Protein AF-0000000067995454 (afdb_homodimer)

Nearest PDB structures (foldseek):
  1fc0-assembly1_A  TM=9.622E-01  e=3.680E-82  Homo sapiens
  2g9v-assembly1_A-2  TM=9.650E-01  e=3.398E-81  Oryctolagus cuniculus
  1ww3-assembly1_A-2  TM=9.632E-01  e=4.732E-81  Oryctolagus cuniculus
  1z62-assembly1_A  TM=9.639E-01  e=2.363E-80  Oryctolagus cuniculus
  1l5s-assembly1_A  TM=9.608E-01  e=2.855E-80  Homo sapiens

pLDDT: mean 94.26, std 7.18, range [24.08, 98.8]

Foldseek 3Di:
DPPCPPPDDALVNLLVQLQCCLCPVVVDDLVPDDLVSSLLSLLLSLLVLLVVQAVVLVVCCQVVLFFEEEEEDQAAQQFQCRCVSCQQQVCNVSNQVSCVVSVHGPVSSSVPQDGQQRAAADLNQLVNQLQQLCFQLFHAYEYFYARAQFRAFFWDDDLLFTDGHGHHNCVPHDSQKDWDPVQKDKDAWFADWDDDPNAIDGDGPDIWIWTWIWGWRAYRNRNHIYIYIHTFGDDDPVQAQVPCVVVVNRCVRCVSVVVSRLLRHYRQADCPDPVSVLSLLVNLRVRLLSSLVVLVVVCVVNDVDCLCVLVRAAYEHSELSNLLNLLNQLCCCCNPVNDDNVSSLVSQQSRYEYEYFFLPQVPQDKDFLVSCCRTPVSSSVSQVVLQVVQVVLCPPDPDGDGCDDDGIGGSVVSSLSSYQAYEFAFPVLLVSCCVPVPVVSCVSPVQRYYYFHAFGQCCQLPVVLQVQVVVLQCVQQNDDCNSFVLSLLSLLVCLQPPVSLVSLVVSLLVLLVQLQVCCCVVPVDHDDLQAAEEEEERAQDVQQPLVLVLLVVVLVLVVCVVPVPPPAGAYEYEYEHYYRPVRPVSSLSSSLLSLVQVVQCPDPSCVRRYHYDYDTRDGSVSCSRRLLNHQAYERAGQAPGGRAPNVVLSNLLNLHQYEYECHHNLVVLCVQLDVLLHLYFDDHPVVLVVLQPDAQSQQVLCVVDPSNVVSLVCQQCCVRNVVDNNSCVVVSVCSRHPPNSCSSVGNVRSVVSVVVVRVQVVVVSSSSSSSSSSNSRSSSRHSSVSSVCCCVSGSVGDRPD/DPPCPPPDDALVNLLVQLQCCLCPVVVDDLVPDDLVSSLLSLLLSLLVLLVVQAVVLVVCCQVVLFFEEEEEDQAAQQFQCRCVSCQQQVCNVSNQVSCVVSVHGPVSSSVPQDGQQRAAADLNQLVNQLQQLCFQLFHAYEYFYARAQFRAFFWDDDLLFTDGHGHHNCVPHDSQKDWDPVQKDKDAWFADWDDDPNAIDGDGPDIWIWTWIWGWRAYRNRNHIYIYIHTFGDDDPVQADVPCVVVVNRCVRCVSVVVSRLLRHYDQADCPDPVSVLSLLVNLRVRLLSSLVVLVVVCVVNDVDCLCVLVRAAYEHSELSNLLNLLNQLCCCCNPVNDDNVSSLVSQQSRYEYEYFFLPQVPQDKDFLVSCCRTPVSSSVSQVVLQVVQVVLCPPDPDGDGCDDDGIGGSVVSSLSSYQAYEFAFPVLLVSCCVPVPVVSCVSPVQRYYYFHAFGQCCQLPVVLQVQVVVLQCVQQNDDCNSFVLSLLSLLVCLQPPVSLVSLVVSLLVLLVQLQVCCCVVPVDHDDLQAAEEEEERAQDVQQPLVLVLLVVVLVLVVCVVPVPPPAGAYEYEYEHYYRPVRPVSSLSSSLLVLVQVVQCPDPSCVRRYHYDYDTRDGSVSCSRRLLNHQAYERAGQAPGGRAPNVVLSNLLNLHQYEYECHHNLVVLCVQLDVLLHLYFDDHPVVLVVLQPDAQSQQVLCVVDPSNVVSLVCQQQQVRNVVDNNSCVVVSVCSRHPPNSCSSVGNVRSVVSVVVVRVQVVVVSSSSSSSSSSNSRSSSRHSSVSSVCCCVSGSVGDRPD

Radius of gyration: 38.08 Å; Cα contacts (8 Å, |Δi|>4): 3136; chains: 2; bounding box: 84×118×91 Å

Organism: NCBI:txid85336

Sequence (1602 aa):
MAEHNRPEPSVASFRSSLLQHLQYTAGKDPKHSTTFDWRIALSHALRDMAVEPWFNSTRRTWDEDRKRVYYLSMEFLIGRLMEDLAINLGVRDIAREALADLGVDFDTIAQSEPDAALGNGGLGRLAACYLESMATVGCPAYGYGLRYEHGLFEQSFENGRQQENPENWLAHGNPWDFDRPESVYGVGFGGGIHEENGVYRWTPGTHVQAQAFDTPVVGYGGAWANTLRLWAATPNADLFDLGRFNAGDFAAAAEPEALARSLSRVLYPNDTTDGGKQLRLSQEYFLTSASVQDIVRRHLVSHSSLENLDQHVAIQMNDTHPAIAGPELIRILVDEHGFDFDRAADLSTRVLGYTNHTLLPEALERWTVGLMRNVLPRHLQIIERLDQQFVDLQAGSAHPARLISGDQVNMGDLAFTTSHRVNGVSALHTELVKTELFPVHDALHPDRIVNITNGITPRRWLKLANPALADLITETIGEGWETDLERLRGLEAYADDPAFLDAFGQTKMAAKQRFADWMRDEHGVELPIDALFDSQVKRMHEYKRQLLNILWTVAHYQRIKRDPNAGWVPRVKIFAGKAAPSYHTAKDIIKLINDVAQVVNNDPDTKHLLRIVFPPNYNVSMAERLIPASDLSEQISTAGMEASGTGNMKFALNGALTIGTLDGANVEIREHVGAENFFLFGLTTEEVAQRRTQPGHSRAAIENSQALRDILQAVAEGAFSPDEPYRFGQLVDNMWNSDWFLVASDFDDYDRAQQEVEAAYRDTRRWQRMAVLNIARMGYFSSDRSVREYMTEVWGIDSALMAEHNRPEPSVASFRSSLLQHLQYTAGKDPKHSTTFDWRIALSHALRDMAVEPWFNSTRRTWDEDRKRVYYLSMEFLIGRLMEDLAINLGVRDIAREALADLGVDFDTIAQSEPDAALGNGGLGRLAACYLESMATVGCPAYGYGLRYEHGLFEQSFENGRQQENPENWLAHGNPWDFDRPESVYGVGFGGGIHEENGVYRWTPGTHVQAQAFDTPVVGYGGAWANTLRLWAATPNADLFDLGRFNAGDFAAAAEPEALARSLSRVLYPNDTTDGGKQLRLSQEYFLTSASVQDIVRRHLVSHSSLENLDQHVAIQMNDTHPAIAGPELIRILVDEHGFDFDRAADLSTRVLGYTNHTLLPEALERWTVGLMRNVLPRHLQIIERLDQQFVDLQAGSAHPARLISGDQVNMGDLAFTTSHRVNGVSALHTELVKTELFPVHDALHPDRIVNITNGITPRRWLKLANPALADLITETIGEGWETDLERLRGLEAYADDPAFLDAFGQTKMAAKQRFADWMRDEHGVELPIDALFDSQVKRMHEYKRQLLNILWTVAHYQRIKRDPNAGWVPRVKIFAGKAAPSYHTAKDIIKLINDVAQVVNNDPDTKHLLRIVFPPNYNVSMAERLIPASDLSEQISTAGMEASGTGNMKFALNGALTIGTLDGANVEIREHVGAENFFLFGLTTEEVAQRRTQPGHSRAAIENSQALRDILQAVAEGAFSPDEPYRFGQLVDNMWNSDWFLVASDFDDYDRAQQEVEAAYRDTRRWQRMAVLNIARMGYFSSDRSVREYMTEVWGIDSAL

InterPro domains:
  IPR000811 Glycosyl transferase, family 35 [PF00343] (100-797)
  IPR000811 Glycosyl transferase, family 35 [PIRSF000460] (6-798)
  IPR000811 Glycosyl transferase, family 35 [PTHR11468] (7-799)
  IPR011833 Glycogen/starch/alpha-glucan phosphorylase [TIGR02093] (11-797)
  IPR035090 Phosphorylase pyridoxal-phosphate attachment site [PS00102] (642-654)

Solvent-accessible surface area (backbone atoms only — not comparable to full-atom values): 80417 Å² total; per-residue (Å²): 126,81,79,73,71,70,72,78,86,43,42,66,58,48,36,51,41,31,52,48,28,23,38,62,68,47,64,38,52,82,93,76,51,50,67,65,38,50,35,52,8,48,44,45,44,53,50,47,64,47,43,56,28,29,51,53,37,51,49,48,38,61,76,66,64,51,52,33,38,38,40,38,32,81,30,43,34,60,34,52,54,61,60,55,50,26,54,18,58,70,38,45,68,40,52,36,50,27,32,46,75,71,74,38,60,47,66,62,36,52,67,65,50,60,54,53,39,26,39,86,47,67,68,9,34,41,45,30,29,42,52,36,27,30,10,47,56,23,38,54,39,36,39,40,31,46,44,33,51,20,8,66,52,37,47,40,68,60,96,44,30,81,38,82,36,54,31,59,54,52,76,83,51,61,83,66,54,33,75,32,85,86,49,60,38,81,42,68,34,29,56,51,76,44,75,56,99,89,41,68,45,77,47,52,66,45,76,44,44,34,36,36,31,35,30,76,33,58,3,63,73,38,77,20,23,27,38,39,36,24,34,28,42,55,74,49,48,86,34,44,38,56,70,41,36,45,68,39,38,49,49,67,14,38,31,58,30,40,55,47,32,51,58,18,30,51,50,79,55,38,61,87,39,71,52,14,40,52,48,49,54,47,32,31,45,50,52,30,50,48,50,51,53,50,51,52,51,59,48,51,72,79,32,96,61,71,88,58,42,53,74,40,38,26,37,35,21,64,35,59,65,42,26,60,37,41,47,48,50,28,45,48,35,33,66,72,65,68,40,55,66,69,60,24,49,52,49,37,15,64,23,25,32,32,34,50,72,68,78,53,68,89,66,40,56,66,44,41,49,66,58,37,44,54,46,36,40,67,47,46,54,49,47,53,52,50,31,51,54,52,45,60,73,39,68,86,52,91,76,68,73,57,34,59,54,90,60,29,34,34,32,54,54,43,28,52,70,28,23,57,33,34,29,21,32,12,70,64,35,25,52,42,41,42,66,67,74,34,38,66,58,32,73,76,38,69,84,30,65,41,69,47,47,62,33,46,42,52,52,57,58,31,47,62,34,29,49,63,50,40,50,52,48,32,73,71,68,42,80,61,40,73,85,36,42,56,56,35,44,60,49,56,81,40,45,80,35,65,69,52,46,53,54,49,52,49,35,43,47,51,30,24,46,54,33,31,50,48,37,31,74,76,67,70,41,87,62,73,67,89,34,48,30,39,32,38,70,45,68,43,38,69,53,48,33,60,61,45,54,49,50,48,51,52,41,52,48,52,51,37,69,75,43,66,81,72,72,73,76,32,33,34,42,36,42,34,48,57,48,58,92,86,39,58,67,31,40,49,47,47,28,48,51,42,30,43,23,57,53,45,53,66,31,85,84,42,35,84,43,36,38,54,49,65,64,68,51,64,46,56,72,53,45,38,34,48,38,37,29,24,46,31,34,56,50,53,36,35,32,67,70,48,32,32,62,67,60,58,54,46,23,25,56,41,30,14,36,44,38,26,21,58,26,26,34,45,46,57,48,32,66,54,40,30,64,91,45,37,41,66,32,59,50,41,43,70,50,43,61,53,48,72,70,39,83,60,47,34,40,53,34,33,72,73,27,68,63,54,43,53,46,54,47,38,50,53,69,8,75,53,32,71,95,44,31,61,73,49,43,66,61,53,51,37,46,53,73,61,36,86,58,43,44,52,65,26,42,65,43,44,51,52,36,49,51,51,49,52,58,42,56,73,37,55,68,60,39,46,29,38,20,46,38,32,31,15,40,40,26,81,44,24,14,54,56,32,47,53,47,40,25,62,76,67,56,70,50,73,56,75,104,125,82,80,75,73,70,71,78,87,42,42,66,59,49,36,51,41,32,53,47,28,23,38,61,67,47,64,37,53,83,92,76,51,52,68,66,39,51,35,52,8,49,46,46,44,52,51,48,63,46,43,55,27,29,51,52,35,51,49,48,37,60,76,64,65,50,53,34,37,39,40,36,33,83,29,43,33,62,33,53,53,62,63,56,49,26,53,18,58,71,39,46,67,40,52,35,52,27,32,45,74,70,75,40,60,47,67,63,39,51,67,65,52,61,54,51,40,28,38,87,48,67,66,8,34,40,44,30,28,41,52,36,27,30,9,48,57,22,40,55,40,35,37,39,32,47,44,32,52,20,9,66,51,37,48,41,68,59,93,43,30,79,40,81,36,54,31,59,55,53,76,82,51,62,82,66,54,32,75,33,87,86,50,58,39,83,45,67,33,28,56,51,78,44,75,56,98,89,41,67,45,77,46,52,66,44,77,44,44,33,35,36,30,35,30,76,33,58,3,63,74,37,78,18,23,26,37,38,35,24,34,29,42,54,73,49,49,85,34,45,39,57,69,40,36,44,69,40,38,48,49,69,15,38,32,58,30,40,54,47,31,51,56,17,30,51,50,78,56,38,61,86,40,70,53,13,41,50,47,49,53,49,31,32,44,49,50,29,50,47,48,50,53,51,51,53,50,58,48,50,73,78,32,96,62,71,86,58,42,54,75,40,37,25,37,36,21,63,36,59,66,43,26,58,37,39,50,50,50,28,46,49,34,32,67,73,64,68,40,54,66,68,60,25,50,52,50,37,14,64,22,24,31,33,33,51,72,68,80,53,68,90,66,43,57,65,43,41,50,66,59,38,44,53,45,36,38,67,47,45,53,49,50,53,52,50,29,51,53,53,45,58,74,40,67,87,53,92,75,69,72,57,36,60,53,93,59,31,34,34,32,54,53,42,29,52,72,30,24,58,32,35,31,20,32,11,70,63,34,24,52,45,41,42,66,67,72,35,37,65,59,33,72,76,38,69,84,32,66,41,71,47,47,61,33,46,42,51,53,59,58,30,48,62,34,29,48,63,50,40,49,52,48,32,74,70,69,42,80,60,40,75,84,36,42,57,54,34,45,62,48,56,80,40,45,81,34,65,70,54,46,53,52,49,52,49,34,44,46,51,29,24,46,54,34,33,49,48,36,32,74,77,67,70,40,86,60,73,68,91,34,47,31,37,32,37,70,45,69,43,39,68,53,48,30,60,62,46,54,50,51,50,49,51,40,51,50,52,50,38,70,75,43,65,81,72,71,74,76,33,32,33,41,37,41,33,50,56,50,59,91,84,37,59,67,32,40,49,46,47,27,48,51,43,30,43,22,56,54,44,55,67,31,85,84,41,36,85,41,36,38,53,47,64,64,66,51,63,46,57,72,53,45,36,34,48,38,37,29,25,46,31,34,56,49,52,35,36,30,66,70,47,34,32,62,66,60,59,54,44,25,26,55,41,29,15,34,43,37,27,21,58,26,27,35,45,47,56,48,34,65,54,39,30,64,91,46,38,42,67,33,59,50,43,43,68,49,44,62,53,48,73,70,40,83,60,47,34,41,53,36,35,74,72,26,66,63,54,44,52,44,53,49,38,50,52,66,9,76,52,31,72,94,44,31,62,74,51,42,67,61,52,49,37,46,52,72,63,36,86,57,42,46,51,65,29,42,66,44,43,52,52,38,50,51,52,49,53,57,41,56,72,38,54,67,60,38,46,30,37,20,48,37,32,30,16,41,42,26,82,46,22,15,54,57,34,48,52,47,40,24,63,76,67,56,70,52,73,57,75,104

Structure (mmCIF, N/CA/C/O backbone):
data_AF-0000000067995454-model_v1
#
loop_
_entity.id
_entity.type
_entity.pdbx_description
1 polymer 'Alpha-1,4 glucan phosphorylase'
#
loop_
_atom_site.group_PDB
_atom_site.id
_atom_site.type_symbol
_atom_site.label_atom_id
_atom_site.label_alt_id
_atom_site.label_comp_id
_atom_site.label_asym_id
_atom_site.label_entity_id
_atom_site.label_seq_id
_atom_site.pdbx_PDB_ins_code
_atom_site.Cartn_x
_atom_site.Cartn_y
_atom_site.Cartn_z
_atom_site.occupancy
_atom_site.B_iso_or_equiv
_atom_site.auth_seq_id
_atom_site.auth_comp_id
_atom_site.auth_asym_id
_atom_site.auth_atom_id
_atom_site.pdbx_PDB_model_num
ATOM 1 N N . MET A 1 1 ? 24.507 -12.408 22.206 1 24.49 1 MET A N 1
ATOM 2 C CA . MET A 1 1 ? 23.176 -12.655 21.659 1 24.49 1 MET A CA 1
ATOM 3 C C . MET A 1 1 ? 22.542 -13.883 22.304 1 24.49 1 MET A C 1
ATOM 5 O O . MET A 1 1 ? 23.059 -14.994 22.176 1 24.49 1 MET A O 1
ATOM 9 N N . ALA A 1 2 ? 21.904 -13.622 23.37 1 29.91 2 ALA A N 1
ATOM 10 C CA . ALA A 1 2 ? 21.353 -14.705 24.181 1 29.91 2 ALA A CA 1
ATOM 11 C C . ALA A 1 2 ? 20.685 -15.761 23.306 1 29.91 2 ALA A C 1
ATOM 13 O O . ALA A 1 2 ? 19.873 -15.434 22.437 1 29.91 2 ALA A O 1
ATOM 14 N N . GLU A 1 3 ? 21.235 -16.784 23.054 1 33.87 3 GLU A N 1
ATOM 15 C CA . GLU A 1 3 ? 20.713 -18.022 22.482 1 33.87 3 GLU A CA 1
ATOM 16 C C . GLU A 1 3 ? 19.263 -18.254 22.897 1 33.87 3 GLU A C 1
ATOM 18 O O . GLU A 1 3 ? 18.995 -18.695 24.017 1 33.87 3 GLU A O 1
ATOM 23 N N . HIS A 1 4 ? 18.356 -17.349 22.687 1 39.26 4 HIS A N 1
ATOM 24 C CA . HIS A 1 4 ? 16.959 -17.561 23.049 1 39.26 4 HIS A CA 1
ATOM 25 C C . HIS A 1 4 ? 16.425 -18.857 22.447 1 39.26 4 HIS A C 1
ATOM 27 O O . HIS A 1 4 ? 16.21 -18.941 21.236 1 39.26 4 HIS A O 1
ATOM 33 N N . ASN A 1 5 ? 16.862 -19.896 22.892 1 40.81 5 ASN A N 1
ATOM 34 C CA . ASN A 1 5 ? 16.24 -21.198 22.674 1 40.81 5 ASN A CA 1
ATOM 35 C C . ASN A 1 5 ? 14.721 -21.122 22.801 1 40.81 5 ASN A C 1
ATOM 37 O O . ASN A 1 5 ? 14.191 -21.025 23.91 1 40.81 5 ASN A O 1
ATOM 41 N N . ARG A 1 6 ? 14.085 -20.633 21.91 1 53.54 6 ARG A N 1
ATOM 42 C CA . ARG A 1 6 ? 12.628 -20.648 21.984 1 53.54 6 ARG A CA 1
ATOM 43 C C . ARG A 1 6 ? 12.111 -22.041 22.328 1 53.54 6 ARG A C 1
ATOM 45 O O . ARG A 1 6 ? 12.504 -23.027 21.7 1 53.54 6 ARG A O 1
ATOM 52 N N . PRO A 1 7 ? 11.448 -22.108 23.384 1 61.77 7 PRO A N 1
ATOM 53 C CA . PRO A 1 7 ? 10.826 -23.392 23.715 1 61.77 7 PRO A CA 1
ATOM 54 C C . PRO A 1 7 ? 10.012 -23.969 22.559 1 61.77 7 PRO A C 1
ATOM 56 O O . PRO A 1 7 ? 9.572 -23.226 21.678 1 61.77 7 PRO A O 1
ATOM 59 N N . GLU A 1 8 ? 10.08 -25.221 22.392 1 77.81 8 GLU A N 1
ATOM 60 C CA . GLU A 1 8 ? 9.219 -25.907 21.433 1 77.81 8 GLU A CA 1
ATOM 61 C C . GLU A 1 8 ? 7.791 -25.373 21.494 1 77.81 8 GLU A C 1
ATOM 63 O O . GLU A 1 8 ? 7.261 -25.124 22.578 1 77.81 8 GLU A O 1
ATOM 68 N N . PRO A 1 9 ? 7.317 -25.05 20.373 1 86.91 9 PRO A N 1
ATOM 69 C CA . PRO A 1 9 ? 5.964 -24.487 20.361 1 86.91 9 PRO A CA 1
ATOM 70 C C . PRO A 1 9 ? 4.934 -25.414 21.002 1 86.91 9 PRO A C 1
ATOM 72 O O . PRO A 1 9 ? 5.016 -26.635 20.847 1 86.91 9 PRO A O 1
ATOM 75 N N . SER A 1 10 ? 4.169 -24.925 21.874 1 94.45 10 SER A N 1
ATOM 76 C CA . SER A 1 10 ? 3.031 -25.609 22.479 1 94.45 10 SER A CA 1
ATOM 77 C C . SER A 1 10 ? 1.711 -24.995 22.024 1 94.45 10 SER A C 1
ATOM 79 O O . SER A 1 10 ? 1.694 -23.907 21.445 1 94.45 10 SER A O 1
ATOM 81 N N . VAL A 1 11 ? 0.693 -25.757 22.212 1 97.15 11 VAL A N 1
ATOM 82 C CA . VAL A 1 11 ? -0.636 -25.264 21.866 1 97.15 11 VAL A CA 1
ATOM 83 C C . VAL A 1 11 ? -0.924 -23.972 22.627 1 97.15 11 VAL A C 1
ATOM 85 O O . VAL A 1 11 ? -1.453 -23.014 22.059 1 97.15 11 VAL A O 1
ATOM 88 N N . ALA A 1 12 ? -0.497 -23.903 23.84 1 96.26 12 ALA A N 1
ATOM 89 C CA . ALA A 1 12 ? -0.752 -22.745 24.692 1 96.26 12 ALA A CA 1
ATOM 90 C C . ALA A 1 12 ? 0.011 -21.52 24.195 1 96.26 12 ALA A C 1
ATOM 92 O O . ALA A 1 12 ? -0.539 -20.417 24.145 1 96.26 12 ALA A O 1
ATOM 93 N N . SER A 1 13 ? 1.252 -21.762 23.915 1 95.64 13 SER A N 1
ATOM 94 C CA . SER A 1 13 ? 2.064 -20.643 23.448 1 95.64 13 SER A CA 1
ATOM 95 C C . SER A 1 13 ? 1.581 -20.138 22.092 1 95.64 13 SER A C 1
ATOM 97 O O . SER A 1 13 ? 1.605 -18.935 21.828 1 95.64 13 SER A O 1
ATOM 99 N N . PHE A 1 14 ? 1.196 -21.067 21.277 1 96.79 14 PHE A N 1
ATOM 100 C CA . PHE A 1 14 ? 0.694 -20.668 19.967 1 96.79 14 PHE A CA 1
ATOM 101 C C . PHE A 1 14 ? -0.625 -19.917 20.098 1 96.79 14 PHE A C 1
ATOM 103 O O . PHE A 1 14 ? -0.857 -18.931 19.395 1 96.79 14 PHE A O 1
ATOM 110 N N . ARG A 1 15 ? -1.457 -20.392 20.944 1 96.99 15 ARG A N 1
ATOM 111 C CA . ARG A 1 15 ? -2.72 -19.715 21.217 1 96.99 15 ARG A CA 1
ATOM 112 C C . ARG A 1 15 ? -2.485 -18.279 21.672 1 96.99 15 ARG A C 1
ATOM 114 O O . ARG A 1 15 ? -3.175 -17.36 21.226 1 96.99 15 ARG A O 1
ATOM 121 N N . SER A 1 16 ? -1.547 -18.112 22.518 1 95.96 16 SER A N 1
ATOM 122 C CA . SER A 1 16 ? -1.203 -16.78 23.006 1 95.96 16 SER A CA 1
ATOM 123 C C . SER A 1 16 ? -0.731 -15.88 21.869 1 95.96 16 SER A C 1
ATOM 125 O O . SER A 1 16 ? -1.073 -14.696 21.825 1 95.96 16 SER A O 1
ATOM 127 N N . SER A 1 17 ? 0.08 -16.444 20.986 1 96.12 17 SER A N 1
ATOM 128 C CA . SER A 1 17 ? 0.567 -15.696 19.832 1 96.12 17 SER A CA 1
ATOM 129 C C . SER A 1 17 ? -0.581 -15.275 18.92 1 96.12 17 SER A C 1
ATOM 131 O O . SER A 1 17 ? -0.607 -14.146 18.426 1 96.12 17 SER A O 1
ATOM 133 N N . LEU A 1 18 ? -1.526 -16.145 18.713 1 97.25 18 LEU A N 1
ATOM 134 C CA . LEU A 1 18 ? -2.697 -15.846 17.896 1 97.25 18 LEU A CA 1
ATOM 135 C C . LEU A 1 18 ? -3.476 -14.669 18.472 1 97.25 18 LEU A C 1
ATOM 137 O O . LEU A 1 18 ? -3.836 -13.741 17.744 1 97.25 18 LEU A O 1
ATOM 141 N N . LEU A 1 19 ? -3.689 -14.732 19.728 1 96.71 19 LEU A N 1
ATOM 142 C CA . LEU A 1 19 ? -4.476 -13.696 20.388 1 96.71 19 LEU A CA 1
ATOM 143 C C . LEU A 1 19 ? -3.735 -12.363 20.38 1 96.71 19 LEU A C 1
ATOM 145 O O . LEU A 1 19 ? -4.354 -11.304 20.25 1 96.71 19 LEU A O 1
ATOM 149 N N . GLN A 1 20 ? -2.47 -12.43 20.536 1 95.63 20 GLN A N 1
ATOM 150 C CA . GLN A 1 20 ? -1.658 -11.219 20.474 1 95.63 20 GLN A CA 1
ATOM 151 C C . GLN A 1 20 ? -1.785 -10.541 19.113 1 95.63 20 GLN A C 1
ATOM 153 O O . GLN A 1 20 ? -1.986 -9.328 19.034 1 95.63 20 GLN A O 1
ATOM 158 N N . HIS A 1 21 ? -1.68 -11.306 18.032 1 97.11 21 HIS A N 1
ATOM 159 C CA . HIS A 1 21 ? -1.765 -10.73 16.695 1 97.11 21 HIS A CA 1
ATOM 160 C C . HIS A 1 21 ? -3.187 -10.279 16.379 1 97.11 21 HIS A C 1
ATOM 162 O O . HIS A 1 21 ? -3.386 -9.289 15.672 1 97.11 21 HIS A O 1
ATOM 168 N N . LEU A 1 22 ? -4.173 -11.03 16.877 1 96.76 22 LEU A N 1
ATOM 169 C CA . LEU A 1 22 ? -5.551 -10.597 16.672 1 96.76 22 LEU A CA 1
ATOM 170 C C . LEU A 1 22 ? -5.785 -9.221 17.286 1 96.76 22 LEU A C 1
ATOM 172 O O . LEU A 1 22 ? -6.403 -8.355 16.661 1 96.76 22 LEU A O 1
ATOM 176 N N . GLN A 1 23 ? -5.225 -9.014 18.439 1 94.88 23 GLN A N 1
ATOM 177 C CA . GLN A 1 23 ? -5.457 -7.793 19.202 1 94.88 23 GLN A CA 1
ATOM 178 C C . GLN A 1 23 ? -4.592 -6.647 18.684 1 94.88 23 GLN A C 1
ATOM 180 O O . GLN A 1 23 ? -5.084 -5.537 18.471 1 94.88 23 GLN A O 1
ATOM 185 N N . TYR A 1 24 ? -3.312 -6.902 18.447 1 94.83 24 TYR A N 1
ATOM 186 C CA . TYR A 1 24 ? -2.374 -5.801 18.26 1 94.83 24 TYR A CA 1
ATOM 187 C C . TYR A 1 24 ? -2.048 -5.608 16.784 1 94.83 24 TYR A C 1
ATOM 189 O O . TYR A 1 24 ? -1.647 -4.518 16.368 1 94.83 24 TYR A O 1
ATOM 197 N N . THR A 1 25 ? -2.138 -6.711 15.949 1 94.45 25 THR A N 1
ATOM 198 C CA . THR A 1 25 ? -1.884 -6.585 14.518 1 94.45 25 THR A CA 1
ATOM 199 C C . THR A 1 25 ? -3.171 -6.256 13.767 1 94.45 25 THR A C 1
ATOM 201 O O . THR A 1 25 ? -3.213 -5.305 12.984 1 94.45 25 THR A O 1
ATOM 204 N N . ALA A 1 26 ? -4.249 -6.96 14.102 1 93.32 26 ALA A N 1
ATOM 205 C CA . ALA A 1 26 ? -5.52 -6.749 13.416 1 93.32 26 ALA A CA 1
ATOM 206 C C . ALA A 1 26 ? -6.364 -5.699 14.133 1 93.32 26 ALA A C 1
ATOM 208 O O . ALA A 1 26 ? -7.278 -5.119 13.543 1 93.32 26 ALA A O 1
ATOM 209 N N . GLY A 1 27 ? -6.068 -5.467 15.442 1 93.12 27 GLY A N 1
ATOM 210 C CA . GLY A 1 27 ? -6.843 -4.514 16.22 1 93.12 27 GLY A CA 1
ATOM 211 C C . GLY A 1 27 ? -8.267 -4.97 16.475 1 93.12 27 GLY A C 1
ATOM 212 O O . GLY A 1 27 ? -9.205 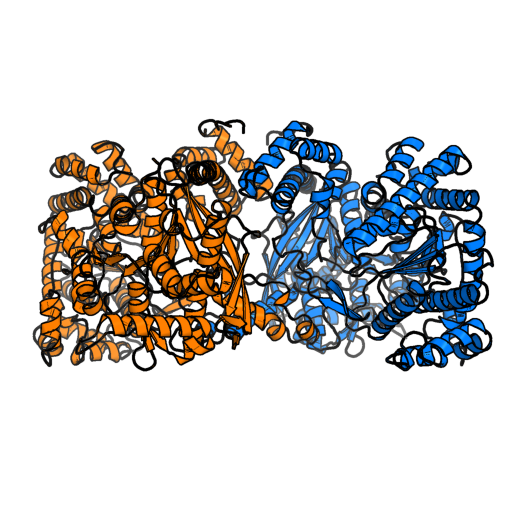-4.174 16.384 1 93.12 27 GLY A O 1
ATOM 213 N N . LYS A 1 28 ? -8.413 -6.295 16.762 1 92.8 28 LYS A N 1
ATOM 214 C CA . LYS A 1 28 ? -9.75 -6.852 16.945 1 92.8 28 LYS A CA 1
ATOM 215 C C . LYS A 1 28 ? -9.829 -7.682 18.223 1 92.8 28 LYS A C 1
ATOM 217 O O . LYS A 1 28 ? -8.829 -8.256 18.66 1 92.8 28 LYS A O 1
ATOM 222 N N . ASP A 1 29 ? -11.005 -7.713 18.79 1 89.88 29 ASP A N 1
ATOM 223 C CA . ASP A 1 29 ? -11.332 -8.647 19.863 1 89.88 29 ASP A CA 1
ATOM 224 C C . ASP A 1 29 ? -11.91 -9.945 19.304 1 89.88 29 ASP A C 1
ATOM 226 O O . ASP A 1 29 ? -12.633 -9.929 18.306 1 89.88 29 ASP A O 1
ATOM 230 N N . PRO A 1 30 ? -11.58 -11.048 19.931 1 87.8 30 PRO A N 1
ATOM 231 C CA . PRO A 1 30 ? -12.045 -12.342 19.428 1 87.8 30 PRO A CA 1
ATOM 232 C C . PRO A 1 30 ? -13.553 -12.374 19.186 1 87.8 30 PRO A C 1
ATOM 234 O O . PRO A 1 30 ? -14.013 -12.974 18.211 1 87.8 30 PRO A O 1
ATOM 237 N N . LYS A 1 31 ? -14.38 -11.745 20.032 1 86.06 31 LYS A N 1
ATOM 238 C CA . LYS A 1 31 ? -15.837 -11.788 19.944 1 86.06 31 LYS A CA 1
ATOM 239 C C . LYS A 1 31 ? -16.331 -11.097 18.676 1 86.06 31 LYS A C 1
ATOM 241 O O . LYS A 1 31 ? -17.405 -11.421 18.165 1 86.06 31 LYS A O 1
ATOM 246 N N . HIS A 1 32 ? -15.561 -10.182 18.165 1 87.3 32 HIS A N 1
ATOM 247 C CA . HIS A 1 32 ? -15.992 -9.41 17.006 1 87.3 32 HIS A CA 1
ATOM 248 C C . HIS A 1 32 ? -15.061 -9.632 15.818 1 87.3 32 HIS A C 1
ATOM 250 O O . HIS A 1 32 ? -15.036 -8.827 14.884 1 87.3 32 HIS A O 1
ATOM 256 N N . SER A 1 33 ? -14.382 -10.707 15.845 1 92.31 33 SER A N 1
ATOM 257 C CA . SER A 1 33 ? -13.397 -10.974 14.803 1 92.31 33 SER A CA 1
ATOM 258 C C . SER A 1 33 ? -14.032 -11.677 13.608 1 92.31 33 SER A C 1
ATOM 260 O O . SER A 1 33 ? -15.033 -12.381 13.756 1 92.31 33 SER A O 1
ATOM 262 N N . THR A 1 34 ? -13.545 -11.433 12.472 1 92.9 34 THR A N 1
ATOM 263 C CA . THR A 1 34 ? -13.963 -12.055 11.22 1 92.9 34 THR A CA 1
ATOM 264 C C . THR A 1 34 ? -12.933 -13.079 10.754 1 92.9 34 THR A C 1
ATOM 266 O O . THR A 1 34 ? -11.872 -13.224 11.366 1 92.9 34 THR A O 1
ATOM 269 N N . THR A 1 35 ? -13.251 -13.836 9.678 1 94.38 35 THR A N 1
ATOM 270 C CA . THR A 1 35 ? -12.326 -14.774 9.051 1 94.38 35 THR A CA 1
ATOM 271 C C . THR A 1 35 ? -11.055 -14.06 8.599 1 94.38 35 THR A C 1
ATOM 273 O O . THR A 1 35 ? -9.954 -14.596 8.734 1 94.38 35 THR A O 1
ATOM 276 N N . PHE A 1 36 ? -11.211 -12.87 8.127 1 94.08 36 PHE A N 1
ATOM 277 C CA . PHE A 1 36 ? -10.065 -12.085 7.684 1 94.08 36 PHE A CA 1
ATOM 278 C C . PHE A 1 36 ? -9.134 -11.778 8.851 1 94.08 36 PHE A C 1
ATOM 280 O O . PHE A 1 36 ? -7.913 -11.891 8.725 1 94.08 36 PHE A O 1
ATOM 287 N N . ASP A 1 37 ? -9.699 -11.406 9.99 1 96.06 37 ASP A N 1
ATOM 288 C CA . ASP A 1 37 ? -8.906 -11.069 11.168 1 96.06 37 ASP A CA 1
ATOM 289 C C . ASP A 1 37 ? -8.085 -12.267 11.638 1 96.06 37 ASP A C 1
ATOM 291 O O . ASP A 1 37 ? -6.906 -12.126 11.97 1 96.06 37 ASP A O 1
ATOM 295 N N . TRP A 1 38 ? -8.745 -13.384 11.676 1 97.18 38 TRP A N 1
ATOM 296 C CA . TRP A 1 38 ? -8.065 -14.6 12.11 1 97.18 38 TRP A CA 1
ATOM 297 C C . TRP A 1 38 ? -6.992 -15.011 11.107 1 97.18 38 TRP A C 1
ATOM 299 O O . TRP A 1 38 ? -5.952 -15.552 11.489 1 97.18 38 TRP A O 1
ATOM 309 N N . ARG A 1 39 ? -7.26 -14.83 9.819 1 96.99 39 ARG A N 1
ATOM 310 C CA . ARG A 1 39 ? -6.252 -15.122 8.805 1 96.99 39 ARG A CA 1
ATOM 311 C C . ARG A 1 39 ? -5 -14.279 9.019 1 96.99 39 ARG A C 1
ATOM 313 O O . ARG A 1 39 ? -3.88 -14.783 8.912 1 96.99 39 ARG A O 1
ATOM 320 N N . ILE A 1 40 ? -5.223 -13.016 9.318 1 96.7 40 ILE A N 1
ATOM 321 C CA . ILE A 1 40 ? -4.1 -12.124 9.581 1 96.7 40 ILE A CA 1
ATOM 322 C C . ILE A 1 40 ? -3.342 -12.599 10.819 1 96.7 40 ILE A C 1
ATOM 324 O O . ILE A 1 40 ? -2.112 -12.685 10.806 1 96.7 40 ILE A O 1
ATOM 328 N N . ALA A 1 41 ? -4.054 -12.908 11.86 1 97.63 41 ALA A N 1
ATOM 329 C CA . ALA A 1 41 ? -3.439 -13.356 13.106 1 97.63 41 ALA A CA 1
ATOM 330 C C . ALA A 1 41 ? -2.637 -14.637 12.893 1 97.63 41 ALA A C 1
ATOM 332 O O . ALA A 1 41 ? -1.494 -14.744 13.342 1 97.63 41 ALA A O 1
ATOM 333 N N . LEU A 1 42 ? -3.251 -15.57 12.201 1 98.21 42 LEU A N 1
ATOM 334 C CA . LEU A 1 42 ? -2.591 -16.849 11.962 1 98.21 42 LEU A CA 1
ATOM 335 C C . LEU A 1 42 ? -1.364 -16.67 11.074 1 98.21 42 LEU A C 1
ATOM 337 O O . LEU A 1 42 ? -0.318 -17.273 11.325 1 98.21 42 LEU A O 1
ATOM 341 N N . SER A 1 43 ? -1.478 -15.919 10.012 1 98.14 43 SER A N 1
ATOM 342 C CA . SER A 1 43 ? -0.353 -15.673 9.116 1 98.14 43 SER A CA 1
ATOM 343 C C . SER A 1 43 ? 0.843 -15.106 9.875 1 98.14 43 SER A C 1
ATOM 345 O O . SER A 1 43 ? 1.971 -15.574 9.706 1 98.14 43 SER A O 1
ATOM 347 N N . HIS A 1 44 ? 0.585 -14.122 10.708 1 97.72 44 HIS A N 1
ATOM 348 C CA . HIS A 1 44 ? 1.681 -13.483 11.427 1 97.72 44 HIS A CA 1
ATOM 349 C C . HIS A 1 44 ? 2.255 -14.409 12.493 1 97.72 44 HIS A C 1
ATOM 351 O O . HIS A 1 44 ? 3.459 -14.388 12.758 1 97.72 44 HIS A O 1
ATOM 357 N N . ALA A 1 45 ? 1.391 -15.167 13.176 1 97.75 45 ALA A N 1
ATOM 358 C CA . ALA A 1 45 ? 1.884 -16.126 14.161 1 97.75 45 ALA A CA 1
ATOM 359 C C . ALA A 1 45 ? 2.839 -17.13 13.52 1 97.75 45 ALA A C 1
ATOM 361 O O . ALA A 1 45 ? 3.884 -17.452 14.089 1 97.75 45 ALA A O 1
ATOM 362 N N . LEU A 1 46 ? 2.457 -17.593 12.351 1 97.96 46 LEU A N 1
ATOM 363 C CA . LEU A 1 46 ? 3.303 -18.537 11.63 1 97.96 46 LEU A CA 1
ATOM 364 C C . LEU A 1 46 ? 4.558 -17.85 11.103 1 97.96 46 LEU A C 1
ATOM 366 O O . LEU A 1 46 ? 5.65 -18.42 11.154 1 97.96 46 LEU A O 1
ATOM 370 N N . ARG A 1 47 ? 4.391 -16.695 10.527 1 97.6 47 ARG A N 1
ATOM 371 C CA . ARG A 1 47 ? 5.536 -15.95 10.013 1 97.6 47 ARG A CA 1
ATOM 372 C C . ARG A 1 47 ? 6.574 -15.718 11.105 1 97.6 47 ARG A C 1
ATOM 374 O O . ARG A 1 47 ? 7.778 -15.795 10.851 1 97.6 47 ARG A O 1
ATOM 381 N N . ASP A 1 48 ? 6.132 -15.421 12.353 1 96.7 48 ASP A N 1
ATOM 382 C CA . ASP A 1 48 ? 7.038 -15.233 13.482 1 96.7 48 ASP A CA 1
ATOM 383 C C . ASP A 1 48 ? 7.924 -16.46 13.686 1 96.7 48 ASP A C 1
ATOM 385 O O . ASP A 1 48 ? 9.109 -16.331 13.999 1 96.7 48 ASP A O 1
ATOM 389 N N . MET A 1 49 ? 7.366 -17.58 13.476 1 96.57 49 MET A N 1
ATOM 390 C CA . MET A 1 49 ? 8.103 -18.821 13.696 1 96.57 49 MET A CA 1
ATOM 391 C C . MET A 1 49 ? 9.12 -19.053 12.584 1 96.57 49 MET A C 1
ATOM 393 O O . MET A 1 49 ? 10.104 -19.77 12.776 1 96.57 49 MET A O 1
ATOM 397 N N . ALA A 1 50 ? 8.871 -18.468 11.447 1 96.84 50 ALA A N 1
ATOM 398 C CA . ALA A 1 50 ? 9.77 -18.627 10.307 1 96.84 50 ALA A CA 1
ATOM 399 C C . ALA A 1 50 ? 11.006 -17.745 10.456 1 96.84 50 ALA A C 1
ATOM 401 O O . ALA A 1 50 ? 12.027 -17.979 9.805 1 96.84 50 ALA A O 1
ATOM 402 N N . VAL A 1 51 ? 10.979 -16.736 11.302 1 95.65 51 VAL A N 1
ATOM 403 C CA . VAL A 1 51 ? 12.012 -15.709 11.392 1 95.65 51 VAL A CA 1
ATOM 404 C C . VAL A 1 51 ? 13.291 -16.311 11.969 1 95.65 51 VAL A C 1
ATOM 406 O O . VAL A 1 51 ? 14.393 -15.996 11.513 1 95.65 51 VAL A O 1
ATOM 409 N N . GLU A 1 52 ? 13.119 -17.157 12.949 1 93.74 52 GLU A N 1
ATOM 410 C CA . GLU A 1 52 ? 14.304 -17.712 13.595 1 93.74 52 GLU A CA 1
ATOM 411 C C . GLU A 1 52 ? 15.135 -18.535 12.614 1 93.74 52 GLU A C 1
ATOM 413 O O . GLU A 1 52 ? 16.328 -18.28 12.437 1 93.74 52 GLU A O 1
ATOM 418 N N . PRO A 1 53 ? 14.475 -19.546 11.945 1 96.14 53 PRO A N 1
ATOM 419 C CA . PRO A 1 53 ? 15.269 -20.254 10.938 1 96.14 53 PRO A CA 1
ATOM 420 C C . PRO A 1 53 ? 15.816 -19.325 9.857 1 96.14 53 PRO A C 1
ATOM 422 O O . PRO A 1 53 ? 16.923 -19.538 9.356 1 96.14 53 PRO A O 1
ATOM 425 N N . TRP A 1 54 ? 15.104 -18.368 9.521 1 96.89 54 TRP A N 1
ATOM 426 C CA . TRP A 1 54 ? 15.494 -17.415 8.487 1 96.89 54 TRP A CA 1
ATOM 427 C C . TRP A 1 54 ? 16.73 -16.628 8.91 1 96.89 54 TRP A C 1
ATOM 429 O O . TRP A 1 54 ? 17.702 -16.535 8.157 1 96.89 54 TRP A O 1
ATOM 439 N N . PHE A 1 55 ? 16.789 -16.141 10.131 1 95.21 55 PHE A N 1
ATOM 440 C CA . PHE A 1 55 ? 17.91 -15.372 10.657 1 95.21 55 PHE A CA 1
ATOM 441 C C . PHE A 1 55 ? 19.125 -16.267 10.874 1 95.21 55 PHE A C 1
ATOM 443 O O . PHE A 1 55 ? 20.252 -15.879 10.56 1 95.21 55 PHE A O 1
ATOM 450 N N . ASN A 1 56 ? 18.841 -17.443 11.44 1 95.72 56 ASN A N 1
ATOM 451 C CA . ASN A 1 56 ? 19.935 -18.377 11.684 1 95.72 56 ASN A CA 1
ATOM 452 C C . ASN A 1 56 ? 20.642 -18.762 10.387 1 95.72 56 ASN A C 1
ATOM 454 O O . ASN A 1 56 ? 21.873 -18.797 10.333 1 95.72 56 ASN A O 1
ATOM 458 N N . SER A 1 57 ? 19.824 -19.052 9.39 1 97.33 57 SER A N 1
ATOM 459 C CA . SER A 1 57 ? 20.405 -19.427 8.105 1 97.33 57 SER A CA 1
ATOM 460 C C . SER A 1 57 ? 21.192 -18.272 7.496 1 97.33 57 SER A C 1
ATOM 462 O O . SER A 1 57 ? 22.268 -18.478 6.931 1 97.33 57 SER A O 1
ATOM 464 N N . THR A 1 58 ? 20.687 -17.091 7.58 1 94.8 58 THR A N 1
ATOM 465 C CA . THR A 1 58 ? 21.357 -15.911 7.044 1 94.8 58 THR A CA 1
ATOM 466 C C . THR A 1 58 ? 22.67 -15.655 7.779 1 94.8 58 THR A C 1
ATOM 468 O O . THR A 1 58 ? 23.703 -15.415 7.15 1 94.8 58 THR A O 1
ATOM 471 N N . ARG A 1 59 ? 22.673 -15.719 9.088 1 94.26 59 ARG A N 1
ATOM 472 C CA . ARG A 1 59 ? 23.866 -15.505 9.902 1 94.26 59 ARG A CA 1
ATOM 473 C C . ARG A 1 59 ? 24.934 -16.549 9.592 1 94.26 59 ARG A C 1
ATOM 475 O O . ARG A 1 59 ? 26.111 -16.215 9.444 1 94.26 59 ARG A O 1
ATOM 482 N N . ARG A 1 60 ? 24.492 -17.741 9.514 1 96.07 60 ARG A N 1
ATOM 483 C CA . ARG A 1 60 ? 25.433 -18.821 9.231 1 96.07 60 ARG A CA 1
ATOM 484 C C . ARG A 1 60 ? 26.057 -18.655 7.85 1 96.07 60 ARG A C 1
ATOM 486 O O . ARG A 1 60 ? 27.243 -18.933 7.661 1 96.07 60 ARG A O 1
ATOM 493 N N . THR A 1 61 ? 25.25 -18.259 6.896 1 96.33 61 THR A N 1
ATOM 494 C CA . THR A 1 61 ? 25.755 -18.026 5.547 1 96.33 61 THR A CA 1
ATOM 495 C C . THR A 1 61 ? 26.859 -16.972 5.559 1 96.33 61 THR A C 1
ATOM 497 O O . THR A 1 61 ? 27.888 -17.136 4.899 1 96.33 61 THR A O 1
ATOM 500 N N . TRP A 1 62 ? 26.666 -15.922 6.283 1 93.72 62 TRP A N 1
ATOM 501 C CA . TRP A 1 62 ? 27.642 -14.841 6.364 1 93.72 62 TRP A CA 1
ATOM 502 C C . TRP A 1 62 ? 28.859 -15.267 7.18 1 93.72 62 TRP A C 1
ATOM 504 O O . TRP A 1 62 ? 29.999 -15.071 6.753 1 93.72 62 TRP A O 1
ATOM 514 N N . ASP A 1 63 ? 28.593 -15.899 8.321 1 94.8 63 ASP A N 1
ATOM 515 C CA . ASP A 1 63 ? 29.668 -16.278 9.234 1 94.8 63 ASP A CA 1
ATOM 516 C C . ASP A 1 63 ? 30.592 -17.312 8.596 1 94.8 63 ASP A C 1
ATOM 518 O O . ASP A 1 63 ? 31.805 -17.286 8.812 1 94.8 63 ASP A O 1
ATOM 522 N N . GLU A 1 64 ? 30.005 -18.151 7.828 1 96.56 64 GLU A N 1
ATOM 523 C CA . GLU A 1 64 ? 30.787 -19.217 7.209 1 96.56 64 GLU A CA 1
ATOM 524 C C . GLU A 1 64 ? 31.208 -18.841 5.792 1 96.56 64 GLU A C 1
ATOM 526 O O . GLU A 1 64 ? 31.846 -19.634 5.097 1 96.56 64 GLU A O 1
ATOM 531 N N . ASP A 1 65 ? 30.844 -17.657 5.352 1 96.03 65 ASP A N 1
ATOM 532 C CA . ASP A 1 65 ? 31.155 -17.142 4.022 1 96.03 65 ASP A CA 1
ATOM 533 C C . ASP A 1 65 ? 30.77 -18.148 2.94 1 96.03 65 ASP A C 1
ATOM 535 O O . ASP A 1 65 ? 31.592 -18.5 2.092 1 96.03 65 ASP A O 1
ATOM 539 N N . ARG A 1 66 ? 29.609 -18.605 3.008 1 96.67 66 ARG A N 1
ATOM 540 C CA . ARG A 1 66 ? 29.129 -19.64 2.099 1 96.67 66 ARG A CA 1
ATOM 541 C C . ARG A 1 66 ? 28.756 -19.048 0.744 1 96.67 66 ARG A C 1
ATOM 543 O O . ARG A 1 66 ? 28.212 -17.944 0.671 1 96.67 66 ARG A O 1
ATOM 550 N N . LYS A 1 67 ? 29.039 -19.855 -0.323 1 97.56 67 LYS A N 1
ATOM 551 C CA . LYS A 1 67 ? 28.548 -19.499 -1.651 1 97.56 67 LYS A CA 1
ATOM 552 C C . LYS A 1 67 ? 27.023 -19.525 -1.697 1 97.56 67 LYS A C 1
ATOM 554 O O . LYS A 1 67 ? 26.393 -20.408 -1.112 1 97.56 67 LYS A O 1
ATOM 559 N N . ARG A 1 68 ? 26.436 -18.556 -2.334 1 96.92 68 ARG A N 1
ATOM 560 C CA . ARG A 1 68 ? 24.985 -18.415 -2.391 1 96.92 68 ARG A CA 1
ATOM 561 C C . ARG A 1 68 ? 24.479 -18.535 -3.825 1 96.92 68 ARG A C 1
ATOM 563 O O . ARG A 1 68 ? 25.121 -18.049 -4.758 1 96.92 68 ARG A O 1
ATOM 570 N N . VAL A 1 69 ? 23.321 -19.125 -3.964 1 98.68 69 VAL A N 1
ATOM 571 C CA . VAL A 1 69 ? 22.637 -19.211 -5.251 1 98.68 69 VAL A CA 1
ATOM 572 C C . VAL A 1 69 ? 21.59 -18.104 -5.355 1 98.68 69 VAL A C 1
ATOM 574 O O . VAL A 1 69 ? 20.796 -17.903 -4.433 1 98.68 69 VAL A O 1
ATOM 577 N N . TYR A 1 70 ? 21.654 -17.394 -6.413 1 98.79 70 TYR A N 1
ATOM 578 C CA . TYR A 1 70 ? 20.64 -16.397 -6.736 1 98.79 70 TYR A CA 1
ATOM 579 C C . TYR A 1 70 ? 19.819 -16.826 -7.946 1 98.79 70 TYR A C 1
ATOM 581 O O . TYR A 1 70 ? 20.294 -16.76 -9.082 1 98.79 70 TYR A O 1
ATOM 589 N N . TYR A 1 71 ? 18.61 -17.265 -7.654 1 98.74 71 TYR A N 1
ATOM 590 C CA . TYR A 1 71 ? 17.719 -17.864 -8.642 1 98.74 71 TYR A CA 1
ATOM 591 C C . TYR A 1 71 ? 16.781 -16.82 -9.235 1 98.74 71 TYR A C 1
ATOM 593 O O . TYR A 1 71 ? 15.786 -16.444 -8.612 1 98.74 71 TYR A O 1
ATOM 601 N N . LEU A 1 72 ? 16.981 -16.376 -10.526 1 98.49 72 LEU A N 1
ATOM 602 C CA . LEU A 1 72 ? 16.184 -15.35 -11.19 1 98.49 72 LEU A CA 1
ATOM 603 C C . LEU A 1 72 ? 15.066 -15.979 -12.015 1 98.49 72 LEU A C 1
ATOM 605 O O . LEU A 1 72 ? 15.33 -16.759 -12.932 1 98.49 72 LEU A O 1
ATOM 609 N N . SER A 1 73 ? 13.87 -15.605 -11.694 1 97.25 73 SER A N 1
ATOM 610 C CA . SER A 1 73 ? 12.702 -16.088 -12.423 1 97.25 73 SER A CA 1
ATOM 611 C C . SER A 1 73 ? 11.616 -15.02 -12.5 1 97.25 73 SER A C 1
ATOM 613 O O . SER A 1 73 ? 11.392 -14.285 -11.536 1 97.25 73 SER A O 1
ATOM 615 N N . MET A 1 74 ? 10.946 -15.002 -13.622 1 94.89 74 MET A N 1
ATOM 616 C CA . MET A 1 74 ? 9.84 -14.063 -13.78 1 94.89 74 MET A CA 1
ATOM 617 C C . MET A 1 74 ? 8.627 -14.51 -12.97 1 94.89 74 MET A C 1
ATOM 619 O O . MET A 1 74 ? 7.736 -13.708 -12.685 1 94.89 74 MET A O 1
ATOM 623 N N . GLU A 1 75 ? 8.7 -15.857 -12.596 1 95.04 75 GLU A N 1
ATOM 624 C CA . GLU A 1 75 ? 7.501 -16.382 -11.95 1 95.04 75 GLU A CA 1
ATOM 625 C C . GLU A 1 75 ? 7.857 -17.233 -10.734 1 95.04 75 GLU A C 1
ATOM 627 O O . GLU A 1 75 ? 8.844 -17.971 -10.754 1 95.04 75 GLU A O 1
ATOM 632 N N . PHE A 1 76 ? 7.058 -17.09 -9.686 1 96.96 76 PHE A N 1
ATOM 633 C CA . PHE A 1 76 ? 7.044 -17.976 -8.528 1 96.96 76 PHE A CA 1
ATOM 634 C C . PHE A 1 76 ? 5.614 -18.276 -8.094 1 96.96 76 PHE A C 1
ATOM 636 O O . PHE A 1 76 ? 5.032 -17.533 -7.301 1 96.96 76 PHE A O 1
ATOM 643 N N . LEU A 1 77 ? 5.097 -19.368 -8.558 1 96.13 77 LEU A N 1
ATOM 644 C CA . LEU A 1 77 ? 3.752 -19.742 -8.136 1 96.13 77 LEU A CA 1
ATOM 645 C C . LEU A 1 77 ? 3.786 -20.482 -6.803 1 96.13 77 LEU A C 1
ATOM 647 O O . LEU A 1 77 ? 3.582 -21.698 -6.757 1 96.13 77 LEU A O 1
ATOM 651 N N . ILE A 1 78 ? 3.816 -19.806 -5.738 1 96.26 78 ILE A N 1
ATOM 652 C CA . ILE A 1 78 ? 4.102 -20.371 -4.423 1 96.26 78 ILE A CA 1
ATOM 653 C C . ILE A 1 78 ? 2.815 -20.903 -3.798 1 96.26 78 ILE A C 1
ATOM 655 O O . ILE A 1 78 ? 2.856 -21.672 -2.835 1 96.26 78 ILE A O 1
ATOM 659 N N . GLY A 1 79 ? 1.627 -20.489 -4.374 1 95.58 79 GLY A N 1
ATOM 660 C CA . GLY A 1 79 ? 0.376 -20.882 -3.746 1 95.58 79 GLY A CA 1
ATOM 661 C C . GLY A 1 79 ? 0.169 -20.249 -2.382 1 95.58 79 GLY A C 1
ATOM 662 O O . GLY A 1 79 ? 0.802 -19.243 -2.056 1 95.58 79 GLY A O 1
ATOM 663 N N . ARG A 1 80 ? -0.739 -20.782 -1.649 1 96.69 80 ARG A N 1
ATOM 664 C CA . ARG A 1 80 ? -0.985 -20.337 -0.281 1 96.69 80 ARG A CA 1
ATOM 665 C C . ARG A 1 80 ? 0.119 -20.813 0.657 1 96.69 80 ARG A C 1
ATOM 667 O O . ARG A 1 80 ? 0.634 -21.923 0.505 1 96.69 80 ARG A O 1
ATOM 674 N N . LEU A 1 81 ? 0.5 -20.044 1.543 1 97.6 81 LEU A N 1
ATOM 675 C CA . LEU A 1 81 ? 1.694 -20.317 2.334 1 97.6 81 LEU A CA 1
ATOM 676 C C . LEU A 1 81 ? 1.322 -20.825 3.723 1 97.6 81 LEU A C 1
ATOM 678 O O . LEU A 1 81 ? 2.14 -21.455 4.398 1 97.6 81 LEU A O 1
ATOM 682 N N . MET A 1 82 ? 0.108 -20.568 4.21 1 97.36 82 MET A N 1
ATOM 683 C CA . MET A 1 82 ? -0.269 -20.799 5.601 1 97.36 82 MET A CA 1
ATOM 684 C C . MET A 1 82 ? -0.075 -22.263 5.981 1 97.36 82 MET A C 1
ATOM 686 O O . MET A 1 82 ? 0.694 -22.576 6.892 1 97.36 82 MET A O 1
ATOM 690 N N . GLU A 1 83 ? -0.734 -23.157 5.285 1 96.88 83 GLU A N 1
ATOM 691 C CA . GLU A 1 83 ? -0.641 -24.572 5.628 1 96.88 83 GLU A CA 1
ATOM 692 C C . GLU A 1 83 ? 0.719 -25.146 5.242 1 96.88 83 GLU A C 1
ATOM 694 O O . GLU A 1 83 ? 1.26 -26.001 5.946 1 96.88 83 GLU A O 1
ATOM 699 N N . ASP A 1 84 ? 1.247 -24.71 4.15 1 96.84 84 ASP A N 1
ATOM 700 C CA . ASP A 1 84 ? 2.567 -25.141 3.7 1 96.84 84 ASP A CA 1
ATOM 701 C C . ASP A 1 84 ? 3.633 -24.837 4.751 1 96.84 84 ASP A C 1
ATOM 703 O O . ASP A 1 84 ? 4.432 -25.707 5.101 1 96.84 84 ASP A O 1
ATOM 707 N N . LEU A 1 85 ? 3.623 -23.66 5.245 1 97.62 85 LEU A N 1
ATOM 708 C CA . LEU A 1 85 ? 4.586 -23.244 6.258 1 97.62 85 LEU A CA 1
ATOM 709 C C . LEU A 1 85 ? 4.365 -24.002 7.563 1 97.62 85 LEU A C 1
ATOM 711 O O . LEU A 1 85 ? 5.326 -24.384 8.234 1 97.62 85 LEU A O 1
ATOM 715 N N . ALA A 1 86 ? 3.08 -24.172 7.986 1 97.96 86 ALA A N 1
ATOM 716 C CA . ALA A 1 86 ? 2.772 -24.923 9.2 1 97.96 86 ALA A CA 1
ATOM 717 C C . ALA A 1 86 ? 3.328 -26.342 9.123 1 97.96 86 ALA A C 1
ATOM 719 O O . ALA A 1 86 ? 3.834 -26.872 10.116 1 97.96 86 ALA A O 1
ATOM 720 N N . ILE A 1 87 ? 3.265 -26.912 7.931 1 97.58 87 ILE A N 1
ATOM 721 C CA . ILE A 1 87 ? 3.779 -28.26 7.713 1 97.58 87 ILE A CA 1
ATOM 722 C C . ILE A 1 87 ? 5.304 -28.248 7.785 1 97.58 87 ILE A C 1
ATOM 724 O O . ILE A 1 87 ? 5.906 -29.071 8.48 1 97.58 87 ILE A O 1
ATOM 728 N N . ASN A 1 88 ? 5.907 -27.342 7.139 1 97.72 88 ASN A N 1
ATOM 729 C CA . ASN A 1 88 ? 7.363 -27.278 7.093 1 97.72 88 ASN A CA 1
ATOM 730 C C . ASN A 1 88 ? 7.955 -26.991 8.47 1 97.72 88 ASN A C 1
ATOM 732 O O . ASN A 1 88 ? 9.05 -27.458 8.79 1 97.72 88 ASN A O 1
ATOM 736 N N . LEU A 1 89 ? 7.155 -26.276 9.3 1 97.14 89 LEU A N 1
ATOM 737 C CA . LEU A 1 89 ? 7.612 -25.936 10.643 1 97.14 89 LEU A CA 1
ATOM 738 C C . LEU A 1 89 ? 7.238 -27.029 11.638 1 97.14 89 LEU A C 1
ATOM 740 O O . LEU A 1 89 ? 7.698 -27.017 12.782 1 97.14 89 LEU A O 1
ATOM 744 N N . GLY A 1 90 ? 6.371 -27.981 11.249 1 96.16 90 GLY A N 1
ATOM 745 C CA . GLY A 1 90 ? 5.934 -29.07 12.108 1 96.16 90 GLY A CA 1
ATOM 746 C C . GLY A 1 90 ? 4.934 -28.633 13.162 1 96.16 90 GLY A C 1
ATOM 747 O O . GLY A 1 90 ? 4.88 -29.209 14.251 1 96.16 90 GLY A O 1
ATOM 748 N N . VAL A 1 91 ? 4.098 -27.557 12.826 1 97.29 91 VAL A N 1
ATOM 749 C CA . VAL A 1 91 ? 3.232 -27.021 13.871 1 97.29 91 VAL A CA 1
ATOM 750 C C . VAL A 1 91 ? 1.78 -27.043 13.401 1 97.29 91 VAL A C 1
ATOM 752 O O . VAL A 1 91 ? 0.915 -26.407 14.007 1 97.29 91 VAL A O 1
ATOM 755 N N . ARG A 1 92 ? 1.477 -27.713 12.313 1 96.89 92 ARG A N 1
ATOM 756 C CA . ARG A 1 92 ? 0.124 -27.733 11.765 1 96.89 92 ARG A CA 1
ATOM 757 C C . ARG A 1 92 ? -0.883 -28.204 12.808 1 96.89 92 ARG A C 1
ATOM 759 O O . ARG A 1 92 ? -1.934 -27.585 12.988 1 96.89 92 ARG A O 1
ATOM 766 N N . ASP A 1 93 ? -0.582 -29.283 13.525 1 96.42 93 ASP A N 1
ATOM 767 C CA . ASP A 1 93 ? -1.506 -29.833 14.512 1 96.42 93 ASP A CA 1
ATOM 768 C C . ASP A 1 93 ? -1.646 -28.9 15.713 1 96.42 93 ASP A C 1
ATOM 770 O O . ASP A 1 93 ? -2.736 -28.758 16.271 1 96.42 93 ASP A O 1
ATOM 774 N N . ILE A 1 94 ? -0.56 -28.3 16.05 1 97.49 94 ILE A N 1
ATOM 775 C CA . ILE A 1 94 ? -0.573 -27.334 17.144 1 97.49 94 ILE A CA 1
ATOM 776 C C . ILE A 1 94 ? -1.478 -26.158 16.783 1 97.49 94 ILE A C 1
ATOM 778 O O . ILE A 1 94 ? -2.301 -25.729 17.594 1 97.49 94 ILE A O 1
ATOM 782 N N . ALA A 1 95 ? -1.321 -25.635 15.584 1 97.86 95 ALA A N 1
ATOM 783 C CA . ALA A 1 95 ? -2.124 -24.509 15.115 1 97.86 95 ALA A CA 1
ATOM 784 C C . ALA A 1 95 ? -3.604 -24.877 15.058 1 97.86 95 ALA A C 1
ATOM 786 O O . ALA A 1 95 ? -4.463 -24.084 15.449 1 97.86 95 ALA A O 1
ATOM 787 N N . ARG A 1 96 ? -3.863 -26.053 14.582 1 97.5 96 ARG A N 1
ATOM 788 C CA . ARG A 1 96 ? -5.236 -26.536 14.484 1 97.5 96 ARG A CA 1
ATOM 789 C C . ARG A 1 96 ? -5.888 -26.616 15.861 1 97.5 96 ARG A C 1
ATOM 791 O O . ARG A 1 96 ? -7.008 -26.137 16.052 1 97.5 96 ARG A O 1
ATOM 798 N N . GLU A 1 97 ? -5.199 -27.172 16.793 1 97.92 97 GLU A N 1
ATOM 799 C CA . GLU A 1 97 ? -5.723 -27.319 18.147 1 97.92 97 GLU A CA 1
ATOM 800 C C . GLU A 1 97 ? -5.899 -25.961 18.821 1 97.92 97 GLU A C 1
ATOM 802 O O . GLU A 1 97 ? -6.896 -25.727 19.507 1 97.92 97 GLU A O 1
ATOM 807 N N . ALA A 1 98 ? -4.91 -25.117 18.623 1 97.87 98 ALA A N 1
ATOM 808 C CA . ALA A 1 98 ? -4.972 -23.786 19.222 1 97.87 98 ALA A CA 1
ATOM 809 C C . ALA A 1 98 ? -6.188 -23.014 18.717 1 97.87 98 ALA A C 1
ATOM 811 O O . ALA A 1 98 ? -6.88 -22.355 19.497 1 97.87 98 ALA A O 1
ATOM 812 N N . LEU A 1 99 ? -6.428 -23.017 17.45 1 97.93 99 LEU A N 1
ATOM 813 C CA . LEU A 1 99 ? -7.576 -22.332 16.868 1 97.93 99 LEU A CA 1
ATOM 814 C C . LEU A 1 99 ? -8.882 -22.965 17.336 1 97.93 99 LEU A C 1
ATOM 816 O O . LEU A 1 99 ? -9.854 -22.26 17.617 1 97.93 99 LEU A O 1
ATOM 820 N N . ALA A 1 100 ? -8.884 -24.285 17.395 1 97.51 100 ALA A N 1
ATOM 821 C CA . ALA A 1 100 ? -10.077 -24.991 17.855 1 97.51 100 ALA A CA 1
ATOM 822 C C . ALA A 1 100 ? -10.448 -24.571 19.275 1 97.51 100 ALA A C 1
ATOM 824 O O . ALA A 1 100 ? -11.629 -24.429 19.598 1 97.51 100 ALA A O 1
ATOM 825 N N . ASP A 1 101 ? -9.463 -24.381 20.084 1 96.43 101 ASP A N 1
ATOM 826 C CA . ASP A 1 101 ? -9.672 -23.922 21.454 1 96.43 101 ASP A CA 1
ATOM 827 C C . ASP A 1 101 ? -10.359 -22.558 21.477 1 96.43 101 ASP A C 1
ATOM 829 O O . ASP A 1 101 ? -11.004 -22.199 22.464 1 96.43 101 ASP A O 1
ATOM 833 N N . LEU A 1 102 ? -10.179 -21.853 20.468 1 96.12 102 LEU A N 1
ATOM 834 C CA . LEU A 1 102 ? -10.749 -20.512 20.39 1 96.12 102 LEU A CA 1
ATOM 835 C C . LEU A 1 102 ? -12.035 -20.515 19.57 1 96.12 102 LEU A C 1
ATOM 837 O O . LEU A 1 102 ? -12.567 -19.453 19.24 1 96.12 102 LEU A O 1
ATOM 841 N N . GLY A 1 103 ? -12.446 -21.693 19.125 1 95.99 103 GLY A N 1
ATOM 842 C CA . GLY A 1 103 ? -13.695 -21.834 18.395 1 95.99 103 GLY A CA 1
ATOM 843 C C . GLY A 1 103 ? -13.561 -21.522 16.917 1 95.99 103 GLY A C 1
ATOM 844 O O . GLY A 1 103 ? -14.55 -21.208 16.251 1 95.99 103 GLY A O 1
ATOM 845 N N . VAL A 1 104 ? -12.381 -21.533 16.402 1 96.86 104 VAL A N 1
ATOM 846 C CA . VAL A 1 104 ? -12.11 -21.207 15.006 1 96.86 104 VAL A CA 1
ATOM 847 C C . VAL A 1 104 ? -11.561 -22.435 14.284 1 96.86 104 VAL A C 1
ATOM 849 O O . VAL A 1 104 ? -10.757 -23.184 14.845 1 96.86 104 VAL A O 1
ATOM 852 N N . ASP A 1 105 ? -11.943 -22.683 13.113 1 97.2 105 ASP A N 1
ATOM 853 C CA . ASP A 1 105 ? -11.506 -23.83 12.322 1 97.2 105 ASP A CA 1
ATOM 854 C C . ASP A 1 105 ? -10.294 -23.476 11.464 1 97.2 105 ASP A C 1
ATOM 856 O O . ASP A 1 105 ? -10.37 -22.594 10.606 1 97.2 105 ASP A O 1
ATOM 860 N N . PHE A 1 106 ? -9.263 -24.257 11.615 1 97.19 106 PHE A N 1
ATOM 861 C CA . PHE A 1 106 ? -8.01 -24.01 10.912 1 97.19 106 PHE A CA 1
ATOM 862 C C . PHE A 1 106 ? -8.215 -24.072 9.403 1 97.19 106 PHE A C 1
ATOM 864 O O . PHE A 1 106 ? -7.699 -23.23 8.665 1 97.19 106 PHE A O 1
ATOM 871 N N . ASP A 1 107 ? -8.879 -25.024 8.92 1 95.25 107 ASP A N 1
ATOM 872 C CA . ASP A 1 107 ? -9.02 -25.252 7.486 1 95.25 107 ASP A CA 1
ATOM 873 C C . ASP A 1 107 ? -9.791 -24.113 6.822 1 95.25 107 ASP A C 1
ATOM 875 O O . ASP A 1 107 ? -9.462 -23.7 5.708 1 95.25 107 ASP A O 1
ATOM 879 N N . THR A 1 108 ? -10.752 -23.648 7.543 1 95.65 108 THR A N 1
ATOM 880 C CA . THR A 1 108 ? -11.521 -22.518 7.034 1 95.65 108 THR A CA 1
ATOM 881 C C . THR A 1 108 ? -10.629 -21.292 6.855 1 95.65 108 THR A C 1
ATOM 883 O O . THR A 1 108 ? -10.714 -20.6 5.839 1 95.65 108 THR A O 1
ATOM 886 N N . ILE A 1 109 ? -9.787 -21.051 7.822 1 96.95 109 ILE A N 1
ATOM 887 C CA . ILE A 1 109 ? -8.899 -19.895 7.773 1 96.95 109 ILE A CA 1
ATOM 888 C C . ILE A 1 109 ? -7.862 -20.088 6.669 1 96.95 109 ILE A C 1
ATOM 890 O O . ILE A 1 109 ? -7.618 -19.179 5.872 1 96.95 109 ILE A O 1
ATOM 894 N N . ALA A 1 110 ? -7.314 -21.27 6.609 1 95.8 110 ALA A N 1
ATOM 895 C CA . ALA A 1 110 ? -6.281 -21.557 5.616 1 95.8 110 ALA A CA 1
ATOM 896 C C . ALA A 1 110 ? -6.833 -21.431 4.199 1 95.8 110 ALA A C 1
ATOM 898 O O . ALA A 1 110 ? -6.142 -20.953 3.297 1 95.8 110 ALA A O 1
ATOM 899 N N . GLN A 1 111 ? -8.049 -21.82 4.016 1 94.15 111 GLN A N 1
ATOM 900 C CA . GLN A 1 111 ? -8.666 -21.796 2.694 1 94.15 111 GLN A CA 1
ATOM 901 C C . GLN A 1 111 ? -9.026 -20.371 2.281 1 94.15 111 GLN A C 1
ATOM 903 O O . GLN A 1 111 ? -9.225 -20.095 1.096 1 94.15 111 GLN A O 1
ATOM 908 N N . SER A 1 112 ? -9.094 -19.5 3.24 1 94.81 112 SER A N 1
ATOM 909 C CA . SER A 1 112 ? -9.464 -18.121 2.941 1 94.81 112 SER A CA 1
ATOM 910 C C . SER A 1 112 ? -8.267 -17.325 2.432 1 94.81 112 SER A C 1
ATOM 912 O O . SER A 1 112 ? -8.428 -16.224 1.901 1 94.81 112 SER A O 1
ATOM 914 N N . GLU A 1 113 ? -7.083 -17.875 2.505 1 96.3 113 GLU A N 1
ATOM 915 C CA . GLU A 1 113 ? -5.896 -17.211 1.976 1 96.3 113 GLU A CA 1
ATOM 916 C C . GLU A 1 113 ? -5.918 -17.172 0.451 1 96.3 113 GLU A C 1
ATOM 918 O O . GLU A 1 113 ? -6.163 -18.192 -0.197 1 96.3 113 GLU A O 1
ATOM 923 N N . PRO A 1 114 ? -5.646 -16.073 -0.137 1 94.77 114 PRO A N 1
ATOM 924 C CA . PRO A 1 114 ? -5.595 -16.039 -1.6 1 94.77 114 PRO A CA 1
ATOM 925 C C . PRO A 1 114 ? -4.322 -16.668 -2.161 1 94.77 114 PRO A C 1
ATOM 927 O O . PRO A 1 114 ? -3.272 -16.628 -1.514 1 94.77 114 PRO A O 1
ATOM 930 N N . ASP A 1 115 ? -4.447 -17.21 -3.337 1 95.85 115 ASP A N 1
ATOM 931 C CA . ASP A 1 115 ? -3.25 -17.609 -4.07 1 95.85 115 ASP A CA 1
ATOM 932 C C . ASP A 1 115 ? -2.464 -16.389 -4.546 1 95.85 115 ASP A C 1
ATOM 934 O O . ASP A 1 115 ? -3.031 -15.478 -5.153 1 95.85 115 ASP A O 1
ATOM 938 N N . ALA A 1 116 ? -1.236 -16.398 -4.277 1 94.8 116 ALA A N 1
ATOM 939 C CA . ALA A 1 116 ? -0.421 -15.3 -4.79 1 94.8 116 ALA A CA 1
ATOM 940 C C . ALA A 1 116 ? -0.346 -15.338 -6.313 1 94.8 116 ALA A C 1
ATOM 942 O O . ALA A 1 116 ? -0.086 -16.39 -6.902 1 94.8 116 ALA A O 1
ATOM 943 N N . ALA A 1 117 ? -0.563 -14.27 -6.985 1 94.12 117 ALA A N 1
ATOM 944 C CA . ALA A 1 117 ? -0.556 -14.195 -8.443 1 94.12 117 ALA A CA 1
ATOM 945 C C . ALA A 1 117 ? 0.829 -13.826 -8.967 1 94.12 117 ALA A C 1
ATOM 947 O O . ALA A 1 117 ? 0.997 -12.795 -9.623 1 94.12 117 ALA A O 1
ATOM 948 N N . LEU A 1 118 ? 1.782 -14.708 -8.748 1 95.81 118 LEU A N 1
ATOM 949 C CA . LEU A 1 118 ? 3.178 -14.428 -9.066 1 95.81 118 LEU A CA 1
ATOM 950 C C . LEU A 1 118 ? 3.661 -15.307 -10.214 1 95.81 118 LEU A C 1
ATOM 952 O O . LEU A 1 118 ? 4.866 -15.415 -10.453 1 95.81 118 LEU A O 1
ATOM 956 N N . GLY A 1 119 ? 2.658 -16.005 -10.877 1 92.05 119 GLY A N 1
ATOM 957 C CA . GLY A 1 119 ? 3.001 -16.882 -11.985 1 92.05 119 GLY A CA 1
ATOM 958 C C . GLY A 1 119 ? 1.786 -17.453 -12.692 1 92.05 119 GLY A C 1
ATOM 959 O O . GLY A 1 119 ? 0.649 -17.156 -12.32 1 92.05 119 GLY A O 1
ATOM 960 N N . ASN A 1 120 ? 1.893 -18.214 -13.765 1 84.33 120 ASN A N 1
ATOM 961 C CA . ASN A 1 120 ? 0.77 -18.689 -14.567 1 84.33 120 ASN A CA 1
ATOM 962 C C . ASN A 1 120 ? 0.929 -20.161 -14.936 1 84.33 120 ASN A C 1
ATOM 964 O O . ASN A 1 120 ? 0.011 -20.769 -15.49 1 84.33 120 ASN A O 1
ATOM 968 N N . GLY A 1 121 ? 2.094 -20.823 -14.489 1 81.46 121 GLY A N 1
ATOM 969 C CA . GLY A 1 121 ? 2.201 -22.175 -15.014 1 81.46 121 GLY A CA 1
ATOM 970 C C . GLY A 1 121 ? 3.302 -22.985 -14.357 1 81.46 121 GLY A C 1
ATOM 971 O O . GLY A 1 121 ? 3.611 -22.783 -13.18 1 81.46 121 GLY A O 1
ATOM 972 N N . GLY A 1 122 ? 3.63 -23.962 -15.22 1 87.04 122 GLY A N 1
ATOM 973 C CA . GLY A 1 122 ? 4.547 -24.96 -14.692 1 87.04 122 GLY A CA 1
ATOM 974 C C . GLY A 1 122 ? 5.902 -24.388 -14.32 1 87.04 122 GLY A C 1
ATOM 975 O O . GLY A 1 122 ? 6.516 -24.818 -13.341 1 87.04 122 GLY A O 1
ATOM 976 N N . LEU A 1 123 ? 6.287 -23.351 -15.057 1 89.57 123 LEU A N 1
ATOM 977 C CA . LEU A 1 123 ? 7.589 -22.757 -14.776 1 89.57 123 LEU A CA 1
ATOM 978 C C . LEU A 1 123 ? 7.601 -22.1 -13.399 1 89.57 123 LEU A C 1
ATOM 980 O O . LEU A 1 123 ? 8.561 -22.256 -12.641 1 89.57 123 LEU A O 1
ATOM 984 N N . GLY A 1 124 ? 6.499 -21.381 -13.181 1 93.92 124 GLY A N 1
ATOM 985 C CA . GLY A 1 124 ? 6.408 -20.731 -11.884 1 93.92 124 GLY A CA 1
ATOM 986 C C . GLY A 1 124 ? 6.277 -21.711 -10.733 1 93.92 124 GLY A C 1
ATOM 987 O O . GLY A 1 124 ? 6.805 -21.473 -9.645 1 93.92 124 GLY A O 1
ATOM 988 N N . ARG A 1 125 ? 5.535 -22.716 -10.966 1 95.62 125 ARG A N 1
ATOM 989 C CA . ARG A 1 125 ? 5.376 -23.722 -9.921 1 95.62 125 ARG A CA 1
ATOM 990 C C . ARG A 1 125 ? 6.685 -24.462 -9.668 1 95.62 125 ARG A C 1
ATOM 992 O O . ARG A 1 125 ? 7.017 -24.774 -8.523 1 95.62 125 ARG A O 1
ATOM 999 N N . LEU A 1 126 ? 7.394 -24.782 -10.739 1 96.63 126 LEU A N 1
ATOM 1000 C CA . LEU A 1 126 ? 8.704 -25.409 -10.603 1 96.63 126 LEU A CA 1
ATOM 1001 C C . LEU A 1 126 ? 9.64 -24.538 -9.773 1 96.63 126 LEU A C 1
ATOM 1003 O O . LEU A 1 126 ? 10.309 -25.031 -8.861 1 96.63 126 LEU A O 1
ATOM 1007 N N . ALA A 1 127 ? 9.682 -23.257 -10.128 1 97.27 127 ALA A N 1
ATOM 1008 C CA . ALA A 1 127 ? 10.542 -22.331 -9.396 1 97.27 127 ALA A CA 1
ATOM 1009 C C . ALA A 1 127 ? 10.195 -22.317 -7.91 1 97.27 127 ALA A C 1
ATOM 1011 O O . ALA A 1 127 ? 11.085 -22.254 -7.059 1 97.27 127 ALA A O 1
ATOM 1012 N N . ALA A 1 128 ? 8.911 -22.391 -7.618 1 97.48 128 ALA A N 1
ATOM 1013 C CA . ALA A 1 128 ? 8.465 -22.42 -6.228 1 97.48 128 ALA A CA 1
ATOM 1014 C C . ALA A 1 128 ? 8.908 -23.705 -5.536 1 97.48 128 ALA A C 1
ATOM 1016 O O . ALA A 1 128 ? 9.35 -23.677 -4.385 1 97.48 128 ALA A O 1
ATOM 1017 N N . CYS A 1 129 ? 8.78 -24.813 -6.18 1 97.69 129 CYS A N 1
ATOM 1018 C CA . CYS A 1 129 ? 9.24 -26.085 -5.635 1 97.69 129 CYS A CA 1
ATOM 1019 C C . CYS A 1 129 ? 10.739 -26.051 -5.363 1 97.69 129 CYS A C 1
ATOM 1021 O O . CYS A 1 129 ? 11.196 -26.525 -4.321 1 97.69 129 CYS A O 1
ATOM 1023 N N . TYR A 1 130 ? 11.482 -25.513 -6.286 1 98.08 130 TYR A N 1
ATOM 1024 C CA . TYR A 1 130 ? 12.934 -25.468 -6.151 1 98.08 130 TYR A CA 1
ATOM 1025 C C . TYR A 1 130 ? 13.345 -24.607 -4.963 1 98.08 130 TYR A C 1
ATOM 1027 O O . TYR A 1 130 ? 14.264 -24.961 -4.221 1 98.08 130 TYR A O 1
ATOM 1035 N N . LEU A 1 131 ? 12.672 -23.519 -4.811 1 97.92 131 LEU A N 1
ATOM 1036 C CA . LEU A 1 131 ? 13.016 -22.639 -3.7 1 97.92 131 LEU A CA 1
ATOM 1037 C C . LEU A 1 131 ? 12.793 -23.34 -2.363 1 97.92 131 LEU A C 1
ATOM 1039 O O . LEU A 1 131 ? 13.614 -23.221 -1.451 1 97.92 131 LEU A O 1
ATOM 1043 N N . GLU A 1 132 ? 11.681 -23.99 -2.232 1 97.81 132 GLU A N 1
ATOM 1044 C CA . GLU A 1 132 ? 11.413 -24.752 -1.016 1 97.81 132 GLU A CA 1
ATOM 1045 C C . GLU A 1 132 ? 12.433 -25.873 -0.831 1 97.81 132 GLU A C 1
ATOM 1047 O O . GLU A 1 132 ? 12.913 -26.105 0.28 1 97.81 132 GLU A O 1
ATOM 1052 N N . SER A 1 133 ? 12.766 -26.568 -1.869 1 98.39 133 SER A N 1
ATOM 1053 C CA . SER A 1 133 ? 13.725 -27.666 -1.802 1 98.39 133 SER A CA 1
ATOM 1054 C C . SER A 1 133 ? 15.124 -27.158 -1.472 1 98.39 133 SER A C 1
ATOM 1056 O O . SER A 1 133 ? 15.877 -27.82 -0.755 1 98.39 133 SER A O 1
ATOM 1058 N N . MET A 1 134 ? 15.517 -26.009 -2.05 1 98.66 134 MET A N 1
ATOM 1059 C CA . MET A 1 134 ? 16.799 -25.408 -1.69 1 98.66 134 MET A CA 1
ATOM 1060 C C . MET A 1 134 ? 16.898 -25.199 -0.183 1 98.66 134 MET A C 1
ATOM 1062 O O . MET A 1 134 ? 17.941 -25.464 0.417 1 98.66 134 MET A O 1
ATOM 1066 N N . ALA A 1 135 ? 15.799 -24.72 0.377 1 98.45 135 ALA A N 1
ATOM 1067 C CA . ALA A 1 135 ? 15.775 -24.542 1.827 1 98.45 135 ALA A CA 1
ATOM 1068 C C . ALA A 1 135 ? 15.849 -25.885 2.546 1 98.45 135 ALA A C 1
ATOM 1070 O O . ALA A 1 135 ? 16.572 -26.028 3.535 1 98.45 135 ALA A O 1
ATOM 1071 N N . THR A 1 136 ? 15.13 -26.868 2.088 1 98.37 136 THR A N 1
ATOM 1072 C CA . THR A 1 136 ? 15.035 -28.173 2.732 1 98.37 136 THR A CA 1
ATOM 1073 C C . THR A 1 136 ? 16.388 -28.88 2.723 1 98.37 136 THR A C 1
ATOM 1075 O O . THR A 1 136 ? 16.754 -29.543 3.696 1 98.37 136 THR A O 1
ATOM 1078 N N . VAL A 1 137 ? 17.178 -28.694 1.662 1 98.06 137 VAL A N 1
ATOM 1079 C CA . VAL A 1 137 ? 18.429 -29.437 1.553 1 98.06 137 VAL A CA 1
ATOM 1080 C C . VAL A 1 137 ? 19.588 -28.572 2.044 1 98.06 137 VAL A C 1
ATOM 1082 O O . VAL A 1 137 ? 20.752 -28.971 1.949 1 98.06 137 VAL A O 1
ATOM 1085 N N . GLY A 1 138 ? 19.313 -27.388 2.515 1 97.93 138 GLY A N 1
ATOM 1086 C CA . GLY A 1 138 ? 20.321 -26.539 3.13 1 97.93 138 GLY A CA 1
ATOM 1087 C C . GLY A 1 138 ? 21.154 -25.773 2.12 1 97.93 138 GLY A C 1
ATOM 1088 O O . GLY A 1 138 ? 22.348 -25.553 2.331 1 97.93 138 GLY A O 1
ATOM 1089 N N . CYS A 1 139 ? 20.624 -25.415 0.973 1 98.4 139 CYS A N 1
ATOM 1090 C CA . CYS A 1 139 ? 21.283 -24.596 -0.038 1 98.4 139 CYS A CA 1
ATOM 1091 C C . CYS A 1 139 ? 21.05 -23.113 0.225 1 98.4 139 CYS A C 1
ATOM 1093 O O . CYS A 1 139 ? 19.924 -22.626 0.106 1 98.4 139 CYS A O 1
ATOM 1095 N N . PRO A 1 140 ? 22.057 -22.356 0.598 1 98.26 140 PRO A N 1
ATOM 1096 C CA . PRO A 1 140 ? 21.851 -20.914 0.745 1 98.26 140 PRO A CA 1
ATOM 1097 C C . PRO A 1 140 ? 21.415 -20.244 -0.557 1 98.26 140 PRO A C 1
ATOM 1099 O O . PRO A 1 140 ? 22.131 -20.311 -1.56 1 98.26 140 PRO A O 1
ATOM 1102 N N . ALA A 1 141 ? 20.255 -19.599 -0.507 1 98.37 141 ALA A N 1
ATOM 1103 C CA . ALA A 1 141 ? 19.755 -19.128 -1.796 1 98.37 141 ALA A CA 1
ATOM 1104 C C . ALA A 1 141 ? 18.797 -17.954 -1.617 1 98.37 141 ALA A C 1
ATOM 1106 O O . ALA A 1 141 ? 18.247 -17.752 -0.532 1 98.37 141 ALA A O 1
ATOM 1107 N N . TYR A 1 142 ? 18.684 -17.123 -2.657 1 98.2 142 TYR A N 1
ATOM 1108 C CA . TYR A 1 142 ? 17.635 -16.135 -2.882 1 98.2 142 TYR A CA 1
ATOM 1109 C C . TYR A 1 142 ? 16.853 -16.449 -4.152 1 98.2 142 TYR A C 1
ATOM 1111 O O . TYR A 1 142 ? 17.433 -16.853 -5.162 1 98.2 142 TYR A O 1
ATOM 1119 N N . GLY A 1 143 ? 15.562 -16.42 -4.054 1 98.57 143 GLY A N 1
ATOM 1120 C CA . GLY A 1 143 ? 14.755 -16.289 -5.257 1 98.57 143 GLY A CA 1
ATOM 1121 C C . GLY A 1 143 ? 14.41 -14.85 -5.59 1 98.57 143 GLY A C 1
ATOM 1122 O O . GLY A 1 143 ? 14.009 -14.083 -4.713 1 98.57 143 GLY A O 1
ATOM 1123 N N . TYR A 1 144 ? 14.703 -14.432 -6.844 1 98.61 144 TYR A N 1
ATOM 1124 C CA . TYR A 1 144 ? 14.389 -13.08 -7.29 1 98.61 144 TYR A CA 1
ATOM 1125 C C . TYR A 1 144 ? 13.256 -13.091 -8.31 1 98.61 144 TYR A C 1
ATOM 1127 O O . TYR A 1 144 ? 13.309 -13.826 -9.299 1 98.61 144 TYR A O 1
ATOM 1135 N N . GLY A 1 145 ? 12.213 -12.33 -8.058 1 97.95 145 GLY A N 1
ATOM 1136 C CA . GLY A 1 145 ? 11.093 -12.184 -8.974 1 97.95 145 GLY A CA 1
ATOM 1137 C C . GLY A 1 145 ? 10.454 -10.809 -8.922 1 97.95 145 GLY A C 1
ATOM 1138 O O . GLY A 1 145 ? 11.033 -9.87 -8.37 1 97.95 145 GLY A O 1
ATOM 1139 N N . LEU A 1 146 ? 9.33 -10.641 -9.612 1 97.6 146 LEU A N 1
ATOM 1140 C CA . LEU A 1 146 ? 8.57 -9.396 -9.588 1 97.6 146 LEU A CA 1
ATOM 1141 C C . LEU A 1 146 ? 7.315 -9.542 -8.734 1 97.6 146 LEU A C 1
ATOM 1143 O O . LEU A 1 146 ? 6.698 -10.61 -8.707 1 97.6 146 LEU A O 1
ATOM 1147 N N . ARG A 1 147 ? 6.992 -8.537 -8.062 1 96.93 147 ARG A N 1
ATOM 1148 C CA . ARG A 1 147 ? 5.778 -8.489 -7.253 1 96.93 147 ARG A CA 1
ATOM 1149 C C . ARG A 1 147 ? 4.585 -8.026 -8.084 1 96.93 147 ARG A C 1
ATOM 1151 O O . ARG A 1 147 ? 4.08 -6.918 -7.891 1 96.93 147 ARG A O 1
ATOM 1158 N N . TYR A 1 148 ? 4.025 -8.899 -8.878 1 96.28 148 TYR A N 1
ATOM 1159 C CA . TYR A 1 148 ? 2.921 -8.547 -9.764 1 96.28 148 TYR A CA 1
ATOM 1160 C C . TYR A 1 148 ? 1.682 -8.162 -8.965 1 96.28 148 TYR A C 1
ATOM 1162 O O . TYR A 1 148 ? 1.256 -8.901 -8.074 1 96.28 148 TYR A O 1
ATOM 1170 N N . GLU A 1 149 ? 1.075 -7.117 -9.381 1 92.59 149 GLU A N 1
ATOM 1171 C CA . GLU A 1 149 ? -0.135 -6.683 -8.689 1 92.59 149 GLU A CA 1
ATOM 1172 C C . GLU A 1 149 ? -1.334 -7.539 -9.086 1 92.59 149 GLU A C 1
ATOM 1174 O O . GLU A 1 149 ? -2.172 -7.87 -8.244 1 92.59 149 GLU A O 1
ATOM 1179 N N . HIS A 1 150 ? -1.408 -7.907 -10.438 1 92.51 150 HIS A N 1
ATOM 1180 C CA . HIS A 1 150 ? -2.603 -8.573 -10.946 1 92.51 150 HIS A CA 1
ATOM 1181 C C . HIS A 1 150 ? -2.251 -9.891 -11.627 1 92.51 150 HIS A C 1
ATOM 1183 O O . HIS A 1 150 ? -3.074 -10.46 -12.349 1 92.51 150 HIS A O 1
ATOM 1189 N N . GLY A 1 151 ? -0.997 -10.299 -11.409 1 91.93 151 GLY A N 1
ATOM 1190 C CA . GLY A 1 151 ? -0.615 -11.554 -12.035 1 91.93 151 GLY A CA 1
ATOM 1191 C C . GLY A 1 151 ? -0.888 -11.584 -13.527 1 91.93 151 GLY A C 1
ATOM 1192 O O . GLY A 1 151 ? -0.689 -10.584 -14.22 1 91.93 151 GLY A O 1
ATOM 1193 N N . LEU A 1 152 ? -1.24 -12.693 -14.056 1 91.78 152 LEU A N 1
ATOM 1194 C CA . LEU A 1 152 ? -1.694 -12.795 -15.439 1 91.78 152 LEU A CA 1
ATOM 1195 C C . LEU A 1 152 ? -3.131 -12.303 -15.577 1 91.78 152 LEU A C 1
ATOM 1197 O O . LEU A 1 152 ? -3.383 -11.284 -16.224 1 91.78 152 LEU A O 1
ATOM 1201 N N . PHE A 1 153 ? -4.073 -13.02 -15.05 1 92.98 153 PHE A N 1
ATOM 1202 C CA . PHE A 1 153 ? -5.471 -12.623 -14.932 1 92.98 153 PHE A CA 1
ATOM 1203 C C . PHE A 1 153 ? -6.269 -13.672 -14.167 1 92.98 153 PHE A C 1
ATOM 1205 O O . PHE A 1 153 ? -5.795 -14.79 -13.958 1 92.98 153 PHE A O 1
ATOM 1212 N N . GLU A 1 154 ? -7.325 -13.329 -13.72 1 94.63 154 GLU A N 1
ATOM 1213 C CA . GLU A 1 154 ? -8.336 -14.247 -13.204 1 94.63 154 GLU A CA 1
ATOM 1214 C C . GLU A 1 154 ? -9.305 -14.675 -14.302 1 94.63 154 GLU A C 1
ATOM 1216 O O . GLU A 1 154 ? -9.902 -13.831 -14.974 1 94.63 154 GLU A O 1
ATOM 1221 N N . GLN A 1 155 ? -9.448 -15.943 -14.438 1 96.19 155 GLN A N 1
ATOM 1222 C CA . GLN A 1 155 ? -10.28 -16.491 -15.504 1 96.19 155 GLN A CA 1
ATOM 1223 C C . GLN A 1 155 ? -11.723 -16.67 -15.038 1 96.19 155 GLN A C 1
ATOM 1225 O O . GLN A 1 155 ? -11.967 -17.125 -13.919 1 96.19 155 GLN A O 1
ATOM 1230 N N . SER A 1 156 ? -12.6 -16.248 -15.866 1 96.21 156 SER A N 1
ATOM 1231 C CA . SER A 1 156 ? -14.021 -16.558 -15.743 1 96.21 156 SER A CA 1
ATOM 1232 C C . SER A 1 156 ? -14.619 -16.953 -17.089 1 96.21 156 SER A C 1
ATOM 1234 O O . SER A 1 156 ? -13.953 -16.859 -18.122 1 96.21 156 SER A O 1
ATOM 1236 N N . PHE A 1 157 ? -15.804 -17.539 -17.07 1 97.17 157 PHE A N 1
ATOM 1237 C CA . PHE A 1 157 ? -16.478 -17.918 -18.307 1 97.17 157 PHE A CA 1
ATOM 1238 C C . PHE A 1 157 ? -17.766 -17.123 -18.487 1 97.17 157 PHE A C 1
ATOM 1240 O O . PHE A 1 157 ? -18.591 -17.053 -17.574 1 97.17 157 PHE A O 1
ATOM 1247 N N . GLU A 1 158 ? -17.88 -16.466 -19.568 1 96.02 158 GLU A N 1
ATOM 1248 C CA . GLU A 1 158 ? -19.131 -15.848 -20 1 96.02 158 GLU A CA 1
ATOM 1249 C C . GLU A 1 158 ? -19.706 -16.561 -21.22 1 96.02 158 GLU A C 1
ATOM 1251 O O . GLU A 1 158 ? -19.135 -16.496 -22.311 1 96.02 158 GLU A O 1
ATOM 1256 N N . ASN A 1 159 ? -20.8 -17.165 -21.096 1 94.52 159 ASN A N 1
ATOM 1257 C CA . ASN A 1 159 ? -21.383 -17.985 -22.152 1 94.52 159 ASN A CA 1
ATOM 1258 C C . ASN A 1 159 ? -20.382 -19.004 -22.688 1 94.52 159 ASN A C 1
ATOM 1260 O O . ASN A 1 159 ? -20.256 -19.179 -23.901 1 94.52 159 ASN A O 1
ATOM 1264 N N . GLY A 1 160 ? -19.574 -19.521 -21.805 1 95.5 160 GLY A N 1
ATOM 1265 C CA . GLY A 1 160 ? -18.629 -20.574 -22.139 1 95.5 160 GLY A CA 1
ATOM 1266 C C . GLY A 1 160 ? -17.316 -20.047 -22.686 1 95.5 160 GLY A C 1
ATOM 1267 O O . GLY A 1 160 ? -16.386 -20.818 -22.935 1 95.5 160 GLY A O 1
ATOM 1268 N N . ARG A 1 161 ? -17.245 -18.787 -22.849 1 96.79 161 ARG A N 1
ATOM 1269 C CA . ARG A 1 161 ? -16.02 -18.181 -23.36 1 96.79 161 ARG A CA 1
ATOM 1270 C C . ARG A 1 161 ? -15.139 -17.681 -22.22 1 96.79 161 ARG A C 1
ATOM 1272 O O . ARG A 1 161 ? -15.641 -17.141 -21.231 1 96.79 161 ARG A O 1
ATOM 1279 N N . GLN A 1 162 ? -13.863 -17.834 -22.364 1 97.11 162 GLN A N 1
ATOM 1280 C CA . GLN A 1 162 ? -12.926 -17.332 -21.364 1 97.11 162 GLN A CA 1
ATOM 1281 C C . GLN A 1 162 ? -12.936 -15.807 -21.319 1 97.11 162 GLN A C 1
ATOM 1283 O O . GLN A 1 162 ? -12.828 -15.149 -22.355 1 97.11 162 GLN A O 1
ATOM 1288 N N . GLN A 1 163 ? -13.119 -15.283 -20.11 1 95.2 163 GLN A N 1
ATOM 1289 C CA . GLN A 1 163 ? -12.939 -13.865 -19.819 1 95.2 163 GLN A CA 1
ATOM 1290 C C . GLN A 1 163 ? -11.755 -13.641 -18.883 1 95.2 163 GLN A C 1
ATOM 1292 O O . GLN A 1 163 ? -11.538 -14.418 -17.951 1 95.2 163 GLN A O 1
ATOM 1297 N N . GLU A 1 164 ? -10.99 -12.581 -19.147 1 93.58 164 GLU A N 1
ATOM 1298 C CA . GLU A 1 164 ? -9.811 -12.256 -18.351 1 93.58 164 GLU A CA 1
ATOM 1299 C C . GLU A 1 164 ? -10.064 -11.045 -17.458 1 93.58 164 GLU A C 1
ATOM 1301 O O . GLU A 1 164 ? -10.385 -9.961 -17.949 1 93.58 164 GLU A O 1
ATOM 1306 N N . ASN A 1 165 ? -9.919 -11.278 -16.176 1 93.16 165 ASN A N 1
ATOM 1307 C CA . ASN A 1 165 ? -10.074 -10.213 -15.192 1 93.16 165 ASN A CA 1
ATOM 1308 C C . ASN A 1 165 ? -8.803 -10.019 -14.37 1 93.16 165 ASN A C 1
ATOM 1310 O O . ASN A 1 165 ? -8.032 -10.962 -14.181 1 93.16 165 ASN A O 1
ATOM 1314 N N . PRO A 1 166 ? -8.564 -8.802 -13.872 1 91.8 166 PRO A N 1
ATOM 1315 C CA . PRO A 1 166 ? -7.385 -8.619 -13.022 1 91.8 166 PRO A CA 1
ATOM 1316 C C . PRO A 1 166 ? -7.474 -9.402 -11.714 1 91.8 166 PRO A C 1
ATOM 1318 O O . PRO A 1 166 ? -8.539 -9.457 -11.095 1 91.8 166 PRO A O 1
ATOM 1321 N N . GLU A 1 167 ? -6.368 -10.001 -11.314 1 92.84 167 GLU A N 1
ATOM 1322 C CA . GLU A 1 167 ? -6.27 -10.647 -10.008 1 92.84 167 GLU A CA 1
ATOM 1323 C C . GLU A 1 167 ? -6.247 -9.617 -8.883 1 92.84 167 GLU A C 1
ATOM 1325 O O . GLU A 1 167 ? -5.75 -8.504 -9.063 1 92.84 167 GLU A O 1
ATOM 1330 N N . ASN A 1 168 ? -6.736 -9.941 -7.728 1 90.03 168 ASN A N 1
ATOM 1331 C CA . ASN A 1 168 ? -6.807 -9.008 -6.609 1 90.03 168 ASN A CA 1
ATOM 1332 C C . ASN A 1 168 ? -6.209 -9.607 -5.34 1 90.03 168 ASN A C 1
ATOM 1334 O O . ASN A 1 168 ? -6.728 -9.394 -4.243 1 90.03 168 ASN A O 1
ATOM 1338 N N . TRP A 1 169 ? -5.123 -10.329 -5.467 1 92.95 169 TRP A N 1
ATOM 1339 C CA . TRP A 1 169 ? -4.562 -11.06 -4.336 1 92.95 169 TRP A CA 1
ATOM 1340 C C . TRP A 1 169 ? -3.918 -10.105 -3.337 1 92.95 169 TRP A C 1
ATOM 1342 O O . TRP A 1 169 ? -3.768 -10.438 -2.158 1 92.95 169 TRP A O 1
ATOM 1352 N N . LEU A 1 170 ? -3.57 -8.875 -3.756 1 91.58 170 LEU A N 1
ATOM 1353 C CA . LEU A 1 170 ? -2.9 -7.895 -2.908 1 91.58 170 LEU A CA 1
ATOM 1354 C C . LEU A 1 170 ? -3.894 -6.869 -2.375 1 91.58 170 LEU A C 1
ATOM 1356 O O . LEU A 1 170 ? -3.495 -5.83 -1.844 1 91.58 170 LEU A O 1
ATOM 1360 N N . ALA A 1 171 ? -5.159 -7.111 -2.533 1 86.32 171 ALA A N 1
ATOM 1361 C CA . ALA A 1 171 ? -6.189 -6.137 -2.183 1 86.32 171 ALA A CA 1
ATOM 1362 C C . ALA A 1 171 ? -6.034 -5.671 -0.738 1 86.32 171 ALA A C 1
ATOM 1364 O O . ALA A 1 171 ? -6.327 -4.516 -0.417 1 86.32 171 ALA A O 1
ATOM 1365 N N . HIS A 1 172 ? -5.545 -6.545 0.125 1 85.64 172 HIS A N 1
ATOM 1366 C CA . HIS A 1 172 ? -5.413 -6.201 1.537 1 85.64 172 HIS A CA 1
ATOM 1367 C C . HIS A 1 172 ? -3.989 -6.433 2.029 1 85.64 172 HIS A C 1
ATOM 1369 O O . HIS A 1 172 ? -3.777 -6.752 3.202 1 85.64 172 HIS A O 1
ATOM 1375 N N . GLY A 1 173 ? -3.077 -6.337 1.054 1 86.58 173 GLY A N 1
ATOM 1376 C CA . GLY A 1 173 ? -1.687 -6.569 1.413 1 86.58 173 GLY A CA 1
ATOM 1377 C C . GLY A 1 173 ? -1.33 -8.041 1.5 1 86.58 173 GLY A C 1
ATOM 1378 O O . GLY A 1 173 ? -2.183 -8.905 1.286 1 86.58 173 GLY A O 1
ATOM 1379 N N . ASN A 1 174 ? -0.109 -8.324 1.722 1 93.78 174 ASN A N 1
ATOM 1380 C CA . ASN A 1 174 ? 0.423 -9.668 1.922 1 93.78 174 ASN A CA 1
ATOM 1381 C C . ASN A 1 174 ? 1.135 -9.795 3.265 1 93.78 174 ASN A C 1
ATOM 1383 O O . ASN A 1 174 ? 2.208 -9.222 3.46 1 93.78 174 ASN A O 1
ATOM 1387 N N . PRO A 1 175 ? 0.541 -10.499 4.203 1 95.48 175 PRO A N 1
ATOM 1388 C CA . PRO A 1 175 ? 1.091 -10.571 5.558 1 95.48 175 PRO A CA 1
ATOM 1389 C C . PRO A 1 175 ? 2.45 -11.263 5.608 1 95.48 175 PRO A C 1
ATOM 1391 O O . PRO A 1 175 ? 3.167 -11.155 6.606 1 95.48 175 PRO A O 1
ATOM 1394 N N . TRP A 1 176 ? 2.827 -11.89 4.537 1 96.87 176 TRP A N 1
ATOM 1395 C CA . TRP A 1 176 ? 4.064 -12.665 4.535 1 96.87 176 TRP A CA 1
ATOM 1396 C C . TRP A 1 176 ? 5.256 -11.787 4.168 1 96.87 176 TRP A C 1
ATOM 1398 O O . TRP A 1 176 ? 6.408 -12.185 4.355 1 96.87 176 TRP A O 1
ATOM 1408 N N . ASP A 1 177 ? 5.028 -10.588 3.726 1 94.76 177 ASP A N 1
ATOM 1409 C CA . ASP A 1 177 ? 6.068 -9.703 3.209 1 94.76 177 ASP A CA 1
ATOM 1410 C C . ASP A 1 177 ? 6.779 -8.97 4.344 1 94.76 177 ASP A C 1
ATOM 1412 O O . ASP A 1 177 ? 6.148 -8.572 5.325 1 94.76 177 ASP A O 1
ATOM 1416 N N . PHE A 1 178 ? 8.053 -8.891 4.216 1 95.3 178 PHE A N 1
ATOM 1417 C CA . PHE A 1 178 ? 8.853 -7.891 4.913 1 95.3 178 PHE A CA 1
ATOM 1418 C C . PHE A 1 178 ? 9.321 -6.806 3.951 1 95.3 178 PHE A C 1
ATOM 1420 O O . PHE A 1 178 ? 10.102 -7.075 3.036 1 95.3 178 PHE A O 1
ATOM 1427 N N . ASP A 1 179 ? 8.824 -5.597 4.113 1 90.85 179 ASP A N 1
ATOM 1428 C CA . ASP A 1 179 ? 9.262 -4.476 3.288 1 90.85 179 ASP A CA 1
ATOM 1429 C C . ASP A 1 179 ? 10.716 -4.113 3.581 1 90.85 179 ASP A C 1
ATOM 1431 O O . ASP A 1 179 ? 11.126 -4.06 4.742 1 90.85 179 ASP A O 1
ATOM 1435 N N . ARG A 1 180 ? 11.441 -3.824 2.515 1 93.38 180 ARG A N 1
ATOM 1436 C CA . ARG A 1 180 ? 12.844 -3.451 2.663 1 93.38 180 ARG A CA 1
ATOM 1437 C C . ARG A 1 180 ? 13.113 -2.08 2.052 1 93.38 180 ARG A C 1
ATOM 1439 O O . ARG A 1 180 ? 13.676 -1.981 0.96 1 93.38 180 ARG A O 1
ATOM 1446 N N . PRO A 1 181 ? 12.807 -1.058 2.757 1 86.96 181 PRO A N 1
ATOM 1447 C CA . PRO A 1 181 ? 13.013 0.279 2.196 1 86.96 181 PRO A CA 1
ATOM 1448 C C . PRO A 1 181 ? 14.49 0.619 2.009 1 86.96 181 PRO A C 1
ATOM 1450 O O . PRO A 1 181 ? 14.824 1.562 1.286 1 86.96 181 PRO A O 1
ATOM 1453 N N . GLU A 1 182 ? 15.331 -0.12 2.665 1 87.71 182 GLU A N 1
ATOM 1454 C CA . GLU A 1 182 ? 16.769 0.096 2.539 1 87.71 182 GLU A CA 1
ATOM 1455 C C . GLU A 1 182 ? 17.317 -0.562 1.276 1 87.71 182 GLU A C 1
ATOM 1457 O O . GLU A 1 182 ? 18.44 -0.273 0.856 1 87.71 182 GLU A O 1
ATOM 1462 N N . SER A 1 183 ? 16.589 -1.465 0.742 1 91.69 183 SER A N 1
ATOM 1463 C CA . SER A 1 183 ? 16.975 -2.142 -0.492 1 91.69 183 SER A CA 1
ATOM 1464 C C . SER A 1 183 ? 16.178 -1.62 -1.682 1 91.69 183 SER A C 1
ATOM 1466 O O . SER A 1 183 ? 15.223 -2.262 -2.126 1 91.69 183 SER A O 1
ATOM 1468 N N . VAL A 1 184 ? 16.55 -0.512 -2.111 1 93.73 184 VAL A N 1
ATOM 1469 C CA . VAL A 1 184 ? 15.955 0.158 -3.263 1 93.73 184 VAL A CA 1
ATOM 1470 C C . VAL A 1 184 ? 17.033 0.455 -4.303 1 93.73 184 VAL A C 1
ATOM 1472 O O . VAL A 1 184 ? 18.108 0.956 -3.966 1 93.73 184 VAL A O 1
ATOM 1475 N N . TYR A 1 185 ? 16.769 0.136 -5.516 1 96.46 185 TYR A N 1
ATOM 1476 C CA . TYR A 1 185 ? 17.748 0.316 -6.582 1 96.46 185 TYR A CA 1
ATOM 1477 C C . TYR A 1 185 ? 17.146 1.087 -7.751 1 96.46 185 TYR A C 1
ATOM 1479 O O . TYR A 1 185 ? 15.99 0.866 -8.119 1 96.46 185 TYR A O 1
ATOM 1487 N N . GLY A 1 186 ? 17.881 2.013 -8.308 1 95.39 186 GLY A N 1
ATOM 1488 C CA . GLY A 1 186 ? 17.466 2.712 -9.513 1 95.39 186 GLY A CA 1
ATOM 1489 C C . GLY A 1 186 ? 17.722 1.92 -10.781 1 95.39 186 GLY A C 1
ATOM 1490 O O . GLY A 1 186 ? 18.797 1.34 -10.95 1 95.39 186 GLY A O 1
ATOM 1491 N N . VAL A 1 187 ? 16.743 1.824 -11.61 1 97.15 187 VAL A N 1
ATOM 1492 C CA . VAL A 1 187 ? 16.867 1.158 -12.902 1 97.15 187 VAL A CA 1
ATOM 1493 C C . VAL A 1 187 ? 16.632 2.164 -14.027 1 97.15 187 VAL A C 1
ATOM 1495 O O . VAL A 1 187 ? 15.577 2.799 -14.09 1 97.15 187 VAL A O 1
ATOM 1498 N N . GLY A 1 188 ? 17.567 2.309 -14.91 1 96.06 188 GLY A N 1
ATOM 1499 C CA . GLY A 1 188 ? 17.503 3.28 -15.991 1 96.06 188 GLY A CA 1
ATOM 1500 C C . GLY A 1 188 ? 17.066 2.675 -17.311 1 96.06 188 GLY A C 1
ATOM 1501 O O . GLY A 1 188 ? 17.341 1.505 -17.585 1 96.06 188 GLY A O 1
ATOM 1502 N N . PHE A 1 189 ? 16.432 3.474 -18.189 1 96.79 189 PHE A N 1
ATOM 1503 C CA . PHE A 1 189 ? 16.01 3.055 -19.521 1 96.79 189 PHE A CA 1
ATOM 1504 C C . PHE A 1 189 ? 16.298 4.144 -20.547 1 96.79 189 PHE A C 1
ATOM 1506 O O . PHE A 1 189 ? 16.26 5.333 -20.226 1 96.79 189 PHE A O 1
ATOM 1513 N N . GLY A 1 190 ? 16.564 3.728 -21.746 1 96.9 190 GLY A N 1
ATOM 1514 C CA . GLY A 1 190 ? 16.771 4.665 -22.839 1 96.9 190 GLY A CA 1
ATOM 1515 C C . GLY A 1 190 ? 17.931 5.613 -22.6 1 96.9 190 GLY A C 1
ATOM 1516 O O . GLY A 1 190 ? 18.933 5.234 -21.991 1 96.9 190 GLY A O 1
ATOM 1517 N N . GLY A 1 191 ? 17.857 6.72 -23.222 1 95.67 191 GLY A N 1
ATOM 1518 C CA . GLY A 1 191 ? 18.883 7.736 -23.049 1 95.67 191 GLY A CA 1
ATOM 1519 C C . GLY A 1 191 ? 20.035 7.593 -24.025 1 95.67 191 GLY A C 1
ATOM 1520 O O . GLY A 1 191 ? 19.865 7.05 -25.118 1 95.67 191 GLY A O 1
ATOM 1521 N N . GLY A 1 192 ? 21.152 8.312 -23.573 1 94.77 192 GLY A N 1
ATOM 1522 C CA . GLY A 1 192 ? 22.279 8.374 -24.489 1 94.77 192 GLY A CA 1
ATOM 1523 C C . GLY A 1 192 ? 23.571 7.861 -23.883 1 94.77 192 GLY A C 1
ATOM 1524 O O . GLY A 1 192 ? 23.65 7.64 -22.672 1 94.77 192 GLY A O 1
ATOM 1525 N N . ILE A 1 193 ? 24.495 7.426 -24.803 1 95.36 193 ILE A N 1
ATOM 1526 C CA . ILE A 1 193 ? 25.82 6.958 -24.41 1 95.36 193 ILE A CA 1
ATOM 1527 C C . ILE A 1 193 ? 26.869 8.002 -24.787 1 95.36 193 ILE A C 1
ATOM 1529 O O . ILE A 1 193 ? 26.845 8.543 -25.895 1 95.36 193 ILE A O 1
ATOM 1533 N N . HIS A 1 194 ? 27.617 8.35 -23.802 1 92.7 194 HIS A N 1
ATOM 1534 C CA . HIS A 1 194 ? 28.722 9.267 -24.061 1 92.7 194 HIS A CA 1
ATOM 1535 C C . HIS A 1 194 ? 30.068 8.567 -23.905 1 92.7 194 HIS A C 1
ATOM 1537 O O . HIS A 1 194 ? 30.24 7.736 -23.01 1 92.7 194 HIS A O 1
ATOM 1543 N N . GLU A 1 195 ? 30.921 8.722 -24.868 1 88.63 195 GLU A N 1
ATOM 1544 C CA . GLU A 1 195 ? 32.261 8.147 -24.817 1 88.63 195 GLU A CA 1
ATOM 1545 C C . GLU A 1 195 ? 33.306 9.209 -24.488 1 88.63 195 GLU A C 1
ATOM 1547 O O . GLU A 1 195 ? 33.331 10.275 -25.107 1 88.63 195 GLU A O 1
ATOM 1552 N N . GLU A 1 196 ? 34.027 9.025 -23.462 1 84.7 196 GLU A N 1
ATOM 1553 C CA . GLU A 1 196 ? 35.163 9.879 -23.129 1 84.7 196 GLU A CA 1
ATOM 1554 C C . GLU A 1 196 ? 36.425 9.052 -22.898 1 84.7 196 GLU A C 1
ATOM 1556 O O . GLU A 1 196 ? 36.5 8.277 -21.943 1 84.7 196 GLU A O 1
ATOM 1561 N N . ASN A 1 197 ? 37.526 9.234 -23.707 1 82.98 197 ASN A N 1
ATOM 1562 C CA . ASN A 1 197 ? 38.825 8.579 -23.597 1 82.98 197 ASN A CA 1
ATOM 1563 C C . ASN A 1 197 ? 38.683 7.061 -23.523 1 82.98 197 ASN A C 1
ATOM 1565 O O . ASN A 1 197 ? 39.293 6.417 -22.668 1 82.98 197 ASN A O 1
ATOM 1569 N N . GLY A 1 198 ? 37.74 6.454 -24.207 1 76.66 198 GLY A N 1
ATOM 1570 C CA . GLY A 1 198 ? 37.596 5.009 -24.279 1 76.66 198 GLY A CA 1
ATOM 1571 C C . GLY A 1 198 ? 36.648 4.451 -23.234 1 76.66 198 GLY A C 1
ATOM 1572 O O . GLY A 1 198 ? 36.396 3.245 -23.198 1 76.66 198 GLY A O 1
ATOM 1573 N N . VAL A 1 199 ? 36.198 5.364 -22.427 1 86.15 199 VAL A N 1
ATOM 1574 C CA . VAL A 1 199 ? 35.271 4.949 -21.38 1 86.15 199 VAL A CA 1
ATOM 1575 C C . VAL A 1 199 ? 33.852 5.375 -21.747 1 86.15 199 VAL A C 1
ATOM 1577 O O . VAL A 1 199 ? 33.611 6.54 -22.073 1 86.15 199 VAL A O 1
ATOM 1580 N N . TYR A 1 200 ? 32.973 4.42 -21.741 1 90.5 200 TYR A N 1
ATOM 1581 C CA . TYR A 1 200 ? 31.576 4.683 -22.07 1 90.5 200 TYR A CA 1
ATOM 1582 C C . TYR A 1 200 ? 30.77 4.999 -20.816 1 90.5 200 TYR A C 1
ATOM 1584 O O . TYR A 1 200 ? 30.955 4.364 -19.776 1 90.5 200 TYR A O 1
ATOM 1592 N N . ARG A 1 201 ? 29.977 6.124 -20.928 1 89.83 201 ARG A N 1
ATOM 1593 C CA . ARG A 1 201 ? 29.063 6.489 -19.851 1 89.83 201 ARG A CA 1
ATOM 1594 C C . ARG A 1 201 ? 27.623 6.542 -20.35 1 89.83 201 ARG A C 1
ATOM 1596 O O . ARG A 1 201 ? 27.327 7.216 -21.338 1 89.83 201 ARG A O 1
ATOM 1603 N N . TRP A 1 202 ? 26.768 5.722 -19.763 1 95.91 202 TRP A N 1
ATOM 1604 C CA . TRP A 1 202 ? 25.348 5.66 -20.091 1 95.91 202 TRP A CA 1
ATOM 1605 C C . TRP A 1 202 ? 24.543 6.609 -19.209 1 95.91 202 TRP A C 1
ATOM 1607 O O . TRP A 1 202 ? 24.672 6.586 -17.982 1 95.91 202 TRP A O 1
ATOM 1617 N N . THR A 1 203 ? 23.771 7.557 -19.798 1 95.76 203 THR A N 1
ATOM 1618 C CA . THR A 1 203 ? 22.807 8.412 -19.114 1 95.76 203 THR A CA 1
ATOM 1619 C C . THR A 1 203 ? 21.38 8.03 -19.494 1 95.76 203 THR A C 1
ATOM 1621 O O . THR A 1 203 ? 20.878 8.445 -20.541 1 95.76 203 THR A O 1
ATOM 1624 N N . PRO A 1 204 ? 20.72 7.364 -18.563 1 95.21 204 PRO A N 1
ATOM 1625 C CA . PRO A 1 204 ? 19.361 6.921 -18.883 1 95.21 204 PRO A CA 1
ATOM 1626 C C . PRO A 1 204 ? 18.391 8.084 -19.073 1 95.21 204 PRO A C 1
ATOM 1628 O O . PRO A 1 204 ? 18.532 9.123 -18.423 1 95.21 204 PRO A O 1
ATOM 1631 N N . GLY A 1 205 ? 17.444 7.973 -19.937 1 92.24 205 GLY A N 1
ATOM 1632 C CA . GLY A 1 205 ? 16.396 8.96 -20.14 1 92.24 205 GLY A CA 1
ATOM 1633 C C . GLY A 1 205 ? 15.362 8.97 -19.031 1 92.24 205 GLY A C 1
ATOM 1634 O O . GLY A 1 205 ? 14.746 10.003 -18.758 1 92.24 205 GLY A O 1
ATOM 1635 N N . THR A 1 206 ? 15.092 7.802 -18.456 1 90.47 206 THR A N 1
ATOM 1636 C CA . THR A 1 206 ? 14.143 7.659 -17.357 1 90.47 206 THR A CA 1
ATOM 1637 C C . THR A 1 206 ? 14.708 6.749 -16.27 1 90.47 206 THR A C 1
ATOM 1639 O O . THR A 1 206 ? 15.545 5.887 -16.547 1 90.47 206 THR A O 1
ATOM 1642 N N . HIS A 1 207 ? 14.273 6.983 -15.048 1 91.67 207 HIS A N 1
ATOM 1643 C CA . HIS A 1 207 ? 14.673 6.172 -13.904 1 91.67 207 HIS A CA 1
ATOM 1644 C C . HIS A 1 207 ? 13.458 5.684 -13.122 1 91.67 207 HIS A C 1
ATOM 1646 O O . HIS A 1 207 ? 12.491 6.428 -12.942 1 91.67 207 HIS A O 1
ATOM 1652 N N . VAL A 1 208 ? 13.485 4.438 -12.78 1 93.83 208 VAL A N 1
ATOM 1653 C CA . VAL A 1 208 ? 12.453 3.846 -11.936 1 93.83 208 VAL A CA 1
ATOM 1654 C C . VAL A 1 208 ? 13.096 3.184 -10.72 1 93.83 208 VAL A C 1
ATOM 1656 O O . VAL A 1 208 ? 14.178 2.601 -10.822 1 93.83 208 VAL A O 1
ATOM 1659 N N . GLN A 1 209 ? 12.44 3.253 -9.588 1 94.27 209 GLN A N 1
ATOM 1660 C CA . GLN A 1 209 ? 12.957 2.631 -8.373 1 94.27 209 GLN A CA 1
ATOM 1661 C C . GLN A 1 209 ? 12.369 1.237 -8.176 1 94.27 209 GLN A C 1
ATOM 1663 O O . GLN A 1 209 ? 11.166 1.035 -8.353 1 94.27 209 GLN A O 1
ATOM 1668 N N . ALA A 1 210 ? 13.216 0.302 -7.903 1 96.87 210 ALA A N 1
ATOM 1669 C CA . ALA A 1 210 ? 12.814 -1.055 -7.541 1 96.87 210 ALA A CA 1
ATOM 1670 C C . ALA A 1 210 ? 12.948 -1.285 -6.039 1 96.87 210 ALA A C 1
ATOM 1672 O O . ALA A 1 210 ? 14.047 -1.198 -5.487 1 96.87 210 ALA A O 1
ATOM 1673 N N . GLN A 1 211 ? 11.839 -1.543 -5.392 1 95.4 211 GLN A N 1
ATOM 1674 C CA . GLN A 1 211 ? 11.85 -1.807 -3.957 1 95.4 211 GLN A CA 1
ATOM 1675 C C . GLN A 1 211 ? 11.656 -3.293 -3.669 1 95.4 211 GLN A C 1
ATOM 1677 O O . GLN A 1 211 ? 10.845 -3.956 -4.319 1 95.4 211 GLN A O 1
ATOM 1682 N N . ALA A 1 212 ? 12.353 -3.757 -2.665 1 97.11 212 ALA A N 1
ATOM 1683 C CA . ALA A 1 212 ? 12.35 -5.186 -2.362 1 97.11 212 ALA A CA 1
ATOM 1684 C C . ALA A 1 212 ? 11.285 -5.524 -1.322 1 97.11 212 ALA A C 1
ATOM 1686 O O . ALA A 1 212 ? 11.062 -4.759 -0.381 1 97.11 212 ALA A O 1
ATOM 1687 N N . PHE A 1 213 ? 10.652 -6.659 -1.426 1 96.72 213 PHE A N 1
ATOM 1688 C CA . PHE A 1 213 ? 9.792 -7.336 -0.464 1 96.72 213 PHE A CA 1
ATOM 1689 C C . PHE A 1 213 ? 10.258 -8.768 -0.234 1 96.72 213 PHE A C 1
ATOM 1691 O O . PHE A 1 213 ? 10.34 -9.558 -1.177 1 96.72 213 PHE A O 1
ATOM 1698 N N . ASP A 1 214 ? 10.524 -9.09 0.993 1 97.74 214 ASP A N 1
ATOM 1699 C CA . ASP A 1 214 ? 11.088 -10.405 1.284 1 97.74 214 ASP A CA 1
ATOM 1700 C C . ASP A 1 214 ? 10.046 -11.32 1.924 1 97.74 214 ASP A C 1
ATOM 1702 O O . ASP A 1 214 ? 9.244 -10.875 2.747 1 97.74 214 ASP A O 1
ATOM 1706 N N . THR A 1 215 ? 10.014 -12.542 1.535 1 97.87 215 THR A N 1
ATOM 1707 C CA . THR A 1 215 ? 9.261 -13.617 2.172 1 97.87 215 THR A CA 1
ATOM 1708 C C . THR A 1 215 ? 10.182 -14.774 2.548 1 97.87 215 THR A C 1
ATOM 1710 O O . THR A 1 215 ? 10.873 -15.328 1.69 1 97.87 215 THR A O 1
ATOM 1713 N N . PRO A 1 216 ? 10.227 -15.166 3.804 1 97.69 216 PRO A N 1
ATOM 1714 C CA . PRO A 1 216 ? 11.018 -16.344 4.168 1 97.69 216 PRO A CA 1
ATOM 1715 C C . PRO A 1 216 ? 10.428 -17.642 3.622 1 97.69 216 PRO A C 1
ATOM 1717 O O . PRO A 1 216 ? 9.212 -17.845 3.682 1 97.69 216 PRO A O 1
ATOM 1720 N N . VAL A 1 217 ? 11.21 -18.441 3.043 1 98.27 217 VAL A N 1
ATOM 1721 C CA . VAL A 1 217 ? 10.833 -19.772 2.578 1 98.27 217 VAL A CA 1
ATOM 1722 C C . VAL A 1 217 ? 11.517 -20.832 3.438 1 98.27 217 VAL A C 1
ATOM 1724 O O . VAL A 1 217 ? 12.704 -21.115 3.258 1 98.27 217 VAL A O 1
ATOM 1727 N N . VAL A 1 218 ? 10.759 -21.47 4.291 1 98.09 218 VAL A N 1
ATOM 1728 C CA . VAL A 1 218 ? 11.303 -22.405 5.27 1 98.09 218 VAL A CA 1
ATOM 1729 C C . VAL A 1 218 ? 11.299 -23.818 4.692 1 98.09 218 VAL A C 1
ATOM 1731 O O . VAL A 1 218 ? 10.307 -24.251 4.1 1 98.09 218 VAL A O 1
ATOM 1734 N N . GLY A 1 219 ? 12.407 -24.488 4.807 1 97.88 219 GLY A N 1
ATOM 1735 C CA . GLY A 1 219 ? 12.464 -25.887 4.416 1 97.88 219 GLY A CA 1
ATOM 1736 C C . GLY A 1 219 ? 11.776 -26.812 5.402 1 97.88 219 GLY A C 1
ATOM 1737 O O . GLY A 1 219 ? 11.436 -26.4 6.513 1 97.88 219 GLY A O 1
ATOM 1738 N N . TYR A 1 220 ? 11.566 -28.056 5.014 1 97.74 220 TYR A N 1
ATOM 1739 C CA . TYR A 1 220 ? 10.9 -29.047 5.853 1 97.74 220 TYR A CA 1
ATOM 1740 C C . TYR A 1 220 ? 11.711 -29.329 7.112 1 97.74 220 TYR A C 1
ATOM 1742 O O . TYR A 1 220 ? 12.917 -29.576 7.039 1 97.74 220 TYR A O 1
ATOM 1750 N N . GLY A 1 221 ? 11.102 -29.213 8.25 1 95.38 221 GLY A N 1
ATOM 1751 C CA . GLY A 1 221 ? 11.763 -29.416 9.529 1 95.38 221 GLY A CA 1
ATOM 1752 C C . GLY A 1 221 ? 12.303 -28.134 10.133 1 95.38 221 GLY A C 1
ATOM 1753 O O . GLY A 1 221 ? 12.721 -28.115 11.292 1 95.38 221 GLY A O 1
ATOM 1754 N N . GLY A 1 222 ? 12.393 -27.049 9.317 1 95.51 222 GLY A N 1
ATOM 1755 C CA . GLY A 1 222 ? 12.693 -25.717 9.819 1 95.51 222 GLY A CA 1
ATOM 1756 C C . GLY A 1 222 ? 14.167 -25.507 10.108 1 95.51 222 GLY A C 1
ATOM 1757 O O . GLY A 1 222 ? 14.539 -24.562 10.807 1 95.51 222 GLY A O 1
ATOM 1758 N N . ALA A 1 223 ? 14.986 -26.328 9.573 1 95.43 223 ALA A N 1
ATOM 1759 C CA . ALA A 1 223 ? 16.412 -26.249 9.883 1 95.43 223 ALA A CA 1
ATOM 1760 C C . ALA A 1 223 ? 17.086 -25.138 9.084 1 95.43 223 ALA A C 1
ATOM 1762 O O . ALA A 1 223 ? 18.139 -24.632 9.479 1 95.43 223 ALA A O 1
ATOM 1763 N N . TRP A 1 224 ? 16.516 -24.838 7.964 1 97.46 224 TRP A N 1
ATOM 1764 C CA . TRP A 1 224 ? 17.057 -23.819 7.07 1 97.46 224 TRP A CA 1
ATOM 1765 C C . TRP A 1 224 ? 15.937 -23.054 6.374 1 97.46 224 TRP A C 1
ATOM 1767 O O . TRP A 1 224 ? 14.861 -23.604 6.129 1 97.46 224 TRP A O 1
ATOM 1777 N N . ALA A 1 225 ? 16.138 -21.774 6.132 1 98.1 225 ALA A N 1
ATOM 1778 C CA . ALA A 1 225 ? 15.184 -20.942 5.403 1 98.1 225 ALA A CA 1
ATOM 1779 C C . ALA A 1 225 ? 15.9 -20.015 4.424 1 98.1 225 ALA A C 1
ATOM 1781 O O . ALA A 1 225 ? 17.014 -19.56 4.693 1 98.1 225 ALA A O 1
ATOM 1782 N N . ASN A 1 226 ? 15.366 -19.808 3.304 1 98.38 226 ASN A N 1
ATOM 1783 C CA . ASN A 1 226 ? 15.858 -18.898 2.275 1 98.38 226 ASN A CA 1
ATOM 1784 C C . ASN A 1 226 ? 14.932 -17.698 2.1 1 98.38 226 ASN A C 1
ATOM 1786 O O . ASN A 1 226 ? 13.961 -17.543 2.843 1 98.38 226 ASN A O 1
ATOM 1790 N N . THR A 1 227 ? 15.243 -16.822 1.157 1 98.27 227 THR A N 1
ATOM 1791 C CA . THR A 1 227 ? 14.487 -15.594 0.94 1 98.27 227 THR A CA 1
ATOM 1792 C C . THR A 1 227 ? 13.917 -15.552 -0.475 1 98.27 227 THR A C 1
ATOM 1794 O O . THR A 1 227 ? 14.641 -15.772 -1.448 1 98.27 227 THR A O 1
ATOM 1797 N N . LEU A 1 228 ? 12.681 -15.408 -0.589 1 98.63 228 LEU A N 1
ATOM 1798 C CA . LEU A 1 228 ? 12.09 -14.953 -1.843 1 98.63 228 LEU A CA 1
ATOM 1799 C C . LEU A 1 228 ? 11.978 -13.432 -1.871 1 98.63 228 LEU A C 1
ATOM 1801 O O . LEU A 1 228 ? 11.239 -12.845 -1.077 1 98.63 228 LEU A O 1
ATOM 1805 N N . ARG A 1 229 ? 12.714 -12.803 -2.719 1 98.12 229 ARG A N 1
ATOM 1806 C CA . ARG A 1 229 ? 12.687 -11.349 -2.839 1 98.12 229 ARG A CA 1
ATOM 1807 C C . ARG A 1 229 ? 11.948 -10.917 -4.102 1 98.12 229 ARG A C 1
ATOM 1809 O O . ARG A 1 229 ? 12.386 -11.212 -5.215 1 98.12 229 ARG A O 1
ATOM 1816 N N . LEU A 1 230 ? 10.957 -10.159 -3.941 1 98.42 230 LEU A N 1
ATOM 1817 C CA . LEU A 1 230 ? 10.153 -9.658 -5.05 1 98.42 230 LEU A CA 1
ATOM 1818 C C . LEU A 1 230 ? 10.329 -8.152 -5.212 1 98.42 230 LEU A C 1
ATOM 1820 O O . LEU A 1 230 ? 10.306 -7.411 -4.227 1 98.42 230 LEU A O 1
ATOM 1824 N N . TRP A 1 231 ? 10.565 -7.713 -6.46 1 98.02 231 TRP A N 1
ATOM 1825 C CA . TRP A 1 231 ? 10.743 -6.295 -6.752 1 98.02 231 TRP A CA 1
ATOM 1826 C C . TRP A 1 231 ? 9.424 -5.656 -7.172 1 98.02 231 TRP A C 1
ATOM 1828 O O . TRP A 1 231 ? 8.681 -6.223 -7.977 1 98.02 231 TRP A O 1
ATOM 1838 N N . ALA A 1 232 ? 9.133 -4.598 -6.62 1 95.71 232 ALA A N 1
ATOM 1839 C CA . ALA A 1 232 ? 8.016 -3.765 -7.059 1 95.71 232 ALA A CA 1
ATOM 1840 C C . ALA A 1 232 ? 8.507 -2.408 -7.556 1 95.71 232 ALA A C 1
ATOM 1842 O O . ALA A 1 232 ? 9.421 -1.82 -6.973 1 95.71 232 ALA A O 1
ATOM 1843 N N . ALA A 1 233 ? 7.967 -1.997 -8.684 1 93.77 233 ALA A N 1
ATOM 1844 C CA . ALA A 1 233 ? 8.197 -0.618 -9.106 1 93.77 233 ALA A CA 1
ATOM 1845 C C . ALA A 1 233 ? 7.354 0.354 -8.287 1 93.77 233 ALA A C 1
ATOM 1847 O O . ALA A 1 233 ? 6.131 0.407 -8.44 1 93.77 233 ALA A O 1
ATOM 1848 N N . THR A 1 234 ? 7.84 1.039 -7.349 1 82.84 234 THR A N 1
ATOM 1849 C CA . THR A 1 234 ? 7.068 1.872 -6.434 1 82.84 234 THR A CA 1
ATOM 1850 C C . THR A 1 234 ? 7.092 3.331 -6.88 1 82.84 234 THR A C 1
ATOM 1852 O O . THR A 1 234 ? 8.136 3.843 -7.292 1 82.84 234 THR A O 1
ATOM 1855 N N . PRO A 1 235 ? 5.839 3.859 -6.896 1 73.48 235 PRO A N 1
ATOM 1856 C CA . PRO A 1 235 ? 5.798 5.289 -7.214 1 73.48 235 PRO A CA 1
ATOM 1857 C C . PRO A 1 235 ? 6.429 6.153 -6.125 1 73.48 235 PRO A C 1
ATOM 1859 O O . PRO A 1 235 ? 6.381 5.799 -4.945 1 73.48 235 PRO A O 1
ATOM 1862 N N . ASN A 1 236 ? 7.319 6.97 -6.476 1 74.03 236 ASN A N 1
ATOM 1863 C CA . ASN A 1 236 ? 7.793 8.002 -5.56 1 74.03 236 ASN A CA 1
ATOM 1864 C C . ASN A 1 236 ? 7.1 9.338 -5.814 1 74.03 236 ASN A C 1
ATOM 1866 O O . ASN A 1 236 ? 6.46 9.523 -6.85 1 74.03 236 ASN A O 1
ATOM 1870 N N . ALA A 1 237 ? 7.047 10.095 -4.835 1 76.31 237 ALA A N 1
ATOM 1871 C CA . ALA A 1 237 ? 6.39 11.397 -4.926 1 76.31 237 ALA A CA 1
ATOM 1872 C C . ALA A 1 237 ? 6.873 12.171 -6.149 1 76.31 237 ALA A C 1
ATOM 1874 O O . ALA A 1 237 ? 6.139 12.995 -6.699 1 76.31 237 ALA A O 1
ATOM 1875 N N . ASP A 1 238 ? 7.969 11.752 -6.637 1 78.1 238 ASP A N 1
ATOM 1876 C CA . ASP A 1 238 ? 8.555 12.453 -7.776 1 78.1 238 ASP A CA 1
ATOM 1877 C C . ASP A 1 238 ? 7.822 12.107 -9.07 1 78.1 238 ASP A C 1
ATOM 1879 O O . ASP A 1 238 ? 7.958 12.811 -10.073 1 78.1 238 ASP A O 1
ATOM 1883 N N . LEU A 1 239 ? 7.046 11.065 -8.937 1 83.73 239 LEU A N 1
ATOM 1884 C CA . LEU A 1 239 ? 6.363 10.617 -10.146 1 83.73 239 LEU A CA 1
ATOM 1885 C C . LEU A 1 239 ? 4.956 11.199 -10.223 1 83.73 239 LEU A C 1
ATOM 1887 O O . LEU A 1 239 ? 4.225 10.944 -11.183 1 83.73 239 LEU A O 1
ATOM 1891 N N . PHE A 1 240 ? 4.618 11.964 -9.263 1 86.65 240 PHE A N 1
ATOM 1892 C CA . PHE A 1 240 ? 3.332 12.65 -9.266 1 86.65 240 PHE A CA 1
ATOM 1893 C C . PHE A 1 240 ? 3.504 14.124 -9.613 1 86.65 240 PHE A C 1
ATOM 1895 O O . PHE A 1 240 ? 4.22 14.85 -8.921 1 86.65 240 PHE A O 1
ATOM 1902 N N . ASP A 1 241 ? 2.878 14.498 -10.659 1 87.89 241 ASP A N 1
ATOM 1903 C CA . ASP A 1 241 ? 2.988 15.882 -11.109 1 87.89 241 ASP A CA 1
ATOM 1904 C C . ASP A 1 241 ? 1.941 16.765 -10.434 1 87.89 241 ASP A C 1
ATOM 1906 O O . ASP A 1 241 ? 0.84 16.943 -10.96 1 87.89 241 ASP A O 1
ATOM 1910 N N . LEU A 1 242 ? 2.312 17.34 -9.429 1 87.98 242 LEU A N 1
ATOM 1911 C CA . LEU A 1 242 ? 1.398 18.18 -8.662 1 87.98 242 LEU A CA 1
ATOM 1912 C C . LEU A 1 242 ? 0.923 19.367 -9.494 1 87.98 242 LEU A C 1
ATOM 1914 O O . LEU A 1 242 ? -0.218 19.812 -9.353 1 87.98 242 LEU A O 1
ATOM 1918 N N . GLY A 1 243 ? 1.805 19.913 -10.346 1 86.81 243 GLY A N 1
ATOM 1919 C CA . GLY A 1 243 ? 1.416 21.011 -11.217 1 86.81 243 GLY A CA 1
ATOM 1920 C C . GLY A 1 243 ? 0.261 20.663 -12.136 1 86.81 243 GLY A C 1
ATOM 1921 O O . GLY A 1 243 ? -0.706 21.421 -12.241 1 86.81 243 GLY A O 1
ATOM 1922 N N . ARG A 1 244 ? 0.346 19.58 -12.795 1 86.86 244 ARG A N 1
ATOM 1923 C CA . ARG A 1 244 ? -0.727 19.117 -13.67 1 86.86 244 ARG A CA 1
ATOM 1924 C C . ARG A 1 244 ? -1.994 18.822 -12.874 1 86.86 244 ARG A C 1
ATOM 1926 O O . ARG A 1 244 ? -3.105 19.035 -13.364 1 86.86 244 ARG A O 1
ATOM 1933 N N . PHE A 1 245 ? -1.809 18.231 -11.759 1 88.95 245 PHE A N 1
ATOM 1934 C CA . PHE A 1 245 ? -2.957 17.968 -10.899 1 88.95 245 PHE A CA 1
ATOM 1935 C C . PHE A 1 245 ? -3.705 19.259 -10.585 1 88.95 245 PHE A C 1
ATOM 1937 O O . PHE A 1 245 ? -4.93 19.318 -10.706 1 88.95 245 PHE A O 1
ATOM 1944 N N . ASN A 1 246 ? -2.951 20.21 -10.21 1 86.72 246 ASN A N 1
ATOM 1945 C CA . ASN A 1 246 ? -3.539 21.496 -9.853 1 86.72 246 ASN A CA 1
ATOM 1946 C C . ASN A 1 246 ? -4.17 22.18 -11.063 1 86.72 246 ASN A C 1
ATOM 1948 O O . ASN A 1 246 ? -5.047 23.033 -10.912 1 86.72 246 ASN A O 1
ATOM 1952 N N . ALA A 1 247 ? -3.738 21.79 -12.246 1 85.86 247 ALA A N 1
ATOM 1953 C CA . ALA A 1 247 ? -4.312 22.331 -13.475 1 85.86 247 ALA A CA 1
ATOM 1954 C C . ALA A 1 247 ? -5.585 21.583 -13.862 1 85.86 247 ALA A C 1
ATOM 1956 O O . ALA A 1 247 ? -6.245 21.934 -14.843 1 85.86 247 ALA A O 1
ATOM 1957 N N . GLY A 1 248 ? -5.901 20.499 -13.099 1 83.47 248 GLY A N 1
ATOM 1958 C CA . GLY A 1 248 ? -7.152 19.792 -13.319 1 83.47 248 GLY A CA 1
ATOM 1959 C C . GLY A 1 248 ? -6.994 18.552 -14.179 1 83.47 248 GLY A C 1
ATOM 1960 O O . GLY A 1 248 ? -7.975 17.868 -14.477 1 83.47 248 GLY A O 1
ATOM 1961 N N . ASP A 1 249 ? -5.797 18.302 -14.586 1 87.5 249 ASP A N 1
ATOM 1962 C CA . ASP A 1 249 ? -5.543 17.113 -15.393 1 87.5 249 ASP A CA 1
ATOM 1963 C C . ASP A 1 249 ? -5.085 15.946 -14.521 1 87.5 249 ASP A C 1
ATOM 1965 O O . ASP A 1 249 ? -3.908 15.581 -14.532 1 87.5 249 ASP A O 1
ATOM 1969 N N . PHE A 1 250 ? -5.982 15.327 -13.983 1 86.62 250 PHE A N 1
ATOM 1970 C CA . PHE A 1 250 ? -5.714 14.349 -12.936 1 86.62 250 PHE A CA 1
ATOM 1971 C C . PHE A 1 250 ? -5.114 13.077 -13.524 1 86.62 250 PHE A C 1
ATOM 1973 O O . PHE A 1 250 ? -4.199 12.49 -12.942 1 86.62 250 PHE A O 1
ATOM 1980 N N . ALA A 1 251 ? -5.566 12.68 -14.658 1 85.17 251 ALA A N 1
ATOM 1981 C CA . ALA A 1 251 ? -5.025 11.491 -15.311 1 85.17 251 ALA A CA 1
ATOM 1982 C C . ALA A 1 251 ? -3.579 11.714 -15.745 1 85.17 251 ALA A C 1
ATOM 1984 O O . ALA A 1 251 ? -2.721 10.855 -15.53 1 85.17 251 ALA A O 1
ATOM 1985 N N . ALA A 1 252 ? -3.365 12.864 -16.298 1 87.29 252 ALA A N 1
ATOM 1986 C CA . ALA A 1 252 ? -2.019 13.174 -16.774 1 87.29 252 ALA A CA 1
ATOM 1987 C C . ALA A 1 252 ? -1.044 13.313 -15.609 1 87.29 252 ALA A C 1
ATOM 1989 O O . ALA A 1 252 ? 0.132 12.96 -15.73 1 87.29 252 ALA A O 1
ATOM 1990 N N . ALA A 1 253 ? -1.532 13.789 -14.507 1 88.39 253 ALA A N 1
ATOM 1991 C CA . ALA A 1 253 ? -0.703 13.957 -13.316 1 88.39 253 ALA A CA 1
ATOM 1992 C C . ALA A 1 253 ? -0.181 12.613 -12.818 1 88.39 253 ALA A C 1
ATOM 1994 O O . ALA A 1 253 ? 0.91 12.537 -12.248 1 88.39 253 ALA A O 1
ATOM 1995 N N . ALA A 1 254 ? -0.922 11.57 -13.09 1 88.63 254 ALA A N 1
ATOM 1996 C CA . ALA A 1 254 ? -0.588 10.248 -12.567 1 88.63 254 ALA A CA 1
ATOM 1997 C C . ALA A 1 254 ? 0.087 9.391 -13.635 1 88.63 254 ALA A C 1
ATOM 1999 O O . ALA A 1 254 ? 0.479 8.252 -13.369 1 88.63 254 ALA A O 1
ATOM 2000 N N . GLU A 1 255 ? 0.241 9.89 -14.793 1 89.14 255 GLU A N 1
ATOM 2001 C CA . GLU A 1 255 ? 0.709 9.106 -15.932 1 89.14 255 GLU A CA 1
ATOM 2002 C C . GLU A 1 255 ? 2.104 8.543 -15.68 1 89.14 255 GLU A C 1
ATOM 2004 O O . GLU A 1 255 ? 2.349 7.355 -15.9 1 89.14 255 GLU A O 1
ATOM 2009 N N . PRO A 1 256 ? 3.045 9.334 -15.159 1 87.27 256 PRO A N 1
ATOM 2010 C CA . PRO A 1 256 ? 4.371 8.762 -14.915 1 87.27 256 PRO A CA 1
ATOM 2011 C C . PRO A 1 256 ? 4.343 7.618 -13.903 1 87.27 256 PRO A C 1
ATOM 2013 O O . PRO A 1 256 ? 5.074 6.636 -14.056 1 87.27 256 PRO A O 1
ATOM 2016 N N . GLU A 1 257 ? 3.521 7.85 -12.967 1 88.48 257 GLU A N 1
ATOM 2017 C CA . GLU A 1 257 ? 3.363 6.792 -11.974 1 88.48 257 GLU A CA 1
ATOM 2018 C C . GLU A 1 257 ? 2.788 5.526 -12.603 1 88.48 257 GLU A C 1
ATOM 2020 O O . GLU A 1 257 ? 3.234 4.418 -12.3 1 88.48 257 GLU A O 1
ATOM 2025 N N . ALA A 1 258 ? 1.78 5.676 -13.391 1 88.42 258 ALA A N 1
ATOM 2026 C CA . ALA A 1 258 ? 1.132 4.549 -14.057 1 88.42 258 ALA A CA 1
ATOM 2027 C C . ALA A 1 258 ? 2.118 3.8 -14.95 1 88.42 258 ALA A C 1
ATOM 2029 O O . ALA A 1 258 ? 2.114 2.567 -14.991 1 88.42 258 ALA A O 1
ATOM 2030 N N . LEU A 1 259 ? 2.921 4.506 -15.577 1 88.06 259 LEU A N 1
ATOM 2031 C CA . LEU A 1 259 ? 3.896 3.907 -16.483 1 88.06 259 LEU A CA 1
ATOM 2032 C C . LEU A 1 259 ? 4.965 3.147 -15.705 1 88.06 259 LEU A C 1
ATOM 2034 O O . LEU A 1 259 ? 5.351 2.042 -16.091 1 88.06 259 LEU A O 1
ATOM 2038 N N . ALA A 1 260 ? 5.408 3.692 -14.651 1 91.31 260 ALA A N 1
ATOM 2039 C CA . ALA A 1 260 ? 6.388 3.003 -13.816 1 91.31 260 ALA A CA 1
ATOM 2040 C C . ALA A 1 260 ? 5.801 1.726 -13.221 1 91.31 260 ALA A C 1
ATOM 2042 O O . ALA A 1 260 ? 6.437 0.67 -13.251 1 91.31 260 ALA A O 1
ATOM 2043 N N . ARG A 1 261 ? 4.616 1.807 -12.768 1 90.92 261 ARG A N 1
ATOM 2044 C CA . ARG A 1 261 ? 3.951 0.681 -12.12 1 90.92 261 ARG A CA 1
ATOM 2045 C C . ARG A 1 261 ? 3.684 -0.444 -13.115 1 90.92 261 ARG A C 1
ATOM 2047 O O . ARG A 1 261 ? 3.53 -1.602 -12.724 1 90.92 261 ARG A O 1
ATOM 2054 N N . SER A 1 262 ? 3.604 -0.107 -14.3 1 92.7 262 SER A N 1
ATOM 2055 C CA . SER A 1 262 ? 3.339 -1.116 -15.321 1 92.7 262 SER A CA 1
ATOM 2056 C C . SER A 1 262 ? 4.409 -2.202 -15.315 1 92.7 262 SER A C 1
ATOM 2058 O O . SER A 1 262 ? 4.152 -3.337 -15.721 1 92.7 262 SER A O 1
ATOM 2060 N N . LEU A 1 263 ? 5.559 -1.916 -14.781 1 94.99 263 LEU A N 1
ATOM 2061 C CA . LEU A 1 263 ? 6.677 -2.852 -14.764 1 94.99 263 LEU A CA 1
ATOM 2062 C C . LEU A 1 263 ? 6.399 -4.016 -13.82 1 94.99 263 LEU A C 1
ATOM 2064 O O . LEU A 1 263 ? 7.009 -5.081 -13.943 1 94.99 263 LEU A O 1
ATOM 2068 N N . SER A 1 264 ? 5.542 -3.834 -12.896 1 94.48 264 SER A N 1
ATOM 2069 C CA . SER A 1 264 ? 5.245 -4.905 -11.95 1 94.48 264 SER A CA 1
ATOM 2070 C C . SER A 1 264 ? 3.741 -5.111 -11.804 1 94.48 264 SER A C 1
ATOM 2072 O O . SER A 1 264 ? 3.278 -5.655 -10.798 1 94.48 264 SER A O 1
ATOM 2074 N N . ARG A 1 265 ? 2.997 -4.757 -12.739 1 92.34 265 ARG A N 1
ATOM 2075 C CA . ARG A 1 265 ? 1.545 -4.817 -12.603 1 92.34 265 ARG A CA 1
ATOM 2076 C C . ARG A 1 265 ? 1.001 -6.145 -13.117 1 92.34 265 ARG A C 1
ATOM 2078 O O . ARG A 1 265 ? 0.17 -6.777 -12.461 1 92.34 265 ARG A O 1
ATOM 2085 N N . VAL A 1 266 ? 1.435 -6.456 -14.344 1 92.86 266 VAL A N 1
ATOM 2086 C CA . VAL A 1 266 ? 0.868 -7.634 -14.991 1 92.86 266 VAL A CA 1
ATOM 2087 C C . VAL A 1 266 ? 1.99 -8.522 -15.524 1 92.86 266 VAL A C 1
ATOM 2089 O O . VAL A 1 266 ? 2.986 -8.024 -16.053 1 92.86 266 VAL A O 1
ATOM 2092 N N . LEU A 1 267 ? 1.804 -9.742 -15.366 1 92.27 267 LEU A N 1
ATOM 2093 C CA . LEU A 1 267 ? 2.719 -10.747 -15.897 1 92.27 267 LEU A CA 1
ATOM 2094 C C . LEU A 1 267 ? 2.459 -10.988 -17.38 1 92.27 267 LEU A C 1
ATOM 2096 O O . LEU A 1 267 ? 1.312 -11.181 -17.791 1 92.27 267 LEU A O 1
ATOM 2100 N N . TYR A 1 268 ? 3.423 -10.928 -18.287 1 84.43 268 TYR A N 1
ATOM 2101 C CA . TYR A 1 268 ? 3.408 -11.261 -19.707 1 84.43 268 TYR A CA 1
ATOM 2102 C C . TYR A 1 268 ? 2.444 -10.36 -20.468 1 84.43 268 TYR A C 1
ATOM 2104 O O . TYR A 1 268 ? 1.458 -10.836 -21.037 1 84.43 268 TYR A O 1
ATOM 2112 N N . PRO A 1 269 ? 2.673 -9.17 -20.528 1 83.49 269 PRO A N 1
ATOM 2113 C CA . PRO A 1 269 ? 1.809 -8.321 -21.351 1 83.49 269 PRO A CA 1
ATOM 2114 C C . PRO A 1 269 ? 1.753 -8.773 -22.809 1 83.49 269 PRO A C 1
ATOM 2116 O O . PRO A 1 269 ? 2.656 -9.47 -23.278 1 83.49 269 PRO A O 1
ATOM 2119 N N . ASN A 1 270 ? 0.736 -8.396 -23.432 1 80.61 270 ASN A N 1
ATOM 2120 C CA . ASN A 1 270 ? 0.542 -8.759 -24.832 1 80.61 270 ASN A CA 1
ATOM 2121 C C . ASN A 1 270 ? 1.666 -8.219 -25.712 1 80.61 270 ASN A C 1
ATOM 2123 O O . ASN A 1 270 ? 1.81 -7.005 -25.866 1 80.61 270 ASN A O 1
ATOM 2127 N N . ASP A 1 271 ? 2.407 -9.084 -26.301 1 76.7 271 ASP A N 1
ATOM 2128 C CA . ASP A 1 271 ? 3.594 -8.657 -27.036 1 76.7 271 ASP A CA 1
ATOM 2129 C C . ASP A 1 271 ? 3.316 -8.588 -28.535 1 76.7 271 ASP A C 1
ATOM 2131 O O . ASP A 1 271 ? 4.233 -8.719 -29.349 1 76.7 271 ASP A O 1
ATOM 2135 N N . THR A 1 272 ? 2.095 -8.465 -28.857 1 79.9 272 THR A N 1
ATOM 2136 C CA . THR A 1 272 ? 1.765 -8.31 -30.269 1 79.9 272 THR A CA 1
ATOM 2137 C C . THR A 1 272 ? 1.828 -6.842 -30.682 1 79.9 272 THR A C 1
ATOM 2139 O O . THR A 1 272 ? 1.855 -6.527 -31.873 1 79.9 272 THR A O 1
ATOM 2142 N N . THR A 1 273 ? 1.905 -5.978 -29.746 1 82.86 273 THR A N 1
ATOM 2143 C CA . THR A 1 273 ? 2.024 -4.549 -30.016 1 82.86 273 THR A CA 1
ATOM 2144 C C . THR A 1 273 ? 3.43 -4.053 -29.691 1 82.86 273 THR A C 1
ATOM 2146 O O . THR A 1 273 ? 4.155 -4.685 -28.919 1 82.86 273 THR A O 1
ATOM 2149 N N . ASP A 1 274 ? 3.816 -2.987 -30.209 1 85.97 274 ASP A N 1
ATOM 2150 C CA . ASP A 1 274 ? 5.12 -2.4 -29.92 1 85.97 274 ASP A CA 1
ATOM 2151 C C . ASP A 1 274 ? 5.238 -2.024 -28.444 1 85.97 274 ASP A C 1
ATOM 2153 O O . ASP A 1 274 ? 6.282 -2.24 -27.825 1 85.97 274 ASP A O 1
ATOM 2157 N N . GLY A 1 275 ? 4.145 -1.504 -28.012 1 87 275 GLY A N 1
ATOM 2158 C CA . GLY A 1 275 ? 4.121 -1.171 -26.596 1 87 275 GLY A CA 1
ATOM 2159 C C . GLY A 1 275 ? 4.272 -2.383 -25.696 1 87 275 GLY A C 1
ATOM 2160 O O . GLY A 1 275 ? 4.963 -2.323 -24.676 1 87 275 GLY A O 1
ATOM 2161 N N . GLY A 1 276 ? 3.661 -3.37 -26.067 1 89.47 276 GLY A N 1
ATOM 2162 C CA . GLY A 1 276 ? 3.754 -4.603 -25.303 1 89.47 276 GLY A CA 1
ATOM 2163 C C . GLY A 1 276 ? 5.143 -5.214 -25.323 1 89.47 276 GLY A C 1
ATOM 2164 O O . GLY A 1 276 ? 5.621 -5.715 -24.303 1 89.47 276 GLY A O 1
ATOM 2165 N N . LYS A 1 277 ? 5.764 -5.177 -26.463 1 92.3 277 LYS A N 1
ATOM 2166 C CA . LYS A 1 277 ? 7.126 -5.69 -26.58 1 92.3 277 LYS A CA 1
ATOM 2167 C C . LYS A 1 277 ? 8.098 -4.865 -25.741 1 92.3 277 LYS A C 1
ATOM 2169 O O . LYS A 1 277 ? 8.966 -5.418 -25.063 1 92.3 277 LYS A O 1
ATOM 2174 N N . GLN A 1 278 ? 7.905 -3.632 -25.865 1 94.39 278 GLN A N 1
ATOM 2175 C CA . GLN A 1 278 ? 8.759 -2.742 -25.085 1 94.39 278 GLN A CA 1
ATOM 2176 C C . GLN A 1 278 ? 8.592 -2.993 -23.589 1 94.39 278 GLN A C 1
ATOM 2178 O O . GLN A 1 278 ? 9.576 -3.025 -22.846 1 94.39 278 GLN A O 1
ATOM 2183 N N . LEU A 1 279 ? 7.377 -3.106 -23.159 1 94.37 279 LEU A N 1
ATOM 2184 C CA . LEU A 1 279 ? 7.119 -3.358 -21.745 1 94.37 279 LEU A CA 1
ATOM 2185 C C . LEU A 1 279 ? 7.732 -4.685 -21.31 1 94.37 279 LEU A C 1
ATOM 2187 O O . LEU A 1 279 ? 8.311 -4.78 -20.225 1 94.37 279 LEU A O 1
ATOM 2191 N N . ARG A 1 280 ? 7.607 -5.697 -22.099 1 94.13 280 ARG A N 1
ATOM 2192 C CA . ARG A 1 280 ? 8.143 -7.012 -21.763 1 94.13 280 ARG A CA 1
ATOM 2193 C C . ARG A 1 280 ? 9.658 -6.96 -21.601 1 94.13 280 ARG A C 1
ATOM 2195 O O . ARG A 1 280 ? 10.201 -7.481 -20.624 1 94.13 280 ARG A O 1
ATOM 2202 N N . LEU A 1 281 ? 10.299 -6.33 -22.518 1 95.97 281 LEU A N 1
ATOM 2203 C CA . LEU A 1 281 ? 11.746 -6.182 -22.408 1 95.97 281 LEU A CA 1
ATOM 2204 C C . LEU A 1 281 ? 12.117 -5.372 -21.171 1 95.97 281 LEU A C 1
ATOM 2206 O O . LEU A 1 281 ? 13.066 -5.714 -20.462 1 95.97 281 LEU A O 1
ATOM 2210 N N . SER A 1 282 ? 11.362 -4.336 -20.935 1 96.65 282 SER A N 1
ATOM 2211 C CA . SER A 1 282 ? 11.622 -3.486 -19.778 1 96.65 282 SER A CA 1
ATOM 2212 C C . SER A 1 282 ? 11.439 -4.256 -18.474 1 96.65 282 SER A C 1
ATOM 2214 O O . SER A 1 282 ? 12.183 -4.047 -17.514 1 96.65 282 SER A O 1
ATOM 2216 N N . GLN A 1 283 ? 10.463 -5.103 -18.409 1 96.68 283 GLN A N 1
ATOM 2217 C CA . GLN A 1 283 ? 10.232 -5.93 -17.229 1 96.68 283 GLN A CA 1
ATOM 2218 C C . GLN A 1 283 ? 11.405 -6.872 -16.979 1 96.68 283 GLN A C 1
ATOM 2220 O O . GLN A 1 283 ? 11.849 -7.031 -15.84 1 96.68 283 GLN A O 1
ATOM 2225 N N . GLU A 1 284 ? 11.816 -7.45 -17.987 1 96.96 284 GLU A N 1
ATOM 2226 C CA . GLU A 1 284 ? 12.946 -8.368 -17.882 1 96.96 284 GLU A CA 1
ATOM 2227 C C . GLU A 1 284 ? 14.19 -7.654 -17.362 1 96.96 284 GLU A C 1
ATOM 2229 O O . GLU A 1 284 ? 14.879 -8.163 -16.475 1 96.96 284 GLU A O 1
ATOM 2234 N N . TYR A 1 285 ? 14.43 -6.52 -17.911 1 97.9 285 TYR A N 1
ATOM 2235 C CA . TYR A 1 285 ? 15.594 -5.754 -17.48 1 97.9 285 TYR A CA 1
ATOM 2236 C C . TYR A 1 285 ? 15.412 -5.24 -16.057 1 97.9 285 TYR A C 1
ATOM 2238 O O . TYR A 1 285 ? 16.363 -5.217 -15.272 1 97.9 285 TYR A O 1
ATOM 2246 N N . PHE A 1 286 ? 14.219 -4.79 -15.74 1 97.91 286 PHE A N 1
ATOM 2247 C CA . PHE A 1 286 ? 13.914 -4.311 -14.397 1 97.91 286 PHE A CA 1
ATOM 2248 C C . PHE A 1 286 ? 14.241 -5.373 -13.356 1 97.91 286 PHE A C 1
ATOM 2250 O O . PHE A 1 286 ? 14.927 -5.093 -12.37 1 97.91 286 PHE A O 1
ATOM 2257 N N . LEU A 1 287 ? 13.822 -6.556 -13.564 1 98.15 287 LEU A N 1
ATOM 2258 C CA . LEU A 1 287 ? 14.091 -7.689 -12.685 1 98.15 287 LEU A CA 1
ATOM 2259 C C . LEU A 1 287 ? 15.59 -7.942 -12.568 1 98.15 287 LEU A C 1
ATOM 2261 O O . LEU A 1 287 ? 16.123 -8.037 -11.46 1 98.15 287 LEU A O 1
ATOM 2265 N N . THR A 1 288 ? 16.237 -8.016 -13.644 1 98.22 288 THR A N 1
ATOM 2266 C CA . THR A 1 288 ? 17.634 -8.434 -13.68 1 98.22 288 THR A CA 1
ATOM 2267 C C . THR A 1 288 ? 18.539 -7.346 -13.109 1 98.22 288 THR A C 1
ATOM 2269 O O . THR A 1 288 ? 19.471 -7.638 -12.358 1 98.22 288 THR A O 1
ATOM 2272 N N . SER A 1 289 ? 18.236 -6.112 -13.517 1 98.55 289 SER A N 1
ATOM 2273 C CA . SER A 1 289 ? 19.072 -5.013 -13.044 1 98.55 289 SER A CA 1
ATOM 2274 C C . SER A 1 289 ? 18.997 -4.875 -11.527 1 98.55 289 SER A C 1
ATOM 2276 O O . SER A 1 289 ? 20.027 -4.794 -10.854 1 98.55 289 SER A O 1
ATOM 2278 N N . ALA A 1 290 ? 17.786 -4.852 -11.004 1 98.44 290 ALA A N 1
ATOM 2279 C CA . ALA A 1 290 ? 17.623 -4.75 -9.556 1 98.44 290 ALA A CA 1
ATOM 2280 C C . ALA A 1 290 ? 18.319 -5.905 -8.843 1 98.44 290 ALA A C 1
ATOM 2282 O O . ALA A 1 290 ? 18.987 -5.703 -7.826 1 98.44 290 ALA A O 1
ATOM 2283 N N . SER A 1 291 ? 18.222 -7.084 -9.365 1 98.74 291 SER A N 1
ATOM 2284 C CA . SER A 1 291 ? 18.775 -8.283 -8.743 1 98.74 291 SER A CA 1
ATOM 2285 C C . SER A 1 291 ? 20.3 -8.269 -8.777 1 98.74 291 SER A C 1
ATOM 2287 O O . SER A 1 291 ? 20.951 -8.545 -7.767 1 98.74 291 SER A O 1
ATOM 2289 N N . VAL A 1 292 ? 20.846 -7.931 -9.913 1 98.77 292 VAL A N 1
ATOM 2290 C CA . VAL A 1 292 ? 22.298 -7.959 -10.056 1 98.77 292 VAL A CA 1
ATOM 2291 C C . VAL A 1 292 ? 22.924 -6.876 -9.181 1 98.77 292 VAL A C 1
ATOM 2293 O O . VAL A 1 292 ? 23.964 -7.098 -8.556 1 98.77 292 VAL A O 1
ATOM 2296 N N . GLN A 1 293 ? 22.334 -5.715 -9.17 1 98.48 293 GLN A N 1
ATOM 2297 C CA . GLN A 1 293 ? 22.809 -4.665 -8.274 1 98.48 293 GLN A CA 1
ATOM 2298 C C . GLN A 1 293 ? 22.809 -5.139 -6.823 1 98.48 293 GLN A C 1
ATOM 2300 O O . GLN A 1 293 ? 23.76 -4.883 -6.081 1 98.48 293 GLN A O 1
ATOM 2305 N N . ASP A 1 294 ? 21.756 -5.775 -6.422 1 98.39 294 ASP A N 1
ATOM 2306 C CA . ASP A 1 294 ? 21.635 -6.279 -5.057 1 98.39 294 ASP A CA 1
ATOM 2307 C C . ASP A 1 294 ? 22.714 -7.317 -4.758 1 98.39 294 ASP A C 1
ATOM 2309 O O . ASP A 1 294 ? 23.289 -7.326 -3.667 1 98.39 294 ASP A O 1
ATOM 2313 N N . ILE A 1 295 ? 22.966 -8.213 -5.66 1 98.49 295 ILE A N 1
ATOM 2314 C CA . ILE A 1 295 ? 23.945 -9.284 -5.511 1 98.49 295 ILE A CA 1
ATOM 2315 C C . ILE A 1 295 ? 25.341 -8.688 -5.342 1 98.49 295 ILE A C 1
ATOM 2317 O O . ILE A 1 295 ? 26.092 -9.091 -4.451 1 98.49 295 ILE A O 1
ATOM 2321 N N . VAL A 1 296 ? 25.659 -7.757 -6.199 1 98.29 296 VAL A N 1
ATOM 2322 C CA . VAL A 1 296 ? 26.968 -7.113 -6.149 1 98.29 296 VAL A CA 1
ATOM 2323 C C . VAL A 1 296 ? 27.136 -6.388 -4.816 1 98.29 296 VAL A C 1
ATOM 2325 O O . VAL A 1 296 ? 28.181 -6.497 -4.171 1 98.29 296 VAL A O 1
ATOM 2328 N N . ARG A 1 297 ? 26.116 -5.667 -4.446 1 96.98 297 ARG A N 1
ATOM 2329 C CA . ARG A 1 297 ? 26.163 -4.961 -3.169 1 96.98 297 ARG A CA 1
ATOM 2330 C C . ARG A 1 297 ? 26.408 -5.929 -2.017 1 96.98 297 ARG A C 1
ATOM 2332 O O . ARG A 1 297 ? 27.232 -5.662 -1.14 1 96.98 297 ARG A O 1
ATOM 2339 N N . ARG A 1 298 ? 25.66 -7.005 -1.952 1 95.79 298 ARG A N 1
ATOM 2340 C CA . ARG A 1 298 ? 25.784 -7.99 -0.881 1 95.79 298 ARG A CA 1
ATOM 2341 C C . ARG A 1 298 ? 27.194 -8.567 -0.829 1 95.79 298 ARG A C 1
ATOM 2343 O O . ARG A 1 298 ? 27.738 -8.794 0.253 1 95.79 298 ARG A O 1
ATOM 2350 N N . HIS A 1 299 ? 27.763 -8.878 -1.991 1 97.59 299 HIS A N 1
ATOM 2351 C CA . HIS A 1 299 ? 29.127 -9.392 -2.05 1 97.59 299 HIS A CA 1
ATOM 2352 C C . HIS A 1 299 ? 30.12 -8.385 -1.479 1 97.59 299 HIS A C 1
ATOM 2354 O O . HIS A 1 299 ? 31.016 -8.755 -0.716 1 97.59 299 HIS A O 1
ATOM 2360 N N . LEU A 1 300 ? 29.934 -7.169 -1.802 1 96.91 300 LEU A N 1
ATOM 2361 C CA . LEU A 1 300 ? 30.876 -6.122 -1.423 1 96.91 300 LEU A CA 1
ATOM 2362 C C . LEU A 1 300 ? 30.752 -5.791 0.061 1 96.91 300 LEU A C 1
ATOM 2364 O O . LEU A 1 300 ? 31.64 -5.157 0.636 1 96.91 300 LEU A O 1
ATOM 2368 N N . VAL A 1 301 ? 29.699 -6.17 0.633 1 92.17 301 VAL A N 1
ATOM 2369 C CA . VAL A 1 301 ? 29.561 -5.998 2.076 1 92.17 301 VAL A CA 1
ATOM 2370 C C . VAL A 1 301 ? 30.599 -6.852 2.8 1 92.17 301 VAL A C 1
ATOM 2372 O O . VAL A 1 301 ? 31.139 -6.444 3.831 1 92.17 301 VAL A O 1
ATOM 2375 N N . SER A 1 302 ? 30.902 -7.968 2.237 1 91.92 302 SER A N 1
ATOM 2376 C CA . SER A 1 302 ? 31.764 -8.907 2.948 1 91.92 302 SER A CA 1
ATOM 2377 C C . SER A 1 302 ? 33.113 -9.054 2.251 1 91.92 302 SER A C 1
ATOM 2379 O O . SER A 1 302 ? 34.054 -9.609 2.821 1 91.92 302 SER A O 1
ATOM 2381 N N . HIS A 1 303 ? 33.176 -8.573 1.009 1 95.35 303 HIS A N 1
ATOM 2382 C CA . HIS A 1 303 ? 34.407 -8.73 0.242 1 95.35 303 HIS A CA 1
ATOM 2383 C C . HIS A 1 303 ? 34.862 -7.4 -0.348 1 95.35 303 HIS A C 1
ATOM 2385 O O . HIS A 1 303 ? 34.036 -6.584 -0.764 1 95.35 303 HIS A O 1
ATOM 2391 N N . SER A 1 304 ? 36.085 -7.188 -0.441 1 92.99 304 SER A N 1
ATOM 2392 C CA . SER A 1 304 ? 36.631 -5.908 -0.882 1 92.99 304 SER A CA 1
ATOM 2393 C C . SER A 1 304 ? 36.82 -5.88 -2.395 1 92.99 304 SER A C 1
ATOM 2395 O O . SER A 1 304 ? 37.135 -4.835 -2.967 1 92.99 304 SER A O 1
ATOM 2397 N N . SER A 1 305 ? 36.654 -7.112 -2.976 1 94.65 305 SER A N 1
ATOM 2398 C CA . SER A 1 305 ? 36.884 -7.189 -4.415 1 94.65 305 SER A CA 1
ATOM 2399 C C . SER A 1 305 ? 35.803 -8.016 -5.104 1 94.65 305 SER A C 1
ATOM 2401 O O . SER A 1 305 ? 35.204 -8.9 -4.488 1 94.65 305 SER A O 1
ATOM 2403 N N . LEU A 1 306 ? 35.645 -7.71 -6.369 1 97.63 306 LEU A N 1
ATOM 2404 C CA . LEU A 1 306 ? 34.698 -8.474 -7.174 1 97.63 306 LEU A CA 1
ATOM 2405 C C . LEU A 1 306 ? 35.414 -9.557 -7.974 1 97.63 306 LEU A C 1
ATOM 2407 O O . LEU A 1 306 ? 34.77 -10.374 -8.636 1 97.63 306 LEU A O 1
ATOM 2411 N N . GLU A 1 307 ? 36.686 -9.665 -7.851 1 96.12 307 GLU A N 1
ATOM 2412 C CA . GLU A 1 307 ? 37.479 -10.627 -8.611 1 96.12 307 GLU A CA 1
ATOM 2413 C C . GLU A 1 307 ? 37.14 -12.06 -8.211 1 96.12 307 GLU A C 1
ATOM 2415 O O . GLU A 1 307 ? 37.304 -12.987 -9.006 1 96.12 307 GLU A O 1
ATOM 2420 N N . ASN A 1 308 ? 36.705 -12.207 -7.005 1 96.59 308 ASN A N 1
ATOM 2421 C CA . ASN A 1 308 ? 36.387 -13.54 -6.506 1 96.59 308 ASN A CA 1
ATOM 2422 C C . ASN A 1 308 ? 34.881 -13.786 -6.482 1 96.59 308 ASN A C 1
ATOM 2424 O O . ASN A 1 308 ? 34.396 -14.619 -5.715 1 96.59 308 ASN A O 1
ATOM 2428 N N . LEU A 1 309 ? 34.152 -13.048 -7.247 1 97.92 309 LEU A N 1
ATOM 2429 C CA . LEU A 1 309 ? 32.695 -13.12 -7.264 1 97.92 309 LEU A CA 1
ATOM 2430 C C . LEU A 1 309 ? 32.224 -14.543 -7.545 1 97.92 309 LEU A C 1
ATOM 2432 O O . LEU A 1 309 ? 31.28 -15.025 -6.916 1 97.92 309 LEU A O 1
ATOM 2436 N N . ASP A 1 310 ? 32.827 -15.272 -8.461 1 97.16 310 ASP A N 1
ATOM 2437 C CA . ASP A 1 310 ? 32.407 -16.601 -8.893 1 97.16 310 ASP A CA 1
ATOM 2438 C C . ASP A 1 310 ? 32.63 -17.633 -7.789 1 97.16 310 ASP A C 1
ATOM 2440 O O . ASP A 1 310 ? 32.031 -18.71 -7.809 1 97.16 310 ASP A O 1
ATOM 2444 N N . GLN A 1 311 ? 33.424 -17.343 -6.841 1 97.02 311 GLN A N 1
ATOM 2445 C CA . GLN A 1 311 ? 33.692 -18.26 -5.737 1 97.02 311 GLN A CA 1
ATOM 2446 C C . GLN A 1 311 ? 32.576 -18.209 -4.697 1 97.02 311 GLN A C 1
ATOM 2448 O O . GLN A 1 311 ? 32.416 -19.141 -3.906 1 97.02 311 GLN A O 1
ATOM 2453 N N . HIS A 1 312 ? 31.781 -17.118 -4.787 1 97.32 312 HIS A N 1
ATOM 2454 C CA . HIS A 1 312 ? 30.823 -16.911 -3.706 1 97.32 312 HIS A CA 1
ATOM 2455 C C . HIS A 1 312 ? 29.407 -16.749 -4.248 1 97.32 312 HIS A C 1
ATOM 2457 O O . HIS A 1 312 ? 28.437 -16.807 -3.489 1 97.32 312 HIS A O 1
ATOM 2463 N N . VAL A 1 313 ? 29.272 -16.572 -5.556 1 98.16 313 VAL A N 1
ATOM 2464 C CA . VAL A 1 313 ? 27.98 -16.238 -6.146 1 98.16 313 VAL A CA 1
ATOM 2465 C C . VAL A 1 313 ? 27.695 -17.167 -7.324 1 98.16 313 VAL A C 1
ATOM 2467 O O . VAL A 1 313 ? 28.563 -17.39 -8.171 1 98.16 313 VAL A O 1
ATOM 2470 N N . ALA A 1 314 ? 26.585 -17.744 -7.35 1 98.64 314 ALA A N 1
ATOM 2471 C CA . ALA A 1 314 ? 26.027 -18.421 -8.518 1 98.64 314 ALA A CA 1
ATOM 2472 C C . ALA A 1 314 ? 24.68 -17.819 -8.909 1 98.64 314 ALA A C 1
ATOM 2474 O O . ALA A 1 314 ? 23.74 -17.815 -8.111 1 98.64 314 ALA A O 1
ATOM 2475 N N . ILE A 1 315 ? 24.55 -17.278 -10.105 1 98.73 315 ILE A N 1
ATOM 2476 C CA . ILE A 1 315 ? 23.294 -16.728 -10.603 1 98.73 315 ILE A CA 1
ATOM 2477 C C . ILE A 1 315 ? 22.664 -17.699 -11.598 1 98.73 315 ILE A C 1
ATOM 2479 O O . ILE A 1 315 ? 23.274 -18.038 -12.615 1 98.73 315 ILE A O 1
ATOM 2483 N N . GLN A 1 316 ? 21.516 -18.167 -11.285 1 98.68 316 GLN A N 1
ATOM 2484 C CA . GLN A 1 316 ? 20.813 -19.079 -12.182 1 98.68 316 GLN A CA 1
ATOM 2485 C C . GLN A 1 316 ? 19.691 -18.361 -12.927 1 98.68 316 GLN A C 1
ATOM 2487 O O . GLN A 1 316 ? 18.774 -17.82 -12.306 1 98.68 316 GLN A O 1
ATOM 2492 N N . MET A 1 317 ? 19.758 -18.312 -14.23 1 98.1 317 MET A N 1
ATOM 2493 C CA . MET A 1 317 ? 18.655 -17.85 -15.068 1 98.1 317 MET A CA 1
ATOM 2494 C C . MET A 1 317 ? 17.683 -18.986 -15.365 1 98.1 317 MET A C 1
ATOM 2496 O O . MET A 1 317 ? 17.985 -19.875 -16.164 1 98.1 317 MET A O 1
ATOM 2500 N N . ASN A 1 318 ? 16.502 -18.938 -14.818 1 95.64 318 ASN A N 1
ATOM 2501 C CA . ASN A 1 318 ? 15.561 -20.053 -14.855 1 95.64 318 ASN A CA 1
ATOM 2502 C C . ASN A 1 318 ? 14.951 -20.225 -16.243 1 95.64 318 ASN A C 1
ATOM 2504 O O . ASN A 1 318 ? 14.352 -21.261 -16.539 1 95.64 318 ASN A O 1
ATOM 2508 N N . ASP A 1 319 ? 15.095 -19.187 -17.067 1 92.68 319 ASP A N 1
ATOM 2509 C CA . ASP A 1 319 ? 14.65 -19.19 -18.457 1 92.68 319 ASP A CA 1
ATOM 2510 C C . ASP A 1 319 ? 15.285 -18.043 -19.239 1 92.68 319 ASP A C 1
ATOM 2512 O O . ASP A 1 319 ? 16.285 -17.467 -18.804 1 92.68 319 ASP A O 1
ATOM 2516 N N . THR A 1 320 ? 14.775 -17.789 -20.348 1 93.67 320 THR A N 1
ATOM 2517 C CA . THR A 1 320 ? 15.405 -16.793 -21.207 1 93.67 320 THR A CA 1
ATOM 2518 C C . THR A 1 320 ? 15.041 -15.381 -20.756 1 93.67 320 THR A C 1
ATOM 2520 O O . THR A 1 320 ? 15.686 -14.41 -21.158 1 93.67 320 THR A O 1
ATOM 2523 N N . HIS A 1 321 ? 14.092 -15.235 -19.919 1 93.65 321 HIS A N 1
ATOM 2524 C CA . HIS A 1 321 ? 13.623 -13.914 -19.517 1 93.65 321 HIS A CA 1
ATOM 2525 C C . HIS A 1 321 ? 14.73 -13.121 -18.831 1 93.65 321 HIS A C 1
ATOM 2527 O O . HIS A 1 321 ? 14.896 -11.927 -19.089 1 93.65 321 HIS A O 1
ATOM 2533 N N . PRO A 1 322 ? 15.459 -13.771 -17.988 1 96.8 322 PRO A N 1
ATOM 2534 C CA . PRO A 1 322 ? 16.521 -13.014 -17.322 1 96.8 322 PRO A CA 1
ATOM 2535 C C . PRO A 1 322 ? 17.832 -13.024 -18.105 1 96.8 322 PRO A C 1
ATOM 2537 O O . PRO A 1 322 ? 18.905 -12.847 -17.522 1 96.8 322 PRO A O 1
ATOM 2540 N N . ALA A 1 323 ? 17.796 -13.234 -19.372 1 96.99 323 ALA A N 1
ATOM 2541 C CA . ALA A 1 323 ? 18.993 -13.416 -20.188 1 96.99 323 ALA A CA 1
ATOM 2542 C C . ALA A 1 323 ? 19.827 -12.139 -20.229 1 96.99 323 ALA A C 1
ATOM 2544 O O . ALA A 1 323 ? 21.036 -12.187 -20.47 1 96.99 323 ALA A O 1
ATOM 2545 N N . ILE A 1 324 ? 19.209 -11.012 -19.98 1 97.76 324 ILE A N 1
ATOM 2546 C CA . ILE A 1 324 ? 19.915 -9.735 -20.005 1 97.76 324 ILE A CA 1
ATOM 2547 C C . ILE A 1 324 ? 20.826 -9.626 -18.785 1 97.76 324 ILE A C 1
ATOM 2549 O O . ILE A 1 324 ? 21.639 -8.702 -18.69 1 97.76 324 ILE A O 1
ATOM 2553 N N . ALA A 1 325 ? 20.804 -10.55 -17.856 1 98.39 325 ALA A N 1
ATOM 2554 C CA . ALA A 1 325 ? 21.628 -10.54 -16.651 1 98.39 325 ALA A CA 1
ATOM 2555 C C . ALA A 1 325 ? 23.113 -10.553 -17.001 1 98.39 325 ALA A C 1
ATOM 2557 O O . ALA A 1 325 ? 23.927 -9.94 -16.306 1 98.39 325 ALA A O 1
ATOM 2558 N N . GLY A 1 326 ? 23.496 -11.267 -18.063 1 98.27 326 GLY A N 1
ATOM 2559 C CA . GLY A 1 326 ? 24.881 -11.283 -18.506 1 98.27 326 GLY A CA 1
ATOM 2560 C C . GLY A 1 326 ? 25.406 -9.907 -18.871 1 98.27 326 GLY A C 1
ATOM 2561 O O . GLY A 1 326 ? 26.313 -9.39 -18.216 1 98.27 326 GLY A O 1
ATOM 2562 N N . PRO A 1 327 ? 24.723 -9.288 -19.904 1 98.38 327 PRO A N 1
ATOM 2563 C CA . PRO A 1 327 ? 25.124 -7.93 -20.28 1 98.38 327 PRO A CA 1
ATOM 2564 C C . PRO A 1 327 ? 25.044 -6.947 -19.115 1 98.38 327 PRO A C 1
ATOM 2566 O O . PRO A 1 327 ? 25.862 -6.03 -19.018 1 98.38 327 PRO A O 1
ATOM 2569 N N . GLU A 1 328 ? 24.112 -7.048 -18.242 1 98.57 328 GLU A N 1
ATOM 2570 C CA . GLU A 1 328 ? 23.969 -6.14 -17.108 1 98.57 328 GLU A CA 1
ATOM 2571 C C . GLU A 1 328 ? 25.135 -6.286 -16.134 1 98.57 328 GLU A C 1
ATOM 2573 O O . GLU A 1 328 ? 25.66 -5.29 -15.633 1 98.57 328 GLU A O 1
ATOM 2578 N N . LEU A 1 329 ? 25.507 -7.502 -15.786 1 98.75 329 LEU A N 1
ATOM 2579 C CA . LEU A 1 329 ? 26.649 -7.715 -14.903 1 98.75 329 LEU A CA 1
ATOM 2580 C C . LEU A 1 329 ? 27.924 -7.15 -15.519 1 98.75 329 LEU A C 1
ATOM 2582 O O . LEU A 1 329 ? 28.724 -6.515 -14.828 1 98.75 329 LEU A O 1
ATOM 2586 N N . ILE A 1 330 ? 28.15 -7.404 -16.831 1 98.55 330 ILE A N 1
ATOM 2587 C CA . ILE A 1 330 ? 29.309 -6.861 -17.53 1 98.55 330 ILE A CA 1
ATOM 2588 C C . ILE A 1 330 ? 29.303 -5.337 -17.433 1 98.55 330 ILE A C 1
ATOM 2590 O O . ILE A 1 330 ? 30.334 -4.723 -17.147 1 98.55 330 ILE A O 1
ATOM 2594 N N . ARG A 1 331 ? 28.148 -4.737 -17.671 1 98.07 331 ARG A N 1
ATOM 2595 C CA . ARG A 1 331 ? 28.027 -3.284 -17.603 1 98.07 331 ARG A CA 1
ATOM 2596 C C . ARG A 1 331 ? 28.447 -2.764 -16.232 1 98.07 331 ARG A C 1
ATOM 2598 O O . ARG A 1 331 ? 29.226 -1.814 -16.135 1 98.07 331 ARG A O 1
ATOM 2605 N N . ILE A 1 332 ? 27.906 -3.323 -15.186 1 97.8 332 ILE A N 1
ATOM 2606 C CA . ILE A 1 332 ? 28.195 -2.886 -13.825 1 97.8 332 ILE A CA 1
ATOM 2607 C C . ILE A 1 332 ? 29.688 -3.034 -13.542 1 97.8 332 ILE A C 1
ATOM 2609 O O . ILE A 1 332 ? 30.313 -2.128 -12.984 1 97.8 332 ILE A O 1
ATOM 2613 N N . LEU A 1 333 ? 30.312 -4.144 -13.926 1 97.95 333 LEU A N 1
ATOM 2614 C CA . LEU A 1 333 ? 31.729 -4.398 -13.692 1 97.95 333 LEU A CA 1
ATOM 2615 C C . LEU A 1 333 ? 32.593 -3.397 -14.451 1 97.95 333 LEU A C 1
ATOM 2617 O O . LEU A 1 333 ? 33.562 -2.866 -13.902 1 97.95 333 LEU A O 1
ATOM 2621 N N . VAL A 1 334 ? 32.246 -3.136 -15.683 1 97.05 334 VAL A N 1
ATOM 2622 C CA . VAL A 1 334 ? 33.057 -2.284 -16.546 1 97.05 334 VAL A CA 1
ATOM 2623 C C . VAL A 1 334 ? 32.82 -0.817 -16.194 1 97.05 334 VAL A C 1
ATOM 2625 O O . VAL A 1 334 ? 33.767 -0.076 -15.922 1 97.05 334 VAL A O 1
ATOM 2628 N N . ASP A 1 335 ? 31.59 -0.438 -16.17 1 95.55 335 ASP A N 1
ATOM 2629 C CA . ASP A 1 335 ? 31.244 0.978 -16.091 1 95.55 335 ASP A CA 1
ATOM 2630 C C . ASP A 1 335 ? 31.344 1.489 -14.655 1 95.55 335 ASP A C 1
ATOM 2632 O O . ASP A 1 335 ? 31.617 2.669 -14.429 1 95.55 335 ASP A O 1
ATOM 2636 N N . GLU A 1 336 ? 31.08 0.658 -13.721 1 94.69 336 GLU A N 1
ATOM 2637 C CA . GLU A 1 336 ? 30.971 1.149 -12.351 1 94.69 336 GLU A CA 1
ATOM 2638 C C . GLU A 1 336 ? 32.145 0.673 -11.499 1 94.69 336 GLU A C 1
ATOM 2640 O O . GLU A 1 336 ? 32.481 1.299 -10.492 1 94.69 336 GLU A O 1
ATOM 2645 N N . HIS A 1 337 ? 32.796 -0.411 -11.92 1 95.71 337 HIS A N 1
ATOM 2646 C CA . HIS A 1 337 ? 33.822 -0.957 -11.038 1 95.71 337 HIS A CA 1
ATOM 2647 C C . HIS A 1 337 ? 35.165 -1.059 -11.753 1 95.71 337 HIS A C 1
ATOM 2649 O O . HIS A 1 337 ? 36.11 -1.651 -11.227 1 95.71 337 HIS A O 1
ATOM 2655 N N . GLY A 1 338 ? 35.266 -0.638 -13.032 1 93.14 338 GLY A N 1
ATOM 2656 C CA . GLY A 1 338 ? 36.532 -0.382 -13.699 1 93.14 338 GLY A CA 1
ATOM 2657 C C . GLY A 1 338 ? 37.152 -1.628 -14.302 1 93.14 338 GLY A C 1
ATOM 2658 O O . GLY A 1 338 ? 38.345 -1.648 -14.611 1 93.14 338 GLY A O 1
ATOM 2659 N N . PHE A 1 339 ? 36.457 -2.687 -14.501 1 96.67 339 PHE A N 1
ATOM 2660 C CA . PHE A 1 339 ? 36.981 -3.889 -15.139 1 96.67 339 PHE A CA 1
ATOM 2661 C C . PHE A 1 339 ? 37.208 -3.656 -16.628 1 96.67 339 PHE A C 1
ATOM 2663 O O . PHE A 1 339 ? 36.481 -2.887 -17.259 1 96.67 339 PHE A O 1
ATOM 2670 N N . ASP A 1 340 ? 38.206 -4.398 -17.085 1 95.29 340 ASP A N 1
ATOM 2671 C CA . ASP A 1 340 ? 38.276 -4.531 -18.537 1 95.29 340 ASP A CA 1
ATOM 2672 C C . ASP A 1 340 ? 37.157 -5.428 -19.061 1 95.29 340 ASP A C 1
ATOM 2674 O O . ASP A 1 340 ? 36.699 -6.332 -18.359 1 95.29 340 ASP A O 1
ATOM 2678 N N . PHE A 1 341 ? 36.815 -5.185 -20.291 1 96.68 341 PHE A N 1
ATOM 2679 C CA . PHE A 1 341 ? 35.66 -5.858 -20.874 1 96.68 341 PHE A CA 1
ATOM 2680 C C . PHE A 1 341 ? 35.856 -7.369 -20.873 1 96.68 341 PHE A C 1
ATOM 2682 O O . PHE A 1 341 ? 34.952 -8.117 -20.494 1 96.68 341 PHE A O 1
ATOM 2689 N N . ASP A 1 342 ? 36.975 -7.816 -21.265 1 97.01 342 ASP A N 1
ATOM 2690 C CA . ASP A 1 342 ? 37.194 -9.25 -21.419 1 97.01 342 ASP A CA 1
ATOM 2691 C C . ASP A 1 342 ? 37.18 -9.957 -20.065 1 97.01 342 ASP A C 1
ATOM 2693 O O . ASP A 1 342 ? 36.633 -11.054 -19.938 1 97.01 342 ASP A O 1
ATOM 2697 N N . ARG A 1 343 ? 37.746 -9.335 -19.129 1 97.25 343 ARG A N 1
ATOM 2698 C CA . ARG A 1 343 ? 37.737 -9.885 -17.777 1 97.25 343 ARG A CA 1
ATOM 2699 C C . ARG A 1 343 ? 36.322 -9.921 -17.21 1 97.25 343 ARG A C 1
ATOM 2701 O O . ARG A 1 343 ? 35.94 -10.883 -16.541 1 97.25 343 ARG A O 1
ATOM 2708 N N . ALA A 1 344 ? 35.609 -8.854 -17.51 1 97.95 344 ALA A N 1
ATOM 2709 C CA . ALA A 1 344 ? 34.224 -8.782 -17.052 1 97.95 344 ALA A CA 1
ATOM 2710 C C . ALA A 1 344 ? 33.377 -9.876 -17.697 1 97.95 344 ALA A C 1
ATOM 2712 O O . ALA A 1 344 ? 32.551 -10.504 -17.03 1 97.95 344 ALA A O 1
ATOM 2713 N N . ALA A 1 345 ? 33.566 -10.072 -18.96 1 98.13 345 ALA A N 1
ATOM 2714 C CA . ALA A 1 345 ? 32.817 -11.093 -19.688 1 98.13 345 ALA A CA 1
ATOM 2715 C C . ALA A 1 345 ? 33.139 -12.489 -19.162 1 98.13 345 ALA A C 1
ATOM 2717 O O . ALA A 1 345 ? 32.241 -13.316 -18.99 1 98.13 345 ALA A O 1
ATOM 2718 N N . ASP A 1 346 ? 34.383 -12.703 -18.899 1 97.82 346 ASP A N 1
ATOM 2719 C CA . ASP A 1 346 ? 34.815 -13.995 -18.376 1 97.82 346 ASP A CA 1
ATOM 2720 C C . ASP A 1 346 ? 34.221 -14.255 -16.994 1 97.82 346 ASP A C 1
ATOM 2722 O O . ASP A 1 346 ? 33.69 -15.337 -16.733 1 97.82 346 ASP A O 1
ATOM 2726 N N . LEU A 1 347 ? 34.34 -13.284 -16.159 1 98.12 347 LEU A N 1
ATOM 2727 C CA . LEU A 1 347 ? 33.802 -13.415 -14.809 1 98.12 347 LEU A CA 1
ATOM 2728 C C . LEU A 1 347 ? 32.295 -13.643 -14.844 1 98.12 347 LEU A C 1
ATOM 2730 O O . LEU A 1 347 ? 31.772 -14.481 -14.106 1 98.12 347 LEU A O 1
ATOM 2734 N N . SER A 1 348 ? 31.619 -12.879 -15.692 1 97.89 348 SER A N 1
ATOM 2735 C CA . SER A 1 348 ? 30.173 -13.023 -15.822 1 97.89 348 SER A CA 1
ATOM 2736 C C . SER A 1 348 ? 29.794 -14.44 -16.239 1 97.89 348 SER A C 1
ATOM 2738 O O . SER A 1 348 ? 28.851 -15.021 -15.698 1 97.89 348 SER A O 1
ATOM 2740 N N . THR A 1 349 ? 30.508 -14.974 -17.156 1 97.83 349 THR A N 1
ATOM 2741 C CA . THR A 1 349 ? 30.236 -16.325 -17.636 1 97.83 349 THR A CA 1
ATOM 2742 C C . THR A 1 349 ? 30.421 -17.344 -16.516 1 97.83 349 THR A C 1
ATOM 2744 O O . THR A 1 349 ? 29.639 -18.289 -16.394 1 97.83 349 THR A O 1
ATOM 2747 N N . ARG A 1 350 ? 31.395 -17.16 -15.677 1 97.98 350 ARG A N 1
ATOM 2748 C CA . ARG A 1 350 ? 31.698 -18.104 -14.607 1 97.98 350 ARG A CA 1
ATOM 2749 C C . ARG A 1 350 ? 30.63 -18.06 -13.519 1 97.98 350 ARG A C 1
ATOM 2751 O O . ARG A 1 350 ? 30.435 -19.037 -12.793 1 97.98 350 ARG A O 1
ATOM 2758 N N . VAL A 1 351 ? 29.886 -16.957 -13.459 1 97.84 351 VAL A N 1
ATOM 2759 C CA . VAL A 1 351 ? 28.935 -16.736 -12.374 1 97.84 351 VAL A CA 1
ATOM 2760 C C . VAL A 1 351 ? 27.543 -17.191 -12.808 1 97.84 351 VAL A C 1
ATOM 2762 O O . VAL A 1 351 ? 26.736 -17.617 -11.978 1 97.84 351 VAL A O 1
ATOM 2765 N N . LEU A 1 352 ? 27.21 -17.206 -14.109 1 98.59 352 LEU A N 1
ATOM 2766 C CA . LEU A 1 352 ? 25.843 -17.383 -14.587 1 98.59 352 LEU A CA 1
ATOM 2767 C C . LEU A 1 352 ? 25.624 -18.805 -15.092 1 98.59 352 LEU A C 1
ATOM 2769 O O . LEU A 1 352 ? 26.533 -19.413 -15.662 1 98.59 352 LEU A O 1
ATOM 2773 N N . GLY A 1 353 ? 24.461 -19.382 -14.792 1 98.35 353 GLY A N 1
ATOM 2774 C CA . GLY A 1 353 ? 23.898 -20.587 -15.38 1 98.35 353 GLY A CA 1
ATOM 2775 C C . GLY A 1 353 ? 22.558 -20.353 -16.051 1 98.35 353 GLY A C 1
ATOM 2776 O O . GLY A 1 353 ? 21.864 -19.382 -15.742 1 98.35 353 GLY A O 1
ATOM 2777 N N . TYR A 1 354 ? 22.224 -21.223 -17.019 1 97.57 354 TYR A N 1
ATOM 2778 C CA . TYR A 1 354 ? 21.004 -21.043 -17.797 1 97.57 354 TYR A CA 1
ATOM 2779 C C . TYR A 1 354 ? 20.24 -22.356 -17.924 1 97.57 354 TYR A C 1
ATOM 2781 O O . TYR A 1 354 ? 20.81 -23.378 -18.313 1 97.57 354 TYR A O 1
ATOM 2789 N N . THR A 1 355 ? 18.901 -22.288 -17.546 1 96.94 355 THR A N 1
ATOM 2790 C CA . THR A 1 355 ? 18.017 -23.424 -17.782 1 96.94 355 THR A CA 1
ATOM 2791 C C . THR A 1 355 ? 17.139 -23.18 -19.006 1 96.94 355 THR A C 1
ATOM 2793 O O . THR A 1 355 ? 16.446 -22.164 -19.087 1 96.94 355 THR A O 1
ATOM 2796 N N . ASN A 1 356 ? 17.143 -24.055 -19.896 1 94.07 356 ASN A N 1
ATOM 2797 C CA . ASN A 1 356 ? 16.271 -23.971 -21.063 1 94.07 356 ASN A CA 1
ATOM 2798 C C . ASN A 1 356 ? 15.027 -24.839 -20.898 1 94.07 356 ASN A C 1
ATOM 2800 O O . ASN A 1 356 ? 15.131 -26.03 -20.597 1 94.07 356 ASN A O 1
ATOM 2804 N N . HIS A 1 357 ? 13.873 -24.237 -21.096 1 89.21 357 HIS A N 1
ATOM 2805 C CA . HIS A 1 357 ? 12.618 -24.953 -20.898 1 89.21 357 HIS A CA 1
ATOM 2806 C C . HIS A 1 357 ? 11.845 -25.082 -22.206 1 89.21 357 HIS A C 1
ATOM 2808 O O . HIS A 1 357 ? 10.641 -25.351 -22.196 1 89.21 357 HIS A O 1
ATOM 2814 N N . THR A 1 358 ? 12.462 -24.804 -23.3 1 83.13 358 THR A N 1
ATOM 2815 C CA . THR A 1 358 ? 11.673 -24.845 -24.526 1 83.13 358 THR A CA 1
ATOM 2816 C C . THR A 1 358 ? 12.518 -25.333 -25.699 1 83.13 358 THR A C 1
ATOM 2818 O O . THR A 1 358 ? 13.743 -25.189 -25.69 1 83.13 358 THR A O 1
ATOM 2821 N N . LEU A 1 359 ? 11.872 -25.957 -26.631 1 79.2 359 LEU A N 1
ATOM 2822 C CA . LEU A 1 359 ? 12.501 -26.357 -27.885 1 79.2 359 LEU A CA 1
ATOM 2823 C C . LEU A 1 359 ? 11.992 -25.507 -29.044 1 79.2 359 LEU A C 1
ATOM 2825 O O . LEU A 1 359 ? 12.495 -25.614 -30.165 1 79.2 359 LEU A O 1
ATOM 2829 N N . LEU A 1 360 ? 10.889 -24.776 -28.748 1 71.59 360 LEU A N 1
ATOM 2830 C CA . LEU A 1 360 ? 10.305 -23.957 -29.805 1 71.59 360 LEU A CA 1
ATOM 2831 C C . LEU A 1 360 ? 11.12 -22.687 -30.021 1 71.59 360 LEU A C 1
ATOM 2833 O O . LEU A 1 360 ? 11.04 -21.75 -29.224 1 71.59 360 LEU A O 1
ATOM 2837 N N . PRO A 1 361 ? 11.87 -22.68 -31.023 1 59.98 361 PRO A N 1
ATOM 2838 C CA . PRO A 1 361 ? 12.72 -21.511 -31.261 1 59.98 361 PRO A CA 1
ATOM 2839 C C . PRO A 1 361 ? 11.943 -20.198 -31.22 1 59.98 361 PRO A C 1
ATOM 2841 O O . PRO A 1 361 ? 12.451 -19.191 -30.719 1 59.98 361 PRO A O 1
ATOM 2844 N N . GLU A 1 362 ? 10.552 -20.246 -31.595 1 53.39 362 GLU A N 1
ATOM 2845 C CA . GLU A 1 362 ? 9.713 -19.052 -31.594 1 53.39 362 GLU A CA 1
ATOM 2846 C C . GLU A 1 362 ? 9.371 -18.619 -30.172 1 53.39 362 GLU A C 1
ATOM 2848 O O . GLU A 1 362 ? 8.963 -17.477 -29.946 1 53.39 362 GLU A O 1
ATOM 2853 N N . ALA A 1 363 ? 9.96 -19.639 -29.447 1 64.55 363 ALA A N 1
ATOM 2854 C CA . ALA A 1 363 ? 9.585 -19.321 -28.072 1 64.55 363 ALA A CA 1
ATOM 2855 C C . ALA A 1 363 ? 10.768 -18.744 -27.3 1 64.55 363 ALA A C 1
ATOM 2857 O O . ALA A 1 363 ? 10.604 -18.241 -26.186 1 64.55 363 ALA A O 1
ATOM 2858 N N . LEU A 1 364 ? 11.834 -18.881 -28.057 1 77.77 364 LEU A N 1
ATOM 2859 C CA . LEU A 1 364 ? 12.947 -18.155 -27.456 1 77.77 364 LEU A CA 1
ATOM 2860 C C . LEU A 1 364 ? 12.853 -16.664 -27.762 1 77.77 364 LEU A C 1
ATOM 2862 O O . LEU A 1 364 ? 12.685 -16.274 -28.92 1 77.77 364 LEU A O 1
ATOM 2866 N N . GLU A 1 365 ? 12.851 -15.985 -26.893 1 86.88 365 GLU A N 1
ATOM 2867 C CA . GLU A 1 365 ? 12.594 -14.554 -27.027 1 86.88 365 GLU A CA 1
ATOM 2868 C C . GLU A 1 365 ? 13.625 -13.891 -27.937 1 86.88 365 GLU A C 1
ATOM 2870 O O . GLU A 1 365 ? 14.812 -14.215 -27.878 1 86.88 365 GLU A O 1
ATOM 2875 N N . ARG A 1 366 ? 13.207 -13.104 -28.804 1 93.25 366 ARG A N 1
ATOM 2876 C CA . ARG A 1 366 ? 14.025 -12.257 -29.665 1 93.25 366 ARG A CA 1
ATOM 2877 C C . ARG A 1 366 ? 13.552 -10.808 -29.619 1 93.25 366 ARG A C 1
ATOM 2879 O O . ARG A 1 366 ? 12.351 -10.545 -29.529 1 93.25 366 ARG A O 1
ATOM 2886 N N . TRP A 1 367 ? 14.485 -9.961 -29.651 1 94.76 367 TRP A N 1
ATOM 2887 C CA . TRP A 1 367 ? 14.152 -8.541 -29.683 1 94.76 367 TRP A CA 1
ATOM 2888 C C . TRP A 1 367 ? 14.825 -7.85 -30.864 1 94.76 367 TRP A C 1
ATOM 2890 O O . TRP A 1 367 ? 15.968 -8.163 -31.206 1 94.76 367 TRP A O 1
ATOM 2900 N N . THR A 1 368 ? 14.146 -6.89 -31.445 1 95.84 368 THR A N 1
ATOM 2901 C CA . THR A 1 368 ? 14.761 -6.151 -32.542 1 95.84 368 THR A CA 1
ATOM 2902 C C . THR A 1 368 ? 15.898 -5.271 -32.032 1 95.84 368 THR A C 1
ATOM 2904 O O . THR A 1 368 ? 15.859 -4.794 -30.896 1 95.84 368 THR A O 1
ATOM 2907 N N . VAL A 1 369 ? 16.829 -5.1 -32.861 1 97.55 369 VAL A N 1
ATOM 2908 C CA . VAL A 1 369 ? 17.946 -4.219 -32.538 1 97.55 369 VAL A CA 1
ATOM 2909 C C . VAL A 1 369 ? 17.427 -2.813 -32.243 1 97.55 369 VAL A C 1
ATOM 2911 O O . VAL A 1 369 ? 17.933 -2.134 -31.347 1 97.55 369 VAL A O 1
ATOM 2914 N N . GLY A 1 370 ? 16.442 -2.438 -32.986 1 96.78 370 GLY A N 1
ATOM 2915 C CA . GLY A 1 370 ? 15.837 -1.134 -32.764 1 96.78 370 GLY A CA 1
ATOM 2916 C C . GLY A 1 370 ? 15.231 -0.984 -31.382 1 96.78 370 GLY A C 1
ATOM 2917 O O . GLY A 1 370 ? 15.426 0.038 -30.72 1 96.78 370 GLY A O 1
ATOM 2918 N N . LEU A 1 371 ? 14.466 -1.948 -31.014 1 96.48 371 LEU A N 1
ATOM 2919 C CA . LEU A 1 371 ? 13.855 -1.926 -29.69 1 96.48 371 LEU A CA 1
ATOM 2920 C C . LEU A 1 371 ? 14.921 -1.889 -28.6 1 96.48 371 LEU A C 1
ATOM 2922 O O . LEU A 1 371 ? 14.817 -1.11 -27.65 1 96.48 371 LEU A O 1
ATOM 2926 N N . MET A 1 372 ? 15.935 -2.67 -28.764 1 97.38 372 MET A N 1
ATOM 2927 C CA . MET A 1 372 ? 17.009 -2.715 -27.776 1 97.38 372 MET A CA 1
ATOM 2928 C C . MET A 1 372 ? 17.758 -1.388 -27.725 1 97.38 372 MET A C 1
ATOM 2930 O O . MET A 1 372 ? 18.122 -0.916 -26.646 1 97.38 372 MET A O 1
ATOM 2934 N N . ARG A 1 373 ? 17.981 -0.848 -28.821 1 96.93 373 ARG A N 1
ATOM 2935 C CA . ARG A 1 373 ? 18.665 0.439 -28.891 1 96.93 373 ARG A CA 1
ATOM 2936 C C . ARG A 1 373 ? 17.887 1.515 -28.141 1 96.93 373 ARG A C 1
ATOM 2938 O O . ARG A 1 373 ? 18.476 2.335 -27.433 1 96.93 373 ARG A O 1
ATOM 2945 N N . ASN A 1 374 ? 16.663 1.475 -28.287 1 96.54 374 ASN A N 1
ATOM 2946 C CA . ASN A 1 374 ? 15.806 2.486 -27.677 1 96.54 374 ASN A CA 1
ATOM 2947 C C . ASN A 1 374 ? 15.69 2.286 -26.168 1 96.54 374 ASN A C 1
ATOM 2949 O O . ASN A 1 374 ? 15.63 3.258 -25.412 1 96.54 374 ASN A O 1
ATOM 2953 N N . VAL A 1 375 ? 15.626 1.066 -25.738 1 97.05 375 VAL A N 1
ATOM 2954 C CA . VAL A 1 375 ? 15.351 0.773 -24.335 1 97.05 375 VAL A CA 1
ATOM 2955 C C . VAL A 1 375 ? 16.664 0.603 -23.575 1 97.05 375 VAL A C 1
ATOM 2957 O O . VAL A 1 375 ? 16.79 1.049 -22.432 1 97.05 375 VAL A O 1
ATOM 2960 N N . LEU A 1 376 ? 17.66 -0.041 -24.24 1 98.12 376 LEU A N 1
ATOM 2961 C CA . LEU A 1 376 ? 18.901 -0.417 -23.571 1 98.12 376 LEU A CA 1
ATOM 2962 C C . LEU A 1 376 ? 20.1 -0.204 -24.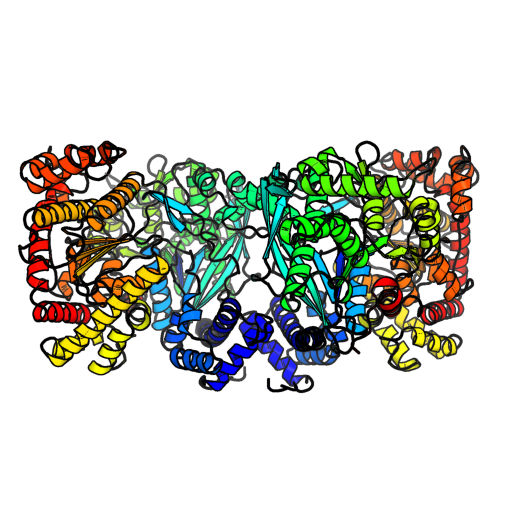49 1 98.12 376 LEU A C 1
ATOM 2964 O O . LEU A 1 376 ? 20.821 -1.153 -24.806 1 98.12 376 LEU A O 1
ATOM 2968 N N . PRO A 1 377 ? 20.364 1.002 -24.727 1 97.96 377 PRO A N 1
ATOM 2969 C CA . PRO A 1 377 ? 21.417 1.27 -25.709 1 97.96 377 PRO A CA 1
ATOM 2970 C C . PRO A 1 377 ? 22.789 0.777 -25.254 1 97.96 377 PRO A C 1
ATOM 2972 O O . PRO A 1 377 ? 23.557 0.245 -26.06 1 97.96 377 PRO A O 1
ATOM 2975 N N . ARG A 1 378 ? 23.158 0.916 -24.069 1 97.81 378 ARG A N 1
ATOM 2976 C CA . ARG A 1 378 ? 24.46 0.481 -23.574 1 97.81 378 ARG A CA 1
ATOM 2977 C C . ARG A 1 378 ? 24.578 -1.039 -23.606 1 97.81 378 ARG A C 1
ATOM 2979 O O . ARG A 1 378 ? 25.623 -1.578 -23.978 1 97.81 378 ARG A O 1
ATOM 2986 N N . HIS A 1 379 ? 23.589 -1.726 -23.272 1 98.38 379 HIS A N 1
ATOM 2987 C CA . HIS A 1 379 ? 23.57 -3.184 -23.295 1 98.38 379 HIS A CA 1
ATOM 2988 C C . HIS A 1 379 ? 23.708 -3.714 -24.719 1 98.38 379 HIS A C 1
ATOM 2990 O O . HIS A 1 379 ? 24.351 -4.743 -24.943 1 98.38 379 HIS A O 1
ATOM 2996 N N . LEU A 1 380 ? 23.059 -3.022 -25.615 1 98.08 380 LEU A N 1
ATOM 2997 C CA . LEU A 1 380 ? 23.209 -3.425 -27.009 1 98.08 380 LEU A CA 1
ATOM 2998 C C . LEU A 1 380 ? 24.67 -3.361 -27.44 1 98.08 380 LEU A C 1
ATOM 3000 O O . LEU A 1 380 ? 25.156 -4.255 -28.137 1 98.08 380 LEU A O 1
ATOM 3004 N N . GLN A 1 381 ? 25.368 -2.336 -27.012 1 97.1 381 GLN A N 1
ATOM 3005 C CA . GLN A 1 381 ? 26.788 -2.217 -27.326 1 97.1 381 GLN A CA 1
ATOM 3006 C C . GLN A 1 381 ? 27.577 -3.395 -26.762 1 97.1 381 GLN A C 1
ATOM 3008 O O . GLN A 1 381 ? 28.53 -3.866 -27.386 1 97.1 381 GLN A O 1
ATOM 3013 N N . ILE A 1 382 ? 27.273 -3.747 -25.653 1 97.99 382 ILE A N 1
ATOM 3014 C CA . ILE A 1 382 ? 27.934 -4.874 -25.004 1 97.99 382 ILE A CA 1
ATOM 3015 C C . ILE A 1 382 ? 27.629 -6.161 -25.767 1 97.99 382 ILE A C 1
ATOM 3017 O O . ILE A 1 382 ? 28.523 -6.977 -26.003 1 97.99 382 ILE A O 1
ATOM 3021 N N . ILE A 1 383 ? 26.419 -6.349 -26.173 1 98.36 383 ILE A N 1
ATOM 3022 C CA . ILE A 1 383 ? 26.003 -7.537 -26.911 1 98.36 383 ILE A CA 1
ATOM 3023 C C . ILE A 1 383 ? 26.714 -7.581 -28.262 1 98.36 383 ILE A C 1
ATOM 3025 O O . ILE A 1 383 ? 27.116 -8.651 -28.724 1 98.36 383 ILE A O 1
ATOM 3029 N N . GLU A 1 384 ? 26.831 -6.419 -28.859 1 97.3 384 GLU A N 1
ATOM 3030 C CA . GLU A 1 384 ? 27.544 -6.341 -30.13 1 97.3 384 GLU A CA 1
ATOM 3031 C C . GLU A 1 384 ? 28.994 -6.793 -29.979 1 97.3 384 GLU A C 1
ATOM 3033 O O . GLU A 1 384 ? 29.523 -7.498 -30.84 1 97.3 384 GLU A O 1
ATOM 3038 N N . ARG A 1 385 ? 29.569 -6.41 -28.937 1 96.77 385 ARG A N 1
ATOM 3039 C CA . ARG A 1 385 ? 30.945 -6.825 -28.687 1 96.77 385 ARG A CA 1
ATOM 3040 C C . ARG A 1 385 ? 31.023 -8.321 -28.402 1 96.77 385 ARG A C 1
ATOM 3042 O O . ARG A 1 385 ? 31.932 -9.003 -28.879 1 96.77 385 ARG A O 1
ATOM 3049 N N . LEU A 1 386 ? 30.131 -8.814 -27.628 1 97.55 386 LEU A N 1
ATOM 3050 C CA . LEU A 1 386 ? 30.063 -10.247 -27.366 1 97.55 386 LEU A CA 1
ATOM 3051 C C . LEU A 1 386 ? 29.849 -11.027 -28.659 1 97.55 386 LEU A C 1
ATOM 3053 O O . LEU A 1 386 ? 30.382 -12.127 -28.821 1 97.55 386 LEU A O 1
ATOM 3057 N N . ASP A 1 387 ? 28.979 -10.453 -29.489 1 96.58 387 ASP A N 1
ATOM 3058 C CA . ASP A 1 387 ? 28.703 -11.087 -30.774 1 96.58 387 ASP A CA 1
ATOM 3059 C C . ASP A 1 387 ? 29.979 -11.23 -31.601 1 96.58 387 ASP A C 1
ATOM 3061 O O . ASP A 1 387 ? 30.216 -12.274 -32.212 1 96.58 387 ASP A O 1
ATOM 3065 N N . GLN A 1 388 ? 30.741 -10.234 -31.613 1 94.14 388 GLN A N 1
ATOM 3066 C CA . GLN A 1 388 ? 32.007 -10.276 -32.337 1 94.14 388 GLN A CA 1
ATOM 3067 C C . GLN A 1 388 ? 32.932 -11.347 -31.766 1 94.14 388 GLN A C 1
ATOM 3069 O O . GLN A 1 388 ? 33.552 -12.104 -32.517 1 94.14 388 GLN A O 1
ATOM 3074 N N . GLN A 1 389 ? 32.988 -11.374 -30.536 1 94.19 389 GLN A N 1
ATOM 3075 C CA . GLN A 1 389 ? 33.815 -12.389 -29.89 1 94.19 389 GLN A CA 1
ATOM 3076 C C . GLN A 1 389 ? 33.33 -13.794 -30.235 1 94.19 389 GLN A C 1
ATOM 3078 O O . GLN A 1 389 ? 34.138 -14.701 -30.446 1 94.19 389 GLN A O 1
ATOM 3083 N N . PHE A 1 390 ? 32.069 -13.963 -30.246 1 93.4 390 PHE A N 1
ATOM 3084 C CA . PHE A 1 390 ? 31.462 -15.256 -30.539 1 93.4 390 PHE A CA 1
ATOM 3085 C C . PHE A 1 390 ? 31.745 -15.673 -31.978 1 93.4 390 PHE A C 1
ATOM 3087 O O . PHE A 1 390 ? 32.036 -16.841 -32.245 1 93.4 390 PHE A O 1
ATOM 3094 N N . VAL A 1 391 ? 31.684 -14.745 -32.85 1 91.31 391 VAL A N 1
ATOM 3095 C CA . VAL A 1 391 ? 31.973 -15.01 -34.255 1 91.31 391 VAL A CA 1
ATOM 3096 C C . VAL A 1 391 ? 33.442 -15.396 -34.417 1 91.31 391 VAL A C 1
ATOM 3098 O O . VAL A 1 391 ? 33.772 -16.293 -35.196 1 91.31 391 VAL A O 1
ATOM 3101 N N . ASP A 1 392 ? 34.244 -14.732 -33.703 1 91.23 392 ASP A N 1
ATOM 3102 C CA . ASP A 1 392 ? 35.678 -14.992 -33.788 1 91.23 392 ASP A CA 1
ATOM 3103 C C . ASP A 1 392 ? 36.009 -16.404 -33.311 1 91.23 392 ASP A C 1
ATOM 3105 O O . ASP A 1 392 ? 36.94 -17.034 -33.818 1 91.23 392 ASP A O 1
ATOM 3109 N N . LEU A 1 393 ? 35.28 -16.834 -32.368 1 88.92 393 LEU A N 1
ATOM 3110 C CA . LEU A 1 393 ? 35.498 -18.173 -31.833 1 88.92 393 LEU A CA 1
ATOM 3111 C C . LEU A 1 393 ? 35.137 -19.236 -32.864 1 88.92 393 LEU A C 1
ATOM 3113 O O . LEU A 1 393 ? 35.577 -20.383 -32.76 1 88.92 393 LEU A O 1
ATOM 3117 N N . GLN A 1 394 ? 34.331 -18.834 -33.816 1 86.79 394 GLN A N 1
ATOM 3118 C CA . GLN A 1 394 ? 33.836 -19.778 -34.813 1 86.79 394 GLN A CA 1
ATOM 3119 C C . GLN A 1 394 ? 34.627 -19.669 -36.113 1 86.79 394 GLN A C 1
ATOM 3121 O O . GLN A 1 394 ? 34.156 -20.096 -37.17 1 86.79 394 GLN A O 1
ATOM 3126 N N . ALA A 1 395 ? 35.671 -19.16 -36.036 1 77.86 395 ALA A N 1
ATOM 3127 C CA . ALA A 1 395 ? 36.468 -18.902 -37.233 1 77.86 395 ALA A CA 1
ATOM 3128 C C . ALA A 1 395 ? 36.572 -20.152 -38.102 1 77.86 395 ALA A C 1
ATOM 3130 O O . ALA A 1 395 ? 36.938 -21.225 -37.617 1 77.86 395 ALA A O 1
ATOM 3131 N N . GLY A 1 396 ? 36.092 -20.13 -39.27 1 70.77 396 GLY A N 1
ATOM 3132 C CA . GLY A 1 396 ? 36.189 -21.215 -40.233 1 70.77 396 GLY A CA 1
ATOM 3133 C C . GLY A 1 396 ? 34.878 -21.95 -40.439 1 70.77 396 GLY A C 1
ATOM 3134 O O . GLY A 1 396 ? 34.773 -22.809 -41.317 1 70.77 396 GLY A O 1
ATOM 3135 N N . SER A 1 397 ? 33.992 -21.553 -39.426 1 75.56 397 SER A N 1
ATOM 3136 C CA . SER A 1 397 ? 32.712 -22.239 -39.571 1 75.56 397 SER A CA 1
ATOM 3137 C C . SER A 1 397 ? 31.939 -21.716 -40.777 1 75.56 397 SER A C 1
ATOM 3139 O O . SER A 1 397 ? 31.939 -20.514 -41.048 1 75.56 397 SER A O 1
ATOM 3141 N N . ALA A 1 398 ? 31.435 -22.528 -41.563 1 70.6 398 ALA A N 1
ATOM 3142 C CA . ALA A 1 398 ? 30.66 -22.2 -42.757 1 70.6 398 ALA A CA 1
ATOM 3143 C C . ALA A 1 398 ? 29.332 -21.546 -42.385 1 70.6 398 ALA A C 1
ATOM 3145 O O . ALA A 1 398 ? 28.79 -20.747 -43.153 1 70.6 398 ALA A O 1
ATOM 3146 N N . HIS A 1 399 ? 28.725 -21.821 -41.248 1 77.08 399 HIS A N 1
ATOM 3147 C CA . HIS A 1 399 ? 27.445 -21.291 -40.79 1 77.08 399 HIS A CA 1
ATOM 3148 C C . HIS A 1 399 ? 27.518 -20.857 -39.33 1 77.08 399 HIS A C 1
ATOM 3150 O O . HIS A 1 399 ? 26.982 -21.533 -38.449 1 77.08 399 HIS A O 1
ATOM 3156 N N . PRO A 1 400 ? 28.076 -19.761 -39.173 1 79.98 400 PRO A N 1
ATOM 3157 C CA . PRO A 1 400 ? 28.268 -19.334 -37.785 1 79.98 400 PRO A CA 1
ATOM 3158 C C . PRO A 1 400 ? 26.979 -18.836 -37.137 1 79.98 400 PRO A C 1
ATOM 3160 O O . PRO A 1 400 ? 26.131 -18.248 -37.813 1 79.98 400 PRO A O 1
ATOM 3163 N N . ALA A 1 401 ? 26.672 -19.263 -35.888 1 86.17 401 ALA A N 1
ATOM 3164 C CA . ALA A 1 401 ? 25.601 -18.685 -35.08 1 86.17 401 ALA A CA 1
ATOM 3165 C C . ALA A 1 401 ? 25.969 -17.283 -34.603 1 86.17 401 ALA A C 1
ATOM 3167 O O . ALA A 1 401 ? 27.151 -16.944 -34.507 1 86.17 401 ALA A O 1
ATOM 3168 N N . ARG A 1 402 ? 24.991 -16.453 -34.5 1 91.85 402 ARG A N 1
ATOM 3169 C CA . ARG A 1 402 ? 25.201 -15.07 -34.086 1 91.85 402 ARG A CA 1
ATOM 3170 C C . ARG A 1 402 ? 24.262 -14.691 -32.945 1 91.85 402 ARG A C 1
ATOM 3172 O O . ARG A 1 402 ? 23.155 -15.224 -32.842 1 91.85 402 ARG A O 1
ATOM 3179 N N . LEU A 1 403 ? 24.756 -13.87 -32.127 1 95.57 403 LEU A N 1
ATOM 3180 C CA . LEU A 1 403 ? 23.877 -13.281 -31.123 1 95.57 403 LEU A CA 1
ATOM 3181 C C . LEU A 1 403 ? 22.925 -12.273 -31.759 1 95.57 403 LEU A C 1
ATOM 3183 O O . LEU A 1 403 ? 21.804 -12.084 -31.281 1 95.57 403 LEU A O 1
ATOM 3187 N N . ILE A 1 404 ? 23.381 -11.62 -32.725 1 96.11 404 ILE A N 1
ATOM 3188 C CA . ILE A 1 404 ? 22.573 -10.702 -33.521 1 96.11 404 ILE A CA 1
ATOM 3189 C C . ILE A 1 404 ? 22.466 -11.218 -34.954 1 96.11 404 ILE A C 1
ATOM 3191 O O . ILE A 1 404 ? 23.468 -11.297 -35.669 1 96.11 404 ILE A O 1
ATOM 3195 N N . SER A 1 405 ? 21.351 -11.65 -35.335 1 91.81 405 SER A N 1
ATOM 3196 C CA . SER A 1 405 ? 21.081 -12.122 -36.689 1 91.81 405 SER A CA 1
ATOM 3197 C C . SER A 1 405 ? 20.079 -11.219 -37.401 1 91.81 405 SER A C 1
ATOM 3199 O O . SER A 1 405 ? 18.909 -11.159 -37.018 1 91.81 405 SER A O 1
ATOM 3201 N N . GLY A 1 406 ? 20.581 -10.605 -38.443 1 90.24 406 GLY A N 1
ATOM 3202 C CA . GLY A 1 406 ? 19.72 -9.608 -39.059 1 90.24 406 GLY A CA 1
ATOM 3203 C C . GLY A 1 406 ? 19.414 -8.437 -38.145 1 90.24 406 GLY A C 1
ATOM 3204 O O . GLY A 1 406 ? 20.328 -7.765 -37.662 1 90.24 406 GLY A O 1
ATOM 3205 N N . ASP A 1 407 ? 18.144 -8.303 -37.836 1 93.87 407 ASP A N 1
ATOM 3206 C CA . ASP A 1 407 ? 17.736 -7.197 -36.975 1 93.87 407 ASP A CA 1
ATOM 3207 C C . ASP A 1 407 ? 17.22 -7.708 -35.632 1 93.87 407 ASP A C 1
ATOM 3209 O O . ASP A 1 407 ? 16.403 -7.05 -34.984 1 93.87 407 ASP A O 1
ATOM 3213 N N . GLN A 1 408 ? 17.675 -8.983 -35.313 1 95.06 408 GLN A N 1
ATOM 3214 C CA . GLN A 1 408 ? 17.156 -9.582 -34.088 1 95.06 408 GLN A CA 1
ATOM 3215 C C . GLN A 1 408 ? 18.288 -9.964 -33.139 1 95.06 408 GLN A C 1
ATOM 3217 O O . GLN A 1 408 ? 19.319 -10.485 -33.572 1 95.06 408 GLN A O 1
ATOM 3222 N N . VAL A 1 409 ? 18.137 -9.631 -31.959 1 96.04 409 VAL A N 1
ATOM 3223 C CA . VAL A 1 409 ? 19.001 -10.134 -30.896 1 96.04 409 VAL A CA 1
ATOM 3224 C C . VAL A 1 409 ? 18.454 -11.458 -30.368 1 96.04 409 VAL A C 1
ATOM 3226 O O . VAL A 1 409 ? 17.322 -11.519 -29.882 1 96.04 409 VAL A O 1
ATOM 3229 N N . ASN A 1 410 ? 19.195 -12.494 -30.401 1 95.07 410 ASN A N 1
ATOM 3230 C CA . ASN A 1 410 ? 18.781 -13.824 -29.969 1 95.07 410 ASN A CA 1
ATOM 3231 C C . ASN A 1 410 ? 19.076 -14.05 -28.489 1 95.07 410 ASN A C 1
ATOM 3233 O O . ASN A 1 410 ? 20.18 -14.46 -28.127 1 95.07 410 ASN A O 1
ATOM 3237 N N . MET A 1 411 ? 18.056 -14.029 -27.727 1 95.67 411 MET A N 1
ATOM 3238 C CA . MET A 1 411 ? 18.23 -14.008 -26.277 1 95.67 411 MET A CA 1
ATOM 3239 C C . MET A 1 411 ? 18.674 -15.374 -25.763 1 95.67 411 MET A C 1
ATOM 3241 O O . MET A 1 411 ? 19.386 -15.463 -24.761 1 95.67 411 MET A O 1
ATOM 3245 N N . GLY A 1 412 ? 18.197 -16.481 -26.389 1 94.54 412 GLY A N 1
ATOM 3246 C CA . GLY A 1 412 ? 18.676 -17.799 -26.004 1 94.54 412 GLY A CA 1
ATOM 3247 C C . GLY A 1 412 ? 20.175 -17.962 -26.171 1 94.54 412 GLY A C 1
ATOM 3248 O O . GLY A 1 412 ? 20.854 -18.461 -25.271 1 94.54 412 GLY A O 1
ATOM 3249 N N . ASP A 1 413 ? 20.686 -17.52 -27.29 1 94.43 413 ASP A N 1
ATOM 3250 C CA . ASP A 1 413 ? 22.12 -17.567 -27.559 1 94.43 413 ASP A CA 1
ATOM 3251 C C . ASP A 1 413 ? 22.89 -16.669 -26.594 1 94.43 413 ASP A C 1
ATOM 3253 O O . ASP A 1 413 ? 24.003 -17.002 -26.182 1 94.43 413 ASP A O 1
ATOM 3257 N N . LEU A 1 414 ? 22.247 -15.58 -26.369 1 96.64 414 LEU A N 1
ATOM 3258 C CA . LEU A 1 414 ? 22.867 -14.656 -25.425 1 96.64 414 LEU A CA 1
ATOM 3259 C C . LEU A 1 414 ? 23.013 -15.3 -24.05 1 96.64 414 LEU A C 1
ATOM 3261 O O . LEU A 1 414 ? 24.068 -15.195 -23.42 1 96.64 414 LEU A O 1
ATOM 3265 N N . ALA A 1 415 ? 21.942 -15.947 -23.595 1 96.79 415 ALA A N 1
ATOM 3266 C CA . ALA A 1 415 ? 21.98 -16.637 -22.309 1 96.79 415 ALA A CA 1
ATOM 3267 C C . ALA A 1 415 ? 23.052 -17.724 -22.3 1 96.79 415 ALA A C 1
ATOM 3269 O O . ALA A 1 415 ? 23.793 -17.864 -21.325 1 96.79 415 ALA A O 1
ATOM 3270 N N . PHE A 1 416 ? 23.168 -18.437 -23.328 1 95.86 416 PHE A N 1
ATOM 3271 C CA . PHE A 1 416 ? 24.164 -19.497 -23.438 1 95.86 416 PHE A CA 1
ATOM 3272 C C . PHE A 1 416 ? 25.574 -18.921 -23.399 1 95.86 416 PHE A C 1
ATOM 3274 O O . PHE A 1 416 ? 26.425 -19.399 -22.647 1 95.86 416 PHE A O 1
ATOM 3281 N N . THR A 1 417 ? 25.799 -17.912 -24.166 1 96.02 417 THR A N 1
ATOM 3282 C CA . THR A 1 417 ? 27.123 -17.324 -24.331 1 96.02 417 THR A CA 1
ATOM 3283 C C . THR A 1 417 ? 27.63 -16.753 -23.009 1 96.02 417 THR A C 1
ATOM 3285 O O . THR A 1 417 ? 28.832 -16.779 -22.736 1 96.02 417 THR A O 1
ATOM 3288 N N . THR A 1 418 ? 26.733 -16.339 -22.229 1 97.45 418 THR A N 1
ATOM 3289 C CA . THR A 1 418 ? 27.133 -15.689 -20.986 1 97.45 418 THR A CA 1
ATOM 3290 C C . THR A 1 418 ? 27.04 -16.66 -19.813 1 97.45 418 THR A C 1
ATOM 3292 O O . THR A 1 418 ? 27.058 -16.244 -18.652 1 97.45 418 THR A O 1
ATOM 3295 N N . SER A 1 419 ? 26.896 -17.958 -20.018 1 97.76 419 SER A N 1
ATOM 3296 C CA . SER A 1 419 ? 26.75 -18.939 -18.948 1 97.76 419 SER A CA 1
ATOM 3297 C C . SER A 1 419 ? 27.844 -20 -19.017 1 97.76 419 SER A C 1
ATOM 3299 O O . SER A 1 419 ? 28.263 -20.396 -20.107 1 97.76 419 SER A O 1
ATOM 3301 N N . HIS A 1 420 ? 28.266 -20.47 -17.89 1 97.69 420 HIS A N 1
ATOM 3302 C CA . HIS A 1 420 ? 29.288 -21.511 -17.847 1 97.69 420 HIS A CA 1
ATOM 3303 C C . HIS A 1 420 ? 28.665 -22.899 -17.953 1 97.69 420 HIS A C 1
ATOM 3305 O O . HIS A 1 420 ? 29.352 -23.868 -18.283 1 97.69 420 HIS A O 1
ATOM 3311 N N . ARG A 1 421 ? 27.382 -22.971 -17.581 1 97.72 421 ARG A N 1
ATOM 3312 C CA . ARG A 1 421 ? 26.608 -24.204 -17.68 1 97.72 421 ARG A CA 1
ATOM 3313 C C . ARG A 1 421 ? 25.2 -23.927 -18.197 1 97.72 421 ARG A C 1
ATOM 3315 O O . ARG A 1 421 ? 24.589 -22.918 -17.839 1 97.72 421 ARG A O 1
ATOM 3322 N N . VAL A 1 422 ? 24.695 -24.793 -19.014 1 97.08 422 VAL A N 1
ATOM 3323 C CA . VAL A 1 422 ? 23.334 -24.761 -19.54 1 97.08 422 VAL A CA 1
ATOM 3324 C C . VAL A 1 422 ? 22.681 -26.131 -19.368 1 97.08 422 VAL A C 1
ATOM 3326 O O . VAL A 1 422 ? 23.318 -27.162 -19.599 1 97.08 422 VAL A O 1
ATOM 3329 N N . ASN A 1 423 ? 21.5 -26.165 -18.873 1 95.51 423 ASN A N 1
ATOM 3330 C CA . ASN A 1 423 ? 20.921 -27.493 -18.703 1 95.51 423 ASN A CA 1
ATOM 3331 C C . ASN A 1 423 ? 19.553 -27.599 -19.372 1 95.51 423 ASN A C 1
ATOM 3333 O O . ASN A 1 423 ? 18.787 -26.633 -19.384 1 95.51 423 ASN A O 1
ATOM 3337 N N . GLY A 1 424 ? 19.246 -28.774 -19.921 1 94.2 424 GLY A N 1
ATOM 3338 C CA . GLY A 1 424 ? 17.888 -29.18 -20.245 1 94.2 424 GLY A CA 1
ATOM 3339 C C . GLY A 1 424 ? 17.136 -29.751 -19.058 1 94.2 424 GLY A C 1
ATOM 3340 O O . GLY A 1 424 ? 17.714 -29.946 -17.986 1 94.2 424 GLY A O 1
ATOM 3341 N N . VAL A 1 425 ? 15.884 -30.032 -19.277 1 93.84 425 VAL A N 1
ATOM 3342 C CA . VAL A 1 425 ? 15.083 -30.309 -18.089 1 93.84 425 VAL A CA 1
ATOM 3343 C C . VAL A 1 425 ? 14.499 -31.717 -18.177 1 93.84 425 VAL A C 1
ATOM 3345 O O . VAL A 1 425 ? 13.642 -32.092 -17.373 1 93.84 425 VAL A O 1
ATOM 3348 N N . SER A 1 426 ? 14.814 -32.521 -19.11 1 91.82 426 SER A N 1
ATOM 3349 C CA . SER A 1 426 ? 14.653 -33.964 -19.259 1 91.82 426 SER A CA 1
ATOM 3350 C C . SER A 1 426 ? 15.707 -34.545 -20.195 1 91.82 426 SER A C 1
ATOM 3352 O O . SER A 1 426 ? 16.375 -33.805 -20.921 1 91.82 426 SER A O 1
ATOM 3354 N N . ALA A 1 427 ? 15.867 -35.796 -20.16 1 89.63 427 ALA A N 1
ATOM 3355 C CA . ALA A 1 427 ? 16.889 -36.414 -21 1 89.63 427 ALA A CA 1
ATOM 3356 C C . ALA A 1 427 ? 16.612 -36.159 -22.478 1 89.63 427 ALA A C 1
ATOM 3358 O O . ALA A 1 427 ? 17.504 -35.741 -23.22 1 89.63 427 ALA A O 1
ATOM 3359 N N . LEU A 1 428 ? 15.432 -36.406 -22.849 1 87.42 428 LEU A N 1
ATOM 3360 C CA . LEU A 1 428 ? 15.046 -36.179 -24.237 1 87.42 428 LEU A CA 1
ATOM 3361 C C . LEU A 1 428 ? 15.192 -34.707 -24.608 1 87.42 428 LEU A C 1
ATOM 3363 O O . LEU A 1 428 ? 15.731 -34.38 -25.668 1 87.42 428 LEU A O 1
ATOM 3367 N N . HIS A 1 429 ? 14.715 -33.863 -23.828 1 89.42 429 HIS A N 1
ATOM 3368 C CA . HIS A 1 429 ? 14.811 -32.427 -24.066 1 89.42 429 HIS A CA 1
ATOM 3369 C C . HIS A 1 429 ? 16.266 -31.985 -24.183 1 89.42 429 HIS A C 1
ATOM 3371 O O . HIS A 1 429 ? 16.596 -31.141 -25.019 1 89.42 429 HIS A O 1
ATOM 3377 N N . THR A 1 430 ? 17.136 -32.48 -23.331 1 93.16 430 THR A N 1
ATOM 3378 C CA . THR A 1 430 ? 18.549 -32.121 -23.33 1 93.16 430 THR A CA 1
ATOM 3379 C C . THR A 1 430 ? 19.202 -32.488 -24.659 1 93.16 430 THR A C 1
ATOM 3381 O O . THR A 1 430 ? 19.973 -31.703 -25.216 1 93.16 430 THR A O 1
ATOM 3384 N N . GLU A 1 431 ? 18.865 -33.616 -25.078 1 90.98 431 GLU A N 1
ATOM 3385 C CA . GLU A 1 431 ? 19.421 -34.05 -26.356 1 90.98 431 GLU A CA 1
ATOM 3386 C C . GLU A 1 431 ? 18.962 -33.145 -27.495 1 90.98 431 GLU A C 1
ATOM 3388 O O . GLU A 1 431 ? 19.746 -32.812 -28.386 1 90.98 431 GLU A O 1
ATOM 3393 N N . LEU A 1 432 ? 17.778 -32.798 -27.439 1 88.18 432 LEU A N 1
ATOM 3394 C CA . LEU A 1 432 ? 17.239 -31.93 -28.481 1 88.18 432 LEU A CA 1
ATOM 3395 C C . LEU A 1 432 ? 17.84 -30.532 -28.389 1 88.18 432 LEU A C 1
ATOM 3397 O O . LEU A 1 432 ? 18.032 -29.866 -29.409 1 88.18 432 LEU A O 1
ATOM 3401 N N . VAL A 1 433 ? 18.092 -30.087 -27.175 1 92.01 433 VAL A N 1
ATOM 3402 C CA . VAL A 1 433 ? 18.748 -28.798 -26.979 1 92.01 433 VAL A CA 1
ATOM 3403 C C . VAL A 1 433 ? 20.136 -28.822 -27.614 1 92.01 433 VAL A C 1
ATOM 3405 O O . VAL A 1 433 ? 20.543 -27.86 -28.269 1 92.01 433 VAL A O 1
ATOM 3408 N N . LYS A 1 434 ? 20.867 -29.867 -27.485 1 93.41 434 LYS A N 1
ATOM 3409 C CA . LYS A 1 434 ? 22.216 -30.022 -28.024 1 93.41 434 LYS A CA 1
ATOM 3410 C C . LYS A 1 434 ? 22.197 -30.064 -29.549 1 93.41 434 LYS A C 1
ATOM 3412 O O . LYS A 1 434 ? 22.999 -29.394 -30.203 1 93.41 434 LYS A O 1
ATOM 3417 N N . THR A 1 435 ? 21.206 -30.718 -30.074 1 89.59 435 THR A N 1
ATOM 3418 C CA . THR A 1 435 ? 21.292 -31.073 -31.486 1 89.59 435 THR A CA 1
ATOM 3419 C C . THR A 1 435 ? 20.503 -30.086 -32.341 1 89.59 435 THR A C 1
ATOM 3421 O O . THR A 1 435 ? 20.834 -29.865 -33.509 1 89.59 435 THR A O 1
ATOM 3424 N N . GLU A 1 436 ? 19.491 -29.551 -31.764 1 86.34 436 GLU A N 1
ATOM 3425 C CA . GLU A 1 436 ? 18.586 -28.767 -32.598 1 86.34 436 GLU A CA 1
ATOM 3426 C C . GLU A 1 436 ? 18.642 -27.286 -32.234 1 86.34 436 GLU A C 1
ATOM 3428 O O . GLU A 1 436 ? 18.608 -26.423 -33.114 1 86.34 436 GLU A O 1
ATOM 3433 N N . LEU A 1 437 ? 18.652 -26.974 -31.064 1 89.87 437 LEU A N 1
ATOM 3434 C CA . LEU A 1 437 ? 18.523 -25.582 -30.648 1 89.87 437 LEU A CA 1
ATOM 3435 C C . LEU A 1 437 ? 19.881 -24.89 -30.636 1 89.87 437 LEU A C 1
ATOM 3437 O O . LEU A 1 437 ? 20.018 -23.773 -31.141 1 89.87 437 LEU A O 1
ATOM 3441 N N . PHE A 1 438 ? 20.879 -25.606 -29.988 1 92.05 438 PHE A N 1
ATOM 3442 C CA . PHE A 1 438 ? 22.192 -24.99 -29.837 1 92.05 438 PHE A CA 1
ATOM 3443 C C . PHE A 1 438 ? 23.283 -25.897 -30.391 1 92.05 438 PHE A C 1
ATOM 3445 O O . PHE A 1 438 ? 24.279 -26.164 -29.715 1 92.05 438 PHE A O 1
ATOM 3452 N N . PRO A 1 439 ? 23.204 -26.266 -31.531 1 91.2 439 PRO A N 1
ATOM 3453 C CA . PRO A 1 439 ? 24.22 -27.176 -32.064 1 91.2 439 PRO A CA 1
ATOM 3454 C C . PRO A 1 439 ? 25.599 -26.529 -32.162 1 91.2 439 PRO A C 1
ATOM 3456 O O . PRO A 1 439 ? 26.612 -27.185 -31.903 1 91.2 439 PRO A O 1
ATOM 3459 N N . VAL A 1 440 ? 25.649 -25.313 -32.527 1 92.28 440 VAL A N 1
ATOM 3460 C CA . VAL A 1 440 ? 26.915 -24.604 -32.679 1 92.28 440 VAL A CA 1
ATOM 3461 C C . VAL A 1 440 ? 27.576 -24.429 -31.314 1 92.28 440 VAL A C 1
ATOM 3463 O O . VAL A 1 440 ? 28.783 -24.637 -31.17 1 92.28 440 VAL A O 1
ATOM 3466 N N . HIS A 1 441 ? 26.784 -24.007 -30.398 1 93.36 441 HIS A N 1
ATOM 3467 C CA . HIS A 1 441 ? 27.298 -23.829 -29.045 1 93.36 441 HIS A CA 1
ATOM 3468 C C . HIS A 1 441 ? 27.843 -25.138 -28.485 1 93.36 441 HIS A C 1
ATOM 3470 O O . HIS A 1 441 ? 28.88 -25.149 -27.817 1 93.36 441 HIS A O 1
ATOM 3476 N N . ASP A 1 442 ? 27.111 -26.205 -28.738 1 93.87 442 ASP A N 1
ATOM 3477 C CA . ASP A 1 442 ? 27.531 -27.51 -28.237 1 93.87 442 ASP A CA 1
ATOM 3478 C C . ASP A 1 442 ? 28.835 -27.957 -28.893 1 93.87 442 ASP A C 1
ATOM 3480 O O . ASP A 1 442 ? 29.675 -28.591 -28.25 1 93.87 442 ASP A O 1
ATOM 3484 N N . ALA A 1 443 ? 28.98 -27.694 -30.149 1 92.56 443 ALA A N 1
ATOM 3485 C CA . ALA A 1 443 ? 30.205 -28.032 -30.868 1 92.56 443 ALA A CA 1
ATOM 3486 C C . ALA A 1 443 ? 31.399 -27.263 -30.309 1 92.56 443 ALA A C 1
ATOM 3488 O O . ALA A 1 443 ? 32.505 -27.802 -30.218 1 92.56 443 ALA A O 1
ATOM 3489 N N . LEU A 1 444 ? 31.139 -26.065 -29.917 1 92.21 444 LEU A N 1
ATOM 3490 C CA . LEU A 1 444 ? 32.188 -25.192 -29.402 1 92.21 444 LEU A CA 1
ATOM 3491 C C . LEU A 1 444 ? 32.503 -25.522 -27.947 1 92.21 444 LEU A C 1
ATOM 3493 O O . LEU A 1 444 ? 33.642 -25.362 -27.502 1 92.21 444 LEU A O 1
ATOM 3497 N N . HIS A 1 445 ? 31.438 -25.953 -27.218 1 92.8 445 HIS A N 1
ATOM 3498 C CA . HIS A 1 445 ? 31.568 -26.236 -25.793 1 92.8 445 HIS A CA 1
ATOM 3499 C C . HIS A 1 445 ? 30.889 -27.552 -25.428 1 92.8 445 HIS A C 1
ATOM 3501 O O . HIS A 1 445 ? 29.894 -27.561 -24.699 1 92.8 445 HIS A O 1
ATOM 3507 N N . PRO A 1 446 ? 31.352 -28.716 -25.743 1 90.71 446 PRO A N 1
ATOM 3508 C CA . PRO A 1 446 ? 30.673 -30.011 -25.647 1 90.71 446 PRO A CA 1
ATOM 3509 C C . PRO A 1 446 ? 30.282 -30.367 -24.215 1 90.71 446 PRO A C 1
ATOM 3511 O O . PRO A 1 446 ? 29.318 -31.106 -24 1 90.71 446 PRO A O 1
ATOM 3514 N N . ASP A 1 447 ? 30.924 -29.884 -23.183 1 91.51 447 ASP A N 1
ATOM 3515 C CA . ASP A 1 447 ? 30.624 -30.311 -21.82 1 91.51 447 ASP A CA 1
ATOM 3516 C C . ASP A 1 447 ? 29.826 -29.245 -21.073 1 91.51 447 ASP A C 1
ATOM 3518 O O . ASP A 1 447 ? 29.573 -29.378 -19.874 1 91.51 447 ASP A O 1
ATOM 3522 N N . ARG A 1 448 ? 29.271 -28.335 -21.814 1 96.21 448 ARG A N 1
ATOM 3523 C CA . ARG A 1 448 ? 28.602 -27.223 -21.147 1 96.21 448 ARG A CA 1
ATOM 3524 C C . ARG A 1 448 ? 27.119 -27.517 -20.946 1 96.21 448 ARG A C 1
ATOM 3526 O O . ARG A 1 448 ? 26.518 -27.067 -19.968 1 96.21 448 ARG A O 1
ATOM 3533 N N . ILE A 1 449 ? 26.458 -28.233 -21.88 1 97.21 449 ILE A N 1
ATOM 3534 C CA . ILE A 1 449 ? 25.047 -28.582 -21.766 1 97.21 449 ILE A CA 1
ATOM 3535 C C . ILE A 1 449 ? 24.896 -29.86 -20.943 1 97.21 449 ILE A C 1
ATOM 3537 O O . ILE A 1 449 ? 25.462 -30.899 -21.291 1 97.21 449 ILE A O 1
ATOM 3541 N N . VAL A 1 450 ? 24.168 -29.796 -19.838 1 96.78 450 VAL A N 1
ATOM 3542 C CA . VAL A 1 450 ? 23.962 -30.943 -18.961 1 96.78 450 VAL A CA 1
ATOM 3543 C C . VAL A 1 450 ? 22.468 -31.217 -18.809 1 96.78 450 VAL A C 1
ATOM 3545 O O . VAL A 1 450 ? 21.636 -30.419 -19.249 1 96.78 450 VAL A O 1
ATOM 3548 N N . ASN A 1 451 ? 22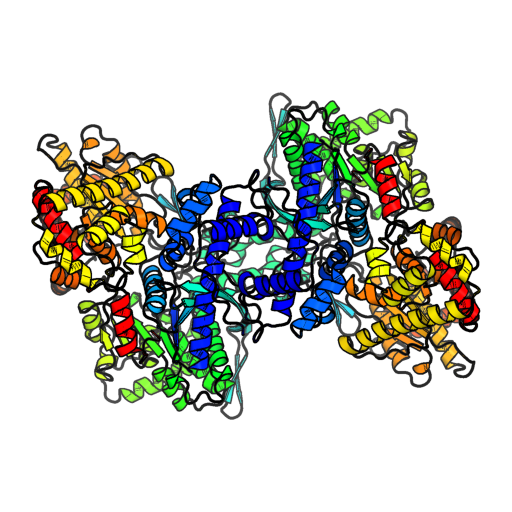.171 -32.367 -18.298 1 94.9 451 ASN A N 1
ATOM 3549 C CA . ASN A 1 451 ? 20.782 -32.751 -18.07 1 94.9 451 ASN A CA 1
ATOM 3550 C C . ASN A 1 451 ? 20.437 -32.751 -16.583 1 94.9 451 ASN A C 1
ATOM 3552 O O . ASN A 1 451 ? 21.115 -33.399 -15.784 1 94.9 451 ASN A O 1
ATOM 3556 N N . ILE A 1 452 ? 19.421 -32.048 -16.22 1 96.33 452 ILE A N 1
ATOM 3557 C CA . ILE A 1 452 ? 18.827 -32.132 -14.89 1 96.33 452 ILE A CA 1
ATOM 3558 C C . ILE A 1 452 ? 17.308 -32.237 -15.009 1 96.33 452 ILE A C 1
ATOM 3560 O O . ILE A 1 452 ? 16.627 -31.237 -15.25 1 96.33 452 ILE A O 1
ATOM 3564 N N . THR A 1 453 ? 16.784 -33.416 -14.803 1 95.66 453 THR A N 1
ATOM 3565 C CA . THR A 1 453 ? 15.344 -33.632 -14.893 1 95.66 453 THR A CA 1
ATOM 3566 C C . THR A 1 453 ? 14.614 -32.876 -13.787 1 95.66 453 THR A C 1
ATOM 3568 O O . THR A 1 453 ? 15.004 -32.945 -12.619 1 95.66 453 THR A O 1
ATOM 3571 N N . ASN A 1 454 ? 13.566 -32.234 -14.154 1 95.67 454 ASN A N 1
ATOM 3572 C CA . ASN A 1 454 ? 12.768 -31.498 -13.179 1 95.67 454 ASN A CA 1
ATOM 3573 C C . ASN A 1 454 ? 12.177 -32.427 -12.123 1 95.67 454 ASN A C 1
ATOM 3575 O O . ASN A 1 454 ? 12.121 -33.642 -12.32 1 95.67 454 ASN A O 1
ATOM 3579 N N . GLY A 1 455 ? 11.803 -31.885 -11.054 1 96.55 455 GLY A N 1
ATOM 3580 C CA . GLY A 1 455 ? 11.105 -32.575 -9.981 1 96.55 455 GLY A CA 1
ATOM 3581 C C . GLY A 1 455 ? 10.076 -31.706 -9.282 1 96.55 455 GLY A C 1
ATOM 3582 O O . GLY A 1 455 ? 10.003 -30.501 -9.53 1 96.55 455 GLY A O 1
ATOM 3583 N N . ILE A 1 456 ? 9.219 -32.354 -8.461 1 97.41 456 ILE A N 1
ATOM 3584 C CA . ILE A 1 456 ? 8.187 -31.636 -7.721 1 97.41 456 ILE A CA 1
ATOM 3585 C C . ILE A 1 456 ? 8.368 -31.872 -6.223 1 97.41 456 ILE A C 1
ATOM 3587 O O . ILE A 1 456 ? 9.005 -32.846 -5.814 1 97.41 456 ILE A O 1
ATOM 3591 N N . THR A 1 457 ? 7.89 -31.033 -5.39 1 97.08 457 THR A N 1
ATOM 3592 C CA . THR A 1 457 ? 8.024 -31.152 -3.943 1 97.08 457 THR A CA 1
ATOM 3593 C C . THR A 1 457 ? 6.955 -32.082 -3.375 1 97.08 457 THR A C 1
ATOM 3595 O O . THR A 1 457 ? 5.76 -31.806 -3.492 1 97.08 457 THR A O 1
ATOM 3598 N N . PRO A 1 458 ? 7.365 -33.138 -2.725 1 96.95 458 PRO A N 1
ATOM 3599 C CA . PRO A 1 458 ? 6.359 -34.066 -2.202 1 96.95 458 PRO A CA 1
ATOM 3600 C C . PRO A 1 458 ? 5.582 -33.488 -1.022 1 96.95 458 PRO A C 1
ATOM 3602 O O . PRO A 1 458 ? 4.463 -33.925 -0.741 1 96.95 458 PRO A O 1
ATOM 3605 N N . ARG A 1 459 ? 6.116 -32.514 -0.312 1 97.66 459 ARG A N 1
ATOM 3606 C CA . ARG A 1 459 ? 5.442 -31.915 0.836 1 97.66 459 ARG A CA 1
ATOM 3607 C C . ARG A 1 459 ? 4.167 -31.196 0.409 1 97.66 459 ARG A C 1
ATOM 3609 O O . ARG A 1 459 ? 3.133 -31.309 1.071 1 97.66 459 ARG A O 1
ATOM 3616 N N . ARG A 1 460 ? 4.238 -30.509 -0.685 1 96.74 460 ARG A N 1
ATOM 3617 C CA . ARG A 1 460 ? 3.06 -29.807 -1.183 1 96.74 460 ARG A CA 1
ATOM 3618 C C . ARG A 1 460 ? 2.125 -30.761 -1.919 1 96.74 460 ARG A C 1
ATOM 3620 O O . ARG A 1 460 ? 0.916 -30.766 -1.675 1 96.74 460 ARG A O 1
ATOM 3627 N N . TRP A 1 461 ? 2.653 -31.569 -2.742 1 98.05 461 TRP A N 1
ATOM 3628 C CA . TRP A 1 461 ? 1.829 -32.238 -3.743 1 98.05 461 TRP A CA 1
ATOM 3629 C C . TRP A 1 461 ? 1.403 -33.621 -3.262 1 98.05 461 TRP A C 1
ATOM 3631 O O . TRP A 1 461 ? 0.654 -34.32 -3.948 1 98.05 461 TRP A O 1
ATOM 3641 N N . LEU A 1 462 ? 1.889 -34.008 -2.071 1 98.19 462 LEU A N 1
ATOM 3642 C CA . LEU A 1 462 ? 1.411 -35.246 -1.464 1 98.19 462 LEU A CA 1
ATOM 3643 C C . LEU A 1 462 ? 1.026 -35.023 -0.006 1 98.19 462 LEU A C 1
ATOM 3645 O O . LEU A 1 462 ? -0.147 -35.143 0.357 1 98.19 462 LEU A O 1
ATOM 3649 N N . LYS A 1 463 ? 1.895 -34.576 0.768 1 97.78 463 LYS A N 1
ATOM 3650 C CA . LYS A 1 463 ? 1.627 -34.416 2.194 1 97.78 463 LYS A CA 1
ATOM 3651 C C . LYS A 1 463 ? 0.506 -33.409 2.433 1 97.78 463 LYS A C 1
ATOM 3653 O O . LYS A 1 463 ? -0.411 -33.667 3.215 1 97.78 463 LYS A O 1
ATOM 3658 N N . LEU A 1 464 ? 0.58 -32.27 1.802 1 97.59 464 LEU A N 1
ATOM 3659 C CA . LEU A 1 464 ? -0.426 -31.226 1.967 1 97.59 464 LEU A CA 1
ATOM 3660 C C . LEU A 1 464 ? -1.656 -31.518 1.114 1 97.59 464 LEU A C 1
ATOM 3662 O O . LEU A 1 464 ? -2.784 -31.475 1.61 1 97.59 464 LEU A O 1
ATOM 3666 N N . ALA A 1 465 ? -1.504 -31.839 -0.13 1 97.85 465 ALA A N 1
ATOM 3667 C CA . ALA A 1 465 ? -2.593 -31.936 -1.099 1 97.85 465 ALA A CA 1
ATOM 3668 C C . ALA A 1 465 ? -3.422 -33.196 -0.869 1 97.85 465 ALA A C 1
ATOM 3670 O O . ALA A 1 465 ? -4.6 -33.246 -1.229 1 97.85 465 ALA A O 1
ATOM 3671 N N . ASN A 1 466 ? -2.81 -34.243 -0.256 1 98.27 466 ASN A N 1
ATOM 3672 C CA . ASN A 1 466 ? -3.463 -35.536 -0.086 1 98.27 466 ASN A CA 1
ATOM 3673 C C . ASN A 1 466 ? -3.159 -36.143 1.28 1 98.27 466 ASN A C 1
ATOM 3675 O O . ASN A 1 466 ? -2.504 -37.183 1.371 1 98.27 466 ASN A O 1
ATOM 3679 N N . PRO A 1 467 ? -3.73 -35.547 2.305 1 96.9 467 PRO A N 1
ATOM 3680 C CA . PRO A 1 467 ? -3.354 -35.951 3.662 1 96.9 467 PRO A CA 1
ATOM 3681 C C . PRO A 1 467 ? -3.713 -37.403 3.966 1 96.9 467 PRO A C 1
ATOM 3683 O O . PRO A 1 467 ? -2.959 -38.1 4.65 1 96.9 467 PRO A O 1
ATOM 368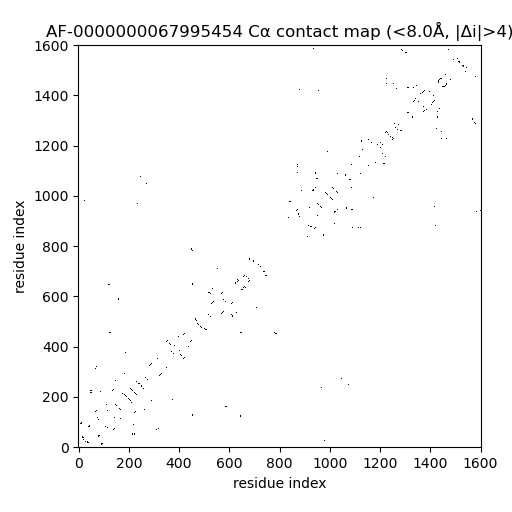6 N N . ALA A 1 468 ? -4.838 -37.925 3.465 1 97.99 468 ALA A N 1
ATOM 3687 C CA . ALA A 1 468 ? -5.244 -39.304 3.725 1 97.99 468 ALA A CA 1
ATOM 3688 C C . ALA A 1 468 ? -4.226 -40.291 3.158 1 97.99 468 ALA A C 1
ATOM 3690 O O . ALA A 1 468 ? -3.854 -41.259 3.825 1 97.99 468 ALA A O 1
ATOM 3691 N N . LEU A 1 469 ? -3.785 -40.038 1.953 1 98.58 469 LEU A N 1
ATOM 3692 C CA . LEU A 1 469 ? -2.788 -40.905 1.335 1 98.58 469 LEU A CA 1
ATOM 3693 C C . LEU A 1 469 ? -1.44 -40.766 2.035 1 98.58 469 LEU A C 1
ATOM 3695 O O . LEU A 1 469 ? -0.744 -41.761 2.253 1 98.58 469 LEU A O 1
ATOM 3699 N N . ALA A 1 470 ? -1.049 -39.59 2.35 1 98.28 470 ALA A N 1
ATOM 3700 C CA . ALA A 1 470 ? 0.21 -39.349 3.05 1 98.28 470 ALA A CA 1
ATOM 3701 C C . ALA A 1 470 ? 0.258 -40.114 4.37 1 98.28 470 ALA A C 1
ATOM 3703 O O . ALA A 1 470 ? 1.286 -40.701 4.717 1 98.28 470 ALA A O 1
ATOM 3704 N N . ASP A 1 471 ? -0.843 -40.091 5.076 1 97.94 471 ASP A N 1
ATOM 3705 C CA . ASP A 1 471 ? -0.925 -40.805 6.346 1 97.94 471 ASP A CA 1
ATOM 3706 C C . ASP A 1 471 ? -0.795 -42.313 6.138 1 97.94 471 ASP A C 1
ATOM 3708 O O . ASP A 1 471 ? -0.101 -42.992 6.897 1 97.94 471 ASP A O 1
ATOM 3712 N N . LEU A 1 472 ? -1.489 -42.797 5.144 1 98.59 472 LEU A N 1
ATOM 3713 C CA . LEU A 1 472 ? -1.411 -44.223 4.845 1 98.59 472 LEU A CA 1
ATOM 3714 C C . LEU A 1 472 ? 0.021 -44.632 4.52 1 98.59 472 LEU A C 1
ATOM 3716 O O . LEU A 1 472 ? 0.49 -45.679 4.973 1 98.59 472 LEU A O 1
ATOM 3720 N N . ILE A 1 473 ? 0.69 -43.821 3.699 1 98.51 473 ILE A N 1
ATOM 3721 C CA . ILE A 1 473 ? 2.075 -44.094 3.331 1 98.51 473 ILE A CA 1
ATOM 3722 C C . ILE A 1 473 ? 2.949 -44.108 4.583 1 98.51 473 ILE A C 1
ATOM 3724 O O . ILE A 1 473 ? 3.733 -45.037 4.79 1 98.51 473 ILE A O 1
ATOM 3728 N N . THR A 1 474 ? 2.791 -43.153 5.396 1 98.26 474 THR A N 1
ATOM 3729 C CA . THR A 1 474 ? 3.591 -43.039 6.61 1 98.26 474 THR A CA 1
ATOM 3730 C C . THR A 1 474 ? 3.341 -44.227 7.535 1 98.26 474 THR A C 1
ATOM 3732 O O . THR A 1 474 ? 4.277 -44.762 8.133 1 98.26 474 THR A O 1
ATOM 3735 N N . GLU A 1 475 ? 2.122 -44.612 7.662 1 98.16 475 GLU A N 1
ATOM 3736 C CA . GLU A 1 475 ? 1.761 -45.753 8.498 1 98.16 475 GLU A CA 1
ATOM 3737 C C . GLU A 1 475 ? 2.366 -47.046 7.959 1 98.16 475 GLU A C 1
ATOM 3739 O O . GLU A 1 475 ? 2.681 -47.958 8.727 1 98.16 475 GLU A O 1
ATOM 3744 N N . THR A 1 476 ? 2.518 -47.088 6.703 1 98.3 476 THR A N 1
ATOM 3745 C CA . THR A 1 476 ? 2.92 -48.326 6.043 1 98.3 476 THR A CA 1
ATOM 3746 C C . THR A 1 476 ? 4.441 -48.441 5.991 1 98.3 476 THR A C 1
ATOM 3748 O O . THR A 1 476 ? 4.999 -49.5 6.29 1 98.3 476 THR A O 1
ATOM 3751 N N . ILE A 1 477 ? 5.1 -47.328 5.625 1 98 477 ILE A N 1
ATOM 3752 C CA . ILE A 1 477 ? 6.534 -47.465 5.393 1 98 477 ILE A CA 1
ATOM 3753 C C . ILE A 1 477 ? 7.299 -46.538 6.334 1 98 477 ILE A C 1
ATOM 3755 O O . ILE A 1 477 ? 8.531 -46.486 6.298 1 98 477 ILE A O 1
ATOM 3759 N N . GLY A 1 478 ? 6.613 -45.8 7.148 1 96.99 478 GLY A N 1
ATOM 3760 C CA . GLY A 1 478 ? 7.257 -44.9 8.092 1 96.99 478 GLY A CA 1
ATOM 3761 C C . GLY A 1 478 ? 7.512 -43.518 7.52 1 96.99 478 GLY A C 1
ATOM 3762 O O . GLY A 1 478 ? 7.327 -43.292 6.322 1 96.99 478 GLY A O 1
ATOM 3763 N N . GLU A 1 479 ? 7.982 -42.63 8.387 1 95.2 479 GLU A N 1
ATOM 3764 C CA . GLU A 1 479 ? 8.32 -41.262 8.005 1 95.2 479 GLU A CA 1
ATOM 3765 C C . GLU A 1 479 ? 9.64 -41.212 7.24 1 95.2 479 GLU A C 1
ATOM 3767 O O . GLU A 1 479 ? 10.322 -42.23 7.102 1 95.2 479 GLU A O 1
ATOM 3772 N N . GLY A 1 480 ? 9.922 -40.058 6.712 1 96.21 480 GLY A N 1
ATOM 3773 C CA . GLY A 1 480 ? 11.193 -39.863 6.033 1 96.21 480 GLY A CA 1
ATOM 3774 C C . GLY A 1 480 ? 11.046 -39.672 4.535 1 96.21 480 GLY A C 1
ATOM 3775 O O . GLY A 1 480 ? 11.905 -39.063 3.894 1 96.21 480 GLY A O 1
ATOM 3776 N N . TRP A 1 481 ? 9.983 -40.189 3.971 1 97.72 481 TRP A N 1
ATOM 3777 C CA . TRP A 1 481 ? 9.773 -40.069 2.532 1 97.72 481 TRP A CA 1
ATOM 3778 C C . TRP A 1 481 ? 9.616 -38.607 2.125 1 97.72 481 TRP A C 1
ATOM 3780 O O . TRP A 1 481 ? 9.822 -38.255 0.961 1 97.72 481 TRP A O 1
ATOM 3790 N N . GLU A 1 482 ? 9.308 -37.71 3.101 1 97.16 482 GLU A N 1
ATOM 3791 C CA . GLU A 1 482 ? 9.097 -36.29 2.833 1 97.16 482 GLU A CA 1
ATOM 3792 C C . GLU A 1 482 ? 10.382 -35.624 2.349 1 97.16 482 GLU A C 1
ATOM 3794 O O . GLU A 1 482 ? 10.336 -34.655 1.588 1 97.16 482 GLU A O 1
ATOM 3799 N N . THR A 1 483 ? 11.54 -36.159 2.747 1 97.02 483 THR A N 1
ATOM 3800 C CA . THR A 1 483 ? 12.821 -35.573 2.368 1 97.02 483 THR A CA 1
ATOM 3801 C C . THR A 1 483 ? 13.637 -36.551 1.528 1 97.02 483 THR A C 1
ATOM 3803 O O . THR A 1 483 ? 14.71 -36.205 1.03 1 97.02 483 THR A O 1
ATOM 3806 N N . ASP A 1 484 ? 13.182 -37.751 1.469 1 97.57 484 ASP A N 1
ATOM 3807 C CA . ASP A 1 484 ? 13.755 -38.78 0.608 1 97.57 484 ASP A CA 1
ATOM 3808 C C . ASP A 1 484 ? 12.661 -39.569 -0.107 1 97.57 484 ASP A C 1
ATOM 3810 O O . ASP A 1 484 ? 12.261 -40.642 0.351 1 97.57 484 ASP A O 1
ATOM 3814 N N . LEU A 1 485 ? 12.351 -39.122 -1.235 1 98.04 485 LEU A N 1
ATOM 3815 C CA . LEU A 1 485 ? 11.178 -39.65 -1.923 1 98.04 485 LEU A CA 1
ATOM 3816 C C . LEU A 1 485 ? 11.436 -41.064 -2.432 1 98.04 485 LEU A C 1
ATOM 3818 O O . LEU A 1 485 ? 10.495 -41.806 -2.722 1 98.04 485 LEU A O 1
ATOM 3822 N N . GLU A 1 486 ? 12.648 -41.497 -2.514 1 97.53 486 GLU A N 1
ATOM 3823 C CA . GLU A 1 486 ? 12.972 -42.853 -2.947 1 97.53 486 GLU A CA 1
ATOM 3824 C C . GLU A 1 486 ? 12.455 -43.889 -1.953 1 97.53 486 GLU A C 1
ATOM 3826 O O . GLU A 1 486 ? 12.288 -45.06 -2.299 1 97.53 486 GLU A O 1
ATOM 3831 N N . ARG A 1 487 ? 12.183 -43.436 -0.8 1 97.96 487 ARG A N 1
ATOM 3832 C CA . ARG A 1 487 ? 11.661 -44.341 0.218 1 97.96 487 ARG A CA 1
ATOM 3833 C C . ARG A 1 487 ? 10.29 -44.879 -0.179 1 97.96 487 ARG A C 1
ATOM 3835 O O . ARG A 1 487 ? 9.855 -45.916 0.325 1 97.96 487 ARG A O 1
ATOM 3842 N N . LEU A 1 488 ? 9.641 -44.236 -1.072 1 98.49 488 LEU A N 1
ATOM 3843 C CA . LEU A 1 488 ? 8.332 -44.693 -1.528 1 98.49 488 LEU A CA 1
ATOM 3844 C C . LEU A 1 488 ? 8.429 -46.079 -2.155 1 98.49 488 LEU A C 1
ATOM 3846 O O . LEU A 1 488 ? 7.426 -46.79 -2.257 1 98.49 488 LEU A O 1
ATOM 3850 N N . ARG A 1 489 ? 9.601 -46.457 -2.624 1 98.09 489 ARG A N 1
ATOM 3851 C CA . ARG A 1 489 ? 9.804 -47.778 -3.211 1 98.09 489 ARG A CA 1
ATOM 3852 C C . ARG A 1 489 ? 9.365 -48.878 -2.251 1 98.09 489 ARG A C 1
ATOM 3854 O O . ARG A 1 489 ? 8.971 -49.964 -2.681 1 98.09 489 ARG A O 1
ATOM 3861 N N . GLY A 1 490 ? 9.345 -48.55 -0.989 1 98.21 490 GLY A N 1
ATOM 3862 C CA . GLY A 1 490 ? 8.894 -49.494 0.021 1 98.21 490 GLY A CA 1
ATOM 3863 C C . GLY A 1 490 ? 7.448 -49.915 -0.159 1 98.21 490 GLY A C 1
ATOM 3864 O O . GLY A 1 490 ? 7.041 -50.978 0.316 1 98.21 490 GLY A O 1
ATOM 3865 N N . LEU A 1 491 ? 6.705 -49.211 -0.829 1 98.51 491 LEU A N 1
ATOM 3866 C CA . LEU A 1 491 ? 5.296 -49.517 -1.048 1 98.51 491 LEU A CA 1
ATOM 3867 C C . LEU A 1 491 ? 5.137 -50.706 -1.989 1 98.51 491 LEU A C 1
ATOM 3869 O O . LEU A 1 491 ? 4.067 -51.316 -2.052 1 98.51 491 LEU A O 1
ATOM 3873 N N . GLU A 1 492 ? 6.159 -51.025 -2.806 1 98.13 492 GLU A N 1
ATOM 3874 C CA . GLU A 1 492 ? 6.09 -52.137 -3.75 1 98.13 492 GLU A CA 1
ATOM 3875 C C . GLU A 1 492 ? 5.773 -53.448 -3.036 1 98.13 492 GLU A C 1
ATOM 3877 O O . GLU A 1 492 ? 5.098 -54.316 -3.592 1 98.13 492 GLU A O 1
ATOM 3882 N N . ALA A 1 493 ? 6.173 -53.547 -1.832 1 98.02 493 ALA A N 1
ATOM 3883 C CA . ALA A 1 493 ? 5.962 -54.761 -1.049 1 98.02 493 ALA A CA 1
ATOM 3884 C C . ALA A 1 493 ? 4.481 -54.963 -0.739 1 98.02 493 ALA A C 1
ATOM 3886 O O . ALA A 1 493 ? 4.058 -56.068 -0.391 1 98.02 493 ALA A O 1
ATOM 3887 N N . TYR A 1 494 ? 3.742 -53.943 -0.887 1 98.02 494 TYR A N 1
ATOM 3888 C CA . TYR A 1 494 ? 2.337 -53.999 -0.503 1 98.02 494 TYR A CA 1
ATOM 3889 C C . TYR A 1 494 ? 1.433 -53.928 -1.727 1 98.02 494 TYR A C 1
ATOM 3891 O O . TYR A 1 494 ? 0.207 -53.894 -1.601 1 98.02 494 TYR A O 1
ATOM 3899 N N . ALA A 1 495 ? 1.998 -53.962 -2.917 1 96.94 495 ALA A N 1
ATOM 3900 C CA . ALA A 1 495 ? 1.252 -53.758 -4.156 1 96.94 495 ALA A CA 1
ATOM 3901 C C . ALA A 1 495 ? 0.294 -54.917 -4.416 1 96.94 495 ALA A C 1
ATOM 3903 O O . ALA A 1 495 ? -0.635 -54.796 -5.219 1 96.94 495 ALA A O 1
ATOM 3904 N N . ASP A 1 496 ? 0.516 -56.064 -3.721 1 96.58 496 ASP A N 1
ATOM 3905 C CA . ASP A 1 496 ? -0.359 -57.22 -3.896 1 96.58 496 ASP A CA 1
ATOM 3906 C C . ASP A 1 496 ? -1.103 -57.546 -2.603 1 96.58 496 ASP A C 1
ATOM 3908 O O . ASP A 1 496 ? -1.79 -58.566 -2.517 1 96.58 496 ASP A O 1
ATOM 3912 N N . ASP A 1 497 ? -0.984 -56.727 -1.626 1 97.75 497 ASP A N 1
ATOM 3913 C CA . ASP A 1 497 ? -1.682 -56.915 -0.357 1 97.75 497 ASP A CA 1
ATOM 3914 C C . ASP A 1 497 ? -3.115 -56.394 -0.437 1 97.75 497 ASP A C 1
ATOM 3916 O O . ASP A 1 497 ? -3.337 -55.185 -0.536 1 97.75 497 ASP A O 1
ATOM 3920 N N . PRO A 1 498 ? -4.019 -57.266 -0.326 1 96.81 498 PRO A N 1
ATOM 3921 C CA . PRO A 1 498 ? -5.412 -56.851 -0.502 1 96.81 498 PRO A CA 1
ATOM 3922 C C . PRO A 1 498 ? -5.852 -55.808 0.523 1 96.81 498 PRO A C 1
ATOM 3924 O O . PRO A 1 498 ? -6.596 -54.883 0.188 1 96.81 498 PRO A O 1
ATOM 3927 N N . ALA A 1 499 ? -5.389 -55.969 1.736 1 97.43 499 ALA A N 1
ATOM 3928 C CA . ALA A 1 499 ? -5.774 -55.02 2.777 1 97.43 499 ALA A CA 1
ATOM 3929 C C . ALA A 1 499 ? -5.227 -53.627 2.479 1 97.43 499 ALA A C 1
ATOM 3931 O O . ALA A 1 499 ? -5.911 -52.625 2.699 1 97.43 499 ALA A O 1
ATOM 3932 N N . PHE A 1 500 ? -4.02 -53.6 2.055 1 97.76 500 PHE A N 1
ATOM 3933 C CA . PHE A 1 500 ? -3.418 -52.321 1.697 1 97.76 500 PHE A CA 1
ATOM 3934 C C . PHE A 1 500 ? -4.131 -51.704 0.499 1 97.76 500 PHE A C 1
ATOM 3936 O O . PHE A 1 500 ? -4.393 -50.5 0.479 1 97.76 500 PHE A O 1
ATOM 3943 N N . LEU A 1 501 ? -4.403 -52.465 -0.489 1 97.83 501 LEU A N 1
ATOM 3944 C CA . LEU A 1 501 ? -5.06 -51.973 -1.696 1 97.83 501 LEU A CA 1
ATOM 3945 C C . LEU A 1 501 ? -6.45 -51.433 -1.376 1 97.83 501 LEU A C 1
ATOM 3947 O O . LEU A 1 501 ? -6.892 -50.451 -1.976 1 97.83 501 LEU A O 1
ATOM 3951 N N . ASP A 1 502 ? -7.149 -52.082 -0.454 1 97.49 502 ASP A N 1
ATOM 3952 C CA . ASP A 1 502 ? -8.449 -51.582 -0.017 1 97.49 502 ASP A CA 1
ATOM 3953 C C . ASP A 1 502 ? -8.314 -50.222 0.663 1 97.49 502 ASP A C 1
ATOM 3955 O O . ASP A 1 502 ? -9.103 -49.311 0.404 1 97.49 502 ASP A O 1
ATOM 3959 N N . ALA A 1 503 ? -7.332 -50.132 1.534 1 98.19 503 ALA A N 1
ATOM 3960 C CA . ALA A 1 503 ? -7.075 -48.866 2.217 1 98.19 503 ALA A CA 1
ATOM 3961 C C . ALA A 1 503 ? -6.704 -47.771 1.221 1 98.19 503 ALA A C 1
ATOM 3963 O O . ALA A 1 503 ? -7.146 -46.627 1.353 1 98.19 503 ALA A O 1
ATOM 3964 N N . PHE A 1 504 ? -5.905 -48.172 0.278 1 98.11 504 PHE A N 1
ATOM 3965 C CA . PHE A 1 504 ? -5.512 -47.239 -0.771 1 98.11 504 PHE A CA 1
ATOM 3966 C C . PHE A 1 504 ? -6.73 -46.756 -1.55 1 98.11 504 PHE A C 1
ATOM 3968 O O . PHE A 1 504 ? -6.873 -45.559 -1.809 1 98.11 504 PHE A O 1
ATOM 3975 N N . GLY A 1 505 ? -7.557 -47.622 -1.938 1 97.5 505 GLY A N 1
ATOM 3976 C CA . GLY A 1 505 ? -8.784 -47.264 -2.631 1 97.5 505 GLY A CA 1
ATOM 3977 C C . GLY A 1 505 ? -9.642 -46.282 -1.857 1 97.5 505 GLY A C 1
ATOM 3978 O O . GLY A 1 505 ? -10.275 -45.404 -2.446 1 97.5 505 GLY A O 1
ATOM 3979 N N . GLN A 1 506 ? -9.664 -46.429 -0.559 1 97.61 506 GLN A N 1
ATOM 3980 C CA . GLN A 1 506 ? -10.437 -45.532 0.293 1 97.61 506 GLN A CA 1
ATOM 3981 C C . GLN A 1 506 ? -9.859 -44.12 0.272 1 97.61 506 GLN A C 1
ATOM 3983 O O . GLN A 1 506 ? -10.602 -43.138 0.326 1 97.61 506 GLN A O 1
ATOM 3988 N N . THR A 1 507 ? -8.526 -43.984 0.283 1 98.18 507 THR A N 1
ATOM 3989 C CA . THR A 1 507 ? -7.918 -42.661 0.205 1 98.18 507 THR A CA 1
ATOM 3990 C C . THR A 1 507 ? -8.259 -41.986 -1.12 1 98.18 507 THR A C 1
ATOM 3992 O O . THR A 1 507 ? -8.462 -40.771 -1.17 1 98.18 507 THR A O 1
ATOM 3995 N N . LYS A 1 508 ? -8.292 -42.789 -2.206 1 97.79 508 LYS A N 1
ATOM 3996 C CA . LYS A 1 508 ? -8.665 -42.256 -3.513 1 97.79 508 LYS A CA 1
ATOM 3997 C C . LYS A 1 508 ? -10.103 -41.743 -3.508 1 97.79 508 LYS A C 1
ATOM 3999 O O . LYS A 1 508 ? -10.385 -40.666 -4.036 1 97.79 508 LYS A O 1
ATOM 4004 N N . MET A 1 509 ? -10.967 -42.458 -2.898 1 97.53 509 MET A N 1
ATOM 4005 C CA . MET A 1 509 ? -12.37 -42.061 -2.804 1 97.53 509 MET A CA 1
ATOM 4006 C C . MET A 1 509 ? -12.522 -40.793 -1.971 1 97.53 509 MET A C 1
ATOM 4008 O O . MET A 1 509 ? -13.337 -39.927 -2.294 1 97.53 509 MET A O 1
ATOM 4012 N N . ALA A 1 510 ? -11.739 -40.742 -0.941 1 97.95 510 ALA A N 1
ATOM 4013 C CA . ALA A 1 510 ? -11.776 -39.557 -0.087 1 97.95 510 ALA A CA 1
ATOM 4014 C C . ALA A 1 510 ? -11.331 -38.314 -0.854 1 97.95 510 ALA A C 1
ATOM 4016 O O . ALA A 1 510 ? -11.891 -37.231 -0.671 1 97.95 510 ALA A O 1
ATOM 4017 N N . ALA A 1 511 ? -10.316 -38.426 -1.62 1 98.44 511 ALA A N 1
ATOM 4018 C CA . ALA A 1 511 ? -9.833 -37.314 -2.435 1 98.44 511 ALA A CA 1
ATOM 4019 C C . ALA A 1 511 ? -10.882 -36.888 -3.458 1 98.44 511 ALA A C 1
ATOM 4021 O O . ALA A 1 511 ? -11.091 -35.694 -3.683 1 98.44 511 ALA A O 1
ATOM 4022 N N . LYS A 1 512 ? -11.519 -37.873 -4.093 1 98.41 512 LYS A N 1
ATOM 4023 C CA . LYS A 1 512 ? -12.583 -37.577 -5.049 1 98.41 512 LYS A CA 1
ATOM 4024 C C . LYS A 1 512 ? -13.749 -36.864 -4.37 1 98.41 512 LYS A C 1
ATOM 4026 O O . LYS A 1 512 ? -14.327 -35.933 -4.934 1 98.41 512 LYS A O 1
ATOM 4031 N N . GLN A 1 513 ? -14.045 -37.26 -3.192 1 98.35 513 GLN A N 1
ATOM 4032 C CA . GLN A 1 513 ? -15.128 -36.63 -2.444 1 98.35 513 GLN A CA 1
ATOM 4033 C C . GLN A 1 513 ? -14.804 -35.173 -2.13 1 98.35 513 GLN A C 1
ATOM 4035 O O . GLN A 1 513 ? -15.662 -34.298 -2.262 1 98.35 513 GLN A O 1
ATOM 4040 N N . ARG A 1 514 ? -13.64 -34.961 -1.696 1 97.51 514 ARG A N 1
ATOM 4041 C CA . ARG A 1 514 ? -13.204 -33.603 -1.385 1 97.51 514 ARG A CA 1
ATOM 4042 C C . ARG A 1 514 ? -13.332 -32.695 -2.604 1 97.51 514 ARG A C 1
ATOM 4044 O O . ARG A 1 514 ? -13.784 -31.554 -2.489 1 97.51 514 ARG A O 1
ATOM 4051 N N . PHE A 1 515 ? -12.936 -33.157 -3.725 1 98 515 PHE A N 1
ATOM 4052 C CA . PHE A 1 515 ? -13.033 -32.379 -4.955 1 98 515 PHE A CA 1
ATOM 4053 C C . PHE A 1 515 ? -14.489 -32.167 -5.349 1 98 515 PHE A C 1
ATOM 4055 O O . PHE A 1 515 ? -14.883 -31.059 -5.72 1 98 515 PHE A O 1
ATOM 4062 N N . ALA A 1 516 ? -15.237 -33.2 -5.271 1 98.31 516 ALA A N 1
ATOM 4063 C CA . ALA A 1 516 ? -16.653 -33.118 -5.619 1 98.31 516 ALA A CA 1
ATOM 4064 C C . ALA A 1 516 ? -17.382 -32.121 -4.723 1 98.31 516 ALA A C 1
ATOM 4066 O O . ALA A 1 516 ? -18.238 -31.367 -5.191 1 98.31 516 ALA A O 1
ATOM 4067 N N . ASP A 1 517 ? -17.052 -32.144 -3.488 1 97.8 517 ASP A N 1
ATOM 4068 C CA . ASP A 1 517 ? -17.645 -31.189 -2.557 1 97.8 517 ASP A CA 1
ATOM 4069 C C . ASP A 1 517 ? -17.282 -29.755 -2.936 1 97.8 517 ASP A C 1
ATOM 4071 O O . ASP A 1 517 ? -18.131 -28.862 -2.892 1 97.8 517 ASP A O 1
ATOM 4075 N N . TRP A 1 518 ? -16.052 -29.529 -3.238 1 96.7 518 TRP A N 1
ATOM 4076 C CA . TRP A 1 518 ? -15.6 -28.204 -3.65 1 96.7 518 TRP A CA 1
ATOM 4077 C C . TRP A 1 518 ? -16.333 -27.746 -4.907 1 96.7 518 TRP A C 1
ATOM 4079 O O . TRP A 1 518 ? -16.75 -26.59 -5.003 1 96.7 518 TRP A O 1
ATOM 4089 N N . MET A 1 519 ? -16.498 -28.639 -5.883 1 97.66 519 MET A N 1
ATOM 4090 C CA . MET A 1 519 ? -17.209 -28.334 -7.121 1 97.66 519 MET A CA 1
ATOM 4091 C C . MET A 1 519 ? -18.659 -27.956 -6.837 1 97.66 519 MET A C 1
ATOM 4093 O O . MET A 1 519 ? -19.197 -27.034 -7.453 1 97.66 519 MET A O 1
ATOM 4097 N N . ARG A 1 520 ? -19.248 -28.662 -5.952 1 97.54 520 ARG A N 1
ATOM 4098 C CA . ARG A 1 520 ? -20.623 -28.372 -5.56 1 97.54 520 ARG A CA 1
ATOM 4099 C C . ARG A 1 520 ? -20.72 -27.016 -4.869 1 97.54 520 ARG A C 1
ATOM 4101 O O . ARG A 1 520 ? -21.534 -26.174 -5.253 1 97.54 520 ARG A O 1
ATOM 4108 N N . ASP A 1 521 ? -19.897 -26.791 -3.978 1 95.75 521 ASP A N 1
ATOM 4109 C CA . ASP A 1 521 ? -19.984 -25.611 -3.124 1 95.75 521 ASP A CA 1
ATOM 4110 C C . ASP A 1 521 ? -19.587 -24.35 -3.889 1 95.75 521 ASP A C 1
ATOM 4112 O O . ASP A 1 521 ? -20.204 -23.296 -3.721 1 95.75 521 ASP A O 1
ATOM 4116 N N . GLU A 1 522 ? -18.596 -24.44 -4.716 1 93.96 522 GLU A N 1
ATOM 4117 C CA . GLU A 1 522 ? -18.045 -23.259 -5.375 1 93.96 522 GLU A CA 1
ATOM 4118 C C . GLU A 1 522 ? -18.684 -23.042 -6.744 1 93.96 522 GLU A C 1
ATOM 4120 O O . GLU A 1 522 ? -18.766 -21.909 -7.223 1 93.96 522 GLU A O 1
ATOM 4125 N N . HIS A 1 523 ? -19.132 -24.143 -7.368 1 94.42 523 HIS A N 1
ATOM 4126 C CA . HIS A 1 523 ? -19.564 -24.004 -8.754 1 94.42 523 HIS A CA 1
ATOM 4127 C C . HIS A 1 523 ? -20.965 -24.573 -8.954 1 94.42 523 HIS A C 1
ATOM 4129 O O . HIS A 1 523 ? -21.515 -24.507 -10.056 1 94.42 523 HIS A O 1
ATOM 4135 N N . GLY A 1 524 ? -21.582 -25.209 -7.965 1 94.73 524 GLY A N 1
ATOM 4136 C CA . GLY A 1 524 ? -22.923 -25.766 -8.052 1 94.73 524 GLY A CA 1
ATOM 4137 C C . GLY A 1 524 ? -22.998 -27.006 -8.922 1 94.73 524 GLY A C 1
ATOM 4138 O O . GLY A 1 524 ? -24.046 -27.302 -9.501 1 94.73 524 GLY A O 1
ATOM 4139 N N . VAL A 1 525 ? -21.876 -27.77 -9.076 1 95.79 525 VAL A N 1
ATOM 4140 C CA . VAL A 1 525 ? -21.825 -28.937 -9.951 1 95.79 525 VAL A CA 1
ATOM 4141 C C . VAL A 1 525 ? -21.686 -30.205 -9.112 1 95.79 525 VAL A C 1
ATOM 4143 O O . VAL A 1 525 ? -20.783 -30.311 -8.28 1 95.79 525 VAL A O 1
ATOM 4146 N N . GLU A 1 526 ? -22.53 -31.125 -9.329 1 95.98 526 GLU A N 1
ATOM 4147 C CA . GLU A 1 526 ? -22.469 -32.421 -8.659 1 95.98 526 GLU A CA 1
ATOM 4148 C C . GLU A 1 526 ? -21.733 -33.449 -9.514 1 95.98 526 GLU A C 1
ATOM 4150 O O . GLU A 1 526 ? -22.048 -33.625 -10.692 1 95.98 526 GLU A O 1
ATOM 4155 N N . LEU A 1 527 ? -20.783 -34.121 -8.961 1 97.13 527 LEU A N 1
ATOM 4156 C CA . LEU A 1 527 ? -19.991 -35.112 -9.682 1 97.13 527 LEU A CA 1
ATOM 4157 C C . LEU A 1 527 ? -20.148 -36.494 -9.056 1 97.13 527 LEU A C 1
ATOM 4159 O O . LEU A 1 527 ? -20.186 -36.624 -7.83 1 97.13 527 LEU A O 1
ATOM 4163 N N . PRO A 1 528 ? -20.325 -37.491 -9.835 1 96.37 528 PRO A N 1
ATOM 4164 C CA . PRO A 1 528 ? -20.338 -38.856 -9.305 1 96.37 528 PRO A CA 1
ATOM 4165 C C . PRO A 1 528 ? -18.949 -39.35 -8.909 1 96.37 528 PRO A C 1
ATOM 4167 O O . PRO A 1 528 ? -18.073 -39.491 -9.767 1 96.37 528 PRO A O 1
ATOM 4170 N N . ILE A 1 529 ? -18.686 -39.779 -7.734 1 95.83 529 ILE A N 1
ATOM 4171 C CA . ILE A 1 529 ? -17.351 -40.078 -7.229 1 95.83 529 ILE A CA 1
ATOM 4172 C C . ILE A 1 529 ? -16.979 -41.519 -7.574 1 95.83 529 ILE A C 1
ATOM 4174 O O . ILE A 1 529 ? -15.817 -41.913 -7.45 1 95.83 529 ILE A O 1
ATOM 4178 N N . ASP A 1 530 ? -17.939 -42.337 -8.012 1 94.68 530 ASP A N 1
ATOM 4179 C CA . ASP A 1 530 ? -17.656 -43.716 -8.399 1 94.68 530 ASP A CA 1
ATOM 4180 C C . ASP A 1 530 ? -17.242 -43.802 -9.866 1 94.68 530 ASP A C 1
ATOM 4182 O O . ASP A 1 530 ? -16.881 -44.875 -10.353 1 94.68 530 ASP A O 1
ATOM 4186 N N . ALA A 1 531 ? -17.18 -42.707 -10.523 1 97.55 531 ALA A N 1
ATOM 4187 C CA . ALA A 1 531 ? -16.771 -42.64 -11.924 1 97.55 531 ALA A CA 1
ATOM 4188 C C . ALA A 1 531 ? -15.256 -42.51 -12.047 1 97.55 531 ALA A C 1
ATOM 4190 O O . ALA A 1 531 ? -14.575 -42.165 -11.078 1 97.55 531 ALA A O 1
ATOM 4191 N N . LEU A 1 532 ? -14.71 -42.823 -13.253 1 98.37 532 LEU A N 1
ATOM 4192 C CA . LEU A 1 532 ? -13.315 -42.558 -13.586 1 98.37 532 LEU A CA 1
ATOM 4193 C C . LEU A 1 532 ? -13.078 -41.065 -13.786 1 98.37 532 LEU A C 1
ATOM 4195 O O . LEU A 1 532 ? -13.653 -40.456 -14.692 1 98.37 532 LEU A O 1
ATOM 4199 N N . PHE A 1 533 ? -12.34 -40.437 -12.879 1 98.75 533 PHE A N 1
ATOM 4200 C CA . PHE A 1 533 ? -11.965 -39.04 -13.064 1 98.75 533 PHE A CA 1
ATOM 4201 C C . PHE A 1 533 ? -10.798 -38.917 -14.036 1 98.75 533 PHE A C 1
ATOM 4203 O O . PHE A 1 533 ? -9.663 -39.261 -13.699 1 98.75 533 PHE A O 1
ATOM 4210 N N . ASP A 1 534 ? -11.029 -38.491 -15.227 1 98.72 534 ASP A N 1
ATOM 4211 C CA . ASP A 1 534 ? -10.113 -38.335 -16.352 1 98.72 534 ASP A CA 1
ATOM 4212 C C . ASP A 1 534 ? -9.776 -36.864 -16.587 1 98.72 534 ASP A C 1
ATOM 4214 O O . ASP A 1 534 ? -10.601 -36.107 -17.103 1 98.72 534 ASP A O 1
ATOM 4218 N N . SER A 1 535 ? -8.519 -36.485 -16.217 1 98.7 535 SER A N 1
ATOM 4219 C CA . SER A 1 535 ? -8.218 -35.062 -16.102 1 98.7 535 SER A CA 1
ATOM 4220 C C . SER A 1 535 ? -7.141 -34.642 -17.097 1 98.7 535 SER A C 1
ATOM 4222 O O . SER A 1 535 ? -6.118 -35.317 -17.233 1 98.7 535 SER A O 1
ATOM 4224 N N . GLN A 1 536 ? -7.344 -33.595 -17.778 1 98.27 536 GLN A N 1
ATOM 4225 C CA . GLN A 1 536 ? -6.326 -32.881 -18.541 1 98.27 536 GLN A CA 1
ATOM 4226 C C . GLN A 1 536 ? -6.169 -31.448 -18.04 1 98.27 536 GLN A C 1
ATOM 4228 O O . GLN A 1 536 ? -6.928 -30.56 -18.434 1 98.27 536 GLN A O 1
ATOM 4233 N N . VAL A 1 537 ? -5.188 -31.265 -17.25 1 95.96 537 VAL A N 1
ATOM 4234 C CA . VAL A 1 537 ? -4.94 -29.971 -16.624 1 95.96 537 VAL A CA 1
ATOM 4235 C C . VAL A 1 537 ? -3.604 -29.41 -17.108 1 95.96 537 VAL A C 1
ATOM 4237 O O . VAL A 1 537 ? -2.546 -29.78 -16.595 1 95.96 537 VAL A O 1
ATOM 4240 N N . LYS A 1 538 ? -3.659 -28.562 -18.055 1 93.32 538 LYS A N 1
ATOM 4241 C CA . LYS A 1 538 ? -2.526 -27.904 -18.699 1 93.32 538 LYS A CA 1
ATOM 4242 C C . LYS A 1 538 ? -2.911 -26.515 -19.201 1 93.32 538 LYS A C 1
ATOM 4244 O O . LYS A 1 538 ? -4.094 -26.22 -19.385 1 93.32 538 LYS A O 1
ATOM 4249 N N . ARG A 1 539 ? -1.816 -25.716 -19.382 1 92.25 539 ARG A N 1
ATOM 4250 C CA . ARG A 1 539 ? -2.092 -24.486 -20.118 1 92.25 539 ARG A CA 1
ATOM 4251 C C . ARG A 1 539 ? -2.79 -24.784 -21.44 1 92.25 539 ARG A C 1
ATOM 4253 O O . ARG A 1 539 ? -2.439 -25.743 -22.132 1 92.25 539 ARG A O 1
ATOM 4260 N N . MET A 1 540 ? -3.8 -23.985 -21.751 1 94.63 540 MET A N 1
ATOM 4261 C CA . MET A 1 540 ? -4.542 -24.185 -22.992 1 94.63 540 MET A CA 1
ATOM 4262 C C . MET A 1 540 ? -3.727 -23.72 -24.194 1 94.63 540 MET A C 1
ATOM 4264 O O . MET A 1 540 ? -3.432 -22.531 -24.327 1 94.63 540 MET A O 1
ATOM 4268 N N . HIS A 1 541 ? -3.291 -24.63 -24.934 1 91.89 541 HIS A N 1
ATOM 4269 C CA . HIS A 1 541 ? -2.538 -24.435 -26.168 1 91.89 541 HIS A CA 1
ATOM 4270 C C . HIS A 1 541 ? -2.779 -25.579 -27.147 1 91.89 541 HIS A C 1
ATOM 4272 O O . HIS A 1 541 ? -3.023 -26.715 -26.732 1 91.89 541 HIS A O 1
ATOM 4278 N N . GLU A 1 542 ? -2.587 -25.33 -28.342 1 93.82 542 GLU A N 1
ATOM 4279 C CA . GLU A 1 542 ? -2.926 -26.321 -29.359 1 93.82 542 GLU A CA 1
ATOM 4280 C C . GLU A 1 542 ? -2.023 -27.547 -29.258 1 93.82 542 GLU A C 1
ATOM 4282 O O . GLU A 1 542 ? -2.469 -28.674 -29.484 1 93.82 542 GLU A O 1
ATOM 4287 N N . TYR A 1 543 ? -0.759 -27.401 -28.887 1 91.93 543 TYR A N 1
ATOM 4288 C CA . TYR A 1 543 ? 0.154 -28.538 -28.889 1 91.93 543 TYR A CA 1
ATOM 4289 C C . TYR A 1 543 ? -0.101 -29.445 -27.692 1 91.93 543 TYR A C 1
ATOM 4291 O O . TYR A 1 543 ? 0.377 -30.581 -27.652 1 91.93 543 TYR A O 1
ATOM 4299 N N . LYS A 1 544 ? -0.771 -28.966 -26.725 1 94.32 544 LYS A N 1
ATOM 4300 C CA . LYS A 1 544 ? -1.147 -29.779 -25.572 1 94.32 544 LYS A CA 1
ATOM 4301 C C . LYS A 1 544 ? -2.368 -30.64 -25.881 1 94.32 544 LYS A C 1
ATOM 4303 O O . LYS A 1 544 ? -2.687 -31.566 -25.132 1 94.32 544 LYS A O 1
ATOM 4308 N N . ARG A 1 545 ? -3.1 -30.384 -26.925 1 97.16 545 ARG A N 1
ATOM 4309 C CA . ARG A 1 545 ? -4.073 -31.192 -27.653 1 97.16 545 ARG A CA 1
ATOM 4310 C C . ARG A 1 545 ? -5.296 -31.485 -26.791 1 97.16 545 ARG A C 1
ATOM 4312 O O . ARG A 1 545 ? -5.744 -32.63 -26.709 1 97.16 545 ARG A O 1
ATOM 4319 N N . GLN A 1 546 ? -5.739 -30.402 -26.152 1 98.24 546 GLN A N 1
ATOM 4320 C CA . GLN A 1 546 ? -7.059 -30.508 -25.54 1 98.24 546 GLN A CA 1
ATOM 4321 C C . GLN A 1 546 ? -8.131 -30.787 -26.59 1 98.24 546 GLN A C 1
ATOM 4323 O O . GLN A 1 546 ? -9.139 -31.435 -26.299 1 98.24 546 GLN A O 1
ATOM 4328 N N . LEU A 1 547 ? -7.87 -30.376 -27.799 1 98.1 547 LEU A N 1
ATOM 4329 C CA . LEU A 1 547 ? -8.782 -30.637 -28.907 1 98.1 547 LEU A CA 1
ATOM 4330 C C . LEU A 1 547 ? -8.923 -32.135 -29.155 1 98.1 547 LEU A C 1
ATOM 4332 O O . LEU A 1 547 ? -10.027 -32.626 -29.404 1 98.1 547 LEU A O 1
ATOM 4336 N N . LEU A 1 548 ? -7.833 -32.908 -29.14 1 98.31 548 LEU A N 1
ATOM 4337 C CA . LEU A 1 548 ? -7.878 -34.358 -29.3 1 98.31 548 LEU A CA 1
ATOM 4338 C C . LEU A 1 548 ? -8.766 -34.994 -28.236 1 98.31 548 LEU A C 1
ATOM 4340 O O . LEU A 1 548 ? -9.592 -35.856 -28.545 1 98.31 548 LEU A O 1
ATOM 4344 N N . ASN A 1 549 ? -8.572 -34.603 -27.046 1 98.63 549 ASN A N 1
ATOM 4345 C CA . ASN A 1 549 ? -9.323 -35.152 -25.922 1 98.63 549 ASN A CA 1
ATOM 4346 C C . ASN A 1 549 ? -10.818 -34.882 -26.061 1 98.63 549 ASN A C 1
ATOM 4348 O O . ASN A 1 549 ? -11.637 -35.781 -25.86 1 98.63 549 ASN A O 1
ATOM 4352 N N . ILE A 1 550 ? -11.177 -33.637 -26.407 1 98.52 550 ILE A N 1
ATOM 4353 C CA . ILE A 1 550 ? -12.595 -33.296 -26.463 1 98.52 550 ILE A CA 1
ATOM 4354 C C . ILE A 1 550 ? -13.239 -33.965 -27.675 1 98.52 550 ILE A C 1
ATOM 4356 O O . ILE A 1 550 ? -14.402 -34.373 -27.621 1 98.52 550 ILE A O 1
ATOM 4360 N N . LEU A 1 551 ? -12.549 -34.068 -28.756 1 98.18 551 LEU A N 1
ATOM 4361 C CA . LEU A 1 551 ? -13.087 -34.782 -29.908 1 98.18 551 LEU A CA 1
ATOM 4362 C C . LEU A 1 551 ? -13.334 -36.249 -29.572 1 98.18 551 LEU A C 1
ATOM 4364 O O . LEU A 1 551 ? -14.374 -36.806 -29.931 1 98.18 551 LEU A O 1
ATOM 4368 N N . TRP A 1 552 ? -12.39 -36.844 -28.96 1 98.44 552 TRP A N 1
ATOM 4369 C CA . TRP A 1 552 ? -12.596 -38.227 -28.544 1 98.44 552 TRP A CA 1
ATOM 4370 C C . TRP A 1 552 ? -13.795 -38.341 -27.609 1 98.44 552 TRP A C 1
ATOM 4372 O O . TRP A 1 552 ? -14.554 -39.311 -27.678 1 98.44 552 TRP A O 1
ATOM 4382 N N . THR A 1 553 ? -13.92 -37.404 -26.693 1 98.42 553 THR A N 1
ATOM 4383 C CA . THR A 1 553 ? -15.034 -37.401 -25.751 1 98.42 553 THR A CA 1
ATOM 4384 C C . THR A 1 553 ? -16.368 -37.379 -26.492 1 98.42 553 THR A C 1
ATOM 4386 O O . THR A 1 553 ? -17.315 -38.061 -26.096 1 98.42 553 THR A O 1
ATOM 4389 N N . VAL A 1 554 ? -16.43 -36.604 -27.526 1 98 554 VAL A N 1
ATOM 4390 C CA . VAL A 1 554 ? -17.636 -36.55 -28.345 1 98 554 VAL A CA 1
ATOM 4391 C C . VAL A 1 554 ? -17.877 -37.908 -29 1 98 554 VAL A C 1
ATOM 4393 O O . VAL A 1 554 ? -19.014 -38.383 -29.059 1 98 554 VAL A O 1
ATOM 4396 N N . ALA A 1 555 ? -16.839 -38.511 -29.516 1 97.31 555 ALA A N 1
ATOM 4397 C CA . ALA A 1 555 ? -16.974 -39.84 -30.106 1 97.31 555 ALA A CA 1
ATOM 4398 C C . ALA A 1 555 ? -17.504 -40.843 -29.085 1 97.31 555 ALA A C 1
ATOM 4400 O O . ALA A 1 555 ? -18.347 -41.683 -29.41 1 97.31 555 ALA A O 1
ATOM 4401 N N . HIS A 1 556 ? -16.912 -40.817 -27.946 1 97.15 556 HIS A N 1
ATOM 4402 C CA . HIS A 1 556 ? -17.342 -41.694 -26.863 1 97.15 556 HIS A CA 1
ATOM 4403 C C . HIS A 1 556 ? -18.809 -41.463 -26.517 1 97.15 556 HIS A C 1
ATOM 4405 O O . HIS A 1 556 ? -19.558 -42.418 -26.298 1 97.15 556 HIS A O 1
ATOM 4411 N N . TYR A 1 557 ? -19.245 -40.236 -26.456 1 96.92 557 TYR A N 1
ATOM 4412 C CA . TYR A 1 557 ? -20.635 -39.859 -26.229 1 96.92 557 TYR A CA 1
ATOM 4413 C C . TYR A 1 557 ? -21.547 -40.478 -27.281 1 96.92 557 TYR A C 1
ATOM 4415 O O . TYR A 1 557 ? -22.598 -41.034 -26.952 1 96.92 557 TYR A O 1
ATOM 4423 N N . GLN A 1 558 ? -21.116 -40.37 -28.511 1 96.3 558 GLN A N 1
ATOM 4424 C CA . GLN A 1 558 ? -21.901 -40.912 -29.615 1 96.3 558 GLN A CA 1
ATOM 4425 C C . GLN A 1 558 ? -22.031 -42.428 -29.505 1 96.3 558 GLN A C 1
ATOM 4427 O O . GLN A 1 558 ? -23.084 -42.99 -29.812 1 96.3 558 GLN A O 1
ATOM 4432 N N . ARG A 1 559 ? -20.987 -43.062 -29.086 1 96.2 559 ARG A N 1
ATOM 4433 C CA . ARG A 1 559 ? -21.035 -44.507 -28.885 1 96.2 559 ARG A CA 1
ATOM 4434 C C . ARG A 1 559 ? -22.003 -44.872 -27.765 1 96.2 559 ARG A C 1
ATOM 4436 O O . ARG A 1 559 ? -22.775 -45.825 -27.891 1 96.2 559 ARG A O 1
ATOM 4443 N N . ILE A 1 560 ? -21.922 -44.165 -26.674 1 96.65 560 ILE A N 1
ATOM 4444 C CA . ILE A 1 560 ? -22.819 -44.409 -25.549 1 96.65 560 ILE A CA 1
ATOM 4445 C C . ILE A 1 560 ? -24.267 -44.211 -25.992 1 96.65 560 ILE A C 1
ATOM 4447 O O . ILE A 1 560 ? -25.147 -44.994 -25.626 1 96.65 560 ILE A O 1
ATOM 4451 N N . LYS A 1 561 ? -24.459 -43.165 -26.758 1 94.46 561 LYS A N 1
ATOM 4452 C CA . LYS A 1 561 ? -25.802 -42.843 -27.232 1 94.46 561 LYS A CA 1
ATOM 4453 C C . LYS A 1 561 ? -26.358 -43.963 -28.107 1 94.46 561 LYS A C 1
ATOM 4455 O O . LYS A 1 561 ? -27.564 -44.22 -28.102 1 94.46 561 LYS A O 1
ATOM 4460 N N . ARG A 1 562 ? -25.526 -44.539 -28.851 1 94.32 562 ARG A N 1
ATOM 4461 C CA . ARG A 1 562 ? -25.939 -45.617 -29.744 1 94.32 562 ARG A CA 1
ATOM 4462 C C . ARG A 1 562 ? -26.309 -46.869 -28.956 1 94.32 562 ARG A C 1
ATOM 4464 O O . ARG A 1 562 ? -27.193 -47.626 -29.363 1 94.32 562 ARG A O 1
ATOM 4471 N N . ASP A 1 563 ? -25.555 -47.101 -27.849 1 94.39 563 ASP A N 1
ATOM 4472 C CA . ASP A 1 563 ? -25.846 -48.255 -27.003 1 94.39 563 ASP A CA 1
ATOM 4473 C C . ASP A 1 563 ? -25.596 -47.934 -25.531 1 94.39 563 ASP A C 1
ATOM 4475 O O . ASP A 1 563 ? -24.584 -48.348 -24.963 1 94.39 563 ASP A O 1
ATOM 4479 N N . PRO A 1 564 ? -26.53 -47.341 -24.922 1 91.43 564 PRO A N 1
ATOM 4480 C CA . PRO A 1 564 ? -26.347 -46.885 -23.542 1 91.43 564 PRO A CA 1
ATOM 4481 C C . PRO A 1 564 ? -26.202 -48.04 -22.553 1 91.43 564 PRO A C 1
ATOM 4483 O O . PRO A 1 564 ? -25.695 -47.848 -21.445 1 91.43 564 PRO A O 1
ATOM 4486 N N . ASN A 1 565 ? -26.599 -49.299 -23.016 1 91.38 565 ASN A N 1
ATOM 4487 C CA . ASN A 1 565 ? -26.615 -50.421 -22.083 1 91.38 565 ASN A CA 1
ATOM 4488 C C . ASN A 1 565 ? -25.43 -51.356 -22.31 1 91.38 565 ASN A C 1
ATOM 4490 O O . ASN A 1 565 ? -25.444 -52.503 -21.859 1 91.38 565 ASN A O 1
ATOM 4494 N N . ALA A 1 566 ? -24.423 -50.869 -22.921 1 92.8 566 ALA A N 1
ATOM 4495 C CA . ALA A 1 566 ? -23.28 -51.71 -23.267 1 92.8 566 ALA A CA 1
ATOM 4496 C C . ALA A 1 566 ? -22.319 -51.841 -22.088 1 92.8 566 ALA A C 1
ATOM 4498 O O . ALA A 1 566 ? -21.202 -52.339 -22.243 1 92.8 566 ALA A O 1
ATOM 4499 N N . GLY A 1 567 ? -22.719 -51.436 -20.906 1 92.75 567 GLY A N 1
ATOM 4500 C CA . GLY A 1 567 ? -21.885 -51.578 -19.723 1 92.75 567 GLY A CA 1
ATOM 4501 C C . GLY A 1 567 ? -20.696 -50.637 -19.715 1 92.75 567 GLY A C 1
ATOM 4502 O O . GLY A 1 567 ? -19.585 -51.035 -19.359 1 92.75 567 GLY A O 1
ATOM 4503 N N . TRP A 1 568 ? -20.9 -49.422 -20.045 1 95.34 568 TRP A N 1
ATOM 4504 C CA . TRP A 1 568 ? -19.843 -48.418 -20.11 1 95.34 568 TRP A CA 1
ATOM 4505 C C . TRP A 1 568 ? -19.313 -48.095 -18.717 1 95.34 568 TRP A C 1
ATOM 4507 O O . TRP A 1 568 ? -20.063 -48.124 -17.738 1 95.34 568 TRP A O 1
ATOM 4517 N N . VAL A 1 569 ? -18.021 -47.823 -18.537 1 95.94 569 VAL A N 1
ATOM 4518 C CA . VAL A 1 569 ? -17.458 -47.272 -17.309 1 95.94 569 VAL A CA 1
ATOM 4519 C C . VAL A 1 569 ? -17.841 -45.799 -17.181 1 95.94 569 VAL A C 1
ATOM 4521 O O . VAL A 1 569 ? -17.544 -44.994 -18.067 1 95.94 569 VAL A O 1
ATOM 4524 N N . PRO A 1 570 ? -18.576 -45.472 -16.137 1 97.01 570 PRO A N 1
ATOM 4525 C CA . PRO A 1 570 ? -18.878 -44.048 -15.969 1 97.01 570 PRO A CA 1
ATOM 4526 C C . PRO A 1 570 ? -17.622 -43.185 -15.879 1 97.01 570 PRO A C 1
ATOM 4528 O O . PRO A 1 570 ? -16.636 -43.586 -15.255 1 97.01 570 PRO A O 1
ATOM 4531 N N . ARG A 1 571 ? -17.677 -42.009 -16.509 1 97.73 571 ARG A N 1
ATOM 4532 C CA . ARG A 1 571 ? -16.474 -41.191 -16.623 1 97.73 571 ARG A CA 1
ATOM 4533 C C . ARG A 1 571 ? -16.796 -39.713 -16.431 1 97.73 571 ARG A C 1
ATOM 4535 O O . ARG A 1 571 ? -17.826 -39.23 -16.906 1 97.73 571 ARG A O 1
ATOM 4542 N N . VAL A 1 572 ? -15.971 -38.993 -15.687 1 98.42 572 VAL A N 1
ATOM 4543 C CA . VAL A 1 572 ? -15.982 -37.536 -15.608 1 98.42 572 VAL A CA 1
ATOM 4544 C C . VAL A 1 572 ? -14.758 -36.969 -16.322 1 98.42 572 VAL A C 1
ATOM 4546 O O . VAL A 1 572 ? -13.623 -37.188 -15.891 1 98.42 572 VAL A O 1
ATOM 4549 N N . LYS A 1 573 ? -14.945 -36.296 -17.438 1 98.64 573 LYS A N 1
ATOM 4550 C CA . LYS A 1 573 ? -13.876 -35.596 -18.145 1 98.64 573 LYS A CA 1
ATOM 4551 C C . LYS A 1 573 ? -13.625 -34.219 -17.537 1 98.64 573 LYS A C 1
ATOM 4553 O O . LYS A 1 573 ? -14.502 -33.354 -17.564 1 98.64 573 LYS A O 1
ATOM 4558 N N . ILE A 1 574 ? -12.455 -34.008 -17.01 1 98.73 574 ILE A N 1
ATOM 4559 C CA . ILE A 1 574 ? -12.137 -32.763 -16.319 1 98.73 574 ILE A CA 1
ATOM 4560 C C . ILE A 1 574 ? -11.063 -32.002 -17.094 1 98.73 574 ILE A C 1
ATOM 4562 O O . ILE A 1 574 ? -9.955 -32.507 -17.289 1 98.73 574 ILE A O 1
ATOM 4566 N N . PHE A 1 575 ? -11.409 -30.872 -17.533 1 98.51 575 PHE A N 1
ATOM 4567 C CA . PHE A 1 575 ? -10.466 -29.957 -18.166 1 98.51 575 PHE A CA 1
ATOM 4568 C C . PHE A 1 575 ? -10.178 -28.765 -17.261 1 98.51 575 PHE A C 1
ATOM 4570 O O . PHE A 1 575 ? -11.069 -28.283 -16.558 1 98.51 575 PHE A O 1
ATOM 4577 N N . ALA A 1 576 ? -8.945 -28.348 -17.264 1 97.15 576 ALA A N 1
ATOM 4578 C CA . ALA A 1 576 ? -8.606 -27.118 -16.553 1 97.15 576 ALA A CA 1
ATOM 4579 C C . ALA A 1 576 ? -7.36 -26.467 -17.146 1 97.15 576 ALA A C 1
ATOM 4581 O O . ALA A 1 576 ? -6.468 -27.159 -17.644 1 97.15 576 ALA A O 1
ATOM 4582 N N . GLY A 1 577 ? -7.277 -25.175 -17.081 1 95.89 577 GLY A N 1
ATOM 4583 C CA . GLY A 1 577 ? -6.18 -24.392 -17.628 1 95.89 577 GLY A CA 1
ATOM 4584 C C . GLY A 1 577 ? -6.625 -23.06 -18.201 1 95.89 577 GLY A C 1
ATOM 4585 O O . GLY A 1 577 ? -7.82 -22.833 -18.401 1 95.89 577 GLY A O 1
ATOM 4586 N N . LYS A 1 578 ? -5.658 -22.22 -18.425 1 95.07 578 LYS A N 1
ATOM 4587 C CA . LYS A 1 578 ? -5.921 -20.89 -18.967 1 95.07 578 LYS A CA 1
ATOM 4588 C C . LYS A 1 578 ? -5.263 -20.712 -20.332 1 95.07 578 LYS A C 1
ATOM 4590 O O . LYS A 1 578 ? -4.206 -21.288 -20.597 1 95.07 578 LYS A O 1
ATOM 4595 N N . ALA A 1 579 ? -5.93 -20.021 -21.169 1 94.01 579 ALA A N 1
ATOM 4596 C CA . ALA A 1 579 ? -5.339 -19.603 -22.438 1 94.01 579 ALA A CA 1
ATOM 4597 C C . ALA A 1 579 ? -4.833 -18.165 -22.36 1 94.01 579 ALA A C 1
ATOM 4599 O O . ALA A 1 579 ? -5.51 -17.291 -21.814 1 94.01 579 ALA A O 1
ATOM 4600 N N . ALA A 1 580 ? -3.661 -17.956 -22.842 1 88.37 580 ALA A N 1
ATOM 4601 C CA . ALA A 1 580 ? -3.18 -16.578 -22.896 1 88.37 580 ALA A CA 1
ATOM 4602 C C . ALA A 1 580 ? -4.127 -15.698 -23.707 1 88.37 580 ALA A C 1
ATOM 4604 O O . ALA A 1 580 ? -4.823 -16.184 -24.601 1 88.37 580 ALA A O 1
ATOM 4605 N N . PRO A 1 581 ? -4.106 -14.439 -23.478 1 83.63 581 PRO A N 1
ATOM 4606 C CA . PRO A 1 581 ? -5.055 -13.54 -24.138 1 83.63 581 PRO A CA 1
ATOM 4607 C C . PRO A 1 581 ? -4.938 -13.573 -25.66 1 83.63 581 PRO A C 1
ATOM 4609 O O . PRO A 1 581 ? -5.947 -13.468 -26.363 1 83.63 581 PRO A O 1
ATOM 4612 N N . SER A 1 582 ? -3.803 -13.841 -26.204 1 83.47 582 SER A N 1
ATOM 4613 C CA . SER A 1 582 ? -3.567 -13.766 -27.642 1 83.47 582 SER A CA 1
ATOM 4614 C C . SER A 1 582 ? -3.826 -15.11 -28.315 1 83.47 582 SER A C 1
ATOM 4616 O O . SER A 1 582 ? -3.767 -15.217 -29.542 1 83.47 582 SER A O 1
ATOM 4618 N N . TYR A 1 583 ? -4.163 -16.139 -27.577 1 89.65 583 TYR A N 1
ATOM 4619 C CA . TYR A 1 583 ? -4.336 -17.478 -28.128 1 89.65 583 TYR A CA 1
ATOM 4620 C C . TYR A 1 583 ? -5.785 -17.719 -28.533 1 89.65 583 TYR A C 1
ATOM 4622 O O . TYR A 1 583 ? -6.522 -18.422 -27.838 1 89.65 583 TYR A O 1
ATOM 4630 N N . HIS A 1 584 ? -6.131 -17.277 -29.617 1 91.46 584 HIS A N 1
ATOM 4631 C CA . HIS A 1 584 ? -7.518 -17.282 -30.068 1 91.46 584 HIS A CA 1
ATOM 4632 C C . HIS A 1 584 ? -8.02 -18.704 -30.292 1 91.46 584 HIS A C 1
ATOM 4634 O O . HIS A 1 584 ? -9.139 -19.041 -29.9 1 91.46 584 HIS A O 1
ATOM 4640 N N . THR A 1 585 ? -7.217 -19.525 -30.941 1 95.32 585 THR A N 1
ATOM 4641 C CA . THR A 1 585 ? -7.63 -20.9 -31.199 1 95.32 585 THR A CA 1
ATOM 4642 C C . THR A 1 585 ? -7.832 -21.658 -29.89 1 95.32 585 THR A C 1
ATOM 4644 O O . THR A 1 585 ? -8.783 -22.43 -29.754 1 95.32 585 THR A O 1
ATOM 4647 N N . ALA A 1 586 ? -6.903 -21.453 -28.996 1 96.49 586 ALA A N 1
ATOM 4648 C CA . ALA A 1 586 ? -7.032 -22.096 -27.691 1 96.49 586 ALA A CA 1
ATOM 4649 C C . ALA A 1 586 ? -8.327 -21.68 -27 1 96.49 586 ALA A C 1
ATOM 4651 O O . ALA A 1 586 ? -8.982 -22.498 -26.349 1 96.49 586 ALA A O 1
ATOM 4652 N N . LYS A 1 587 ? -8.694 -20.473 -27.102 1 96.55 587 LYS A N 1
ATOM 4653 C CA . LYS A 1 587 ? -9.934 -19.977 -26.513 1 96.55 587 LYS A CA 1
ATOM 4654 C C . LYS A 1 587 ? -11.152 -20.599 -27.191 1 96.55 587 LYS A C 1
ATOM 4656 O O . LYS A 1 587 ? -12.161 -20.871 -26.537 1 96.55 587 LYS A O 1
ATOM 4661 N N . ASP A 1 588 ? -11.054 -20.801 -28.478 1 97.02 588 ASP A N 1
ATOM 4662 C CA . ASP A 1 588 ? -12.13 -21.475 -29.197 1 97.02 588 ASP A CA 1
ATOM 4663 C C . ASP A 1 588 ? -12.283 -22.92 -28.728 1 97.02 588 ASP A C 1
ATOM 4665 O O . ASP A 1 588 ? -13.397 -23.444 -28.668 1 97.02 588 ASP A O 1
ATOM 4669 N N . ILE A 1 589 ? -11.166 -23.534 -28.486 1 98.2 589 ILE A N 1
ATOM 4670 C CA . ILE A 1 589 ? -11.206 -24.901 -27.978 1 98.2 589 ILE A CA 1
ATOM 4671 C C . ILE A 1 589 ? -11.885 -24.924 -26.611 1 98.2 589 ILE A C 1
ATOM 4673 O O . ILE A 1 589 ? -12.688 -25.815 -26.324 1 98.2 589 ILE A O 1
ATOM 4677 N N . ILE A 1 590 ? -11.548 -23.946 -25.775 1 98.47 590 ILE A N 1
ATOM 4678 C CA . ILE A 1 590 ? -12.21 -23.834 -24.48 1 98.47 590 ILE A CA 1
ATOM 4679 C C . ILE A 1 590 ? -13.719 -23.705 -24.681 1 98.47 590 ILE A C 1
ATOM 4681 O O . ILE A 1 590 ? -14.501 -24.376 -24.003 1 98.47 590 ILE A O 1
ATOM 4685 N N . LYS A 1 591 ? -14.129 -22.859 -25.605 1 98.13 591 LYS A N 1
ATOM 4686 C CA . LYS A 1 591 ? -15.545 -22.665 -25.906 1 98.13 591 LYS A CA 1
ATOM 4687 C C . LYS A 1 591 ? -16.189 -23.966 -26.378 1 98.13 591 LYS A C 1
ATOM 4689 O O . LYS A 1 591 ? -17.307 -24.293 -25.974 1 98.13 591 LYS A O 1
ATOM 4694 N N . LEU A 1 592 ? -15.489 -24.665 -27.201 1 98.12 592 LEU A N 1
ATOM 4695 C CA . LEU A 1 592 ? -16.006 -25.942 -27.68 1 98.12 592 LEU A CA 1
ATOM 4696 C C . LEU A 1 592 ? -16.22 -26.911 -26.522 1 98.12 592 LEU A C 1
ATOM 4698 O O . LEU A 1 592 ? -17.253 -27.58 -26.45 1 98.12 592 LEU A O 1
ATOM 4702 N N . ILE A 1 593 ? -15.23 -27.043 -25.684 1 98.59 593 ILE A N 1
ATOM 4703 C CA . ILE A 1 593 ? -15.328 -27.937 -24.535 1 98.59 593 ILE A CA 1
ATOM 4704 C C . ILE A 1 593 ? -16.566 -27.587 -23.713 1 98.59 593 ILE A C 1
ATOM 4706 O O . ILE A 1 593 ? -17.34 -28.471 -23.338 1 98.59 593 ILE A O 1
ATOM 4710 N N . ASN A 1 594 ? -16.739 -26.318 -23.454 1 98.18 594 ASN A N 1
ATOM 4711 C CA . ASN A 1 594 ? -17.867 -25.878 -22.639 1 98.18 594 ASN A CA 1
ATOM 4712 C C . ASN A 1 594 ? -19.197 -26.116 -23.348 1 98.18 594 ASN A C 1
ATOM 4714 O O . ASN A 1 594 ? -20.2 -26.432 -22.706 1 98.18 594 ASN A O 1
ATOM 4718 N N . ASP A 1 595 ? -19.239 -25.907 -24.662 1 97.85 595 ASP A N 1
ATOM 4719 C CA . ASP A 1 595 ? -20.459 -26.161 -25.42 1 97.85 595 ASP A CA 1
ATOM 4720 C C . ASP A 1 595 ? -20.811 -27.647 -25.413 1 97.85 595 ASP A C 1
ATOM 4722 O O . ASP A 1 595 ? -21.979 -28.013 -25.264 1 97.85 595 ASP A O 1
ATOM 4726 N N . VAL A 1 596 ? -19.818 -28.475 -25.629 1 98.01 596 VAL A N 1
ATOM 4727 C CA . VAL A 1 596 ? -20.036 -29.917 -25.583 1 98.01 596 VAL A CA 1
ATOM 4728 C C . VAL A 1 596 ? -20.526 -30.321 -24.194 1 98.01 596 VAL A C 1
ATOM 4730 O O . VAL A 1 596 ? -21.428 -31.152 -24.065 1 98.01 596 VAL A O 1
ATOM 4733 N N . ALA A 1 597 ? -19.902 -29.787 -23.188 1 97.89 597 ALA A N 1
ATOM 4734 C CA . ALA A 1 597 ? -20.302 -30.074 -21.813 1 97.89 597 ALA A CA 1
ATOM 4735 C C . ALA A 1 597 ? -21.78 -29.761 -21.596 1 97.89 597 ALA A C 1
ATOM 4737 O O . ALA A 1 597 ? -22.491 -30.52 -20.933 1 97.89 597 ALA A O 1
ATOM 4738 N N . GLN A 1 598 ? -22.22 -28.653 -22.129 1 96.24 598 GLN A N 1
ATOM 4739 C CA . GLN A 1 598 ? -23.61 -28.238 -21.965 1 96.24 598 GLN A CA 1
ATOM 4740 C C . GLN A 1 598 ? -24.565 -29.263 -22.568 1 96.24 598 GLN A C 1
ATOM 4742 O O . GLN A 1 598 ? -25.586 -29.599 -21.964 1 96.24 598 GLN A O 1
ATOM 4747 N N . VAL A 1 599 ? -24.233 -29.761 -23.674 1 95.94 599 VAL A N 1
ATOM 4748 C CA . VAL A 1 599 ? -25.087 -30.713 -24.376 1 95.94 599 VAL A CA 1
ATOM 4749 C C . VAL A 1 599 ? -25.042 -32.066 -23.669 1 95.94 599 VAL A C 1
ATOM 4751 O O . VAL A 1 599 ? -26.085 -32.654 -23.374 1 95.94 599 VAL A O 1
ATOM 4754 N N . VAL A 1 600 ? -23.893 -32.548 -23.397 1 96.78 600 VAL A N 1
ATOM 4755 C CA . VAL A 1 600 ? -23.687 -33.884 -22.848 1 96.78 600 VAL A CA 1
ATOM 4756 C C . VAL A 1 600 ? -24.25 -33.953 -21.43 1 96.78 600 VAL A C 1
ATOM 4758 O O . VAL A 1 600 ? -24.918 -34.924 -21.066 1 96.78 600 VAL A O 1
ATOM 4761 N N . ASN A 1 601 ? -23.978 -32.972 -20.615 1 96.56 601 ASN A N 1
ATOM 4762 C CA . ASN A 1 601 ? -24.363 -32.979 -19.207 1 96.56 601 ASN A CA 1
ATOM 4763 C C . ASN A 1 601 ? -25.874 -32.848 -19.038 1 96.56 601 ASN A C 1
ATOM 4765 O O . ASN A 1 601 ? -26.408 -33.123 -17.962 1 96.56 601 ASN A O 1
ATOM 4769 N N . ASN A 1 602 ? -26.56 -32.439 -20.097 1 94.89 602 ASN A N 1
ATOM 4770 C CA . ASN A 1 602 ? -28.006 -32.265 -20.006 1 94.89 602 ASN A CA 1
ATOM 4771 C C . ASN A 1 602 ? -28.751 -33.357 -20.768 1 94.89 602 ASN A C 1
ATOM 4773 O O . ASN A 1 602 ? -29.98 -33.328 -20.858 1 94.89 602 ASN A O 1
ATOM 4777 N N . ASP A 1 603 ? -27.998 -34.29 -21.288 1 94.98 603 ASP A N 1
ATOM 4778 C CA . ASP A 1 603 ? -28.62 -35.411 -21.986 1 94.98 603 ASP A CA 1
ATOM 4779 C C . ASP A 1 603 ? -29.065 -36.491 -21.003 1 94.98 603 ASP A C 1
ATOM 4781 O O . ASP A 1 603 ? -28.233 -37.133 -20.359 1 94.98 603 ASP A O 1
ATOM 4785 N N . PRO A 1 604 ? -30.229 -36.796 -20.86 1 92.4 604 PRO A N 1
ATOM 4786 C CA . PRO A 1 604 ? -30.728 -37.733 -19.851 1 92.4 604 PRO A CA 1
ATOM 4787 C C . PRO A 1 604 ? -30.27 -39.168 -20.1 1 92.4 604 PRO A C 1
ATOM 4789 O O . PRO A 1 604 ? -30.18 -39.963 -19.16 1 92.4 604 PRO A O 1
ATOM 4792 N N . ASP A 1 605 ? -29.959 -39.501 -21.309 1 91.52 605 ASP A N 1
ATOM 4793 C CA . ASP A 1 605 ? -29.578 -40.866 -21.66 1 91.52 605 ASP A CA 1
ATOM 4794 C C . ASP A 1 605 ? -28.14 -41.16 -21.238 1 91.52 605 ASP A C 1
ATOM 4796 O O . ASP A 1 605 ? -27.784 -42.314 -20.991 1 91.52 605 ASP A O 1
ATOM 4800 N N . THR A 1 606 ? -27.392 -40.101 -21.133 1 91.64 606 THR A N 1
ATOM 4801 C CA . THR A 1 606 ? -25.964 -40.376 -21.018 1 91.64 606 THR A CA 1
ATOM 4802 C C . THR A 1 606 ? -25.373 -39.664 -19.805 1 91.64 606 THR A C 1
ATOM 4804 O O . THR A 1 606 ? -24.257 -39.972 -19.38 1 91.64 606 THR A O 1
ATOM 4807 N N . LYS A 1 607 ? -26.119 -38.801 -19.165 1 90.1 607 LYS A N 1
ATOM 4808 C CA . LYS A 1 607 ? -25.586 -37.932 -18.12 1 90.1 607 LYS A CA 1
ATOM 4809 C C . LYS A 1 607 ? -25.058 -38.747 -16.943 1 90.1 607 LYS A C 1
ATOM 4811 O O . LYS A 1 607 ? -24.176 -38.292 -16.212 1 90.1 607 LYS A O 1
ATOM 4816 N N . HIS A 1 608 ? -25.519 -39.936 -16.73 1 91.91 608 HIS A N 1
ATOM 4817 C CA . HIS A 1 608 ? -25.058 -40.778 -15.632 1 91.91 608 HIS A CA 1
ATOM 4818 C C . HIS A 1 608 ? -23.805 -41.555 -16.021 1 91.91 608 HIS A C 1
ATOM 4820 O O . HIS A 1 608 ? -23.135 -42.132 -15.161 1 91.91 608 HIS A O 1
ATOM 4826 N N . LEU A 1 609 ? -23.45 -41.526 -17.29 1 96.08 609 LEU A N 1
ATOM 4827 C CA . LEU A 1 609 ? -22.318 -42.301 -17.787 1 96.08 609 LEU A CA 1
ATOM 4828 C C . LEU A 1 609 ? -21.157 -41.387 -18.165 1 96.08 609 LEU A C 1
ATOM 4830 O O . LEU A 1 609 ? -20.004 -41.822 -18.196 1 96.08 609 LEU A O 1
ATOM 4834 N N . LEU A 1 610 ? -21.494 -40.109 -18.45 1 97.52 610 LEU A N 1
ATOM 4835 C CA . LEU A 1 610 ? -20.461 -39.192 -18.92 1 97.52 610 LEU A CA 1
ATOM 4836 C C . LEU A 1 610 ? -20.754 -37.765 -18.47 1 97.52 610 LEU A C 1
ATOM 4838 O O . LEU A 1 610 ? -21.848 -37.247 -18.708 1 97.52 610 LEU A O 1
ATOM 4842 N N . ARG A 1 611 ? -19.825 -37.194 -17.79 1 97.41 611 ARG A N 1
ATOM 4843 C CA . ARG A 1 611 ? -19.87 -35.796 -17.374 1 97.41 611 ARG A CA 1
ATOM 4844 C C . ARG A 1 611 ? -18.623 -35.048 -17.834 1 97.41 611 ARG A C 1
ATOM 4846 O O . ARG A 1 611 ? -17.524 -35.606 -17.838 1 97.41 611 ARG A O 1
ATOM 4853 N N . ILE A 1 612 ? -18.8 -33.814 -18.254 1 98.34 612 ILE A N 1
ATOM 4854 C CA . ILE A 1 612 ? -17.69 -32.958 -18.659 1 98.34 612 ILE A CA 1
ATOM 4855 C C . ILE A 1 612 ? -17.69 -31.682 -17.82 1 98.34 612 ILE A C 1
ATOM 4857 O O . ILE A 1 612 ? -18.707 -30.991 -17.729 1 98.34 612 ILE A O 1
ATOM 4861 N N . VAL A 1 613 ? -16.538 -31.36 -17.157 1 98.07 613 VAL A N 1
ATOM 4862 C CA . VAL A 1 613 ? -16.481 -30.145 -16.351 1 98.07 613 VAL A CA 1
ATOM 4863 C C . VAL A 1 613 ? -15.201 -29.375 -16.668 1 98.07 613 VAL A C 1
ATOM 4865 O O . VAL A 1 613 ? -14.171 -29.973 -16.986 1 98.07 613 VAL A O 1
ATOM 4868 N N . PHE A 1 614 ? -15.271 -28.08 -16.602 1 98.32 614 PHE A N 1
ATOM 4869 C CA . PHE A 1 614 ? -14.161 -27.147 -16.759 1 98.32 614 PHE A CA 1
ATOM 4870 C C . PHE A 1 614 ? -14.231 -26.041 -15.712 1 98.32 614 PHE A C 1
ATOM 4872 O O . PHE A 1 614 ? -14.665 -24.926 -16.007 1 98.32 614 PHE A O 1
ATOM 4879 N N . PRO A 1 615 ? -13.736 -26.357 -14.489 1 97.34 615 PRO A N 1
ATOM 4880 C CA . PRO A 1 615 ? -13.728 -25.288 -13.487 1 97.34 615 PRO A CA 1
ATOM 4881 C C . PRO A 1 615 ? -12.816 -24.126 -13.872 1 97.34 615 PRO A C 1
ATOM 4883 O O . PRO A 1 615 ? -11.684 -24.344 -14.312 1 97.34 615 PRO A O 1
ATOM 4886 N N . PRO A 1 616 ? -13.28 -22.93 -13.74 1 97.25 616 PRO A N 1
ATOM 4887 C CA . PRO A 1 616 ? -12.485 -21.772 -14.154 1 97.25 616 PRO A CA 1
ATOM 4888 C C . PRO A 1 616 ? -11.361 -21.446 -13.174 1 97.25 616 PRO A C 1
ATOM 4890 O O . PRO A 1 616 ? -11.411 -21.858 -12.012 1 97.25 616 PRO A O 1
ATOM 4893 N N . ASN A 1 617 ? -10.355 -20.785 -13.675 1 95.96 617 ASN A N 1
ATOM 4894 C CA . ASN A 1 617 ? -9.29 -20.136 -12.918 1 95.96 617 ASN A CA 1
ATOM 4895 C C . ASN A 1 617 ? -8.41 -21.155 -12.201 1 95.96 617 ASN A C 1
ATOM 4897 O O . ASN A 1 617 ? -8.224 -21.075 -10.986 1 95.96 617 ASN A O 1
ATOM 4901 N N . TYR A 1 618 ? -7.926 -22.047 -12.953 1 96.2 618 TYR A N 1
ATOM 4902 C CA . TYR A 1 618 ? -6.998 -23.043 -12.429 1 96.2 618 TYR A CA 1
ATOM 4903 C C . TYR A 1 618 ? -5.825 -22.375 -11.721 1 96.2 618 TYR A C 1
ATOM 4905 O O . TYR A 1 618 ? -5.163 -21.504 -12.29 1 96.2 618 TYR A O 1
ATOM 4913 N N . ASN A 1 619 ? -5.633 -22.658 -10.5 1 95.31 619 ASN A N 1
ATOM 4914 C CA . ASN A 1 619 ? -4.546 -22.162 -9.663 1 95.31 619 ASN A CA 1
ATOM 4915 C C . ASN A 1 619 ? -4.002 -23.253 -8.746 1 95.31 619 ASN A C 1
ATOM 4917 O O . ASN A 1 619 ? -4.336 -24.428 -8.906 1 95.31 619 ASN A O 1
ATOM 4921 N N . VAL A 1 620 ? -3.155 -22.928 -7.857 1 96.63 620 VAL A N 1
ATOM 4922 C CA . VAL A 1 620 ? -2.49 -23.927 -7.027 1 96.63 620 VAL A CA 1
ATOM 4923 C C . VAL A 1 620 ? -3.504 -24.573 -6.084 1 96.63 620 VAL A C 1
ATOM 4925 O O . VAL A 1 620 ? -3.484 -25.789 -5.881 1 96.63 620 VAL A O 1
ATOM 4928 N N . SER A 1 621 ? -4.387 -23.795 -5.553 1 96.47 621 SER A N 1
ATOM 4929 C CA . SER A 1 621 ? -5.396 -24.298 -4.627 1 96.47 621 SER A CA 1
ATOM 4930 C C . SER A 1 621 ? -6.303 -25.322 -5.302 1 96.47 621 SER A C 1
ATOM 4932 O O . SER A 1 621 ? -6.639 -26.349 -4.707 1 96.47 621 SER A O 1
ATOM 4934 N N . MET A 1 622 ? -6.709 -25.073 -6.483 1 96.74 622 MET A N 1
ATOM 4935 C CA . MET A 1 622 ? -7.504 -26.044 -7.229 1 96.74 622 MET A CA 1
ATOM 4936 C C . MET A 1 622 ? -6.704 -27.314 -7.494 1 96.74 622 MET A C 1
ATOM 4938 O O . MET A 1 622 ? -7.229 -28.422 -7.369 1 96.74 622 MET A O 1
ATOM 4942 N N . ALA A 1 623 ? -5.494 -27.114 -7.898 1 97.16 623 ALA A N 1
ATOM 4943 C CA . ALA A 1 623 ? -4.631 -28.254 -8.197 1 97.16 623 ALA A CA 1
ATOM 4944 C C . ALA A 1 623 ? -4.506 -29.179 -6.99 1 97.16 623 ALA A C 1
ATOM 4946 O O . ALA A 1 623 ? -4.468 -30.403 -7.139 1 97.16 623 ALA A O 1
ATOM 4947 N N . GLU A 1 624 ? -4.439 -28.601 -5.85 1 97.22 624 GLU A N 1
ATOM 4948 C CA . GLU A 1 624 ? -4.276 -29.367 -4.617 1 97.22 624 GLU A CA 1
ATOM 4949 C C . GLU A 1 624 ? -5.493 -30.25 -4.351 1 97.22 624 GLU A C 1
ATOM 4951 O O . GLU A 1 624 ? -5.412 -31.211 -3.584 1 97.22 624 GLU A O 1
ATOM 4956 N N . ARG A 1 625 ? -6.582 -29.976 -4.963 1 97.74 625 ARG A N 1
ATOM 4957 C CA . ARG A 1 625 ? -7.788 -30.785 -4.82 1 97.74 625 ARG A CA 1
ATOM 4958 C C . ARG A 1 625 ? -7.957 -31.731 -6.004 1 97.74 625 ARG A C 1
ATOM 4960 O O . ARG A 1 625 ? -8.287 -32.905 -5.825 1 97.74 625 ARG A O 1
ATOM 4967 N N . LEU A 1 626 ? -7.639 -31.227 -7.121 1 98.29 626 LEU A N 1
ATOM 4968 C CA . LEU A 1 626 ? -7.944 -31.926 -8.365 1 98.29 626 LEU A CA 1
ATOM 4969 C C . LEU A 1 626 ? -6.938 -33.043 -8.622 1 98.29 626 LEU A C 1
ATOM 4971 O O . LEU A 1 626 ? -7.316 -34.142 -9.035 1 98.29 626 LEU A O 1
ATOM 4975 N N . ILE A 1 627 ? -5.741 -32.819 -8.36 1 98.41 627 ILE A N 1
ATOM 4976 C CA . ILE A 1 627 ? -4.684 -33.764 -8.703 1 98.41 627 ILE A CA 1
ATOM 4977 C C . ILE A 1 627 ? -4.852 -35.044 -7.887 1 98.41 627 ILE A C 1
ATOM 4979 O O . ILE A 1 627 ? -4.89 -36.143 -8.446 1 98.41 627 ILE A O 1
ATOM 4983 N N . PRO A 1 628 ? -5.092 -34.953 -6.584 1 98.52 628 PRO A N 1
ATOM 4984 C CA . PRO A 1 628 ? -5.307 -36.18 -5.814 1 98.52 628 PRO A CA 1
ATOM 4985 C C . PRO A 1 628 ? -6.574 -36.925 -6.232 1 98.52 628 PRO A C 1
ATOM 4987 O O . PRO A 1 628 ? -6.641 -38.151 -6.115 1 98.52 628 PRO A O 1
ATOM 4990 N N . ALA A 1 629 ? -7.525 -36.222 -6.721 1 98.69 629 ALA A N 1
ATOM 4991 C CA . ALA A 1 629 ? -8.829 -36.792 -7.049 1 98.69 629 ALA A CA 1
ATOM 4992 C C . ALA A 1 629 ? -8.785 -37.531 -8.383 1 98.69 629 ALA A C 1
ATOM 4994 O O . ALA A 1 629 ? -9.679 -38.324 -8.691 1 98.69 629 ALA A O 1
ATOM 4995 N N . SER A 1 630 ? -7.811 -37.359 -9.188 1 98.77 630 SER A N 1
ATOM 4996 C CA . SER A 1 630 ? -7.767 -37.86 -10.558 1 98.77 630 SER A CA 1
ATOM 4997 C C . SER A 1 630 ? -7.31 -39.314 -10.6 1 98.77 630 SER A C 1
ATOM 4999 O O . SER A 1 630 ? -6.412 -39.71 -9.854 1 98.77 630 SER A O 1
ATOM 5001 N N . ASP A 1 631 ? -7.959 -40.087 -11.449 1 98.67 631 ASP A N 1
ATOM 5002 C CA . ASP A 1 631 ? -7.589 -41.48 -11.681 1 98.67 631 ASP A CA 1
ATOM 5003 C C . ASP A 1 631 ? -6.674 -41.61 -12.896 1 98.67 631 ASP A C 1
ATOM 5005 O O . ASP A 1 631 ? -5.773 -42.451 -12.915 1 98.67 631 ASP A O 1
ATOM 5009 N N . LEU A 1 632 ? -6.977 -40.857 -13.86 1 98.72 632 LEU A N 1
ATOM 5010 C CA . LEU A 1 632 ? -6.243 -40.857 -15.121 1 98.72 632 LEU A CA 1
ATOM 5011 C C . LEU A 1 632 ? -5.754 -39.454 -15.466 1 98.72 632 LEU A C 1
ATOM 5013 O O . LEU A 1 632 ? -6.499 -38.481 -15.326 1 98.72 632 LEU A O 1
ATOM 5017 N N . SER A 1 633 ? -4.525 -39.38 -15.837 1 98.19 633 SER A N 1
ATOM 5018 C CA . SER A 1 633 ? -3.916 -38.113 -16.227 1 98.19 633 SER A CA 1
ATOM 5019 C C . SER A 1 633 ? -3.622 -38.078 -17.723 1 98.19 633 SER A C 1
ATOM 5021 O O . SER A 1 633 ? -2.848 -38.894 -18.228 1 98.19 633 SER A O 1
ATOM 5023 N N . GLU A 1 634 ? -4.219 -37.094 -18.392 1 98.02 634 GLU A N 1
ATOM 5024 C CA . GLU A 1 634 ? -4.003 -36.909 -19.824 1 98.02 634 GLU A CA 1
ATOM 5025 C C . GLU A 1 634 ? -2.738 -36.1 -20.092 1 98.02 634 GLU A C 1
ATOM 5027 O O . GLU A 1 634 ? -2.686 -34.903 -19.798 1 98.02 634 GLU A O 1
ATOM 5032 N N . GLN A 1 635 ? -1.723 -36.74 -20.519 1 97.04 635 GLN A N 1
ATOM 5033 C CA . GLN A 1 635 ? -0.466 -36.116 -20.919 1 97.04 635 GLN A CA 1
ATOM 5034 C C . GLN A 1 635 ? -0.174 -36.364 -22.396 1 97.04 635 GLN A C 1
ATOM 5036 O O . GLN A 1 635 ? 0.771 -37.079 -22.736 1 97.04 635 GLN A O 1
ATOM 5041 N N . ILE A 1 636 ? -0.894 -35.662 -23.287 1 97.2 636 ILE A N 1
ATOM 5042 C CA . ILE A 1 636 ? -1.041 -36.144 -24.656 1 97.2 636 ILE A CA 1
ATOM 5043 C C . ILE A 1 636 ? -0.476 -35.112 -25.63 1 97.2 636 ILE A C 1
ATOM 5045 O O . ILE A 1 636 ? -0.937 -35.007 -26.77 1 97.2 636 ILE A O 1
ATOM 5049 N N . SER A 1 637 ? 0.4 -34.279 -25.161 1 94.81 637 SER A N 1
ATOM 5050 C CA . SER A 1 637 ? 1.022 -33.292 -26.037 1 94.81 637 SER A CA 1
ATOM 5051 C C . SER A 1 637 ? 1.627 -33.953 -27.272 1 94.81 637 SER A C 1
ATOM 5053 O O . SER A 1 637 ? 1.949 -35.142 -27.251 1 94.81 637 SER A O 1
ATOM 5055 N N . THR A 1 638 ? 1.744 -33.131 -28.293 1 94.37 638 THR A N 1
ATOM 5056 C CA . THR A 1 638 ? 2.445 -33.632 -29.469 1 94.37 638 THR A CA 1
ATOM 5057 C C . THR A 1 638 ? 3.891 -33.982 -29.128 1 94.37 638 THR A C 1
ATOM 5059 O O . THR A 1 638 ? 4.605 -33.177 -28.527 1 94.37 638 THR A O 1
ATOM 5062 N N . ALA A 1 639 ? 4.284 -35.174 -29.473 1 91.99 639 ALA A N 1
ATOM 5063 C CA . ALA A 1 639 ? 5.63 -35.632 -29.136 1 91.99 639 ALA A CA 1
ATOM 5064 C C . ALA A 1 639 ? 6.686 -34.659 -29.652 1 91.99 639 ALA A C 1
ATOM 5066 O O . ALA A 1 639 ? 6.623 -34.217 -30.802 1 91.99 639 ALA A O 1
ATOM 5067 N N . GLY A 1 640 ? 7.539 -34.31 -28.755 1 86.43 640 GLY A N 1
ATOM 5068 C CA . GLY A 1 640 ? 8.63 -33.424 -29.129 1 86.43 640 GLY A CA 1
ATOM 5069 C C . GLY A 1 640 ? 8.372 -31.974 -28.766 1 86.43 640 GLY A C 1
ATOM 5070 O O . GLY A 1 640 ? 9.269 -31.134 -28.864 1 86.43 640 GLY A O 1
ATOM 5071 N N . MET A 1 641 ? 7.212 -31.656 -28.211 1 87.97 641 MET A N 1
ATOM 5072 C CA . MET A 1 641 ? 6.877 -30.251 -27.997 1 87.97 641 MET A CA 1
ATOM 5073 C C . MET A 1 641 ? 6.885 -29.909 -26.511 1 87.97 641 MET A C 1
ATOM 5075 O O . MET A 1 641 ? 6.968 -28.737 -26.14 1 87.97 641 MET A O 1
ATOM 5079 N N . GLU A 1 642 ? 6.837 -30.905 -25.686 1 85.28 642 GLU A N 1
ATOM 5080 C CA . GLU A 1 642 ? 6.882 -30.677 -24.245 1 85.28 642 GLU A CA 1
ATOM 5081 C C . GLU A 1 642 ? 8.302 -30.831 -23.707 1 85.28 642 GLU A C 1
ATOM 5083 O O . GLU A 1 642 ? 8.967 -31.834 -23.973 1 85.28 642 GLU A O 1
ATOM 5088 N N . ALA A 1 643 ? 8.796 -29.883 -22.901 1 81.3 643 ALA A N 1
ATOM 5089 C CA . ALA A 1 643 ? 10.138 -29.962 -22.329 1 81.3 643 ALA A CA 1
ATOM 5090 C C . ALA A 1 643 ? 10.199 -31.004 -21.216 1 81.3 643 ALA A C 1
ATOM 5092 O O . ALA A 1 643 ? 11 -31.94 -21.277 1 81.3 643 ALA A O 1
ATOM 5093 N N . SER A 1 644 ? 9.378 -30.945 -20.199 1 77.86 644 SER A N 1
ATOM 5094 C CA . SER A 1 644 ? 9.396 -31.885 -19.082 1 77.86 644 SER A CA 1
ATOM 5095 C C . SER A 1 644 ? 7.986 -32.171 -18.577 1 77.86 644 SER A C 1
ATOM 5097 O O . SER A 1 644 ? 7.58 -33.331 -18.478 1 77.86 644 SER A O 1
ATOM 5099 N N . GLY A 1 645 ? 7.17 -31.166 -18.415 1 82 645 GLY A N 1
ATOM 5100 C CA . GLY A 1 645 ? 5.813 -31.277 -17.904 1 82 645 GLY A CA 1
ATOM 5101 C C . GLY A 1 645 ? 5.753 -31.782 -16.475 1 82 645 GLY A C 1
ATOM 5102 O O . GLY A 1 645 ? 5.537 -32.972 -16.24 1 82 645 GLY A O 1
ATOM 5103 N N . THR A 1 646 ? 5.843 -30.964 -15.462 1 91.56 646 THR A N 1
ATOM 5104 C CA . THR A 1 646 ? 5.802 -31.356 -14.058 1 91.56 646 THR A CA 1
ATOM 5105 C C . THR A 1 646 ? 4.375 -31.686 -13.63 1 91.56 646 THR A C 1
ATOM 5107 O O . THR A 1 646 ? 4.162 -32.318 -12.593 1 91.56 646 THR A O 1
ATOM 5110 N N . GLY A 1 647 ? 3.483 -31.323 -14.438 1 93.4 647 GLY A N 1
ATOM 5111 C CA . GLY A 1 647 ? 2.105 -31.697 -14.161 1 93.4 647 GLY A CA 1
ATOM 5112 C C . GLY A 1 647 ? 1.904 -33.196 -14.049 1 93.4 647 GLY A C 1
ATOM 5113 O O . GLY A 1 647 ? 1.229 -33.671 -13.133 1 93.4 647 GLY A O 1
ATOM 5114 N N . ASN A 1 648 ? 2.515 -33.884 -14.95 1 95.39 648 ASN A N 1
ATOM 5115 C CA . ASN A 1 648 ? 2.373 -35.336 -14.944 1 95.39 648 ASN A CA 1
ATOM 5116 C C . ASN A 1 648 ? 2.962 -35.952 -13.678 1 95.39 648 ASN A C 1
ATOM 5118 O O . ASN A 1 648 ? 2.435 -36.938 -13.159 1 95.39 648 ASN A O 1
ATOM 5122 N N . MET A 1 649 ? 4.056 -35.358 -13.237 1 97.08 649 MET A N 1
ATOM 5123 C CA . MET A 1 649 ? 4.71 -35.869 -12.036 1 97.08 649 MET A CA 1
ATOM 5124 C C . MET A 1 649 ? 3.789 -35.755 -10.825 1 97.08 649 MET A C 1
ATOM 5126 O O . MET A 1 649 ? 3.732 -36.665 -9.996 1 97.08 649 MET A O 1
ATOM 5130 N N . LYS A 1 650 ? 3.112 -34.673 -10.701 1 97.74 650 LYS A N 1
ATOM 5131 C CA . LYS A 1 650 ? 2.195 -34.456 -9.586 1 97.74 650 LYS A CA 1
ATOM 5132 C C . LYS A 1 650 ? 1.051 -35.465 -9.611 1 97.74 650 LYS A C 1
ATOM 5134 O O . LYS A 1 650 ? 0.676 -36.012 -8.571 1 97.74 650 LYS A O 1
ATOM 5139 N N . PHE A 1 651 ? 0.512 -35.717 -10.771 1 98.07 651 PHE A N 1
ATOM 5140 C CA . PHE A 1 651 ? -0.57 -36.683 -10.919 1 98.07 651 PHE A CA 1
ATOM 5141 C C . PHE A 1 651 ? -0.087 -38.09 -10.588 1 98.07 651 PHE A C 1
ATOM 5143 O O . PHE A 1 651 ? -0.74 -38.815 -9.833 1 98.07 651 PHE A O 1
ATOM 5150 N N . ALA A 1 652 ? 1.042 -38.426 -11.135 1 97.91 652 ALA A N 1
ATOM 5151 C CA . ALA A 1 652 ? 1.581 -39.766 -10.917 1 97.91 652 ALA A CA 1
ATOM 5152 C C . ALA A 1 652 ? 1.879 -40.004 -9.439 1 97.91 652 ALA A C 1
ATOM 5154 O O . ALA A 1 652 ? 1.622 -41.09 -8.914 1 97.91 652 ALA A O 1
ATOM 5155 N N . LEU A 1 653 ? 2.37 -38.988 -8.799 1 98.2 653 LEU A N 1
ATOM 5156 C CA . LEU A 1 653 ? 2.71 -39.077 -7.383 1 98.2 653 LEU A CA 1
ATOM 5157 C C . LEU A 1 653 ? 1.462 -39.31 -6.538 1 98.2 653 LEU A C 1
ATOM 5159 O O . LEU A 1 653 ? 1.554 -39.802 -5.41 1 98.2 653 LEU A O 1
ATOM 5163 N N . ASN A 1 654 ? 0.335 -39.011 -7.079 1 98.42 654 ASN A N 1
ATOM 5164 C CA . ASN A 1 654 ? -0.92 -39.185 -6.354 1 98.42 654 ASN A CA 1
ATOM 5165 C C . ASN A 1 654 ? -1.707 -40.383 -6.876 1 98.42 654 ASN A C 1
ATOM 5167 O O . ASN A 1 654 ? -2.904 -40.508 -6.611 1 98.42 654 ASN A O 1
ATOM 5171 N N . GLY A 1 655 ? -1.11 -41.155 -7.741 1 97.94 655 GLY A N 1
ATOM 5172 C CA . GLY A 1 655 ? -1.691 -42.43 -8.131 1 97.94 655 GLY A CA 1
ATOM 5173 C C . GLY A 1 655 ? -2.52 -42.345 -9.399 1 97.94 655 GLY A C 1
ATOM 5174 O O . GLY A 1 655 ? -3.191 -43.309 -9.774 1 97.94 655 GLY A O 1
ATOM 5175 N N . ALA A 1 656 ? -2.536 -41.28 -9.996 1 98.42 656 ALA A N 1
ATOM 5176 C CA . ALA A 1 656 ? -3.206 -41.203 -11.292 1 98.42 656 ALA A CA 1
ATOM 5177 C C . ALA A 1 656 ? -2.362 -41.853 -12.385 1 98.42 656 ALA A C 1
ATOM 5179 O O . ALA A 1 656 ? -1.183 -41.53 -12.542 1 98.42 656 ALA A O 1
ATOM 5180 N N . LEU A 1 657 ? -2.906 -42.745 -13.094 1 98.46 657 LEU A N 1
ATOM 5181 C CA . LEU A 1 657 ? -2.193 -43.371 -14.202 1 98.46 657 LEU A CA 1
ATOM 5182 C C . LEU A 1 657 ? -2.131 -42.436 -15.405 1 98.46 657 LEU A C 1
ATOM 5184 O O . LEU A 1 657 ? -3.013 -41.594 -15.589 1 98.46 657 LEU A O 1
ATOM 5188 N N . THR A 1 658 ? -1.092 -42.584 -16.198 1 98.2 658 THR A N 1
ATOM 5189 C CA . THR A 1 658 ? -0.856 -41.668 -17.309 1 98.2 658 THR A CA 1
ATOM 5190 C C . THR A 1 658 ? -1.288 -42.298 -18.63 1 98.2 658 THR A C 1
ATOM 5192 O O . THR A 1 658 ? -0.964 -43.455 -18.907 1 98.2 658 THR A O 1
ATOM 5195 N N . ILE A 1 659 ? -2.065 -41.636 -19.357 1 98.53 659 ILE A N 1
ATOM 5196 C CA . ILE A 1 659 ? -2.197 -41.898 -20.786 1 98.53 659 ILE A CA 1
ATOM 5197 C C . ILE A 1 659 ? -1.48 -40.808 -21.579 1 98.53 659 ILE A C 1
ATOM 5199 O O . ILE A 1 659 ? -1.711 -39.616 -21.358 1 98.53 659 ILE A O 1
ATOM 5203 N N . GLY A 1 660 ? -0.536 -41.2 -22.385 1 97.21 660 GLY A N 1
ATOM 5204 C CA . GLY A 1 660 ? 0.226 -40.122 -22.996 1 97.21 660 GLY A CA 1
ATOM 5205 C C . GLY A 1 660 ? 1.159 -40.599 -24.093 1 97.21 660 GLY A C 1
ATOM 5206 O O . GLY A 1 660 ? 1.212 -41.793 -24.395 1 97.21 660 GLY A O 1
ATOM 5207 N N . THR A 1 661 ? 1.759 -39.624 -24.751 1 96.28 661 THR A N 1
ATOM 5208 C CA . THR A 1 661 ? 2.753 -39.843 -25.795 1 96.28 661 THR A CA 1
ATOM 5209 C C . THR A 1 661 ? 4.161 -39.864 -25.206 1 96.28 661 THR A C 1
ATOM 5211 O O . THR A 1 661 ? 4.352 -39.546 -24.03 1 96.28 661 THR A O 1
ATOM 5214 N N . LEU A 1 662 ? 5.091 -40.336 -25.984 1 93.72 662 LEU A N 1
ATOM 5215 C CA . LEU A 1 662 ? 6.483 -40.306 -25.549 1 93.72 662 LEU A CA 1
ATOM 5216 C C . LEU A 1 662 ? 7.084 -38.918 -25.746 1 93.72 662 LEU A C 1
ATOM 5218 O O . LEU A 1 662 ? 7.763 -38.667 -26.745 1 93.72 662 LEU A O 1
ATOM 5222 N N . ASP A 1 663 ? 6.848 -38.185 -24.776 1 90.62 663 ASP A N 1
ATOM 5223 C CA . ASP A 1 663 ? 7.249 -36.782 -24.809 1 90.62 663 ASP A CA 1
ATOM 5224 C C . ASP A 1 663 ? 7.704 -36.309 -23.43 1 90.62 663 ASP A C 1
ATOM 5226 O O . ASP A 1 663 ? 7.159 -36.736 -22.41 1 90.62 663 ASP A O 1
ATOM 5230 N N . GLY A 1 664 ? 8.763 -35.509 -23.449 1 87.67 664 GLY A N 1
ATOM 5231 C CA . GLY A 1 664 ? 9.226 -34.917 -22.204 1 87.67 664 GLY A CA 1
ATOM 5232 C C . GLY A 1 664 ? 9.452 -35.939 -21.105 1 87.67 664 GLY A C 1
ATOM 5233 O O . GLY A 1 664 ? 10.154 -36.931 -21.307 1 87.67 664 GLY A O 1
ATOM 5234 N N . ALA A 1 665 ? 8.792 -35.688 -19.963 1 87.16 665 ALA A N 1
ATOM 5235 C CA . ALA A 1 665 ? 9.006 -36.529 -18.789 1 87.16 665 ALA A CA 1
ATOM 5236 C C . ALA A 1 665 ? 8.258 -37.853 -18.917 1 87.16 665 ALA A C 1
ATOM 5238 O O . ALA A 1 665 ? 8.538 -38.805 -18.185 1 87.16 665 ALA A O 1
ATOM 5239 N N . ASN A 1 666 ? 7.32 -37.881 -19.819 1 94.2 666 ASN A N 1
ATOM 5240 C CA . ASN A 1 666 ? 6.567 -39.12 -19.987 1 94.2 666 ASN A CA 1
ATOM 5241 C C . ASN A 1 666 ? 7.489 -40.3 -20.282 1 94.2 666 ASN A C 1
ATOM 5243 O O . ASN A 1 666 ? 7.217 -41.426 -19.862 1 94.2 666 ASN A O 1
ATOM 5247 N N . VAL A 1 667 ? 8.548 -39.995 -21.013 1 93.88 667 VAL A N 1
ATOM 5248 C CA . VAL A 1 667 ? 9.506 -41.04 -21.36 1 93.88 667 VAL A CA 1
ATOM 5249 C C . VAL A 1 667 ? 10.151 -41.592 -20.091 1 93.88 667 VAL A C 1
ATOM 5251 O O . VAL A 1 667 ? 10.172 -42.806 -19.875 1 93.88 667 VAL A O 1
ATOM 5254 N N . GLU A 1 668 ? 10.565 -40.708 -19.294 1 95.08 668 GLU A N 1
ATOM 5255 C CA . GLU A 1 668 ? 11.249 -41.104 -18.067 1 95.08 668 GLU A CA 1
ATOM 5256 C C . GLU A 1 668 ? 10.274 -41.711 -17.063 1 95.08 668 GLU A C 1
ATOM 5258 O O . GLU A 1 668 ? 10.611 -42.668 -16.362 1 95.08 668 GLU A O 1
ATOM 5263 N N . ILE A 1 669 ? 9.103 -41.181 -16.955 1 96.17 669 ILE A N 1
ATOM 5264 C CA . ILE A 1 669 ? 8.111 -41.714 -16.027 1 96.17 669 ILE A CA 1
ATOM 5265 C C . ILE A 1 669 ? 7.763 -43.15 -16.413 1 96.17 669 ILE A C 1
ATOM 5267 O O . ILE A 1 669 ? 7.727 -44.038 -15.558 1 96.17 669 ILE A O 1
ATOM 5271 N N . ARG A 1 670 ? 7.509 -43.364 -17.696 1 97.19 670 ARG A N 1
ATOM 5272 C CA . ARG A 1 670 ? 7.192 -44.713 -18.151 1 97.19 670 ARG A CA 1
ATOM 5273 C C . ARG A 1 670 ? 8.323 -45.682 -17.824 1 97.19 670 ARG A C 1
ATOM 5275 O O . ARG A 1 670 ? 8.076 -46.828 -17.445 1 97.19 670 ARG A O 1
ATOM 5282 N N . GLU A 1 671 ? 9.538 -45.181 -17.954 1 96.34 671 GLU A N 1
ATOM 5283 C CA . GLU A 1 671 ? 10.703 -46.008 -17.649 1 96.34 671 GLU A CA 1
ATOM 5284 C C . GLU A 1 671 ? 10.75 -46.371 -16.168 1 96.34 671 GLU A C 1
ATOM 5286 O O . GLU A 1 671 ? 11.085 -47.502 -15.811 1 96.34 671 GLU A O 1
ATOM 5291 N N . HIS A 1 672 ? 10.436 -45.48 -15.334 1 96.54 672 HIS A N 1
ATOM 5292 C CA . HIS A 1 672 ? 10.541 -45.697 -13.895 1 96.54 672 HIS A CA 1
ATOM 5293 C C . HIS A 1 672 ? 9.342 -46.477 -13.367 1 96.54 672 HIS A C 1
ATOM 5295 O O . HIS A 1 672 ? 9.497 -47.375 -12.536 1 96.54 672 HIS A O 1
ATOM 5301 N N . VAL A 1 673 ? 8.135 -46.189 -13.833 1 96.94 673 VAL A N 1
ATOM 5302 C CA . VAL A 1 673 ? 6.934 -46.793 -13.265 1 96.94 673 VAL A CA 1
ATOM 5303 C C . VAL A 1 673 ? 6.671 -48.143 -13.927 1 96.94 673 VAL A C 1
ATOM 5305 O O . VAL A 1 673 ? 5.956 -48.983 -13.375 1 96.94 673 VAL A O 1
ATOM 5308 N N . GLY A 1 674 ? 7.205 -48.32 -15.163 1 96.62 674 GLY A N 1
ATOM 5309 C CA . GLY A 1 674 ? 6.981 -49.535 -15.931 1 96.62 674 GLY A CA 1
ATOM 5310 C C . GLY A 1 674 ? 5.933 -49.371 -17.015 1 96.62 674 GLY A C 1
ATOM 5311 O O . GLY A 1 674 ? 4.909 -48.719 -16.803 1 96.62 674 GLY A O 1
ATOM 5312 N N . ALA A 1 675 ? 6.177 -49.961 -18.106 1 96.69 675 ALA A N 1
ATOM 5313 C CA . ALA A 1 675 ? 5.297 -49.849 -19.267 1 96.69 675 ALA A CA 1
ATOM 5314 C C . ALA A 1 675 ? 3.899 -50.37 -18.947 1 96.69 675 ALA A C 1
ATOM 5316 O O . ALA A 1 675 ? 2.906 -49.865 -19.475 1 96.69 675 ALA A O 1
ATOM 5317 N N . GLU A 1 676 ? 3.793 -51.334 -18.081 1 96.01 676 GLU A N 1
ATOM 5318 C CA . GLU A 1 676 ? 2.516 -51.954 -17.742 1 96.01 676 GLU A CA 1
ATOM 5319 C C . GLU A 1 676 ? 1.643 -51.007 -16.923 1 96.01 676 GLU A C 1
ATOM 5321 O O . GLU A 1 676 ? 0.439 -51.23 -16.783 1 96.01 676 GLU A O 1
ATOM 5326 N N . ASN A 1 677 ? 2.264 -50.021 -16.352 1 97.59 677 ASN A N 1
ATOM 5327 C CA . ASN A 1 677 ? 1.532 -49.047 -15.549 1 97.59 677 ASN A CA 1
ATOM 5328 C C . ASN A 1 677 ? 1.345 -47.73 -16.297 1 97.59 677 ASN A C 1
ATOM 5330 O O . ASN A 1 677 ? 1.164 -46.68 -15.678 1 97.59 677 ASN A O 1
ATOM 5334 N N . PHE A 1 678 ? 1.524 -47.731 -17.601 1 97.77 678 PHE A N 1
ATOM 5335 C CA . PHE A 1 678 ? 1.449 -46.573 -18.485 1 97.77 678 PHE A CA 1
ATOM 5336 C C . PHE A 1 678 ? 0.662 -46.905 -19.746 1 97.77 678 PHE A C 1
ATOM 5338 O O . PHE A 1 678 ? 0.86 -47.963 -20.348 1 97.77 678 PHE A O 1
ATOM 5345 N N . PHE A 1 679 ? -0.297 -46.052 -20.111 1 98.61 679 PHE A N 1
ATOM 5346 C CA . PHE A 1 679 ? -1.033 -46.248 -21.354 1 98.61 679 PHE A CA 1
ATOM 5347 C C . PHE A 1 679 ? -0.433 -45.408 -22.477 1 98.61 679 PHE A C 1
ATOM 5349 O O . PHE A 1 679 ? -0.68 -44.203 -22.557 1 98.61 679 PHE A O 1
ATOM 5356 N N . LEU A 1 680 ? 0.266 -45.984 -23.327 1 98.08 680 LEU A N 1
ATOM 5357 C CA . LEU A 1 680 ? 1.019 -45.304 -24.376 1 98.08 680 LEU A CA 1
ATOM 5358 C C . LEU A 1 680 ? 0.217 -45.249 -25.672 1 98.08 680 LEU A C 1
ATOM 5360 O O . LEU A 1 680 ? -0.44 -46.224 -26.042 1 98.08 680 LEU A O 1
ATOM 5364 N N . PHE A 1 681 ? 0.256 -44.085 -26.338 1 98.08 681 PHE A N 1
ATOM 5365 C CA . PHE A 1 681 ? -0.268 -43.987 -27.694 1 98.08 681 PHE A CA 1
ATOM 5366 C C . PHE A 1 681 ? 0.495 -42.939 -28.495 1 98.08 681 PHE A C 1
ATOM 5368 O O . PHE A 1 681 ? 1.303 -42.192 -27.939 1 98.08 681 PHE A O 1
ATOM 5375 N N . GLY A 1 682 ? 0.249 -42.936 -29.768 1 96.07 682 GLY A N 1
ATOM 5376 C CA . GLY A 1 682 ? 0.639 -41.81 -30.602 1 96.07 682 GLY A CA 1
ATOM 5377 C C . GLY A 1 682 ? 2.001 -41.987 -31.245 1 96.07 682 GLY A C 1
ATOM 5378 O O . GLY A 1 682 ? 2.68 -42.989 -31.008 1 96.07 682 GLY A O 1
ATOM 5379 N N . LEU A 1 683 ? 2.389 -40.959 -31.949 1 96.28 683 LEU A N 1
ATOM 5380 C CA . LEU A 1 683 ? 3.625 -40.935 -32.723 1 96.28 683 LEU A CA 1
ATOM 5381 C C . LEU A 1 683 ? 4.809 -40.543 -31.845 1 96.28 683 LEU A C 1
ATOM 5383 O O . LEU A 1 683 ? 4.652 -39.781 -30.888 1 96.28 683 LEU A O 1
ATOM 5387 N N . THR A 1 684 ? 5.926 -41.094 -32.125 1 94.34 684 THR A N 1
ATOM 5388 C CA . THR A 1 684 ? 7.167 -40.628 -31.516 1 94.34 684 THR A CA 1
ATOM 5389 C C . THR A 1 684 ? 7.612 -39.308 -32.14 1 94.34 684 THR A C 1
ATOM 5391 O O . THR A 1 684 ? 7.044 -38.864 -33.14 1 94.34 684 THR A O 1
ATOM 5394 N N . THR A 1 685 ? 8.617 -38.746 -31.565 1 90.9 685 THR A N 1
ATOM 5395 C CA . THR A 1 685 ? 9.131 -37.474 -32.061 1 90.9 685 THR A CA 1
ATOM 5396 C C . THR A 1 685 ? 9.578 -37.601 -33.514 1 90.9 685 THR A C 1
ATOM 5398 O O . THR A 1 685 ? 9.298 -36.724 -34.334 1 90.9 685 THR A O 1
ATOM 5401 N N . GLU A 1 686 ? 10.237 -38.716 -33.853 1 91.29 686 GLU A N 1
ATOM 5402 C CA . GLU A 1 686 ? 10.713 -38.956 -35.212 1 91.29 686 GLU A CA 1
ATOM 5403 C C . GLU A 1 686 ? 9.548 -39.151 -36.178 1 91.29 686 GLU A C 1
ATOM 5405 O O . GLU A 1 686 ? 9.565 -38.625 -37.293 1 91.29 686 GLU A O 1
ATOM 5410 N N . GLU A 1 687 ? 8.573 -39.853 -35.738 1 95.2 687 GLU A N 1
ATOM 5411 C CA . GLU A 1 687 ? 7.403 -40.111 -36.572 1 95.2 687 GLU A CA 1
ATOM 5412 C C . GLU A 1 687 ? 6.606 -38.832 -36.815 1 95.2 687 GLU A C 1
ATOM 5414 O O . GLU A 1 687 ? 6.012 -38.659 -37.881 1 95.2 687 GLU A O 1
ATOM 5419 N N . VAL A 1 688 ? 6.554 -37.979 -35.813 1 94.06 688 VAL A N 1
ATOM 5420 C CA . VAL A 1 688 ? 5.881 -36.691 -35.944 1 94.06 688 VAL A CA 1
ATOM 5421 C C . VAL A 1 688 ? 6.53 -35.879 -37.062 1 94.06 688 VAL A C 1
ATOM 5423 O O . VAL A 1 688 ? 5.838 -35.327 -37.92 1 94.06 688 VAL A O 1
ATOM 5426 N N . ALA A 1 689 ? 7.871 -35.812 -37.049 1 90.21 689 ALA A N 1
ATOM 5427 C CA . ALA A 1 689 ? 8.608 -35.075 -38.072 1 90.21 689 ALA A CA 1
ATOM 5428 C C . ALA A 1 689 ? 8.332 -35.641 -39.462 1 90.21 689 ALA A C 1
ATOM 5430 O O . ALA A 1 689 ? 8.145 -34.887 -40.42 1 90.21 689 ALA A O 1
ATOM 5431 N N . GLN A 1 690 ? 8.249 -36.921 -39.54 1 94.2 690 GLN A N 1
ATOM 5432 C CA . GLN A 1 690 ? 8.007 -37.592 -40.813 1 94.2 690 GLN A CA 1
ATOM 5433 C C . GLN A 1 690 ? 6.574 -37.37 -41.288 1 94.2 690 GLN A C 1
ATOM 5435 O O . GLN A 1 690 ? 6.341 -37.094 -42.467 1 94.2 690 GLN A O 1
ATOM 5440 N N . ARG A 1 691 ? 5.654 -37.516 -40.397 1 95.01 691 ARG A N 1
ATOM 5441 C CA . ARG A 1 691 ? 4.241 -37.391 -40.74 1 95.01 691 ARG A CA 1
ATOM 5442 C C . ARG A 1 691 ? 3.929 -35.998 -41.277 1 95.01 691 ARG A C 1
ATOM 5444 O O . ARG A 1 691 ? 3.13 -35.849 -42.204 1 95.01 691 ARG A O 1
ATOM 5451 N N . ARG A 1 692 ? 4.521 -34.987 -40.72 1 91.5 692 ARG A N 1
ATOM 5452 C CA . ARG A 1 692 ? 4.265 -33.599 -41.094 1 91.5 692 ARG A CA 1
ATOM 5453 C C . ARG A 1 692 ? 4.708 -33.329 -42.528 1 91.5 692 ARG A C 1
ATOM 5455 O O . ARG A 1 692 ? 4.207 -32.406 -43.175 1 91.5 692 ARG A O 1
ATOM 5462 N N . THR A 1 693 ? 5.619 -34.161 -43.022 1 91.97 693 THR A N 1
ATOM 5463 C CA . THR A 1 693 ? 6.111 -33.962 -44.381 1 91.97 693 THR A CA 1
ATOM 5464 C C . THR A 1 693 ? 5.192 -34.64 -45.394 1 91.97 693 THR A C 1
ATOM 5466 O O . THR A 1 693 ? 5.302 -34.399 -46.598 1 91.97 693 THR A O 1
ATOM 5469 N N . GLN A 1 694 ? 4.335 -35.429 -44.973 1 93.04 694 GLN A N 1
ATOM 5470 C CA . GLN A 1 694 ? 3.421 -36.135 -45.864 1 93.04 694 GLN A CA 1
ATOM 5471 C C . GLN A 1 694 ? 2.224 -35.262 -46.23 1 93.04 694 GLN A C 1
ATOM 5473 O O . GLN A 1 694 ? 1.421 -34.906 -45.365 1 93.04 694 GLN A O 1
ATOM 5478 N N . PRO A 1 695 ? 2.129 -34.992 -47.496 1 91.12 695 PRO A N 1
ATOM 5479 C CA . PRO A 1 695 ? 0.992 -34.162 -47.898 1 91.12 695 PRO A CA 1
ATOM 5480 C C . PRO A 1 695 ? -0.353 -34.843 -47.652 1 91.12 695 PRO A C 1
ATOM 5482 O O . PRO A 1 695 ? -0.495 -36.043 -47.898 1 91.12 695 PRO A O 1
ATOM 5485 N N . GLY A 1 696 ? -1.2 -34.252 -47.097 1 92.07 696 GLY A N 1
ATOM 5486 C CA . GLY A 1 696 ? -2.561 -34.733 -46.92 1 92.07 696 GLY A CA 1
ATOM 5487 C C . GLY A 1 696 ? -2.701 -35.72 -45.776 1 92.07 696 GLY A C 1
ATOM 5488 O O . GLY A 1 696 ? -3.688 -36.455 -45.701 1 92.07 696 GLY A O 1
ATOM 5489 N N . HIS A 1 697 ? -1.498 -35.795 -44.973 1 93.45 697 HIS A N 1
ATOM 5490 C CA . HIS A 1 697 ? -1.512 -36.765 -43.883 1 93.45 697 HIS A CA 1
ATOM 5491 C C . HIS A 1 697 ? -2.776 -36.629 -43.041 1 93.45 697 HIS A C 1
ATOM 5493 O O . HIS A 1 697 ? -3.341 -37.631 -42.595 1 93.45 697 HIS A O 1
ATOM 5499 N N . SER A 1 698 ? -3.487 -35.414 -42.781 1 94.78 698 SER A N 1
ATOM 5500 C CA . SER A 1 698 ? -4.669 -35.164 -41.963 1 94.78 698 SER A CA 1
ATOM 5501 C C . SER A 1 698 ? -5.93 -35.696 -42.637 1 94.78 698 SER A C 1
ATOM 5503 O O . SER A 1 698 ? -6.732 -36.389 -42.007 1 94.78 698 SER A O 1
ATOM 5505 N N . ARG A 1 699 ? -6.143 -35.341 -43.837 1 94.87 699 ARG A N 1
ATOM 5506 C CA . ARG A 1 699 ? -7.305 -35.792 -44.596 1 94.87 699 ARG A CA 1
ATOM 5507 C C . ARG A 1 699 ? -7.362 -37.314 -44.658 1 94.87 699 ARG A C 1
ATOM 5509 O O . ARG A 1 699 ? -8.429 -37.908 -44.486 1 94.87 699 ARG A O 1
ATOM 5516 N N . ALA A 1 700 ? -6.243 -37.868 -44.958 1 95.38 700 ALA A N 1
ATOM 5517 C CA . ALA A 1 700 ? -6.173 -39.325 -45.027 1 95.38 700 ALA A CA 1
ATOM 5518 C C . ALA A 1 700 ? -6.584 -39.957 -43.7 1 95.38 700 ALA A C 1
ATOM 5520 O O . ALA A 1 700 ? -7.3 -40.961 -43.679 1 95.38 700 ALA A O 1
ATOM 5521 N N . ALA A 1 701 ? -6.075 -39.398 -42.651 1 96 701 ALA A N 1
ATOM 5522 C CA . ALA A 1 701 ? -6.411 -39.917 -41.328 1 96 701 ALA A CA 1
ATOM 5523 C C . ALA A 1 701 ? -7.907 -39.792 -41.053 1 96 701 ALA A C 1
ATOM 5525 O O . ALA A 1 701 ? -8.519 -40.703 -40.49 1 96 701 ALA A O 1
ATOM 5526 N N . ILE A 1 702 ? -8.537 -38.699 -41.438 1 96.83 702 ILE A N 1
ATOM 5527 C CA . ILE A 1 702 ? -9.954 -38.443 -41.205 1 96.83 702 ILE A CA 1
ATOM 5528 C C . ILE A 1 702 ? -10.796 -39.374 -42.075 1 96.83 702 ILE A C 1
ATOM 5530 O O . ILE A 1 702 ? -11.78 -39.952 -41.605 1 96.83 702 ILE A O 1
ATOM 5534 N N . GLU A 1 703 ? -10.373 -39.501 -43.258 1 95.98 703 GLU A N 1
ATOM 5535 C CA . GLU A 1 703 ? -11.122 -40.342 -44.188 1 95.98 703 GLU A CA 1
ATOM 5536 C C . GLU A 1 703 ? -11.076 -41.808 -43.766 1 95.98 703 GLU A C 1
ATOM 5538 O O . GLU A 1 703 ? -12.018 -42.562 -44.02 1 95.98 703 GLU A O 1
ATOM 5543 N N . ASN A 1 704 ? -10.072 -42.156 -43.136 1 95.69 704 ASN A N 1
ATOM 5544 C CA . ASN A 1 704 ? -9.889 -43.548 -42.739 1 95.69 704 ASN A CA 1
ATOM 5545 C C . ASN A 1 704 ? -10.524 -43.832 -41.381 1 95.69 704 ASN A C 1
ATOM 5547 O O . ASN A 1 704 ? -10.522 -44.974 -40.917 1 95.69 704 ASN A O 1
ATOM 5551 N N . SER A 1 705 ? -11.017 -42.848 -40.768 1 96.73 705 SER A N 1
ATOM 5552 C CA . SER A 1 705 ? -11.62 -43.01 -39.449 1 96.73 705 SER A CA 1
ATOM 5553 C C . SER A 1 705 ? -13.087 -42.593 -39.458 1 96.73 705 SER A C 1
ATOM 5555 O O . SER A 1 705 ? -13.399 -41.401 -39.503 1 96.73 705 SER A O 1
ATOM 5557 N N . GLN A 1 706 ? -13.945 -43.501 -39.396 1 95.39 706 GLN A N 1
ATOM 5558 C CA . GLN A 1 706 ? -15.37 -43.186 -39.399 1 95.39 706 GLN A CA 1
ATOM 5559 C C . GLN A 1 706 ? -15.747 -42.335 -38.19 1 95.39 706 GLN A C 1
ATOM 5561 O O . GLN A 1 706 ? -16.533 -41.393 -38.309 1 95.39 706 GLN A O 1
ATOM 5566 N N . ALA A 1 707 ? -15.219 -42.703 -37.095 1 95.55 707 ALA A N 1
ATOM 5567 C CA . ALA A 1 707 ? -15.518 -41.958 -35.875 1 95.55 707 ALA A CA 1
ATOM 5568 C C . ALA A 1 707 ? -15.124 -40.491 -36.018 1 95.55 707 ALA A C 1
ATOM 5570 O O . ALA A 1 707 ? -15.864 -39.599 -35.597 1 95.55 707 ALA A O 1
ATOM 5571 N N . LEU A 1 708 ? -13.954 -40.209 -36.555 1 96.45 708 LEU A N 1
ATOM 5572 C CA . LEU A 1 708 ? -13.476 -38.839 -36.71 1 96.45 708 LEU A CA 1
ATOM 5573 C C . LEU A 1 708 ? -14.346 -38.069 -37.697 1 96.45 708 LEU A C 1
ATOM 5575 O O . LEU A 1 708 ? -14.623 -36.884 -37.495 1 96.45 708 LEU A O 1
ATOM 5579 N N . ARG A 1 709 ? -14.768 -38.721 -38.736 1 96.38 709 ARG A N 1
ATOM 5580 C CA . ARG A 1 709 ? -15.661 -38.083 -39.698 1 96.38 709 ARG A CA 1
ATOM 5581 C C . ARG A 1 709 ? -16.985 -37.7 -39.047 1 96.38 709 ARG A C 1
ATOM 5583 O O . ARG A 1 709 ? -17.485 -36.591 -39.25 1 96.38 709 ARG A O 1
ATOM 5590 N N . ASP A 1 710 ? -17.489 -38.595 -38.322 1 96.52 710 ASP A N 1
ATOM 5591 C CA . ASP A 1 710 ? -18.776 -38.355 -37.678 1 96.52 710 ASP A CA 1
ATOM 5592 C C . ASP A 1 710 ? -18.696 -37.175 -36.712 1 96.52 710 ASP A C 1
ATOM 5594 O O . ASP A 1 710 ? -19.613 -36.354 -36.649 1 96.52 710 ASP A O 1
ATOM 5598 N N . ILE A 1 711 ? -17.671 -37.097 -35.96 1 96.55 711 ILE A N 1
ATOM 5599 C CA . ILE A 1 711 ? -17.496 -36.045 -34.965 1 96.55 711 ILE A CA 1
ATOM 5600 C C . ILE A 1 711 ? -17.359 -34.693 -35.662 1 96.55 711 ILE A C 1
ATOM 5602 O O . ILE A 1 711 ? -17.988 -33.713 -35.257 1 96.55 711 ILE A O 1
ATOM 5606 N N . LEU A 1 712 ? -16.46 -34.596 -36.643 1 96.48 712 LEU A N 1
ATOM 5607 C CA . LEU A 1 712 ? -16.213 -33.336 -37.337 1 96.48 712 LEU A CA 1
ATOM 5608 C C . LEU A 1 712 ? -17.476 -32.846 -38.039 1 96.48 712 LEU A C 1
ATOM 5610 O O . LEU A 1 712 ? -17.728 -31.641 -38.101 1 96.48 712 LEU A O 1
ATOM 5614 N N . GLN A 1 713 ? -18.211 -33.816 -38.517 1 95.34 713 GLN A N 1
ATOM 5615 C CA . GLN A 1 713 ? -19.49 -33.459 -39.123 1 95.34 713 GLN A CA 1
ATOM 5616 C C . GLN A 1 713 ? -20.449 -32.884 -38.085 1 95.34 713 GLN A C 1
ATOM 5618 O O . GLN A 1 713 ? -21.1 -31.866 -38.33 1 95.34 713 GLN A O 1
ATOM 5623 N N . ALA A 1 714 ? -20.546 -33.507 -37 1 96.21 714 ALA A N 1
ATOM 5624 C CA . ALA A 1 714 ? -21.42 -33.031 -35.931 1 96.21 714 ALA A CA 1
ATOM 5625 C C . ALA A 1 714 ? -21.033 -31.622 -35.492 1 96.21 714 ALA A C 1
ATOM 5627 O O . ALA A 1 714 ? -21.901 -30.774 -35.271 1 96.21 714 ALA A O 1
ATOM 5628 N N . VAL A 1 715 ? -19.748 -31.347 -35.298 1 96.29 715 VAL A N 1
ATOM 5629 C CA . VAL A 1 715 ? -19.262 -30.035 -34.882 1 96.29 715 VAL A CA 1
ATOM 5630 C C . VAL A 1 715 ? -19.567 -29.004 -35.966 1 96.29 715 VAL A C 1
ATOM 5632 O O . VAL A 1 715 ? -20.009 -27.892 -35.666 1 96.29 715 VAL A O 1
ATOM 5635 N N . ALA A 1 716 ? -19.355 -29.382 -37.181 1 94.84 716 ALA A N 1
ATOM 5636 C CA . ALA A 1 716 ? -19.555 -28.488 -38.319 1 94.84 716 ALA A CA 1
ATOM 5637 C C . ALA A 1 716 ? -21.03 -28.136 -38.487 1 94.84 716 ALA A C 1
ATOM 5639 O O . ALA A 1 716 ? -21.366 -27.024 -38.901 1 94.84 716 ALA A O 1
ATOM 5640 N N . GLU A 1 717 ? -21.847 -29.072 -38.15 1 93.74 717 GLU A N 1
ATOM 5641 C CA . GLU A 1 717 ? -23.279 -28.886 -38.362 1 93.74 717 GLU A CA 1
ATOM 5642 C C . GLU A 1 717 ? -23.926 -28.181 -37.173 1 93.74 717 GLU A C 1
ATOM 5644 O O . GLU A 1 717 ? -25.135 -27.941 -37.17 1 93.74 717 GLU A O 1
ATOM 5649 N N . GLY A 1 718 ? -23.192 -27.974 -36.153 1 94.5 718 GLY A N 1
ATOM 5650 C CA . GLY A 1 718 ? -23.685 -27.173 -35.044 1 94.5 718 GLY A CA 1
ATOM 5651 C C . GLY A 1 718 ? -24.391 -27.995 -33.982 1 94.5 718 GLY A C 1
ATOM 5652 O O . GLY A 1 718 ? -25.226 -27.475 -33.24 1 94.5 718 GLY A O 1
ATOM 5653 N N . ALA A 1 719 ? -24.093 -29.244 -33.897 1 94.27 719 ALA A N 1
ATOM 5654 C CA . ALA A 1 719 ? -24.7 -30.106 -32.885 1 94.27 719 ALA A CA 1
ATOM 5655 C C . ALA A 1 719 ? -24.417 -29.584 -31.479 1 94.27 719 ALA A C 1
ATOM 5657 O O . ALA A 1 719 ? -25.213 -29.795 -30.561 1 94.27 719 ALA A O 1
ATOM 5658 N N . PHE A 1 720 ? -23.413 -28.818 -31.337 1 96.04 720 PHE A N 1
ATOM 5659 C CA . PHE A 1 720 ? -22.999 -28.323 -30.029 1 96.04 720 PHE A CA 1
ATOM 5660 C C . PHE A 1 720 ? -23.072 -26.802 -29.978 1 96.04 720 PHE A C 1
ATOM 5662 O O . PHE A 1 720 ? -22.617 -26.185 -29.013 1 96.04 720 PHE A O 1
ATOM 5669 N N . SER A 1 721 ? -23.448 -26.185 -30.915 1 93.32 721 SER A N 1
ATOM 5670 C CA . SER A 1 721 ? -23.675 -24.746 -30.994 1 93.32 721 SER A CA 1
ATOM 5671 C C . SER A 1 721 ? -24.895 -24.425 -31.85 1 93.32 721 SER A C 1
ATOM 5673 O O . SER A 1 721 ? -24.788 -23.714 -32.852 1 93.32 721 SER A O 1
ATOM 5675 N N . PRO A 1 722 ? -25.93 -24.805 -31.448 1 90.25 722 PRO A N 1
ATOM 5676 C CA . PRO A 1 722 ? -27.12 -24.695 -32.294 1 90.25 722 PRO A CA 1
ATOM 5677 C C . PRO A 1 722 ? -27.471 -23.248 -32.633 1 90.25 722 PRO A C 1
ATOM 5679 O O . PRO A 1 722 ? -27.996 -22.973 -33.716 1 90.25 722 PRO A O 1
ATOM 5682 N N . ASP A 1 723 ? -27.211 -22.375 -31.739 1 90.2 723 ASP A N 1
ATOM 5683 C CA . ASP A 1 723 ? -27.554 -20.975 -31.967 1 90.2 723 ASP A CA 1
ATOM 5684 C C . ASP A 1 723 ? -26.586 -20.326 -32.954 1 90.2 723 ASP A C 1
ATOM 5686 O O . ASP A 1 723 ? -26.907 -19.307 -33.569 1 90.2 723 ASP A O 1
ATOM 5690 N N . GLU A 1 724 ? -25.378 -20.963 -33.121 1 92.74 724 GLU A N 1
ATOM 5691 C CA . GLU A 1 724 ? -24.354 -20.51 -34.057 1 92.74 724 GLU A CA 1
ATOM 5692 C C . GLU A 1 724 ? -23.667 -21.691 -34.737 1 92.74 724 GLU A C 1
ATOM 5694 O O . GLU A 1 724 ? -22.505 -21.989 -34.452 1 92.74 724 GLU A O 1
ATOM 5699 N N . PRO A 1 725 ? -24.265 -22.241 -35.647 1 89.81 725 PRO A N 1
ATOM 5700 C CA . PRO A 1 725 ? -23.811 -23.524 -36.19 1 89.81 725 PRO A CA 1
ATOM 5701 C C . PRO A 1 725 ? -22.411 -23.447 -36.795 1 89.81 725 PRO A C 1
ATOM 5703 O O . PRO A 1 725 ? -21.687 -24.446 -36.814 1 89.81 725 PRO A O 1
ATOM 5706 N N . TYR A 1 726 ? -21.957 -22.284 -37.216 1 89.91 726 TYR A N 1
ATOM 5707 C CA . TYR A 1 726 ? -20.673 -22.208 -37.903 1 89.91 726 TYR A CA 1
ATOM 5708 C C . TYR A 1 726 ? -19.594 -21.652 -36.982 1 89.91 726 TYR A C 1
ATOM 5710 O O . TYR A 1 726 ? -18.504 -21.294 -37.436 1 89.91 726 TYR A O 1
ATOM 5718 N N . ARG A 1 727 ? -19.914 -21.66 -35.756 1 92.59 727 ARG A N 1
ATOM 5719 C CA . ARG A 1 727 ? -19.017 -21.065 -34.77 1 92.59 727 ARG A CA 1
ATOM 5720 C C . ARG A 1 727 ? -17.628 -21.69 -34.846 1 92.59 727 ARG A C 1
ATOM 5722 O O . ARG A 1 727 ? -16.62 -20.993 -34.714 1 92.59 727 ARG A O 1
ATOM 5729 N N . PHE A 1 728 ? -17.555 -23.018 -35.104 1 96.32 728 PHE A N 1
ATOM 5730 C CA . PHE A 1 728 ? -16.294 -23.744 -35.013 1 96.32 728 PHE A CA 1
ATOM 5731 C C . PHE A 1 728 ? -15.775 -24.103 -36.4 1 96.32 728 PHE A C 1
ATOM 5733 O O . PHE A 1 728 ? -14.991 -25.042 -36.552 1 96.32 728 PHE A O 1
ATOM 5740 N N . GLY A 1 729 ? -16.219 -23.41 -37.336 1 94.23 729 GLY A N 1
ATOM 5741 C CA . GLY A 1 729 ? -15.819 -23.657 -38.712 1 94.23 729 GLY A CA 1
ATOM 5742 C C . GLY A 1 729 ? -14.316 -23.62 -38.913 1 94.23 729 GLY A C 1
ATOM 5743 O O . GLY A 1 729 ? -13.757 -24.463 -39.618 1 94.23 729 GLY A O 1
ATOM 5744 N N . GLN A 1 730 ? -13.692 -22.681 -38.312 1 93.68 730 GLN A N 1
ATOM 5745 C CA . GLN A 1 730 ? -12.246 -22.539 -38.452 1 93.68 730 GLN A CA 1
ATOM 5746 C C . GLN A 1 730 ? -11.514 -23.726 -37.832 1 93.68 730 GLN A C 1
ATOM 5748 O O . GLN A 1 730 ? -10.483 -24.164 -38.347 1 93.68 730 GLN A O 1
ATOM 5753 N N . LEU A 1 731 ? -11.987 -24.173 -36.72 1 95.07 731 LEU A N 1
ATOM 5754 C CA . LEU A 1 731 ? -11.386 -25.328 -36.062 1 95.07 731 LEU A CA 1
ATOM 5755 C C . LEU A 1 731 ? -11.491 -26.57 -36.941 1 95.07 731 LEU A C 1
ATOM 5757 O O . LEU A 1 731 ? -10.528 -27.329 -37.07 1 95.07 731 LEU A O 1
ATOM 5761 N N . VAL A 1 732 ? -12.612 -26.776 -37.538 1 95.41 732 VAL A N 1
ATOM 5762 C CA . VAL A 1 732 ? -12.861 -27.917 -38.412 1 95.41 732 VAL A CA 1
ATOM 5763 C C . VAL A 1 732 ? -11.997 -27.806 -39.666 1 95.41 732 VAL A C 1
ATOM 5765 O O . VAL A 1 732 ? -11.406 -28.793 -40.111 1 95.41 732 VAL A O 1
ATOM 5768 N N . ASP A 1 733 ? -11.958 -26.638 -40.172 1 94.68 733 ASP A N 1
ATOM 5769 C CA . ASP A 1 733 ? -11.144 -26.396 -41.359 1 94.68 733 ASP A CA 1
ATOM 5770 C C . ASP A 1 733 ? -9.67 -26.685 -41.083 1 94.68 733 ASP A C 1
ATOM 5772 O O . ASP A 1 733 ? -8.989 -27.302 -41.905 1 94.68 733 ASP A O 1
ATOM 5776 N N . ASN A 1 734 ? -9.202 -26.297 -39.966 1 93.75 734 ASN A N 1
ATOM 5777 C CA . ASN A 1 734 ? -7.816 -26.544 -39.58 1 93.75 734 ASN A CA 1
ATOM 5778 C C . ASN A 1 734 ? -7.528 -28.036 -39.448 1 93.75 734 ASN A C 1
ATOM 5780 O O . ASN A 1 734 ? -6.436 -28.494 -39.788 1 93.75 734 ASN A O 1
ATOM 5784 N N . MET A 1 735 ? -8.467 -28.758 -38.965 1 94.48 735 MET A N 1
ATOM 5785 C CA . MET A 1 735 ? -8.311 -30.202 -38.818 1 94.48 735 MET A CA 1
ATOM 5786 C C . MET A 1 735 ? -8.169 -30.876 -40.178 1 94.48 735 MET A C 1
ATOM 5788 O O . MET A 1 735 ? -7.314 -31.745 -40.359 1 94.48 735 MET A O 1
ATOM 5792 N N . TRP A 1 736 ? -8.872 -30.436 -41.136 1 93.61 736 TRP A N 1
ATOM 5793 C CA . TRP A 1 736 ? -8.897 -31.066 -42.452 1 93.61 736 TRP A CA 1
ATOM 5794 C C . TRP A 1 736 ? -7.665 -30.682 -43.263 1 93.61 736 TRP A C 1
ATOM 5796 O O . TRP A 1 736 ? -7.157 -31.485 -44.05 1 93.61 736 TRP A O 1
ATOM 5806 N N . ASN A 1 737 ? -7.18 -29.475 -43.043 1 90.81 737 ASN A N 1
ATOM 5807 C CA . ASN A 1 737 ? -6.244 -28.951 -44.032 1 90.81 737 ASN A CA 1
ATOM 5808 C C . ASN A 1 737 ? -4.87 -28.691 -43.421 1 90.81 737 ASN A C 1
ATOM 5810 O O . ASN A 1 737 ? -3.873 -28.601 -44.14 1 90.81 737 ASN A O 1
ATOM 5814 N N . SER A 1 738 ? -4.625 -28.461 -42.228 1 87.43 738 SER A N 1
ATOM 5815 C CA . SER A 1 738 ? -3.342 -28.074 -41.649 1 87.43 738 SER A CA 1
ATOM 5816 C C . SER A 1 738 ? -2.926 -29.032 -40.537 1 87.43 738 SER A C 1
ATOM 5818 O O . SER A 1 738 ? -1.813 -29.56 -40.551 1 87.43 738 SER A O 1
ATOM 5820 N N . ASP A 1 739 ? -3.743 -29.482 -39.62 1 93.56 739 ASP A N 1
ATOM 5821 C CA . ASP A 1 739 ? -3.567 -30.316 -38.435 1 93.56 739 ASP A CA 1
ATOM 5822 C C . ASP A 1 739 ? -2.093 -30.423 -38.052 1 93.56 739 ASP A C 1
ATOM 5824 O O . ASP A 1 739 ? -1.554 -31.525 -37.938 1 93.56 739 ASP A O 1
ATOM 5828 N N . TRP A 1 740 ? -1.48 -29.32 -37.85 1 91.84 740 TRP A N 1
ATOM 5829 C CA . TRP A 1 740 ? -0.059 -29.189 -37.543 1 91.84 740 TRP A CA 1
ATOM 5830 C C . TRP A 1 740 ? 0.302 -29.976 -36.288 1 91.84 740 TRP A C 1
ATOM 5832 O O . TRP A 1 740 ? 1.403 -30.523 -36.186 1 91.84 740 TRP A O 1
ATOM 5842 N N . PHE A 1 741 ? -0.648 -30.225 -35.422 1 95.22 741 PHE A N 1
ATOM 5843 C CA . PHE A 1 741 ? -0.355 -30.858 -34.141 1 95.22 741 PHE A CA 1
ATOM 5844 C C . PHE A 1 741 ? -0.799 -32.316 -34.145 1 95.22 741 PHE A C 1
ATOM 5846 O O . PHE A 1 741 ? -0.826 -32.965 -33.097 1 95.22 741 PHE A O 1
ATOM 5853 N N . LEU A 1 742 ? -1.233 -32.853 -35.253 1 96.88 742 LEU A N 1
ATOM 5854 C CA . LEU A 1 742 ? -1.447 -34.264 -35.552 1 96.88 742 LEU A CA 1
ATOM 5855 C C . LEU A 1 742 ? -2.542 -34.848 -34.665 1 96.88 742 LEU A C 1
ATOM 5857 O O . LEU A 1 742 ? -2.395 -35.952 -34.136 1 96.88 742 LEU A O 1
ATOM 5861 N N . VAL A 1 743 ? -3.533 -34.099 -34.493 1 97.27 743 VAL A N 1
ATOM 5862 C CA . VAL A 1 743 ? -4.701 -34.533 -33.734 1 97.27 743 VAL A CA 1
ATOM 5863 C C . VAL A 1 743 ? -5.407 -35.667 -34.473 1 97.27 743 VAL A C 1
ATOM 5865 O O . VAL A 1 743 ? -5.72 -36.702 -33.881 1 97.27 743 VAL A O 1
ATOM 5868 N N . ALA A 1 744 ? -5.56 -35.505 -35.749 1 96.8 744 ALA A N 1
ATOM 5869 C CA . ALA A 1 744 ? -6.233 -36.514 -36.562 1 96.8 744 ALA A CA 1
ATOM 5870 C C . ALA A 1 744 ? -5.386 -37.778 -36.68 1 96.8 744 ALA A C 1
ATOM 5872 O O . ALA A 1 744 ? -5.905 -38.892 -36.578 1 96.8 744 ALA A O 1
ATOM 5873 N N . SER A 1 745 ? -4.111 -37.637 -36.823 1 95.7 745 SER A N 1
ATOM 5874 C CA . SER A 1 745 ? -3.198 -38.752 -37.054 1 95.7 745 SER A CA 1
ATOM 5875 C C . SER A 1 745 ? -3.12 -39.663 -35.833 1 95.7 745 SER A C 1
ATOM 5877 O O . SER A 1 745 ? -2.833 -40.856 -35.96 1 95.7 745 SER A O 1
ATOM 5879 N N . ASP A 1 746 ? -3.33 -39.082 -34.721 1 97.4 746 ASP A N 1
ATOM 5880 C CA . ASP A 1 746 ? -3.155 -39.846 -33.49 1 97.4 746 ASP A CA 1
ATOM 5881 C C . ASP A 1 746 ? -4.501 -40.293 -32.925 1 97.4 746 ASP A C 1
ATOM 5883 O O . ASP A 1 746 ? -4.553 -40.992 -31.91 1 97.4 746 ASP A O 1
ATOM 5887 N N . PHE A 1 747 ? -5.604 -39.963 -33.542 1 97.83 747 PHE A N 1
ATOM 5888 C CA . PHE A 1 747 ? -6.935 -40.137 -32.972 1 97.83 747 PHE A CA 1
ATOM 5889 C C . PHE A 1 747 ? -7.239 -41.613 -32.746 1 97.83 747 PHE A C 1
ATOM 5891 O O . PHE A 1 747 ? -7.671 -42.004 -31.66 1 97.83 747 PHE A O 1
ATOM 5898 N N . ASP A 1 748 ? -7.025 -42.457 -33.702 1 97.4 748 ASP A N 1
ATOM 5899 C CA . ASP A 1 748 ? -7.394 -43.864 -33.586 1 97.4 748 ASP A CA 1
ATOM 5900 C C . ASP A 1 748 ? -6.516 -44.579 -32.561 1 97.4 748 ASP A C 1
ATOM 5902 O O . ASP A 1 748 ? -6.983 -45.473 -31.852 1 97.4 748 ASP A O 1
ATOM 5906 N N . ASP A 1 749 ? -5.293 -44.203 -32.591 1 97.83 749 ASP A N 1
ATOM 5907 C CA . ASP A 1 749 ? -4.411 -44.777 -31.579 1 97.83 749 ASP A CA 1
ATOM 5908 C C . ASP A 1 749 ? -4.833 -44.348 -30.176 1 97.83 749 ASP A C 1
ATOM 5910 O O . ASP A 1 749 ? -4.764 -45.138 -29.232 1 97.83 749 ASP A O 1
ATOM 5914 N N . TYR A 1 750 ? -5.18 -43.143 -30.05 1 98.38 750 TYR A N 1
ATOM 5915 C CA . TYR A 1 750 ? -5.694 -42.629 -28.785 1 98.38 750 TYR A CA 1
ATOM 5916 C C . TYR A 1 750 ? -6.962 -43.366 -28.372 1 98.38 750 TYR A C 1
ATOM 5918 O O . TYR A 1 750 ? -7.141 -43.696 -27.197 1 98.38 750 TYR A O 1
ATOM 5926 N N . ASP A 1 751 ? -7.824 -43.632 -29.241 1 97.95 751 ASP A N 1
ATOM 5927 C CA . ASP A 1 751 ? -9.053 -44.377 -28.985 1 97.95 751 ASP A CA 1
ATOM 5928 C C . ASP A 1 751 ? -8.747 -45.79 -28.493 1 97.95 751 ASP A C 1
ATOM 5930 O O . ASP A 1 751 ? -9.386 -46.28 -27.56 1 97.95 751 ASP A O 1
ATOM 5934 N N . ARG A 1 752 ? -7.813 -46.398 -29.126 1 97.82 752 ARG A N 1
ATOM 5935 C CA . ARG A 1 752 ? -7.4 -47.733 -28.704 1 97.82 752 ARG A CA 1
ATOM 5936 C C . ARG A 1 752 ? -6.869 -47.715 -27.274 1 97.82 752 ARG A C 1
ATOM 5938 O O . ARG A 1 752 ? -7.217 -48.577 -26.466 1 97.82 752 ARG A O 1
ATOM 5945 N N . ALA A 1 753 ? -6.015 -46.775 -27.037 1 98.49 753 ALA A N 1
ATOM 5946 C CA . ALA A 1 753 ? -5.451 -46.656 -25.695 1 98.49 753 ALA A CA 1
ATOM 5947 C C . ALA A 1 753 ? -6.546 -46.42 -24.659 1 98.49 753 ALA A C 1
ATOM 5949 O O . ALA A 1 753 ? -6.458 -46.912 -23.531 1 98.49 753 ALA A O 1
ATOM 5950 N N . GLN A 1 754 ? -7.556 -45.699 -25.01 1 98.19 754 GLN A N 1
ATOM 5951 C CA . GLN A 1 754 ? -8.666 -45.422 -24.104 1 98.19 754 GLN A CA 1
ATOM 5952 C C . GLN A 1 754 ? -9.47 -46.687 -23.816 1 98.19 754 GLN A C 1
ATOM 5954 O O . GLN A 1 754 ? -10.006 -46.851 -22.718 1 98.19 754 GLN A O 1
ATOM 5959 N N . GLN A 1 755 ? -9.541 -47.511 -24.731 1 96.89 755 GLN A N 1
ATOM 5960 C CA . GLN A 1 755 ? -10.198 -48.793 -24.498 1 96.89 755 GLN A CA 1
ATOM 5961 C C . GLN A 1 755 ? -9.415 -49.638 -23.496 1 96.89 755 GLN A C 1
ATOM 5963 O O . GLN A 1 755 ? -10.006 -50.32 -22.656 1 96.89 755 GLN A O 1
ATOM 5968 N N . GLU A 1 756 ? -8.143 -49.521 -23.635 1 97.92 756 GLU A N 1
ATOM 5969 C CA . GLU A 1 756 ? -7.299 -50.217 -22.668 1 97.92 756 GLU A CA 1
ATOM 5970 C C . GLU A 1 756 ? -7.498 -49.661 -21.261 1 97.92 756 GLU A C 1
ATOM 5972 O O . GLU A 1 756 ? -7.484 -50.412 -20.284 1 97.92 756 GLU A O 1
ATOM 5977 N N . VAL A 1 757 ? -7.685 -48.392 -21.158 1 98.42 757 VAL A N 1
ATOM 5978 C CA . VAL A 1 757 ? -7.935 -47.741 -19.876 1 98.42 757 VAL A CA 1
ATOM 5979 C C . VAL A 1 757 ? -9.224 -48.284 -19.263 1 98.42 757 VAL A C 1
ATOM 5981 O O . VAL A 1 757 ? -9.258 -48.629 -18.079 1 98.42 757 VAL A O 1
ATOM 5984 N N . GLU A 1 758 ? -10.252 -48.381 -20.055 1 97 758 GLU A N 1
ATOM 5985 C CA . GLU A 1 758 ? -11.542 -48.855 -19.562 1 97 758 GLU A CA 1
ATOM 5986 C C . GLU A 1 758 ? -11.454 -50.304 -19.093 1 97 758 GLU A C 1
ATOM 5988 O O . GLU A 1 758 ? -12.02 -50.663 -18.058 1 97 758 GLU A O 1
ATOM 5993 N N . ALA A 1 759 ? -10.753 -51.048 -19.863 1 96.68 759 ALA A N 1
ATOM 5994 C CA . ALA A 1 759 ? -10.589 -52.454 -19.503 1 96.68 759 ALA A CA 1
ATOM 5995 C C . ALA A 1 759 ? -9.848 -52.598 -18.177 1 96.68 759 ALA A C 1
ATOM 5997 O O . ALA A 1 759 ? -10.212 -53.43 -17.342 1 96.68 759 ALA A O 1
ATOM 5998 N N . ALA A 1 760 ? -8.859 -51.84 -18.042 1 97.59 760 ALA A N 1
ATOM 5999 C CA . ALA A 1 760 ? -8.071 -51.892 -16.813 1 97.59 760 ALA A CA 1
ATOM 6000 C C . ALA A 1 760 ? -8.882 -51.398 -15.619 1 97.59 760 ALA A C 1
ATOM 6002 O O . ALA A 1 760 ? -8.789 -51.956 -14.524 1 97.59 760 ALA A O 1
ATOM 6003 N N . TYR A 1 761 ? -9.679 -50.385 -15.779 1 97.65 761 TYR A N 1
ATOM 6004 C CA . TYR A 1 761 ? -10.425 -49.76 -14.693 1 97.65 761 TYR A CA 1
ATOM 6005 C C . TYR A 1 761 ? -11.529 -50.681 -14.189 1 97.65 761 TYR A C 1
ATOM 6007 O O . TYR A 1 761 ? -11.907 -50.624 -13.016 1 97.65 761 TYR A O 1
ATOM 6015 N N . ARG A 1 762 ? -12.028 -51.549 -15.072 1 96.32 762 ARG A N 1
ATOM 6016 C CA . ARG A 1 762 ? -13.062 -52.502 -14.682 1 96.32 762 ARG A CA 1
ATOM 6017 C C . ARG A 1 762 ? -12.534 -53.488 -13.645 1 96.32 762 ARG A C 1
ATOM 6019 O O . ARG A 1 762 ? -13.289 -53.969 -12.798 1 96.32 762 ARG A O 1
ATOM 6026 N N . ASP A 1 763 ? -11.285 -53.729 -13.816 1 96.05 763 ASP A N 1
ATOM 6027 C CA . ASP A 1 763 ? -10.619 -54.558 -12.816 1 96.05 763 ASP A CA 1
ATOM 6028 C C . ASP A 1 763 ? -10.03 -53.703 -11.696 1 96.05 763 ASP A C 1
ATOM 6030 O O . ASP A 1 763 ? -8.86 -53.32 -11.752 1 96.05 763 ASP A O 1
ATOM 6034 N N . THR A 1 764 ? -10.751 -53.538 -10.694 1 95.11 764 THR A N 1
ATOM 6035 C CA . THR A 1 764 ? -10.42 -52.595 -9.632 1 95.11 764 THR A CA 1
ATOM 6036 C C . THR A 1 764 ? -9.104 -52.977 -8.96 1 95.11 764 THR A C 1
ATOM 6038 O O . THR A 1 764 ? -8.292 -52.108 -8.635 1 95.11 764 THR A O 1
ATOM 6041 N N . ARG A 1 765 ? -8.886 -54.168 -8.736 1 95.79 765 ARG A N 1
ATOM 6042 C CA . ARG A 1 765 ? -7.665 -54.63 -8.083 1 95.79 765 ARG A CA 1
ATOM 6043 C C . ARG A 1 765 ? -6.442 -54.352 -8.95 1 95.79 765 ARG A C 1
ATOM 6045 O O . ARG A 1 765 ? -5.416 -53.882 -8.453 1 95.79 765 ARG A O 1
ATOM 6052 N N . ARG A 1 766 ? -6.612 -54.636 -10.163 1 96.18 766 ARG A N 1
ATOM 6053 C CA . ARG A 1 766 ? -5.526 -54.354 -11.097 1 96.18 766 ARG A CA 1
ATOM 6054 C C . ARG A 1 766 ? -5.234 -52.859 -11.162 1 96.18 766 ARG A C 1
ATOM 6056 O O . ARG A 1 766 ? -4.073 -52.445 -11.134 1 96.18 766 ARG A O 1
ATOM 6063 N N . TRP A 1 767 ? -6.252 -52.11 -11.235 1 97.76 767 TRP A N 1
ATOM 6064 C CA . TRP A 1 767 ? -6.096 -50.662 -11.322 1 97.76 767 TRP A CA 1
ATOM 6065 C C . TRP A 1 767 ? -5.374 -50.117 -10.094 1 97.76 767 TRP A C 1
ATOM 6067 O O . TRP A 1 767 ? -4.456 -49.303 -10.217 1 97.76 767 TRP A O 1
ATOM 6077 N N . GLN A 1 768 ? -5.765 -50.551 -8.931 1 97.83 768 GLN A N 1
ATOM 6078 C CA . GLN A 1 768 ? -5.158 -50.083 -7.69 1 97.83 768 GLN A CA 1
ATOM 6079 C C . GLN A 1 768 ? -3.691 -50.497 -7.605 1 97.83 768 GLN A C 1
ATOM 6081 O O . GLN A 1 768 ? -2.846 -49.719 -7.16 1 97.83 768 GLN A O 1
ATOM 6086 N N . ARG A 1 769 ? -3.431 -51.702 -7.992 1 98.07 769 ARG A N 1
ATOM 6087 C CA . ARG A 1 769 ? -2.049 -52.172 -8 1 98.07 769 ARG A CA 1
ATOM 6088 C C . ARG A 1 769 ? -1.18 -51.299 -8.9 1 98.07 769 ARG A C 1
ATOM 6090 O O . ARG A 1 769 ? -0.074 -50.911 -8.516 1 98.07 769 ARG A O 1
ATOM 6097 N N . MET A 1 770 ? -1.67 -51.002 -10.091 1 98.49 770 MET A N 1
ATOM 6098 C CA . MET A 1 770 ? -0.952 -50.125 -11.012 1 98.49 770 MET A CA 1
ATOM 6099 C C . MET A 1 770 ? -0.701 -48.761 -10.38 1 98.49 770 MET A C 1
ATOM 6101 O O . MET A 1 770 ? 0.401 -48.218 -10.482 1 98.49 770 MET A O 1
ATOM 6105 N N . ALA A 1 771 ? -1.708 -48.254 -9.741 1 98.52 771 ALA A N 1
ATOM 6106 C CA . ALA A 1 771 ? -1.623 -46.933 -9.124 1 98.52 771 ALA A CA 1
ATOM 6107 C C . ALA A 1 771 ? -0.585 -46.915 -8.006 1 98.52 771 ALA A C 1
ATOM 6109 O O . ALA A 1 771 ? 0.197 -45.969 -7.891 1 98.52 771 ALA A O 1
ATOM 6110 N N . VAL A 1 772 ? -0.58 -47.89 -7.179 1 98.54 772 VAL A N 1
ATOM 6111 C CA . VAL A 1 772 ? 0.364 -47.993 -6.071 1 98.54 772 VAL A CA 1
ATOM 6112 C C . VAL A 1 772 ? 1.79 -48.069 -6.611 1 98.54 772 VAL A C 1
ATOM 6114 O O . VAL A 1 772 ? 2.695 -47.416 -6.086 1 98.54 772 VAL A O 1
ATOM 6117 N N . LEU A 1 773 ? 2.015 -48.808 -7.629 1 98.31 773 LEU A N 1
ATOM 6118 C CA . LEU A 1 773 ? 3.34 -48.937 -8.226 1 98.31 773 LEU A CA 1
ATOM 6119 C C . LEU A 1 773 ? 3.778 -47.623 -8.863 1 98.31 773 LEU A C 1
ATOM 6121 O O . LEU A 1 773 ? 4.965 -47.289 -8.854 1 98.31 773 LEU A O 1
ATOM 6125 N N . ASN A 1 774 ? 2.797 -46.968 -9.435 1 97.56 774 ASN A N 1
ATOM 6126 C CA . ASN A 1 774 ? 3.087 -45.633 -9.948 1 97.56 774 ASN A CA 1
ATOM 6127 C C . ASN A 1 774 ? 3.659 -44.727 -8.861 1 97.56 774 ASN A C 1
ATOM 6129 O O . ASN A 1 774 ? 4.691 -44.085 -9.061 1 97.56 774 ASN A O 1
ATOM 6133 N N . ILE A 1 775 ? 3.029 -44.695 -7.704 1 98.45 775 ILE A N 1
ATOM 6134 C CA . ILE A 1 775 ? 3.461 -43.857 -6.591 1 98.45 775 ILE A CA 1
ATOM 6135 C C . ILE A 1 775 ? 4.829 -44.321 -6.095 1 98.45 775 ILE A C 1
ATOM 6137 O O . ILE A 1 775 ? 5.741 -43.511 -5.922 1 98.45 775 ILE A O 1
ATOM 6141 N N . ALA A 1 776 ? 4.995 -45.593 -5.96 1 98.56 776 ALA A N 1
ATOM 6142 C CA . ALA A 1 776 ? 6.179 -46.195 -5.352 1 98.56 776 ALA A CA 1
ATOM 6143 C C . ALA A 1 776 ? 7.435 -45.867 -6.154 1 98.56 776 ALA A C 1
ATOM 6145 O O . ALA A 1 776 ? 8.53 -45.777 -5.595 1 98.56 776 ALA A O 1
ATOM 6146 N N . ARG A 1 777 ? 7.285 -45.626 -7.385 1 98.18 777 ARG A N 1
ATOM 6147 C CA . ARG A 1 777 ? 8.449 -45.543 -8.262 1 98.18 777 ARG A CA 1
ATOM 6148 C C . ARG A 1 777 ? 8.662 -44.116 -8.756 1 98.18 777 ARG A C 1
ATOM 6150 O O . ARG A 1 777 ? 9.335 -43.897 -9.765 1 98.18 777 ARG A O 1
ATOM 6157 N N . MET A 1 778 ? 8.089 -43.137 -8.091 1 97.6 778 MET A N 1
ATOM 6158 C CA . MET A 1 778 ? 8.173 -41.735 -8.489 1 97.6 778 MET A CA 1
ATOM 6159 C C . MET A 1 778 ? 9.298 -41.025 -7.743 1 97.6 778 MET A C 1
ATOM 6161 O O . MET A 1 778 ? 9.458 -39.809 -7.864 1 97.6 778 MET A O 1
ATOM 6165 N N . GLY A 1 779 ? 10.115 -41.719 -7.048 1 97.38 779 GLY A N 1
ATOM 6166 C CA . GLY A 1 779 ? 11.16 -41.134 -6.223 1 97.38 779 GLY A CA 1
ATOM 6167 C C . GLY A 1 779 ? 12.122 -40.263 -7.007 1 97.38 779 GLY A C 1
ATOM 6168 O O . GLY A 1 779 ? 12.594 -39.241 -6.504 1 97.38 779 GLY A O 1
ATOM 6169 N N . TYR A 1 780 ? 12.395 -40.639 -8.231 1 96.53 780 TYR A N 1
ATOM 6170 C CA . TYR A 1 780 ? 13.339 -39.948 -9.102 1 96.53 780 TYR A CA 1
ATOM 6171 C C . TYR A 1 780 ? 12.866 -38.531 -9.404 1 96.53 780 TYR A C 1
ATOM 6173 O O . TYR A 1 780 ? 13.678 -37.643 -9.675 1 96.53 780 TYR A O 1
ATOM 6181 N N . PHE A 1 781 ? 11.612 -38.285 -9.339 1 97.48 781 PHE A N 1
ATOM 6182 C CA . PHE A 1 781 ? 11.033 -37.014 -9.757 1 97.48 781 PHE A CA 1
ATOM 6183 C C . PHE A 1 781 ? 10.786 -36.11 -8.555 1 97.48 781 PHE A C 1
ATOM 6185 O O . PHE A 1 781 ? 9.713 -35.517 -8.427 1 97.48 781 PHE A O 1
ATOM 6192 N N . SER A 1 782 ? 11.752 -36.064 -7.712 1 97.29 782 SER A N 1
ATOM 6193 C CA . SER A 1 782 ? 11.764 -35.164 -6.564 1 97.29 782 SER A CA 1
ATOM 6194 C C . SER A 1 782 ? 12.534 -33.884 -6.872 1 97.29 782 SER A C 1
ATOM 6196 O O . SER A 1 782 ? 13.579 -33.924 -7.524 1 97.29 782 SER A O 1
ATOM 6198 N N . SER A 1 783 ? 11.983 -32.794 -6.431 1 97.83 783 SER A N 1
ATOM 6199 C CA . SER A 1 783 ? 12.702 -31.535 -6.592 1 97.83 783 SER A CA 1
ATOM 6200 C C . SER A 1 783 ? 13.948 -31.494 -5.713 1 97.83 783 SER A C 1
ATOM 6202 O O . SER A 1 783 ? 14.927 -30.821 -6.046 1 97.83 783 SER A O 1
ATOM 6204 N N . ASP A 1 784 ? 13.972 -32.225 -4.554 1 98.31 784 ASP A N 1
ATOM 6205 C CA . ASP A 1 784 ? 15.166 -32.301 -3.718 1 98.31 784 ASP A CA 1
ATOM 6206 C C . ASP A 1 784 ? 16.336 -32.915 -4.485 1 98.31 784 ASP A C 1
ATOM 6208 O O . ASP A 1 784 ? 17.461 -32.417 -4.415 1 98.31 784 ASP A O 1
ATOM 6212 N N . ARG A 1 785 ? 16.055 -33.952 -5.173 1 97.7 785 ARG A N 1
ATOM 6213 C CA . ARG A 1 785 ? 17.079 -34.581 -6.001 1 97.7 785 ARG A CA 1
ATOM 6214 C C . ARG A 1 785 ? 17.584 -33.619 -7.071 1 97.7 785 ARG A C 1
ATOM 6216 O O . ARG A 1 785 ? 18.793 -33.483 -7.27 1 97.7 785 ARG A O 1
ATOM 6223 N N . SER A 1 786 ? 16.686 -33.022 -7.753 1 97.49 786 SER A N 1
ATOM 6224 C CA . SER A 1 786 ? 17.053 -32.084 -8.809 1 97.49 786 SER A CA 1
ATOM 6225 C C . SER A 1 786 ? 17.952 -30.974 -8.275 1 97.49 786 SER A C 1
ATOM 6227 O O . SER A 1 786 ? 18.957 -30.627 -8.899 1 97.49 786 SER A O 1
ATOM 6229 N N . VAL A 1 787 ? 17.552 -30.41 -7.148 1 98.3 787 VAL A N 1
ATOM 6230 C CA . VAL A 1 787 ? 18.309 -29.307 -6.564 1 98.3 787 VAL A CA 1
ATOM 6231 C C . VAL A 1 787 ? 19.702 -29.791 -6.167 1 98.3 787 VAL A C 1
ATOM 6233 O O . VAL A 1 787 ? 20.692 -29.084 -6.368 1 98.3 787 VAL A O 1
ATOM 6236 N N . ARG A 1 788 ? 19.804 -30.959 -5.585 1 98.14 788 ARG A N 1
ATOM 6237 C CA . ARG A 1 788 ? 21.113 -31.514 -5.257 1 98.14 788 ARG A CA 1
ATOM 6238 C C . ARG A 1 788 ? 21.975 -31.659 -6.506 1 98.14 788 ARG A C 1
ATOM 6240 O O . ARG A 1 788 ? 23.183 -31.418 -6.465 1 98.14 788 ARG A O 1
ATOM 6247 N N . GLU A 1 789 ? 21.361 -32.069 -7.575 1 97.9 789 GLU A N 1
ATOM 6248 C CA . GLU A 1 789 ? 22.087 -32.179 -8.837 1 97.9 789 GLU A CA 1
ATOM 6249 C C . GLU A 1 789 ? 22.549 -30.811 -9.329 1 97.9 789 GLU A C 1
ATOM 6251 O O . GLU A 1 789 ? 23.67 -30.668 -9.82 1 97.9 789 GLU A O 1
ATOM 6256 N N . TYR A 1 790 ? 21.729 -29.808 -9.224 1 98.36 790 TYR A N 1
ATOM 6257 C CA . TYR A 1 790 ? 22.136 -28.448 -9.557 1 98.36 790 TYR A CA 1
ATOM 6258 C C . TYR A 1 790 ? 23.327 -28.012 -8.711 1 98.36 790 TYR A C 1
ATOM 6260 O O . TYR A 1 790 ? 24.265 -27.394 -9.22 1 98.36 790 TYR A O 1
ATOM 6268 N N . MET A 1 791 ? 23.202 -28.281 -7.392 1 98.43 791 MET A N 1
ATOM 6269 C CA . MET A 1 791 ? 24.25 -27.887 -6.454 1 98.43 791 MET A CA 1
ATOM 6270 C C . MET A 1 791 ? 25.599 -28.461 -6.874 1 98.43 791 MET A C 1
ATOM 6272 O O . MET A 1 791 ? 26.623 -27.781 -6.785 1 98.43 791 MET A O 1
ATOM 6276 N N . THR A 1 792 ? 25.561 -29.654 -7.424 1 97.48 792 THR A N 1
ATOM 6277 C CA . THR A 1 792 ? 26.804 -30.337 -7.768 1 97.48 792 THR A CA 1
ATOM 6278 C C . THR A 1 792 ? 27.22 -30.013 -9.2 1 97.48 792 THR A C 1
ATOM 6280 O O . THR A 1 792 ? 28.384 -29.702 -9.459 1 97.48 792 THR A O 1
ATOM 6283 N N . GLU A 1 793 ? 26.296 -29.991 -10.12 1 96.97 793 GLU A N 1
ATOM 6284 C CA . GLU A 1 793 ? 26.619 -29.971 -11.544 1 96.97 793 GLU A CA 1
ATOM 6285 C C . GLU A 1 793 ? 26.678 -28.542 -12.077 1 96.97 793 GLU A C 1
ATOM 6287 O O . GLU A 1 793 ? 27.302 -28.284 -13.108 1 96.97 793 GLU A O 1
ATOM 6292 N N . VAL A 1 794 ? 26.044 -27.63 -11.408 1 97.88 794 VAL A N 1
ATOM 6293 C CA . VAL A 1 794 ? 25.912 -26.304 -12.002 1 97.88 794 VAL A CA 1
ATOM 6294 C C . VAL A 1 794 ? 26.47 -25.252 -11.045 1 97.88 794 VAL A C 1
ATOM 6296 O O . VAL A 1 794 ? 27.285 -24.415 -11.44 1 97.88 794 VAL A O 1
ATOM 6299 N N . TRP A 1 795 ? 26.139 -25.327 -9.787 1 98.16 795 TRP A N 1
ATOM 6300 C CA . TRP A 1 795 ? 26.375 -24.205 -8.885 1 98.16 795 TRP A CA 1
ATOM 6301 C C . TRP A 1 795 ? 27.671 -24.397 -8.105 1 98.16 795 TRP A C 1
ATOM 6303 O O . TRP A 1 795 ? 28.272 -23.427 -7.638 1 98.16 795 TRP A O 1
ATOM 6313 N N . GLY A 1 796 ? 28.132 -25.645 -7.894 1 96.75 796 GLY A N 1
ATOM 6314 C CA . GLY A 1 796 ? 29.319 -25.899 -7.093 1 96.75 796 GLY A CA 1
ATOM 6315 C C . GLY A 1 796 ? 29.16 -25.484 -5.643 1 96.75 796 GLY A C 1
ATOM 6316 O O . GLY A 1 796 ? 29.997 -24.755 -5.105 1 96.75 796 GLY A O 1
ATOM 6317 N N . ILE A 1 797 ? 28.066 -25.992 -5.044 1 96.29 797 ILE A N 1
ATOM 6318 C CA . ILE A 1 797 ? 27.756 -25.606 -3.672 1 96.29 797 ILE A CA 1
ATOM 6319 C C . ILE A 1 797 ? 27.505 -26.853 -2.828 1 96.29 797 ILE A C 1
ATOM 6321 O O . ILE A 1 797 ? 26.898 -27.817 -3.3 1 96.29 797 ILE A O 1
ATOM 6325 N N . ASP A 1 798 ? 27.907 -26.754 -1.559 1 95.35 798 ASP A N 1
ATOM 6326 C CA . ASP A 1 798 ? 27.653 -27.834 -0.611 1 95.35 798 ASP A CA 1
ATOM 6327 C C . ASP A 1 798 ? 26.478 -27.496 0.304 1 95.35 798 ASP A C 1
ATOM 6329 O O . ASP A 1 798 ? 26.211 -26.323 0.574 1 95.35 798 ASP A O 1
ATOM 6333 N N . SER A 1 799 ? 25.807 -28.543 0.722 1 97.07 799 SER A N 1
ATOM 6334 C CA . SER A 1 799 ? 24.708 -28.361 1.665 1 97.07 799 SER A CA 1
ATOM 6335 C C . SER A 1 799 ? 25.205 -27.794 2.991 1 97.07 799 SER A C 1
ATOM 6337 O O . SER A 1 799 ? 26.274 -28.175 3.473 1 97.07 799 SER A O 1
ATOM 6339 N N . ALA A 1 800 ? 24.431 -26.91 3.565 1 96.08 800 ALA A N 1
ATOM 6340 C CA . ALA A 1 800 ? 24.756 -26.361 4.879 1 96.08 800 ALA A CA 1
ATOM 6341 C C . ALA A 1 800 ? 24.282 -27.289 5.993 1 96.08 800 ALA A C 1
ATOM 6343 O O . ALA A 1 800 ? 24.538 -27.034 7.173 1 96.08 800 ALA A O 1
ATOM 6344 N N . LEU A 1 801 ? 23.6 -28.326 5.621 1 94 801 LEU A N 1
ATOM 6345 C CA . LEU A 1 801 ? 23.035 -29.262 6.587 1 94 801 LEU A CA 1
ATOM 6346 C C . LEU A 1 801 ? 23.771 -30.597 6.544 1 94 801 LEU A C 1
ATOM 6348 O O . LEU A 1 801 ? 24.336 -30.967 5.512 1 94 801 LEU A O 1
ATOM 6352 N N . MET B 1 1 ? -13.831 -13.204 29.635 1 24.08 1 MET B N 1
ATOM 6353 C CA . MET B 1 1 ? -12.74 -12.387 29.11 1 24.08 1 MET B CA 1
ATOM 6354 C C . MET B 1 1 ? -11.723 -12.071 30.202 1 24.08 1 MET B C 1
ATOM 6356 O O . MET B 1 1 ? -12.05 -11.41 31.189 1 24.08 1 MET B O 1
ATOM 6360 N N . ALA B 1 2 ? -10.828 -12.93 30.391 1 29.56 2 ALA B N 1
ATOM 6361 C CA . ALA B 1 2 ? -9.866 -12.802 31.483 1 29.56 2 ALA B CA 1
ATOM 6362 C C . ALA B 1 2 ? -9.335 -11.375 31.582 1 29.56 2 ALA B C 1
ATOM 6364 O O . ALA B 1 2 ? -8.919 -10.79 30.579 1 29.56 2 ALA B O 1
ATOM 6365 N N . GLU B 1 3 ? -9.747 -10.631 32.424 1 32.8 3 GLU B N 1
ATOM 6366 C CA . GLU B 1 3 ? -9.249 -9.333 32.87 1 32.8 3 GLU B CA 1
ATOM 6367 C C . GLU B 1 3 ? -7.726 -9.273 32.801 1 32.8 3 GLU B C 1
ATOM 6369 O O . GLU B 1 3 ? -7.038 -9.825 33.662 1 32.8 3 GLU B O 1
ATOM 6374 N N . HIS B 1 4 ? -7.081 -9.517 31.701 1 39.11 4 HIS B N 1
ATOM 6375 C CA . HIS B 1 4 ? -5.629 -9.437 31.6 1 39.11 4 HIS B CA 1
ATOM 6376 C C . HIS B 1 4 ? -5.115 -8.088 32.093 1 39.11 4 HIS B C 1
ATOM 6378 O O . HIS B 1 4 ? -5.299 -7.068 31.426 1 39.11 4 HIS B O 1
ATOM 6384 N N . ASN B 1 5 ? -5.195 -7.899 33.281 1 40.07 5 ASN B N 1
ATOM 6385 C CA . ASN B 1 5 ? -4.489 -6.823 33.968 1 40.07 5 ASN B CA 1
ATOM 6386 C C . ASN B 1 5 ? -3.043 -6.71 33.496 1 40.07 5 ASN B C 1
ATOM 6388 O O . ASN B 1 5 ? -2.198 -7.526 33.867 1 40.07 5 ASN B O 1
ATOM 6392 N N . ARG B 1 6 ? -2.82 -6.246 32.415 1 53.47 6 ARG B N 1
ATOM 6393 C CA . ARG B 1 6 ? -1.437 -6.038 31.998 1 53.47 6 ARG B CA 1
ATOM 6394 C C . ARG B 1 6 ? -0.636 -5.334 33.088 1 53.47 6 ARG B C 1
ATOM 6396 O O . ARG B 1 6 ? -1.06 -4.3 33.608 1 53.47 6 ARG B O 1
ATOM 6403 N N . PRO B 1 7 ? 0.337 -5.987 33.525 1 62.16 7 PRO B N 1
ATOM 6404 C CA . PRO B 1 7 ? 1.221 -5.335 34.494 1 62.16 7 PRO B CA 1
ATOM 6405 C C . PRO B 1 7 ? 1.692 -3.959 34.03 1 62.16 7 PRO B C 1
ATOM 6407 O O . PRO B 1 7 ? 1.703 -3.679 32.828 1 62.16 7 PRO B O 1
ATOM 6410 N N . GLU B 1 8 ? 1.783 -3.059 34.922 1 77.9 8 GLU B N 1
ATOM 6411 C CA . GLU B 1 8 ? 2.38 -1.757 34.638 1 77.9 8 GLU B CA 1
ATOM 6412 C C . GLU B 1 8 ? 3.652 -1.903 33.808 1 77.9 8 GLU B C 1
ATOM 6414 O O . GLU B 1 8 ? 4.459 -2.802 34.053 1 77.9 8 GLU B O 1
ATOM 6419 N N . PRO B 1 9 ? 3.678 -1.173 32.785 1 87.14 9 PRO B N 1
ATOM 6420 C CA . PRO B 1 9 ? 4.853 -1.291 31.917 1 87.14 9 PRO B CA 1
ATOM 6421 C C . PRO B 1 9 ? 6.163 -1.042 32.66 1 87.14 9 PRO B C 1
ATOM 6423 O O . PRO B 1 9 ? 6.223 -0.181 33.542 1 87.14 9 PRO B O 1
ATOM 6426 N N . SER B 1 10 ? 7.083 -1.89 32.523 1 94.52 10 SER B N 1
ATOM 6427 C CA . SER B 1 10 ? 8.446 -1.747 33.025 1 94.52 10 SER B CA 1
ATOM 6428 C C . SER B 1 10 ? 9.441 -1.581 31.882 1 94.52 10 SER B C 1
ATOM 6430 O O . SER B 1 10 ? 9.104 -1.815 30.72 1 94.52 10 SER B O 1
ATOM 6432 N N . VAL B 1 11 ? 10.578 -1.095 32.248 1 97.22 11 VAL B N 1
ATOM 6433 C CA . VAL B 1 11 ? 11.634 -0.932 31.255 1 97.22 11 VAL B CA 1
ATOM 6434 C C . VAL B 1 11 ? 11.94 -2.278 30.601 1 97.22 11 VAL B C 1
ATOM 6436 O O . VAL B 1 11 ? 12.105 -2.359 29.381 1 97.22 11 VAL B O 1
ATOM 6439 N N . ALA B 1 12 ? 11.924 -3.316 31.368 1 96.32 12 ALA B N 1
ATOM 6440 C CA . ALA B 1 12 ? 12.251 -4.652 30.878 1 96.32 12 ALA B CA 1
ATOM 6441 C C . ALA B 1 12 ? 11.188 -5.156 29.906 1 96.32 12 ALA B C 1
ATOM 6443 O O . ALA B 1 12 ? 11.513 -5.722 28.859 1 96.32 12 ALA B O 1
ATOM 6444 N N . SER B 1 13 ? 9.969 -4.99 30.328 1 95.68 13 SER B N 1
ATOM 6445 C CA . SER B 1 13 ? 8.886 -5.457 29.468 1 95.68 13 SER B CA 1
ATOM 6446 C C . SER B 1 13 ? 8.829 -4.66 28.169 1 95.68 13 SER B C 1
ATOM 6448 O O . SER B 1 13 ? 8.531 -5.212 27.108 1 95.68 13 SER B O 1
ATOM 6450 N N . PHE B 1 14 ? 9.072 -3.392 28.286 1 96.91 14 PHE B N 1
ATOM 6451 C CA . PHE B 1 14 ? 9.065 -2.56 27.088 1 96.91 14 PHE B CA 1
ATOM 6452 C C . PHE B 1 14 ? 10.223 -2.927 26.167 1 96.91 14 PHE B C 1
ATOM 6454 O O . PHE B 1 14 ? 10.06 -2.974 24.946 1 96.91 14 PHE B O 1
ATOM 6461 N N . ARG B 1 15 ? 11.35 -3.149 26.757 1 97.05 15 ARG B N 1
ATOM 6462 C CA . ARG B 1 15 ? 12.511 -3.586 25.99 1 97.05 15 ARG B CA 1
ATOM 6463 C C . ARG B 1 15 ? 12.209 -4.87 25.224 1 97.05 15 ARG B C 1
ATOM 6465 O O . ARG B 1 15 ? 12.57 -4.999 24.052 1 97.05 15 ARG B O 1
ATOM 6472 N N . SER B 1 16 ? 11.576 -5.762 25.876 1 95.99 16 SER B N 1
ATOM 6473 C CA . SER B 1 16 ? 11.2 -7.022 25.243 1 95.99 16 SER B CA 1
ATOM 6474 C C . SER B 1 16 ? 10.254 -6.79 24.069 1 95.99 16 SER B C 1
ATOM 6476 O O . SER B 1 16 ? 10.372 -7.445 23.032 1 95.99 16 SER B O 1
ATOM 6478 N N . SER B 1 17 ? 9.305 -5.897 24.264 1 96.18 17 SER B N 1
ATOM 6479 C CA . SER B 1 17 ? 8.364 -5.56 23.202 1 96.18 17 SER B CA 1
ATOM 6480 C C . SER B 1 17 ? 9.08 -4.951 22.001 1 96.18 17 SER B C 1
ATOM 6482 O O . SER B 1 17 ? 8.768 -5.278 20.854 1 96.18 17 SER B O 1
ATOM 6484 N N . LEU B 1 18 ? 10.037 -4.096 22.24 1 97.3 18 LEU B N 1
ATOM 6485 C CA . LEU B 1 18 ? 10.824 -3.479 21.178 1 97.3 18 LEU B CA 1
ATOM 6486 C C . LEU B 1 18 ? 11.55 -4.537 20.355 1 97.3 18 LEU B C 1
ATOM 6488 O O . LEU B 1 18 ? 11.51 -4.507 19.123 1 97.3 18 LEU B O 1
ATOM 6492 N N . LEU B 1 19 ? 12.164 -5.424 21.041 1 96.79 19 LEU B N 1
ATOM 6493 C CA . LEU B 1 19 ? 12.947 -6.456 20.37 1 96.79 19 LEU B CA 1
ATOM 6494 C C . LEU B 1 19 ? 12.043 -7.4 19.584 1 96.79 19 LEU B C 1
ATOM 6496 O O . LEU B 1 19 ? 12.414 -7.866 18.505 1 96.79 19 LEU B O 1
ATOM 6500 N N . GLN B 1 20 ? 10.918 -7.673 20.127 1 95.69 20 GLN B N 1
ATOM 6501 C CA . GLN B 1 20 ? 9.95 -8.511 19.427 1 95.69 20 GLN B CA 1
ATOM 6502 C C . GLN B 1 20 ? 9.528 -7.877 18.105 1 95.69 20 GLN B C 1
ATOM 6504 O O . GLN B 1 20 ? 9.499 -8.546 17.07 1 95.69 20 GLN B O 1
ATOM 6509 N N . HIS B 1 21 ? 9.207 -6.589 18.113 1 97.13 21 HIS B N 1
ATOM 6510 C CA . HIS B 1 21 ? 8.769 -5.916 16.896 1 97.13 21 HIS B CA 1
ATOM 6511 C C . HIS B 1 21 ? 9.927 -5.736 15.92 1 97.13 21 HIS B C 1
ATOM 6513 O O . HIS B 1 21 ? 9.733 -5.785 14.703 1 97.13 21 HIS B O 1
ATOM 6519 N N . LEU B 1 22 ? 11.127 -5.495 16.457 1 96.81 22 LEU B N 1
ATOM 6520 C CA . LEU B 1 22 ? 12.282 -5.396 15.572 1 96.81 22 LEU B CA 1
ATOM 6521 C C . LEU B 1 22 ? 12.481 -6.691 14.791 1 96.81 22 LEU B C 1
ATOM 6523 O O . LEU B 1 22 ? 12.729 -6.66 13.584 1 96.81 22 LEU B O 1
ATOM 6527 N N . GLN B 1 23 ? 12.292 -7.784 15.469 1 94.93 23 GLN B N 1
ATOM 6528 C CA . GLN B 1 23 ? 12.562 -9.097 14.892 1 94.93 23 GLN B CA 1
ATOM 6529 C C . GLN B 1 23 ? 11.41 -9.553 14 1 94.93 23 GLN B C 1
ATOM 6531 O O . GLN B 1 23 ? 11.631 -10.01 12.877 1 94.93 23 GLN B O 1
ATOM 6536 N N . TYR B 1 24 ? 10.176 -9.411 14.467 1 94.86 24 TYR B N 1
ATOM 6537 C CA . TYR B 1 24 ? 9.067 -10.103 13.819 1 94.86 24 TYR B CA 1
ATOM 6538 C C . TYR B 1 24 ? 8.263 -9.147 12.946 1 94.86 24 TYR B C 1
ATOM 6540 O O . TYR B 1 24 ? 7.588 -9.573 12.006 1 94.86 24 TYR B O 1
ATOM 6548 N N . THR B 1 25 ? 8.248 -7.807 13.285 1 94.56 25 THR B N 1
ATOM 6549 C CA . THR B 1 25 ? 7.534 -6.834 12.467 1 94.56 25 THR B CA 1
ATOM 6550 C C . THR B 1 25 ? 8.447 -6.264 11.385 1 94.56 25 THR B C 1
ATOM 6552 O O . THR B 1 25 ? 8.089 -6.255 10.205 1 94.56 25 THR B O 1
ATOM 6555 N N . ALA B 1 26 ? 9.671 -5.906 11.772 1 93.46 26 ALA B N 1
ATOM 6556 C CA . ALA B 1 26 ? 10.609 -5.315 10.82 1 93.46 26 ALA B CA 1
ATOM 6557 C C . ALA B 1 26 ? 11.462 -6.39 10.152 1 93.46 26 ALA B C 1
ATOM 6559 O O . ALA B 1 26 ? 12.035 -6.161 9.084 1 93.46 26 ALA B O 1
ATOM 6560 N N . GLY B 1 27 ? 11.568 -7.583 10.802 1 93.23 27 GLY B N 1
ATOM 6561 C CA . GLY B 1 27 ? 12.39 -8.655 10.263 1 93.23 27 GLY B CA 1
ATOM 6562 C C . GLY B 1 27 ? 13.875 -8.343 10.297 1 93.23 27 GLY B C 1
ATOM 6563 O O . GLY B 1 27 ? 14.594 -8.619 9.334 1 93.23 27 GLY B O 1
ATOM 6564 N N . LYS B 1 28 ? 14.317 -7.713 11.425 1 92.85 28 LYS B N 1
ATOM 6565 C CA . LYS B 1 28 ? 15.713 -7.298 11.524 1 92.85 28 LYS B CA 1
ATOM 6566 C C . LYS B 1 28 ? 16.327 -7.745 12.848 1 92.85 28 LYS B C 1
ATOM 6568 O O . LYS B 1 28 ? 15.62 -7.89 13.848 1 92.85 28 LYS B O 1
ATOM 6573 N N . ASP B 1 29 ? 17.61 -7.973 12.816 1 89.81 29 ASP B N 1
ATOM 6574 C CA . ASP B 1 29 ? 18.407 -8.159 14.025 1 89.81 29 ASP B CA 1
ATOM 6575 C C . ASP B 1 29 ? 18.973 -6.829 14.519 1 89.81 29 ASP B C 1
ATOM 6577 O O . ASP B 1 29 ? 19.317 -5.959 13.717 1 89.81 29 ASP B O 1
ATOM 6581 N N . PRO B 1 30 ? 19.033 -6.681 15.817 1 87.8 30 PRO B N 1
ATOM 6582 C CA . PRO B 1 30 ? 19.511 -5.415 16.377 1 87.8 30 PRO B CA 1
ATOM 6583 C C . PRO B 1 30 ? 20.848 -4.975 15.784 1 87.8 30 PRO B C 1
ATOM 6585 O O . PRO B 1 30 ? 21.061 -3.784 15.546 1 87.8 30 PRO B O 1
ATOM 6588 N N . LYS B 1 31 ? 21.737 -5.902 15.502 1 86.31 31 LYS B N 1
ATOM 6589 C CA . LYS B 1 31 ? 23.077 -5.581 15.019 1 86.31 31 LYS B CA 1
ATOM 6590 C C . LYS B 1 31 ? 23.026 -4.963 13.624 1 86.31 31 LYS B C 1
ATOM 6592 O O . LYS B 1 31 ? 23.918 -4.203 13.243 1 86.31 31 LYS B O 1
ATOM 6597 N N . HIS B 1 32 ? 22.055 -5.259 12.897 1 87.46 32 HIS B N 1
ATOM 6598 C CA . HIS B 1 32 ? 21.967 -4.787 11.519 1 87.46 32 HIS B CA 1
ATOM 6599 C C . HIS B 1 32 ? 20.75 -3.889 11.321 1 87.46 32 HIS B C 1
ATOM 6601 O O . HIS B 1 32 ? 20.304 -3.682 10.191 1 87.46 32 HIS B O 1
ATOM 6607 N N . SER B 1 33 ? 20.299 -3.322 12.374 1 92.3 33 SER B N 1
ATOM 6608 C CA . SER B 1 33 ? 19.084 -2.517 12.308 1 92.3 33 SER B CA 1
ATOM 6609 C C . SER B 1 33 ? 19.402 -1.063 11.975 1 92.3 33 SER B C 1
ATOM 6611 O O . SER B 1 33 ? 20.488 -0.572 12.289 1 92.3 33 SER B O 1
ATOM 6613 N N . THR B 1 34 ? 18.544 -0.422 11.293 1 93.01 34 THR B N 1
ATOM 6614 C CA . THR B 1 34 ? 18.632 0.988 10.932 1 93.01 34 THR B CA 1
ATOM 6615 C C . THR B 1 34 ? 17.68 1.824 11.784 1 93.01 34 THR B C 1
ATOM 6617 O O . THR B 1 34 ? 16.912 1.281 12.58 1 93.01 34 THR B O 1
ATOM 6620 N N . THR B 1 35 ? 17.744 3.173 11.657 1 94.46 35 THR B N 1
ATOM 6621 C CA . THR B 1 35 ? 16.826 4.094 12.317 1 94.46 35 THR B CA 1
ATOM 6622 C C . THR B 1 35 ? 15.383 3.794 11.923 1 94.46 35 THR B C 1
ATOM 6624 O O . THR B 1 35 ? 14.48 3.856 12.76 1 94.46 35 THR B O 1
ATOM 6627 N N . PHE B 1 36 ? 15.201 3.43 10.695 1 94.1 36 PHE B N 1
ATOM 6628 C CA . PHE B 1 36 ? 13.865 3.097 10.214 1 94.1 36 PHE B CA 1
ATOM 6629 C C . PHE B 1 36 ? 13.321 1.868 10.933 1 94.1 36 PHE B C 1
ATOM 6631 O O . PHE B 1 36 ? 12.157 1.844 11.339 1 94.1 36 PHE B O 1
ATOM 6638 N N . ASP B 1 37 ? 14.15 0.856 11.111 1 96.12 37 ASP B N 1
ATOM 6639 C CA . ASP B 1 37 ? 13.733 -0.378 11.769 1 96.12 37 ASP B CA 1
ATOM 6640 C C . ASP B 1 37 ? 13.301 -0.114 13.21 1 96.12 37 ASP B C 1
ATOM 6642 O O . ASP B 1 37 ? 12.283 -0.638 13.665 1 96.12 37 ASP B O 1
ATOM 6646 N N . TRP B 1 38 ? 14.11 0.661 13.868 1 97.21 38 TRP B N 1
ATOM 6647 C CA . TRP B 1 38 ? 13.802 0.986 15.257 1 97.21 38 TRP B CA 1
ATOM 6648 C C . TRP B 1 38 ? 12.543 1.841 15.35 1 97.21 38 TRP B C 1
ATOM 6650 O O . TRP B 1 38 ? 11.776 1.726 16.309 1 97.21 38 TRP B O 1
ATOM 6660 N N . ARG B 1 39 ? 12.347 2.748 14.396 1 97.01 39 ARG B N 1
ATOM 6661 C CA . ARG B 1 39 ? 11.125 3.547 14.371 1 97.01 39 ARG B CA 1
ATOM 6662 C C . ARG B 1 39 ? 9.892 2.658 14.25 1 97.01 39 ARG B C 1
ATOM 6664 O O . ARG B 1 39 ? 8.89 2.882 14.932 1 97.01 39 ARG B O 1
ATOM 6671 N N . ILE B 1 40 ? 10 1.672 13.391 1 96.73 40 ILE B N 1
ATOM 6672 C CA . ILE B 1 40 ? 8.895 0.735 13.221 1 96.73 40 ILE B CA 1
ATOM 6673 C C . ILE B 1 40 ? 8.659 -0.027 14.523 1 96.73 40 ILE B C 1
ATOM 6675 O O . ILE B 1 40 ? 7.52 -0.155 14.977 1 96.73 40 ILE B O 1
ATOM 6679 N N . ALA B 1 41 ? 9.706 -0.509 15.114 1 97.68 41 ALA B N 1
ATOM 6680 C CA . ALA B 1 41 ? 9.601 -1.272 16.356 1 97.68 41 ALA B CA 1
ATOM 6681 C C . ALA B 1 41 ? 8.982 -0.429 17.467 1 97.68 41 ALA B C 1
ATOM 6683 O O . ALA B 1 41 ? 8.074 -0.883 18.167 1 97.68 41 ALA B O 1
ATOM 6684 N N . LEU B 1 42 ? 9.481 0.782 17.594 1 98.24 42 LEU B N 1
ATOM 6685 C CA . LEU B 1 42 ? 8.988 1.664 18.646 1 98.24 42 LEU B CA 1
ATOM 6686 C C . LEU B 1 42 ? 7.529 2.038 18.402 1 98.24 42 LEU B C 1
ATOM 6688 O O . LEU B 1 42 ? 6.726 2.064 19.338 1 98.24 42 LEU B O 1
ATOM 6692 N N . SER B 1 43 ? 7.18 2.389 17.191 1 98.16 43 SER B N 1
ATOM 6693 C CA . SER B 1 43 ? 5.804 2.742 16.859 1 98.16 43 SER B CA 1
ATOM 6694 C C . SER B 1 43 ? 4.84 1.622 17.237 1 98.16 43 SER B C 1
ATOM 6696 O O . SER B 1 43 ? 3.804 1.87 17.858 1 98.16 43 SER B O 1
ATOM 6698 N N . HIS B 1 44 ? 5.196 0.41 16.88 1 97.74 44 HIS B N 1
ATOM 6699 C CA . HIS B 1 44 ? 4.3 -0.709 17.148 1 97.74 44 HIS B CA 1
ATOM 6700 C C . HIS B 1 44 ? 4.249 -1.031 18.637 1 97.74 44 HIS B C 1
ATOM 6702 O O . HIS B 1 44 ? 3.205 -1.434 19.155 1 97.74 44 HIS B O 1
ATOM 6708 N N . ALA B 1 45 ? 5.395 -0.94 19.323 1 97.79 45 ALA B N 1
ATOM 6709 C CA . ALA B 1 45 ? 5.399 -1.165 20.766 1 97.79 45 ALA B CA 1
ATOM 6710 C C . ALA B 1 45 ? 4.459 -0.195 21.475 1 97.79 45 ALA B C 1
ATOM 6712 O O . ALA B 1 45 ? 3.715 -0.589 22.376 1 97.79 45 ALA B O 1
ATOM 6713 N N . LEU B 1 46 ? 4.511 1.049 21.045 1 97.99 46 LEU B N 1
ATOM 6714 C CA . LEU B 1 46 ? 3.636 2.06 21.629 1 97.99 46 LEU B CA 1
ATOM 6715 C C . LEU B 1 46 ? 2.187 1.833 21.209 1 97.99 46 LEU B C 1
ATOM 6717 O O . LEU B 1 46 ? 1.271 1.981 22.021 1 97.99 46 LEU B O 1
ATOM 6721 N N . ARG B 1 47 ? 1.985 1.572 19.949 1 97.64 47 ARG B N 1
ATOM 6722 C CA . ARG B 1 47 ? 0.634 1.32 19.457 1 97.64 47 ARG B CA 1
ATOM 6723 C C . ARG B 1 47 ? -0.024 0.178 20.225 1 97.64 47 ARG B C 1
ATOM 6725 O O . ARG B 1 47 ? -1.219 0.23 20.522 1 97.64 47 ARG B O 1
ATOM 6732 N N . ASP B 1 48 ? 0.741 -0.889 20.563 1 96.73 48 ASP B N 1
ATOM 6733 C CA . ASP B 1 48 ? 0.225 -2.008 21.345 1 96.73 48 ASP B CA 1
ATOM 6734 C C . ASP B 1 48 ? -0.347 -1.53 22.677 1 96.73 48 ASP B C 1
ATOM 6736 O O . ASP B 1 48 ? -1.376 -2.034 23.133 1 96.73 48 ASP B O 1
ATOM 6740 N N . MET B 1 49 ? 0.279 -0.582 23.23 1 96.64 49 MET B N 1
ATOM 6741 C CA . MET B 1 49 ? -0.147 -0.084 24.535 1 96.64 49 MET B CA 1
ATOM 6742 C C . MET B 1 49 ? -1.416 0.754 24.41 1 96.64 49 MET B C 1
ATOM 6744 O O . MET B 1 49 ? -2.161 0.908 25.379 1 96.64 49 MET B O 1
ATOM 6748 N N . ALA B 1 50 ? -1.636 1.285 23.242 1 96.89 50 ALA B N 1
ATOM 6749 C CA . ALA B 1 50 ? -2.815 2.114 23.008 1 96.89 50 ALA B CA 1
ATOM 6750 C C . ALA B 1 50 ? -4.06 1.253 22.811 1 96.89 50 ALA B C 1
ATOM 6752 O O . ALA B 1 50 ? -5.186 1.739 22.946 1 96.89 50 ALA B O 1
ATOM 6753 N N . VAL B 1 51 ? -3.925 -0.022 22.521 1 95.69 51 VAL B N 1
ATOM 6754 C CA . VAL B 1 51 ? -5.023 -0.895 22.12 1 95.69 51 VAL B CA 1
ATOM 6755 C C . VAL B 1 51 ? -5.941 -1.154 23.313 1 95.69 51 VAL B C 1
ATOM 6757 O O . VAL B 1 51 ? -7.165 -1.171 23.169 1 95.69 51 VAL B O 1
ATOM 6760 N N . GLU B 1 52 ? -5.331 -1.344 24.447 1 93.79 52 GLU B N 1
ATOM 6761 C CA . GLU B 1 52 ? -6.147 -1.672 25.612 1 93.79 52 GLU B CA 1
ATOM 6762 C C . GLU B 1 52 ? -7.106 -0.534 25.953 1 93.79 52 GLU B C 1
ATOM 6764 O O . GLU B 1 52 ? -8.318 -0.742 26.041 1 93.79 52 GLU B O 1
ATOM 6769 N N . PRO B 1 53 ? -6.543 0.71 26.135 1 96.17 53 PRO B N 1
ATOM 6770 C CA . PRO B 1 53 ? -7.493 1.801 26.363 1 96.17 53 PRO B CA 1
ATOM 6771 C C . PRO B 1 53 ? -8.495 1.959 25.221 1 96.17 53 PRO B C 1
ATOM 6773 O O . PRO B 1 53 ? -9.656 2.304 25.456 1 96.17 53 PRO B O 1
ATOM 6776 N N . TRP B 1 54 ? -8.087 1.721 24.077 1 96.92 54 TRP B N 1
ATOM 6777 C CA . TRP B 1 54 ? -8.931 1.854 22.894 1 96.92 54 TRP B CA 1
ATOM 6778 C C . TRP B 1 54 ? -10.077 0.848 22.926 1 96.92 54 TRP B C 1
ATOM 6780 O O . TRP B 1 54 ? -11.24 1.216 22.741 1 96.92 54 TRP B O 1
ATOM 6790 N N . PHE B 1 55 ? -9.817 -0.397 23.26 1 95.26 55 PHE B N 1
ATOM 6791 C CA . PHE B 1 55 ? -10.821 -1.452 23.328 1 95.26 55 PHE B CA 1
ATOM 6792 C C . PHE B 1 55 ? -11.748 -1.241 24.519 1 95.26 55 PHE B C 1
ATOM 6794 O O . PHE B 1 55 ? -12.963 -1.414 24.405 1 95.26 55 PHE B O 1
ATOM 6801 N N . ASN B 1 56 ? -11.119 -0.896 25.642 1 95.78 56 ASN B N 1
ATOM 6802 C CA . ASN B 1 56 ? -11.92 -0.661 26.839 1 95.78 56 ASN B CA 1
ATOM 6803 C C . ASN B 1 56 ? -12.932 0.461 26.625 1 95.78 56 ASN B C 1
ATOM 6805 O O . ASN B 1 56 ? -14.095 0.336 27.015 1 95.78 56 ASN B O 1
ATOM 6809 N N . SER B 1 57 ? -12.441 1.532 26.018 1 97.37 57 SER B N 1
ATOM 6810 C CA . SER B 1 57 ? -13.332 2.66 25.762 1 97.37 57 SER B CA 1
ATOM 6811 C C . SER B 1 57 ? -14.445 2.277 24.792 1 97.37 57 SER B C 1
ATOM 6813 O O . SER B 1 57 ? -15.597 2.675 24.973 1 97.37 57 SER B O 1
ATOM 6815 N N . THR B 1 58 ? -14.128 1.548 23.788 1 94.8 58 THR B N 1
ATOM 6816 C CA . THR B 1 58 ? -15.111 1.112 22.802 1 94.8 58 THR B CA 1
ATOM 6817 C C . THR B 1 58 ? -16.147 0.191 23.442 1 94.8 58 THR B C 1
ATOM 6819 O O . THR B 1 58 ? -17.35 0.364 23.235 1 94.8 58 THR B O 1
ATOM 6822 N N . ARG B 1 59 ? -15.72 -0.772 24.228 1 94.28 59 ARG B N 1
ATOM 6823 C CA . ARG B 1 59 ? -16.612 -1.709 24.905 1 94.28 59 ARG B CA 1
ATOM 6824 C C . ARG B 1 59 ? -17.542 -0.98 25.869 1 94.28 59 ARG B C 1
ATOM 6826 O O . ARG B 1 59 ? -18.742 -1.256 25.91 1 94.28 59 ARG B O 1
ATOM 6833 N N . ARG B 1 60 ? -16.967 -0.107 26.589 1 96.09 60 ARG B N 1
ATOM 6834 C CA . ARG B 1 60 ? -17.766 0.644 27.552 1 96.09 60 ARG B CA 1
ATOM 6835 C C . ARG B 1 60 ? -18.815 1.498 26.848 1 96.09 60 ARG B C 1
ATOM 6837 O O . ARG B 1 60 ? -19.939 1.635 27.333 1 96.09 60 ARG B O 1
ATOM 6844 N N . THR B 1 61 ? -18.422 2.103 25.752 1 96.37 61 THR B N 1
ATOM 6845 C CA . THR B 1 61 ? -19.362 2.905 24.977 1 96.37 61 THR B CA 1
ATOM 6846 C C . THR B 1 61 ? -20.556 2.064 24.534 1 96.37 61 THR B C 1
ATOM 6848 O O . THR B 1 61 ? -21.702 2.51 24.617 1 96.37 61 THR B O 1
ATOM 6851 N N . TRP B 1 62 ? -20.302 0.877 24.077 1 93.72 62 TRP B N 1
ATOM 6852 C CA . TRP B 1 62 ? -21.358 -0.017 23.615 1 93.72 62 TRP B CA 1
ATOM 6853 C C . TRP B 1 62 ? -22.169 -0.554 24.789 1 93.72 62 TRP B C 1
ATOM 6855 O O . TRP B 1 62 ? -23.402 -0.52 24.768 1 93.72 62 TRP B O 1
ATOM 6865 N N . ASP B 1 63 ? -21.463 -0.989 25.828 1 94.86 63 ASP B N 1
ATOM 6866 C CA . ASP B 1 63 ? -22.118 -1.614 26.974 1 94.86 63 ASP B CA 1
ATOM 6867 C C . ASP B 1 63 ? -23.017 -0.619 27.703 1 94.86 63 ASP B C 1
ATOM 6869 O O . ASP B 1 63 ? -24.086 -0.986 28.197 1 94.86 63 ASP B O 1
ATOM 6873 N N . GLU B 1 64 ? -22.579 0.59 27.721 1 96.58 64 GLU B N 1
ATOM 6874 C CA . GLU B 1 64 ? -23.335 1.611 28.439 1 96.58 64 GLU B CA 1
ATOM 6875 C C . GLU B 1 64 ? -24.24 2.395 27.494 1 96.58 64 GLU B C 1
ATOM 6877 O O . GLU B 1 64 ? -24.933 3.324 27.916 1 96.58 64 GLU B O 1
ATOM 6882 N N . ASP B 1 65 ? -24.228 2.05 26.236 1 96.03 65 ASP B N 1
ATOM 6883 C CA . ASP B 1 65 ? -25.026 2.695 25.198 1 96.03 65 ASP B CA 1
ATOM 6884 C C . ASP B 1 65 ? -24.849 4.212 25.231 1 96.03 65 ASP B C 1
ATOM 6886 O O . ASP B 1 65 ? -25.831 4.955 25.291 1 96.03 65 ASP B O 1
ATOM 6890 N N . ARG B 1 66 ? -23.675 4.617 25.242 1 96.67 66 ARG B N 1
ATOM 6891 C CA . ARG B 1 66 ? -23.35 6.034 25.365 1 96.67 66 ARG B CA 1
ATOM 6892 C C . ARG B 1 66 ? -23.525 6.754 24.031 1 96.67 66 ARG B C 1
ATOM 6894 O O . ARG B 1 66 ? -23.214 6.199 22.975 1 96.67 66 ARG B O 1
ATOM 6901 N N . LYS B 1 67 ? -24.008 8.027 24.137 1 97.55 67 LYS B N 1
ATOM 6902 C CA . LYS B 1 67 ? -24.029 8.894 22.961 1 97.55 67 LYS B CA 1
ATOM 6903 C C . LYS B 1 67 ? -22.615 9.182 22.466 1 97.55 67 LYS B C 1
ATOM 6905 O O . LYS B 1 67 ? -21.7 9.383 23.267 1 97.55 67 LYS B O 1
ATOM 6910 N N . ARG B 1 68 ? -22.422 9.157 21.18 1 96.87 68 ARG B N 1
ATOM 6911 C CA . ARG B 1 68 ? -21.106 9.336 20.575 1 96.87 68 ARG B CA 1
ATOM 6912 C C . ARG B 1 68 ? -21.072 10.584 19.698 1 96.87 68 ARG B C 1
ATOM 6914 O O . ARG B 1 68 ? -22.047 10.891 19.009 1 96.87 68 ARG B O 1
ATOM 6921 N N . VAL B 1 69 ? -19.94 11.239 19.703 1 98.68 69 VAL B N 1
ATOM 6922 C CA . VAL B 1 69 ? -19.698 12.38 18.825 1 98.68 69 VAL B CA 1
ATOM 6923 C C . VAL B 1 69 ? -18.925 11.926 17.589 1 98.68 69 VAL B C 1
ATOM 6925 O O . VAL B 1 69 ? -17.921 11.219 17.701 1 98.68 69 VAL B O 1
ATOM 6928 N N . TYR B 1 70 ? -19.431 12.271 16.467 1 98.8 70 TYR B N 1
ATOM 6929 C CA . TYR B 1 70 ? -18.743 12.048 15.2 1 98.8 70 TYR B CA 1
ATOM 6930 C C . TYR B 1 70 ? -18.293 13.367 14.583 1 98.8 70 TYR B C 1
ATOM 6932 O O . TYR B 1 70 ? -19.111 14.119 14.048 1 98.8 70 TYR B O 1
ATOM 6940 N N . TYR B 1 71 ? -17.004 13.611 14.701 1 98.75 71 TYR B N 1
ATOM 6941 C CA . TYR B 1 71 ? -16.391 14.879 14.321 1 98.75 71 TYR B CA 1
ATOM 6942 C C . TYR B 1 71 ? -15.867 14.825 12.891 1 98.75 71 TYR B C 1
ATOM 6944 O O . TYR B 1 71 ? -14.796 14.269 12.636 1 98.75 71 TYR B O 1
ATOM 6952 N N . LEU B 1 72 ? -16.537 15.503 11.891 1 98.49 72 LEU B N 1
ATOM 6953 C CA . LEU B 1 72 ? -16.165 15.491 10.48 1 98.49 72 LEU B CA 1
ATOM 6954 C C . LEU B 1 72 ? -15.283 16.688 10.141 1 98.49 72 LEU B C 1
ATOM 6956 O O . LEU B 1 72 ? -15.695 17.837 10.314 1 98.49 72 LEU B O 1
ATOM 6960 N N . SER B 1 73 ? -14.121 16.394 9.655 1 97.24 73 SER B N 1
ATOM 6961 C CA . SER B 1 73 ? -13.186 17.435 9.243 1 97.24 73 SER B CA 1
ATOM 6962 C C . SER B 1 73 ? -12.363 16.993 8.037 1 97.24 73 SER B C 1
ATOM 6964 O O . SER B 1 73 ? -11.963 15.831 7.944 1 97.24 73 SER B O 1
ATOM 6966 N N . MET B 1 74 ? -12.098 17.937 7.175 1 94.86 74 MET B N 1
ATOM 6967 C CA . MET B 1 74 ? -11.26 17.64 6.016 1 94.86 74 MET B CA 1
ATOM 6968 C C . MET B 1 74 ? -9.798 17.497 6.424 1 94.86 74 MET B C 1
ATOM 6970 O O . MET B 1 74 ? -8.997 16.918 5.688 1 94.86 74 MET B O 1
ATOM 6974 N N . GLU B 1 75 ? -9.535 18.044 7.69 1 95.07 75 GLU B N 1
ATOM 6975 C CA . GLU B 1 75 ? -8.127 18.073 8.073 1 95.07 75 GLU B CA 1
ATOM 6976 C C . GLU B 1 75 ? -7.939 17.617 9.517 1 95.07 75 GLU B C 1
ATOM 6978 O O . GLU B 1 75 ? -8.752 17.938 10.386 1 95.07 75 GLU B O 1
ATOM 6983 N N . PHE B 1 76 ? -6.88 16.847 9.74 1 96.97 76 PHE B N 1
ATOM 6984 C CA . PHE B 1 76 ? -6.359 16.519 11.062 1 96.97 76 PHE B CA 1
ATOM 6985 C C . PHE B 1 76 ? -4.837 16.596 11.078 1 96.97 76 PHE B C 1
ATOM 6987 O O . PHE B 1 76 ? -4.157 15.615 10.771 1 96.97 76 PHE B O 1
ATOM 6994 N N . LEU B 1 77 ? -4.335 17.72 11.483 1 96.17 77 LEU B N 1
ATOM 6995 C CA . LEU B 1 77 ? -2.884 17.84 11.576 1 96.17 77 LEU B CA 1
ATOM 6996 C C . LEU B 1 77 ? -2.376 17.286 12.902 1 96.17 77 LEU B C 1
ATOM 6998 O O . LEU B 1 77 ? -1.982 18.048 13.788 1 96.17 77 LEU B O 1
ATOM 7002 N N . ILE B 1 78 ? -2.166 16.046 13.001 1 96.29 78 ILE B N 1
ATOM 7003 C CA . ILE B 1 78 ? -1.927 15.354 14.263 1 96.29 78 ILE B CA 1
ATOM 7004 C C . ILE B 1 78 ? -0.441 15.409 14.609 1 96.29 78 ILE B C 1
ATOM 7006 O O . ILE B 1 78 ? -0.052 15.149 15.75 1 96.29 78 ILE B O 1
ATOM 7010 N N . GLY B 1 79 ? 0.416 15.777 13.586 1 95.67 79 GLY B N 1
ATOM 7011 C CA . GLY B 1 79 ? 1.848 15.735 13.838 1 95.67 79 GLY B CA 1
ATOM 7012 C C . GLY B 1 79 ? 2.375 14.328 14.052 1 95.67 79 GLY B C 1
ATOM 7013 O O . GLY B 1 79 ? 1.73 13.352 13.662 1 95.67 79 GLY B O 1
ATOM 7014 N N . ARG B 1 80 ? 3.541 14.238 14.583 1 96.73 80 ARG B N 1
ATOM 7015 C CA . ARG B 1 80 ? 4.136 12.952 14.931 1 96.73 80 ARG B CA 1
ATOM 7016 C C . ARG B 1 80 ? 3.479 12.364 16.176 1 96.73 80 ARG B C 1
ATOM 7018 O O . ARG B 1 80 ? 3.128 13.097 17.103 1 96.73 80 ARG B O 1
ATOM 7025 N N . LEU B 1 81 ? 3.288 11.145 16.206 1 97.63 81 LEU B N 1
ATOM 7026 C CA . LEU B 1 81 ? 2.465 10.528 17.241 1 97.63 81 LEU B CA 1
ATOM 7027 C C . LEU B 1 81 ? 3.334 9.844 18.29 1 97.63 81 LEU B C 1
ATOM 7029 O O . LEU B 1 81 ? 2.884 9.601 19.413 1 97.63 81 LEU B O 1
ATOM 7033 N N . MET B 1 82 ? 4.584 9.498 17.984 1 97.39 82 MET B N 1
ATOM 7034 C CA . MET B 1 82 ? 5.413 8.636 18.822 1 97.39 82 MET B CA 1
ATOM 7035 C C . MET B 1 82 ? 5.582 9.233 20.216 1 97.39 82 MET B C 1
ATOM 7037 O O . MET B 1 82 ? 5.201 8.614 21.211 1 97.39 82 MET B O 1
ATOM 7041 N N . GLU B 1 83 ? 6.121 10.428 20.3 1 96.95 83 GLU B N 1
ATOM 7042 C CA . GLU B 1 83 ? 6.368 11.037 21.603 1 96.95 83 GLU B CA 1
ATOM 7043 C C . GLU B 1 83 ? 5.064 11.483 22.26 1 96.95 83 GLU B C 1
ATOM 7045 O O . GLU B 1 83 ? 4.917 11.397 23.48 1 96.95 83 GLU B O 1
ATOM 7050 N N . ASP B 1 84 ? 4.151 11.958 21.478 1 96.94 84 ASP B N 1
ATOM 7051 C CA . ASP B 1 84 ? 2.842 12.369 21.977 1 96.94 84 ASP B CA 1
ATOM 7052 C C . ASP B 1 84 ? 2.132 11.211 22.676 1 96.94 84 ASP B C 1
ATOM 7054 O O . ASP B 1 84 ? 1.635 11.365 23.793 1 96.94 84 ASP B O 1
ATOM 7058 N N . LEU B 1 85 ? 2.113 10.1 22.049 1 97.67 85 LEU B N 1
ATOM 7059 C CA . LEU B 1 85 ? 1.469 8.916 22.608 1 97.67 85 LEU B CA 1
ATOM 7060 C C . LEU B 1 85 ? 2.209 8.429 23.849 1 97.67 85 LEU B C 1
ATOM 7062 O O . LEU B 1 85 ? 1.584 8.009 24.825 1 97.67 85 LEU B O 1
ATOM 7066 N N . ALA B 1 86 ? 3.571 8.409 23.806 1 98 86 ALA B N 1
ATOM 7067 C CA . ALA B 1 86 ? 4.362 8 24.964 1 98 86 ALA B CA 1
ATOM 7068 C C . ALA B 1 86 ? 4.04 8.862 26.181 1 98 86 ALA B C 1
ATOM 7070 O O . ALA B 1 86 ? 3.966 8.359 27.304 1 98 86 ALA B O 1
ATOM 7071 N N . ILE B 1 87 ? 3.809 10.136 25.931 1 97.64 87 ILE B N 1
ATOM 7072 C CA . ILE B 1 87 ? 3.469 11.069 27 1 97.64 87 ILE B CA 1
ATOM 7073 C C . ILE B 1 87 ? 2.064 10.769 27.518 1 97.64 87 ILE B C 1
ATOM 7075 O O . ILE B 1 87 ? 1.851 10.663 28.728 1 97.64 87 ILE B O 1
ATOM 7079 N N . ASN B 1 88 ? 1.157 10.597 26.651 1 97.75 88 ASN B N 1
ATOM 7080 C CA . ASN B 1 88 ? -0.23 10.364 27.041 1 97.75 88 ASN B CA 1
ATOM 7081 C C . ASN B 1 88 ? -0.388 9.04 27.784 1 97.75 88 ASN B C 1
ATOM 7083 O O . ASN B 1 88 ? -1.236 8.918 28.669 1 97.75 88 ASN B O 1
ATOM 7087 N N . LEU B 1 89 ? 0.513 8.085 27.449 1 97.15 89 LEU B N 1
ATOM 7088 C CA . LEU B 1 89 ? 0.462 6.776 28.09 1 97.15 89 LEU B CA 1
ATOM 7089 C C . LEU B 1 89 ? 1.302 6.76 29.362 1 97.15 89 LEU B C 1
ATOM 7091 O O . LEU B 1 89 ? 1.24 5.805 30.14 1 97.15 89 LEU B O 1
ATOM 7095 N N . GLY B 1 90 ? 2.129 7.791 29.596 1 96.2 90 GLY B N 1
ATOM 7096 C CA . GLY B 1 90 ? 2.981 7.886 30.771 1 96.2 90 GLY B CA 1
ATOM 7097 C C . GLY B 1 90 ? 4.184 6.964 30.712 1 96.2 90 GLY B C 1
ATOM 7098 O O . GLY B 1 90 ? 4.672 6.503 31.746 1 96.2 90 GLY B O 1
ATOM 7099 N N . VAL B 1 91 ? 4.693 6.679 29.44 1 97.31 91 VAL B N 1
ATOM 7100 C CA . VAL B 1 91 ? 5.752 5.679 29.344 1 97.31 91 VAL B CA 1
ATOM 7101 C C . VAL B 1 91 ? 6.962 6.276 28.629 1 97.31 91 VAL B C 1
ATOM 7103 O O . VAL B 1 91 ? 7.858 5.546 28.198 1 97.31 91 VAL B O 1
ATOM 7106 N N . ARG B 1 92 ? 7.003 7.576 28.436 1 96.94 92 ARG B N 1
ATOM 7107 C CA . ARG B 1 92 ? 8.095 8.215 27.709 1 96.94 92 ARG B CA 1
ATOM 7108 C C . ARG B 1 92 ? 9.444 7.869 28.331 1 96.94 92 ARG B C 1
ATOM 7110 O O . ARG B 1 92 ? 10.385 7.507 27.623 1 96.94 92 ARG B O 1
ATOM 7117 N N . ASP B 1 93 ? 9.559 7.951 29.655 1 96.45 93 ASP B N 1
ATOM 7118 C CA . ASP B 1 93 ? 10.823 7.685 30.335 1 96.45 93 ASP B CA 1
ATOM 7119 C C . ASP B 1 93 ? 11.191 6.205 30.251 1 96.45 93 ASP B C 1
ATOM 7121 O O . ASP B 1 93 ? 12.365 5.859 30.105 1 96.45 93 ASP B O 1
ATOM 7125 N N . ILE B 1 94 ? 10.189 5.399 30.33 1 97.53 94 ILE B N 1
ATOM 7126 C CA . ILE B 1 94 ? 10.398 3.96 30.202 1 97.53 94 ILE B CA 1
ATOM 7127 C C . ILE B 1 94 ? 10.943 3.639 28.813 1 97.53 94 ILE B C 1
ATOM 7129 O O . ILE B 1 94 ? 11.904 2.877 28.677 1 97.53 94 ILE B O 1
ATOM 7133 N N . ALA B 1 95 ? 10.34 4.2 27.788 1 97.87 95 ALA B N 1
ATOM 7134 C CA . ALA B 1 95 ? 10.764 3.977 26.409 1 97.87 95 ALA B CA 1
ATOM 7135 C C . ALA B 1 95 ? 12.187 4.48 26.185 1 97.87 95 ALA B C 1
ATOM 7137 O O . ALA B 1 95 ? 12.99 3.817 25.524 1 97.87 95 ALA B O 1
ATOM 7138 N N . ARG B 1 96 ? 12.456 5.635 26.738 1 97.5 96 ARG B N 1
ATOM 7139 C CA . ARG B 1 96 ? 13.785 6.226 26.612 1 97.5 96 ARG B CA 1
ATOM 7140 C C . ARG B 1 96 ? 14.846 5.324 27.236 1 97.5 96 ARG B C 1
ATOM 7142 O O . ARG B 1 96 ? 15.878 5.054 26.619 1 97.5 96 ARG B O 1
ATOM 7149 N N . GLU B 1 97 ? 14.581 4.849 28.401 1 97.94 97 GLU B N 1
ATOM 7150 C CA . GLU B 1 97 ? 15.526 3.988 29.106 1 97.94 97 GLU B CA 1
ATOM 7151 C C . GLU B 1 97 ? 15.691 2.65 28.391 1 97.94 97 GLU B C 1
ATOM 7153 O O . GLU B 1 97 ? 16.805 2.134 28.278 1 97.94 97 GLU B O 1
ATOM 7158 N N . ALA B 1 98 ? 14.579 2.108 27.959 1 97.88 98 ALA B N 1
ATOM 7159 C CA . ALA B 1 98 ? 14.619 0.827 27.259 1 97.88 98 ALA B CA 1
ATOM 7160 C C . ALA B 1 98 ? 15.471 0.917 25.996 1 97.88 98 ALA B C 1
ATOM 7162 O O . ALA B 1 98 ? 16.264 0.017 25.71 1 97.88 98 ALA B O 1
ATOM 7163 N N . LEU B 1 99 ? 15.299 1.924 25.208 1 97.92 99 LEU B N 1
ATOM 7164 C CA . LEU B 1 99 ? 16.078 2.117 23.989 1 97.92 99 LEU B CA 1
ATOM 7165 C C . LEU B 1 99 ? 17.547 2.36 24.315 1 97.92 99 LEU B C 1
ATOM 7167 O O . LEU B 1 99 ? 18.433 1.856 23.621 1 97.92 99 LEU B O 1
ATOM 7171 N N . ALA B 1 100 ? 17.765 3.148 25.356 1 97.53 100 ALA B N 1
ATOM 7172 C CA . ALA B 1 100 ? 19.138 3.425 25.77 1 97.53 100 ALA B CA 1
ATOM 7173 C C . ALA B 1 100 ? 19.874 2.136 26.125 1 97.53 100 ALA B C 1
ATOM 7175 O O . ALA B 1 100 ? 21.058 1.985 25.818 1 97.53 100 ALA B O 1
ATOM 7176 N N . ASP B 1 101 ? 19.181 1.242 26.754 1 96.4 101 ASP B N 1
ATOM 7177 C CA . ASP B 1 101 ? 19.742 -0.059 27.105 1 96.4 101 ASP B CA 1
ATOM 7178 C C . ASP B 1 101 ? 20.176 -0.825 25.857 1 96.4 101 ASP B C 1
ATOM 7180 O O . ASP B 1 101 ? 21.037 -1.704 25.93 1 96.4 101 ASP B O 1
ATOM 7184 N N . LEU B 1 102 ? 19.577 -0.526 24.811 1 96.11 102 LEU B N 1
ATOM 7185 C CA . LEU B 1 102 ? 19.872 -1.218 23.561 1 96.11 102 LEU B CA 1
ATOM 7186 C C . LEU B 1 102 ? 20.811 -0.391 22.69 1 96.11 102 LEU B C 1
ATOM 7188 O O . LEU B 1 102 ? 21.034 -0.72 21.523 1 96.11 102 LEU B O 1
ATOM 7192 N N . GLY B 1 103 ? 21.246 0.754 23.207 1 95.97 103 GLY B N 1
ATOM 7193 C CA . GLY B 1 103 ? 22.203 1.594 22.505 1 95.97 103 GLY B CA 1
ATOM 7194 C C . GLY B 1 103 ? 21.557 2.509 21.482 1 95.97 103 GLY B C 1
ATOM 7195 O O . GLY B 1 103 ? 22.22 2.977 20.554 1 95.97 103 GLY B O 1
ATOM 7196 N N . VAL B 1 104 ? 20.287 2.721 21.582 1 96.85 104 VAL B N 1
ATOM 7197 C CA . VAL B 1 104 ? 19.537 3.541 20.637 1 96.85 104 VAL B CA 1
ATOM 7198 C C . VAL B 1 104 ? 18.986 4.775 21.347 1 96.85 104 VAL B C 1
ATOM 7200 O O . VAL B 1 104 ? 18.529 4.689 22.49 1 96.85 104 VAL B O 1
ATOM 7203 N N . ASP B 1 105 ? 19.01 5.889 20.76 1 97.22 105 ASP B N 1
ATOM 7204 C CA . ASP B 1 105 ? 18.53 7.142 21.333 1 97.22 105 ASP B CA 1
ATOM 7205 C C . ASP B 1 105 ? 17.068 7.389 20.968 1 97.22 105 ASP B C 1
ATOM 7207 O O . ASP B 1 105 ? 16.728 7.505 19.788 1 97.22 105 ASP B O 1
ATOM 7211 N N . PHE B 1 106 ? 16.275 7.598 21.976 1 97.22 106 PHE B N 1
ATOM 7212 C CA . PHE B 1 106 ? 14.841 7.789 21.792 1 97.22 106 PHE B CA 1
ATOM 7213 C C . PHE B 1 106 ? 14.564 9.011 20.925 1 97.22 106 PHE B C 1
ATOM 7215 O O . PHE B 1 106 ? 13.715 8.967 20.033 1 97.22 106 PHE B O 1
ATOM 7222 N N . ASP B 1 107 ? 15.176 10.084 21.162 1 95.34 107 ASP B N 1
ATOM 7223 C CA . ASP B 1 107 ? 14.889 11.344 20.483 1 95.34 107 ASP B CA 1
ATOM 7224 C C . ASP B 1 107 ? 15.222 11.254 18.995 1 95.34 107 ASP B C 1
ATOM 7226 O O . ASP B 1 107 ? 14.498 11.796 18.158 1 95.34 107 ASP B O 1
ATOM 7230 N N . THR B 1 108 ? 16.274 10.557 18.74 1 95.72 108 THR B N 1
ATOM 7231 C CA . THR B 1 108 ? 16.655 10.356 17.346 1 95.72 108 THR B CA 1
ATOM 7232 C C . THR B 1 108 ? 15.571 9.59 16.594 1 95.72 108 THR B C 1
ATOM 7234 O O . THR B 1 108 ? 15.219 9.947 15.468 1 95.72 108 THR B O 1
ATOM 7237 N N . ILE B 1 109 ? 15.054 8.567 17.221 1 96.96 109 ILE B N 1
ATOM 7238 C CA . ILE B 1 109 ? 14.024 7.745 16.594 1 96.96 109 ILE B CA 1
ATOM 7239 C C . ILE B 1 109 ? 12.736 8.552 16.452 1 96.96 109 ILE B C 1
ATOM 7241 O O . ILE B 1 109 ? 12.112 8.556 15.388 1 96.96 109 ILE B O 1
ATOM 7245 N N . ALA B 1 110 ? 12.386 9.251 17.495 1 95.82 110 ALA B N 1
ATOM 7246 C CA . ALA B 1 110 ? 11.152 10.032 17.486 1 95.82 110 ALA B CA 1
ATOM 7247 C C . ALA B 1 110 ? 11.2 11.121 16.417 1 95.82 110 ALA B C 1
ATOM 7249 O O . ALA B 1 110 ? 10.191 11.405 15.766 1 95.82 110 ALA B O 1
ATOM 7250 N N . GLN B 1 111 ? 12.346 11.695 16.231 1 94.19 111 GLN B N 1
ATOM 7251 C CA . GLN B 1 111 ? 12.501 12.783 15.272 1 94.19 111 GLN B CA 1
ATOM 7252 C C . GLN B 1 111 ? 12.483 12.261 13.838 1 94.19 111 GLN B C 1
ATOM 7254 O O . GLN B 1 111 ? 12.252 13.023 12.897 1 94.19 111 GLN B O 1
ATOM 7259 N N . SER B 1 112 ? 12.705 10.988 13.683 1 94.87 112 SER B N 1
ATOM 7260 C CA . SER B 1 112 ? 12.74 10.409 12.344 1 94.87 112 SER B CA 1
ATOM 7261 C C . SER B 1 112 ? 11.335 10.114 11.832 1 94.87 112 SER B C 1
ATOM 7263 O O . SER B 1 112 ? 11.144 9.853 10.643 1 94.87 112 SER B O 1
ATOM 7265 N N . GLU B 1 113 ? 10.336 10.221 12.677 1 96.31 113 GLU B N 1
ATOM 7266 C CA . GLU B 1 113 ? 8.954 10.025 12.252 1 96.31 113 GLU B CA 1
ATOM 7267 C C . GLU B 1 113 ? 8.485 11.169 11.356 1 96.31 113 GLU B C 1
ATOM 7269 O O . GLU B 1 113 ? 8.67 12.341 11.689 1 96.31 113 GLU B O 1
ATOM 7274 N N . PRO B 1 114 ? 7.87 10.889 10.273 1 94.78 114 PRO B N 1
ATOM 7275 C CA . PRO B 1 114 ? 7.35 11.976 9.441 1 94.78 114 PRO B CA 1
ATOM 7276 C C . PRO B 1 114 ? 6.081 12.603 10.013 1 94.78 114 PRO B C 1
ATOM 7278 O O . PRO B 1 114 ? 5.3 11.923 10.682 1 94.78 114 PRO B O 1
ATOM 7281 N N . ASP B 1 115 ? 5.913 13.864 9.72 1 95.87 115 ASP B N 1
ATOM 7282 C CA . ASP B 1 115 ? 4.623 14.488 9.995 1 95.87 115 ASP B CA 1
ATOM 7283 C C . ASP B 1 115 ? 3.546 13.965 9.047 1 95.87 115 ASP B C 1
ATOM 7285 O O . ASP B 1 115 ? 3.741 13.942 7.83 1 95.87 115 ASP B O 1
ATOM 7289 N N . ALA B 1 116 ? 2.482 13.569 9.601 1 94.83 116 ALA B N 1
ATOM 7290 C CA . ALA B 1 116 ? 1.384 13.148 8.735 1 94.83 116 ALA B CA 1
ATOM 7291 C C . ALA B 1 116 ? 0.837 14.323 7.931 1 94.83 116 ALA B C 1
ATOM 7293 O O . ALA B 1 116 ? 0.578 15.395 8.483 1 94.83 116 ALA B O 1
ATOM 7294 N N . ALA B 1 117 ? 0.659 14.202 6.666 1 94.09 117 ALA B N 1
ATOM 7295 C CA . ALA B 1 117 ? 0.177 15.266 5.79 1 94.09 117 ALA B CA 1
ATOM 7296 C C . ALA B 1 117 ? -1.343 15.22 5.656 1 94.09 117 ALA B C 1
ATOM 7298 O O . ALA B 1 117 ? -1.87 15.04 4.556 1 94.09 117 ALA B O 1
ATOM 7299 N N . LEU B 1 118 ? -2.03 15.469 6.75 1 95.73 118 LEU B N 1
ATOM 7300 C CA . LEU B 1 118 ? -3.48 15.32 6.804 1 95.73 118 LEU B CA 1
ATOM 7301 C C . LEU B 1 118 ? -4.159 16.674 6.983 1 95.73 118 LEU B C 1
ATOM 7303 O O . LEU B 1 118 ? -5.349 16.739 7.302 1 95.73 118 LEU B O 1
ATOM 7307 N N . GLY B 1 119 ? -3.319 17.773 6.839 1 92.08 119 GLY B N 1
ATOM 7308 C CA . GLY B 1 119 ? -3.853 19.116 6.998 1 92.08 119 GLY B CA 1
ATOM 7309 C C . GLY B 1 119 ? -2.852 20.201 6.646 1 92.08 119 GLY B C 1
ATOM 7310 O O . GLY B 1 119 ? -1.716 19.906 6.268 1 92.08 119 GLY B O 1
ATOM 7311 N N . ASN B 1 120 ? -3.183 21.479 6.66 1 84.4 120 ASN B N 1
ATOM 7312 C CA . ASN B 1 120 ? -2.316 22.563 6.21 1 84.4 120 ASN B CA 1
ATOM 7313 C C . ASN B 1 120 ? -2.342 23.741 7.179 1 84.4 120 ASN B C 1
ATOM 7315 O O . ASN B 1 120 ? -1.557 24.682 7.041 1 84.4 120 ASN B O 1
ATOM 7319 N N . GLY B 1 121 ? -3.203 23.637 8.293 1 81.8 121 GLY B N 1
ATOM 7320 C CA . GLY B 1 121 ? -3.257 24.869 9.064 1 81.8 121 GLY B CA 1
ATOM 7321 C C . GLY B 1 121 ? -3.945 24.703 10.406 1 81.8 121 GLY B C 1
ATOM 7322 O O . GLY B 1 121 ? -3.885 23.631 11.011 1 81.8 121 GLY B O 1
ATOM 7323 N N . GLY B 1 122 ? -4.372 25.913 10.777 1 87.1 122 GLY B N 1
ATOM 7324 C CA . GLY B 1 122 ? -4.902 25.993 12.129 1 87.1 122 GLY B CA 1
ATOM 7325 C C . GLY B 1 122 ? -6.139 25.139 12.336 1 87.1 122 GLY B C 1
ATOM 7326 O O . GLY B 1 122 ? -6.33 24.565 13.411 1 87.1 122 GLY B O 1
ATOM 7327 N N . LEU B 1 123 ? -6.896 24.99 11.247 1 89.65 123 LEU B N 1
ATOM 7328 C CA . LEU B 1 123 ? -8.115 24.199 11.367 1 89.65 123 LEU B CA 1
ATOM 7329 C C . LEU B 1 123 ? -7.788 22.736 11.649 1 89.65 123 LEU B C 1
ATOM 7331 O O . LEU B 1 123 ? -8.413 22.11 12.509 1 89.65 123 LEU B O 1
ATOM 7335 N N . GLY B 1 124 ? -6.813 22.29 10.875 1 94 124 GLY B N 1
ATOM 7336 C CA . GLY B 1 124 ? -6.417 20.906 11.082 1 94 124 GLY B CA 1
ATOM 7337 C C . GLY B 1 124 ? -5.772 20.665 12.434 1 94 124 GLY B C 1
ATOM 7338 O O . GLY B 1 124 ? -5.952 19.604 13.033 1 94 124 GLY B O 1
ATOM 7339 N N . ARG B 1 125 ? -4.985 21.59 12.832 1 95.65 125 ARG B N 1
ATOM 7340 C CA . ARG B 1 125 ? -4.342 21.449 14.135 1 95.65 125 ARG B CA 1
ATOM 7341 C C . ARG B 1 125 ? -5.368 21.517 15.261 1 95.65 125 ARG B C 1
ATOM 7343 O O . ARG B 1 125 ? -5.263 20.786 16.248 1 95.65 125 ARG B O 1
ATOM 7350 N N . LEU B 1 126 ? -6.325 22.427 15.132 1 96.67 126 LEU B N 1
ATOM 7351 C CA . LEU B 1 126 ? -7.406 22.513 16.107 1 96.67 126 LEU B CA 1
ATOM 7352 C C . LEU B 1 126 ? -8.152 21.186 16.209 1 96.67 126 LEU B C 1
ATOM 7354 O O . LEU B 1 126 ? -8.409 20.697 17.312 1 96.67 126 LEU B O 1
ATOM 7358 N N . ALA B 1 127 ? -8.502 20.649 15.04 1 97.29 127 ALA B N 1
ATOM 7359 C CA . ALA B 1 127 ? -9.219 19.377 15.021 1 97.29 127 ALA B CA 1
ATOM 7360 C C . ALA B 1 127 ? -8.422 18.287 15.732 1 97.29 127 ALA B C 1
ATOM 7362 O O . ALA B 1 127 ? -8.992 17.459 16.446 1 97.29 127 ALA B O 1
ATOM 7363 N N . ALA B 1 128 ? -7.116 18.307 15.541 1 97.51 128 ALA B N 1
ATOM 7364 C CA . ALA B 1 128 ? -6.251 17.331 16.2 1 97.51 128 ALA B CA 1
ATOM 7365 C C . ALA B 1 128 ? -6.243 17.538 17.712 1 97.51 128 ALA B C 1
ATOM 7367 O O . ALA B 1 128 ? -6.292 16.573 18.477 1 97.51 128 ALA B O 1
ATOM 7368 N N . CYS B 1 129 ? -6.148 18.753 18.157 1 97.74 129 CYS B N 1
ATOM 7369 C CA . CYS B 1 129 ? -6.205 19.061 19.582 1 97.74 129 CYS B CA 1
ATOM 7370 C C . CYS B 1 129 ? -7.526 18.6 20.187 1 97.74 129 CYS B C 1
ATOM 7372 O O . CYS B 1 129 ? -7.549 18.032 21.28 1 97.74 129 CYS B O 1
ATOM 7374 N N . TYR B 1 130 ? -8.6 18.846 19.493 1 98.12 130 TYR B N 1
ATOM 7375 C CA . TYR B 1 130 ? -9.922 18.49 19.996 1 98.12 130 TYR B CA 1
ATOM 7376 C C . TYR B 1 130 ? -10.064 16.979 20.134 1 98.12 130 TYR B C 1
ATOM 7378 O O . TYR B 1 130 ? -10.634 16.49 21.113 1 98.12 130 TYR B O 1
ATOM 7386 N N . LEU B 1 131 ? -9.563 16.29 19.172 1 97.94 131 LEU B N 1
ATOM 7387 C CA . LEU B 1 131 ? -9.668 14.836 19.231 1 97.94 131 LEU B CA 1
ATOM 7388 C C . LEU B 1 131 ? -8.927 14.287 20.445 1 97.94 131 LEU B C 1
ATOM 7390 O O . LEU B 1 131 ? -9.424 13.388 21.127 1 97.94 131 LEU B O 1
ATOM 7394 N N . GLU B 1 132 ? -7.738 14.77 20.662 1 97.81 132 GLU B N 1
ATOM 7395 C CA . GLU B 1 132 ? -6.983 14.357 21.841 1 97.81 132 GLU B CA 1
ATOM 7396 C C . GLU B 1 132 ? -7.704 14.757 23.126 1 97.81 132 GLU B C 1
ATOM 7398 O O . GLU B 1 132 ? -7.766 13.976 24.078 1 97.81 132 GLU B O 1
ATOM 7403 N N . SER B 1 133 ? -8.237 15.937 23.183 1 98.39 133 SER B N 1
ATOM 7404 C CA . SER B 1 133 ? -8.94 16.425 24.365 1 98.39 133 SER B CA 1
ATOM 7405 C C . SER B 1 133 ? -10.224 15.639 24.608 1 98.39 133 SER B C 1
ATOM 7407 O O . SER B 1 133 ? -10.598 15.39 25.756 1 98.39 133 SER B O 1
ATOM 7409 N N . MET B 1 134 ? -10.954 15.294 23.535 1 98.67 134 MET B N 1
ATOM 7410 C CA . MET B 1 134 ? -12.132 14.445 23.686 1 98.67 134 MET B CA 1
ATOM 7411 C C . MET B 1 134 ? -11.78 13.149 24.408 1 98.67 134 MET B C 1
ATOM 7413 O O . MET B 1 134 ? -12.522 12.698 25.282 1 98.67 134 MET B O 1
ATOM 7417 N N . ALA B 1 135 ? -10.651 12.596 24.007 1 98.46 135 ALA B N 1
ATOM 7418 C CA . ALA B 1 135 ? -10.197 11.381 24.679 1 98.46 135 ALA B CA 1
ATOM 7419 C C . ALA B 1 135 ? -9.827 11.664 26.132 1 98.46 135 ALA B C 1
ATOM 7421 O O . ALA B 1 135 ? -10.168 10.888 27.028 1 98.46 135 ALA B O 1
ATOM 7422 N N . THR B 1 136 ? -9.141 12.739 26.393 1 98.38 136 THR B N 1
ATOM 7423 C CA . THR B 1 136 ? -8.644 13.083 27.72 1 98.38 136 THR B CA 1
ATOM 7424 C C . THR B 1 136 ? -9.801 13.325 28.685 1 98.38 136 THR B C 1
ATOM 7426 O O . THR B 1 136 ? -9.731 12.944 29.855 1 98.38 136 THR B O 1
ATOM 7429 N N . VAL B 1 137 ? -10.905 13.894 28.191 1 98.08 137 VAL B N 1
ATOM 7430 C CA . VAL B 1 137 ? -11.994 14.25 29.094 1 98.08 137 VAL B CA 1
ATOM 7431 C C . VAL B 1 137 ? -13.056 13.152 29.08 1 98.08 137 VAL B C 1
ATOM 7433 O O . VAL B 1 137 ? -14.111 13.292 29.704 1 98.08 137 VAL B O 1
ATOM 7436 N N . GLY B 1 138 ? -12.831 12.09 28.351 1 97.94 138 GLY B N 1
ATOM 7437 C CA . GLY B 1 138 ? -13.711 10.933 28.368 1 97.94 138 GLY B CA 1
ATOM 7438 C C . GLY B 1 138 ? -14.93 11.097 27.481 1 97.94 138 GLY B C 1
ATOM 7439 O O . GLY B 1 138 ? -16.015 10.616 27.813 1 97.94 138 GLY B O 1
ATOM 7440 N N . CYS B 1 139 ? -14.858 11.832 26.401 1 98.42 139 CYS B N 1
ATOM 7441 C CA . CYS B 1 139 ? -15.923 11.987 25.417 1 98.42 139 CYS B CA 1
ATOM 7442 C C . CYS B 1 139 ? -15.855 10.89 24.361 1 98.42 139 CYS B C 1
ATOM 7444 O O . CYS B 1 139 ? -14.916 10.848 23.564 1 98.42 139 CYS B O 1
ATOM 7446 N N . PRO B 1 140 ? -16.793 9.965 24.314 1 98.26 140 PRO B N 1
ATOM 7447 C CA . PRO B 1 140 ? -16.782 8.978 23.232 1 98.26 140 PRO B CA 1
ATOM 7448 C C . PRO B 1 140 ? -16.896 9.617 21.849 1 98.26 140 PRO B C 1
ATOM 7450 O O . PRO B 1 140 ? -17.872 10.316 21.566 1 98.26 140 PRO B O 1
ATOM 7453 N N . ALA B 1 141 ? -15.893 9.354 21.018 1 98.37 141 ALA B N 1
ATOM 7454 C CA . ALA B 1 141 ? -15.912 10.12 19.775 1 98.37 141 ALA B CA 1
ATOM 7455 C C . ALA B 1 141 ? -15.142 9.398 18.673 1 98.37 141 ALA B C 1
ATOM 7457 O O . ALA B 1 141 ? -14.311 8.531 18.954 1 98.37 141 ALA B O 1
ATOM 7458 N N . TYR B 1 142 ? -15.505 9.69 17.416 1 98.2 142 TYR B N 1
ATOM 7459 C CA . TYR B 1 142 ? -14.75 9.409 16.2 1 98.2 142 TYR B CA 1
ATOM 7460 C C . TYR B 1 142 ? -14.373 10.699 15.482 1 98.2 142 TYR B C 1
ATOM 7462 O O . TYR B 1 142 ? -15.173 11.636 15.415 1 98.2 142 TYR B O 1
ATOM 7470 N N . GLY B 1 143 ? -13.138 10.808 15.106 1 98.57 143 GLY B N 1
ATOM 7471 C CA . GLY B 1 143 ? -12.787 11.77 14.073 1 98.57 143 GLY B CA 1
ATOM 7472 C C . GLY B 1 143 ? -12.797 11.176 12.677 1 98.57 143 GLY B C 1
ATOM 7473 O O . GLY B 1 143 ? -12.261 10.089 12.455 1 98.57 143 GLY B O 1
ATOM 7474 N N . TYR B 1 144 ? -13.538 11.819 11.742 1 98.62 144 TYR B N 1
ATOM 7475 C CA . TYR B 1 144 ? -13.6 11.36 10.359 1 98.62 144 TYR B CA 1
ATOM 7476 C C . TYR B 1 144 ? -12.866 12.32 9.432 1 98.62 144 TYR B C 1
ATOM 7478 O O . TYR B 1 144 ? -13.112 13.528 9.457 1 98.62 144 TYR B O 1
ATOM 7486 N N . GLY B 1 145 ? -11.932 11.818 8.655 1 97.96 145 GLY B N 1
ATOM 7487 C CA . GLY B 1 145 ? -11.202 12.6 7.67 1 97.96 145 GLY B CA 1
ATOM 7488 C C . GLY B 1 145 ? -10.805 11.797 6.445 1 97.96 145 GLY B C 1
ATOM 7489 O O . GLY B 1 145 ? -11.313 10.696 6.228 1 97.96 145 GLY B O 1
ATOM 7490 N N . LEU B 1 146 ? -10.003 12.391 5.571 1 97.63 146 LEU B N 1
ATOM 7491 C CA . LEU B 1 146 ? -9.481 11.709 4.392 1 97.63 146 LEU B CA 1
ATOM 7492 C C . LEU B 1 146 ? -8.012 11.345 4.58 1 97.63 146 LEU B C 1
ATOM 7494 O O . LEU B 1 146 ? -7.259 12.092 5.209 1 97.63 146 LEU B O 1
ATOM 7498 N N . ARG B 1 147 ? -7.648 10.253 4.091 1 96.94 147 ARG B N 1
ATOM 7499 C CA . ARG B 1 147 ? -6.263 9.794 4.121 1 96.94 147 ARG B CA 1
ATOM 7500 C C . ARG B 1 147 ? -5.485 10.324 2.922 1 96.94 147 ARG B C 1
ATOM 7502 O O . ARG B 1 147 ? -5.126 9.561 2.022 1 96.94 147 ARG B O 1
ATOM 7509 N N . TYR B 1 148 ? -5.076 11.566 2.96 1 96.28 148 TYR B N 1
ATOM 7510 C CA . TYR B 1 148 ? -4.384 12.195 1.84 1 96.28 148 TYR B CA 1
ATOM 7511 C C . TYR B 1 148 ? -3.028 11.543 1.601 1 96.28 148 TYR B C 1
ATOM 7513 O O . TYR B 1 148 ? -2.219 11.422 2.524 1 96.28 148 TYR B O 1
ATOM 7521 N N . GLU B 1 149 ? -2.76 11.281 0.381 1 92.54 149 GLU B N 1
ATOM 7522 C CA . GLU B 1 149 ? -1.476 10.669 0.052 1 92.54 149 GLU B CA 1
ATOM 7523 C C . GLU B 1 149 ? -0.348 11.696 0.094 1 92.54 149 GLU B C 1
ATOM 7525 O O . GLU B 1 149 ? 0.758 11.394 0.546 1 92.54 149 GLU B O 1
ATOM 7530 N N . HIS B 1 150 ? -0.658 12.968 -0.414 1 92.48 150 HIS B N 1
ATOM 7531 C CA . HIS B 1 150 ? 0.397 13.962 -0.58 1 92.48 150 HIS B CA 1
ATOM 7532 C C . HIS B 1 150 ? 0.057 15.254 0.155 1 92.48 150 HIS B C 1
ATOM 7534 O O . HIS B 1 150 ? 0.669 16.295 -0.097 1 92.48 150 HIS B O 1
ATOM 7540 N N . GLY B 1 151 ? -0.977 15.138 1.004 1 91.88 151 GLY B N 1
ATOM 7541 C CA . GLY B 1 151 ? -1.338 16.341 1.738 1 91.88 151 GLY B CA 1
ATOM 7542 C C . GLY B 1 151 ? -1.558 17.544 0.841 1 91.88 151 GLY B C 1
ATOM 7543 O O . GLY B 1 151 ? -2.123 17.418 -0.248 1 91.88 151 GLY B O 1
ATOM 7544 N N . LEU B 1 152 ? -1.215 18.7 1.283 1 91.68 152 LEU B N 1
ATOM 7545 C CA . LEU B 1 152 ? -1.215 19.892 0.442 1 91.68 152 LEU B CA 1
ATOM 7546 C C . LEU B 1 152 ? 0.003 19.911 -0.474 1 91.68 152 LEU B C 1
ATOM 7548 O O . LEU B 1 152 ? -0.13 19.794 -1.694 1 91.68 152 LEU B O 1
ATOM 7552 N N . PHE B 1 153 ? 1.172 20.107 0.068 1 92.96 153 PHE B N 1
ATOM 7553 C CA . PHE B 1 153 ? 2.452 19.986 -0.62 1 92.96 153 PHE B CA 1
ATOM 7554 C C . PHE B 1 153 ? 3.61 20.184 0.352 1 92.96 153 PHE B C 1
ATOM 7556 O O . PHE B 1 153 ? 3.411 20.651 1.475 1 92.96 153 PHE B O 1
ATOM 7563 N N . GLU B 1 154 ? 4.679 19.786 -0.003 1 94.59 154 GLU B N 1
ATOM 7564 C CA . GLU B 1 154 ? 5.935 20.123 0.66 1 94.59 154 GLU B CA 1
ATOM 7565 C C . GLU B 1 154 ? 6.556 21.382 0.06 1 94.59 154 GLU B C 1
ATOM 7567 O O . GLU B 1 154 ? 6.761 21.462 -1.153 1 94.59 154 GLU B O 1
ATOM 7572 N N . GLN B 1 155 ? 6.851 22.3 0.906 1 96.19 155 GLN B N 1
ATOM 7573 C CA . GLN B 1 155 ? 7.375 23.587 0.459 1 96.19 155 GLN B CA 1
ATOM 7574 C C . GLN B 1 155 ? 8.899 23.568 0.394 1 96.19 155 GLN B C 1
ATOM 7576 O O . GLN B 1 155 ? 9.557 23.035 1.29 1 96.19 155 GLN B O 1
ATOM 7581 N N . SER B 1 156 ? 9.391 24.075 -0.676 1 96.22 156 SER B N 1
ATOM 7582 C CA . SER B 1 156 ? 10.806 24.397 -0.825 1 96.22 156 SER B CA 1
ATOM 7583 C C . SER B 1 156 ? 10.997 25.767 -1.469 1 96.22 156 SER B C 1
ATOM 7585 O O . SER B 1 156 ? 10.031 26.388 -1.916 1 96.22 156 SER B O 1
ATOM 7587 N N . PHE B 1 157 ? 12.195 26.307 -1.386 1 97.21 157 PHE B N 1
ATOM 7588 C CA . PHE B 1 157 ? 12.49 27.593 -2.008 1 97.21 157 PHE B CA 1
ATOM 7589 C C . PHE B 1 157 ? 13.51 27.432 -3.129 1 97.21 157 PHE B C 1
ATOM 7591 O O . PHE B 1 157 ? 14.563 26.821 -2.934 1 97.21 157 PHE B O 1
ATOM 7598 N N . GLU B 1 158 ? 13.178 27.863 -4.278 1 96.14 158 GLU B N 1
ATOM 7599 C CA . GLU B 1 158 ? 14.11 27.997 -5.393 1 96.14 158 GLU B CA 1
ATOM 7600 C C . GLU B 1 158 ? 14.374 29.464 -5.72 1 96.14 158 GLU B C 1
ATOM 7602 O O . GLU B 1 158 ? 13.485 30.167 -6.202 1 96.14 158 GLU B O 1
ATOM 7607 N N . ASN B 1 159 ? 15.523 29.91 -5.539 1 94.66 159 ASN B N 1
ATOM 7608 C CA . ASN B 1 159 ? 15.862 31.321 -5.693 1 94.66 159 ASN B CA 1
ATOM 7609 C C . ASN B 1 159 ? 14.917 32.215 -4.896 1 94.66 159 ASN B C 1
ATOM 7611 O O . ASN B 1 159 ? 14.442 33.232 -5.403 1 94.66 159 ASN B O 1
ATOM 7615 N N . GLY B 1 160 ? 14.518 31.741 -3.739 1 95.67 160 GLY B N 1
ATOM 7616 C CA . GLY B 1 160 ? 13.695 32.511 -2.82 1 95.67 160 GLY B CA 1
ATOM 7617 C C . GLY B 1 160 ? 12.21 32.394 -3.107 1 95.67 160 GLY B C 1
ATOM 7618 O O . GLY B 1 160 ? 11.384 32.919 -2.357 1 95.67 160 GLY B O 1
ATOM 7619 N N . ARG B 1 161 ? 11.897 31.719 -4.143 1 96.88 161 ARG B N 1
ATOM 7620 C CA . ARG B 1 161 ? 10.493 31.541 -4.498 1 96.88 161 ARG B CA 1
ATOM 7621 C C . ARG B 1 161 ? 9.955 30.22 -3.958 1 96.88 161 ARG B C 1
ATOM 7623 O O . ARG B 1 161 ? 10.654 29.205 -3.977 1 96.88 161 ARG B O 1
ATOM 7630 N N . GLN B 1 162 ? 8.74 30.221 -3.516 1 97.11 162 GLN B N 1
ATOM 7631 C CA . GLN B 1 162 ? 8.103 28.997 -3.04 1 97.11 162 GLN B CA 1
ATOM 7632 C C . GLN B 1 162 ? 7.883 28.011 -4.183 1 97.11 162 GLN B C 1
ATOM 7634 O O . GLN B 1 162 ? 7.348 28.376 -5.232 1 97.11 162 GLN B O 1
ATOM 7639 N N . GLN B 1 163 ? 8.357 26.79 -3.967 1 95.2 163 GLN B N 1
ATOM 7640 C CA . GLN B 1 163 ? 8.058 25.652 -4.831 1 95.2 163 GLN B CA 1
ATOM 7641 C C . GLN B 1 163 ? 7.217 24.611 -4.098 1 95.2 163 GLN B C 1
ATOM 7643 O O . GLN B 1 163 ? 7.439 24.348 -2.914 1 95.2 163 GLN B O 1
ATOM 7648 N N . GLU B 1 164 ? 6.24 24.036 -4.808 1 93.56 164 GLU B N 1
ATOM 7649 C CA . GLU B 1 164 ? 5.343 23.04 -4.229 1 93.56 164 GLU B CA 1
ATOM 7650 C C . GLU B 1 164 ? 5.677 21.638 -4.734 1 93.56 164 GLU B C 1
ATOM 7652 O O . GLU B 1 164 ? 5.655 21.386 -5.941 1 93.56 164 GLU B O 1
ATOM 7657 N N . ASN B 1 165 ? 5.984 20.787 -3.787 1 93.17 165 ASN B N 1
ATOM 7658 C CA . ASN B 1 165 ? 6.277 19.391 -4.098 1 93.17 165 ASN B CA 1
ATOM 7659 C C . ASN B 1 165 ? 5.321 18.444 -3.378 1 93.17 165 ASN B C 1
ATOM 7661 O O . ASN B 1 165 ? 4.812 18.768 -2.304 1 93.17 165 ASN B O 1
ATOM 7665 N N . PRO B 1 166 ? 5.06 17.261 -3.952 1 91.71 166 PRO B N 1
ATOM 7666 C CA . PRO B 1 166 ? 4.201 16.312 -3.24 1 91.71 166 PRO B CA 1
ATOM 7667 C C . PRO B 1 166 ? 4.823 15.815 -1.937 1 91.71 166 PRO B C 1
ATOM 7669 O O . PRO B 1 166 ? 6.025 15.543 -1.887 1 91.71 166 PRO B O 1
ATOM 7672 N N . GLU B 1 167 ? 4.011 15.719 -0.887 1 92.8 167 GLU B N 1
ATOM 7673 C CA . GLU B 1 167 ? 4.438 15.112 0.37 1 92.8 167 GLU B CA 1
ATOM 7674 C C . GLU B 1 167 ? 4.615 13.604 0.223 1 92.8 167 GLU B C 1
ATOM 7676 O O . GLU B 1 167 ? 3.926 12.968 -0.577 1 92.8 167 GLU B O 1
ATOM 7681 N N . ASN B 1 168 ? 5.48 12.996 0.96 1 89.9 168 ASN B N 1
ATOM 7682 C CA . ASN B 1 168 ? 5.753 11.567 0.854 1 89.9 168 ASN B CA 1
ATOM 7683 C C . ASN B 1 168 ? 5.696 10.882 2.217 1 89.9 168 ASN B C 1
ATOM 7685 O O . ASN B 1 168 ? 6.495 9.988 2.501 1 89.9 168 ASN B O 1
ATOM 7689 N N . TRP B 1 169 ? 4.763 11.277 3.053 1 92.89 169 TRP B N 1
ATOM 7690 C CA . TRP B 1 169 ? 4.718 10.785 4.426 1 92.89 169 TRP B CA 1
ATOM 7691 C C . TRP B 1 169 ? 4.284 9.324 4.467 1 92.89 169 TRP B C 1
ATOM 7693 O O . TRP B 1 169 ? 4.572 8.612 5.432 1 92.89 169 TRP B O 1
ATOM 7703 N N . LEU B 1 170 ? 3.635 8.812 3.408 1 91.54 170 LEU B N 1
ATOM 7704 C CA . LEU B 1 170 ? 3.13 7.444 3.353 1 91.54 170 LEU B CA 1
ATOM 7705 C C . LEU B 1 170 ? 4.071 6.549 2.554 1 91.54 170 LEU B C 1
ATOM 7707 O O . LEU B 1 170 ? 3.706 5.431 2.185 1 91.54 170 LEU B O 1
ATOM 7711 N N . ALA B 1 171 ? 5.244 7.015 2.247 1 86.32 171 ALA B N 1
ATOM 7712 C CA . ALA B 1 171 ? 6.168 6.298 1.373 1 86.32 171 ALA B CA 1
ATOM 7713 C C . ALA B 1 171 ? 6.411 4.878 1.878 1 86.32 171 ALA B C 1
ATOM 7715 O O . ALA B 1 171 ? 6.604 3.955 1.084 1 86.32 171 ALA B O 1
ATOM 7716 N N . HIS B 1 172 ? 6.373 4.691 3.186 1 85.63 172 HIS B N 1
ATOM 7717 C CA . HIS B 1 172 ? 6.645 3.376 3.756 1 85.63 172 HIS B CA 1
ATOM 7718 C C . HIS B 1 172 ? 5.509 2.925 4.667 1 85.63 172 HIS B C 1
ATOM 7720 O O . HIS B 1 172 ? 5.737 2.202 5.64 1 85.63 172 HIS B O 1
ATOM 7726 N N . GLY B 1 173 ? 4.331 3.467 4.339 1 86.53 173 GLY B N 1
ATOM 7727 C CA . GLY B 1 173 ? 3.183 3.121 5.162 1 86.53 173 GLY B CA 1
ATOM 7728 C C . GLY B 1 173 ? 3.106 3.924 6.447 1 86.53 173 GLY B C 1
ATOM 7729 O O . GLY B 1 173 ? 3.975 4.756 6.718 1 86.53 173 GLY B O 1
ATOM 7730 N N . ASN B 1 174 ? 2.078 3.746 7.178 1 93.82 174 ASN B N 1
ATOM 7731 C CA . ASN B 1 174 ? 1.854 4.355 8.485 1 93.82 174 ASN B CA 1
ATOM 7732 C C . ASN B 1 174 ? 1.636 3.3 9.565 1 93.82 174 ASN B C 1
ATOM 7734 O O . ASN B 1 174 ? 0.607 2.622 9.58 1 93.82 174 ASN B O 1
ATOM 7738 N N . PRO B 1 175 ? 2.604 3.12 10.431 1 95.53 175 PRO B N 1
ATOM 7739 C CA . PRO B 1 175 ? 2.534 2.044 11.422 1 95.53 175 PRO B CA 1
ATOM 7740 C C . PRO B 1 175 ? 1.389 2.229 12.415 1 95.53 175 PRO B C 1
ATOM 7742 O O . PRO B 1 175 ? 1.023 1.288 13.123 1 95.53 175 PRO B O 1
ATOM 7745 N N . TRP B 1 176 ? 0.788 3.381 12.414 1 96.91 176 TRP B N 1
ATOM 7746 C CA . TRP B 1 176 ? -0.247 3.674 13.4 1 96.91 176 TRP B CA 1
ATOM 7747 C C . TRP B 1 176 ? -1.615 3.217 12.906 1 96.91 176 TRP B C 1
ATOM 7749 O O . TRP B 1 176 ? -2.57 3.144 13.683 1 96.91 176 TRP B O 1
ATOM 7759 N N . ASP B 1 177 ? -1.727 2.841 11.667 1 94.84 177 ASP B N 1
ATOM 7760 C CA . ASP B 1 177 ? -3.004 2.52 11.036 1 94.84 177 ASP B CA 1
ATOM 7761 C C . ASP B 1 177 ? -3.421 1.083 11.34 1 94.84 177 ASP B C 1
ATOM 7763 O O . ASP B 1 177 ? -2.58 0.183 11.383 1 94.84 177 ASP B O 1
ATOM 7767 N N . PHE B 1 178 ? -4.665 0.932 11.612 1 95.3 178 PHE B N 1
ATOM 7768 C CA . PHE B 1 178 ? -5.346 -0.352 11.495 1 95.3 178 PHE B CA 1
ATOM 7769 C C . PHE B 1 178 ? -6.259 -0.371 10.275 1 95.3 178 PHE B C 1
ATOM 7771 O O . PHE B 1 178 ? -7.235 0.378 10.212 1 95.3 178 PHE B O 1
ATOM 7778 N N . ASP B 1 179 ? -5.934 -1.18 9.289 1 90.86 179 ASP B N 1
ATOM 7779 C CA . ASP B 1 179 ? -6.78 -1.324 8.108 1 90.86 179 ASP B CA 1
ATOM 7780 C C . ASP B 1 179 ? -8.102 -2.003 8.458 1 90.86 179 ASP B C 1
ATOM 7782 O O . ASP B 1 179 ? -8.123 -2.989 9.197 1 90.86 179 ASP B O 1
ATOM 7786 N N . ARG B 1 180 ? -9.17 -1.477 7.875 1 93.39 180 ARG B N 1
ATOM 7787 C CA . ARG B 1 180 ? -10.492 -2.044 8.12 1 93.39 180 ARG B CA 1
ATOM 7788 C C . ARG B 1 180 ? -11.152 -2.479 6.816 1 93.39 180 ARG B C 1
ATOM 7790 O O . ARG B 1 180 ? -12.041 -1.794 6.306 1 93.39 180 ARG B O 1
ATOM 7797 N N . PRO B 1 181 ? -10.807 -3.612 6.338 1 86.97 181 PRO B N 1
ATOM 7798 C CA . PRO B 1 181 ? -11.388 -4.055 5.069 1 86.97 181 PRO B CA 1
ATOM 7799 C C . PRO B 1 181 ? -12.882 -4.355 5.176 1 86.97 181 PRO B C 1
ATOM 7801 O O . PRO B 1 181 ? -13.571 -4.451 4.157 1 86.97 181 PRO B O 1
ATOM 7804 N N . GLU B 1 182 ? -13.34 -4.518 6.38 1 87.64 182 GLU B N 1
ATOM 7805 C CA . GLU B 1 182 ? -14.758 -4.782 6.604 1 87.64 182 GLU B CA 1
ATOM 7806 C C . GLU B 1 182 ? -15.571 -3.491 6.571 1 87.64 182 GLU B C 1
ATOM 7808 O O . GLU B 1 182 ? -16.8 -3.527 6.472 1 87.64 182 GLU B O 1
ATOM 7813 N N . SER B 1 183 ? -14.919 -2.404 6.726 1 91.69 183 SER B N 1
ATOM 7814 C CA . SER B 1 183 ? -15.567 -1.098 6.674 1 91.69 183 SER B CA 1
ATOM 7815 C C . SER B 1 183 ? -15.285 -0.393 5.351 1 91.69 183 SER B C 1
ATOM 7817 O O . SER B 1 183 ? -14.433 0.495 5.285 1 91.69 183 SER B O 1
ATOM 7819 N N . VAL B 1 184 ? -15.943 -0.821 4.378 1 93.75 184 VAL B N 1
ATOM 7820 C CA . VAL B 1 184 ? -15.86 -0.269 3.03 1 93.75 184 VAL B CA 1
ATOM 7821 C C . VAL B 1 184 ? -17.246 0.171 2.565 1 93.75 184 VAL B C 1
ATOM 7823 O O . VAL B 1 184 ? -18.223 -0.565 2.72 1 93.75 184 VAL B O 1
ATOM 7826 N N . TYR B 1 185 ? -17.34 1.338 2.036 1 96.48 185 TYR B N 1
ATOM 7827 C CA . TYR B 1 185 ? -18.623 1.887 1.612 1 96.48 185 TYR B CA 1
ATOM 7828 C C . TYR B 1 185 ? -18.555 2.387 0.174 1 96.48 185 TYR B C 1
ATOM 7830 O O . TYR B 1 185 ? -17.558 2.987 -0.234 1 96.48 185 TYR B O 1
ATOM 7838 N N . GLY B 1 186 ? -19.567 2.116 -0.615 1 95.46 186 GLY B N 1
ATOM 7839 C CA . GLY B 1 186 ? -19.675 2.662 -1.958 1 95.46 186 GLY B CA 1
ATOM 7840 C C . GLY B 1 186 ? -20.195 4.086 -1.984 1 95.46 186 GLY B C 1
ATOM 7841 O O . GLY B 1 186 ? -21.164 4.411 -1.294 1 95.46 186 GLY B O 1
ATOM 7842 N N . VAL B 1 187 ? -19.528 4.932 -2.677 1 97.17 187 VAL B N 1
ATOM 7843 C CA . VAL B 1 187 ? -19.953 6.317 -2.855 1 97.17 187 VAL B CA 1
ATOM 7844 C C . VAL B 1 187 ? -20.25 6.581 -4.329 1 97.17 187 VAL B C 1
ATOM 7846 O O . VAL B 1 187 ? -19.384 6.392 -5.187 1 97.17 187 VAL B O 1
ATOM 7849 N N . GLY B 1 188 ? -21.424 7.026 -4.642 1 96.1 188 GLY B N 1
ATOM 7850 C CA . GLY B 1 188 ? -21.862 7.251 -6.01 1 96.1 188 GLY B CA 1
ATOM 7851 C C . GLY B 1 188 ? -21.779 8.706 -6.432 1 96.1 188 GLY B C 1
ATOM 7852 O O . GLY B 1 188 ? -21.939 9.607 -5.607 1 96.1 188 GLY B O 1
ATOM 7853 N N . PHE B 1 189 ? -21.595 8.965 -7.735 1 96.86 189 PHE B N 1
ATOM 7854 C CA . PHE B 1 189 ? -21.559 10.309 -8.3 1 96.86 189 PHE B CA 1
ATOM 7855 C C . PHE B 1 189 ? -22.325 10.363 -9.616 1 96.86 189 PHE B C 1
ATOM 7857 O O . PHE B 1 189 ? -22.372 9.377 -10.355 1 96.86 189 PHE B O 1
ATOM 7864 N N . GLY B 1 190 ? -22.887 11.501 -9.893 1 96.98 190 GLY B N 1
ATOM 7865 C CA . GLY B 1 190 ? -23.575 11.713 -11.156 1 96.98 190 GLY B CA 1
ATOM 7866 C C . GLY B 1 190 ? -24.736 10.76 -11.371 1 96.98 190 GLY B C 1
ATOM 7867 O O . GLY B 1 190 ? -25.423 10.386 -10.418 1 96.98 190 GLY B O 1
ATOM 7868 N N . GLY B 1 191 ? -25.034 10.54 -12.588 1 95.74 191 GLY B N 1
ATOM 7869 C CA . GLY B 1 191 ? -26.099 9.612 -12.932 1 95.74 191 GLY B CA 1
ATOM 7870 C C . GLY B 1 191 ? -27.463 10.272 -13.009 1 95.74 191 GLY B C 1
ATOM 7871 O O . GLY B 1 191 ? -27.564 11.473 -13.266 1 95.74 191 GLY B O 1
ATOM 7872 N N . GLY B 1 192 ? -28.477 9.306 -12.945 1 94.87 192 GLY B N 1
ATOM 7873 C CA . GLY B 1 192 ? -29.832 9.795 -13.149 1 94.87 192 GLY B CA 1
ATOM 7874 C C . GLY B 1 192 ? -30.768 9.452 -12.006 1 94.87 192 GLY B C 1
ATOM 7875 O O . GLY B 1 192 ? -30.425 8.65 -11.134 1 94.87 192 GLY B O 1
ATOM 7876 N N . ILE B 1 193 ? -31.857 10.286 -11.9 1 95.42 193 ILE B N 1
ATOM 7877 C CA . ILE B 1 193 ? -32.898 10.074 -10.899 1 95.42 193 ILE B CA 1
ATOM 7878 C C . ILE B 1 193 ? -34.161 9.542 -11.573 1 95.42 193 ILE B C 1
ATOM 7880 O O . ILE B 1 193 ? -34.573 10.048 -12.62 1 95.42 193 ILE B O 1
ATOM 7884 N N . HIS B 1 194 ? -34.601 8.454 -11.044 1 92.83 194 HIS B N 1
ATOM 7885 C CA . HIS B 1 194 ? -35.859 7.905 -11.536 1 92.83 194 HIS B CA 1
ATOM 7886 C C . HIS B 1 194 ? -36.958 8.015 -10.484 1 92.83 194 HIS B C 1
ATOM 7888 O O . HIS B 1 194 ? -36.703 7.825 -9.292 1 92.83 194 HIS B O 1
ATOM 7894 N N . GLU B 1 195 ? -38.086 8.521 -10.877 1 88.83 195 GLU B N 1
ATOM 7895 C CA . GLU B 1 195 ? -39.234 8.631 -9.981 1 88.83 195 GLU B CA 1
ATOM 7896 C C . GLU B 1 195 ? -40.267 7.546 -10.271 1 88.83 195 GLU B C 1
ATOM 7898 O O . GLU B 1 195 ? -40.655 7.344 -11.424 1 88.83 195 GLU B O 1
ATOM 7903 N N . GLU B 1 196 ? -40.575 6.768 -9.326 1 84.91 196 GLU B N 1
ATOM 7904 C CA . GLU B 1 196 ? -41.659 5.796 -9.426 1 84.91 196 GLU B CA 1
ATOM 7905 C C . GLU B 1 196 ? -42.639 5.94 -8.265 1 84.91 196 GLU B C 1
ATOM 7907 O O . GLU B 1 196 ? -42.283 5.69 -7.112 1 84.91 196 GLU B O 1
ATOM 7912 N N . ASN B 1 197 ? -43.952 6.265 -8.513 1 83.42 197 ASN B N 1
ATOM 7913 C CA . ASN B 1 197 ? -45.029 6.388 -7.536 1 83.42 197 ASN B CA 1
ATOM 7914 C C . ASN B 1 197 ? -44.641 7.313 -6.387 1 83.42 197 ASN B C 1
ATOM 7916 O O . ASN B 1 197 ? -44.838 6.975 -5.218 1 83.42 197 ASN B O 1
ATOM 7920 N N . GLY B 1 198 ? -43.882 8.373 -6.611 1 77.02 198 GLY B N 1
ATOM 7921 C CA . GLY B 1 198 ? -43.549 9.363 -5.599 1 77.02 198 GLY B CA 1
ATOM 7922 C C . GLY B 1 198 ? -42.243 9.07 -4.885 1 77.02 198 GLY B C 1
ATOM 7923 O O . GLY B 1 198 ? -41.811 9.844 -4.028 1 77.02 198 GLY B O 1
ATOM 7924 N N . VAL B 1 199 ? -41.71 7.95 -5.268 1 86.49 199 VAL B N 1
ATOM 7925 C CA . VAL B 1 199 ? -40.444 7.561 -4.654 1 86.49 199 VAL B CA 1
ATOM 7926 C C . VAL B 1 199 ? -39.3 7.794 -5.638 1 86.49 199 VAL B C 1
ATOM 7928 O O . VAL B 1 199 ? -39.358 7.346 -6.786 1 86.49 199 VAL B O 1
ATOM 7931 N N . TYR B 1 200 ? -38.331 8.536 -5.189 1 90.71 200 TYR B N 1
ATOM 7932 C CA . TYR B 1 200 ? -37.17 8.836 -6.02 1 90.71 200 TYR B CA 1
ATOM 7933 C C . TYR B 1 200 ? -36.068 7.804 -5.81 1 90.71 200 TYR B C 1
ATOM 7935 O O . TYR B 1 200 ? -35.809 7.385 -4.679 1 90.71 200 TYR B O 1
ATOM 7943 N N . ARG B 1 201 ? -35.533 7.301 -6.972 1 90.03 201 ARG B N 1
ATOM 7944 C CA . ARG B 1 201 ? -34.393 6.391 -6.934 1 90.03 201 ARG B CA 1
ATOM 7945 C C . ARG B 1 201 ? -33.212 6.959 -7.713 1 90.03 201 ARG B C 1
ATOM 7947 O O . ARG B 1 201 ? -33.353 7.331 -8.88 1 90.03 201 ARG B O 1
ATOM 7954 N N . TRP B 1 202 ? -32.113 7.159 -7.033 1 95.95 202 TRP B N 1
ATOM 7955 C CA . TRP B 1 202 ? -30.88 7.67 -7.623 1 95.95 202 TRP B CA 1
ATOM 7956 C C . TRP B 1 202 ? -29.993 6.527 -8.106 1 95.95 202 TRP B C 1
ATOM 7958 O O . TRP B 1 202 ? -29.718 5.587 -7.356 1 95.95 202 TRP B O 1
ATOM 7968 N N . THR B 1 203 ? -29.611 6.495 -9.399 1 95.82 203 THR B N 1
ATOM 7969 C CA . THR B 1 203 ? -28.628 5.584 -9.976 1 95.82 203 THR B CA 1
ATOM 7970 C C . THR B 1 203 ? -27.355 6.334 -10.359 1 95.82 203 THR B C 1
ATOM 7972 O O . THR B 1 203 ? -27.287 6.948 -11.426 1 95.82 203 THR B O 1
ATOM 7975 N N . PRO B 1 204 ? -26.341 6.145 -9.526 1 95.4 204 PRO B N 1
ATOM 7976 C CA . PRO B 1 204 ? -25.104 6.878 -9.808 1 95.4 204 PRO B CA 1
ATOM 7977 C C . PRO B 1 204 ? -24.443 6.439 -11.113 1 95.4 204 PRO B C 1
ATOM 7979 O O . PRO B 1 204 ? -24.544 5.271 -11.498 1 95.4 204 PRO B O 1
ATOM 7982 N N . GLY B 1 205 ? -23.82 7.319 -11.803 1 92.6 205 GLY B N 1
ATOM 7983 C CA . GLY B 1 205 ? -23.064 7.009 -13.006 1 92.6 205 GLY B CA 1
ATOM 7984 C C . GLY B 1 205 ? -21.748 6.31 -12.72 1 92.6 205 GLY B C 1
ATOM 7985 O O . GLY B 1 205 ? -21.254 5.542 -13.548 1 92.6 205 GLY B O 1
ATOM 7986 N N . THR B 1 206 ? -21.119 6.647 -11.601 1 90.63 206 THR B N 1
ATOM 7987 C CA . THR B 1 206 ? -19.859 6.043 -11.18 1 90.63 206 THR B CA 1
ATOM 7988 C C . THR B 1 206 ? -19.893 5.703 -9.693 1 90.63 206 THR B C 1
ATOM 7990 O O . THR B 1 206 ? -20.627 6.327 -8.925 1 90.63 206 THR B O 1
ATOM 7993 N N . HIS B 1 207 ? -19.135 4.699 -9.327 1 91.75 207 HIS B N 1
ATOM 7994 C CA . HIS B 1 207 ? -19.011 4.279 -7.935 1 91.75 207 HIS B CA 1
ATOM 7995 C C . HIS B 1 207 ? -17.548 4.181 -7.517 1 91.75 207 HIS B C 1
ATOM 7997 O O . HIS B 1 207 ? -16.704 3.729 -8.295 1 91.75 207 HIS B O 1
ATOM 8003 N N . VAL B 1 208 ? -17.263 4.69 -6.369 1 93.88 208 VAL B N 1
ATOM 8004 C CA . VAL B 1 208 ? -15.935 4.578 -5.775 1 93.88 208 VAL B CA 1
ATOM 8005 C C . VAL B 1 208 ? -16.042 3.966 -4.381 1 93.88 208 VAL B C 1
ATOM 8007 O O . VAL B 1 208 ? -16.992 4.242 -3.646 1 93.88 208 VAL B O 1
ATOM 8010 N N . GLN B 1 209 ? -15.081 3.164 -4.007 1 94.3 209 GLN B N 1
ATOM 8011 C CA . GLN B 1 209 ? -15.077 2.545 -2.686 1 94.3 209 GLN B CA 1
ATOM 8012 C C . GLN B 1 209 ? -14.246 3.36 -1.7 1 94.3 209 GLN B C 1
ATOM 8014 O O . GLN B 1 209 ? -13.145 3.808 -2.029 1 94.3 209 GLN B O 1
ATOM 8019 N N . ALA B 1 210 ? -14.809 3.603 -0.56 1 96.91 210 ALA B N 1
ATOM 8020 C CA . ALA B 1 210 ? -14.104 4.242 0.549 1 96.91 210 ALA B CA 1
ATOM 8021 C C . ALA B 1 210 ? -13.713 3.219 1.612 1 96.91 210 ALA B C 1
ATOM 8023 O O . ALA B 1 210 ? -14.577 2.569 2.205 1 96.91 210 ALA B O 1
ATOM 8024 N N . GLN B 1 211 ? -12.428 3.063 1.817 1 95.47 211 GLN B N 1
ATOM 8025 C CA . GLN B 1 211 ? -11.938 2.132 2.828 1 95.47 211 GLN B CA 1
ATOM 8026 C C . GLN B 1 211 ? -11.431 2.875 4.06 1 95.47 211 GLN B C 1
ATOM 8028 O O . GLN B 1 211 ? -10.774 3.911 3.941 1 95.47 211 GLN B O 1
ATOM 8033 N N . ALA B 1 212 ? -11.681 2.296 5.204 1 97.11 212 ALA B N 1
ATOM 8034 C CA . ALA B 1 212 ? -11.359 2.964 6.462 1 97.11 212 ALA B CA 1
ATOM 8035 C C . ALA B 1 212 ? -9.98 2.549 6.966 1 97.11 212 ALA B C 1
ATOM 8037 O O . ALA B 1 212 ? -9.59 1.386 6.841 1 97.11 212 ALA B O 1
ATOM 8038 N N . PHE B 1 213 ? -9.246 3.433 7.573 1 96.74 213 PHE B N 1
ATOM 8039 C CA . PHE B 1 213 ? -8.028 3.257 8.355 1 96.74 213 PHE B CA 1
ATOM 8040 C C . PHE B 1 213 ? -8.166 3.91 9.726 1 96.74 213 PHE B C 1
ATOM 8042 O O . PHE B 1 213 ? -8.418 5.112 9.824 1 96.74 213 PHE B O 1
ATOM 8049 N N . ASP B 1 214 ? -7.97 3.138 10.746 1 97.75 214 ASP B N 1
ATOM 8050 C CA . ASP B 1 214 ? -8.198 3.651 12.093 1 97.75 214 ASP B CA 1
ATOM 8051 C C . ASP B 1 214 ? -6.877 3.897 12.818 1 97.75 214 ASP B C 1
ATOM 8053 O O . ASP B 1 214 ? -5.935 3.113 12.686 1 97.75 214 ASP B O 1
ATOM 8057 N N . THR B 1 215 ? -6.782 4.963 13.515 1 97.93 215 THR B N 1
ATOM 8058 C CA . THR B 1 215 ? -5.707 5.265 14.454 1 97.93 215 THR B CA 1
ATOM 8059 C C . THR B 1 215 ? -6.268 5.561 15.842 1 97.93 215 THR B C 1
ATOM 8061 O O . THR B 1 215 ? -7.1 6.456 16.004 1 97.93 215 THR B O 1
ATOM 8064 N N . PRO B 1 216 ? -5.847 4.84 16.862 1 97.74 216 PRO B N 1
ATOM 8065 C CA . PRO B 1 216 ? -6.286 5.178 18.218 1 97.74 216 PRO B CA 1
ATOM 8066 C C . PRO B 1 216 ? -5.703 6.498 18.716 1 97.74 216 PRO B C 1
ATOM 8068 O O . PRO B 1 216 ? -4.515 6.766 18.517 1 97.74 216 PRO B O 1
ATOM 8071 N N . VAL B 1 217 ? -6.492 7.319 19.252 1 98.29 217 VAL B N 1
ATOM 8072 C CA . VAL B 1 217 ? -6.078 8.566 19.886 1 98.29 217 VAL B CA 1
ATOM 8073 C C . VAL B 1 217 ? -6.281 8.47 21.396 1 98.29 217 VAL B C 1
ATOM 8075 O O . VAL B 1 217 ? -7.403 8.61 21.888 1 98.29 217 VAL B O 1
ATOM 8078 N N . VAL B 1 218 ? -5.202 8.334 22.122 1 98.11 218 VAL B N 1
ATOM 8079 C CA . VAL B 1 218 ? -5.255 8.091 23.559 1 98.11 218 VAL B CA 1
ATOM 8080 C C . VAL B 1 218 ? -5.211 9.42 24.31 1 98.11 218 VAL B C 1
ATOM 8082 O O . VAL B 1 218 ? -4.399 10.293 23.993 1 98.11 218 VAL B O 1
ATOM 8085 N N . GLY B 1 219 ? -6.107 9.587 25.235 1 97.88 219 GLY B N 1
ATOM 8086 C CA . GLY B 1 219 ? -6.064 10.755 26.1 1 97.88 219 GLY B CA 1
ATOM 8087 C C . GLY B 1 219 ? -4.963 10.687 27.141 1 97.88 219 GLY B C 1
ATOM 8088 O O . GLY B 1 219 ? -4.361 9.631 27.347 1 97.88 219 GLY B O 1
ATOM 8089 N N . TYR B 1 220 ? -4.697 11.795 27.804 1 97.76 220 TYR B N 1
ATOM 8090 C CA . TYR B 1 220 ? -3.652 11.877 28.819 1 97.76 220 TYR B CA 1
ATOM 8091 C C . TYR B 1 220 ? -3.967 10.968 30.001 1 97.76 220 TYR B C 1
ATOM 8093 O O . TYR B 1 220 ? -5.079 10.997 30.535 1 97.76 220 TYR B O 1
ATOM 8101 N N . GLY B 1 221 ? -3.055 10.117 30.357 1 95.43 221 GLY B N 1
ATOM 8102 C CA . GLY B 1 221 ? -3.237 9.168 31.443 1 95.43 221 GLY B CA 1
ATOM 8103 C C . GLY B 1 221 ? -3.754 7.82 30.978 1 95.43 221 GLY B C 1
ATOM 8104 O O . GLY B 1 221 ? -3.779 6.858 31.749 1 95.43 221 GLY B O 1
ATOM 8105 N N . GLY B 1 222 ? -4.271 7.749 29.716 1 95.57 222 GLY B N 1
ATOM 8106 C CA . GLY B 1 222 ? -4.602 6.485 29.077 1 95.57 222 GLY B CA 1
ATOM 8107 C C . GLY B 1 222 ? -5.924 5.908 29.546 1 95.57 222 GLY B C 1
ATOM 8108 O O . GLY B 1 222 ? -6.2 4.725 29.337 1 95.57 222 GLY B O 1
ATOM 8109 N N . ALA B 1 223 ? -6.725 6.708 30.143 1 95.51 223 ALA B N 1
ATOM 8110 C CA . ALA B 1 223 ? -7.974 6.204 30.708 1 95.51 223 ALA B CA 1
ATOM 8111 C C . ALA B 1 223 ? -9.03 6.014 29.622 1 95.51 223 ALA B C 1
ATOM 8113 O O . ALA B 1 223 ? -9.968 5.232 29.791 1 95.51 223 ALA B O 1
ATOM 8114 N N . TRP B 1 224 ? -8.904 6.77 28.585 1 97.49 224 TRP B N 1
ATOM 8115 C CA . TRP B 1 224 ? -9.853 6.729 27.478 1 97.49 224 TRP B CA 1
ATOM 8116 C C . TRP B 1 224 ? -9.145 6.956 26.146 1 97.49 224 TRP B C 1
ATOM 8118 O O . TRP B 1 224 ? -8.134 7.658 26.085 1 97.49 224 TRP B O 1
ATOM 8128 N N . ALA B 1 225 ? -9.603 6.305 25.096 1 98.12 225 ALA B N 1
ATOM 8129 C CA . ALA B 1 225 ? -9.071 6.486 23.748 1 98.12 225 ALA B CA 1
ATOM 8130 C C . ALA B 1 225 ? -10.195 6.542 22.717 1 98.12 225 ALA B C 1
ATOM 8132 O O . ALA B 1 225 ? -11.223 5.88 22.875 1 98.12 225 ALA B O 1
ATOM 8133 N N . ASN B 1 226 ? -10.081 7.345 21.764 1 98.39 226 ASN B N 1
ATOM 8134 C CA . ASN B 1 226 ? -11.011 7.484 20.648 1 98.39 226 ASN B CA 1
ATOM 8135 C C . ASN B 1 226 ? -10.388 7.012 19.338 1 98.39 226 ASN B C 1
ATOM 8137 O O . ASN B 1 226 ? -9.266 6.502 19.327 1 98.39 226 ASN B O 1
ATOM 8141 N N . THR B 1 227 ? -11.119 7.132 18.237 1 98.29 227 THR B N 1
ATOM 8142 C CA . THR B 1 227 ? -10.674 6.643 16.936 1 98.29 227 THR B CA 1
ATOM 8143 C C . THR B 1 227 ? -10.595 7.785 15.927 1 98.29 227 THR B C 1
ATOM 8145 O O . THR B 1 227 ? -11.543 8.56 15.784 1 98.29 227 THR B O 1
ATOM 8148 N N . LEU B 1 228 ? -9.499 7.973 15.36 1 98.64 228 LEU B N 1
ATOM 8149 C CA . LEU B 1 228 ? -9.415 8.737 14.12 1 98.64 228 LEU B CA 1
ATOM 8150 C C . LEU B 1 228 ? -9.558 7.822 12.908 1 98.64 228 LEU B C 1
ATOM 8152 O O . LEU B 1 228 ? -8.706 6.963 12.67 1 98.64 228 LEU B O 1
ATOM 8156 N N . ARG B 1 229 ? -10.614 7.957 12.182 1 98.14 229 ARG B N 1
ATOM 8157 C CA . ARG B 1 229 ? -10.855 7.141 10.996 1 98.14 229 ARG B CA 1
ATOM 8158 C C . ARG B 1 229 ? -10.637 7.949 9.722 1 98.14 229 ARG B C 1
ATOM 8160 O O . ARG B 1 229 ? -11.356 8.915 9.462 1 98.14 229 ARG B O 1
ATOM 8167 N N . LEU B 1 230 ? -9.781 7.512 8.923 1 98.43 230 LEU B N 1
ATOM 8168 C CA . LEU B 1 230 ? -9.466 8.17 7.659 1 98.43 230 LEU B CA 1
ATOM 8169 C C . LEU B 1 230 ? -9.917 7.319 6.476 1 98.43 230 LEU B C 1
ATOM 8171 O O . LEU B 1 230 ? -9.697 6.106 6.459 1 98.43 230 LEU B O 1
ATOM 8175 N N . TRP B 1 231 ? -10.602 7.953 5.512 1 98.02 231 TRP B N 1
ATOM 8176 C CA . TRP B 1 231 ? -11.085 7.258 4.324 1 98.02 231 TRP B CA 1
ATOM 8177 C C . TRP B 1 231 ? -10.087 7.382 3.177 1 98.02 231 TRP B C 1
ATOM 8179 O O . TRP B 1 231 ? -9.562 8.468 2.918 1 98.02 231 TRP B O 1
ATOM 8189 N N . ALA B 1 232 ? -9.812 6.343 2.585 1 95.71 232 ALA B N 1
ATOM 8190 C CA . ALA B 1 232 ? -9.042 6.327 1.343 1 95.71 232 ALA B CA 1
ATOM 8191 C C . ALA B 1 232 ? -9.876 5.779 0.188 1 95.71 232 ALA B C 1
ATOM 8193 O O . ALA B 1 232 ? -10.638 4.826 0.362 1 95.71 232 ALA B O 1
ATOM 8194 N N . ALA B 1 233 ? -9.796 6.471 -0.931 1 93.85 233 ALA B N 1
ATOM 8195 C CA . ALA B 1 233 ? -10.365 5.892 -2.145 1 93.85 233 ALA B CA 1
ATOM 8196 C C . ALA B 1 233 ? -9.467 4.789 -2.699 1 93.85 233 ALA B C 1
ATOM 8198 O O . ALA B 1 233 ? -8.39 5.065 -3.231 1 93.85 233 ALA B O 1
ATOM 8199 N N . THR B 1 234 ? -9.727 3.564 -2.53 1 83.02 234 THR B N 1
ATOM 8200 C CA . THR B 1 234 ? -8.842 2.464 -2.895 1 83.02 234 THR B CA 1
ATOM 8201 C C . THR B 1 234 ? -9.235 1.88 -4.249 1 83.02 234 THR B C 1
ATOM 8203 O O . THR B 1 234 ? -10.421 1.701 -4.533 1 83.02 234 THR B O 1
ATOM 8206 N N . PRO B 1 235 ? -8.149 1.764 -5.066 1 73.73 235 PRO B N 1
ATOM 8207 C CA . PRO B 1 235 ? -8.437 1.113 -6.347 1 73.73 235 PRO B CA 1
ATOM 8208 C C . PRO B 1 235 ? -8.798 -0.362 -6.192 1 73.73 235 PRO B C 1
ATOM 8210 O O . PRO B 1 235 ? -8.314 -1.026 -5.272 1 73.73 235 PRO B O 1
ATOM 8213 N N . ASN B 1 236 ? -9.872 -0.756 -6.725 1 74.11 236 ASN B N 1
ATOM 8214 C CA . ASN B 1 236 ? -10.166 -2.18 -6.841 1 74.11 236 ASN B CA 1
ATOM 8215 C C . ASN B 1 236 ? -9.821 -2.713 -8.229 1 74.11 236 ASN B C 1
ATOM 8217 O O . ASN B 1 236 ? -9.585 -1.935 -9.156 1 74.11 236 ASN B O 1
ATOM 8221 N N . ALA B 1 237 ? -9.597 -3.92 -8.263 1 76.3 237 ALA B N 1
ATOM 8222 C CA . ALA B 1 237 ? -9.224 -4.562 -9.52 1 76.3 237 ALA B CA 1
ATOM 8223 C C . ALA B 1 237 ? -10.191 -4.183 -10.638 1 76.3 237 ALA B C 1
ATOM 8225 O O . ALA B 1 237 ? -9.82 -4.179 -11.814 1 76.3 237 ALA B O 1
ATOM 8226 N N . ASP B 1 238 ? -11.295 -3.708 -10.252 1 78.17 238 ASP B N 1
ATOM 8227 C CA . ASP B 1 238 ? -12.319 -3.362 -11.234 1 78.17 238 ASP B CA 1
ATOM 8228 C C . ASP B 1 238 ? -11.988 -2.044 -11.93 1 78.17 238 ASP B C 1
ATOM 8230 O O . ASP B 1 238 ? -12.548 -1.736 -12.984 1 78.17 238 ASP B O 1
ATOM 8234 N N . LEU B 1 239 ? -11.068 -1.374 -11.29 1 83.75 239 LEU B N 1
ATOM 8235 C CA . LEU B 1 239 ? -10.745 -0.064 -11.843 1 83.75 239 LEU B CA 1
ATOM 8236 C C . LEU B 1 239 ? -9.543 -0.149 -12.777 1 83.75 239 LEU B C 1
ATOM 8238 O O . LEU B 1 239 ? -9.114 0.862 -13.338 1 83.75 239 LEU B O 1
ATOM 8242 N N . PHE B 1 240 ? -9.043 -1.318 -12.977 1 86.88 240 PHE B N 1
ATOM 8243 C CA . PHE B 1 240 ? -7.951 -1.546 -13.916 1 86.88 240 PHE B CA 1
ATOM 8244 C C . PHE B 1 240 ? -8.458 -2.229 -15.18 1 86.88 240 PHE B C 1
ATOM 8246 O O . PHE B 1 240 ? -9.01 -3.329 -15.118 1 86.88 240 PHE B O 1
ATOM 8253 N N . ASP B 1 241 ? -8.225 -1.589 -16.236 1 87.5 241 ASP B N 1
ATOM 8254 C CA . ASP B 1 241 ? -8.685 -2.133 -17.51 1 87.5 241 ASP B CA 1
ATOM 8255 C C . ASP B 1 241 ? -7.628 -3.041 -18.133 1 87.5 241 ASP B C 1
ATOM 8257 O O . ASP B 1 241 ? -6.793 -2.585 -18.917 1 87.5 241 ASP B O 1
ATOM 8261 N N . LEU B 1 242 ? -7.749 -4.231 -17.897 1 88.12 242 LEU B N 1
ATOM 8262 C CA . LEU B 1 242 ? -6.779 -5.2 -18.397 1 88.12 242 LEU B CA 1
ATOM 8263 C C . LEU B 1 242 ? -6.785 -5.237 -19.921 1 88.12 242 LEU B C 1
ATOM 8265 O O . LEU B 1 242 ? -5.742 -5.446 -20.545 1 88.12 242 LEU B O 1
ATOM 8269 N N . GLY B 1 243 ? -7.97 -5.069 -20.535 1 86.96 243 GLY B N 1
ATOM 8270 C CA . GLY B 1 243 ? -8.055 -5.033 -21.986 1 86.96 243 GLY B CA 1
ATOM 8271 C C . GLY B 1 243 ? -7.212 -3.935 -22.606 1 86.96 243 GLY B C 1
ATOM 8272 O O . GLY B 1 243 ? -6.46 -4.182 -23.551 1 86.96 243 GLY B O 1
ATOM 8273 N N . ARG B 1 244 ? -7.33 -2.761 -22.118 1 86.86 244 ARG B N 1
ATOM 8274 C CA . ARG B 1 244 ? -6.533 -1.638 -22.6 1 86.86 244 ARG B CA 1
ATOM 8275 C C . ARG B 1 244 ? -5.049 -1.864 -22.331 1 86.86 244 ARG B C 1
ATOM 8277 O O . ARG B 1 244 ? -4.2 -1.468 -23.133 1 86.86 244 ARG B O 1
ATOM 8284 N N . PHE B 1 245 ? -4.775 -2.377 -21.186 1 89.07 245 PHE B N 1
ATOM 8285 C CA . PHE B 1 245 ? -3.387 -2.692 -20.869 1 89.07 245 PHE B CA 1
ATOM 8286 C C . PHE B 1 245 ? -2.791 -3.627 -21.915 1 89.07 245 PHE B C 1
ATOM 8288 O O . PHE B 1 245 ? -1.694 -3.382 -22.421 1 89.07 245 PHE B O 1
ATOM 8295 N N . ASN B 1 246 ? -3.53 -4.625 -22.194 1 86.74 246 ASN B N 1
ATOM 8296 C CA . ASN B 1 246 ? -3.07 -5.614 -23.163 1 86.74 246 ASN B CA 1
ATOM 8297 C C . ASN B 1 246 ? -2.963 -5.017 -24.564 1 86.74 246 ASN B C 1
ATOM 8299 O O . ASN B 1 246 ? -2.22 -5.526 -25.405 1 86.74 246 ASN B O 1
ATOM 8303 N N . ALA B 1 247 ? -3.691 -3.942 -24.806 1 85.71 247 ALA B N 1
ATOM 8304 C CA . ALA B 1 247 ? -3.629 -3.253 -26.092 1 85.71 247 ALA B CA 1
ATOM 8305 C C . ALA B 1 247 ? -2.445 -2.291 -26.143 1 85.71 247 ALA B C 1
ATOM 8307 O O . ALA B 1 247 ? -2.193 -1.662 -27.173 1 85.71 247 ALA B O 1
ATOM 8308 N N . GLY B 1 248 ? -1.739 -2.136 -24.983 1 83.67 248 GLY B N 1
ATOM 8309 C CA . GLY B 1 248 ? -0.531 -1.327 -24.963 1 83.67 248 GLY B CA 1
ATOM 8310 C C . GLY B 1 248 ? -0.765 0.083 -24.455 1 83.67 248 GLY B C 1
ATOM 8311 O O . GLY B 1 248 ? 0.161 0.896 -24.417 1 83.67 248 GLY B O 1
ATOM 8312 N N . ASP B 1 249 ? -1.977 0.361 -24.108 1 87.48 249 ASP B N 1
ATOM 8313 C CA . ASP B 1 249 ? -2.292 1.683 -23.575 1 87.48 249 ASP B CA 1
ATOM 8314 C C . ASP B 1 249 ? -2.261 1.68 -22.048 1 87.48 249 ASP B C 1
ATOM 8316 O O . ASP B 1 249 ? -3.308 1.727 -21.4 1 87.48 249 ASP B O 1
ATOM 8320 N N . PHE B 1 250 ? -1.155 1.809 -21.559 1 86.63 250 PHE B N 1
ATOM 8321 C CA . PHE B 1 250 ? -0.918 1.587 -20.138 1 86.63 250 PHE B CA 1
ATOM 8322 C C . PHE B 1 250 ? -1.47 2.741 -19.31 1 86.63 250 PHE B C 1
ATOM 8324 O O . PHE B 1 250 ? -2.051 2.526 -18.244 1 86.63 250 PHE B O 1
ATOM 8331 N N . ALA B 1 251 ? -1.344 3.923 -19.79 1 85.26 251 ALA B N 1
ATOM 8332 C CA . ALA B 1 251 ? -1.875 5.083 -19.08 1 85.26 251 ALA B CA 1
ATOM 8333 C C . ALA B 1 251 ? -3.4 5.045 -19.03 1 85.26 251 ALA B C 1
ATOM 8335 O O . ALA B 1 251 ? -3.999 5.287 -17.98 1 85.26 251 ALA B O 1
ATOM 8336 N N . ALA B 1 252 ? -3.963 4.715 -20.159 1 87.54 252 ALA B N 1
ATOM 8337 C CA . ALA B 1 252 ? -5.421 4.669 -20.231 1 87.54 252 ALA B CA 1
ATOM 8338 C C . ALA B 1 252 ? -5.978 3.541 -19.367 1 87.54 252 ALA B C 1
ATOM 8340 O O . ALA B 1 252 ? -7.062 3.668 -18.793 1 87.54 252 ALA B O 1
ATOM 8341 N N . ALA B 1 253 ? -5.243 2.478 -19.263 1 88.54 253 ALA B N 1
ATOM 8342 C CA . ALA B 1 253 ? -5.66 1.335 -18.454 1 88.54 253 ALA B CA 1
ATOM 8343 C C . ALA B 1 253 ? -5.78 1.72 -16.983 1 88.54 253 ALA B C 1
ATOM 8345 O O . ALA B 1 253 ? -6.606 1.163 -16.255 1 88.54 253 ALA B O 1
ATOM 8346 N N . ALA B 1 254 ? -5.005 2.699 -16.579 1 88.83 254 ALA B N 1
ATOM 8347 C CA . ALA B 1 254 ? -4.945 3.08 -15.17 1 88.83 254 ALA B CA 1
ATOM 8348 C C . ALA B 1 254 ? -5.786 4.324 -14.901 1 88.83 254 ALA B C 1
ATOM 8350 O O . ALA B 1 254 ? -5.889 4.777 -13.759 1 88.83 254 ALA B O 1
ATOM 8351 N N . GLU B 1 255 ? -6.374 4.876 -15.885 1 89.26 255 GLU B N 1
ATOM 8352 C CA . GLU B 1 255 ? -7.053 6.164 -15.78 1 89.26 255 GLU B CA 1
ATOM 8353 C C . GLU B 1 255 ? -8.189 6.107 -14.762 1 89.26 255 GLU B C 1
ATOM 8355 O O . GLU B 1 255 ? -8.305 6.985 -13.904 1 89.26 255 GLU B O 1
ATOM 8360 N N . PRO B 1 256 ? -9.033 5.059 -14.772 1 87.42 256 PRO B N 1
ATOM 8361 C CA . PRO B 1 256 ? -10.105 5.026 -13.774 1 87.42 256 PRO B CA 1
ATOM 8362 C C . PRO B 1 256 ? -9.577 4.979 -12.342 1 87.42 256 PRO B C 1
ATOM 8364 O O . PRO B 1 256 ? -10.157 5.597 -11.446 1 87.42 256 PRO B O 1
ATOM 8367 N N . GLU B 1 257 ? -8.539 4.25 -12.253 1 88.71 257 GLU B N 1
ATOM 8368 C CA . GLU B 1 257 ? -7.907 4.181 -10.938 1 88.71 257 GLU B CA 1
ATOM 8369 C C . GLU B 1 257 ? -7.373 5.545 -10.511 1 88.71 257 GLU B C 1
ATOM 8371 O O . GLU B 1 257 ? -7.519 5.939 -9.352 1 88.71 257 GLU B O 1
ATOM 8376 N N . ALA B 1 258 ? -6.706 6.218 -11.394 1 88.57 258 ALA B N 1
ATOM 8377 C CA . ALA B 1 258 ? -6.139 7.534 -11.116 1 88.57 258 ALA B CA 1
ATOM 8378 C C . ALA B 1 258 ? -7.228 8.531 -10.73 1 88.57 258 ALA B C 1
ATOM 8380 O O . ALA B 1 258 ? -7.044 9.338 -9.816 1 88.57 258 ALA B O 1
ATOM 8381 N N . LEU B 1 259 ? -8.296 8.438 -11.363 1 88.26 259 LEU B N 1
ATOM 8382 C CA . LEU B 1 259 ? -9.404 9.35 -11.104 1 88.26 259 LEU B CA 1
ATOM 8383 C C . LEU B 1 259 ? -10.034 9.067 -9.744 1 88.26 259 LEU B C 1
ATOM 8385 O O . LEU B 1 259 ? -10.347 9.995 -8.995 1 88.26 259 LEU B O 1
ATOM 8389 N N . ALA B 1 260 ? -10.193 7.848 -9.428 1 91.48 260 ALA B N 1
ATOM 8390 C CA . ALA B 1 260 ? -10.733 7.49 -8.119 1 91.48 260 ALA B CA 1
ATOM 8391 C C . ALA B 1 260 ? -9.794 7.929 -6.999 1 91.48 260 ALA B C 1
ATOM 8393 O O . ALA B 1 260 ? -10.233 8.518 -6.008 1 91.48 260 ALA B O 1
ATOM 8394 N N . ARG B 1 261 ? -8.551 7.721 -7.191 1 91.06 261 ARG B N 1
ATOM 8395 C CA . ARG B 1 261 ? -7.546 8.036 -6.181 1 91.06 261 ARG B CA 1
ATOM 8396 C C . ARG B 1 261 ? -7.437 9.542 -5.968 1 91.06 261 ARG B C 1
ATOM 8398 O O . ARG B 1 261 ? -6.987 9.994 -4.913 1 91.06 261 ARG B O 1
ATOM 8405 N N . SER B 1 262 ? -7.793 10.248 -6.919 1 92.78 262 SER B N 1
ATOM 8406 C CA . SER B 1 262 ? -7.713 11.7 -6.808 1 92.78 262 SER B CA 1
ATOM 8407 C C . SER B 1 262 ? -8.542 12.211 -5.634 1 92.78 262 SER B C 1
ATOM 8409 O O . SER B 1 262 ? -8.252 13.272 -5.078 1 92.78 262 SER B O 1
ATOM 8411 N N . LEU B 1 263 ? -9.497 11.447 -5.185 1 95.04 263 LEU B N 1
ATOM 8412 C CA . LEU B 1 263 ? -10.393 11.848 -4.106 1 95.04 263 LEU B CA 1
ATOM 8413 C C . LEU B 1 263 ? -9.651 11.9 -2.775 1 95.04 263 LEU B C 1
ATOM 8415 O O . LEU B 1 263 ? -10.093 12.57 -1.839 1 95.04 263 LEU B O 1
ATOM 8419 N N . SER B 1 264 ? -8.581 11.213 -2.667 1 94.51 264 SER B N 1
ATOM 8420 C CA . SER B 1 264 ? -7.836 11.206 -1.412 1 94.51 264 SER B CA 1
ATOM 8421 C C . SER B 1 264 ? -6.35 11.453 -1.65 1 94.51 264 SER B C 1
ATOM 8423 O O . SER B 1 264 ? -5.515 11.09 -0.82 1 94.51 264 SER B O 1
ATOM 8425 N N . ARG B 1 265 ? -6.004 12.068 -2.684 1 92.34 265 ARG B N 1
ATOM 8426 C CA . ARG B 1 265 ? -4.592 12.224 -3.018 1 92.34 265 ARG B CA 1
ATOM 8427 C C . ARG B 1 265 ? -4.042 13.537 -2.472 1 92.34 265 ARG B C 1
ATOM 8429 O O . ARG B 1 265 ? -2.96 13.566 -1.882 1 92.34 265 ARG B O 1
ATOM 8436 N N . VAL B 1 266 ? -4.79 14.603 -2.794 1 92.89 266 VAL B N 1
ATOM 8437 C CA . VAL B 1 266 ? -4.28 15.925 -2.447 1 92.89 266 VAL B CA 1
ATOM 8438 C C . VAL B 1 266 ? -5.356 16.717 -1.707 1 92.89 266 VAL B C 1
ATOM 8440 O O . VAL B 1 266 ? -6.535 16.657 -2.064 1 92.89 266 VAL B O 1
ATOM 8443 N N . LEU B 1 267 ? -4.939 17.382 -0.745 1 92.34 267 LEU B N 1
ATOM 8444 C CA . LEU B 1 267 ? -5.8 18.28 0.017 1 92.34 267 LEU B CA 1
ATOM 8445 C C . LEU B 1 267 ? -5.989 19.604 -0.715 1 92.34 267 LEU B C 1
ATOM 8447 O O . LEU B 1 267 ? -5.016 20.216 -1.161 1 92.34 267 LEU B O 1
ATOM 8451 N N . TYR B 1 268 ? -7.187 20.105 -0.968 1 84.5 268 TYR B N 1
ATOM 8452 C CA . TYR B 1 268 ? -7.57 21.4 -1.52 1 84.5 268 TYR B CA 1
ATOM 8453 C C . TYR B 1 268 ? -7.048 21.561 -2.943 1 84.5 268 TYR B C 1
ATOM 8455 O O . TYR B 1 268 ? -6.23 22.444 -3.214 1 84.5 268 TYR B O 1
ATOM 8463 N N . PRO B 1 269 ? -7.46 20.82 -3.81 1 83.57 269 PRO B N 1
ATOM 8464 C CA . PRO B 1 269 ? -7.045 21.048 -5.196 1 83.57 269 PRO B CA 1
ATOM 8465 C C . PRO B 1 269 ? -7.393 22.449 -5.694 1 83.57 269 PRO B C 1
ATOM 8467 O O . PRO B 1 269 ? -8.282 23.101 -5.14 1 83.57 269 PRO B O 1
ATOM 8470 N N . ASN B 1 270 ? -6.696 22.849 -6.65 1 80.76 270 ASN B N 1
ATOM 8471 C CA . ASN B 1 270 ? -6.918 24.171 -7.226 1 80.76 270 ASN B CA 1
ATOM 8472 C C . ASN B 1 270 ? -8.333 24.31 -7.78 1 80.76 270 ASN B C 1
ATOM 8474 O O . ASN B 1 270 ? -8.697 23.632 -8.743 1 80.76 270 ASN B O 1
ATOM 8478 N N . ASP B 1 271 ? -9.089 25.178 -7.219 1 76.86 271 ASP B N 1
ATOM 8479 C CA . ASP B 1 271 ? -10.499 25.27 -7.587 1 76.86 271 ASP B CA 1
ATOM 8480 C C . ASP B 1 271 ? -10.738 26.42 -8.562 1 76.86 271 ASP B C 1
ATOM 8482 O O . ASP B 1 271 ? -11.837 26.978 -8.614 1 76.86 271 ASP B O 1
ATOM 8486 N N . THR B 1 272 ? -9.724 26.787 -9.234 1 80.12 272 THR B N 1
ATOM 8487 C CA . THR B 1 272 ? -9.898 27.825 -10.244 1 80.12 272 THR B CA 1
ATOM 8488 C C . THR B 1 272 ? -10.327 27.217 -11.576 1 80.12 272 THR B C 1
ATOM 8490 O O . THR B 1 272 ? -10.787 27.93 -12.47 1 80.12 272 THR B O 1
ATOM 8493 N N . THR B 1 273 ? -10.237 25.955 -11.686 1 83.14 273 THR B N 1
ATOM 8494 C CA . THR B 1 273 ? -10.666 25.254 -12.891 1 83.14 273 THR B CA 1
ATOM 8495 C C . THR B 1 273 ? -11.954 24.476 -12.634 1 83.14 273 THR B C 1
ATOM 8497 O O . THR B 1 273 ? -12.282 24.169 -11.486 1 83.14 273 THR B O 1
ATOM 8500 N N . ASP B 1 274 ? -12.642 24.136 -13.62 1 86.19 274 ASP B N 1
ATOM 8501 C CA . ASP B 1 274 ? -13.86 23.343 -13.486 1 86.19 274 ASP B CA 1
ATOM 8502 C C . ASP B 1 274 ? -13.556 21.964 -12.906 1 86.19 274 ASP B C 1
ATOM 8504 O O . ASP B 1 274 ? -14.297 21.465 -12.056 1 86.19 274 ASP B O 1
ATOM 8508 N N . GLY B 1 275 ? -12.487 21.48 -13.407 1 87.25 275 GLY B N 1
ATOM 8509 C CA . GLY B 1 275 ? -12.063 20.195 -12.874 1 87.25 275 GLY B CA 1
ATOM 8510 C C . GLY B 1 275 ? -11.725 20.245 -11.396 1 87.25 275 GLY B C 1
ATOM 8511 O O . GLY B 1 275 ? -12.052 19.322 -10.648 1 87.25 275 GLY B O 1
ATOM 8512 N N . GLY B 1 276 ? -11.108 21.247 -11.052 1 89.62 276 GLY B N 1
ATOM 8513 C CA . GLY B 1 276 ? -10.756 21.423 -9.652 1 89.62 276 GLY B CA 1
ATOM 8514 C C . GLY B 1 276 ? -11.963 21.607 -8.752 1 89.62 276 GLY B C 1
ATOM 8515 O O . GLY B 1 276 ? -12.002 21.075 -7.641 1 89.62 276 GLY B O 1
ATOM 8516 N N . LYS B 1 277 ? -12.913 22.355 -9.225 1 92.46 277 LYS B N 1
ATOM 8517 C CA . LYS B 1 277 ? -14.142 22.553 -8.462 1 92.46 277 LYS B CA 1
ATOM 8518 C C . LYS B 1 277 ? -14.91 21.244 -8.306 1 92.46 277 LYS B C 1
ATOM 8520 O O . LYS B 1 277 ? -15.418 20.941 -7.225 1 92.46 277 LYS B O 1
ATOM 8525 N N . GLN B 1 278 ? -14.968 20.592 -9.374 1 94.49 278 GLN B N 1
ATOM 8526 C CA . GLN B 1 278 ? -15.653 19.304 -9.338 1 94.49 278 GLN B CA 1
ATOM 8527 C C . GLN B 1 278 ? -14.977 18.349 -8.359 1 94.49 278 GLN B C 1
ATOM 8529 O O . GLN B 1 278 ? -15.652 17.649 -7.6 1 94.49 278 GLN B O 1
ATOM 8534 N N . LEU B 1 279 ? -13.687 18.286 -8.423 1 94.43 279 LEU B N 1
ATOM 8535 C CA . LEU B 1 279 ? -12.952 17.411 -7.516 1 94.43 279 LEU B CA 1
ATOM 8536 C C . LEU B 1 279 ? -13.178 17.82 -6.064 1 94.43 279 LEU B C 1
ATOM 8538 O O . LEU B 1 279 ? -13.357 16.964 -5.194 1 94.43 279 LEU B O 1
ATOM 8542 N N . ARG B 1 280 ? -13.148 19.077 -5.777 1 94.23 280 ARG B N 1
ATOM 8543 C CA . ARG B 1 280 ? -13.335 19.567 -4.415 1 94.23 280 ARG B CA 1
ATOM 8544 C C . ARG B 1 280 ? -14.707 19.175 -3.876 1 94.23 280 ARG B C 1
ATOM 8546 O O . ARG B 1 280 ? -14.82 18.676 -2.754 1 94.23 280 ARG B O 1
ATOM 8553 N N . LEU B 1 281 ? -15.703 19.371 -4.662 1 96.08 281 LEU B N 1
ATOM 8554 C CA . LEU B 1 281 ? -17.043 18.97 -4.247 1 96.08 281 LEU B CA 1
ATOM 8555 C C . LEU B 1 281 ? -17.121 17.46 -4.046 1 96.08 281 LEU B C 1
ATOM 8557 O O . LEU B 1 281 ? -17.728 16.989 -3.082 1 96.08 281 LEU B O 1
ATOM 8561 N N . SER B 1 282 ? -16.505 16.744 -4.948 1 96.72 282 SER B N 1
ATOM 8562 C CA . SER B 1 282 ? -16.51 15.288 -4.859 1 96.72 282 SER B CA 1
ATOM 8563 C C . SER B 1 282 ? -15.8 14.809 -3.597 1 96.72 282 SER B C 1
ATOM 8565 O O . SER B 1 282 ? -16.22 13.83 -2.976 1 96.72 282 SER B O 1
ATOM 8567 N N . GLN B 1 283 ? -14.734 15.452 -3.227 1 96.73 283 GLN B N 1
ATOM 8568 C CA . GLN B 1 283 ? -14.012 15.112 -2.006 1 96.73 283 GLN B CA 1
ATOM 8569 C C . GLN B 1 283 ? -14.882 15.33 -0.772 1 96.73 283 GLN B C 1
ATOM 8571 O O . GLN B 1 283 ? -14.907 14.494 0.133 1 96.73 283 GLN B O 1
ATOM 8576 N N . GLU B 1 284 ? -15.502 16.398 -0.766 1 97.02 284 GLU B N 1
ATOM 8577 C CA . GLU B 1 284 ? -16.382 16.718 0.354 1 97.02 284 GLU B CA 1
ATOM 8578 C C . GLU B 1 284 ? -17.489 15.678 0.501 1 97.02 284 GLU B C 1
ATOM 8580 O O . GLU B 1 284 ? -17.769 15.214 1.609 1 97.02 284 GLU B O 1
ATOM 8585 N N . TYR B 1 285 ? -18.066 15.346 -0.602 1 97.94 285 TYR B N 1
ATOM 8586 C CA . TYR B 1 285 ? -19.135 14.354 -0.571 1 97.94 285 TYR B CA 1
ATOM 8587 C C . TYR B 1 285 ? -18.59 12.975 -0.219 1 97.94 285 TYR B C 1
ATOM 8589 O O . TYR B 1 285 ? -19.231 12.214 0.509 1 97.94 285 TYR B O 1
ATOM 8597 N N . PHE B 1 286 ? -17.447 12.63 -0.766 1 97.94 286 PHE B N 1
ATOM 8598 C CA . PHE B 1 286 ? -16.808 11.352 -0.473 1 97.94 286 PHE B CA 1
ATOM 8599 C C . PHE B 1 286 ? -16.614 11.175 1.029 1 97.94 286 PHE B C 1
ATOM 8601 O O . PHE B 1 286 ? -16.983 10.142 1.59 1 97.94 286 PHE B O 1
ATOM 8608 N N . LEU B 1 287 ? -16.093 12.145 1.68 1 98.17 287 LEU B N 1
ATOM 8609 C CA . LEU B 1 287 ? -15.885 12.145 3.124 1 98.17 287 LEU B CA 1
ATOM 8610 C C . LEU B 1 287 ? -17.209 11.981 3.864 1 98.17 287 LEU B C 1
ATOM 8612 O O . LEU B 1 287 ? -17.338 11.111 4.728 1 98.17 287 LEU B O 1
ATOM 8616 N N . THR B 1 288 ? -18.151 12.746 3.522 1 98.25 288 THR B N 1
ATOM 8617 C CA . THR B 1 288 ? -19.4 12.816 4.271 1 98.25 288 THR B CA 1
ATOM 8618 C C . THR B 1 288 ? -20.235 11.558 4.05 1 98.25 288 THR B C 1
ATOM 8620 O O . THR B 1 288 ? -20.824 11.024 4.992 1 98.25 288 THR B O 1
ATOM 8623 N N . SER B 1 289 ? -20.28 11.141 2.78 1 98.56 289 SER B N 1
ATOM 8624 C CA . SER B 1 289 ? -21.082 9.961 2.475 1 98.56 289 SER B CA 1
ATOM 8625 C C . SER B 1 289 ? -20.55 8.729 3.199 1 98.56 289 SER B C 1
ATOM 8627 O O . SER B 1 289 ? -21.31 8.006 3.846 1 98.56 289 SER B O 1
ATOM 8629 N N . ALA B 1 290 ? -19.252 8.5 3.085 1 98.45 290 ALA B N 1
ATOM 8630 C CA . ALA B 1 290 ? -18.653 7.358 3.77 1 98.45 290 ALA B CA 1
ATOM 8631 C C . ALA B 1 290 ? -18.895 7.431 5.274 1 98.45 290 ALA B C 1
ATOM 8633 O O . ALA B 1 290 ? -19.226 6.425 5.906 1 98.45 290 ALA B O 1
ATOM 8634 N N . SER B 1 291 ? -18.786 8.589 5.856 1 98.74 291 SER B N 1
ATOM 8635 C CA . SER B 1 291 ? -18.919 8.781 7.297 1 98.74 291 SER B CA 1
ATOM 8636 C C . SER B 1 291 ? -20.357 8.561 7.754 1 98.74 291 SER B C 1
ATOM 8638 O O . SER B 1 291 ? -20.601 7.864 8.741 1 98.74 291 SER B O 1
ATOM 8640 N N . VAL B 1 292 ? -21.277 9.128 7.026 1 98.78 292 VAL B N 1
ATOM 8641 C CA . VAL B 1 292 ? -22.676 9.03 7.428 1 98.78 292 VAL B CA 1
ATOM 8642 C C . VAL B 1 292 ? -23.152 7.585 7.296 1 98.78 292 VAL B C 1
ATOM 8644 O O . VAL B 1 292 ? -23.89 7.087 8.149 1 98.78 292 VAL B O 1
ATOM 8647 N N . GLN B 1 293 ? -22.788 6.937 6.233 1 98.47 293 GLN B N 1
ATOM 8648 C CA . GLN B 1 293 ? -23.111 5.522 6.089 1 98.47 293 GLN B CA 1
ATOM 8649 C C . GLN B 1 293 ? -22.575 4.712 7.266 1 98.47 293 GLN B C 1
ATOM 8651 O O . GLN B 1 293 ? -23.268 3.839 7.792 1 98.47 293 GLN B O 1
ATOM 8656 N N . ASP B 1 294 ? -21.361 4.963 7.636 1 98.39 294 ASP B N 1
ATOM 8657 C CA . ASP B 1 294 ? -20.733 4.256 8.748 1 98.39 294 ASP B CA 1
ATOM 8658 C C . ASP B 1 294 ? -21.482 4.512 10.054 1 98.39 294 ASP B C 1
ATOM 8660 O O . ASP B 1 294 ? -21.669 3.597 10.858 1 98.39 294 ASP B O 1
ATOM 8664 N N . ILE B 1 295 ? -21.862 5.726 10.313 1 98.49 295 ILE B N 1
ATOM 8665 C CA . ILE B 1 295 ? -22.561 6.131 11.527 1 98.49 295 ILE B CA 1
ATOM 8666 C C . ILE B 1 295 ? -23.906 5.414 11.612 1 98.49 295 ILE B C 1
ATOM 8668 O O . ILE B 1 295 ? -24.263 4.872 12.661 1 98.49 295 ILE B O 1
ATOM 8672 N N . VAL B 1 296 ? -24.622 5.438 10.522 1 98.28 296 VAL B N 1
ATOM 8673 C CA . VAL B 1 296 ? -25.931 4.794 10.476 1 98.28 296 VAL B CA 1
ATOM 8674 C C . VAL B 1 296 ? -25.778 3.295 10.724 1 98.28 296 VAL B C 1
ATOM 8676 O O . VAL B 1 296 ? -26.533 2.709 11.503 1 98.28 296 VAL B O 1
ATOM 8679 N N . ARG B 1 297 ? -24.819 2.715 10.055 1 97 297 ARG B N 1
ATOM 8680 C CA . ARG B 1 297 ? -24.568 1.291 10.249 1 97 297 ARG B CA 1
ATOM 8681 C C . ARG B 1 297 ? -24.28 0.98 11.714 1 97 297 ARG B C 1
ATOM 8683 O O . ARG B 1 297 ? -24.814 0.016 12.267 1 97 297 ARG B O 1
ATOM 8690 N N . ARG B 1 298 ? -23.382 1.721 12.326 1 95.8 298 ARG B N 1
ATOM 8691 C CA . ARG B 1 298 ? -23.005 1.5 13.719 1 95.8 298 ARG B CA 1
ATOM 8692 C C . ARG B 1 298 ? -24.217 1.609 14.638 1 95.8 298 ARG B C 1
ATOM 8694 O O . ARG B 1 298 ? -24.347 0.844 15.595 1 95.8 298 ARG B O 1
ATOM 8701 N N . HIS B 1 299 ? -25.074 2.605 14.41 1 97.59 299 HIS B N 1
ATOM 8702 C CA . HIS B 1 299 ? -26.288 2.763 15.203 1 97.59 299 HIS B CA 1
ATOM 8703 C C . HIS B 1 299 ? -27.194 1.543 15.073 1 97.59 299 HIS B C 1
ATOM 8705 O O . HIS B 1 299 ? -27.73 1.053 16.07 1 97.59 299 HIS B O 1
ATOM 8711 N N . LEU B 1 300 ? -27.308 1.058 13.904 1 96.92 300 LEU B N 1
ATOM 8712 C CA . LEU B 1 300 ? -28.235 -0.033 13.62 1 96.92 300 LEU B CA 1
ATOM 8713 C C . LEU B 1 300 ? -27.701 -1.354 14.164 1 96.92 300 LEU B C 1
ATOM 8715 O O . LEU B 1 300 ? -28.45 -2.325 14.291 1 96.92 300 LEU B O 1
ATOM 8719 N N . VAL B 1 301 ? -26.476 -1.396 14.429 1 92.23 301 VAL B N 1
ATOM 8720 C CA . VAL B 1 301 ? -25.917 -2.584 15.065 1 92.23 301 VAL B CA 1
ATOM 8721 C C . VAL B 1 301 ? -26.519 -2.757 16.457 1 92.23 301 VAL B C 1
ATOM 8723 O O . VAL B 1 301 ? -26.761 -3.882 16.901 1 92.23 301 VAL B O 1
ATOM 8726 N N . SER B 1 302 ? -26.799 -1.664 17.093 1 91.91 302 SER B N 1
ATOM 8727 C CA . SER B 1 302 ? -27.227 -1.744 18.485 1 91.91 302 SER B CA 1
ATOM 8728 C C . SER B 1 302 ? -28.689 -1.338 18.638 1 91.91 302 SER B C 1
ATOM 8730 O O . SER B 1 302 ? -29.301 -1.58 19.68 1 91.91 302 SER B O 1
ATOM 8732 N N . HIS B 1 303 ? -29.217 -0.694 17.584 1 95.36 303 HIS B N 1
ATOM 8733 C CA . HIS B 1 303 ? -30.588 -0.204 17.667 1 95.36 303 HIS B CA 1
ATOM 8734 C C . HIS B 1 303 ? -31.408 -0.654 16.462 1 95.36 303 HIS B C 1
ATOM 8736 O O . HIS B 1 303 ? -30.894 -0.711 15.342 1 95.36 303 HIS B O 1
ATOM 8742 N N . SER B 1 304 ? -32.605 -0.913 16.631 1 92.96 304 SER B N 1
ATOM 8743 C CA . SER B 1 304 ? -33.451 -1.467 15.578 1 92.96 304 SER B CA 1
ATOM 8744 C C . SER B 1 304 ? -34.118 -0.361 14.767 1 92.96 304 SER B C 1
ATOM 8746 O O . SER B 1 304 ? -34.754 -0.631 13.746 1 92.96 304 SER B O 1
ATOM 8748 N N . SER B 1 305 ? -33.96 0.879 15.338 1 94.7 305 SER B N 1
ATOM 8749 C CA . SER B 1 305 ? -34.623 1.99 14.663 1 94.7 305 SER B CA 1
ATOM 8750 C C . SER B 1 305 ? -33.705 3.204 14.563 1 94.7 305 SER B C 1
ATOM 8752 O O . SER B 1 305 ? -32.808 3.38 15.391 1 94.7 305 SER B O 1
ATOM 8754 N N . LEU B 1 306 ? -34.014 3.997 13.567 1 97.64 306 LEU B N 1
ATOM 8755 C CA . LEU B 1 306 ? -33.265 5.238 13.398 1 97.64 306 LEU B CA 1
ATOM 8756 C C . LEU B 1 306 ? -34.021 6.415 14.005 1 97.64 306 LEU B C 1
ATOM 8758 O O . LEU B 1 306 ? -33.503 7.533 14.05 1 97.64 306 LEU B O 1
ATOM 8762 N N . GLU B 1 307 ? -35.156 6.197 14.553 1 96.12 307 GLU B N 1
ATOM 8763 C CA . GLU B 1 307 ? -35.99 7.256 15.113 1 96.12 307 GLU B CA 1
ATOM 8764 C C . GLU B 1 307 ? -35.323 7.904 16.323 1 96.12 307 GLU B C 1
ATOM 8766 O O . GLU B 1 307 ? -35.583 9.068 16.633 1 96.12 307 GLU B O 1
ATOM 8771 N N . ASN B 1 308 ? -34.513 7.148 16.976 1 96.6 308 ASN B N 1
ATOM 8772 C CA . ASN B 1 308 ? -33.85 7.655 18.173 1 96.6 308 ASN B CA 1
ATOM 8773 C C . ASN B 1 308 ? -32.395 8.022 17.895 1 96.6 308 ASN B C 1
ATOM 8775 O O . ASN B 1 308 ? -31.569 8.034 18.809 1 96.6 308 ASN B O 1
ATOM 8779 N N . LEU B 1 309 ? -32.067 8.244 16.673 1 97.92 309 LEU B N 1
ATOM 8780 C CA . LEU B 1 309 ? -30.698 8.528 16.254 1 97.92 309 LEU B CA 1
ATOM 8781 C C . LEU B 1 309 ? -30.124 9.706 17.033 1 97.92 309 LEU B C 1
ATOM 8783 O O . LEU B 1 309 ? -28.965 9.674 17.453 1 97.92 309 LEU B O 1
ATOM 8787 N N . ASP B 1 310 ? -30.87 10.785 17.269 1 97.2 310 ASP B N 1
ATOM 8788 C CA . ASP B 1 310 ? -30.408 12.014 17.907 1 97.2 310 ASP B CA 1
ATOM 8789 C C . ASP B 1 310 ? -30.102 11.784 19.385 1 97.2 310 ASP B C 1
ATOM 8791 O O . ASP B 1 310 ? -29.38 12.569 20.004 1 97.2 310 ASP B O 1
ATOM 8795 N N . GLN B 1 311 ? -30.575 10.745 19.954 1 97.03 311 GLN B N 1
ATOM 8796 C CA . GLN B 1 311 ? -30.328 10.437 21.358 1 97.03 311 GLN B CA 1
ATOM 8797 C C . GLN B 1 311 ? -28.961 9.784 21.545 1 97.03 311 GLN B C 1
ATOM 8799 O O . GLN B 1 311 ? -28.411 9.788 22.648 1 97.03 311 GLN B O 1
ATOM 8804 N N . HIS B 1 312 ? -28.422 9.285 20.406 1 97.32 312 HIS B N 1
ATOM 8805 C CA . HIS B 1 312 ? -27.216 8.477 20.546 1 97.32 312 HIS B CA 1
ATOM 8806 C C . HIS B 1 312 ? -26.09 9.011 19.666 1 97.32 312 HIS B C 1
ATOM 8808 O O . HIS B 1 312 ? -24.932 8.622 19.829 1 97.32 312 HIS B O 1
ATOM 8814 N N . VAL B 1 313 ? -26.415 9.916 18.755 1 98.16 313 VAL B N 1
ATOM 8815 C CA . VAL B 1 313 ? -25.447 10.358 17.756 1 98.16 313 VAL B CA 1
ATOM 8816 C C . VAL B 1 313 ? -25.411 11.884 17.711 1 98.16 313 VAL B C 1
ATOM 8818 O O . VAL B 1 313 ? -26.457 12.536 17.683 1 98.16 313 VAL B O 1
ATOM 8821 N N . ALA B 1 314 ? -24.289 12.443 17.782 1 98.64 314 ALA B N 1
ATOM 8822 C CA . ALA B 1 314 ? -24.032 13.846 17.466 1 98.64 314 ALA B CA 1
ATOM 8823 C C . ALA B 1 314 ? -22.992 13.976 16.357 1 98.64 314 ALA B C 1
ATOM 8825 O O . ALA B 1 314 ? -21.859 13.509 16.502 1 98.64 314 ALA B O 1
ATOM 8826 N N . ILE B 1 315 ? -23.339 14.57 15.23 1 98.74 315 ILE B N 1
ATOM 8827 C CA . ILE B 1 315 ? -22.409 14.798 14.129 1 98.74 315 ILE B CA 1
ATOM 8828 C C . ILE B 1 315 ? -21.986 16.265 14.108 1 98.74 315 ILE B C 1
ATOM 8830 O O . ILE B 1 315 ? -22.827 17.159 13.99 1 98.74 315 ILE B O 1
ATOM 8834 N N . GLN B 1 316 ? -20.738 16.499 14.275 1 98.68 316 GLN B N 1
ATOM 8835 C CA . GLN B 1 316 ? -20.226 17.864 14.241 1 98.68 316 GLN B CA 1
ATOM 8836 C C . GLN B 1 316 ? -19.528 18.157 12.916 1 98.68 316 GLN B C 1
ATOM 8838 O O . GLN B 1 316 ? -18.554 17.489 12.56 1 98.68 316 GLN B O 1
ATOM 8843 N N . MET B 1 317 ? -20.011 19.103 12.162 1 98.12 317 MET B N 1
ATOM 8844 C CA . MET B 1 317 ? -19.319 19.627 10.989 1 98.12 317 MET B CA 1
ATOM 8845 C C . MET B 1 317 ? -18.325 20.714 11.383 1 98.12 317 MET B C 1
ATOM 8847 O O . MET B 1 317 ? -18.72 21.837 11.7 1 98.12 317 MET B O 1
ATOM 8851 N N . ASN B 1 318 ? -17.055 20.448 11.293 1 95.71 318 ASN B N 1
ATOM 8852 C CA . ASN B 1 318 ? -16.014 21.319 11.829 1 95.71 318 ASN B CA 1
ATOM 8853 C C . ASN B 1 318 ? -15.844 22.576 10.982 1 95.71 318 ASN B C 1
ATOM 8855 O O . ASN B 1 318 ? -15.205 23.538 11.411 1 95.71 318 ASN B O 1
ATOM 8859 N N . ASP B 1 319 ? -16.405 22.528 9.778 1 92.78 319 ASP B N 1
ATOM 8860 C CA . ASP B 1 319 ? -16.425 23.661 8.857 1 92.78 319 ASP B CA 1
ATOM 8861 C C . ASP B 1 319 ? -17.452 23.448 7.747 1 92.78 319 ASP B C 1
ATOM 8863 O O . ASP B 1 319 ? -18.341 22.603 7.871 1 92.78 319 ASP B O 1
ATOM 8867 N N . THR B 1 320 ? -17.365 24.228 6.769 1 93.89 320 THR B N 1
ATOM 8868 C CA . THR B 1 320 ? -18.388 24.17 5.73 1 93.89 320 THR B CA 1
ATOM 8869 C C . THR B 1 320 ? -18.133 22.999 4.786 1 93.89 320 THR B C 1
ATOM 8871 O O . THR B 1 320 ? -19.024 22.595 4.035 1 93.89 320 THR B O 1
ATOM 8874 N N . HIS B 1 321 ? -17.003 22.405 4.838 1 93.81 321 HIS B N 1
ATOM 8875 C CA . HIS B 1 321 ? -16.648 21.348 3.898 1 93.81 321 HIS B CA 1
ATOM 8876 C C . HIS B 1 321 ? -17.589 20.155 4.029 1 93.81 321 HIS B C 1
ATOM 8878 O O . HIS B 1 321 ? -18.016 19.582 3.025 1 93.81 321 HIS B O 1
ATOM 8884 N N . PRO B 1 322 ? -17.899 19.802 5.231 1 96.86 322 PRO B N 1
ATOM 8885 C CA . PRO B 1 322 ? -18.799 18.653 5.363 1 96.86 322 PRO B CA 1
ATOM 8886 C C . PRO B 1 322 ? -20.272 19.052 5.339 1 96.86 322 PRO B C 1
ATOM 8888 O O . PRO B 1 322 ? -21.12 18.329 5.867 1 96.86 322 PRO B O 1
ATOM 8891 N N . ALA B 1 323 ? -20.613 20.161 4.781 1 97.04 323 ALA B N 1
ATOM 8892 C CA . ALA B 1 323 ? -21.965 20.712 4.836 1 97.04 323 ALA B CA 1
ATOM 8893 C C . ALA B 1 323 ? -22.955 19.81 4.105 1 97.04 323 ALA B C 1
ATOM 8895 O O . ALA B 1 323 ? -24.154 19.832 4.392 1 97.04 323 ALA B O 1
ATOM 8896 N N . ILE B 1 324 ? -22.471 19.009 3.184 1 97.78 324 ILE B N 1
ATOM 8897 C CA . ILE B 1 324 ? -23.337 18.117 2.421 1 97.78 324 ILE B CA 1
ATOM 8898 C C . ILE B 1 324 ? -23.816 16.975 3.314 1 97.78 324 ILE B C 1
ATOM 8900 O O . ILE B 1 324 ? -24.686 16.194 2.92 1 97.78 324 ILE B O 1
ATOM 8904 N N . ALA B 1 325 ? -23.353 16.846 4.53 1 98.41 325 ALA B N 1
ATOM 8905 C CA . ALA B 1 325 ? -23.742 15.791 5.463 1 98.41 325 ALA B CA 1
ATOM 8906 C C . ALA B 1 325 ? -25.24 15.839 5.75 1 98.41 325 ALA B C 1
ATOM 8908 O O . ALA B 1 325 ? -25.876 14.799 5.935 1 98.41 325 ALA B O 1
ATOM 8909 N N . GLY B 1 326 ? -25.822 17.04 5.82 1 98.29 326 GLY B N 1
ATOM 8910 C CA . GLY B 1 326 ? -27.255 17.176 6.027 1 98.29 326 GLY B CA 1
ATOM 8911 C C . GLY B 1 326 ? -28.08 16.51 4.942 1 98.29 326 GLY B C 1
ATOM 8912 O O . GLY B 1 326 ? -28.8 15.544 5.208 1 98.29 326 GLY B O 1
ATOM 8913 N N . PRO B 1 327 ? -27.87 17.012 3.666 1 98.39 327 PRO B N 1
ATOM 8914 C CA . PRO B 1 327 ? -28.58 16.382 2.55 1 98.39 327 PRO B CA 1
ATOM 8915 C C . PRO B 1 327 ? -28.288 14.888 2.433 1 98.39 327 PRO B C 1
ATOM 8917 O O . PRO B 1 327 ? -29.167 14.112 2.051 1 98.39 327 PRO B O 1
ATOM 8920 N N . GLU B 1 328 ? -27.128 14.426 2.701 1 98.57 328 GLU B N 1
ATOM 8921 C CA . GLU B 1 328 ? -26.777 13.012 2.603 1 98.57 328 G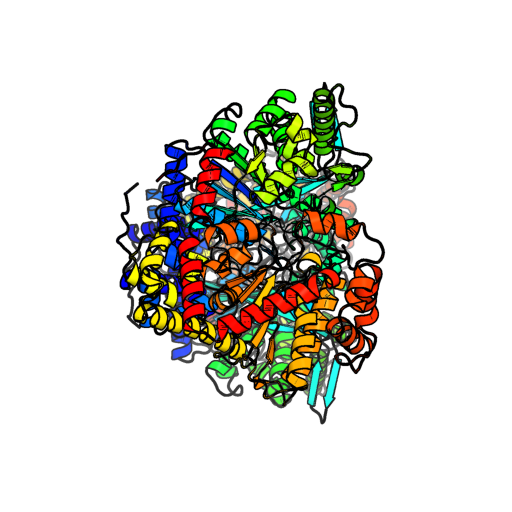LU B CA 1
ATOM 8922 C C . GLU B 1 328 ? -27.534 12.182 3.636 1 98.57 328 GLU B C 1
ATOM 8924 O O . GLU B 1 328 ? -28.022 11.093 3.327 1 98.57 328 GLU B O 1
ATOM 8929 N N . LEU B 1 329 ? -27.572 12.628 4.878 1 98.76 329 LEU B N 1
ATOM 8930 C CA . LEU B 1 329 ? -28.325 11.912 5.903 1 98.76 329 LEU B CA 1
ATOM 8931 C C . LEU B 1 329 ? -29.802 11.83 5.534 1 98.76 329 LEU B C 1
ATOM 8933 O O . LEU B 1 329 ? -30.43 10.781 5.695 1 98.76 329 LEU B O 1
ATOM 8937 N N . ILE B 1 330 ? -30.397 12.954 5.062 1 98.55 330 ILE B N 1
ATOM 8938 C CA . ILE B 1 330 ? -31.789 12.967 4.626 1 98.55 330 ILE B CA 1
ATOM 8939 C C . ILE B 1 330 ? -31.992 11.936 3.517 1 98.55 330 ILE B C 1
ATOM 8941 O O . ILE B 1 330 ? -32.96 11.173 3.541 1 98.55 330 ILE B O 1
ATOM 8945 N N . ARG B 1 331 ? -31.079 11.922 2.55 1 98.09 331 ARG B N 1
ATOM 8946 C CA . ARG B 1 331 ? -31.172 10.974 1.444 1 98.09 331 ARG B CA 1
ATOM 8947 C C . ARG B 1 331 ? -31.208 9.538 1.954 1 98.09 331 ARG B C 1
ATOM 8949 O O . ARG B 1 331 ? -32.056 8.746 1.537 1 98.09 331 ARG B O 1
ATOM 8956 N N . ILE B 1 332 ? -30.287 9.171 2.801 1 97.82 332 ILE B N 1
ATOM 8957 C CA . ILE B 1 332 ? -30.192 7.814 3.328 1 97.82 332 ILE B CA 1
ATOM 8958 C C . ILE B 1 332 ? -31.474 7.46 4.078 1 97.82 332 ILE B C 1
ATOM 8960 O O . ILE B 1 332 ? -32.021 6.368 3.904 1 97.82 332 ILE B O 1
ATOM 8964 N N . LEU B 1 333 ? -32.006 8.36 4.905 1 97.96 333 LEU B N 1
ATOM 8965 C CA . LEU B 1 333 ? -33.217 8.122 5.683 1 97.96 333 LEU B CA 1
ATOM 8966 C C . LEU B 1 333 ? -34.423 7.936 4.769 1 97.96 333 LEU B C 1
ATOM 8968 O O . LEU B 1 333 ? -35.235 7.033 4.981 1 97.96 333 LEU B O 1
ATOM 8972 N N . VAL B 1 334 ? -34.538 8.761 3.769 1 97.12 334 VAL B N 1
ATOM 8973 C CA . VAL B 1 334 ? -35.703 8.756 2.891 1 97.12 334 VAL B CA 1
ATOM 8974 C C . VAL B 1 334 ? -35.596 7.603 1.896 1 97.12 334 VAL B C 1
ATOM 8976 O O . VAL B 1 334 ? -36.51 6.782 1.787 1 97.12 334 VAL B O 1
ATOM 8979 N N . ASP B 1 335 ? -34.506 7.534 1.222 1 95.56 335 ASP B N 1
ATOM 8980 C CA . ASP B 1 335 ? -34.379 6.637 0.077 1 95.56 335 ASP B CA 1
ATOM 8981 C C . ASP B 1 335 ? -34.091 5.207 0.529 1 95.56 335 ASP B C 1
ATOM 8983 O O . ASP B 1 335 ? -34.459 4.249 -0.154 1 95.56 335 ASP B O 1
ATOM 8987 N N . GLU B 1 336 ? -33.41 5.054 1.601 1 94.69 336 GLU B N 1
ATOM 8988 C CA . GLU B 1 336 ? -32.946 3.718 1.964 1 94.69 336 GLU B CA 1
ATOM 8989 C C . GLU B 1 336 ? -33.696 3.185 3.182 1 94.69 336 GLU B C 1
ATOM 8991 O O . GLU B 1 336 ? -33.787 1.971 3.379 1 94.69 336 GLU B O 1
ATOM 8996 N N . HIS B 1 337 ? -34.263 4.089 3.982 1 95.73 337 HIS B N 1
ATOM 8997 C CA . HIS B 1 337 ? -34.854 3.601 5.223 1 95.73 337 HIS B CA 1
ATOM 8998 C C . HIS B 1 337 ? -36.323 4 5.327 1 95.73 337 HIS B C 1
ATOM 9000 O O . HIS B 1 337 ? -36.947 3.816 6.374 1 95.73 337 HIS B O 1
ATOM 9006 N N . GLY B 1 338 ? -36.891 4.705 4.32 1 93.17 338 GLY B N 1
ATOM 9007 C CA . GLY B 1 338 ? -38.328 4.855 4.153 1 93.17 338 GLY B CA 1
ATOM 9008 C C . GLY B 1 338 ? -38.906 6.001 4.962 1 93.17 338 GLY B C 1
ATOM 9009 O O . GLY B 1 338 ? -40.117 6.065 5.18 1 93.17 338 GLY B O 1
ATOM 9010 N N . PHE B 1 339 ? -38.161 6.926 5.435 1 96.69 339 PHE B N 1
ATOM 9011 C CA . PHE B 1 339 ? -38.667 8.086 6.159 1 96.69 339 PHE B CA 1
ATOM 9012 C C . PHE B 1 339 ? -39.392 9.039 5.216 1 96.69 339 PHE B C 1
ATOM 9014 O O . PHE B 1 339 ? -39.033 9.151 4.042 1 96.69 339 PHE B O 1
ATOM 9021 N N . ASP B 1 340 ? -40.344 9.699 5.846 1 95.29 340 ASP B N 1
ATOM 9022 C CA . ASP B 1 340 ? -40.852 10.88 5.155 1 95.29 340 ASP B CA 1
ATOM 9023 C C . ASP B 1 340 ? -39.832 12.015 5.184 1 95.29 340 ASP B C 1
ATOM 9025 O O . ASP B 1 340 ? -39.033 12.116 6.118 1 95.29 340 ASP B O 1
ATOM 9029 N N . PHE B 1 341 ? -39.95 12.857 4.199 1 96.71 341 PHE B N 1
ATOM 9030 C CA . PHE B 1 341 ? -38.951 13.903 4.013 1 96.71 341 PHE B CA 1
ATOM 9031 C C . PHE B 1 341 ? -38.896 14.821 5.228 1 96.71 341 PHE B C 1
ATOM 9033 O O . PHE B 1 341 ? -37.813 15.14 5.723 1 96.71 341 PHE B O 1
ATOM 9040 N N . ASP B 1 342 ? -39.989 15.224 5.706 1 97.04 342 ASP B N 1
ATOM 9041 C CA . ASP B 1 342 ? -40.017 16.208 6.784 1 97.04 342 ASP B CA 1
ATOM 9042 C C . ASP B 1 342 ? -39.461 15.62 8.079 1 97.04 342 ASP B C 1
ATOM 9044 O O . ASP B 1 342 ? -38.738 16.297 8.814 1 97.04 342 ASP B O 1
ATOM 9048 N N . ARG B 1 343 ? -39.795 14.426 8.312 1 97.26 343 ARG B N 1
ATOM 9049 C CA . ARG B 1 343 ? -39.269 13.74 9.488 1 97.26 343 ARG B CA 1
ATOM 9050 C C . ARG B 1 343 ? -37.759 13.551 9.381 1 97.26 343 ARG B C 1
ATOM 9052 O O . ARG B 1 343 ? -37.038 13.703 10.369 1 97.26 343 ARG B O 1
ATOM 9059 N N . ALA B 1 344 ? -37.358 13.222 8.167 1 97.97 344 ALA B N 1
ATOM 9060 C CA . ALA B 1 344 ? -35.928 13.043 7.926 1 97.97 344 ALA B CA 1
ATOM 9061 C C . ALA B 1 344 ? -35.171 14.353 8.127 1 97.97 344 ALA B C 1
ATOM 9063 O O . ALA B 1 344 ? -34.087 14.366 8.716 1 97.97 344 ALA B O 1
ATOM 9064 N N . ALA B 1 345 ? -35.717 15.411 7.628 1 98.13 345 ALA B N 1
ATOM 9065 C CA . ALA B 1 345 ? -35.09 16.724 7.756 1 98.13 345 ALA B CA 1
ATOM 9066 C C . ALA B 1 345 ? -35.003 17.15 9.219 1 98.13 345 ALA B C 1
ATOM 9068 O O . ALA B 1 345 ? -33.978 17.676 9.659 1 98.13 345 ALA B O 1
ATOM 9069 N N . ASP B 1 346 ? -36.044 16.892 9.932 1 97.84 346 ASP B N 1
ATOM 9070 C CA . ASP B 1 346 ? -36.078 17.238 11.35 1 97.84 346 ASP B CA 1
ATOM 9071 C C . ASP B 1 346 ? -35.041 16.437 12.136 1 97.84 346 ASP B C 1
ATOM 9073 O O . ASP B 1 346 ? -34.293 17 12.938 1 97.84 346 ASP B O 1
ATOM 9077 N N . LEU B 1 347 ? -35.039 15.171 11.903 1 98.12 347 LEU B N 1
ATOM 9078 C CA . LEU B 1 347 ? -34.085 14.306 12.59 1 98.12 347 LEU B CA 1
ATOM 9079 C C . LEU B 1 347 ? -32.651 14.71 12.261 1 98.12 347 LEU B C 1
ATOM 9081 O O . LEU B 1 347 ? -31.795 14.751 13.147 1 98.12 347 LEU B O 1
ATOM 9085 N N . SER B 1 348 ? -32.415 14.99 10.983 1 97.92 348 SER B N 1
ATOM 9086 C CA . SER B 1 348 ? -31.082 15.402 10.557 1 97.92 348 SER B CA 1
ATOM 9087 C C . SER B 1 348 ? -30.637 16.669 11.281 1 97.92 348 SER B C 1
ATOM 9089 O O . SER B 1 348 ? -29.492 16.766 11.727 1 97.92 348 SER B O 1
ATOM 9091 N N . THR B 1 349 ? -31.509 17.593 11.401 1 97.83 349 THR B N 1
ATOM 9092 C CA . THR B 1 349 ? -31.196 18.849 12.075 1 97.83 349 THR B CA 1
ATOM 9093 C C . THR B 1 349 ? -30.854 18.605 13.542 1 97.83 349 THR B C 1
ATOM 9095 O O . THR B 1 349 ? -29.937 19.227 14.082 1 97.83 349 THR B O 1
ATOM 9098 N N . ARG B 1 350 ? -31.524 17.692 14.186 1 97.98 350 ARG B N 1
ATOM 9099 C CA . ARG B 1 350 ? -31.319 17.419 15.605 1 97.98 350 ARG B CA 1
ATOM 9100 C C . ARG B 1 350 ? -29.982 16.725 15.842 1 97.98 350 ARG B C 1
ATOM 9102 O O . ARG B 1 350 ? -29.417 16.811 16.935 1 97.98 350 ARG B O 1
ATOM 9109 N N . VAL B 1 351 ? -29.434 16.106 14.795 1 97.86 351 VAL B N 1
ATOM 9110 C CA . VAL B 1 351 ? -28.235 15.286 14.933 1 97.86 351 VAL B CA 1
ATOM 9111 C C . VAL B 1 351 ? -27 16.116 14.589 1 97.86 351 VAL B C 1
ATOM 9113 O O . VAL B 1 351 ? -25.915 15.875 15.124 1 97.86 351 VAL B O 1
ATOM 9116 N N . LEU B 1 352 ? -27.105 17.169 13.763 1 98.6 352 LEU B N 1
ATOM 9117 C CA . LEU B 1 352 ? -25.952 17.858 13.193 1 98.6 352 LEU B CA 1
ATOM 9118 C C . LEU B 1 352 ? -25.686 19.17 13.923 1 98.6 352 LEU B C 1
ATOM 9120 O O . LEU B 1 352 ? -26.623 19.846 14.354 1 98.6 352 LEU B O 1
ATOM 9124 N N . GLY B 1 353 ? -24.408 19.49 14.163 1 98.37 353 GLY B N 1
ATOM 9125 C CA . GLY B 1 353 ? -23.882 20.782 14.574 1 98.37 353 GLY B CA 1
ATOM 9126 C C . GLY B 1 353 ? -22.878 21.357 13.593 1 98.37 353 GLY B C 1
ATOM 9127 O O . GLY B 1 353 ? -22.272 20.619 12.813 1 98.37 353 GLY B O 1
ATOM 9128 N N . TYR B 1 354 ? -22.744 22.691 13.601 1 97.58 354 TYR B N 1
ATOM 9129 C CA . TYR B 1 354 ? -21.881 23.362 12.635 1 97.58 354 TYR B CA 1
ATOM 9130 C C . TYR B 1 354 ? -20.999 24.399 13.319 1 97.58 354 TYR B C 1
ATOM 9132 O O . TYR B 1 354 ? -21.493 25.249 14.064 1 97.58 354 TYR B O 1
ATOM 9140 N N . THR B 1 355 ? -19.637 24.272 13.061 1 96.98 355 THR B N 1
ATOM 9141 C CA . THR B 1 355 ? -18.706 25.302 13.51 1 96.98 355 THR B CA 1
ATOM 9142 C C . THR B 1 355 ? -18.317 26.22 12.354 1 96.98 355 THR B C 1
ATOM 9144 O O . THR B 1 355 ? -17.855 25.752 11.312 1 96.98 355 THR B O 1
ATOM 9147 N N . ASN B 1 356 ? -18.474 27.445 12.516 1 94.13 356 ASN B N 1
ATOM 9148 C CA . ASN B 1 356 ? -18.045 28.419 11.518 1 94.13 356 ASN B CA 1
ATOM 9149 C C . ASN B 1 356 ? -16.692 29.028 11.875 1 94.13 356 ASN B C 1
ATOM 9151 O O . ASN B 1 356 ? -16.507 29.534 12.983 1 94.13 356 ASN B O 1
ATOM 9155 N N . HIS B 1 357 ? -15.767 28.977 10.94 1 89.28 357 HIS B N 1
ATOM 9156 C CA . HIS B 1 357 ? -14.419 29.472 11.196 1 89.28 357 HIS B CA 1
ATOM 9157 C C . HIS B 1 357 ? -14.093 30.668 10.309 1 89.28 357 HIS B C 1
ATOM 9159 O O . HIS B 1 357 ? -12.923 31.019 10.137 1 89.28 357 HIS B O 1
ATOM 9165 N N . THR B 1 358 ? -15.068 31.235 9.678 1 83.22 358 THR B N 1
ATOM 9166 C CA . THR B 1 358 ? -14.711 32.314 8.764 1 83.22 358 THR B CA 1
ATOM 9167 C C . THR B 1 358 ? -15.795 33.389 8.746 1 83.22 358 THR B C 1
ATOM 9169 O O . THR B 1 358 ? -16.962 33.105 9.021 1 83.22 358 THR B O 1
ATOM 9172 N N . LEU B 1 359 ? -15.381 34.584 8.496 1 79.39 359 LEU B N 1
ATOM 9173 C CA . LEU B 1 359 ? -16.301 35.7 8.304 1 79.39 359 LEU B CA 1
ATOM 9174 C C . LEU B 1 359 ? -16.335 36.13 6.841 1 79.39 359 LEU B C 1
ATOM 9176 O O . LEU B 1 359 ? -17.146 36.976 6.457 1 79.39 359 LEU B O 1
ATOM 9180 N N . LEU B 1 360 ? -15.331 35.619 6.09 1 71.98 360 LEU B N 1
ATOM 9181 C CA . LEU B 1 360 ? -15.256 36.002 4.685 1 71.98 360 LEU B CA 1
ATOM 9182 C C . LEU B 1 360 ? -16.29 35.245 3.859 1 71.98 360 LEU B C 1
ATOM 9184 O O . LEU B 1 360 ? -16.107 34.063 3.56 1 71.98 360 LEU B O 1
ATOM 9188 N N . PRO B 1 361 ? -17.31 35.892 3.537 1 60.59 361 PRO B N 1
ATOM 9189 C CA . PRO B 1 361 ? -18.369 35.213 2.786 1 60.59 361 PRO B CA 1
ATOM 9190 C C . PRO B 1 361 ? -17.842 34.482 1.553 1 60.59 361 PRO B C 1
ATOM 9192 O O . PRO B 1 361 ? -18.318 33.391 1.228 1 60.59 361 PRO B O 1
ATOM 9195 N N . GLU B 1 362 ? -16.65 35.009 0.929 1 53.79 362 GLU B N 1
ATOM 9196 C CA . GLU B 1 362 ? -16.055 34.392 -0.253 1 53.79 362 GLU B CA 1
ATOM 9197 C C . GLU B 1 362 ? -15.346 33.088 0.102 1 53.79 362 GLU B C 1
ATOM 9199 O O . GLU B 1 362 ? -15.073 32.266 -0.774 1 53.79 362 GLU B O 1
ATOM 9204 N N . ALA B 1 363 ? -15.52 33.087 1.488 1 64.71 363 ALA B N 1
ATOM 9205 C CA . ALA B 1 363 ? -14.774 31.898 1.893 1 64.71 363 ALA B CA 1
ATOM 9206 C C . ALA B 1 363 ? -15.718 30.759 2.266 1 64.71 363 ALA B C 1
ATOM 9208 O O . ALA B 1 363 ? -15.281 29.623 2.466 1 64.71 363 ALA B O 1
ATOM 9209 N N . LEU B 1 364 ? -16.946 31.253 2.278 1 77.94 364 LEU B N 1
ATOM 9210 C CA . LEU B 1 364 ? -17.902 30.161 2.419 1 77.94 364 LEU B CA 1
ATOM 9211 C C . LEU B 1 364 ? -18.146 29.476 1.078 1 77.94 364 LEU B C 1
ATOM 9213 O O . LEU B 1 364 ? -18.437 30.141 0.081 1 77.94 364 LEU B O 1
ATOM 9217 N N . GLU B 1 365 ? -17.962 28.377 1.037 1 86.98 365 GLU B N 1
ATOM 9218 C CA . GLU B 1 365 ? -17.983 27.625 -0.214 1 86.98 365 GLU B CA 1
ATOM 9219 C C . GLU B 1 365 ? -19.34 27.738 -0.903 1 86.98 365 GLU B C 1
ATOM 9221 O O . GLU B 1 365 ? -20.381 27.703 -0.244 1 86.98 365 GLU B O 1
ATOM 9226 N N . ARG B 1 366 ? -19.355 27.989 -2.125 1 93.37 366 ARG B N 1
ATOM 9227 C CA . ARG B 1 366 ? -20.527 27.986 -2.993 1 93.37 366 ARG B CA 1
ATOM 9228 C C . ARG B 1 366 ? -20.298 27.11 -4.22 1 93.37 366 ARG B C 1
ATOM 9230 O O . ARG B 1 366 ? -19.19 27.065 -4.759 1 93.37 366 ARG B O 1
ATOM 9237 N N . TRP B 1 367 ? -21.32 26.45 -4.581 1 94.88 367 TRP B N 1
ATOM 9238 C CA . TRP B 1 367 ? -21.245 25.631 -5.787 1 94.88 367 TRP B CA 1
ATOM 9239 C C . TRP B 1 367 ? -22.362 25.994 -6.761 1 94.88 367 TRP B C 1
ATOM 9241 O O . TRP B 1 367 ? -23.489 26.275 -6.347 1 94.88 367 TRP B O 1
ATOM 9251 N N . THR B 1 368 ? -22.066 25.939 -8.037 1 95.95 368 THR B N 1
ATOM 9252 C CA . THR B 1 368 ? -23.108 26.218 -9.019 1 95.95 368 THR B CA 1
ATOM 9253 C C . THR B 1 368 ? -24.146 25.1 -9.038 1 95.95 368 THR B C 1
ATOM 9255 O O . THR B 1 368 ? -23.822 23.94 -8.773 1 95.95 368 THR B O 1
ATOM 9258 N N . VAL B 1 369 ? -25.301 25.481 -9.334 1 97.6 369 VAL B N 1
ATOM 9259 C CA . VAL B 1 369 ? -26.38 24.508 -9.47 1 97.6 369 VAL B CA 1
ATOM 9260 C C . VAL B 1 369 ? -26.019 23.481 -10.541 1 97.6 369 VAL B C 1
ATOM 9262 O O . VAL B 1 369 ? -26.317 22.293 -10.396 1 97.6 369 VAL B O 1
ATOM 9265 N N . GLY B 1 370 ? -25.398 23.97 -11.561 1 96.86 370 GLY B N 1
ATOM 9266 C CA . GLY B 1 370 ? -24.965 23.076 -12.623 1 96.86 370 GLY B CA 1
ATOM 9267 C C . GLY B 1 370 ? -23.982 22.021 -12.151 1 96.86 370 GLY B C 1
ATOM 9268 O O . GLY B 1 370 ? -24.11 20.845 -12.5 1 96.86 370 GLY B O 1
ATOM 9269 N N . LEU B 1 371 ? -22.997 22.454 -11.449 1 96.58 371 LEU B N 1
ATOM 9270 C CA . LEU B 1 371 ? -22.008 21.525 -10.913 1 96.58 371 LEU B CA 1
ATOM 9271 C C . LEU B 1 371 ? -22.664 20.507 -9.987 1 96.58 371 LEU B C 1
ATOM 9273 O O . LEU B 1 371 ? -22.386 19.309 -10.077 1 96.58 371 LEU B O 1
ATOM 9277 N N . MET B 1 372 ? -23.549 20.979 -9.165 1 97.45 372 MET B N 1
ATOM 9278 C CA . MET B 1 372 ? -24.234 20.088 -8.233 1 97.45 372 MET B CA 1
ATOM 9279 C C . MET B 1 372 ? -25.123 19.099 -8.98 1 97.45 372 MET B C 1
ATOM 9281 O O . MET B 1 372 ? -25.194 17.924 -8.615 1 97.45 372 MET B O 1
ATOM 9285 N N . ARG B 1 373 ? -25.759 19.557 -9.936 1 96.96 373 ARG B N 1
ATOM 9286 C CA . ARG B 1 373 ? -26.622 18.697 -10.74 1 96.96 373 ARG B CA 1
ATOM 9287 C C . ARG B 1 373 ? -25.823 17.569 -11.385 1 96.96 373 ARG B C 1
ATOM 9289 O O . ARG B 1 373 ? -26.277 16.424 -11.425 1 96.96 373 ARG B O 1
ATOM 9296 N N . ASN B 1 374 ? -24.719 17.891 -11.83 1 96.64 374 ASN B N 1
ATOM 9297 C CA . ASN B 1 374 ? -23.881 16.924 -12.53 1 96.64 374 ASN B CA 1
ATOM 9298 C C . ASN B 1 374 ? -23.262 15.916 -11.566 1 96.64 374 ASN B C 1
ATOM 9300 O O . ASN B 1 374 ? -23.116 14.739 -11.9 1 96.64 374 ASN B O 1
ATOM 9304 N N . VAL B 1 375 ? -22.869 16.364 -10.409 1 97.15 375 VAL B N 1
ATOM 9305 C CA . VAL B 1 375 ? -22.117 15.521 -9.485 1 97.15 375 VAL B CA 1
ATOM 9306 C C . VAL B 1 375 ? -23.074 14.846 -8.506 1 97.15 375 VAL B C 1
ATOM 9308 O O . VAL B 1 375 ? -22.895 13.675 -8.161 1 97.15 375 VAL B O 1
ATOM 9311 N N . LEU B 1 376 ? -24.117 15.608 -8.072 1 98.15 376 LEU B N 1
ATOM 9312 C CA . LEU B 1 376 ? -25.004 15.143 -7.011 1 98.15 376 LEU B CA 1
ATOM 9313 C C . LEU B 1 376 ? -26.451 15.524 -7.305 1 98.15 376 LEU B C 1
ATOM 9315 O O . LEU B 1 376 ? -27.075 16.254 -6.531 1 98.15 376 LEU B O 1
ATOM 9319 N N . PRO B 1 377 ? -26.965 14.905 -8.265 1 97.99 377 PRO B N 1
ATOM 9320 C CA . PRO B 1 377 ? -28.304 15.324 -8.686 1 97.99 377 PRO B CA 1
ATOM 9321 C C . PRO B 1 377 ? -29.364 15.077 -7.614 1 97.99 377 PRO B C 1
ATOM 9323 O O . PRO B 1 377 ? -30.253 15.909 -7.416 1 97.99 377 PRO B O 1
ATOM 9326 N N . ARG B 1 378 ? -29.354 14.028 -6.94 1 97.84 378 ARG B N 1
ATOM 9327 C CA . ARG B 1 378 ? -30.344 13.724 -5.911 1 97.84 378 ARG B CA 1
ATOM 9328 C C . ARG B 1 378 ? -30.224 14.686 -4.734 1 97.84 378 ARG B C 1
ATOM 9330 O O . ARG B 1 378 ? -31.233 15.146 -4.196 1 97.84 378 ARG B O 1
ATOM 9337 N N . HIS B 1 379 ? -29.083 15.012 -4.343 1 98.4 379 HIS B N 1
ATOM 9338 C CA . HIS B 1 379 ? -28.842 15.95 -3.252 1 98.4 379 HIS B CA 1
ATOM 9339 C C . HIS B 1 379 ? -29.341 17.347 -3.605 1 98.4 379 HIS B C 1
ATOM 9341 O O . HIS B 1 379 ? -29.851 18.065 -2.742 1 98.4 379 HIS B O 1
ATOM 9347 N N . LEU B 1 380 ? -29.132 17.699 -4.849 1 98.11 380 LEU B N 1
ATOM 9348 C CA . LEU B 1 380 ? -29.653 18.991 -5.28 1 98.11 380 LEU B CA 1
ATOM 9349 C C . LEU B 1 380 ? -31.166 19.055 -5.1 1 98.11 380 LEU B C 1
ATOM 9351 O O . LEU B 1 380 ? -31.701 20.074 -4.657 1 98.11 380 LEU B O 1
ATOM 9355 N N . GLN B 1 381 ? -31.843 17.976 -5.416 1 97.16 381 GLN B N 1
ATOM 9356 C CA . GLN B 1 381 ? -33.288 17.921 -5.228 1 97.16 381 GLN B CA 1
ATOM 9357 C C . GLN B 1 381 ? -33.66 18.109 -3.76 1 97.16 381 GLN B C 1
ATOM 9359 O O . GLN B 1 381 ? -34.676 18.733 -3.446 1 97.16 381 GLN B O 1
ATOM 9364 N N . ILE B 1 382 ? -32.973 17.533 -2.963 1 98.02 382 ILE B N 1
ATOM 9365 C CA . ILE B 1 382 ? -33.205 17.644 -1.527 1 98.02 382 ILE B CA 1
ATOM 9366 C C . ILE B 1 382 ? -32.959 19.082 -1.074 1 98.02 382 ILE B C 1
ATOM 9368 O O . ILE B 1 382 ? -33.741 19.637 -0.299 1 98.02 382 ILE B O 1
ATOM 9372 N N . ILE B 1 383 ? -31.919 19.698 -1.551 1 98.39 383 ILE B N 1
ATOM 9373 C CA . ILE B 1 383 ? -31.577 21.07 -1.195 1 98.39 383 ILE B CA 1
ATOM 9374 C C . ILE B 1 383 ? -32.665 22.019 -1.693 1 98.39 383 ILE B C 1
ATOM 9376 O O . ILE B 1 383 ? -33.019 22.982 -1.009 1 98.39 383 ILE B O 1
ATOM 9380 N N . GLU B 1 384 ? -33.156 21.729 -2.869 1 97.36 384 GLU B N 1
ATOM 9381 C CA . GLU B 1 384 ? -34.239 22.54 -3.416 1 97.36 384 GLU B CA 1
ATOM 9382 C C . GLU B 1 384 ? -35.475 22.484 -2.523 1 97.36 384 GLU B C 1
ATOM 9384 O O . GLU B 1 384 ? -36.135 23.502 -2.302 1 97.36 384 GLU B O 1
ATOM 9389 N N . ARG B 1 385 ? -35.741 21.363 -2.046 1 96.83 385 ARG B N 1
ATOM 9390 C CA . ARG B 1 385 ? -36.882 21.221 -1.148 1 96.83 385 ARG B CA 1
ATOM 9391 C C . ARG B 1 385 ? -36.628 21.932 0.177 1 96.83 385 ARG B C 1
ATOM 9393 O O . ARG B 1 385 ? -37.522 22.585 0.719 1 96.83 385 ARG B O 1
ATOM 9400 N N . LEU B 1 386 ? -35.467 21.779 0.698 1 97.6 386 LEU B N 1
ATOM 9401 C CA . LEU B 1 386 ? -35.094 22.489 1.917 1 97.6 386 LEU B CA 1
ATOM 9402 C C . LEU B 1 386 ? -35.181 23.998 1.716 1 97.6 386 LEU B C 1
ATOM 9404 O O . LEU B 1 386 ? -35.558 24.73 2.634 1 97.6 386 LEU B O 1
ATOM 9408 N N . ASP B 1 387 ? -34.727 24.406 0.53 1 96.62 387 ASP B N 1
ATOM 9409 C CA . ASP B 1 387 ? -34.778 25.828 0.202 1 96.62 387 ASP B CA 1
ATOM 9410 C C . ASP B 1 387 ? -36.211 26.352 0.254 1 96.62 387 ASP B C 1
ATOM 9412 O O . ASP B 1 387 ? -36.462 27.437 0.783 1 96.62 387 ASP B O 1
ATOM 9416 N N . GLN B 1 388 ? -37.082 25.625 -0.265 1 94.2 388 GLN B N 1
ATOM 9417 C CA . GLN B 1 388 ? -38.489 26.01 -0.235 1 94.2 388 GLN B CA 1
ATOM 9418 C C . GLN B 1 388 ? -39.003 26.103 1.199 1 94.2 388 GLN B C 1
ATOM 9420 O O . GLN B 1 388 ? -39.704 27.054 1.553 1 94.2 388 GLN B O 1
ATOM 9425 N N . GLN B 1 389 ? -38.66 25.174 1.929 1 94.3 389 GLN B N 1
ATOM 9426 C CA . GLN B 1 389 ? -39.069 25.189 3.33 1 94.3 389 GLN B CA 1
ATOM 9427 C C . GLN B 1 389 ? -38.503 26.407 4.054 1 94.3 389 GLN B C 1
ATOM 9429 O O . GLN B 1 389 ? -39.181 27.01 4.888 1 94.3 389 GLN B O 1
ATOM 9434 N N . PHE B 1 390 ? -37.3 26.711 3.769 1 93.47 390 PHE B N 1
ATOM 9435 C CA . PHE B 1 390 ? -36.621 27.837 4.398 1 93.47 390 PHE B CA 1
ATOM 9436 C C . PHE B 1 390 ? -37.275 29.155 4 1 93.47 390 PHE B C 1
ATOM 9438 O O . PHE B 1 390 ? -37.443 30.048 4.833 1 93.47 390 PHE B O 1
ATOM 9445 N N . VAL B 1 391 ? -37.642 29.247 2.789 1 91.43 391 VAL B N 1
ATOM 9446 C CA . VAL B 1 391 ? -38.318 30.443 2.296 1 91.43 391 VAL B CA 1
ATOM 9447 C C . VAL B 1 391 ? -39.681 30.582 2.971 1 91.43 391 VAL B C 1
ATOM 9449 O O . VAL B 1 391 ? -40.094 31.688 3.327 1 91.43 391 VAL B O 1
ATOM 9452 N N . ASP B 1 392 ? -40.312 29.501 3.109 1 91.34 392 ASP B N 1
ATOM 9453 C CA . ASP B 1 392 ? -41.639 29.508 3.717 1 91.34 392 ASP B CA 1
ATOM 9454 C C . ASP B 1 392 ? -41.575 29.976 5.17 1 91.34 392 ASP B C 1
ATOM 9456 O O . ASP B 1 392 ? -42.508 30.614 5.663 1 91.34 392 ASP B O 1
ATOM 9460 N N . LEU B 1 393 ? -40.529 29.635 5.798 1 89.13 393 LEU B N 1
ATOM 9461 C CA . LEU B 1 393 ? -40.352 30.031 7.191 1 89.13 393 LEU B CA 1
ATOM 9462 C C . LEU B 1 393 ? -40.176 31.541 7.309 1 89.13 393 LEU B C 1
ATOM 9464 O O . LEU B 1 393 ? -40.373 32.111 8.384 1 89.13 393 LEU B O 1
ATOM 9468 N N . GLN B 1 394 ? -39.782 32.147 6.204 1 86.96 394 GLN B N 1
ATOM 9469 C CA . GLN B 1 394 ? -39.49 33.577 6.208 1 86.96 394 GLN B CA 1
ATOM 9470 C C . GLN B 1 394 ? -40.662 34.38 5.653 1 86.96 394 GLN B C 1
ATOM 9472 O O . GLN B 1 394 ? -40.497 35.533 5.249 1 86.96 394 GLN B O 1
ATOM 9477 N N . ALA B 1 395 ? -41.688 33.844 5.631 1 77.94 395 ALA B N 1
ATOM 9478 C CA . ALA B 1 395 ? -42.856 34.473 5.019 1 77.94 395 ALA B CA 1
ATOM 9479 C C . ALA B 1 395 ? -43.031 35.905 5.516 1 77.94 395 ALA B C 1
ATOM 9481 O O . ALA B 1 395 ? -43.044 36.153 6.724 1 77.94 395 ALA B O 1
ATOM 9482 N N . GLY B 1 396 ? -42.962 36.846 4.688 1 70.9 396 GLY B N 1
ATOM 9483 C CA . GLY B 1 396 ? -43.186 38.248 5.003 1 70.9 396 GLY B CA 1
ATOM 9484 C C . GLY B 1 396 ? -41.909 39.067 5.02 1 70.9 396 GLY B C 1
ATOM 9485 O O . GLY B 1 396 ? -41.953 40.292 5.149 1 70.9 396 GLY B O 1
ATOM 9486 N N . SER B 1 397 ? -40.825 38.193 4.996 1 75.85 397 SER B N 1
ATOM 9487 C CA . SER B 1 397 ? -39.567 38.932 5.021 1 75.85 397 SER B CA 1
ATOM 9488 C C . SER B 1 397 ? -39.312 39.636 3.692 1 75.85 397 SER B C 1
ATOM 9490 O O . SER B 1 397 ? -39.583 39.079 2.626 1 75.85 397 SER B O 1
ATOM 9492 N N . ALA B 1 398 ? -38.942 40.824 3.711 1 71.1 398 ALA B N 1
ATOM 9493 C CA . ALA B 1 398 ? -38.648 41.642 2.537 1 71.1 398 ALA B CA 1
ATOM 9494 C C . ALA B 1 398 ? -37.388 41.151 1.829 1 71.1 398 ALA B C 1
ATOM 9496 O O . ALA B 1 398 ? -37.249 41.31 0.614 1 71.1 398 ALA B O 1
ATOM 9497 N N . HIS B 1 399 ? -36.41 40.568 2.495 1 77.65 399 HIS B N 1
ATOM 9498 C CA . HIS B 1 399 ? -35.149 40.081 1.947 1 77.65 399 HIS B CA 1
ATOM 9499 C C . HIS B 1 399 ? -34.826 38.684 2.467 1 77.65 399 HIS B C 1
ATOM 9501 O O . HIS B 1 399 ? -33.918 38.515 3.284 1 77.65 399 HIS B O 1
ATOM 9507 N N . PRO B 1 400 ? -35.475 37.776 1.894 1 80.27 400 PRO B N 1
ATOM 9508 C CA . PRO B 1 400 ? -35.285 36.419 2.412 1 80.27 400 PRO B CA 1
ATOM 9509 C C . PRO B 1 400 ? -33.953 35.806 1.986 1 80.27 400 PRO B C 1
ATOM 9511 O O . PRO B 1 400 ? -33.469 36.075 0.883 1 80.27 400 PRO B O 1
ATOM 9514 N N . ALA B 1 401 ? -33.212 35.165 2.922 1 86.42 401 ALA B N 1
ATOM 9515 C CA . ALA B 1 401 ? -32.046 34.349 2.594 1 86.42 401 ALA B CA 1
ATOM 9516 C C . ALA B 1 401 ? -32.46 33.051 1.907 1 86.42 401 ALA B C 1
ATOM 9518 O O . ALA B 1 401 ? -33.59 32.585 2.076 1 86.42 401 ALA B O 1
ATOM 9519 N N . ARG B 1 402 ? -31.643 32.607 1.022 1 91.98 402 ARG B N 1
ATOM 9520 C CA . ARG B 1 402 ? -31.925 31.392 0.265 1 91.98 402 ARG B CA 1
ATOM 9521 C C . ARG B 1 402 ? -30.746 30.427 0.318 1 91.98 402 ARG B C 1
ATOM 9523 O O . ARG B 1 402 ? -29.594 30.852 0.429 1 91.98 402 ARG B O 1
ATOM 9530 N N . LEU B 1 403 ? -31.082 29.211 0.306 1 95.64 403 LEU B N 1
ATOM 9531 C CA . LEU B 1 403 ? -30.034 28.21 0.138 1 95.64 403 LEU B CA 1
ATOM 9532 C C . LEU B 1 403 ? -29.507 28.209 -1.293 1 95.64 403 LEU B C 1
ATOM 9534 O O . LEU B 1 403 ? -28.338 27.896 -1.529 1 95.64 403 LEU B O 1
ATOM 9538 N N . ILE B 1 404 ? -30.348 28.474 -2.185 1 96.21 404 ILE B N 1
ATOM 9539 C CA . ILE B 1 404 ? -29.992 28.631 -3.591 1 96.21 404 ILE B CA 1
ATOM 9540 C C . ILE B 1 404 ? -30.268 30.066 -4.036 1 96.21 404 ILE B C 1
ATOM 9542 O O . ILE B 1 404 ? -31.418 30.51 -4.043 1 96.21 404 ILE B O 1
ATOM 9546 N N . SER B 1 405 ? -29.283 30.782 -4.292 1 92.03 405 SER B N 1
ATOM 9547 C CA . SER B 1 405 ? -29.389 32.152 -4.782 1 92.03 405 SER B CA 1
ATOM 9548 C C . SER B 1 405 ? -28.822 32.281 -6.191 1 92.03 405 SER B C 1
ATOM 9550 O O . SER B 1 405 ? -27.615 32.135 -6.396 1 92.03 405 SER B O 1
ATOM 9552 N N . GLY B 1 406 ? -29.711 32.608 -7.093 1 90.54 406 GLY B N 1
ATOM 9553 C CA . GLY B 1 406 ? -29.264 32.586 -8.477 1 90.54 406 GLY B CA 1
ATOM 9554 C C . GLY B 1 406 ? -28.873 31.201 -8.956 1 90.54 406 GLY B C 1
ATOM 9555 O O . GLY B 1 406 ? -29.678 30.269 -8.902 1 90.54 406 GLY B O 1
ATOM 9556 N N . ASP B 1 407 ? -27.609 31.074 -9.276 1 93.93 407 ASP B N 1
ATOM 9557 C CA . ASP B 1 407 ? -27.124 29.787 -9.765 1 93.93 407 ASP B CA 1
ATOM 9558 C C . ASP B 1 407 ? -26.13 29.167 -8.785 1 93.93 407 ASP B C 1
ATOM 9560 O O . ASP B 1 407 ? -25.258 28.392 -9.184 1 93.93 407 ASP B O 1
ATOM 9564 N N . GLN B 1 408 ? -26.263 29.65 -7.49 1 95.16 408 GLN B N 1
ATOM 9565 C CA . GLN B 1 408 ? -25.291 29.176 -6.509 1 95.16 408 GLN B CA 1
ATOM 9566 C C . GLN B 1 408 ? -25.986 28.519 -5.32 1 95.16 408 GLN B C 1
ATOM 9568 O O . GLN B 1 408 ? -27 29.022 -4.831 1 95.16 408 GLN B O 1
ATOM 9573 N N . VAL B 1 409 ? -25.519 27.438 -4.953 1 96.13 409 VAL B N 1
ATOM 9574 C CA . VAL B 1 409 ? -25.909 26.811 -3.695 1 96.13 409 VAL B CA 1
ATOM 9575 C C . VAL B 1 409 ? -25.021 27.326 -2.564 1 96.13 409 VAL B C 1
ATOM 9577 O O . VAL B 1 409 ? -23.798 27.171 -2.607 1 96.13 409 VAL B O 1
ATOM 9580 N N . ASN B 1 410 ? -25.562 27.889 -1.552 1 95.18 410 ASN B N 1
ATOM 9581 C CA . ASN B 1 410 ? -24.829 28.459 -0.427 1 95.18 410 ASN B CA 1
ATOM 9582 C C . ASN B 1 410 ? -24.596 27.426 0.672 1 95.18 410 ASN B C 1
ATOM 9584 O O . ASN B 1 410 ? -25.448 27.236 1.542 1 95.18 410 ASN B O 1
ATOM 9588 N N . MET B 1 411 ? -23.401 26.989 0.752 1 95.81 411 MET B N 1
ATOM 9589 C CA . MET B 1 411 ? -23.105 25.842 1.605 1 95.81 411 MET B CA 1
ATOM 9590 C C . MET B 1 411 ? -23.14 26.236 3.078 1 95.81 411 MET B C 1
ATOM 9592 O O . MET B 1 411 ? -23.473 25.417 3.936 1 95.81 411 MET B O 1
ATOM 9596 N N . GLY B 1 412 ? -22.711 27.479 3.416 1 94.76 412 GLY B N 1
ATOM 9597 C CA . GLY B 1 412 ? -22.827 27.938 4.791 1 94.76 412 GLY B CA 1
ATOM 9598 C C . GLY B 1 412 ? -24.255 27.938 5.303 1 94.76 412 GLY B C 1
ATOM 9599 O O . GLY B 1 412 ? -24.523 27.467 6.41 1 94.76 412 GLY B O 1
ATOM 9600 N N . ASP B 1 413 ? -25.165 28.435 4.497 1 94.54 413 ASP B N 1
ATOM 9601 C CA . ASP B 1 413 ? -26.583 28.45 4.841 1 94.54 413 ASP B CA 1
ATOM 9602 C C . ASP B 1 413 ? -27.137 27.031 4.949 1 94.54 413 ASP B C 1
ATOM 9604 O O . ASP B 1 413 ? -27.992 26.756 5.793 1 94.54 413 ASP B O 1
ATOM 9608 N N . LEU B 1 414 ? -26.637 26.276 4.042 1 96.7 414 LEU B N 1
ATOM 9609 C CA . LEU B 1 414 ? -27.061 24.881 4.07 1 96.7 414 LEU B CA 1
ATOM 9610 C C . LEU B 1 414 ? -26.659 24.216 5.382 1 96.7 414 LEU B C 1
ATOM 9612 O O . LEU B 1 414 ? -27.46 23.507 5.995 1 96.7 414 LEU B O 1
ATOM 9616 N N . ALA B 1 415 ? -25.407 24.44 5.783 1 96.84 415 ALA B N 1
ATOM 9617 C CA . ALA B 1 415 ? -24.922 23.887 7.045 1 96.84 415 ALA B CA 1
ATOM 9618 C C . ALA B 1 415 ? -25.749 24.396 8.221 1 96.84 415 ALA B C 1
ATOM 9620 O O . ALA B 1 415 ? -26.109 23.626 9.115 1 96.84 415 ALA B O 1
ATOM 9621 N N . PHE B 1 416 ? -26.076 25.616 8.228 1 95.92 416 PHE B N 1
ATOM 9622 C CA . PHE B 1 416 ? -26.875 26.21 9.293 1 95.92 416 PHE B CA 1
ATOM 9623 C C . PHE B 1 416 ? -28.271 25.6 9.328 1 95.92 416 PHE B C 1
ATOM 9625 O O . PHE B 1 416 ? -28.752 25.195 10.389 1 95.92 416 PHE B O 1
ATOM 9632 N N . THR B 1 417 ? -28.879 25.512 8.195 1 96.07 417 THR B N 1
ATOM 9633 C CA . THR B 1 417 ? -30.262 25.063 8.079 1 96.07 417 THR B CA 1
ATOM 9634 C C . THR B 1 417 ? -30.402 23.617 8.548 1 96.07 417 THR B C 1
ATOM 9636 O O . THR B 1 417 ? -31.434 23.237 9.105 1 96.07 417 THR B O 1
ATOM 9639 N N . THR B 1 418 ? -29.382 22.905 8.386 1 97.49 418 THR B N 1
ATOM 9640 C CA . THR B 1 418 ? -29.461 21.486 8.715 1 97.49 418 THR B CA 1
ATOM 9641 C C . THR B 1 418 ? -28.846 21.213 10.084 1 97.49 418 THR B C 1
ATOM 9643 O O . THR B 1 418 ? -28.556 20.063 10.422 1 97.49 418 THR B O 1
ATOM 9646 N N . SER B 1 419 ? -28.57 22.203 10.915 1 97.78 419 SER B N 1
ATOM 9647 C CA . SER B 1 419 ? -27.938 22.021 12.218 1 97.78 419 SER B CA 1
ATOM 9648 C C . SER B 1 419 ? -28.814 22.572 13.338 1 97.78 419 SER B C 1
ATOM 9650 O O . SER B 1 419 ? -29.482 23.594 13.165 1 97.78 419 SER B O 1
ATOM 9652 N N . HIS B 1 420 ? -28.783 21.939 14.464 1 97.69 420 HIS B N 1
ATOM 9653 C CA . HIS B 1 420 ? -29.56 22.401 15.608 1 97.69 420 HIS B CA 1
ATOM 9654 C C . HIS B 1 420 ? -28.796 23.453 16.405 1 97.69 420 HIS B C 1
ATOM 9656 O O . HIS B 1 420 ? -29.392 24.207 17.177 1 97.69 420 HIS B O 1
ATOM 9662 N N . ARG B 1 421 ? -27.468 23.417 16.258 1 97.75 421 ARG B N 1
ATOM 9663 C CA . ARG B 1 421 ? -26.585 24.388 16.896 1 97.75 421 ARG B CA 1
ATOM 9664 C C . ARG B 1 421 ? -25.476 24.827 15.945 1 97.75 421 ARG B C 1
ATOM 9666 O O . ARG B 1 421 ? -24.95 24.015 15.181 1 97.75 421 ARG B O 1
ATOM 9673 N N . VAL B 1 422 ? -25.134 26.072 15.985 1 97.09 422 VAL B N 1
ATOM 9674 C CA . VAL B 1 422 ? -24.032 26.664 15.234 1 97.09 422 VAL B CA 1
ATOM 9675 C C . VAL B 1 422 ? -23.153 27.489 16.171 1 97.09 422 VAL B C 1
ATOM 9677 O O . VAL B 1 422 ? -23.659 28.202 17.041 1 97.09 422 VAL B O 1
ATOM 9680 N N . ASN B 1 423 ? -21.874 27.32 16.097 1 95.54 423 ASN B N 1
ATOM 9681 C CA . ASN B 1 423 ? -21.071 28.112 17.023 1 95.54 423 ASN B CA 1
ATOM 9682 C C . ASN B 1 423 ? -19.987 28.899 16.293 1 95.54 423 ASN B C 1
ATOM 9684 O O . ASN B 1 423 ? -19.425 28.421 15.306 1 95.54 423 ASN B O 1
ATOM 9688 N N . GLY B 1 424 ? -19.689 30.096 16.78 1 94.26 424 GLY B N 1
ATOM 9689 C CA . GLY B 1 424 ? -18.458 30.808 16.476 1 94.26 424 GLY B CA 1
ATOM 9690 C C . GLY B 1 424 ? -17.288 30.373 17.339 1 94.26 424 GLY B C 1
ATOM 9691 O O . GLY B 1 424 ? -17.456 29.58 18.268 1 94.26 424 GLY B O 1
ATOM 9692 N N . VAL B 1 425 ? -16.149 30.911 17.039 1 93.92 425 VAL B N 1
ATOM 9693 C CA . VAL B 1 425 ? -14.98 30.301 17.663 1 93.92 425 VAL B CA 1
ATOM 9694 C C . VAL B 1 425 ? -14.242 31.339 18.506 1 93.92 425 VAL B C 1
ATOM 9696 O O . VAL B 1 425 ? -13.132 31.088 18.981 1 93.92 425 VAL B O 1
ATOM 9699 N N . SER B 1 426 ? -14.698 32.508 18.681 1 91.99 426 SER B N 1
ATOM 9700 C CA . SER B 1 426 ? -14.368 33.55 19.647 1 91.99 426 SER B CA 1
ATOM 9701 C C . SER B 1 426 ? -15.558 34.471 19.896 1 91.99 426 SER B C 1
ATOM 9703 O O . SER B 1 426 ? -16.525 34.464 19.131 1 91.99 426 SER B O 1
ATOM 9705 N N . ALA B 1 427 ? -15.506 35.204 20.915 1 89.82 427 ALA B N 1
ATOM 9706 C CA . ALA B 1 427 ? -16.631 36.077 21.242 1 89.82 427 ALA B CA 1
ATOM 9707 C C . ALA B 1 427 ? -16.881 37.088 20.127 1 89.82 427 ALA B C 1
ATOM 9709 O O . ALA B 1 427 ? -18.016 37.254 19.674 1 89.82 427 ALA B O 1
ATOM 9710 N N . LEU B 1 428 ? -15.858 37.709 19.737 1 87.59 428 LEU B N 1
ATOM 9711 C CA . LEU B 1 428 ? -15.975 38.685 18.66 1 87.59 428 LEU B CA 1
ATOM 9712 C C . LEU B 1 428 ? -16.459 38.022 17.375 1 87.59 428 LEU B C 1
ATOM 9714 O O . LEU B 1 428 ? -17.35 38.543 16.7 1 87.59 428 LEU B O 1
ATOM 9718 N N . HIS B 1 429 ? -15.895 36.974 17.015 1 89.61 429 HIS B N 1
ATOM 9719 C CA . HIS B 1 429 ? -16.284 36.239 15.816 1 89.61 429 HIS B CA 1
ATOM 9720 C C . HIS B 1 429 ? -17.751 35.827 15.875 1 89.61 429 HIS B C 1
ATOM 9722 O O . HIS B 1 429 ? -18.458 35.886 14.867 1 89.61 429 HIS B O 1
ATOM 9728 N N . THR B 1 430 ? -18.215 35.355 17.013 1 93.31 430 THR B N 1
ATOM 9729 C CA . THR B 1 430 ? -19.593 34.911 17.19 1 93.31 430 THR B CA 1
ATOM 9730 C C . THR B 1 430 ? -20.568 36.055 16.929 1 93.31 430 THR B C 1
ATOM 9732 O O . THR B 1 430 ? -21.587 35.869 16.261 1 93.31 430 THR B O 1
ATOM 9735 N N . GLU B 1 431 ? -20.213 37.13 17.446 1 91.21 431 GLU B N 1
ATOM 9736 C CA . GLU B 1 431 ? -21.071 38.293 17.237 1 91.21 431 GLU B CA 1
ATOM 9737 C C . GLU B 1 431 ? -21.143 38.666 15.759 1 91.21 431 GLU B C 1
ATOM 9739 O O . GLU B 1 431 ? -22.211 39.017 15.254 1 91.21 431 GLU B O 1
ATOM 9744 N N . LEU B 1 432 ? -20.076 38.596 15.151 1 88.39 432 LEU B N 1
ATOM 9745 C CA . LEU B 1 432 ? -20.038 38.932 13.732 1 88.39 432 LEU B CA 1
ATOM 9746 C C . LEU B 1 432 ? -20.791 37.894 12.907 1 88.39 432 LEU B C 1
ATOM 9748 O O . LEU B 1 432 ? -21.399 38.227 11.887 1 88.39 432 LEU B O 1
ATOM 9752 N N . VAL B 1 433 ? -20.707 36.648 13.328 1 92.13 433 VAL B N 1
ATOM 9753 C CA . VAL B 1 433 ? -21.46 35.591 12.662 1 92.13 433 VAL B CA 1
ATOM 9754 C C . VAL B 1 433 ? -22.956 35.877 12.767 1 92.13 433 VAL B C 1
ATOM 9756 O O . VAL B 1 433 ? -23.696 35.711 11.794 1 92.13 433 VAL B O 1
ATOM 9759 N N . LYS B 1 434 ? -23.43 36.318 13.873 1 93.61 434 LYS B N 1
ATOM 9760 C CA . LYS B 1 434 ? -24.837 36.618 14.119 1 93.61 434 LYS B CA 1
ATOM 9761 C C . LYS B 1 434 ? -25.298 37.813 13.29 1 93.61 434 LYS B C 1
ATOM 9763 O O . LYS B 1 434 ? -26.362 37.772 12.669 1 93.61 434 LYS B O 1
ATOM 9768 N N . THR B 1 435 ? -24.445 38.777 13.178 1 89.75 435 THR B N 1
ATOM 9769 C CA . THR B 1 435 ? -24.916 40.067 12.685 1 89.75 435 THR B CA 1
ATOM 9770 C C . THR B 1 435 ? -24.608 40.222 11.198 1 89.75 435 THR B C 1
ATOM 9772 O O . THR B 1 435 ? -25.323 40.926 10.481 1 89.75 435 THR B O 1
ATOM 9775 N N . GLU B 1 436 ? -23.564 39.606 10.788 1 86.68 436 GLU B N 1
ATOM 9776 C CA . GLU B 1 436 ? -23.107 39.893 9.431 1 86.68 436 GLU B CA 1
ATOM 9777 C C . GLU B 1 436 ? -23.274 38.677 8.524 1 86.68 436 GLU B C 1
ATOM 9779 O O . GLU B 1 436 ? -23.658 38.812 7.36 1 86.68 436 GLU B O 1
ATOM 9784 N N . LEU B 1 437 ? -22.967 37.586 8.949 1 90.02 437 LEU B N 1
ATOM 9785 C CA . LEU B 1 437 ? -22.931 36.414 8.08 1 90.02 437 LEU B CA 1
ATOM 9786 C C . LEU B 1 437 ? -24.306 35.76 7.993 1 90.02 437 LEU B C 1
ATOM 9788 O O . LEU B 1 437 ? -24.77 35.423 6.901 1 90.02 437 LEU B O 1
ATOM 9792 N N . PHE B 1 438 ? -24.915 35.554 9.223 1 92.19 438 PHE B N 1
ATOM 9793 C CA . PHE B 1 438 ? -26.192 34.85 9.259 1 92.19 438 PHE B CA 1
ATOM 9794 C C . PHE B 1 438 ? -27.245 35.676 9.987 1 92.19 438 PHE B C 1
ATOM 9796 O O . PHE B 1 438 ? -27.919 35.175 10.89 1 92.19 438 PHE B O 1
ATOM 9803 N N . PRO B 1 439 ? -27.481 36.787 9.598 1 91.29 439 PRO B N 1
ATOM 9804 C CA . PRO B 1 439 ? -28.457 37.61 10.317 1 91.29 439 PRO B CA 1
ATOM 9805 C C . PRO B 1 439 ? -29.879 37.066 10.211 1 91.29 439 PRO B C 1
ATOM 9807 O O . PRO B 1 439 ? -30.64 37.122 11.181 1 91.29 439 PRO B O 1
ATOM 9810 N N . VAL B 1 440 ? -30.239 36.581 9.088 1 92.35 440 VAL B N 1
ATOM 9811 C CA . VAL B 1 440 ? -31.582 36.056 8.867 1 92.35 440 VAL B CA 1
ATOM 9812 C C . VAL B 1 440 ? -31.791 34.799 9.71 1 92.35 440 VAL B C 1
ATOM 9814 O O . VAL B 1 440 ? -32.84 34.632 10.337 1 92.35 440 VAL B O 1
ATOM 9817 N N . HIS B 1 441 ? -30.827 33.955 9.646 1 93.41 441 HIS B N 1
ATOM 9818 C CA . HIS B 1 441 ? -30.902 32.729 10.432 1 93.41 441 HIS B CA 1
ATOM 9819 C C . HIS B 1 441 ? -31.029 33.035 11.92 1 93.41 441 HIS B C 1
ATOM 9821 O O . HIS B 1 441 ? -31.786 32.372 12.633 1 93.41 441 HIS B O 1
ATOM 9827 N N . ASP B 1 442 ? -30.252 34.01 12.357 1 93.93 442 ASP B N 1
ATOM 9828 C CA . ASP B 1 442 ? -30.279 34.378 13.769 1 93.93 442 ASP B CA 1
ATOM 9829 C C . ASP B 1 442 ? -31.635 34.961 14.159 1 93.93 442 ASP B C 1
ATOM 9831 O O . ASP B 1 442 ? -32.115 34.739 15.273 1 93.93 442 ASP B O 1
ATOM 9835 N N . ALA B 1 443 ? -32.218 35.737 13.298 1 92.62 443 ALA B N 1
ATOM 9836 C CA . ALA B 1 443 ? -33.539 36.311 13.543 1 92.62 443 ALA B CA 1
ATOM 9837 C C . ALA B 1 443 ? -34.6 35.22 13.652 1 92.62 443 ALA B C 1
ATOM 9839 O O . ALA B 1 443 ? -35.521 35.321 14.466 1 92.62 443 ALA B O 1
ATOM 9840 N N . LEU B 1 444 ? -34.423 34.206 12.886 1 92.27 444 LEU B N 1
ATOM 9841 C CA . LEU B 1 444 ? -35.378 33.104 12.845 1 92.27 444 LEU B CA 1
ATOM 9842 C C . LEU B 1 444 ? -35.157 32.149 14.013 1 92.27 444 LEU B C 1
ATOM 9844 O O . LEU B 1 444 ? -36.106 31.533 14.505 1 92.27 444 LEU B O 1
ATOM 9848 N N . HIS B 1 445 ? -33.857 32.031 14.408 1 92.91 445 HIS B N 1
ATOM 9849 C CA . HIS B 1 445 ? -33.481 31.099 15.465 1 92.91 445 HIS B CA 1
ATOM 9850 C C . HIS B 1 445 ? -32.523 31.748 16.458 1 92.91 445 HIS B C 1
ATOM 9852 O O . HIS B 1 445 ? -31.362 31.347 16.56 1 92.91 445 HIS B O 1
ATOM 9858 N N . PRO B 1 446 ? -32.865 32.651 17.319 1 90.62 446 PRO B N 1
ATOM 9859 C CA . PRO B 1 446 ? -31.994 33.491 18.145 1 90.62 446 PRO B CA 1
ATOM 9860 C C . PRO B 1 446 ? -31.118 32.678 19.095 1 90.62 446 PRO B C 1
ATOM 9862 O O . PRO B 1 446 ? -30.027 33.12 19.465 1 90.62 446 PRO B O 1
ATOM 9865 N N . ASP B 1 447 ? -31.466 31.492 19.517 1 91.5 447 ASP B N 1
ATOM 9866 C CA . ASP B 1 447 ? -30.685 30.765 20.512 1 91.5 447 ASP B CA 1
ATOM 9867 C C . ASP B 1 447 ? -29.88 29.641 19.864 1 91.5 447 ASP B C 1
ATOM 9869 O O . ASP B 1 447 ? -29.248 28.842 20.559 1 91.5 447 ASP B O 1
ATOM 9873 N N . ARG B 1 448 ? -29.733 29.727 18.577 1 96.26 448 ARG B N 1
ATOM 9874 C CA . ARG B 1 448 ? -29.072 28.621 17.891 1 96.26 448 ARG B CA 1
ATOM 9875 C C . ARG B 1 448 ? -27.576 28.879 17.751 1 96.26 448 ARG B C 1
ATOM 9877 O O . ARG B 1 448 ? -26.774 27.942 17.77 1 96.26 448 ARG B O 1
ATOM 9884 N N . ILE B 1 449 ? -27.142 30.142 17.554 1 97.22 449 ILE B N 1
ATOM 9885 C CA . ILE B 1 449 ? -25.73 30.491 17.436 1 97.22 449 ILE B CA 1
ATOM 9886 C C . ILE B 1 449 ? -25.13 30.691 18.826 1 97.22 449 ILE B C 1
ATOM 9888 O O . ILE B 1 449 ? -25.608 31.523 19.601 1 97.22 449 ILE B O 1
ATOM 9892 N N . VAL B 1 450 ? -24.101 29.92 19.169 1 96.82 450 VAL B N 1
ATOM 9893 C CA . VAL B 1 450 ? -23.451 30.006 20.472 1 96.82 450 VAL B CA 1
ATOM 9894 C C . VAL B 1 450 ? -21.962 30.293 20.29 1 96.82 450 VAL B C 1
ATOM 9896 O O . VAL B 1 450 ? -21.45 30.258 19.168 1 96.82 450 VAL B O 1
ATOM 9899 N N . ASN B 1 451 ? -21.346 30.66 21.365 1 94.98 451 ASN B N 1
ATOM 9900 C CA . ASN B 1 451 ? -19.914 30.94 21.345 1 94.98 451 ASN B CA 1
ATOM 9901 C C . ASN B 1 451 ? -19.12 29.857 22.069 1 94.98 451 ASN B C 1
ATOM 9903 O O . ASN B 1 451 ? -19.404 29.543 23.227 1 94.98 451 ASN B O 1
ATOM 9907 N N . ILE B 1 452 ? -18.168 29.301 21.418 1 96.38 452 ILE B N 1
ATOM 9908 C CA . ILE B 1 452 ? -17.178 28.429 22.041 1 96.38 452 ILE B CA 1
ATOM 9909 C C . ILE B 1 452 ? -15.778 28.82 21.573 1 96.38 452 ILE B C 1
ATOM 9911 O O . ILE B 1 452 ? -15.372 28.481 20.46 1 96.38 452 ILE B O 1
ATOM 9915 N N . THR B 1 453 ? -15.035 29.486 22.423 1 95.7 453 THR B N 1
ATOM 9916 C CA . THR B 1 453 ? -13.681 29.912 22.083 1 95.7 453 THR B CA 1
ATOM 9917 C C . THR B 1 453 ? -12.766 28.706 21.893 1 95.7 453 THR B C 1
ATOM 9919 O O . THR B 1 453 ? -12.753 27.794 22.722 1 95.7 453 THR B O 1
ATOM 9922 N N . ASN B 1 454 ? -12.002 28.75 20.868 1 95.69 454 ASN B N 1
ATOM 9923 C CA . ASN B 1 454 ? -11.063 27.668 20.597 1 95.69 454 ASN B CA 1
ATOM 9924 C C . ASN B 1 454 ? -10.029 27.531 21.711 1 95.69 454 ASN B C 1
ATOM 9926 O O . ASN B 1 454 ? -9.851 28.448 22.514 1 95.69 454 ASN B O 1
ATOM 9930 N N . GLY B 1 455 ? -9.421 26.432 21.775 1 96.61 455 GLY B N 1
ATOM 9931 C CA . GLY B 1 455 ? -8.32 26.153 22.683 1 96.61 455 GLY B CA 1
ATOM 9932 C C . GLY B 1 455 ? -7.27 25.236 22.084 1 96.61 455 GLY B C 1
ATOM 9933 O O . GLY B 1 455 ? -7.47 24.679 21.002 1 96.61 455 GLY B O 1
ATOM 9934 N N . ILE B 1 456 ? -6.112 25.147 22.769 1 97.44 456 ILE B N 1
ATOM 9935 C CA . ILE B 1 456 ? -5.023 24.292 22.31 1 97.44 456 ILE B CA 1
ATOM 9936 C C . ILE B 1 456 ? -4.679 23.27 23.39 1 97.44 456 ILE B C 1
ATOM 9938 O O . ILE B 1 456 ? -4.987 23.473 24.567 1 97.44 456 ILE B O 1
ATOM 9942 N N . THR B 1 457 ? -4.101 22.185 23.053 1 97.09 457 THR B N 1
ATOM 9943 C CA . THR B 1 457 ? -3.749 21.133 24 1 97.09 457 THR B CA 1
ATOM 9944 C C . THR B 1 457 ? -2.419 21.441 24.682 1 97.09 457 THR B C 1
ATOM 9946 O O . THR B 1 457 ? -1.384 21.536 24.019 1 97.09 457 THR B O 1
ATOM 9949 N N . PRO B 1 458 ? -2.435 21.547 25.992 1 97.04 458 PRO B N 1
ATOM 9950 C CA . PRO B 1 458 ? -1.18 21.886 26.667 1 97.04 458 PRO B CA 1
ATOM 9951 C C . PRO B 1 458 ? -0.168 20.742 26.639 1 97.04 458 PRO B C 1
ATOM 9953 O O . PRO B 1 458 ? 1.037 20.976 26.766 1 97.04 458 PRO B O 1
ATOM 9956 N N . ARG B 1 459 ? -0.595 19.502 26.463 1 97.68 459 ARG B N 1
ATOM 9957 C CA . ARG B 1 459 ? 0.306 18.355 26.433 1 97.68 459 ARG B CA 1
ATOM 9958 C C . ARG B 1 459 ? 1.247 18.428 25.235 1 97.68 459 ARG B C 1
ATOM 9960 O O . ARG B 1 459 ? 2.441 18.149 25.359 1 97.68 459 ARG B O 1
ATOM 9967 N N . ARG B 1 460 ? 0.72 18.821 24.119 1 96.8 460 ARG B N 1
ATOM 9968 C CA . ARG B 1 460 ? 1.548 18.947 22.924 1 96.8 460 ARG B CA 1
ATOM 9969 C C . ARG B 1 460 ? 2.336 20.252 22.939 1 96.8 460 ARG B C 1
ATOM 9971 O O . ARG B 1 460 ? 3.543 20.258 22.685 1 96.8 460 ARG B O 1
ATOM 9978 N N . TRP B 1 461 ? 1.71 21.309 23.274 1 98.08 461 TRP B N 1
ATOM 9979 C CA . TRP B 1 461 ? 2.263 22.622 22.96 1 98.08 461 TRP B CA 1
ATOM 9980 C C . TRP B 1 461 ? 3.03 23.189 24.15 1 98.08 461 TRP B C 1
ATOM 9982 O O . TRP B 1 461 ? 3.608 24.275 24.064 1 98.08 461 TRP B O 1
ATOM 9992 N N . LEU B 1 462 ? 3.029 22.437 25.262 1 98.23 462 LEU B N 1
ATOM 9993 C CA . LEU B 1 462 ? 3.865 22.824 26.393 1 98.23 462 LEU B CA 1
ATOM 9994 C C . LEU B 1 462 ? 4.653 21.63 26.921 1 98.23 462 LEU B C 1
ATOM 9996 O O . LEU B 1 462 ? 5.883 21.603 26.83 1 98.23 462 LEU B O 1
ATOM 10000 N N . LYS B 1 463 ? 4.018 20.625 27.297 1 97.79 463 LYS B N 1
ATOM 10001 C CA . LYS B 1 463 ? 4.697 19.477 27.891 1 97.79 463 LYS B CA 1
ATOM 10002 C C . LYS B 1 463 ? 5.663 18.835 26.899 1 97.79 463 LYS B C 1
ATOM 10004 O O . LYS B 1 463 ? 6.809 18.541 27.243 1 97.79 463 LYS B O 1
ATOM 10009 N N . LEU B 1 464 ? 5.215 18.594 25.697 1 97.63 464 LEU B N 1
ATOM 10010 C CA . LEU B 1 464 ? 6.044 17.972 24.671 1 97.63 464 LEU B CA 1
ATOM 10011 C C . LEU B 1 464 ? 6.969 18.998 24.024 1 97.63 464 LEU B C 1
ATOM 10013 O O . LEU B 1 464 ? 8.175 18.768 23.911 1 97.63 464 LEU B O 1
ATOM 10017 N N . ALA B 1 465 ? 6.479 20.13 23.624 1 97.88 465 ALA B N 1
ATOM 10018 C CA . ALA B 1 465 ? 7.201 21.1 22.805 1 97.88 465 ALA B CA 1
ATOM 10019 C C . ALA B 1 465 ? 8.245 21.846 23.631 1 97.88 465 ALA B C 1
ATOM 10021 O O . ALA B 1 465 ? 9.238 22.338 23.089 1 97.88 465 ALA B O 1
ATOM 10022 N N . ASN B 1 466 ? 8.034 21.933 24.967 1 98.31 466 ASN B N 1
ATOM 10023 C CA . ASN B 1 466 ? 8.9 22.719 25.839 1 98.31 466 ASN B CA 1
ATOM 10024 C C . ASN B 1 466 ? 9.152 22.008 27.167 1 98.31 466 ASN B C 1
ATOM 10026 O O . ASN B 1 466 ? 8.73 22.487 28.221 1 98.31 466 ASN B O 1
ATOM 10030 N N . PRO B 1 467 ? 9.925 20.945 27.103 1 96.94 467 PRO B N 1
ATOM 10031 C CA . PRO B 1 467 ? 10.073 20.103 28.292 1 96.94 467 PRO B CA 1
ATOM 10032 C C . PRO B 1 467 ? 10.731 20.838 29.458 1 96.94 467 PRO B C 1
ATOM 10034 O O . PRO B 1 467 ? 10.351 20.636 30.614 1 96.94 467 PRO B O 1
ATOM 10037 N N . ALA B 1 468 ? 11.71 21.721 29.217 1 98.03 468 ALA B N 1
ATOM 10038 C CA . ALA B 1 468 ? 12.386 22.451 30.286 1 98.03 468 ALA B CA 1
ATOM 10039 C C . ALA B 1 468 ? 11.408 23.343 31.045 1 98.03 468 ALA B C 1
ATOM 10041 O O . ALA B 1 468 ? 11.423 23.384 32.277 1 98.03 468 ALA B O 1
ATOM 10042 N N . LEU B 1 469 ? 10.566 24.035 30.312 1 98.6 469 LEU B N 1
ATOM 10043 C CA . LEU B 1 469 ? 9.571 24.893 30.944 1 98.6 469 LEU B CA 1
ATOM 10044 C C . LEU B 1 469 ? 8.513 24.062 31.662 1 98.6 469 LEU B C 1
ATOM 10046 O O . LEU B 1 469 ? 8.088 24.41 32.766 1 98.6 469 LEU B O 1
ATOM 10050 N N . ALA B 1 470 ? 8.067 23.027 31.068 1 98.3 470 ALA B N 1
ATOM 10051 C CA . ALA B 1 470 ? 7.077 22.145 31.679 1 98.3 470 ALA B CA 1
ATOM 10052 C C . ALA B 1 470 ? 7.573 21.607 33.018 1 98.3 470 ALA B C 1
ATOM 10054 O O . ALA B 1 470 ? 6.814 21.544 33.988 1 98.3 470 ALA B O 1
ATOM 10055 N N . ASP B 1 471 ? 8.825 21.231 33.043 1 97.96 471 ASP B N 1
ATOM 10056 C CA . ASP B 1 471 ? 9.419 20.721 34.275 1 97.96 471 ASP B CA 1
ATOM 10057 C C . ASP B 1 471 ? 9.467 21.804 35.35 1 97.96 471 ASP B C 1
ATOM 10059 O O . ASP B 1 471 ? 9.169 21.541 36.517 1 97.96 471 ASP B O 1
ATOM 10063 N N . LEU B 1 472 ? 9.871 22.974 34.939 1 98.61 472 LEU B N 1
ATOM 10064 C CA . LEU B 1 472 ? 9.925 24.083 35.885 1 98.61 472 LEU B CA 1
ATOM 10065 C C . LEU B 1 472 ? 8.547 24.365 36.472 1 98.61 472 LEU B C 1
ATOM 10067 O O . LEU B 1 472 ? 8.416 24.603 37.675 1 98.61 472 LEU B O 1
ATOM 10071 N N . ILE B 1 473 ? 7.532 24.381 35.609 1 98.52 473 ILE B N 1
ATOM 10072 C CA . ILE B 1 473 ? 6.163 24.616 36.053 1 98.52 473 ILE B CA 1
ATOM 10073 C C . ILE B 1 473 ? 5.748 23.532 37.045 1 98.52 473 ILE B C 1
ATOM 10075 O O . ILE B 1 473 ? 5.225 23.833 38.12 1 98.52 473 ILE B O 1
ATOM 10079 N N . THR B 1 474 ? 6.003 22.337 36.719 1 98.27 474 THR B N 1
ATOM 10080 C CA . THR B 1 474 ? 5.625 21.213 37.567 1 98.27 474 THR B CA 1
ATOM 10081 C C . THR B 1 474 ? 6.341 21.285 38.913 1 98.27 474 THR B C 1
ATOM 10083 O O . THR B 1 474 ? 5.743 21.013 39.956 1 98.27 474 THR B O 1
ATOM 10086 N N . GLU B 1 475 ? 7.588 21.618 38.885 1 98.18 475 GLU B N 1
ATOM 10087 C CA . GLU B 1 475 ? 8.372 21.748 40.11 1 98.18 475 GLU B CA 1
ATOM 10088 C C . GLU B 1 475 ? 7.838 22.875 40.989 1 98.18 475 GLU B C 1
ATOM 10090 O O . GLU B 1 475 ? 7.929 22.807 42.217 1 98.18 475 GLU B O 1
ATOM 10095 N N . THR B 1 476 ? 7.299 23.839 40.371 1 98.33 476 THR B N 1
ATOM 10096 C CA . THR B 1 476 ? 6.909 25.055 41.075 1 98.33 476 THR B CA 1
ATOM 10097 C C . THR B 1 476 ? 5.489 24.933 41.62 1 98.33 476 THR B C 1
ATOM 10099 O O . THR B 1 476 ? 5.228 25.28 42.774 1 98.33 476 THR B O 1
ATOM 10102 N N . ILE B 1 477 ? 4.579 24.411 40.772 1 98.01 477 ILE B N 1
ATOM 10103 C CA . ILE B 1 477 ? 3.186 24.455 41.205 1 98.01 477 ILE B CA 1
ATOM 10104 C C . ILE B 1 477 ? 2.622 23.038 41.273 1 98.01 477 ILE B C 1
ATOM 10106 O O . ILE B 1 477 ? 1.452 22.844 41.612 1 98.01 477 ILE B O 1
ATOM 10110 N N . GLY B 1 478 ? 3.404 22.057 40.944 1 97.01 478 GLY B N 1
ATOM 10111 C CA . GLY B 1 478 ? 2.96 20.673 40.996 1 97.01 478 GLY B CA 1
ATOM 10112 C C . GLY B 1 478 ? 2.321 20.203 39.703 1 97.01 478 GLY B C 1
ATOM 10113 O O . GLY B 1 478 ? 2.067 21.005 38.802 1 97.01 478 GLY B O 1
ATOM 10114 N N . GLU B 1 479 ? 2.028 18.908 39.66 1 95.21 479 GLU B N 1
ATOM 10115 C CA . GLU B 1 479 ? 1.375 18.289 38.511 1 95.21 479 GLU B CA 1
ATOM 10116 C C . GLU B 1 479 ? -0.11 18.637 38.466 1 95.21 479 GLU B C 1
ATOM 10118 O O . GLU B 1 479 ? -0.634 19.266 39.389 1 95.21 479 GLU B O 1
ATOM 10123 N N . GLY B 1 480 ? -0.724 18.285 37.38 1 96.25 480 GLY B N 1
ATOM 10124 C CA . GLY B 1 480 ? -2.16 18.481 37.255 1 96.25 480 GLY B CA 1
ATOM 10125 C C . GLY B 1 480 ? -2.532 19.528 36.222 1 96.25 480 GLY B C 1
ATOM 10126 O O . GLY B 1 480 ? -3.635 19.499 35.672 1 96.25 480 GLY B O 1
ATOM 10127 N N . TRP B 1 481 ? -1.633 20.45 35.962 1 97.74 481 TRP B N 1
ATOM 10128 C CA . TRP B 1 481 ? -1.915 21.504 34.994 1 97.74 481 TRP B CA 1
ATOM 10129 C C . TRP B 1 481 ? -2.127 20.921 33.6 1 97.74 481 TRP B C 1
ATOM 10131 O O . TRP B 1 481 ? -2.744 21.557 32.742 1 97.74 481 TRP B O 1
ATOM 10141 N N . GLU B 1 482 ? -1.673 19.657 33.36 1 97.18 482 GLU B N 1
ATOM 10142 C CA . GLU B 1 482 ? -1.784 19.003 32.06 1 97.18 482 GLU B CA 1
ATOM 10143 C C . GLU B 1 482 ? -3.244 18.759 31.688 1 97.18 482 GLU B C 1
ATOM 10145 O O . GLU B 1 482 ? -3.595 18.74 30.507 1 97.18 482 GLU B O 1
ATOM 10150 N N . THR B 1 483 ? -4.114 18.617 32.691 1 97.04 483 THR B N 1
ATOM 10151 C CA . THR B 1 483 ? -5.524 18.343 32.439 1 97.04 483 THR B CA 1
ATOM 10152 C C . THR B 1 483 ? -6.399 19.471 32.979 1 97.04 483 THR B C 1
ATOM 10154 O O . THR B 1 483 ? -7.617 19.466 32.785 1 97.04 483 THR B O 1
ATOM 10157 N N . ASP B 1 484 ? -5.807 20.334 33.714 1 97.58 484 ASP B N 1
ATOM 10158 C CA . ASP B 1 484 ? -6.454 21.548 34.201 1 97.58 484 ASP B CA 1
ATOM 10159 C C . ASP B 1 484 ? -5.535 22.759 34.052 1 97.58 484 ASP B C 1
ATOM 10161 O O . ASP B 1 484 ? -4.845 23.142 34.999 1 97.58 484 ASP B O 1
ATOM 10165 N N . LEU B 1 485 ? -5.676 23.391 32.976 1 98.05 485 LEU B N 1
ATOM 10166 C CA . LEU B 1 485 ? -4.718 24.431 32.615 1 98.05 485 LEU B CA 1
ATOM 10167 C C . LEU B 1 485 ? -4.898 25.664 33.495 1 98.05 485 LEU B C 1
ATOM 10169 O O . LEU B 1 485 ? -3.992 26.494 33.601 1 98.05 485 LEU B O 1
ATOM 10173 N N . GLU B 1 486 ? -5.989 25.813 34.172 1 97.56 486 GLU B N 1
ATOM 10174 C CA . GLU B 1 486 ? -6.217 26.941 35.07 1 97.56 486 GLU B CA 1
ATOM 10175 C C . GLU B 1 486 ? -5.251 26.911 36.251 1 97.56 486 GLU B C 1
ATOM 10177 O O . GLU B 1 486 ? -5.015 27.936 36.893 1 97.56 486 GLU B O 1
ATOM 10182 N N . ARG B 1 487 ? -4.703 25.794 36.468 1 97.98 487 ARG B N 1
ATOM 10183 C CA . ARG B 1 487 ? -3.747 25.663 37.562 1 97.98 487 ARG B CA 1
ATOM 10184 C C . ARG B 1 487 ? -2.507 26.516 37.312 1 97.98 487 ARG B C 1
ATOM 10186 O O . ARG B 1 487 ? -1.777 26.849 38.247 1 97.98 487 ARG B O 1
ATOM 10193 N N . LEU B 1 488 ? -2.287 26.892 36.11 1 98.5 488 LEU B N 1
ATOM 10194 C CA . LEU B 1 488 ? -1.139 27.731 35.783 1 98.5 488 LEU B CA 1
ATOM 10195 C C . LEU B 1 488 ? -1.212 29.065 36.518 1 98.5 488 LEU B C 1
ATOM 10197 O O . LEU B 1 488 ? -0.197 29.744 36.685 1 98.5 488 LEU B O 1
ATOM 10201 N N . ARG B 1 489 ? -2.397 29.477 36.918 1 98.12 489 ARG B N 1
ATOM 10202 C CA . ARG B 1 489 ? -2.567 30.72 37.663 1 98.12 489 ARG B CA 1
ATOM 10203 C C . ARG B 1 489 ? -1.677 30.744 38.9 1 98.12 489 ARG B C 1
ATOM 10205 O O . ARG B 1 489 ? -1.278 31.814 39.365 1 98.12 489 ARG B O 1
ATOM 10212 N N . GLY B 1 490 ? -1.303 29.582 39.351 1 98.2 490 GLY B N 1
ATOM 10213 C CA . GLY B 1 490 ? -0.412 29.47 40.495 1 98.2 490 GLY B CA 1
ATOM 10214 C C . GLY B 1 490 ? 0.949 30.094 40.254 1 98.2 490 GLY B C 1
ATOM 10215 O O . GLY B 1 490 ? 1.645 30.464 41.202 1 98.2 490 GLY B O 1
ATOM 10216 N N . LEU B 1 491 ? 1.316 30.284 39.109 1 98.52 491 LEU B N 1
ATOM 10217 C CA . LEU B 1 491 ? 2.612 30.86 38.77 1 98.52 491 LEU B CA 1
ATOM 10218 C C . LEU B 1 491 ? 2.649 32.349 39.099 1 98.52 491 LEU B C 1
ATOM 10220 O O . LEU B 1 491 ? 3.726 32.943 39.188 1 98.52 491 LEU B O 1
ATOM 10224 N N . GLU B 1 492 ? 1.488 33.016 39.205 1 98.1 492 GLU B N 1
ATOM 10225 C CA . GLU B 1 492 ? 1.428 34.444 39.502 1 98.1 492 GLU B CA 1
ATOM 10226 C C . GLU B 1 492 ? 2.157 34.768 40.803 1 98.1 492 GLU B C 1
ATOM 10228 O O . GLU B 1 492 ? 2.749 35.841 40.938 1 98.1 492 GLU B O 1
ATOM 10233 N N . ALA B 1 493 ? 2.173 33.849 41.678 1 98.01 493 ALA B N 1
ATOM 10234 C CA . ALA B 1 493 ? 2.811 34.044 42.977 1 98.01 493 ALA B CA 1
ATOM 10235 C C . ALA B 1 493 ? 4.325 34.163 42.832 1 98.01 493 ALA B C 1
ATOM 10237 O O . ALA B 1 493 ? 5.005 34.656 43.735 1 98.01 493 ALA B O 1
ATOM 10238 N N . TYR B 1 494 ? 4.811 33.757 41.736 1 98.04 494 TYR B N 1
ATOM 10239 C CA . TYR B 1 494 ? 6.257 33.716 41.544 1 98.04 494 TYR B CA 1
ATOM 10240 C C . TYR B 1 494 ? 6.7 34.747 40.513 1 98.04 494 TYR B C 1
ATOM 10242 O O . TYR B 1 494 ? 7.881 34.818 40.165 1 98.04 494 TYR B O 1
ATOM 10250 N N . ALA B 1 495 ? 5.792 35.585 40.045 1 96.98 495 ALA B N 1
ATOM 10251 C CA . ALA B 1 495 ? 6.062 36.521 38.957 1 96.98 495 ALA B CA 1
ATOM 10252 C C . ALA B 1 495 ? 7.054 37.597 39.393 1 96.98 495 ALA B C 1
ATOM 10254 O O . ALA B 1 495 ? 7.644 38.281 38.555 1 96.98 495 ALA B O 1
ATOM 10255 N N . ASP B 1 496 ? 7.256 37.733 40.735 1 96.6 496 ASP B N 1
ATOM 10256 C CA . ASP B 1 496 ? 8.196 38.727 41.244 1 96.6 496 ASP B CA 1
ATOM 10257 C C . ASP B 1 496 ? 9.352 38.061 41.985 1 96.6 496 ASP B C 1
ATOM 10259 O O . ASP B 1 496 ? 10.176 38.741 42.6 1 96.6 496 ASP B O 1
ATOM 10263 N N . ASP B 1 497 ? 9.43 36.792 41.935 1 97.77 497 ASP B N 1
ATOM 10264 C CA . ASP B 1 497 ? 10.514 36.049 42.568 1 97.77 497 ASP B CA 1
ATOM 10265 C C . ASP B 1 497 ? 11.749 36.006 41.671 1 97.77 497 ASP B C 1
ATOM 10267 O O . ASP B 1 497 ? 11.736 35.364 40.619 1 97.77 497 ASP B O 1
ATOM 10271 N N . PRO B 1 498 ? 12.764 36.598 42.114 1 96.85 498 PRO B N 1
ATOM 10272 C CA . PRO B 1 498 ? 13.946 36.69 41.254 1 96.85 498 PRO B CA 1
ATOM 10273 C C . PRO B 1 498 ? 14.52 35.321 40.892 1 96.85 498 PRO B C 1
ATOM 10275 O O . PRO B 1 498 ? 14.965 35.114 39.76 1 96.85 498 PRO B O 1
ATOM 10278 N N . ALA B 1 499 ? 14.497 34.429 41.845 1 97.47 499 ALA B N 1
ATOM 10279 C CA . ALA B 1 499 ? 15.039 33.099 41.582 1 97.47 499 ALA B CA 1
ATOM 10280 C C . ALA B 1 499 ? 14.215 32.37 40.524 1 97.47 499 ALA B C 1
ATOM 10282 O O . ALA B 1 499 ? 14.767 31.68 39.664 1 97.47 499 ALA B O 1
ATOM 10283 N N . PHE B 1 500 ? 12.948 32.49 40.648 1 97.8 500 PHE B N 1
ATOM 10284 C CA . PHE B 1 500 ? 12.072 31.87 39.661 1 97.8 500 PHE B CA 1
ATOM 10285 C C . PHE B 1 500 ? 12.261 32.51 38.291 1 97.8 500 PHE B C 1
ATOM 10287 O O . PHE B 1 500 ? 12.309 31.813 37.276 1 97.8 500 PHE B O 1
ATOM 10294 N N . LEU B 1 501 ? 12.32 33.782 38.225 1 97.85 501 LEU B N 1
ATOM 10295 C CA . LEU B 1 501 ? 12.473 34.498 36.964 1 97.85 501 LEU B CA 1
ATOM 10296 C C . LEU B 1 501 ? 13.79 34.132 36.287 1 97.85 501 LEU B C 1
ATOM 10298 O O . LEU B 1 501 ? 13.859 34.045 35.059 1 97.85 501 LEU B O 1
ATOM 10302 N N . ASP B 1 502 ? 14.838 33.939 37.085 1 97.55 502 ASP B N 1
ATOM 10303 C CA . ASP B 1 502 ? 16.114 33.493 36.533 1 97.55 502 ASP B CA 1
ATOM 10304 C C . ASP B 1 502 ? 15.991 32.101 35.917 1 97.55 502 ASP B C 1
ATOM 10306 O O . ASP B 1 502 ? 16.503 31.853 34.824 1 97.55 502 ASP B O 1
ATOM 10310 N N . ALA B 1 503 ? 15.332 31.232 36.65 1 98.23 503 ALA B N 1
ATOM 10311 C CA . ALA B 1 503 ? 15.111 29.878 36.148 1 98.23 503 ALA B CA 1
ATOM 10312 C C . ALA B 1 503 ? 14.276 29.896 34.872 1 98.23 503 ALA B C 1
ATOM 10314 O O . ALA B 1 503 ? 14.55 29.145 33.932 1 98.23 503 ALA B O 1
ATOM 10315 N N . PHE B 1 504 ? 13.294 30.743 34.907 1 98.15 504 PHE B N 1
ATOM 10316 C CA . PHE B 1 504 ? 12.448 30.9 33.73 1 98.15 504 PHE B CA 1
ATOM 10317 C C . PHE B 1 504 ? 13.264 31.381 32.536 1 98.15 504 PHE B C 1
ATOM 10319 O O . PHE B 1 504 ? 13.128 30.852 31.431 1 98.15 504 PHE B O 1
ATOM 10326 N N . GLY B 1 505 ? 14.043 32.345 32.71 1 97.55 505 GLY B N 1
ATOM 10327 C CA . GLY B 1 505 ? 14.915 32.84 31.657 1 97.55 505 GLY B CA 1
ATOM 10328 C C . GLY B 1 505 ? 15.811 31.766 31.07 1 97.55 505 GLY B C 1
ATOM 10329 O O . GLY B 1 505 ? 16.077 31.762 29.866 1 97.55 505 GLY B O 1
ATOM 10330 N N . GLN B 1 506 ? 16.271 30.872 31.908 1 97.68 506 GLN B N 1
ATOM 10331 C CA . GLN B 1 506 ? 17.124 29.779 31.454 1 97.68 506 GLN B CA 1
ATOM 10332 C C . GLN B 1 506 ? 16.356 28.821 30.549 1 97.68 506 GLN B C 1
ATOM 10334 O O . GLN B 1 506 ? 16.914 28.284 29.59 1 97.68 506 GLN B O 1
ATOM 10339 N N . THR B 1 507 ? 15.095 28.522 30.883 1 98.21 507 THR B N 1
ATOM 10340 C CA . THR B 1 507 ? 14.295 27.657 30.023 1 98.21 507 THR B CA 1
ATOM 10341 C C . THR B 1 507 ? 14.086 28.299 28.654 1 98.21 507 THR B C 1
ATOM 10343 O O . THR B 1 507 ? 14.07 27.607 27.634 1 98.21 507 THR B O 1
ATOM 10346 N N . LYS B 1 508 ? 13.891 29.63 28.642 1 97.82 508 LYS B N 1
ATOM 10347 C CA . LYS B 1 508 ? 13.738 30.35 27.381 1 97.82 508 LYS B CA 1
ATOM 10348 C C . LYS B 1 508 ? 15.003 30.248 26.533 1 97.82 508 LYS B C 1
ATOM 10350 O O . LYS B 1 508 ? 14.929 30.02 25.324 1 97.82 508 LYS B O 1
ATOM 10355 N N . MET B 1 509 ? 16.121 30.367 27.142 1 97.58 509 MET B N 1
ATOM 10356 C CA . MET B 1 509 ? 17.399 30.265 26.442 1 97.58 509 MET B CA 1
ATOM 10357 C C . MET B 1 509 ? 17.609 28.858 25.895 1 97.58 509 MET B C 1
ATOM 10359 O O . MET B 1 509 ? 18.134 28.688 24.793 1 97.58 509 MET B O 1
ATOM 10363 N N . ALA B 1 510 ? 17.196 27.918 26.686 1 97.99 510 ALA B N 1
ATOM 10364 C CA . ALA B 1 510 ? 17.317 26.529 26.249 1 97.99 510 ALA B CA 1
ATOM 10365 C C . ALA B 1 510 ? 16.461 26.265 25.014 1 97.99 510 ALA B C 1
ATOM 10367 O O . ALA B 1 510 ? 16.872 25.531 24.112 1 97.99 510 ALA B O 1
ATOM 10368 N N . ALA B 1 511 ? 15.288 26.761 24.993 1 98.45 511 ALA B N 1
ATOM 10369 C CA . ALA B 1 511 ? 14.403 26.61 23.841 1 98.45 511 ALA B CA 1
ATOM 10370 C C . ALA B 1 511 ? 14.989 27.287 22.605 1 98.45 511 ALA B C 1
ATOM 10372 O O . ALA B 1 511 ? 14.924 26.743 21.501 1 98.45 511 ALA B O 1
ATOM 10373 N N . LYS B 1 512 ? 15.537 28.492 22.797 1 98.43 512 LYS B N 1
ATOM 10374 C CA . LYS B 1 512 ? 16.18 29.2 21.693 1 98.43 512 LYS B CA 1
ATOM 10375 C C . LYS B 1 512 ? 17.374 28.415 21.158 1 98.43 512 LYS B C 1
ATOM 10377 O O . LYS B 1 512 ? 17.587 28.35 19.946 1 98.43 512 LYS B O 1
ATOM 10382 N N . GLN B 1 513 ? 18.089 27.804 22.028 1 98.36 513 GLN B N 1
ATOM 10383 C CA . GLN B 1 513 ? 19.24 27.005 21.621 1 98.36 513 GLN B CA 1
ATOM 10384 C C . GLN B 1 513 ? 18.808 25.801 20.79 1 98.36 513 GLN B C 1
ATOM 10386 O O . GLN B 1 513 ? 19.433 25.484 19.776 1 98.36 513 GLN B O 1
ATOM 10391 N N . ARG B 1 514 ? 17.821 25.156 21.246 1 97.55 514 ARG B N 1
ATOM 10392 C CA . ARG B 1 514 ? 17.299 24.001 20.523 1 97.55 514 ARG B CA 1
ATOM 10393 C C . ARG B 1 514 ? 16.888 24.382 19.105 1 97.55 514 ARG B C 1
ATOM 10395 O O . ARG B 1 514 ? 17.168 23.65 18.154 1 97.55 514 ARG B O 1
ATOM 10402 N N . PHE B 1 515 ? 16.232 25.469 18.951 1 98.01 515 PHE B N 1
ATOM 10403 C CA . PHE B 1 515 ? 15.809 25.935 17.635 1 98.01 515 PHE B CA 1
ATOM 10404 C C . PHE B 1 515 ? 17.013 26.326 16.787 1 98.01 515 PHE B C 1
ATOM 10406 O O . PHE B 1 515 ? 17.087 25.977 15.607 1 98.01 515 PHE B O 1
ATOM 10413 N N . ALA B 1 516 ? 17.9 27.032 17.381 1 98.33 516 ALA B N 1
ATOM 10414 C CA . ALA B 1 516 ? 19.101 27.466 16.671 1 98.33 516 ALA B CA 1
ATOM 10415 C C . ALA B 1 516 ? 19.91 26.269 16.18 1 98.33 516 ALA B C 1
ATOM 10417 O O . ALA B 1 516 ? 20.444 26.286 15.068 1 98.33 516 ALA B O 1
ATOM 10418 N N . ASP B 1 517 ? 19.996 25.286 17.002 1 97.83 517 ASP B N 1
ATOM 10419 C CA . ASP B 1 517 ? 20.697 24.069 16.606 1 97.83 517 ASP B CA 1
ATOM 10420 C C . ASP B 1 517 ? 20.013 23.403 15.414 1 97.83 517 ASP B C 1
ATOM 10422 O O . ASP B 1 517 ? 20.68 22.941 14.486 1 97.83 517 ASP B O 1
ATOM 10426 N N . TRP B 1 518 ? 18.737 23.301 15.461 1 96.73 518 TRP B N 1
ATOM 10427 C CA . TRP B 1 518 ? 17.976 22.716 14.362 1 96.73 518 TRP B CA 1
ATOM 10428 C C . TRP B 1 518 ? 18.19 23.502 13.073 1 96.73 518 TRP B C 1
ATOM 10430 O O . TRP B 1 518 ? 18.369 22.915 12.003 1 96.73 518 TRP B O 1
ATOM 10440 N N . MET B 1 519 ? 18.167 24.843 13.152 1 97.67 519 MET B N 1
ATOM 10441 C CA . MET B 1 519 ? 18.389 25.707 11.996 1 97.67 519 MET B CA 1
ATOM 10442 C C . MET B 1 519 ? 19.776 25.478 11.404 1 97.67 519 MET B C 1
ATOM 10444 O O . MET B 1 519 ? 19.937 25.452 10.183 1 97.67 519 MET B O 1
ATOM 10448 N N . ARG B 1 520 ? 20.723 25.337 12.255 1 97.56 520 ARG B N 1
ATOM 10449 C CA . ARG B 1 520 ? 22.088 25.069 11.814 1 97.56 520 ARG B CA 1
ATOM 10450 C C . ARG B 1 520 ? 22.187 23.707 11.135 1 97.56 520 ARG B C 1
ATOM 10452 O O . ARG B 1 520 ? 22.694 23.6 10.017 1 97.56 520 ARG B O 1
ATOM 10459 N N . ASP B 1 521 ? 21.66 22.755 11.729 1 95.79 521 ASP B N 1
ATOM 10460 C CA . ASP B 1 521 ? 21.828 21.377 11.279 1 95.79 521 ASP B CA 1
ATOM 10461 C C . ASP B 1 521 ? 21.017 21.109 10.013 1 95.79 521 ASP B C 1
ATOM 10463 O O . ASP B 1 521 ? 21.482 20.416 9.107 1 95.79 521 ASP B O 1
ATOM 10467 N N . GLU B 1 522 ? 19.842 21.635 9.938 1 93.94 522 GLU B N 1
ATOM 10468 C CA . GLU B 1 522 ? 18.931 21.31 8.844 1 93.94 522 GLU B CA 1
ATOM 10469 C C . GLU B 1 522 ? 19.052 22.319 7.706 1 93.94 522 GLU B C 1
ATOM 10471 O O . GLU B 1 522 ? 18.794 21.989 6.547 1 93.94 522 GLU B O 1
ATOM 10476 N N . HIS B 1 523 ? 19.452 23.559 8.05 1 94.43 523 HIS B N 1
ATOM 10477 C CA . HIS B 1 523 ? 19.392 24.598 7.029 1 94.43 523 HIS B CA 1
ATOM 10478 C C . HIS B 1 523 ? 20.726 25.325 6.902 1 94.43 523 HIS B C 1
ATOM 10480 O O . HIS B 1 523 ? 20.879 26.209 6.056 1 94.43 523 HIS B O 1
ATOM 10486 N N . GLY B 1 524 ? 21.718 25.07 7.75 1 94.7 524 GLY B N 1
ATOM 10487 C CA . GLY B 1 524 ? 23.032 25.692 7.695 1 94.7 524 GLY B CA 1
ATOM 10488 C C . GLY B 1 524 ? 23.022 27.146 8.129 1 94.7 524 GLY B C 1
ATOM 10489 O O . GLY B 1 524 ? 23.869 27.932 7.7 1 94.7 524 GLY B O 1
ATOM 10490 N N . VAL B 1 525 ? 22.038 27.563 8.979 1 95.78 525 VAL B N 1
ATOM 10491 C CA . VAL B 1 525 ? 21.896 28.955 9.393 1 95.78 525 VAL B CA 1
ATOM 10492 C C . VAL B 1 525 ? 22.235 29.09 10.875 1 95.78 525 VAL B C 1
ATOM 10494 O O . VAL B 1 525 ? 21.675 28.379 11.714 1 95.78 525 VAL B O 1
ATOM 10497 N N . GLU B 1 526 ? 23.101 29.964 11.184 1 96 526 GLU B N 1
ATOM 10498 C CA . GLU B 1 526 ? 23.461 30.258 12.568 1 96 526 GLU B CA 1
ATOM 10499 C C . GLU B 1 526 ? 22.661 31.441 13.107 1 96 526 GLU B C 1
ATOM 10501 O O . GLU B 1 526 ? 22.606 32.498 12.477 1 96 526 GLU B O 1
ATOM 10506 N N . LEU B 1 527 ? 22.054 31.29 14.238 1 97.13 527 LEU B N 1
ATOM 10507 C CA . LEU B 1 527 ? 21.238 32.338 14.841 1 97.13 527 LEU B CA 1
ATOM 10508 C C . LEU B 1 527 ? 21.801 32.752 16.196 1 97.13 527 LEU B C 1
ATOM 10510 O O . LEU B 1 527 ? 22.249 31.906 16.973 1 97.13 527 LEU B O 1
ATOM 10514 N N . PRO B 1 528 ? 21.873 34.009 16.469 1 96.39 528 PRO B N 1
ATOM 10515 C CA . PRO B 1 528 ? 22.27 34.465 17.803 1 96.39 528 PRO B CA 1
ATOM 10516 C C . PRO B 1 528 ? 21.174 34.26 18.847 1 96.39 528 PRO B C 1
ATOM 10518 O O . PRO B 1 528 ? 20.107 34.871 18.754 1 96.39 528 PRO B O 1
ATOM 10521 N N . ILE B 1 529 ? 21.364 33.581 19.909 1 95.92 529 ILE B N 1
ATOM 10522 C CA . ILE B 1 529 ? 20.321 33.177 20.846 1 95.92 529 ILE B CA 1
ATOM 10523 C C . ILE B 1 529 ? 20.091 34.286 21.871 1 95.92 529 ILE B C 1
ATOM 10525 O O . ILE B 1 529 ? 19.105 34.26 22.611 1 95.92 529 ILE B O 1
ATOM 10529 N N . ASP B 1 530 ? 20.979 35.276 21.946 1 94.74 530 ASP B N 1
ATOM 10530 C CA . ASP B 1 530 ? 20.807 36.391 22.872 1 94.74 530 ASP B CA 1
ATOM 10531 C C . ASP B 1 530 ? 19.966 37.5 22.246 1 94.74 530 ASP B C 1
ATOM 10533 O O . ASP B 1 530 ? 19.631 38.483 22.911 1 94.74 530 ASP B O 1
ATOM 10537 N N . ALA B 1 531 ? 19.536 37.307 21.056 1 97.58 531 ALA B N 1
ATOM 10538 C CA . ALA B 1 531 ? 18.696 38.272 20.351 1 97.58 531 ALA B CA 1
ATOM 10539 C C . ALA B 1 531 ? 17.22 38.049 20.667 1 97.58 531 ALA B C 1
ATOM 10541 O O . ALA B 1 531 ? 16.838 36.986 21.161 1 97.58 531 ALA B O 1
ATOM 10542 N N . LEU B 1 532 ? 16.371 39.077 20.403 1 98.38 532 LEU B N 1
ATOM 10543 C CA . LEU B 1 532 ? 14.919 38.947 20.46 1 98.38 532 LEU B CA 1
ATOM 10544 C C . LEU B 1 532 ? 14.401 38.124 19.285 1 98.38 532 LEU B C 1
ATOM 10546 O O . LEU B 1 532 ? 14.558 38.519 18.128 1 98.38 532 LEU B O 1
ATOM 10550 N N . PHE B 1 533 ? 13.894 36.925 19.546 1 98.75 533 PHE B N 1
ATOM 10551 C CA . PHE B 1 533 ? 13.265 36.13 18.497 1 98.75 533 PHE B CA 1
ATOM 10552 C C . PHE B 1 533 ? 11.845 36.613 18.23 1 98.75 533 PHE B C 1
ATOM 10554 O O . PHE B 1 533 ? 10.947 36.401 19.048 1 98.75 533 PHE B O 1
ATOM 10561 N N . ASP B 1 534 ? 11.623 37.293 17.164 1 98.73 534 ASP B N 1
ATOM 10562 C CA . ASP B 1 534 ? 10.384 37.913 16.706 1 98.73 534 ASP B CA 1
ATOM 10563 C C . ASP B 1 534 ? 9.762 37.117 15.56 1 98.73 534 ASP B C 1
ATOM 10565 O O . ASP B 1 534 ? 10.252 37.159 14.43 1 98.73 534 ASP B O 1
ATOM 10569 N N . SER B 1 535 ? 8.644 36.406 15.884 1 98.7 535 SER B N 1
ATOM 10570 C CA . SER B 1 535 ? 8.173 35.38 14.959 1 98.7 535 SER B CA 1
ATOM 10571 C C . SER B 1 535 ? 6.784 35.712 14.425 1 98.7 535 SER B C 1
ATOM 10573 O O . SER B 1 535 ? 5.893 36.088 15.189 1 98.7 535 SER B O 1
ATOM 10575 N N . GLN B 1 536 ? 6.591 35.598 13.18 1 98.28 536 GLN B N 1
ATOM 10576 C CA . GLN B 1 536 ? 5.284 35.577 12.532 1 98.28 536 GLN B CA 1
ATOM 10577 C C . GLN B 1 536 ? 5.069 34.274 11.768 1 98.28 536 GLN B C 1
ATOM 10579 O O . GLN B 1 536 ? 5.507 34.14 10.623 1 98.28 536 GLN B O 1
ATOM 10584 N N . VAL B 1 537 ? 4.378 33.404 12.387 1 95.98 537 VAL B N 1
ATOM 10585 C CA . VAL B 1 537 ? 4.142 32.077 11.828 1 95.98 537 VAL B CA 1
ATOM 10586 C C . VAL B 1 537 ? 2.651 31.887 11.56 1 95.98 537 VAL B C 1
ATOM 10588 O O . VAL B 1 537 ? 1.884 31.579 12.476 1 95.98 537 VAL B O 1
ATOM 10591 N N . LYS B 1 538 ? 2.272 32.067 10.366 1 93.37 538 LYS B N 1
ATOM 10592 C CA . LYS B 1 538 ? 0.904 31.963 9.867 1 93.37 538 LYS B CA 1
ATOM 10593 C C . LYS B 1 538 ? 0.884 31.535 8.402 1 93.37 538 LYS B C 1
ATOM 10595 O O . LYS B 1 538 ? 1.883 31.68 7.694 1 93.37 538 LYS B O 1
ATOM 10600 N N . ARG B 1 539 ? -0.331 31.004 8.025 1 92.46 539 ARG B N 1
ATOM 10601 C CA . ARG B 1 539 ? -0.501 30.84 6.585 1 92.46 539 ARG B CA 1
ATOM 10602 C C . ARG B 1 539 ? -0.223 32.145 5.848 1 92.46 539 ARG B C 1
ATOM 10604 O O . ARG B 1 539 ? -0.622 33.219 6.305 1 92.46 539 ARG B O 1
ATOM 10611 N N . MET B 1 540 ? 0.497 32.047 4.749 1 94.67 540 MET B N 1
ATOM 10612 C CA . MET B 1 540 ? 0.825 33.237 3.969 1 94.67 540 MET B CA 1
ATOM 10613 C C . MET B 1 540 ? -0.393 33.737 3.199 1 94.67 540 MET B C 1
ATOM 10615 O O . MET B 1 540 ? -0.896 33.047 2.311 1 94.67 540 MET B O 1
ATOM 10619 N N . HIS B 1 541 ? -0.889 34.813 3.611 1 91.99 541 HIS B N 1
ATOM 10620 C CA . HIS B 1 541 ? -2.017 35.516 3.008 1 91.99 541 HIS B CA 1
ATOM 10621 C C . HIS B 1 541 ? -1.925 37.018 3.254 1 91.99 541 HIS B C 1
ATOM 10623 O O . HIS B 1 541 ? -1.39 37.453 4.276 1 91.99 541 HIS B O 1
ATOM 10629 N N . GLU B 1 542 ? -2.522 37.74 2.455 1 93.95 542 GLU B N 1
ATOM 10630 C CA . GLU B 1 542 ? -2.376 39.191 2.53 1 93.95 542 GLU B CA 1
ATOM 10631 C C . GLU B 1 542 ? -2.995 39.743 3.811 1 93.95 542 GLU B C 1
ATOM 10633 O O . GLU B 1 542 ? -2.472 40.69 4.402 1 93.95 542 GLU B O 1
ATOM 10638 N N . TYR B 1 543 ? -4.083 39.169 4.31 1 92.19 543 TYR B N 1
ATOM 10639 C CA . TYR B 1 543 ? -4.758 39.743 5.468 1 92.19 543 TYR B CA 1
ATOM 10640 C C . TYR B 1 543 ? -3.995 39.436 6.752 1 92.19 543 TYR B C 1
ATOM 10642 O O . TYR B 1 543 ? -4.251 40.045 7.794 1 92.19 543 TYR B O 1
ATOM 10650 N N . LYS B 1 544 ? -3.13 38.5 6.71 1 94.51 544 LYS B N 1
ATOM 10651 C CA . LYS B 1 544 ? -2.282 38.188 7.857 1 94.51 544 LYS B CA 1
ATOM 10652 C C . LYS B 1 544 ? -1.106 39.156 7.952 1 94.51 544 LYS B C 1
ATOM 10654 O O . LYS B 1 544 ? -0.428 39.218 8.979 1 94.51 544 LYS B O 1
ATOM 10659 N N . ARG B 1 545 ? -0.79 39.908 6.936 1 97.23 545 ARG B N 1
ATOM 10660 C CA . ARG B 1 545 ? 0.013 41.122 6.837 1 97.23 545 ARG B CA 1
ATOM 10661 C C . ARG B 1 545 ? 1.477 40.837 7.156 1 97.23 545 ARG B C 1
ATOM 10663 O O . ARG B 1 545 ? 2.101 41.563 7.933 1 97.23 545 ARG B O 1
ATOM 10670 N N . GLN B 1 546 ? 1.931 39.733 6.547 1 98.26 546 GLN B N 1
ATOM 10671 C CA . GLN B 1 546 ? 3.377 39.54 6.55 1 98.26 546 GLN B CA 1
ATOM 10672 C C . GLN B 1 546 ? 4.086 40.682 5.828 1 98.26 546 GLN B C 1
ATOM 10674 O O . GLN B 1 546 ? 5.223 41.023 6.161 1 98.26 546 GLN B O 1
ATOM 10679 N N . LEU B 1 547 ? 3.389 41.311 4.922 1 98.13 547 LEU B N 1
ATOM 10680 C CA . LEU B 1 547 ? 3.927 42.462 4.205 1 98.13 547 LEU B CA 1
ATOM 10681 C C . LEU B 1 547 ? 4.215 43.613 5.164 1 98.13 547 LEU B C 1
ATOM 10683 O O . LEU B 1 547 ? 5.243 44.283 5.045 1 98.13 547 LEU B O 1
ATOM 10687 N N . LEU B 1 548 ? 3.319 43.916 6.111 1 98.34 548 LEU B N 1
ATOM 10688 C CA . LEU B 1 548 ? 3.539 44.954 7.112 1 98.34 548 LEU B CA 1
ATOM 10689 C C . LEU B 1 548 ? 4.808 44.678 7.911 1 98.34 548 LEU B C 1
ATOM 10691 O O . LEU B 1 548 ? 5.616 45.583 8.133 1 98.34 548 LEU B O 1
ATOM 10695 N N . ASN B 1 549 ? 4.947 43.499 8.345 1 98.64 549 ASN B N 1
ATOM 10696 C CA . ASN B 1 549 ? 6.094 43.102 9.156 1 98.64 549 ASN B CA 1
ATOM 10697 C C . ASN B 1 549 ? 7.405 43.271 8.393 1 98.64 549 ASN B C 1
ATOM 10699 O O . ASN B 1 549 ? 8.376 43.806 8.93 1 98.64 549 ASN B O 1
ATOM 10703 N N . ILE B 1 550 ? 7.435 42.806 7.135 1 98.53 550 ILE B N 1
ATOM 10704 C CA . ILE B 1 550 ? 8.688 42.854 6.389 1 98.53 550 ILE B CA 1
ATOM 10705 C C . ILE B 1 550 ? 9.01 44.298 6.013 1 98.53 550 ILE B C 1
ATOM 10707 O O . ILE B 1 550 ? 10.177 44.694 5.983 1 98.53 550 ILE B O 1
ATOM 10711 N N . LEU B 1 551 ? 8.039 45.081 5.704 1 98.2 551 LEU B N 1
ATOM 10712 C CA . LEU B 1 551 ? 8.287 46.491 5.427 1 98.2 551 LEU B CA 1
ATOM 10713 C C . LEU B 1 551 ? 8.854 47.195 6.655 1 98.2 551 LEU B C 1
ATOM 10715 O O . LEU B 1 551 ? 9.796 47.983 6.545 1 98.2 551 LEU B O 1
ATOM 10719 N N . TRP B 1 552 ? 8.258 46.956 7.754 1 98.45 552 TRP B N 1
ATOM 10720 C CA . TRP B 1 552 ? 8.799 47.54 8.976 1 98.45 552 TRP B CA 1
ATOM 10721 C C . TRP B 1 552 ? 10.236 47.083 9.207 1 98.45 552 TRP B C 1
ATOM 10723 O O . TRP B 1 552 ? 11.075 47.862 9.666 1 98.45 552 TRP B O 1
ATOM 10733 N N . THR B 1 553 ? 10.499 45.812 8.969 1 98.42 553 THR B N 1
ATOM 10734 C CA . THR B 1 553 ? 11.841 45.265 9.138 1 98.42 553 THR B CA 1
ATOM 10735 C C . THR B 1 553 ? 12.847 46.024 8.278 1 98.42 553 THR B C 1
ATOM 10737 O O . THR B 1 553 ? 13.967 46.295 8.717 1 98.42 553 THR B O 1
ATOM 10740 N N . VAL B 1 554 ? 12.452 46.336 7.086 1 98.01 554 VAL B N 1
ATOM 10741 C CA . VAL B 1 554 ? 13.309 47.115 6.198 1 98.01 554 VAL B CA 1
ATOM 10742 C C . VAL B 1 554 ? 13.539 48.504 6.789 1 98.01 554 VAL B C 1
ATOM 10744 O O . VAL B 1 554 ? 14.657 49.023 6.752 1 98.01 554 VAL B O 1
ATOM 10747 N N . ALA B 1 555 ? 12.504 49.114 7.286 1 97.31 555 ALA B N 1
ATOM 10748 C CA . ALA B 1 555 ? 12.65 50.419 7.925 1 97.31 555 ALA B CA 1
ATOM 10749 C C . ALA B 1 555 ? 13.629 50.352 9.093 1 97.31 555 ALA B C 1
ATOM 10751 O O . ALA B 1 555 ? 14.444 51.259 9.281 1 97.31 555 ALA B O 1
ATOM 10752 N N . HIS B 1 556 ? 13.426 49.375 9.906 1 97.13 556 HIS B N 1
ATOM 10753 C CA . HIS B 1 556 ? 14.313 49.166 11.045 1 97.13 556 HIS B CA 1
ATOM 10754 C C . HIS B 1 556 ? 15.758 48.986 10.593 1 97.13 556 HIS B C 1
ATOM 10756 O O . HIS B 1 556 ? 16.677 49.537 11.203 1 97.13 556 HIS B O 1
ATOM 10762 N N . TYR B 1 557 ? 15.998 48.242 9.555 1 96.91 557 TYR B N 1
ATOM 10763 C CA . TYR B 1 557 ? 17.311 48.048 8.949 1 96.91 557 TYR B CA 1
ATOM 10764 C C . TYR B 1 557 ? 17.923 49.38 8.535 1 96.91 557 TYR B C 1
ATOM 10766 O O . TYR B 1 557 ? 19.099 49.64 8.802 1 96.91 557 TYR B O 1
ATOM 10774 N N . GLN B 1 558 ? 17.111 50.177 7.898 1 96.3 558 GLN B N 1
ATOM 10775 C CA . GLN B 1 558 ? 17.576 51.481 7.437 1 96.3 558 GLN B CA 1
ATOM 10776 C C . GLN B 1 558 ? 17.972 52.371 8.612 1 96.3 558 GLN B C 1
ATOM 10778 O O . GLN B 1 558 ? 18.946 53.122 8.528 1 96.3 558 GLN B O 1
ATOM 10783 N N . ARG B 1 559 ? 17.232 52.288 9.665 1 96.2 559 ARG B N 1
ATOM 10784 C CA . ARG B 1 559 ? 17.569 53.05 10.863 1 96.2 559 ARG B CA 1
ATOM 10785 C C . ARG B 1 559 ? 18.889 52.575 11.461 1 96.2 559 ARG B C 1
ATOM 10787 O O . ARG B 1 559 ? 19.72 53.389 11.869 1 96.2 559 ARG B O 1
ATOM 10794 N N . ILE B 1 560 ? 19.046 51.276 11.566 1 96.67 560 ILE B N 1
ATOM 10795 C CA . ILE B 1 560 ? 20.282 50.711 12.096 1 96.67 560 ILE B CA 1
ATOM 10796 C C . ILE B 1 560 ? 21.462 51.149 11.232 1 96.67 560 ILE B C 1
ATOM 10798 O O . ILE B 1 560 ? 22.527 51.493 11.751 1 96.67 560 ILE B O 1
ATOM 10802 N N . LYS B 1 561 ? 21.234 51.112 9.944 1 94.44 561 LYS B N 1
ATOM 10803 C CA . LYS B 1 561 ? 22.286 51.482 9.001 1 94.44 561 LYS B CA 1
ATOM 10804 C C . LYS B 1 561 ? 22.702 52.938 9.185 1 94.44 561 LYS B C 1
ATOM 10806 O O . LYS B 1 561 ? 23.87 53.285 8.992 1 94.44 561 LYS B O 1
ATOM 10811 N N . ARG B 1 562 ? 21.777 53.733 9.481 1 94.31 562 ARG B N 1
ATOM 10812 C CA . ARG B 1 562 ? 22.047 55.155 9.669 1 94.31 562 ARG B CA 1
ATOM 10813 C C . ARG B 1 562 ? 22.839 55.397 10.95 1 94.31 562 ARG B C 1
ATOM 10815 O O . ARG B 1 562 ? 23.648 56.325 11.02 1 94.31 562 ARG B O 1
ATOM 10822 N N . ASP B 1 563 ? 22.523 54.584 11.986 1 94.38 563 ASP B N 1
ATOM 10823 C CA . ASP B 1 563 ? 23.244 54.706 13.25 1 94.38 563 ASP B CA 1
ATOM 10824 C C . ASP B 1 563 ? 23.429 53.341 13.91 1 94.38 563 ASP B C 1
ATOM 10826 O O . ASP B 1 563 ? 22.726 53.007 14.866 1 94.38 563 ASP B O 1
ATOM 10830 N N . PRO B 1 564 ? 24.401 52.648 13.5 1 91.4 564 PRO B N 1
ATOM 10831 C CA . PRO B 1 564 ? 24.601 51.28 13.985 1 91.4 564 PRO B CA 1
ATOM 10832 C C . PRO B 1 564 ? 24.966 51.227 15.466 1 91.4 564 PRO B C 1
ATOM 10834 O O . PRO B 1 564 ? 24.82 50.181 16.104 1 91.4 564 PRO B O 1
ATOM 10837 N N . ASN B 1 565 ? 25.39 52.442 16.047 1 91.35 565 ASN B N 1
ATOM 10838 C CA . ASN B 1 565 ? 25.882 52.433 17.42 1 91.35 565 ASN B CA 1
ATOM 10839 C C . ASN B 1 565 ? 24.852 53.007 18.388 1 91.35 565 ASN B C 1
ATOM 10841 O O . ASN B 1 565 ? 25.19 53.377 19.514 1 91.35 565 ASN B O 1
ATOM 10845 N N . ALA B 1 566 ? 23.636 53.006 17.996 1 92.84 566 ALA B N 1
ATOM 10846 C CA . ALA B 1 566 ? 22.591 53.62 18.811 1 92.84 566 ALA B CA 1
ATOM 10847 C C . ALA B 1 566 ? 22.091 52.655 19.882 1 92.84 566 ALA B C 1
ATOM 10849 O O . ALA B 1 566 ? 21.094 52.927 20.555 1 92.84 566 ALA B O 1
ATOM 10850 N N . GLY B 1 567 ? 22.77 51.56 20.103 1 92.71 567 GLY B N 1
ATOM 10851 C CA . GLY B 1 567 ? 22.389 50.618 21.143 1 92.71 567 GLY B CA 1
ATOM 10852 C C . GLY B 1 567 ? 21.132 49.838 20.811 1 92.71 567 GLY B C 1
ATOM 10853 O O . GLY B 1 567 ? 20.268 49.647 21.669 1 92.71 567 GLY B O 1
ATOM 10854 N N . TRP B 1 568 ? 21.033 49.354 19.636 1 95.32 568 TRP B N 1
ATOM 10855 C CA . TRP B 1 568 ? 19.867 48.611 19.17 1 95.32 568 TRP B CA 1
ATOM 10856 C C . TRP B 1 568 ? 19.761 47.264 19.877 1 95.32 568 TRP B C 1
ATOM 10858 O O . TRP B 1 568 ? 20.777 46.652 20.216 1 95.32 568 TRP B O 1
ATOM 10868 N N . VAL B 1 569 ? 18.571 46.761 20.172 1 95.98 569 VAL B N 1
ATOM 10869 C CA . VAL B 1 569 ? 18.346 45.391 20.622 1 95.98 569 VAL B CA 1
ATOM 10870 C C . VAL B 1 569 ? 18.513 44.428 19.449 1 95.98 569 VAL B C 1
ATOM 10872 O O . VAL B 1 569 ? 17.826 44.553 18.433 1 95.98 569 VAL B O 1
ATOM 10875 N N . PRO B 1 570 ? 19.477 43.547 19.553 1 97.03 570 PRO B N 1
ATOM 10876 C CA . PRO B 1 570 ? 19.59 42.572 18.466 1 97.03 570 PRO B CA 1
ATOM 10877 C C . PRO B 1 570 ? 18.309 41.765 18.262 1 97.03 570 PRO B C 1
ATOM 10879 O O . PRO B 1 570 ? 17.651 41.389 19.234 1 97.03 570 PRO B O 1
ATOM 10882 N N . ARG B 1 571 ? 17.976 41.519 16.992 1 97.75 571 ARG B N 1
ATOM 10883 C CA . ARG B 1 571 ? 16.686 40.905 16.691 1 97.75 571 ARG B CA 1
ATOM 10884 C C . ARG B 1 571 ? 16.817 39.88 15.569 1 97.75 571 ARG B C 1
ATOM 10886 O O . ARG B 1 571 ? 17.55 40.1 14.602 1 97.75 571 ARG B O 1
ATOM 10893 N N . VAL B 1 572 ? 16.167 38.732 15.708 1 98.42 572 VAL B N 1
ATOM 10894 C CA . VAL B 1 572 ? 15.974 37.757 14.639 1 98.42 572 VAL B CA 1
ATOM 10895 C C . VAL B 1 572 ? 14.512 37.756 14.198 1 98.42 572 VAL B C 1
ATOM 10897 O O . VAL B 1 572 ? 13.624 37.393 14.972 1 98.42 572 VAL B O 1
ATOM 10900 N N . LYS B 1 573 ? 14.225 38.208 12.996 1 98.64 573 LYS B N 1
ATOM 10901 C CA . LYS B 1 573 ? 12.891 38.141 12.407 1 98.64 573 LYS B CA 1
ATOM 10902 C C . LYS B 1 573 ? 12.635 36.774 11.779 1 98.64 573 LYS B C 1
ATOM 10904 O O . LYS B 1 573 ? 13.313 36.387 10.824 1 98.64 573 LYS B O 1
ATOM 10909 N N . ILE B 1 574 ? 11.681 36.057 12.291 1 98.72 574 ILE B N 1
ATOM 10910 C CA . ILE B 1 574 ? 11.408 34.7 11.83 1 98.72 574 ILE B CA 1
ATOM 10911 C C . ILE B 1 574 ? 10.037 34.649 11.16 1 98.72 574 ILE B C 1
ATOM 10913 O O . ILE B 1 574 ? 9.02 34.946 11.79 1 98.72 574 ILE B O 1
ATOM 10917 N N . PHE B 1 575 ? 10.04 34.333 9.938 1 98.51 575 PHE B N 1
ATOM 10918 C CA . PHE B 1 575 ? 8.812 34.096 9.187 1 98.51 575 PHE B CA 1
ATOM 10919 C C . PHE B 1 575 ? 8.643 32.613 8.881 1 98.51 575 PHE B C 1
ATOM 10921 O O . PHE B 1 575 ? 9.623 31.91 8.626 1 98.51 575 PHE B O 1
ATOM 10928 N N . ALA B 1 576 ? 7.429 32.165 8.951 1 97.18 576 ALA B N 1
ATOM 10929 C CA . ALA B 1 576 ? 7.146 30.799 8.52 1 97.18 576 ALA B CA 1
ATOM 10930 C C . ALA B 1 576 ? 5.69 30.65 8.089 1 97.18 576 ALA B C 1
ATOM 10932 O O . ALA B 1 576 ? 4.806 31.324 8.623 1 97.18 576 ALA B O 1
ATOM 10933 N N . GLY B 1 577 ? 5.431 29.781 7.164 1 95.9 577 GLY B N 1
ATOM 1093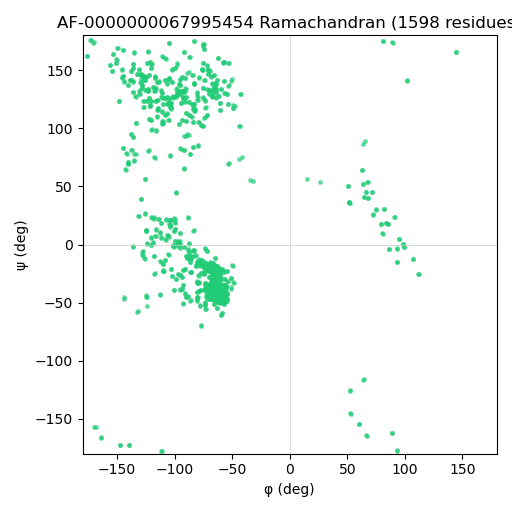4 C CA . GLY B 1 577 ? 4.109 29.537 6.611 1 95.9 577 GLY B CA 1
ATOM 10935 C C . GLY B 1 577 ? 4.134 29.202 5.131 1 95.9 577 GLY B C 1
ATOM 10936 O O . GLY B 1 577 ? 5.151 29.396 4.463 1 95.9 577 GLY B O 1
ATOM 10937 N N . LYS B 1 578 ? 3.025 28.692 4.676 1 95.07 578 LYS B N 1
ATOM 10938 C CA . LYS B 1 578 ? 2.887 28.31 3.273 1 95.07 578 LYS B CA 1
ATOM 10939 C C . LYS B 1 578 ? 1.805 29.135 2.582 1 95.07 578 LYS B C 1
ATOM 10941 O O . LYS B 1 578 ? 0.821 29.529 3.212 1 95.07 578 LYS B O 1
ATOM 10946 N N . ALA B 1 579 ? 2.056 29.452 1.365 1 94.08 579 ALA B N 1
ATOM 10947 C CA . ALA B 1 579 ? 1.031 30.066 0.524 1 94.08 579 ALA B CA 1
ATOM 10948 C C . ALA B 1 579 ? 0.359 29.027 -0.368 1 94.08 579 ALA B C 1
ATOM 10950 O O . ALA B 1 579 ? 1.03 28.165 -0.941 1 94.08 579 ALA B O 1
ATOM 10951 N N . ALA B 1 580 ? -0.934 29.081 -0.432 1 88.37 580 ALA B N 1
ATOM 10952 C CA . ALA B 1 580 ? -1.614 28.185 -1.364 1 88.37 580 ALA B CA 1
ATOM 10953 C C . ALA B 1 580 ? -1.119 28.4 -2.792 1 88.37 580 ALA B C 1
ATOM 10955 O O . ALA B 1 580 ? -0.68 29.497 -3.145 1 88.37 580 ALA B O 1
ATOM 10956 N N . PRO B 1 581 ? -1.247 27.436 -3.616 1 83.77 581 PRO B N 1
ATOM 10957 C CA . PRO B 1 581 ? -0.706 27.525 -4.975 1 83.77 581 PRO B CA 1
ATOM 10958 C C . PRO B 1 581 ? -1.293 28.689 -5.769 1 83.77 581 PRO B C 1
ATOM 10960 O O . PRO B 1 581 ? -0.588 29.316 -6.564 1 83.77 581 PRO B O 1
ATOM 10963 N N . SER B 1 582 ? -2.486 29.101 -5.506 1 83.69 582 SER B N 1
ATOM 10964 C CA . SER B 1 582 ? -3.176 30.114 -6.298 1 83.69 582 SER B CA 1
ATOM 10965 C C . SER B 1 582 ? -2.944 31.511 -5.731 1 83.69 582 SER B C 1
ATOM 10967 O O . SER B 1 582 ? -3.375 32.505 -6.319 1 83.69 582 SER B O 1
ATOM 10969 N N . TYR B 1 583 ? -2.235 31.641 -4.641 1 89.74 583 TYR B N 1
ATOM 10970 C CA . TYR B 1 583 ? -2.042 32.928 -3.982 1 89.74 583 TYR B CA 1
ATOM 10971 C C . TYR B 1 583 ? -0.778 33.615 -4.486 1 89.74 583 TYR B C 1
ATOM 10973 O O . TYR B 1 583 ? 0.241 33.64 -3.792 1 89.74 583 TYR B O 1
ATOM 10981 N N . HIS B 1 584 ? -0.875 34.219 -5.546 1 91.55 584 HIS B N 1
ATOM 10982 C CA . HIS B 1 584 ? 0.28 34.78 -6.237 1 91.55 584 HIS B CA 1
ATOM 10983 C C . HIS B 1 584 ? 0.9 35.921 -5.438 1 91.55 584 HIS B C 1
ATOM 10985 O O . HIS B 1 584 ? 2.124 36.009 -5.32 1 91.55 584 HIS B O 1
ATOM 10991 N N . THR B 1 585 ? 0.075 36.804 -4.919 1 95.38 585 THR B N 1
ATOM 10992 C CA . THR B 1 585 ? 0.593 37.928 -4.146 1 95.38 585 THR B CA 1
ATOM 10993 C C . THR B 1 585 ? 1.317 37.437 -2.896 1 95.38 585 THR B C 1
ATOM 10995 O O . THR B 1 585 ? 2.371 37.965 -2.535 1 95.38 585 THR B O 1
ATOM 10998 N N . ALA B 1 586 ? 0.698 36.481 -2.258 1 96.54 586 ALA B N 1
ATOM 10999 C CA . ALA B 1 586 ? 1.335 35.91 -1.075 1 96.54 586 ALA B CA 1
ATOM 11000 C C . ALA B 1 586 ? 2.701 35.321 -1.417 1 96.54 586 ALA B C 1
ATOM 11002 O O . ALA B 1 586 ? 3.648 35.439 -0.637 1 96.54 586 ALA B O 1
ATOM 11003 N N . LYS B 1 587 ? 2.826 34.699 -2.511 1 96.6 587 LYS B N 1
ATOM 11004 C CA . LYS B 1 587 ? 4.095 34.129 -2.955 1 96.6 587 LYS B CA 1
ATOM 11005 C C . LYS B 1 587 ? 5.115 35.224 -3.252 1 96.6 587 LYS B C 1
ATOM 11007 O O . LYS B 1 587 ? 6.31 35.052 -3 1 96.6 587 LYS B O 1
ATOM 11012 N N . ASP B 1 588 ? 4.645 36.312 -3.786 1 97.05 588 ASP B N 1
ATOM 11013 C CA . ASP B 1 588 ? 5.527 37.451 -4.02 1 97.05 588 ASP B CA 1
ATOM 11014 C C . ASP B 1 588 ? 6.046 38.024 -2.704 1 97.05 588 ASP B C 1
ATOM 11016 O O . ASP B 1 588 ? 7.188 38.481 -2.627 1 97.05 588 ASP B O 1
ATOM 11020 N N . ILE B 1 589 ? 5.169 38.056 -1.745 1 98.22 589 ILE B N 1
ATOM 11021 C CA . ILE B 1 589 ? 5.583 38.533 -0.43 1 98.22 589 ILE B CA 1
ATOM 11022 C C . ILE B 1 589 ? 6.657 37.609 0.14 1 98.22 589 ILE B C 1
ATOM 11024 O O . ILE B 1 589 ? 7.638 38.073 0.726 1 98.22 589 ILE B O 1
ATOM 11028 N N . ILE B 1 590 ? 6.457 36.299 -0.033 1 98.48 590 ILE B N 1
ATOM 11029 C CA . ILE B 1 590 ? 7.471 35.343 0.397 1 98.48 590 ILE B CA 1
ATOM 11030 C C . ILE B 1 590 ? 8.797 35.65 -0.296 1 98.48 590 ILE B C 1
ATOM 11032 O O . ILE B 1 590 ? 9.85 35.671 0.346 1 98.48 590 ILE B O 1
ATOM 11036 N N . LYS B 1 591 ? 8.753 35.894 -1.586 1 98.15 591 LYS B N 1
ATOM 11037 C CA . LYS B 1 591 ? 9.95 36.223 -2.355 1 98.15 591 LYS B CA 1
ATOM 11038 C C . LYS B 1 591 ? 10.605 37.498 -1.833 1 98.15 591 LYS B C 1
ATOM 11040 O O . LYS B 1 591 ? 11.831 37.57 -1.718 1 98.15 591 LYS B O 1
ATOM 11045 N N . LEU B 1 592 ? 9.798 38.456 -1.544 1 98.16 592 LEU B N 1
ATOM 11046 C CA . LEU B 1 592 ? 10.329 39.703 -1.003 1 98.16 592 LEU B CA 1
ATOM 11047 C C . LEU B 1 592 ? 11.05 39.46 0.318 1 98.16 592 LEU B C 1
ATOM 11049 O O . LEU B 1 592 ? 12.144 39.984 0.539 1 98.16 592 LEU B O 1
ATOM 11053 N N . ILE B 1 593 ? 10.415 38.752 1.21 1 98.6 593 ILE B N 1
ATOM 11054 C CA . ILE B 1 593 ? 11.013 38.45 2.507 1 98.6 593 ILE B CA 1
ATOM 11055 C C . ILE B 1 593 ? 12.377 37.795 2.307 1 98.6 593 ILE B C 1
ATOM 11057 O O . ILE B 1 593 ? 13.358 38.182 2.947 1 98.6 593 ILE B O 1
ATOM 11061 N N . ASN B 1 594 ? 12.428 36.828 1.422 1 98.21 594 ASN B N 1
ATOM 11062 C CA . ASN B 1 594 ? 13.672 36.104 1.184 1 98.21 594 ASN B CA 1
ATOM 11063 C C . ASN B 1 594 ? 14.727 37 0.541 1 98.21 594 ASN B C 1
ATOM 11065 O O . ASN B 1 594 ? 15.919 36.861 0.82 1 98.21 594 ASN B O 1
ATOM 11069 N N . ASP B 1 595 ? 14.313 37.881 -0.365 1 97.87 595 ASP B N 1
ATOM 11070 C CA . ASP B 1 595 ? 15.251 38.809 -0.988 1 97.87 595 ASP B CA 1
ATOM 11071 C C . ASP B 1 595 ? 15.816 39.789 0.037 1 97.87 595 ASP B C 1
ATOM 11073 O O . ASP B 1 595 ? 17.013 40.088 0.025 1 97.87 595 ASP B O 1
ATOM 11077 N N . VAL B 1 596 ? 14.948 40.317 0.865 1 98.04 596 VAL B N 1
ATOM 11078 C CA . VAL B 1 596 ? 15.391 41.219 1.922 1 98.04 596 VAL B CA 1
ATOM 11079 C C . VAL B 1 596 ? 16.356 40.49 2.854 1 98.04 596 VAL B C 1
ATOM 11081 O O . VAL B 1 596 ? 17.37 41.054 3.273 1 98.04 596 VAL B O 1
ATOM 11084 N N . ALA B 1 597 ? 16.012 39.285 3.208 1 97.91 597 ALA B N 1
ATOM 11085 C CA . ALA B 1 597 ? 16.87 38.477 4.071 1 97.91 597 ALA B CA 1
ATOM 11086 C C . ALA B 1 597 ? 18.271 38.343 3.482 1 97.91 597 ALA B C 1
ATOM 11088 O O . ALA B 1 597 ? 19.266 38.422 4.206 1 97.91 597 ALA B O 1
ATOM 11089 N N . GLN B 1 598 ? 18.336 38.123 2.198 1 96.3 598 GLN B N 1
ATOM 11090 C CA . GLN B 1 598 ? 19.622 37.955 1.53 1 96.3 598 GLN B CA 1
ATOM 11091 C C . GLN B 1 598 ? 20.484 39.206 1.672 1 96.3 598 GLN B C 1
ATOM 11093 O O . GLN B 1 598 ? 21.683 39.113 1.945 1 96.3 598 GLN B O 1
ATOM 11098 N N . VAL B 1 599 ? 19.897 40.314 1.535 1 95.99 599 VAL B N 1
ATOM 11099 C CA . VAL B 1 599 ? 20.621 41.579 1.597 1 95.99 599 VAL B CA 1
ATOM 11100 C C . VAL B 1 599 ? 21.015 41.879 3.042 1 95.99 599 VAL B C 1
ATOM 11102 O O . VAL B 1 599 ? 22.175 42.186 3.324 1 95.99 599 VAL B O 1
ATOM 11105 N N . VAL B 1 600 ? 20.108 41.797 3.929 1 96.77 600 VAL B N 1
ATOM 11106 C CA . VAL B 1 600 ? 20.301 42.182 5.323 1 96.77 600 VAL B CA 1
ATOM 11107 C C . VAL B 1 600 ? 21.288 41.228 5.991 1 96.77 600 VAL B C 1
ATOM 11109 O O . VAL B 1 600 ? 22.179 41.661 6.725 1 96.77 600 VAL B O 1
ATOM 11112 N N . ASN B 1 601 ? 21.141 39.947 5.781 1 96.56 601 ASN B N 1
ATOM 11113 C CA . ASN B 1 601 ? 21.95 38.934 6.451 1 96.56 601 ASN B CA 1
ATOM 11114 C C . ASN B 1 601 ? 23.396 38.96 5.965 1 96.56 601 ASN B C 1
ATOM 11116 O O . ASN B 1 601 ? 24.281 38.393 6.608 1 96.56 601 ASN B O 1
ATOM 11120 N N . ASN B 1 602 ? 23.631 39.622 4.842 1 94.9 602 ASN B N 1
ATOM 11121 C CA . ASN B 1 602 ? 24.984 39.666 4.297 1 94.9 602 ASN B CA 1
ATOM 11122 C C . ASN B 1 602 ? 25.611 41.047 4.462 1 94.9 602 ASN B C 1
ATOM 11124 O O . ASN B 1 602 ? 26.724 41.289 3.992 1 94.9 602 ASN B O 1
ATOM 11128 N N . ASP B 1 603 ? 24.893 41.908 5.132 1 95.02 603 ASP B N 1
ATOM 11129 C CA . ASP B 1 603 ? 25.429 43.241 5.392 1 95.02 603 ASP B CA 1
ATOM 11130 C C . ASP B 1 603 ? 26.329 43.239 6.626 1 95.02 603 ASP B C 1
ATOM 11132 O O . ASP B 1 603 ? 25.857 43.028 7.745 1 95.02 603 ASP B O 1
ATOM 11136 N N . PRO B 1 604 ? 27.517 43.502 6.571 1 92.3 604 PRO B N 1
ATOM 11137 C CA . PRO B 1 604 ? 28.452 43.397 7.694 1 92.3 604 PRO B CA 1
ATOM 11138 C C . PRO B 1 604 ? 28.173 44.421 8.792 1 92.3 604 PRO B C 1
ATOM 11140 O O . PRO B 1 604 ? 28.511 44.19 9.956 1 92.3 604 PRO B O 1
ATOM 11143 N N . ASP B 1 605 ? 27.55 45.502 8.455 1 91.57 605 ASP B N 1
ATOM 11144 C CA . ASP B 1 605 ? 27.298 46.57 9.417 1 91.57 605 ASP B CA 1
ATOM 11145 C C . ASP B 1 605 ? 26.137 46.213 10.343 1 91.57 605 ASP B C 1
ATOM 11147 O O . ASP B 1 605 ? 26.065 46.699 11.473 1 91.57 605 ASP B O 1
ATOM 11151 N N . THR B 1 606 ? 25.299 45.351 9.835 1 91.69 606 THR B N 1
ATOM 11152 C CA . THR B 1 606 ? 24.045 45.22 10.568 1 91.69 606 THR B CA 1
ATOM 11153 C C . THR B 1 606 ? 23.759 43.757 10.894 1 91.69 606 THR B C 1
ATOM 11155 O O . THR B 1 606 ? 22.9 43.457 11.726 1 91.69 606 THR B O 1
ATOM 11158 N N . LYS B 1 607 ? 24.519 42.834 10.354 1 90.12 607 LYS B N 1
ATOM 11159 C CA . LYS B 1 607 ? 24.208 41.41 10.448 1 90.12 607 LYS B CA 1
ATOM 11160 C C . LYS B 1 607 ? 24.216 40.94 11.9 1 90.12 607 LYS B C 1
ATOM 11162 O O . LYS B 1 607 ? 23.544 39.967 12.246 1 90.12 607 LYS B O 1
ATOM 11167 N N . HIS B 1 608 ? 24.91 41.588 12.781 1 91.97 608 HIS B N 1
ATOM 11168 C CA . HIS B 1 608 ? 24.96 41.204 14.187 1 91.97 608 HIS B CA 1
ATOM 11169 C C . HIS B 1 608 ? 23.788 41.797 14.963 1 91.97 608 HIS B C 1
ATOM 11171 O O . HIS B 1 608 ? 23.526 41.399 16.1 1 91.97 608 HIS B O 1
ATOM 11177 N N . LEU B 1 609 ? 23.05 42.695 14.334 1 96.11 609 LEU B N 1
ATOM 11178 C CA . LEU B 1 609 ? 21.956 43.386 15.008 1 96.11 609 LEU B CA 1
ATOM 11179 C C . LEU B 1 609 ? 20.607 42.92 14.471 1 96.11 609 LEU B C 1
ATOM 11181 O O . LEU B 1 609 ? 19.587 43.042 15.153 1 96.11 609 LEU B O 1
ATOM 11185 N N . LEU B 1 610 ? 20.63 42.39 13.233 1 97.53 610 LEU B N 1
ATOM 11186 C CA . LEU B 1 610 ? 19.37 42.015 12.601 1 97.53 610 LEU B CA 1
ATOM 11187 C C . LEU B 1 610 ? 19.562 40.822 11.671 1 97.53 610 LEU B C 1
ATOM 11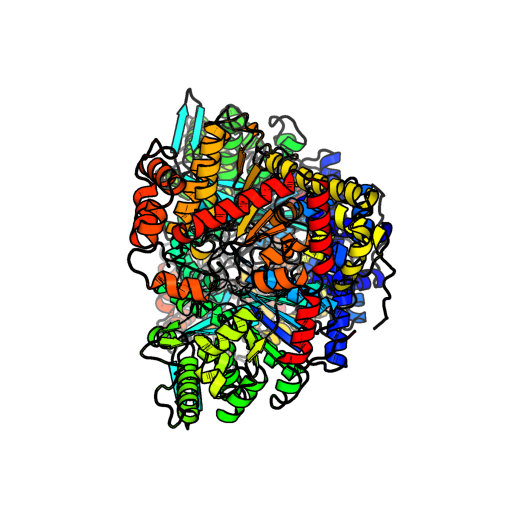189 O O . LEU B 1 610 ? 20.426 40.849 10.79 1 97.53 610 LEU B O 1
ATOM 11193 N N . ARG B 1 611 ? 18.819 39.794 11.913 1 97.41 611 ARG B N 1
ATOM 11194 C CA . ARG B 1 611 ? 18.774 38.606 11.066 1 97.41 611 ARG B CA 1
ATOM 11195 C C . ARG B 1 611 ? 17.345 38.293 10.637 1 97.41 611 ARG B C 1
ATOM 11197 O O . ARG B 1 611 ? 16.404 38.474 11.413 1 97.41 611 ARG B O 1
ATOM 11204 N N . ILE B 1 612 ? 17.185 37.87 9.407 1 98.34 612 ILE B N 1
ATOM 11205 C CA . ILE B 1 612 ? 15.884 37.469 8.883 1 98.34 612 ILE B CA 1
ATOM 11206 C C . ILE B 1 612 ? 15.95 36.028 8.383 1 98.34 612 ILE B C 1
ATOM 11208 O O . ILE B 1 612 ? 16.824 35.681 7.585 1 98.34 612 ILE B O 1
ATOM 11212 N N . VAL B 1 613 ? 15.036 35.148 8.882 1 98.09 613 VAL B N 1
ATOM 11213 C CA . VAL B 1 613 ? 15.046 33.761 8.428 1 98.09 613 VAL B CA 1
ATOM 11214 C C . VAL B 1 613 ? 13.627 33.325 8.069 1 98.09 613 VAL B C 1
ATOM 11216 O O . VAL B 1 613 ? 12.657 33.789 8.672 1 98.09 613 VAL B O 1
ATOM 11219 N N . PHE B 1 614 ? 13.516 32.466 7.096 1 98.31 614 PHE B N 1
ATOM 11220 C CA . PHE B 1 614 ? 12.281 31.832 6.648 1 98.31 614 PHE B CA 1
ATOM 11221 C C . PHE B 1 614 ? 12.505 30.351 6.365 1 98.31 614 PHE B C 1
ATOM 11223 O O . PHE B 1 614 ? 12.642 29.949 5.208 1 98.31 614 PHE B O 1
ATOM 11230 N N . PRO B 1 615 ? 12.478 29.536 7.456 1 97.34 615 PRO B N 1
ATOM 11231 C CA . PRO B 1 615 ? 12.621 28.1 7.2 1 97.34 615 PRO B CA 1
ATOM 11232 C C . PRO B 1 615 ? 11.459 27.527 6.391 1 97.34 615 PRO B C 1
ATOM 11234 O O . PRO B 1 615 ? 10.297 27.824 6.677 1 97.34 615 PRO B O 1
ATOM 11237 N N . PRO B 1 616 ? 11.748 26.751 5.398 1 97.25 616 PRO B N 1
ATOM 11238 C CA . PRO B 1 616 ? 10.687 26.222 4.538 1 97.25 616 PRO B CA 1
ATOM 11239 C C . PRO B 1 616 ? 9.899 25.093 5.199 1 97.25 616 PRO B C 1
ATOM 11241 O O . PRO B 1 616 ? 10.383 24.472 6.149 1 97.25 616 PRO B O 1
ATOM 11244 N N . ASN B 1 617 ? 8.695 24.908 4.743 1 95.97 617 ASN B N 1
ATOM 11245 C CA . ASN B 1 617 ? 7.839 23.759 5.015 1 95.97 617 ASN B CA 1
ATOM 11246 C C . ASN B 1 617 ? 7.406 23.716 6.477 1 95.97 617 ASN B C 1
ATOM 11248 O O . ASN B 1 617 ? 7.605 22.709 7.159 1 95.97 617 ASN B O 1
ATOM 11252 N N . TYR B 1 618 ? 6.862 24.777 6.893 1 96.19 618 TYR B N 1
ATOM 11253 C CA . TYR B 1 618 ? 6.319 24.859 8.244 1 96.19 618 TYR B CA 1
ATOM 11254 C C . TYR B 1 618 ? 5.341 23.72 8.509 1 96.19 618 TYR B C 1
ATOM 11256 O O . TYR B 1 618 ? 4.405 23.505 7.736 1 96.19 618 TYR B O 1
ATOM 11264 N N . ASN B 1 619 ? 5.596 22.929 9.468 1 95.33 619 ASN B N 1
ATOM 11265 C CA . ASN B 1 619 ? 4.768 21.812 9.909 1 95.33 619 ASN B CA 1
ATOM 11266 C C . ASN B 1 619 ? 4.722 21.714 11.431 1 95.33 619 ASN B C 1
ATOM 11268 O O . ASN B 1 619 ? 5.168 22.626 12.13 1 95.33 619 ASN B O 1
ATOM 11272 N N . VAL B 1 620 ? 4.165 20.702 11.952 1 96.65 620 VAL B N 1
ATOM 11273 C CA . VAL B 1 620 ? 3.964 20.592 13.393 1 96.65 620 VAL B CA 1
ATOM 11274 C C . VAL B 1 620 ? 5.312 20.433 14.093 1 96.65 620 VAL B C 1
ATOM 11276 O O . VAL B 1 620 ? 5.55 21.039 15.14 1 96.65 620 VAL B O 1
ATOM 11279 N N . SER B 1 621 ? 6.183 19.676 13.517 1 96.49 621 SER B N 1
ATOM 11280 C CA .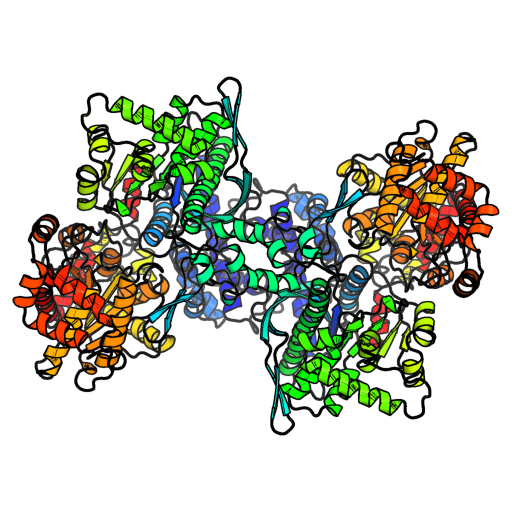 SER B 1 621 ? 7.5 19.44 14.099 1 96.49 621 SER B CA 1
ATOM 11281 C C . SER B 1 621 ? 8.296 20.736 14.211 1 96.49 621 SER B C 1
ATOM 11283 O O . SER B 1 621 ? 8.962 20.977 15.22 1 96.49 621 SER B O 1
ATOM 11285 N N . MET B 1 622 ? 8.258 21.547 13.231 1 96.76 622 MET B N 1
ATOM 11286 C CA . MET B 1 622 ? 8.916 22.849 13.295 1 96.76 622 MET B CA 1
ATOM 11287 C C . MET B 1 622 ? 8.285 23.725 14.372 1 96.76 622 MET B C 1
ATOM 11289 O O . MET B 1 622 ? 8.992 24.406 15.118 1 96.76 622 MET B O 1
ATOM 11293 N N . ALA B 1 623 ? 6.991 23.713 14.373 1 97.19 623 ALA B N 1
ATOM 11294 C CA . ALA B 1 623 ? 6.269 24.523 15.35 1 97.19 623 ALA B CA 1
ATOM 11295 C C . ALA B 1 623 ? 6.682 24.163 16.774 1 97.19 623 ALA B C 1
ATOM 11297 O O . ALA B 1 623 ? 6.788 25.037 17.637 1 97.19 623 ALA B O 1
ATOM 11298 N N . GLU B 1 624 ? 6.897 22.927 17.001 1 97.27 624 GLU B N 1
ATOM 11299 C CA . GLU B 1 624 ? 7.258 22.44 18.329 1 97.27 624 GLU B CA 1
ATOM 11300 C C . GLU B 1 624 ? 8.619 22.977 18.763 1 97.27 624 GLU B C 1
ATOM 11302 O O . GLU B 1 624 ? 8.942 22.976 19.953 1 97.27 624 GLU B O 1
ATOM 11307 N N . ARG B 1 625 ? 9.397 23.447 17.864 1 97.78 625 ARG B N 1
ATOM 11308 C CA . ARG B 1 625 ? 10.697 24.033 18.176 1 97.78 625 ARG B CA 1
ATOM 11309 C C . ARG B 1 625 ? 10.625 25.556 18.176 1 97.78 625 ARG B C 1
ATOM 11311 O O . ARG B 1 625 ? 11.173 26.208 19.068 1 97.78 625 ARG B O 1
ATOM 11318 N N . LEU B 1 626 ? 9.894 26.039 17.266 1 98.3 626 LEU B N 1
ATOM 11319 C CA . LEU B 1 626 ? 9.89 27.474 17.001 1 98.3 626 LEU B CA 1
ATOM 11320 C C . LEU B 1 626 ? 9.044 28.214 18.032 1 98.3 626 LEU B C 1
ATOM 11322 O O . LEU B 1 626 ? 9.437 29.279 18.514 1 98.3 626 LEU B O 1
ATOM 11326 N N . ILE B 1 627 ? 7.98 27.678 18.39 1 98.41 627 ILE B N 1
ATOM 11327 C CA . ILE B 1 627 ? 7.033 28.368 19.259 1 98.41 627 ILE B CA 1
ATOM 11328 C C . ILE B 1 627 ? 7.653 28.571 20.64 1 98.41 627 ILE B C 1
ATOM 11330 O O . ILE B 1 627 ? 7.68 29.691 21.156 1 98.41 627 ILE B O 1
ATOM 11334 N N . PRO B 1 628 ? 8.274 27.563 21.223 1 98.53 628 PRO B N 1
ATOM 11335 C CA . PRO B 1 628 ? 8.917 27.774 22.522 1 98.53 628 PRO B CA 1
ATOM 11336 C C . PRO B 1 628 ? 10.083 28.757 22.45 1 98.53 628 PRO B C 1
ATOM 11338 O O . PRO B 1 628 ? 10.378 29.444 23.431 1 98.53 628 PRO B O 1
ATOM 11341 N N . ALA B 1 629 ? 10.706 28.843 21.333 1 98.7 629 ALA B N 1
ATOM 11342 C CA . ALA B 1 629 ? 11.91 29.653 21.167 1 98.7 629 ALA B CA 1
ATOM 11343 C C . ALA B 1 629 ? 11.559 31.129 20.996 1 98.7 629 ALA B C 1
ATOM 11345 O O . ALA B 1 629 ? 12.421 31.999 21.142 1 98.7 629 ALA B O 1
ATOM 11346 N N . SER B 1 630 ? 10.36 31.475 20.729 1 98.77 630 SER B N 1
ATOM 11347 C CA . SER B 1 630 ? 9.96 32.828 20.356 1 98.77 630 SER B CA 1
ATOM 11348 C C . SER B 1 630 ? 9.749 33.702 21.588 1 98.77 630 SER B C 1
ATOM 11350 O O . SER B 1 630 ? 9.21 33.241 22.596 1 98.77 630 SER B O 1
ATOM 11352 N N . ASP B 1 631 ? 10.213 34.938 21.492 1 98.68 631 ASP B N 1
ATOM 11353 C CA . ASP B 1 631 ? 10.01 35.932 22.542 1 98.68 631 ASP B CA 1
ATOM 11354 C C . ASP B 1 631 ? 8.786 36.798 22.25 1 98.68 631 ASP B C 1
ATOM 11356 O O . ASP B 1 631 ? 8.068 37.195 23.169 1 98.68 631 ASP B O 1
ATOM 11360 N N . LEU B 1 632 ? 8.635 37.102 21.032 1 98.72 632 LEU B N 1
ATOM 11361 C CA . LEU B 1 632 ? 7.546 37.949 20.559 1 98.72 632 LEU B CA 1
ATOM 11362 C C . LEU B 1 632 ? 6.76 37.257 19.451 1 98.72 632 LEU B C 1
ATOM 11364 O O . LEU B 1 632 ? 7.348 36.657 18.548 1 98.72 632 LEU B O 1
ATOM 11368 N N . SER B 1 633 ? 5.478 37.302 19.581 1 98.17 633 SER B N 1
ATOM 11369 C CA . SER B 1 633 ? 4.586 36.716 18.586 1 98.17 633 SER B CA 1
ATOM 11370 C C . SER B 1 633 ? 3.833 37.796 17.815 1 98.17 633 SER B C 1
ATOM 11372 O O . SER B 1 633 ? 3.087 38.58 18.404 1 98.17 633 SER B O 1
ATOM 11374 N N . GLU B 1 634 ? 4.029 37.782 16.496 1 98.04 634 GLU B N 1
ATOM 11375 C CA . GLU B 1 634 ? 3.342 38.728 15.621 1 98.04 634 GLU B CA 1
ATOM 11376 C C . GLU B 1 634 ? 1.948 38.227 15.255 1 98.04 634 GLU B C 1
ATOM 11378 O O . GLU B 1 634 ? 1.808 37.246 14.52 1 98.04 634 GLU B O 1
ATOM 11383 N N . GLN B 1 635 ? 0.967 38.802 15.831 1 97.06 635 GLN B N 1
ATOM 11384 C CA . GLN B 1 635 ? -0.433 38.517 15.532 1 97.06 635 GLN B CA 1
ATOM 11385 C C . GLN B 1 635 ? -1.14 39.754 14.985 1 97.06 635 GLN B C 1
ATOM 11387 O O . GLN B 1 635 ? -2.016 40.317 15.645 1 97.06 635 GLN B O 1
ATOM 11392 N N . ILE B 1 636 ? -0.867 40.089 13.719 1 97.26 636 ILE B N 1
ATOM 11393 C CA . ILE B 1 636 ? -1.091 41.459 13.269 1 97.26 636 ILE B CA 1
ATOM 11394 C C . ILE B 1 636 ? -2.089 41.466 12.114 1 97.26 636 ILE B C 1
ATOM 11396 O O . ILE B 1 636 ? -2.039 42.343 11.248 1 97.26 636 ILE B O 1
ATOM 11400 N N . SER B 1 637 ? -2.893 40.457 12.027 1 94.92 637 SER B N 1
ATOM 11401 C CA . SER B 1 637 ? -3.909 40.408 10.98 1 94.92 637 SER B CA 1
ATOM 11402 C C . SER B 1 637 ? -4.766 41.669 10.982 1 94.92 637 SER B C 1
ATOM 11404 O O . SER B 1 637 ? -4.871 42.353 12.002 1 94.92 637 SER B O 1
ATOM 11406 N N . THR B 1 638 ? -5.335 41.912 9.817 1 94.57 638 THR B N 1
ATOM 11407 C CA . THR B 1 638 ? -6.287 43.015 9.76 1 94.57 638 THR B CA 1
ATOM 11408 C C . THR B 1 638 ? -7.476 42.752 10.68 1 94.57 638 THR B C 1
ATOM 11410 O O . THR B 1 638 ? -8.08 41.678 10.631 1 94.57 638 THR B O 1
ATOM 11413 N N . ALA B 1 639 ? -7.769 43.705 11.52 1 92.27 639 ALA B N 1
ATOM 11414 C CA . ALA B 1 639 ? -8.85 43.527 12.487 1 92.27 639 ALA B CA 1
ATOM 11415 C C . ALA B 1 639 ? -10.153 43.148 11.789 1 92.27 639 ALA B C 1
ATOM 11417 O O . ALA B 1 639 ? -10.527 43.758 10.785 1 92.27 639 ALA B O 1
ATOM 11418 N N . GLY B 1 640 ? -10.716 42.113 12.297 1 86.92 640 GLY B N 1
ATOM 11419 C CA . GLY B 1 640 ? -11.992 41.673 11.757 1 86.92 640 GLY B CA 1
ATOM 11420 C C . GLY B 1 640 ? -11.86 40.526 10.772 1 86.92 640 GLY B C 1
ATOM 11421 O O . GLY B 1 640 ? -12.861 39.936 10.361 1 86.92 640 GLY B O 1
ATOM 11422 N N . MET B 1 641 ? -10.651 40.089 10.481 1 88.37 641 MET B N 1
ATOM 11423 C CA . MET B 1 641 ? -10.487 39.096 9.423 1 88.37 641 MET B CA 1
ATOM 11424 C C . MET B 1 641 ? -10.07 37.749 10.003 1 88.37 641 MET B C 1
ATOM 11426 O O . MET B 1 641 ? -10.207 36.716 9.344 1 88.37 641 MET B O 1
ATOM 11430 N N . GLU B 1 642 ? -9.605 37.747 11.203 1 85.8 642 GLU B N 1
ATOM 11431 C CA . GLU B 1 642 ? -9.224 36.499 11.857 1 85.8 642 GLU B CA 1
ATOM 11432 C C . GLU B 1 642 ? -10.359 35.961 12.724 1 85.8 642 GLU B C 1
ATOM 11434 O O . GLU B 1 642 ? -10.909 36.686 13.556 1 85.8 642 GLU B O 1
ATOM 11439 N N . ALA B 1 643 ? -10.709 34.691 12.613 1 81.9 643 ALA B N 1
ATOM 11440 C CA . ALA B 1 643 ? -11.767 34.093 13.423 1 81.9 643 ALA B CA 1
ATOM 11441 C C . ALA B 1 643 ? -11.31 33.9 14.866 1 81.9 643 ALA B C 1
ATOM 11443 O O . ALA B 1 643 ? -11.933 34.418 15.796 1 81.9 643 ALA B O 1
ATOM 11444 N N . SER B 1 644 ? -10.233 33.215 15.14 1 78.13 644 SER B N 1
ATOM 11445 C CA . SER B 1 644 ? -9.737 32.965 16.489 1 78.13 644 SER B CA 1
ATOM 11446 C C . SER B 1 644 ? -8.213 32.977 16.529 1 78.13 644 SER B C 1
ATOM 11448 O O . SER B 1 644 ? -7.612 33.743 17.286 1 78.13 644 SER B O 1
ATOM 11450 N N . GLY B 1 645 ? -7.56 32.315 15.629 1 82.24 645 GLY B N 1
ATOM 11451 C CA . GLY B 1 645 ? -6.113 32.187 15.557 1 82.24 645 GLY B CA 1
ATOM 11452 C C . GLY B 1 645 ? -5.523 31.426 16.729 1 82.24 645 GLY B C 1
ATOM 11453 O O . GLY B 1 645 ? -5.084 32.03 17.71 1 82.24 645 GLY B O 1
ATOM 11454 N N . THR B 1 646 ? -5.391 30.141 16.696 1 91.85 646 THR B N 1
ATOM 11455 C CA . THR B 1 646 ? -4.84 29.322 17.77 1 91.85 646 THR B CA 1
ATOM 11456 C C . THR B 1 646 ? -3.318 29.431 17.807 1 91.85 646 THR B C 1
ATOM 11458 O O . THR B 1 646 ? -2.689 29.072 18.804 1 91.85 646 THR B O 1
ATOM 11461 N N . GLY B 1 647 ? -2.811 29.956 16.788 1 93.54 647 GLY B N 1
ATOM 11462 C CA . GLY B 1 647 ? -1.376 30.195 16.786 1 93.54 647 GLY B CA 1
ATOM 11463 C C . GLY B 1 647 ? -0.917 31.078 17.931 1 93.54 647 GLY B C 1
ATOM 11464 O O . GLY B 1 647 ? 0.08 30.778 18.591 1 93.54 647 GLY B O 1
ATOM 11465 N N . ASN B 1 648 ? -1.662 32.106 18.15 1 95.41 648 ASN B N 1
ATOM 11466 C CA . ASN B 1 648 ? -1.294 33.03 19.218 1 95.41 648 ASN B CA 1
ATOM 11467 C C . ASN B 1 648 ? -1.354 32.357 20.587 1 95.41 648 ASN B C 1
ATOM 11469 O O . ASN B 1 648 ? -0.549 32.662 21.468 1 95.41 648 ASN B O 1
ATOM 11473 N N . MET B 1 649 ? -2.341 31.478 20.723 1 97.1 649 MET B N 1
ATOM 11474 C CA . MET B 1 649 ? -2.492 30.776 21.994 1 97.1 649 MET B CA 1
ATOM 11475 C C . MET B 1 649 ? -1.264 29.921 22.292 1 97.1 649 MET B C 1
ATOM 11477 O O . MET B 1 649 ? -0.804 29.865 23.434 1 97.1 649 MET B O 1
ATOM 11481 N N . LYS B 1 650 ? -0.762 29.257 21.316 1 97.75 650 LYS B N 1
ATOM 11482 C CA . LYS B 1 650 ? 0.416 28.411 21.482 1 97.75 650 LYS B CA 1
ATOM 11483 C C . LYS B 1 650 ? 1.636 29.239 21.875 1 97.75 650 LYS B C 1
ATOM 11485 O O . LYS B 1 650 ? 2.403 28.844 22.755 1 97.75 650 LYS B O 1
ATOM 11490 N N . PHE B 1 651 ? 1.814 30.368 21.25 1 98.08 651 PHE B N 1
ATOM 11491 C CA . PHE B 1 651 ? 2.929 31.254 21.56 1 98.08 651 PHE B CA 1
ATOM 11492 C C . PHE B 1 651 ? 2.805 31.806 22.975 1 98.08 651 PHE B C 1
ATOM 11494 O O . PHE B 1 651 ? 3.77 31.783 23.743 1 98.08 651 PHE B O 1
ATOM 11501 N N . ALA B 1 652 ? 1.626 32.261 23.284 1 97.93 652 ALA B N 1
ATOM 11502 C CA . ALA B 1 652 ? 1.401 32.85 24.601 1 97.93 652 ALA B CA 1
ATOM 11503 C C . ALA B 1 652 ? 1.63 31.823 25.707 1 97.93 652 ALA B C 1
ATOM 11505 O O . ALA B 1 652 ? 2.206 32.142 26.749 1 97.93 652 ALA B O 1
ATOM 11506 N N . LEU B 1 653 ? 1.219 30.622 25.447 1 98.21 653 LEU B N 1
ATOM 11507 C CA . LEU B 1 653 ? 1.367 29.543 26.418 1 98.21 653 LEU B CA 1
ATOM 11508 C C . LEU B 1 653 ? 2.84 29.239 26.672 1 98.21 653 LEU B C 1
ATOM 11510 O O . LEU B 1 653 ? 3.191 28.677 27.711 1 98.21 653 LEU B O 1
ATOM 11514 N N . ASN B 1 654 ? 3.675 29.64 25.777 1 98.44 654 ASN B N 1
ATOM 11515 C CA . ASN B 1 654 ? 5.106 29.393 25.915 1 98.44 654 ASN B CA 1
ATOM 11516 C C . ASN B 1 654 ? 5.862 30.665 26.287 1 98.44 654 ASN B C 1
ATOM 11518 O O . ASN B 1 654 ? 7.085 30.728 26.153 1 98.44 654 ASN B O 1
ATOM 11522 N N . GLY B 1 655 ? 5.148 31.716 26.585 1 97.97 655 GLY B N 1
ATOM 11523 C CA . GLY B 1 655 ? 5.762 32.905 27.155 1 97.97 655 GLY B CA 1
ATOM 11524 C C . GLY B 1 655 ? 6.117 33.95 26.114 1 97.97 655 GLY B C 1
ATOM 11525 O O . GLY B 1 655 ? 6.763 34.952 26.428 1 97.97 655 GLY B O 1
ATOM 11526 N N . ALA B 1 656 ? 5.78 33.736 24.954 1 98.43 656 ALA B N 1
ATOM 11527 C CA . ALA B 1 656 ? 5.982 34.782 23.954 1 98.43 656 ALA B CA 1
ATOM 11528 C C . ALA B 1 656 ? 4.95 35.896 24.108 1 98.43 656 ALA B C 1
ATOM 11530 O O . ALA B 1 656 ? 3.747 35.632 24.166 1 98.43 656 ALA B O 1
ATOM 11531 N N . LEU B 1 657 ? 5.379 37.08 24.21 1 98.47 657 LEU B N 1
ATOM 11532 C CA . LEU B 1 657 ? 4.46 38.21 24.29 1 98.47 657 LEU B CA 1
ATOM 11533 C C . LEU B 1 657 ? 3.871 38.531 22.921 1 98.47 657 LEU B C 1
ATOM 11535 O O . LEU B 1 657 ? 4.5 38.267 21.893 1 98.47 657 LEU B O 1
ATOM 11539 N N . THR B 1 658 ? 2.67 39.071 22.918 1 98.22 658 THR B N 1
ATOM 11540 C CA . THR B 1 658 ? 1.952 39.307 21.67 1 98.22 658 THR B CA 1
ATOM 11541 C C . THR B 1 658 ? 2.029 40.778 21.271 1 98.22 658 THR B C 1
ATOM 11543 O O . THR B 1 658 ? 1.81 41.663 22.1 1 98.22 658 THR B O 1
ATOM 11546 N N . ILE B 1 659 ? 2.433 41.043 20.108 1 98.54 659 ILE B N 1
ATOM 11547 C CA . ILE B 1 659 ? 2.137 42.318 19.462 1 98.54 659 ILE B CA 1
ATOM 11548 C C . ILE B 1 659 ? 1.043 42.124 18.415 1 98.54 659 ILE B C 1
ATOM 11550 O O . ILE B 1 659 ? 1.142 41.243 17.559 1 98.54 659 ILE B O 1
ATOM 11554 N N . GLY B 1 660 ? -0.044 42.827 18.561 1 97.27 660 GLY B N 1
ATOM 11555 C CA . GLY B 1 660 ? -1.122 42.497 17.642 1 97.27 660 GLY B CA 1
ATOM 11556 C C . GLY B 1 660 ? -2.267 43.49 17.685 1 97.27 660 GLY B C 1
ATOM 11557 O O . GLY B 1 660 ? -2.22 44.468 18.435 1 97.27 660 GLY B O 1
ATOM 11558 N N . THR B 1 661 ? -3.197 43.288 16.775 1 96.39 661 THR B N 1
ATOM 11559 C CA . THR B 1 661 ? -4.425 44.069 16.672 1 96.39 661 THR B CA 1
ATOM 11560 C C . THR B 1 661 ? -5.549 43.418 17.473 1 96.39 661 THR B C 1
ATOM 11562 O O . THR B 1 661 ? -5.403 42.294 17.956 1 96.39 661 THR B O 1
ATOM 11565 N N . LEU B 1 662 ? -6.6 44.164 17.69 1 93.94 662 LEU B N 1
ATOM 11566 C CA . LEU B 1 662 ? -7.768 43.601 18.358 1 93.94 662 LEU B CA 1
ATOM 11567 C C . LEU B 1 662 ? -8.61 42.785 17.384 1 93.94 662 LEU B C 1
ATOM 11569 O O . LEU B 1 662 ? -9.608 43.281 16.854 1 93.94 662 LEU B O 1
ATOM 11573 N N . ASP B 1 663 ? -8.186 41.618 17.289 1 90.84 663 ASP B N 1
ATOM 11574 C CA . ASP B 1 663 ? -8.792 40.701 16.329 1 90.84 663 ASP B CA 1
ATOM 11575 C C . ASP B 1 663 ? -8.848 39.28 16.886 1 90.84 663 ASP B C 1
ATOM 11577 O O . ASP B 1 663 ? -7.946 38.856 17.612 1 90.84 663 ASP B O 1
ATOM 11581 N N . GLY B 1 664 ? -9.96 38.626 16.599 1 87.83 664 GLY B N 1
ATOM 11582 C CA . GLY B 1 664 ? -10.084 37.231 16.993 1 87.83 664 GLY B CA 1
ATOM 11583 C C . GLY B 1 664 ? -9.788 36.998 18.462 1 87.83 664 GLY B C 1
ATOM 11584 O O . GLY B 1 664 ? -10.36 37.662 19.329 1 87.83 664 GLY B O 1
ATOM 11585 N N . ALA B 1 665 ? -8.847 36.07 18.703 1 87.2 665 ALA B N 1
ATOM 11586 C CA . ALA B 1 665 ? -8.544 35.67 20.075 1 87.2 665 ALA B CA 1
ATOM 11587 C C . ALA B 1 665 ? -7.675 36.713 20.771 1 87.2 665 ALA B C 1
ATOM 11589 O O . ALA B 1 665 ? -7.554 36.71 21.999 1 87.2 665 ALA B O 1
ATOM 11590 N N . ASN B 1 666 ? -7.089 37.568 19.988 1 94.28 666 ASN B N 1
ATOM 11591 C CA . ASN B 1 666 ? -6.245 38.591 20.597 1 94.28 666 ASN B CA 1
ATOM 11592 C C . ASN B 1 666 ? -7.015 39.415 21.624 1 94.28 666 ASN B C 1
ATOM 11594 O O . ASN B 1 666 ? -6.45 39.845 22.631 1 94.28 666 ASN B O 1
ATOM 11598 N N . VAL B 1 667 ? -8.28 39.615 21.322 1 94.01 667 VAL B N 1
ATOM 11599 C CA . VAL B 1 667 ? -9.122 40.387 22.23 1 94.01 667 VAL B CA 1
ATOM 11600 C C . VAL B 1 667 ? -9.233 39.667 23.571 1 94.01 667 VAL B C 1
ATOM 11602 O O . VAL B 1 667 ? -8.993 40.262 24.625 1 94.01 667 VAL B O 1
ATOM 11605 N N . GLU B 1 668 ? -9.51 38.439 23.48 1 95.19 668 GLU B N 1
ATOM 11606 C CA . GLU B 1 668 ? -9.699 37.646 24.692 1 95.19 668 GLU B CA 1
ATOM 11607 C C . GLU B 1 668 ? -8.373 37.41 25.408 1 95.19 668 GLU B C 1
ATOM 11609 O O . GLU B 1 668 ? -8.317 37.418 26.64 1 95.19 668 GLU B O 1
ATOM 11614 N N . ILE B 1 669 ? -7.32 37.179 24.687 1 96.22 669 ILE B N 1
ATOM 11615 C CA . ILE B 1 669 ? -6.014 36.96 25.299 1 96.22 669 ILE B CA 1
ATOM 11616 C C . ILE B 1 669 ? -5.588 38.21 26.066 1 96.22 669 ILE B C 1
ATOM 11618 O O . ILE B 1 669 ? -5.146 38.12 27.214 1 96.22 669 ILE B O 1
ATOM 11622 N N . ARG B 1 670 ? -5.728 39.363 25.426 1 97.21 670 ARG B N 1
ATOM 11623 C CA . ARG B 1 670 ? -5.365 40.607 26.098 1 97.21 670 ARG B CA 1
ATOM 11624 C C . ARG B 1 670 ? -6.17 40.79 27.381 1 97.21 670 ARG B C 1
ATOM 11626 O O . ARG B 1 670 ? -5.642 41.264 28.389 1 97.21 670 ARG B O 1
ATOM 11633 N N . GLU B 1 671 ? -7.422 40.389 27.318 1 96.39 671 GLU B N 1
ATOM 11634 C CA . GLU B 1 671 ? -8.285 40.493 28.49 1 96.39 671 GLU B CA 1
ATOM 11635 C C . GLU B 1 671 ? -7.799 39.584 29.616 1 96.39 671 GLU B C 1
ATOM 11637 O O . GLU B 1 671 ? -7.821 39.971 30.786 1 96.39 671 GLU B O 1
ATOM 11642 N N . HIS B 1 672 ? -7.384 38.436 29.301 1 96.56 672 HIS B N 1
ATOM 11643 C CA . HIS B 1 672 ? -6.989 37.459 30.309 1 96.56 672 HIS B CA 1
ATOM 11644 C C . HIS B 1 672 ? -5.578 37.733 30.819 1 96.56 672 HIS B C 1
ATOM 11646 O O . HIS B 1 672 ? -5.319 37.641 32.021 1 96.56 672 HIS B O 1
ATOM 11652 N N . VAL B 1 673 ? -4.64 38.098 29.955 1 96.95 673 VAL B N 1
ATOM 11653 C CA . VAL B 1 673 ? -3.242 38.23 30.35 1 96.95 673 VAL B CA 1
ATOM 11654 C C . VAL B 1 673 ? -2.996 39.625 30.922 1 96.95 673 VAL B C 1
ATOM 11656 O O . VAL B 1 673 ? -2.022 39.843 31.646 1 96.95 673 VAL B O 1
ATOM 11659 N N . GLY B 1 674 ? -3.857 40.593 30.529 1 96.65 674 GLY B N 1
ATOM 11660 C CA . GLY B 1 674 ? -3.703 41.976 30.951 1 96.65 674 GLY B CA 1
ATOM 11661 C C . GLY B 1 674 ? -3.094 42.863 29.881 1 96.65 674 GLY B C 1
ATOM 11662 O O . GLY B 1 674 ? -2.173 42.448 29.175 1 96.65 674 GLY B O 1
ATOM 11663 N N . ALA B 1 675 ? -3.582 44.03 29.794 1 96.71 675 ALA B N 1
ATOM 11664 C CA . ALA B 1 675 ? -3.144 44.981 28.776 1 96.71 675 ALA B CA 1
ATOM 11665 C C . ALA B 1 675 ? -1.654 45.28 28.909 1 96.71 675 ALA B C 1
ATOM 11667 O O . ALA B 1 675 ? -0.969 45.513 27.91 1 96.71 675 ALA B O 1
ATOM 11668 N N . GLU B 1 676 ? -1.128 45.244 30.099 1 96.01 676 GLU B N 1
ATOM 11669 C CA . GLU B 1 676 ? 0.272 45.57 30.358 1 96.01 676 GLU B CA 1
ATOM 11670 C C . GLU B 1 676 ? 1.199 44.485 29.818 1 96.01 676 GLU B C 1
ATOM 11672 O O . GLU B 1 676 ? 2.405 44.702 29.685 1 96.01 676 GLU B O 1
ATOM 11677 N N . ASN B 1 677 ? 0.648 43.337 29.579 1 97.59 677 ASN B N 1
ATOM 11678 C CA . ASN B 1 677 ? 1.433 42.224 29.055 1 97.59 677 ASN B CA 1
ATOM 11679 C C . ASN B 1 677 ? 1.161 41.996 27.571 1 97.59 677 ASN B C 1
ATOM 11681 O O . ASN B 1 677 ? 1.361 40.892 27.062 1 97.59 677 ASN B O 1
ATOM 11685 N N . PHE B 1 678 ? 0.581 42.963 26.896 1 97.78 678 PHE B N 1
ATOM 11686 C CA . PHE B 1 678 ? 0.188 42.922 25.492 1 97.78 678 PHE B CA 1
ATOM 11687 C C . PHE B 1 678 ? 0.573 44.216 24.785 1 97.78 678 PHE B C 1
ATOM 11689 O O . PHE B 1 678 ? 0.362 45.308 25.317 1 97.78 678 PHE B O 1
ATOM 11696 N N . PHE B 1 679 ? 1.225 44.11 23.623 1 98.63 679 PHE B N 1
ATOM 11697 C CA . PHE B 1 679 ? 1.547 45.296 22.837 1 98.63 679 PHE B CA 1
ATOM 11698 C C . PHE B 1 679 ? 0.497 45.532 21.758 1 98.63 679 PHE B C 1
ATOM 11700 O O . PHE B 1 679 ? 0.511 44.873 20.716 1 98.63 679 PHE B O 1
ATOM 11707 N N . LEU B 1 680 ? -0.345 46.44 21.94 1 98.11 680 LEU B N 1
ATOM 11708 C CA . LEU B 1 680 ? -1.491 46.696 21.074 1 98.11 680 LEU B CA 1
ATOM 11709 C C . LEU B 1 680 ? -1.163 47.772 20.044 1 98.11 680 LEU B C 1
ATOM 11711 O O . LEU B 1 680 ? -0.518 48.771 20.368 1 98.11 680 LEU B O 1
ATOM 11715 N N . PHE B 1 681 ? -1.595 47.546 18.803 1 98.09 681 PHE B N 1
ATOM 11716 C CA . PHE B 1 681 ? -1.554 48.6 17.797 1 98.09 681 PHE B CA 1
ATOM 11717 C C . PHE B 1 681 ? -2.684 48.43 16.789 1 98.09 681 PHE B C 1
ATOM 11719 O O . PHE B 1 681 ? -3.376 47.41 16.79 1 98.09 681 PHE B O 1
ATOM 11726 N N . GLY B 1 682 ? -2.866 49.43 15.985 1 96.06 682 GLY B N 1
ATOM 11727 C CA . GLY B 1 682 ? -3.671 49.294 14.781 1 96.06 682 GLY B CA 1
ATOM 11728 C C . GLY B 1 682 ? -5.122 49.686 14.985 1 96.06 682 GLY B C 1
ATOM 11729 O O . GLY B 1 682 ? -5.528 50.024 16.099 1 96.06 682 GLY B O 1
ATOM 11730 N N . LEU B 1 683 ? -5.867 49.52 13.928 1 96.31 683 LEU B N 1
ATOM 11731 C CA . LEU B 1 683 ? -7.274 49.901 13.866 1 96.31 683 LEU B CA 1
ATOM 11732 C C . LEU B 1 683 ? -8.161 48.802 14.442 1 96.31 683 LEU B C 1
ATOM 11734 O O . LEU B 1 683 ? -7.829 47.619 14.349 1 96.31 683 LEU B O 1
ATOM 11738 N N . THR B 1 684 ? -9.216 49.192 15.062 1 94.48 684 THR B N 1
ATOM 11739 C CA . THR B 1 684 ? -10.253 48.242 15.449 1 94.48 684 THR B CA 1
ATOM 11740 C C . THR B 1 684 ? -11.076 47.816 14.237 1 94.48 684 THR B C 1
ATOM 11742 O O . THR B 1 684 ? -10.933 48.384 13.153 1 94.48 684 THR B O 1
ATOM 11745 N N . THR B 1 685 ? -11.914 46.862 14.453 1 91.25 685 THR B N 1
ATOM 11746 C CA . THR B 1 685 ? -12.753 46.359 13.37 1 91.25 685 THR B CA 1
ATOM 11747 C C . THR B 1 685 ? -13.616 47.477 12.791 1 91.25 685 THR B C 1
ATOM 11749 O O . THR B 1 685 ? -13.755 47.592 11.572 1 91.25 685 THR B O 1
ATOM 11752 N N . GLU B 1 686 ? -14.165 48.334 13.659 1 91.43 686 GLU B N 1
ATOM 11753 C CA . GLU B 1 686 ? -15.007 49.446 13.228 1 91.43 686 GLU B CA 1
ATOM 11754 C C . GLU B 1 686 ? -14.196 50.485 12.459 1 91.43 686 GLU B C 1
ATOM 11756 O O . GLU B 1 686 ? -14.649 50.999 11.434 1 91.43 686 GLU B O 1
ATOM 11761 N N . GLU B 1 687 ? -13.034 50.751 12.929 1 95.25 687 GLU B N 1
ATOM 11762 C CA . GLU B 1 687 ? -12.166 51.73 12.281 1 95.25 687 GLU B CA 1
ATOM 11763 C C . GLU B 1 687 ? -11.702 51.236 10.913 1 95.25 687 GLU B C 1
ATOM 11765 O O . GLU B 1 687 ? -11.517 52.031 9.99 1 95.25 687 GLU B O 1
ATOM 11770 N N . VAL B 1 688 ? -11.47 49.944 10.815 1 94.17 688 VAL B N 1
ATOM 11771 C CA . VAL B 1 688 ? -11.085 49.339 9.544 1 94.17 688 VAL B CA 1
ATOM 11772 C C . VAL B 1 688 ? -12.178 49.579 8.505 1 94.17 688 VAL B C 1
ATOM 11774 O O . VAL B 1 688 ? -11.892 49.993 7.379 1 94.17 688 VAL B O 1
ATOM 11777 N N . ALA B 1 689 ? -13.433 49.316 8.896 1 90.36 689 ALA B N 1
ATOM 11778 C CA . ALA B 1 689 ? -14.565 49.515 7.995 1 90.36 689 ALA B CA 1
ATOM 11779 C C . ALA B 1 689 ? -14.664 50.971 7.552 1 90.36 689 ALA B C 1
ATOM 11781 O O . ALA B 1 689 ? -14.918 51.254 6.378 1 90.36 689 ALA B O 1
ATOM 11782 N N . GLN B 1 690 ? -14.416 51.847 8.444 1 94.19 690 GLN B N 1
ATOM 11783 C CA . GLN B 1 690 ? -14.493 53.276 8.158 1 94.19 690 GLN B CA 1
ATOM 11784 C C . GLN B 1 690 ? -13.342 53.72 7.26 1 94.19 690 GLN B C 1
ATOM 11786 O O . GLN B 1 690 ? -13.545 54.48 6.311 1 94.19 690 GLN B O 1
ATOM 11791 N N . ARG B 1 691 ? -12.17 53.274 7.581 1 94.99 691 ARG B N 1
ATOM 11792 C CA . ARG B 1 691 ? -10.979 53.676 6.839 1 94.99 691 ARG B CA 1
ATOM 11793 C C . ARG B 1 691 ? -11.079 53.257 5.376 1 94.99 691 ARG B C 1
ATOM 11795 O O . ARG B 1 691 ? -10.65 53.993 4.484 1 94.99 691 ARG B O 1
ATOM 11802 N N . ARG B 1 692 ? -11.605 52.109 5.119 1 91.47 692 ARG B N 1
ATOM 11803 C CA . ARG B 1 692 ? -11.703 51.56 3.77 1 91.47 692 ARG B CA 1
ATOM 11804 C C . ARG B 1 692 ? -12.615 52.415 2.896 1 91.47 692 ARG B C 1
ATOM 11806 O O . ARG B 1 692 ? -12.493 52.406 1.669 1 91.47 692 ARG B O 1
ATOM 11813 N N . THR B 1 693 ? -13.498 53.181 3.54 1 92.04 693 THR B N 1
ATOM 11814 C CA . THR B 1 693 ? -14.422 54.015 2.78 1 92.04 693 THR B CA 1
ATOM 11815 C C . THR B 1 693 ? -13.781 55.357 2.435 1 92.04 693 THR B C 1
ATOM 11817 O O . THR B 1 693 ? -14.307 56.108 1.611 1 92.04 693 THR B O 1
ATOM 11820 N N . GLN B 1 694 ? -12.715 55.658 2.992 1 93.08 694 GLN B N 1
ATOM 11821 C CA . GLN B 1 694 ? -12.037 56.926 2.742 1 93.08 694 GLN B CA 1
ATOM 11822 C C . GLN B 1 694 ? -11.169 56.848 1.489 1 93.08 694 GLN B C 1
ATOM 11824 O O . GLN B 1 694 ? -10.195 56.094 1.448 1 93.08 694 GLN B O 1
ATOM 11829 N N . PRO B 1 695 ? -11.535 57.661 0.543 1 91.17 695 PRO B N 1
ATOM 11830 C CA . PRO B 1 695 ? -10.727 57.63 -0.678 1 91.17 695 PRO B CA 1
ATOM 11831 C C . PRO B 1 695 ? -9.287 58.081 -0.444 1 91.17 695 PRO B C 1
ATOM 11833 O O . PRO B 1 695 ? -9.049 59.043 0.291 1 91.17 695 PRO B O 1
ATOM 11836 N N . GLY B 1 696 ? -8.399 57.418 -0.854 1 92.1 696 GLY B N 1
ATOM 11837 C CA . GLY B 1 696 ? -6.996 57.799 -0.819 1 92.1 696 GLY B CA 1
ATOM 11838 C C . GLY B 1 696 ? -6.347 57.562 0.531 1 92.1 696 GLY B C 1
ATOM 11839 O O . GLY B 1 696 ? -5.285 58.117 0.821 1 92.1 696 GLY B O 1
ATOM 11840 N N . HIS B 1 697 ? -7.208 56.815 1.422 1 93.42 697 HIS B N 1
ATOM 11841 C CA . HIS B 1 697 ? -6.696 56.591 2.769 1 93.42 697 HIS B CA 1
ATOM 11842 C C . HIS B 1 697 ? -5.267 56.061 2.734 1 93.42 697 HIS B C 1
ATOM 11844 O O . HIS B 1 697 ? -4.442 56.433 3.571 1 93.42 697 HIS B O 1
ATOM 11850 N N . SER B 1 698 ? -4.708 55.21 1.728 1 94.82 698 SER B N 1
ATOM 11851 C CA . SER B 1 698 ? -3.38 54.616 1.619 1 94.82 698 SER B CA 1
ATOM 11852 C C . SER B 1 698 ? -2.335 55.662 1.247 1 94.82 698 SER B C 1
ATOM 11854 O O . SER B 1 698 ? -1.277 55.742 1.875 1 94.82 698 SER B O 1
ATOM 11856 N N . ARG B 1 699 ? -2.57 56.393 0.23 1 94.98 699 ARG B N 1
ATOM 11857 C CA . ARG B 1 699 ? -1.658 57.438 -0.222 1 94.98 699 ARG B CA 1
ATOM 11858 C C . ARG B 1 699 ? -1.385 58.446 0.889 1 94.98 699 ARG B C 1
ATOM 11860 O O . ARG B 1 699 ? -0.241 58.855 1.096 1 94.98 699 ARG B O 1
ATOM 11867 N N . ALA B 1 700 ? -2.438 58.844 1.5 1 95.43 700 ALA B N 1
ATOM 11868 C CA . ALA B 1 700 ? -2.296 59.799 2.596 1 95.43 700 ALA B CA 1
ATOM 11869 C C . ALA B 1 700 ? -1.39 59.246 3.692 1 95.43 700 ALA B C 1
ATOM 11871 O O . ALA B 1 700 ? -0.559 59.97 4.243 1 95.43 700 ALA B O 1
ATOM 11872 N N . ALA B 1 701 ? -1.62 58.017 4.02 1 96.05 701 ALA B N 1
ATOM 11873 C CA . ALA B 1 701 ? -0.803 57.384 5.052 1 96.05 701 ALA B CA 1
ATOM 11874 C C . ALA B 1 701 ? 0.664 57.329 4.634 1 96.05 701 ALA B C 1
ATOM 11876 O O . ALA B 1 701 ? 1.558 57.565 5.45 1 96.05 701 ALA B O 1
ATOM 11877 N N . ILE B 1 702 ? 0.958 57.039 3.378 1 96.91 702 ILE B N 1
ATOM 11878 C CA . ILE B 1 702 ? 2.318 56.92 2.863 1 96.91 702 ILE B CA 1
ATOM 11879 C C . ILE B 1 702 ? 2.974 58.298 2.815 1 96.91 702 ILE B C 1
ATOM 11881 O O . ILE B 1 702 ? 4.134 58.454 3.204 1 96.91 702 ILE B O 1
ATOM 11885 N N . GLU B 1 703 ? 2.226 59.214 2.385 1 96.03 703 GLU B N 1
ATOM 11886 C CA . GLU B 1 703 ? 2.761 60.567 2.263 1 96.03 703 GLU B CA 1
ATOM 11887 C C . GLU B 1 703 ? 3.083 61.158 3.632 1 96.03 703 GLU B C 1
ATOM 11889 O O . GLU B 1 703 ? 4.002 61.969 3.763 1 96.03 703 GLU B O 1
ATOM 11894 N N . ASN B 1 704 ? 2.392 60.734 4.575 1 95.71 704 ASN B N 1
ATOM 11895 C CA . ASN B 1 704 ? 2.568 61.277 5.918 1 95.71 704 ASN B CA 1
ATOM 11896 C C . ASN B 1 704 ? 3.639 60.516 6.695 1 95.71 704 ASN B C 1
ATOM 11898 O O . ASN B 1 704 ? 3.963 60.876 7.828 1 95.71 704 ASN B O 1
ATOM 11902 N N . SER B 1 705 ? 4.149 59.518 6.128 1 96.73 705 SER B N 1
ATOM 11903 C CA . SER B 1 705 ? 5.16 58.707 6.798 1 96.73 705 SER B CA 1
ATOM 11904 C C . SER B 1 705 ? 6.462 58.679 6.004 1 96.73 705 SER B C 1
ATOM 11906 O O . SER B 1 705 ? 6.55 58.014 4.97 1 96.73 705 SER B O 1
ATOM 11908 N N . GLN B 1 706 ? 7.424 59.331 6.46 1 95.36 706 GLN B N 1
ATOM 11909 C CA . GLN B 1 706 ? 8.703 59.358 5.759 1 95.36 706 GLN B CA 1
ATOM 11910 C C . GLN B 1 706 ? 9.312 57.961 5.672 1 95.36 706 GLN B C 1
ATOM 11912 O O . GLN B 1 706 ? 9.863 57.582 4.636 1 95.36 706 GLN B O 1
ATOM 11917 N N . ALA B 1 707 ? 9.23 57.286 6.742 1 95.59 707 ALA B N 1
ATOM 11918 C CA . ALA B 1 707 ? 9.784 55.935 6.765 1 95.59 707 ALA B CA 1
ATOM 11919 C C . ALA B 1 707 ? 9.138 55.059 5.695 1 95.59 707 ALA B C 1
ATOM 11921 O O . ALA B 1 707 ? 9.824 54.291 5.016 1 95.59 707 ALA B O 1
ATOM 11922 N N . LEU B 1 708 ? 7.828 55.097 5.553 1 96.48 708 LEU B N 1
ATOM 11923 C CA . LEU B 1 708 ? 7.116 54.28 4.577 1 96.48 708 LEU B CA 1
ATOM 11924 C C . LEU B 1 708 ? 7.49 54.683 3.154 1 96.48 708 LEU B C 1
ATOM 11926 O O . LEU B 1 708 ? 7.625 53.826 2.277 1 96.48 708 LEU B O 1
ATOM 11930 N N . ARG B 1 709 ? 7.653 55.956 2.928 1 96.41 709 ARG B N 1
ATOM 11931 C CA . ARG B 1 709 ? 8.076 56.427 1.613 1 96.41 709 ARG B CA 1
ATOM 11932 C C . ARG B 1 709 ? 9.461 55.896 1.26 1 96.41 709 ARG B C 1
ATOM 11934 O O . ARG B 1 709 ? 9.688 55.435 0.14 1 96.41 709 ARG B O 1
ATOM 11941 N N . ASP B 1 710 ? 10.307 55.982 2.188 1 96.51 710 ASP B N 1
ATOM 11942 C CA . ASP B 1 710 ? 11.678 55.542 1.952 1 96.51 710 ASP B CA 1
ATOM 11943 C C . ASP B 1 710 ? 11.727 54.052 1.621 1 96.51 710 ASP B C 1
ATOM 11945 O O . ASP B 1 710 ? 12.475 53.631 0.736 1 96.51 710 ASP B O 1
ATOM 11949 N N . ILE B 1 711 ? 11.004 53.276 2.313 1 96.59 711 ILE B N 1
ATOM 11950 C CA . ILE B 1 711 ? 10.996 51.829 2.128 1 96.59 711 ILE B CA 1
ATOM 11951 C C . ILE B 1 711 ? 10.43 51.488 0.751 1 96.59 711 ILE B C 1
ATOM 11953 O O . ILE B 1 711 ? 10.99 50.659 0.031 1 96.59 711 ILE B O 1
ATOM 11957 N N . LEU B 1 712 ? 9.261 52.032 0.421 1 96.56 712 LEU B N 1
ATOM 11958 C CA . LEU B 1 712 ? 8.61 51.732 -0.849 1 96.56 712 LEU B CA 1
ATOM 11959 C C . LEU B 1 712 ? 9.487 52.154 -2.023 1 96.56 712 LEU B C 1
ATOM 11961 O O . LEU B 1 712 ? 9.512 51.483 -3.058 1 96.56 712 LEU B O 1
ATOM 11965 N N . GLN B 1 713 ? 10.168 53.249 -1.791 1 95.41 713 GLN B N 1
ATOM 11966 C CA . GLN B 1 713 ? 11.111 53.687 -2.815 1 95.41 713 GLN B CA 1
ATOM 11967 C C . GLN B 1 713 ? 12.25 52.684 -2.978 1 95.41 713 GLN B C 1
ATOM 11969 O O . GLN B 1 713 ? 12.619 52.333 -4.101 1 95.41 713 GLN B O 1
ATOM 11974 N N . ALA B 1 714 ? 12.785 52.261 -1.927 1 96.26 714 ALA B N 1
ATOM 11975 C CA . ALA B 1 714 ? 13.869 51.283 -1.97 1 96.26 714 ALA B CA 1
ATOM 11976 C C . ALA B 1 714 ? 13.425 50.004 -2.675 1 96.26 714 ALA B C 1
ATOM 11978 O O . ALA B 1 714 ? 14.173 49.437 -3.475 1 96.26 714 ALA B O 1
ATOM 11979 N N . VAL B 1 715 ? 12.243 49.481 -2.364 1 96.36 715 VAL B N 1
ATOM 11980 C CA . VAL B 1 715 ? 11.715 48.265 -2.974 1 96.36 715 VAL B CA 1
ATOM 11981 C C . VAL B 1 715 ? 11.493 48.491 -4.468 1 96.36 715 VAL B C 1
ATOM 11983 O O . VAL B 1 715 ? 11.826 47.632 -5.288 1 96.36 715 VAL B O 1
ATOM 11986 N N . ALA B 1 716 ? 10.96 49.624 -4.795 1 94.93 716 ALA B N 1
ATOM 11987 C CA . ALA B 1 716 ? 10.643 49.961 -6.18 1 94.93 716 ALA B CA 1
ATOM 11988 C C . ALA B 1 716 ? 11.912 50.097 -7.016 1 94.93 716 ALA B C 1
ATOM 11990 O O . ALA B 1 716 ? 11.92 49.763 -8.204 1 94.93 716 ALA B O 1
ATOM 11991 N N . GLU B 1 717 ? 12.932 50.551 -6.38 1 93.79 717 GLU B N 1
ATOM 11992 C CA . GLU B 1 717 ? 14.174 50.818 -7.1 1 93.79 717 GLU B CA 1
ATOM 11993 C C . GLU B 1 717 ? 15.05 49.571 -7.17 1 93.79 717 GLU B C 1
ATOM 11995 O O . GLU B 1 717 ? 16.147 49.607 -7.732 1 93.79 717 GLU B O 1
ATOM 12000 N N . GLY B 1 718 ? 14.662 48.552 -6.508 1 94.58 718 GLY B N 1
ATOM 12001 C CA . GLY B 1 718 ? 15.352 47.28 -6.653 1 94.58 718 GLY B CA 1
ATOM 12002 C C . GLY B 1 718 ? 16.477 47.094 -5.652 1 94.58 718 GLY B C 1
ATOM 12003 O O . GLY B 1 718 ? 17.415 46.334 -5.899 1 94.58 718 GLY B O 1
ATOM 12004 N N . ALA B 1 719 ? 16.421 47.768 -4.559 1 94.32 719 ALA B N 1
ATOM 12005 C CA . ALA B 1 719 ? 17.443 47.626 -3.524 1 94.32 719 ALA B CA 1
ATOM 12006 C C . ALA B 1 719 ? 17.543 46.18 -3.047 1 94.32 719 ALA B C 1
ATOM 12008 O O . ALA B 1 719 ? 18.613 45.731 -2.629 1 94.32 719 ALA B O 1
ATOM 12009 N N . PHE B 1 720 ? 16.525 45.441 -3.236 1 96.08 720 PHE B N 1
ATOM 12010 C CA . PHE B 1 720 ? 16.474 44.067 -2.751 1 96.08 720 PHE B CA 1
ATOM 12011 C C . PHE B 1 720 ? 16.315 43.089 -3.909 1 96.08 720 PHE B C 1
ATOM 12013 O O . PHE B 1 720 ? 16.091 41.896 -3.695 1 96.08 720 PHE B O 1
ATOM 12020 N N . SER B 1 721 ? 16.283 43.479 -5.028 1 93.47 721 SER B N 1
ATOM 12021 C CA . SER B 1 721 ? 16.243 42.676 -6.245 1 93.47 721 SER B CA 1
ATOM 12022 C C . SER B 1 721 ? 17.063 43.319 -7.359 1 93.47 721 SER B C 1
ATOM 12024 O O . SER B 1 721 ? 16.534 43.626 -8.429 1 93.47 721 SER B O 1
ATOM 12026 N N . PRO B 1 722 ? 18.222 43.398 -7.17 1 90.53 722 PRO B N 1
ATOM 12027 C CA . PRO B 1 722 ? 19.049 44.161 -8.108 1 90.53 722 PRO B CA 1
ATOM 12028 C C . PRO B 1 722 ? 19.042 43.571 -9.516 1 90.53 722 PRO B C 1
ATOM 12030 O O . PRO B 1 722 ? 19.149 44.308 -10.499 1 90.53 722 PRO B O 1
ATOM 12033 N N . ASP B 1 723 ? 18.951 42.313 -9.608 1 90.65 723 ASP B N 1
ATOM 12034 C CA . ASP B 1 723 ? 18.98 41.666 -10.917 1 90.65 723 ASP B CA 1
ATOM 12035 C C . ASP B 1 723 ? 17.662 41.873 -11.66 1 90.65 723 ASP B C 1
ATOM 12037 O O . ASP B 1 723 ? 17.612 41.764 -12.887 1 90.65 723 ASP B O 1
ATOM 12041 N N . GLU B 1 724 ? 16.584 42.208 -10.878 1 92.91 724 GLU B N 1
ATOM 12042 C CA . GLU B 1 724 ? 15.259 42.488 -11.424 1 92.91 724 GLU B CA 1
ATOM 12043 C C . GLU B 1 724 ? 14.582 43.63 -10.672 1 92.91 724 GLU B C 1
ATOM 12045 O O . GLU B 1 724 ? 13.631 43.407 -9.919 1 92.91 724 GLU B O 1
ATOM 12050 N N . PRO B 1 725 ? 14.932 44.765 -10.946 1 90.08 725 PRO B N 1
ATOM 12051 C CA . PRO B 1 725 ? 14.533 45.906 -10.117 1 90.08 725 PRO B CA 1
ATOM 12052 C C . PRO B 1 725 ? 13.019 46.097 -10.066 1 90.08 725 PRO B C 1
ATOM 12054 O O . PRO B 1 725 ? 12.493 46.621 -9.081 1 90.08 725 PRO B O 1
ATOM 12057 N N . TYR B 1 726 ? 12.28 45.612 -11.047 1 90.21 726 TYR B N 1
ATOM 12058 C CA . TYR B 1 726 ? 10.848 45.887 -11.083 1 90.21 726 TYR B CA 1
ATOM 12059 C C . TYR B 1 726 ? 10.047 44.667 -10.643 1 90.21 726 TYR B C 1
ATOM 12061 O O . TYR B 1 726 ? 8.826 44.624 -10.811 1 90.21 726 TYR B O 1
ATOM 12069 N N . ARG B 1 727 ? 10.733 43.774 -10.051 1 92.77 727 ARG B N 1
ATOM 12070 C CA . ARG B 1 727 ? 10.118 42.507 -9.666 1 92.77 727 ARG B CA 1
ATOM 12071 C C . ARG B 1 727 ? 8.892 42.739 -8.789 1 92.77 727 ARG B C 1
ATOM 12073 O O . ARG B 1 727 ? 7.885 42.04 -8.924 1 92.77 727 ARG B O 1
ATOM 12080 N N . PHE B 1 728 ? 8.953 43.769 -7.901 1 96.41 728 PHE B N 1
ATOM 12081 C CA . PHE B 1 728 ? 7.915 43.956 -6.894 1 96.41 728 PHE B CA 1
ATOM 12082 C C . PHE B 1 728 ? 7.041 45.157 -7.233 1 96.41 728 PHE B C 1
ATOM 12084 O O . PHE B 1 728 ? 6.408 45.74 -6.35 1 96.41 728 PHE B O 1
ATOM 12091 N N . GLY B 1 729 ? 7.041 45.504 -8.432 1 94.32 729 GLY B N 1
ATOM 12092 C CA . GLY B 1 729 ? 6.266 46.647 -8.887 1 94.32 729 GLY B CA 1
ATOM 12093 C C . GLY B 1 729 ? 4.792 46.542 -8.545 1 94.32 729 GLY B C 1
ATOM 12094 O O . GLY B 1 729 ? 4.176 47.523 -8.122 1 94.32 729 GLY B O 1
ATOM 12095 N N . GLN B 1 730 ? 4.251 45.402 -8.72 1 93.81 730 GLN B N 1
ATOM 12096 C CA . GLN B 1 730 ? 2.834 45.195 -8.444 1 93.81 730 GLN B CA 1
ATOM 12097 C C . GLN B 1 730 ? 2.534 45.353 -6.956 1 93.81 730 GLN B C 1
ATOM 12099 O O . GLN B 1 730 ? 1.47 45.849 -6.581 1 93.81 730 GLN B O 1
ATOM 12104 N N . LEU B 1 731 ? 3.406 44.864 -6.136 1 95.17 731 LEU B N 1
ATOM 12105 C CA . LEU B 1 731 ? 3.236 44.995 -4.693 1 95.17 731 LEU B CA 1
ATOM 12106 C C . LEU B 1 731 ? 3.249 46.462 -4.276 1 95.17 731 LEU B C 1
ATOM 12108 O O . LEU B 1 731 ? 2.426 46.888 -3.463 1 95.17 731 LEU B O 1
ATOM 12112 N N . VAL B 1 732 ? 4.142 47.212 -4.815 1 95.56 732 VAL B N 1
ATOM 12113 C CA . VAL B 1 732 ? 4.275 48.635 -4.517 1 95.56 732 VAL B CA 1
ATOM 12114 C C . VAL B 1 732 ? 3.049 49.387 -5.03 1 95.56 732 VAL B C 1
ATOM 12116 O O . VAL B 1 732 ? 2.511 50.255 -4.339 1 95.56 732 VAL B O 1
ATOM 12119 N N . ASP B 1 733 ? 2.661 49.04 -6.195 1 94.84 733 ASP B N 1
ATOM 12120 C CA . ASP B 1 733 ? 1.483 49.666 -6.786 1 94.84 733 ASP B CA 1
ATOM 12121 C C . ASP B 1 733 ? 0.24 49.409 -5.937 1 94.84 733 ASP B C 1
ATOM 12123 O O . ASP B 1 733 ? -0.563 50.317 -5.711 1 94.84 733 ASP B O 1
ATOM 12127 N N . ASN B 1 734 ? 0.098 48.246 -5.453 1 94.02 734 ASN B N 1
ATOM 12128 C CA . ASN B 1 734 ? -1.034 47.891 -4.603 1 94.02 734 ASN B CA 1
ATOM 12129 C C . ASN B 1 734 ? -1.025 48.682 -3.298 1 94.02 734 ASN B C 1
ATOM 12131 O O . ASN B 1 734 ? -2.082 49.058 -2.789 1 94.02 734 ASN B O 1
ATOM 12135 N N . MET B 1 735 ? 0.12 48.908 -2.78 1 94.67 735 MET B N 1
ATOM 12136 C CA . MET B 1 735 ? 0.251 49.678 -1.546 1 94.67 735 MET B CA 1
ATOM 12137 C C . MET B 1 735 ? -0.208 51.118 -1.752 1 94.67 735 MET B C 1
ATOM 12139 O O . MET B 1 735 ? -0.928 51.669 -0.918 1 94.67 735 MET B O 1
ATOM 12143 N N . TRP B 1 736 ? 0.073 51.685 -2.85 1 93.83 736 TRP B N 1
ATOM 12144 C CA . TRP B 1 736 ? -0.22 53.09 -3.116 1 93.83 736 TRP B CA 1
ATOM 12145 C C . TRP B 1 736 ? -1.691 53.281 -3.472 1 93.83 736 TRP B C 1
ATOM 12147 O O . TRP B 1 736 ? -2.287 54.31 -3.144 1 93.83 736 TRP B O 1
ATOM 12157 N N . ASN B 1 737 ? -2.268 52.295 -4.119 1 91.07 737 ASN B N 1
ATOM 12158 C CA . ASN B 1 737 ? -3.538 52.58 -4.777 1 91.07 737 ASN B CA 1
ATOM 12159 C C . ASN B 1 737 ? -4.674 51.748 -4.188 1 91.07 737 ASN B C 1
ATOM 12161 O O . ASN B 1 737 ? -5.847 52.09 -4.348 1 91.07 737 ASN B O 1
ATOM 12165 N N . SER B 1 738 ? -4.561 50.673 -3.6 1 88.27 738 SER B N 1
ATOM 12166 C CA . SER B 1 738 ? -5.634 49.799 -3.138 1 88.27 738 SER B CA 1
ATOM 12167 C C . SER B 1 738 ? -5.52 49.526 -1.642 1 88.27 738 SER B C 1
ATOM 12169 O O . SER B 1 738 ? -6.441 49.824 -0.879 1 88.27 738 SER B O 1
ATOM 12171 N N . ASP B 1 739 ? -4.378 49.07 -1.089 1 93.78 739 ASP B N 1
ATOM 12172 C CA . ASP B 1 739 ? -4.043 48.688 0.28 1 93.78 739 ASP B CA 1
ATOM 12173 C C . ASP B 1 739 ? -5.284 48.228 1.042 1 93.78 739 ASP B C 1
ATOM 12175 O O . ASP B 1 739 ? -5.594 48.758 2.11 1 93.78 739 ASP B O 1
ATOM 12179 N N . TRP B 1 740 ? -5.952 47.316 0.505 1 92 740 TRP B N 1
ATOM 12180 C CA . TRP B 1 740 ? -7.204 46.78 1.028 1 92 740 TRP B CA 1
ATOM 12181 C C . TRP B 1 740 ? -7.022 46.259 2.45 1 92 740 TRP B C 1
ATOM 12183 O O . TRP B 1 740 ? -7.934 46.356 3.275 1 92 740 TRP B O 1
ATOM 12193 N N . PHE B 1 741 ? -5.819 45.91 2.823 1 95.28 741 PHE B N 1
ATOM 12194 C CA . PHE B 1 741 ? -5.589 45.286 4.12 1 95.28 741 PHE B CA 1
ATOM 12195 C C . PHE B 1 741 ? -4.941 46.27 5.087 1 95.28 741 PHE B C 1
ATOM 12197 O O . PHE B 1 741 ? -4.474 45.878 6.159 1 95.28 741 PHE B O 1
ATOM 12204 N N . LEU B 1 742 ? -4.805 47.52 4.734 1 96.94 742 LEU B N 1
ATOM 12205 C CA . LEU B 1 742 ? -4.481 48.666 5.576 1 96.94 742 LEU B CA 1
ATOM 12206 C C . LEU B 1 742 ? -3.084 48.525 6.171 1 96.94 742 LEU B C 1
ATOM 12208 O O . LEU B 1 742 ? -2.88 48.793 7.357 1 96.94 742 LEU B O 1
ATOM 12212 N N . VAL B 1 743 ? -2.216 48.077 5.382 1 97.33 743 VAL B N 1
ATOM 12213 C CA . VAL B 1 743 ? -0.814 47.952 5.766 1 97.33 743 VAL B CA 1
ATOM 12214 C C . VAL B 1 743 ? -0.214 49.338 5.992 1 97.33 743 VAL B C 1
ATOM 12216 O O . VAL B 1 743 ? 0.433 49.582 7.013 1 97.33 743 VAL B O 1
ATOM 12219 N N . ALA B 1 744 ? -0.504 50.238 5.1 1 96.84 744 ALA B N 1
ATOM 12220 C CA . ALA B 1 744 ? 0.024 51.596 5.2 1 96.84 744 ALA B CA 1
ATOM 12221 C C . ALA B 1 744 ? -0.609 52.346 6.368 1 96.84 744 ALA B C 1
ATOM 12223 O O . ALA B 1 744 ? 0.082 53.049 7.11 1 96.84 744 ALA B O 1
ATOM 12224 N N . SER B 1 745 ? -1.864 52.164 6.59 1 95.7 745 SER B N 1
ATOM 12225 C CA . SER B 1 745 ? -2.616 52.894 7.605 1 95.7 745 SER B CA 1
ATOM 12226 C C . SER B 1 745 ? -2.155 52.522 9.01 1 95.7 745 SER B C 1
ATOM 12228 O O . SER B 1 745 ? -2.28 53.319 9.942 1 95.7 745 SER B O 1
ATOM 12230 N N . ASP B 1 746 ? -1.694 51.351 9.127 1 97.44 746 ASP B N 1
ATOM 12231 C CA . ASP B 1 746 ? -1.343 50.862 10.457 1 97.44 746 ASP B CA 1
ATOM 12232 C C . ASP B 1 746 ? 0.166 50.923 10.684 1 97.44 746 ASP B C 1
ATOM 12234 O O . ASP B 1 746 ? 0.649 50.598 11.771 1 97.44 746 ASP B O 1
ATOM 12238 N N . PHE B 1 747 ? 0.946 51.355 9.734 1 97.86 747 PHE B N 1
ATOM 12239 C CA . PHE B 1 747 ? 2.399 51.236 9.759 1 97.86 747 PHE B CA 1
ATOM 12240 C C . PHE B 1 747 ? 2.987 52.038 10.914 1 97.86 747 PHE B C 1
ATOM 12242 O O . PHE B 1 747 ? 3.801 51.523 11.683 1 97.86 747 PHE B O 1
ATOM 12249 N N . ASP B 1 748 ? 2.614 53.263 11.087 1 97.41 748 ASP B N 1
ATOM 12250 C CA . ASP B 1 748 ? 3.217 54.115 12.107 1 97.41 748 ASP B CA 1
ATOM 12251 C C . ASP B 1 748 ? 2.837 53.646 13.51 1 97.41 748 ASP B C 1
ATOM 12253 O O . ASP B 1 748 ? 3.641 53.739 14.44 1 97.41 748 ASP B O 1
ATOM 12257 N N . ASP B 1 749 ? 1.626 53.25 13.609 1 97.84 749 ASP B N 1
ATOM 12258 C CA . ASP B 1 749 ? 1.216 52.704 14.899 1 97.84 749 ASP B CA 1
ATOM 12259 C C . ASP B 1 749 ? 1.987 51.427 15.225 1 97.84 749 ASP B C 1
ATOM 12261 O O . ASP B 1 749 ? 2.343 51.188 16.381 1 97.84 749 ASP B O 1
ATOM 12265 N N . TYR B 1 750 ? 2.164 50.629 14.255 1 98.39 750 TYR B N 1
ATOM 12266 C CA . TYR B 1 750 ? 2.967 49.421 14.409 1 98.39 750 TYR B CA 1
ATOM 12267 C C . TYR B 1 750 ? 4.4 49.765 14.799 1 98.39 750 TYR B C 1
ATOM 12269 O O . TYR B 1 750 ? 4.992 49.103 15.655 1 98.39 750 TYR B O 1
ATOM 12277 N N . ASP B 1 751 ? 4.973 50.73 14.24 1 97.96 751 ASP B N 1
ATOM 12278 C CA . ASP B 1 751 ? 6.32 51.193 14.562 1 97.96 751 ASP B CA 1
ATOM 12279 C C . ASP B 1 751 ? 6.409 51.655 16.014 1 97.96 751 ASP B C 1
ATOM 12281 O O . ASP B 1 751 ? 7.381 51.349 16.709 1 97.96 751 ASP B O 1
ATOM 12285 N N . ARG B 1 752 ? 5.429 52.368 16.414 1 97.82 752 ARG B N 1
ATOM 12286 C CA . ARG B 1 752 ? 5.382 52.817 17.802 1 97.82 752 ARG B CA 1
ATOM 12287 C C . ARG B 1 752 ? 5.341 51.631 18.76 1 97.82 752 ARG B C 1
ATOM 12289 O O . ARG B 1 752 ? 6.059 51.611 19.762 1 97.82 752 ARG B O 1
ATOM 12296 N N . ALA B 1 753 ? 4.472 50.728 18.457 1 98.5 753 ALA B N 1
ATOM 12297 C CA . ALA B 1 753 ? 4.354 49.543 19.302 1 98.5 753 ALA B CA 1
ATOM 12298 C C . ALA B 1 753 ? 5.669 48.773 19.354 1 98.5 753 ALA B C 1
ATOM 12300 O O . ALA B 1 753 ? 6.022 48.203 20.39 1 98.5 753 ALA B O 1
ATOM 12301 N N . GLN B 1 754 ? 6.389 48.745 18.276 1 98.21 754 GLN B N 1
ATOM 12302 C CA . GLN B 1 754 ? 7.671 48.051 18.22 1 98.21 754 GLN B CA 1
ATOM 12303 C C . GLN B 1 754 ? 8.713 48.749 19.09 1 98.21 754 GLN B C 1
ATOM 12305 O O . GLN B 1 754 ? 9.589 48.097 19.663 1 98.21 754 GLN B O 1
ATOM 12310 N N . GLN B 1 755 ? 8.619 49.976 19.192 1 96.92 755 GLN B N 1
ATOM 12311 C CA . GLN B 1 755 ? 9.507 50.703 20.093 1 96.92 755 GLN B CA 1
ATOM 12312 C C . GLN B 1 755 ? 9.228 50.345 21.55 1 96.92 755 GLN B C 1
ATOM 12314 O O . GLN B 1 755 ? 10.154 50.227 22.354 1 96.92 755 GLN B O 1
ATOM 12319 N N . GLU B 1 756 ? 7.97 50.175 21.785 1 97.95 756 GLU B N 1
ATOM 12320 C CA . GLU B 1 756 ? 7.597 49.741 23.128 1 97.95 756 GLU B CA 1
ATOM 12321 C C . GLU B 1 756 ? 8.145 48.349 23.43 1 97.95 756 GLU B C 1
ATOM 12323 O O . GLU B 1 756 ? 8.562 48.072 24.557 1 97.95 756 GLU B O 1
ATOM 12328 N N . VAL B 1 757 ? 8.16 47.508 22.454 1 98.43 757 VAL B N 1
ATOM 12329 C CA . VAL B 1 757 ? 8.702 46.161 22.597 1 98.43 757 VAL B CA 1
ATOM 12330 C C . VAL B 1 757 ? 10.187 46.235 22.945 1 98.43 757 VAL B C 1
ATOM 12332 O O . VAL B 1 757 ? 10.651 45.552 23.861 1 98.43 757 VAL B O 1
ATOM 12335 N N . GLU B 1 758 ? 10.911 47.062 22.248 1 97.02 758 GLU B N 1
ATOM 12336 C CA . GLU B 1 758 ? 12.348 47.183 22.473 1 97.02 758 GLU B CA 1
ATOM 12337 C C . GLU B 1 758 ? 12.645 47.722 23.87 1 97.02 758 GLU B C 1
ATOM 12339 O O . GLU B 1 758 ? 13.561 47.246 24.543 1 97.02 758 GLU B O 1
ATOM 12344 N N . ALA B 1 759 ? 11.86 48.663 24.23 1 96.72 759 ALA B N 1
ATOM 12345 C CA . ALA B 1 759 ? 12.043 49.244 25.558 1 96.72 759 ALA B CA 1
ATOM 12346 C C . ALA B 1 759 ? 11.796 48.206 26.649 1 96.72 759 ALA B C 1
ATOM 12348 O O . ALA B 1 759 ? 12.533 48.148 27.637 1 96.72 759 ALA B O 1
ATOM 12349 N N . ALA B 1 760 ? 10.793 47.481 26.468 1 97.62 760 ALA B N 1
ATOM 12350 C CA . ALA B 1 760 ? 10.457 46.452 27.449 1 97.62 760 ALA B CA 1
ATOM 12351 C C . ALA B 1 760 ? 11.519 45.357 27.482 1 97.62 760 ALA B C 1
ATOM 12353 O O . ALA B 1 760 ? 11.869 44.855 28.552 1 97.62 760 ALA B O 1
ATOM 12354 N N . TYR B 1 761 ? 12.053 44.968 26.365 1 97.67 761 TYR B N 1
ATOM 12355 C CA . TYR B 1 761 ? 12.999 43.863 26.258 1 97.67 761 TYR B CA 1
ATOM 12356 C C . TYR B 1 761 ? 14.337 44.228 26.891 1 97.67 761 TYR B C 1
ATOM 12358 O O . TYR B 1 761 ? 15.055 43.355 27.386 1 97.67 761 TYR B O 1
ATOM 12366 N N . ARG B 1 762 ? 14.667 45.527 26.895 1 96.41 762 ARG B N 1
ATOM 12367 C CA . ARG B 1 762 ? 15.907 45.99 27.511 1 96.41 762 ARG B CA 1
ATOM 12368 C C . ARG B 1 762 ? 15.899 45.74 29.015 1 96.41 762 ARG B C 1
ATOM 12370 O O . ARG B 1 762 ? 16.95 45.512 29.617 1 96.41 762 ARG B O 1
ATOM 12377 N N . ASP B 1 763 ? 14.702 45.814 29.495 1 96.1 763 ASP B N 1
ATOM 12378 C CA . ASP B 1 763 ? 14.529 45.472 30.904 1 96.1 763 ASP B CA 1
ATOM 12379 C C . ASP B 1 763 ? 14.201 43.99 31.072 1 96.1 763 ASP B C 1
ATOM 12381 O O . ASP B 1 763 ? 13.029 43.609 31.117 1 96.1 763 ASP B O 1
ATOM 12385 N N . THR B 1 764 ? 15.16 43.236 31.277 1 95.14 764 THR B N 1
ATOM 12386 C CA . THR B 1 764 ? 15.042 41.782 31.263 1 95.14 764 THR B CA 1
ATOM 12387 C C . THR B 1 764 ? 14.086 41.306 32.353 1 95.14 764 THR B C 1
ATOM 12389 O O . THR B 1 764 ? 13.297 40.384 32.135 1 95.14 764 THR B O 1
ATOM 12392 N N . ARG B 1 765 ? 14.148 41.863 33.463 1 95.88 765 ARG B N 1
ATOM 12393 C CA . ARG B 1 765 ? 13.288 41.466 34.573 1 95.88 765 ARG B CA 1
ATOM 12394 C C . ARG B 1 765 ? 11.824 41.76 34.264 1 95.88 765 ARG B C 1
ATOM 12396 O O . ARG B 1 765 ? 10.951 40.925 34.513 1 95.88 765 ARG B O 1
ATOM 12403 N N . ARG B 1 766 ? 11.633 42.882 33.735 1 96.29 766 ARG B N 1
ATOM 12404 C CA . ARG B 1 766 ? 10.275 43.245 33.342 1 96.29 766 ARG B CA 1
ATOM 12405 C C . ARG B 1 766 ? 9.75 42.309 32.259 1 96.29 766 ARG B C 1
ATOM 12407 O O . ARG B 1 766 ? 8.609 41.848 32.33 1 96.29 766 ARG B O 1
ATOM 12414 N N . TRP B 1 767 ? 10.56 42.051 31.325 1 97.78 767 TRP B N 1
ATOM 12415 C CA . TRP B 1 767 ? 10.162 41.182 30.222 1 97.78 767 TRP B CA 1
ATOM 12416 C C . TRP B 1 767 ? 9.794 39.792 30.73 1 97.78 767 TRP B C 1
ATOM 12418 O O . TRP B 1 767 ? 8.77 39.231 30.333 1 97.78 767 TRP B O 1
ATOM 12428 N N . GLN B 1 768 ? 10.601 39.242 31.59 1 97.86 768 GLN B N 1
ATOM 12429 C CA . GLN B 1 768 ? 10.355 37.907 32.127 1 97.86 768 GLN B CA 1
ATOM 12430 C C . GLN B 1 768 ? 9.075 37.876 32.957 1 97.86 768 GLN B C 1
ATOM 12432 O O . GLN B 1 768 ? 8.304 36.916 32.883 1 97.86 768 GLN B O 1
ATOM 12437 N N . ARG B 1 769 ? 8.898 38.894 33.744 1 98.07 769 ARG B N 1
ATOM 12438 C CA . ARG B 1 769 ? 7.677 38.981 34.537 1 98.07 769 ARG B CA 1
ATOM 12439 C C . ARG B 1 769 ? 6.442 38.984 33.642 1 98.07 769 ARG B C 1
ATOM 12441 O O . ARG B 1 769 ? 5.468 38.278 33.916 1 98.07 769 ARG B O 1
ATOM 12448 N N . MET B 1 770 ? 6.471 39.78 32.586 1 98.5 770 MET B N 1
ATOM 12449 C CA . MET B 1 770 ? 5.369 39.821 31.629 1 98.5 770 MET B CA 1
ATOM 12450 C C . MET B 1 770 ? 5.122 38.442 31.024 1 98.5 770 MET B C 1
ATOM 12452 O O . MET B 1 770 ? 3.975 38.009 30.904 1 98.5 770 MET B O 1
ATOM 12456 N N . ALA B 1 771 ? 6.188 37.788 30.678 1 98.54 771 ALA B N 1
ATOM 12457 C CA . ALA B 1 771 ? 6.097 36.475 30.044 1 98.54 771 ALA B CA 1
ATOM 12458 C C . ALA B 1 771 ? 5.48 35.45 30.991 1 98.54 771 ALA B C 1
ATOM 12460 O O . ALA B 1 771 ? 4.638 34.647 30.583 1 98.54 771 ALA B O 1
ATOM 12461 N N . VAL B 1 772 ? 5.894 35.431 32.202 1 98.55 772 VAL B N 1
ATOM 12462 C CA . VAL B 1 772 ? 5.381 34.504 33.206 1 98.55 772 VAL B CA 1
ATOM 12463 C C . VAL B 1 772 ? 3.887 34.743 33.415 1 98.55 772 VAL B C 1
ATOM 12465 O O . VAL B 1 772 ? 3.106 33.793 33.503 1 98.55 772 VAL B O 1
ATOM 12468 N N . LEU B 1 773 ? 3.463 35.948 33.473 1 98.32 773 LEU B N 1
ATOM 12469 C CA . LEU B 1 773 ? 2.055 36.278 33.658 1 98.32 773 LEU B CA 1
ATOM 12470 C C . LEU B 1 773 ? 1.236 35.871 32.437 1 98.32 773 LEU B C 1
ATOM 12472 O O . LEU B 1 773 ? 0.076 35.476 32.566 1 98.32 773 LEU B O 1
ATOM 12476 N N . ASN B 1 774 ? 1.87 36.052 31.306 1 97.58 774 ASN B N 1
ATOM 12477 C CA . ASN B 1 774 ? 1.226 35.558 30.093 1 97.58 774 ASN B CA 1
ATOM 12478 C C . ASN B 1 774 ? 0.898 34.071 30.198 1 97.58 774 ASN B C 1
ATOM 12480 O O . ASN B 1 774 ? -0.231 33.66 29.927 1 97.58 774 ASN B O 1
ATOM 12484 N N . ILE B 1 775 ? 1.855 33.262 30.622 1 98.46 775 ILE B N 1
ATOM 12485 C CA . ILE B 1 775 ? 1.675 31.819 30.748 1 98.46 775 ILE B CA 1
ATOM 12486 C C . ILE B 1 775 ? 0.627 31.522 31.818 1 98.46 775 ILE B C 1
ATOM 12488 O O . ILE B 1 775 ? -0.297 30.737 31.589 1 98.46 775 ILE B O 1
ATOM 12492 N N . ALA B 1 776 ? 0.709 32.192 32.913 1 98.56 776 ALA B N 1
ATOM 12493 C CA . ALA B 1 776 ? -0.111 31.924 34.092 1 98.56 776 ALA B CA 1
ATOM 12494 C C . ALA B 1 776 ? -1.591 32.136 33.79 1 98.56 776 ALA B C 1
ATOM 12496 O O . ALA B 1 776 ? -2.452 31.485 34.387 1 98.56 776 ALA B O 1
ATOM 12497 N N . ARG B 1 777 ? -1.887 32.946 32.87 1 98.19 777 ARG B N 1
ATOM 12498 C CA . ARG B 1 777 ? -3.267 33.383 32.684 1 98.19 777 ARG B CA 1
ATOM 12499 C C . ARG B 1 777 ? -3.846 32.831 31.386 1 98.19 777 ARG B C 1
ATOM 12501 O O . ARG B 1 777 ? -4.833 33.358 30.867 1 98.19 777 ARG B O 1
ATOM 12508 N N . MET B 1 778 ? -3.248 31.799 30.83 1 97.59 778 MET B N 1
ATOM 12509 C CA . MET B 1 778 ? -3.675 31.207 29.565 1 97.59 778 MET B CA 1
ATOM 12510 C C . MET B 1 778 ? -4.602 30.02 29.805 1 97.59 778 MET B C 1
ATOM 12512 O O . MET B 1 778 ? -4.985 29.326 28.862 1 97.59 778 MET B O 1
ATOM 12516 N N . GLY B 1 779 ? -5.034 29.803 30.987 1 97.37 779 GLY B N 1
ATOM 12517 C CA . GLY B 1 779 ? -5.842 28.647 31.343 1 97.37 779 GLY B CA 1
ATOM 12518 C C . GLY B 1 779 ? -7.128 28.55 30.544 1 97.37 779 GLY B C 1
ATOM 12519 O O . GLY B 1 779 ? -7.572 27.451 30.204 1 97.37 779 GLY B O 1
ATOM 12520 N N . TYR B 1 780 ? -7.709 29.676 30.227 1 96.55 780 TYR B N 1
ATOM 12521 C CA . TYR B 1 780 ? -8.978 29.759 29.513 1 96.55 780 TYR B CA 1
ATOM 12522 C C . TYR B 1 780 ? -8.854 29.173 28.111 1 96.55 780 TYR B C 1
ATOM 12524 O O . TYR B 1 780 ? -9.84 28.702 27.539 1 96.55 780 TYR B O 1
ATOM 12532 N N . PHE B 1 781 ? -7.701 29.161 27.555 1 97.49 781 PHE B N 1
ATOM 12533 C CA . PHE B 1 781 ? -7.492 28.77 26.166 1 97.49 781 PHE B CA 1
ATOM 12534 C C . PHE B 1 781 ? -7.02 27.324 26.075 1 97.49 781 PHE B C 1
ATOM 12536 O O . PHE B 1 781 ? -6.059 27.022 25.365 1 97.49 781 PHE B O 1
ATOM 12543 N N . SER B 1 782 ? -7.674 26.511 26.82 1 97.32 782 SER B N 1
ATOM 12544 C CA . SER B 1 782 ? -7.46 25.068 26.787 1 97.32 782 SER B CA 1
ATOM 12545 C C . SER B 1 782 ? -8.475 24.379 25.881 1 97.32 782 SER B C 1
ATOM 12547 O O . SER B 1 782 ? -9.654 24.739 25.874 1 97.32 782 SER B O 1
ATOM 12549 N N . SER B 1 783 ? -7.988 23.44 25.116 1 97.86 783 SER B N 1
ATOM 12550 C CA . SER B 1 783 ? -8.905 22.657 24.295 1 97.86 783 SER B CA 1
ATOM 12551 C C . SER B 1 783 ? -9.798 21.77 25.155 1 97.86 783 SER B C 1
ATOM 12553 O O . SER B 1 783 ? -10.925 21.454 24.769 1 97.86 783 SER B O 1
ATOM 12555 N N . ASP B 1 784 ? -9.336 21.341 26.369 1 98.32 784 ASP B N 1
ATOM 12556 C CA . ASP B 1 784 ? -10.176 20.566 27.277 1 98.32 784 ASP B CA 1
ATOM 12557 C C . ASP B 1 784 ? -11.415 21.357 27.689 1 98.32 784 ASP B C 1
ATOM 12559 O O . ASP B 1 784 ? -12.523 20.817 27.713 1 98.32 784 ASP B O 1
ATOM 12563 N N . ARG B 1 785 ? -11.205 22.578 28.006 1 97.71 785 ARG B N 1
ATOM 12564 C CA . ARG B 1 785 ? -12.326 23.448 28.348 1 97.71 785 ARG B CA 1
ATOM 12565 C C . ARG B 1 785 ? -13.291 23.584 27.175 1 97.71 785 ARG B C 1
ATOM 12567 O O . ARG B 1 785 ? -14.506 23.466 27.346 1 97.71 785 ARG B O 1
ATOM 12574 N N . SER B 1 786 ? -12.763 23.867 26.047 1 97.52 786 SER B N 1
ATOM 12575 C CA . SER B 1 786 ? -13.59 24.028 24.855 1 97.52 786 SER B CA 1
ATOM 12576 C C . SER B 1 786 ? -14.434 22.785 24.596 1 97.52 786 SER B C 1
ATOM 12578 O O . SER B 1 786 ? -15.627 22.889 24.303 1 97.52 786 SER B O 1
ATOM 12580 N N . VAL B 1 787 ? -13.795 21.633 24.672 1 98.32 787 VAL B N 1
ATOM 12581 C CA . VAL B 1 787 ? -14.489 20.378 24.401 1 98.32 787 VAL B CA 1
ATOM 12582 C C . VAL B 1 787 ? -15.588 20.161 25.439 1 98.32 787 VAL B C 1
ATOM 12584 O O . VAL B 1 787 ? -16.689 19.718 25.102 1 98.32 787 VAL B O 1
ATOM 12587 N N . ARG B 1 788 ? -15.308 20.435 26.688 1 98.15 788 ARG B N 1
ATOM 12588 C CA . ARG B 1 788 ? -16.341 20.328 27.713 1 98.15 788 ARG B CA 1
ATOM 12589 C C . ARG B 1 788 ? -17.522 21.24 27.398 1 98.15 788 ARG B C 1
ATOM 12591 O O . ARG B 1 788 ? -18.676 20.871 27.624 1 98.15 788 ARG B O 1
ATOM 12598 N N . GLU B 1 789 ? -17.23 22.412 26.916 1 97.91 789 GLU B N 1
ATOM 12599 C CA . GLU B 1 789 ? -18.293 23.332 26.522 1 97.91 789 GLU B CA 1
ATOM 12600 C C . GLU B 1 789 ? -19.095 22.778 25.348 1 97.91 789 GLU B C 1
ATOM 12602 O O . GLU B 1 789 ? -20.323 22.889 25.321 1 97.91 789 GLU B O 1
ATOM 12607 N N . TYR B 1 790 ? -18.453 22.193 24.378 1 98.38 790 TYR B N 1
ATOM 12608 C CA . TYR B 1 790 ? -19.152 21.529 23.283 1 98.38 790 TYR B CA 1
ATOM 12609 C C . TYR B 1 790 ? -20.064 20.426 23.807 1 98.38 790 TYR B C 1
ATOM 12611 O O . TYR B 1 790 ? -21.2 20.283 23.35 1 98.38 790 TYR B O 1
ATOM 12619 N N . MET B 1 791 ? -19.483 19.605 24.715 1 98.43 791 MET B N 1
ATOM 12620 C CA . MET B 1 791 ? -20.226 18.48 25.276 1 98.43 791 MET B CA 1
ATOM 12621 C C . MET B 1 791 ? -21.531 18.952 25.91 1 98.43 791 MET B C 1
ATOM 12623 O O . MET B 1 791 ? -22.567 18.3 25.767 1 98.43 791 MET B O 1
ATOM 12627 N N . THR B 1 792 ? -21.484 20.129 26.501 1 97.5 792 THR B N 1
ATOM 12628 C CA . THR B 1 792 ? -22.649 20.628 27.223 1 97.5 792 THR B CA 1
ATOM 12629 C C . THR B 1 792 ? -23.545 21.452 26.303 1 97.5 792 THR B C 1
ATOM 12631 O O . THR B 1 792 ? -24.764 21.271 26.289 1 97.5 792 THR B O 1
ATOM 12634 N N . GLU B 1 793 ? -22.979 22.284 25.476 1 96.97 793 GLU B N 1
ATOM 12635 C CA . GLU B 1 793 ? -23.737 23.308 24.764 1 96.97 793 GLU B CA 1
ATOM 12636 C C . GLU B 1 793 ? -24.186 22.809 23.393 1 96.97 793 GLU B C 1
ATOM 12638 O O . GLU B 1 793 ? -25.139 23.336 22.816 1 96.97 793 GLU B O 1
ATOM 12643 N N . VAL B 1 794 ? -23.52 21.829 22.871 1 97.87 794 VAL B N 1
ATOM 12644 C CA . VAL B 1 794 ? -23.794 21.471 21.483 1 97.87 794 VAL B CA 1
ATOM 12645 C C . VAL B 1 794 ? -24.178 19.996 21.396 1 97.87 794 VAL B C 1
ATOM 12647 O O . VAL B 1 794 ? -25.199 19.648 20.799 1 97.87 794 VAL B O 1
ATOM 12650 N N . TRP B 1 795 ? -23.46 19.133 22.055 1 98.16 795 TRP B N 1
ATOM 12651 C CA . TRP B 1 795 ? -23.57 17.704 21.78 1 98.16 795 TRP B CA 1
ATOM 12652 C C . TRP B 1 795 ? -24.504 17.028 22.778 1 98.16 795 TRP B C 1
ATOM 12654 O O . TRP B 1 795 ? -25.069 15.97 22.49 1 98.16 795 TRP B O 1
ATOM 12664 N N . GLY B 1 796 ? -24.671 17.581 23.999 1 96.75 796 GLY B N 1
ATOM 12665 C CA . GLY B 1 796 ? -25.486 16.942 25.02 1 96.75 796 GLY B CA 1
ATOM 12666 C C . GLY B 1 796 ? -24.938 15.6 25.467 1 96.75 796 GLY B C 1
ATOM 12667 O O . GLY B 1 796 ? -25.661 14.601 25.48 1 96.75 796 GLY B O 1
ATOM 12668 N N . ILE B 1 797 ? -23.637 15.636 25.836 1 96.3 797 ILE B N 1
ATOM 12669 C CA . ILE B 1 797 ? -22.968 14.395 26.211 1 96.3 797 ILE B CA 1
ATOM 12670 C C . ILE B 1 797 ? -22.27 14.571 27.558 1 96.3 797 ILE B C 1
ATOM 12672 O O . ILE B 1 797 ? -21.698 15.628 27.834 1 96.3 797 ILE B O 1
ATOM 12676 N N . ASP B 1 798 ? -22.256 13.478 28.325 1 95.36 798 ASP B N 1
ATOM 12677 C CA . ASP B 1 798 ? -21.549 13.472 29.602 1 95.36 798 ASP B CA 1
ATOM 12678 C C . ASP B 1 798 ? -20.212 12.744 29.486 1 95.36 798 ASP B C 1
ATOM 12680 O O . ASP B 1 798 ? -20.059 11.844 28.657 1 95.36 798 ASP B O 1
ATOM 12684 N N . SER B 1 799 ? -19.288 13.174 30.305 1 97.09 799 SER B N 1
ATOM 12685 C CA . SER B 1 799 ? -17.99 12.509 30.348 1 97.09 799 SER B CA 1
ATOM 12686 C C . SER B 1 799 ? -18.125 11.063 30.814 1 97.09 799 SER B C 1
ATOM 12688 O O . SER B 1 799 ? -18.915 10.766 31.713 1 97.09 799 SER B O 1
ATOM 12690 N N . ALA B 1 800 ? -17.354 10.197 30.22 1 96.14 800 ALA B N 1
ATOM 12691 C CA . ALA B 1 800 ? -17.33 8.796 30.635 1 96.14 800 ALA B CA 1
ATOM 12692 C C . ALA B 1 800 ? -16.388 8.591 31.817 1 96.14 800 ALA B C 1
ATOM 12694 O O . ALA B 1 800 ? -16.291 7.486 32.356 1 96.14 800 ALA B O 1
ATOM 12695 N N . LEU B 1 801 ? -15.711 9.631 32.189 1 94.16 801 LEU B N 1
ATOM 12696 C CA . LEU B 1 801 ? -14.733 9.559 33.269 1 94.16 801 LEU B CA 1
ATOM 12697 C C . LEU B 1 801 ? -15.243 10.276 34.514 1 94.16 801 LEU B C 1
ATOM 12699 O O . LEU B 1 801 ? -16.064 11.192 34.415 1 94.16 801 LEU B O 1
#

Secondary structure (DSSP, 8-state):
----------HHHHHHHHHHHHHHTS---GGG--HHHHHHHHHHHHHHHHHHHHHHHHHHHHHTT--EEEEE-S-------HHHHHHHHT-HHHHHHHHHHTT--HHHHHHHSPPP-S-SSHHHHHHHHHHHHHHHTT--EEEEEE--SS-S-EEEEETTEEEEE---TTBTB-TT-EEEEEEEEEEEES-EEEEETTEEEEE-SEEEEEEEEEEEEEPTTSS-EEEEEEEEEPPPGGGS-HHHHHTT-HHHHHHHHHHHHGGGTSSS--TTSHHHHHHHHHHHHHHHHHHHHHHHHHHHHH-S-STTHHHHEEEEE-SSGGGGHHHHHHHIIIIIT---HHHHHHHHHHHEEEE-----GGGS-EEEHHHHHHH-HHHHHHHHHHHHHHHHHTTT-SS---SEETTEEEHHHHHHHT-SEEEESSHHHHHHIIIIISHHHHHH-TTSEEE----B-HIIIIIIT-HHHHHHHHHHH-S-TTT-GGGGGGGGGGTT-HHHHHHHHHHHHHHHHHHHHHHHHHH-----TTSEEEEEES---GGGTHHHHHHHHHHHHHHHHH-TTS-PPPEEEEEE----TT-HHHHHHHHHHHHHHHHHHT-TTTTTTEEEE--SS--HHHHHHHHHH-SEEEE-PPTTS-S--HHHHHHHHTTPEEEE-S-THHHHHHHHH-GGGEEE-S--HHHHHHHHHSTTHHHHHHHT-HHHHHHHHHHHTTTT-TTSTTTTHHHHHHHHHT-TT-HHHHHHHHHHHHHHHHHHHHSHHHHHHHHHHHHHT-GGGBHHHHHHHHIIIII------/----------HHHHHHHHHHHHHHTS---GGG--HHHHHHHHHHHHHHHHHHHHHHHHHHHHHTT--EEEEE-S-------HHHHHHHHT-HHHHHHHHHHTT--HHHHHHHSPPP-S-SSHHHHHHHHHHHHHHHTT--EEEEEE--SS-S-EEEEETTEEEEE---TTTT--TT-EEEEEEEEEEEES-EEEEETTEEEEE-SEEEEEEEEEEEEEPTTSS-EEEEEEEEEPPPGGGS-HHHHHTT-HHHHHHHHHHHHGGGTSSS--TTSHHHHHHHHHHHHHHHHHHHHHHHHHHHHH-S-STTHHHHEEEEE-SSGGGGHHHHHHHIIIIIT---HHHHHHHHHHHEEEE-----GGGS-EEEHHHHHHH-HHHHHHHHHHHHHHHHHTTT-SS---SEETTEEEHHHHHHHT-SEEEESSHHHHHHIIIIISHHHHHH-TTSEEE----B-HIIIIIIT-HHHHHHHHHHH-S-TTT-GGGGGGGGGGTT-HHHHHHHHHHHHHHHHHHHHHHHHHH-----TTSEEEEEES---GGGTHHHHHHHHHHHHHHHHH-TTS-PPPEEEEEE----TT-HHHHHHHHHHHHHHHHHHT-TTTTTTEEEE--SS--HHHHHHHHHH-SEEEE-PPTTS-S--HHHHHHHHTTPEEEE-S-THHHHHHHHH-GGGEEE-S--HHHHHHHHHSTTHHHHHHHT-HHHHHHHHHHHTTTT-TTSTTTTHHHHHHHHHT-TT-HHHHHHHHHHHHHHHHHHHHSHHHHHHHHHHHHHT-GGGBHHHHHHHHIIIII------